Protein 8EKI (pdb70)

Nearest PDB structures (foldseek):
  8eki-assembly1_D  TM=1.001E+00  e=1.270E-87  Saccharomyces cerevisiae S288C
  3k8p-assembly1_D  TM=8.345E-01  e=3.632E-60  Saccharomyces cerevisiae
  8ftu-assembly1_A  TM=5.742E-01  e=1.260E-28  Kluyveromyces lactis NRRL Y-1140
  6gkf-assembly2_C  TM=2.462E-01  e=4.315E+00  Homo sapiens
  8eki-assembly1_B  TM=1.012E+00  e=2.274E-11  Saccharomyces cerevisiae S288C

Organism: Saccharomyces cerevisiae (strain ATCC 204508 / S288c) (NCBI:txid559292)

B-factor: mean 339.33, std 132.16, range [159.01, 876.98]

Radius of gyration: 81.65 Å; Cα contacts (8 Å, |Δi|>4): 2161; chains: 5; bounding box: 100×126×256 Å

InterPro domains:
  IPR005606 Sec20 [PTHR12825] (7-303)
  IPR056173 Sec20, C-terminal [PF03908] (204-295)

Sequence (2283 aa):
MVVTFLQDLEVLQDALLNNLQKLSAISRRKESGESKHDEEEEIEFEDLVNIIESKVSDFESVLKCSIVEMTYKYPELKLQWEKSPRYDQCDKLHIVKLDKQMNEDIYAQLVEELDFVLQFVDWFYCYRLKVKEILRQHHKRDLAWNDEKRDRAIKFHAVDYDKLHQGTSSAETSNDPFLSYVLSSKQLTNLNRLRRKAVTKQLGSSDDNKVSEEFLRYQHTYQREAFEYLQTKHDAHKIMESQYEQYQSSSKTRRMNGIDDLLNINDRIKQVQNERNELASKLQNLKQSLASNDTEVALSEVIAQDIIEVGASVEGLEQLRAKYGDLQILNKLEKVAVQQTQMQAGVDKLDSFERQLDELAEQPPDQFTLDDVKALHSKLTSVFATVPQINNIDSQYAAYNKLKSKVTGKYNDVIIQRLATNWSNTFDQKLLEAQWDTQKFASTSVGLVKCLRENSTKLYQLSLLYLPLEEETQNGDSERPLSRSNNNQEPVLWNFKSLANNFNVRFTYHFHATSSSSKIETYFQFLNDYLAENLYKCINIFHDDCNGLTKPVIHEQFINYVLQPIRDKVRSTLFQNDLKTLIVLISQILATDKNLLNSFHYHGLGLVSLISDEVWEKWINYEVEMANRQFINITKNPEDFPKSSQNFVKLINKIYDYLEPFYDLDFDLLVRYKLMTCSLIFMNLTSSYLDYILTVDSLNETRTKEQELYQTMAKLQHVNFVYRKIKSLSSNFIFIQLTDIVNSTESKKYNSLFQNVENDYEKAMSTDMQNSIVHRIQKLLKETLRNYFKISTWSTLEMSVDENIGPSSVPSAELVNSINVLRRLINKLDSMDIPLAISLKVKNELLNVIVNYFTESILKLNKFNQNGLNQFLHDFKSLSSILSLPSHATNYKCMSLHELVKILKLKYDPNNQQFLNPEYIKTGNF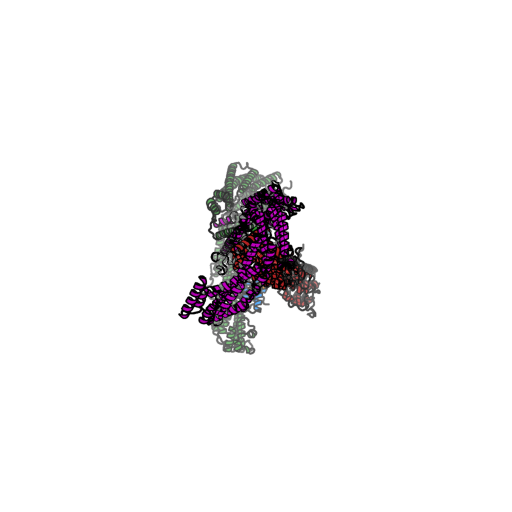TSLKEAYSIKYLKDTKIQDALYRIIYGNILMLEEQLYLLACIFASRADTRNIKKLSTRLGSQSKYLEILCVLWPELDDPKNLLFLRELEEEVQSPEGEETTDEDVIVELLESDSSLIPLIESDTTTRSNRYHELQEFISKKLNNKTLENFEEWLRERILICNEMIPETPLLYSVLWETAKSKVLSTKFIGWVEGVLKPLDHLNKRLHLIFKINEWEKMPDSELFKIIFDGVEDMQGYIGIADVIEDELAPTLSYGKKWETFITEFFNKQQFSLKSDTNYQLFIKLYYSLEKGVKDNSEASRKLQSNVVDILFHNSENLFNLSSLTHKLDELWSILSGFPDEITIEEQKTITALEMKQFMEFFIKCSTKFSFKEIFAITQEEESAQLAHFSSLCHEEFNKANEISSFLQAMYETVLDISKDDKIFTRISMDEKLYSILEILLQMNEFAYIEAIIERFDYSNNTQIYELLVKFFWHFFNNASNGLRKEPEMKKASQTLQIIQKHMSQRAGTNLTKLEVLLEISDKLSHYSINLNKSHNGARDTAFKPSNILEYRDCPLDIISNLLELNPRLYKDLPTTKSLLFGIYDSLSINREGQTGKVEVDLMVLHIDYALVNLDFGTAYELGKQVFEICQEAGQHMMKALGDEHWLTFYQMGKFVDPNWVDNEIPTEIIVLQMSILGRLLEVCPLEEVEIVTSQWSTLELELSARDLVKDKYAMESLFPNKGEIIRELLKDPLILKNDSKRSNGSELELDSSDLLQREAILANELNILDNLKTFLNLIKEVKTNLNILELENCYYSLQSLRKKMRNNAAYLKQSFNFQQSISTYVDTLHLELVSTLYKILTNGFWKITENSIQFTPTVEWGKDKVHIEYDTFMDFVAQQYFPKGSLDNQAWFILDMTSADSQEQVRAKLNTIMKEYMNLSRIVSMIKNSIFISGKEISYENEKNILVFSKSSSHGQHCVSTVLTSFEAVCDFMLDGLAFRDRKTLSYELGPLFNTEFTKFVKNNASIILESLDSPLKNLVSVINNKLTRLVAKSEVTNWTHSGKEIQDLLMNKQLYYNLLLDKVLESHISEIRSIFEDPKKSWQNLEVVEHIEVTQLPKLFLAISQNFKSSFADSHVDEQYFAYKYNLLQTSYMAMCTANFSHNWCQLYVDMRYLIERDEKLYRIKELTRNLLETKLNMKYRIVCQLIRHQLTEFRENERNPSWDATIEKLLPYILKEIVRPLQKIRGEEGSRYLLSFLNFLYNDCVTKEILKWQIISEVNSENLGELVSLLVNNTDIQLLAKEPSYKKMREKFATMGKFLPLHLKEIMEMFYNGDFYLFATDELIQWIELLFADTPLRRNAIDDIYEIRGTALDD

GO terms:
  GO:0005783 endoplasmic reticulum (C, IDA)
  GO:0016020 membrane (C, IDA)
  GO:0031201 SNARE complex (C, IDA)
  GO:0005783 endoplasmic reticulum (C, HDA)
  GO:0006890 retrograde vesicle-mediated transport, Golgi to endoplasmic reticulum (P, IMP)
  GO:0005515 protein binding (F, IPI)

Secondary structure (DSSP, 8-state):
----HHHHHHHHHHHHHHHHHHHHHHHHHHTT------HHHHHHHHHHHHHHHHHHHHHHHHHHHHHHHHHHH-SS-EEEEE--SBTTS--EEEEEE--TTS-HHHHHHHHHHHHHHHHHHHHHHHHHHHHHHHHHHHHHHHHHHHHHHHHHHHHHHHHHHHHH-S----/------HHHHHHHHHHHHHHHHHHHHHHHHHHHS-S-TTS--HHHHHHHHHSHHHHHHHHHHHHHHHHHHHHHHHHHHHHHHHH-/--SHHHHHTHHHHHHHHHHHHHHHHHHHHHHHHHHHHTSSS-SS-SHHHHHHHHTTTSHHHHHHIIIII---HHHHHHHHHHHHHHHHHHHHHHHHHHHHHHHHHTSS-GGG--HHHHHHHHHHHHHHHHTS------SSSHHHHHHHHHHHHHHIIIIIIIHHHHHHHHHHHHHHHHHTTTSTTS-TT-HHHHHHHHHHHHHHHHHHHT------------SSS------TT-PSP-HHHHHHTHHHHHHHHHHT-SPP-HHHHHHHHHHHHHHHHHHHHHHHHHH--GGGT--HHHHHHHHHHHHHHHHHHHHHHHHSSS-HHHHHHHHHHHHHHHHHHHHTS---S--GGGGS-HHHHHHHHHHHHHHHHHHHHHHSSSGGGHHHHHHHHHHHHHHHHHHHHHHHH---HHHHHHHHHHIIIIIIHHHHHHHHHHHS---S-SS--HHHHHHHHHHHHHHHHHHHHHHHHHHH-HHHHHHHHHHHHHTT--BSSS-SSHHHHHHHIIIIIHHHHHHHHHHHHHHHHTHHHHT--TTTT------TTS-TT-S--HHHHHHHHHHHHHHHHHHHS---HHHHHHHHHHHHHHHHHHIIIIIITTS-B-HHHHHHHHHHHHHHHHTT--SSS---HHHHHHHHHHHHHTTTT--SSGGGGSHHHHHH---HHHHHHHT--S--SHHHHHHHHHHHTTSB-/-HHHHHHHHHHHHHHTT-HHHHHHHTTTSS-HHHHHHHHHHTS-SS--SSS-HHHHHHHH--S---S----HHHHHHHHHHH-GGGHHHHS--STHHHHHHHHHHHHHHHHHTS----SHHHHHHHHHHHHHTT-SS-TTTTHHHHHS--TTSS-HHHHHHIIIIIHHHHHHHHHHT----HHHHHHS-HHHHHHHHTSSTTT--SSTTHHHHIIIIIHHHHHHTTTHHHHHHHTSSTTT----SHHHHHHHHHHHHHHHHH-SS-HHHHHHHHHHHHHHHHHSHHHHHS-SSHHHHHHHHHHHHHTS-S----SSSS---HHHHHHHHHIIIII---S-HHHHHHHHHS-HHHHHHHHHHHHHHHHHH-S-HHHHHHHIIIIIS-SSS--SSSTTS-HHHHHHHHHHHHHHTT--HHHHHHHHHTT-TT-HHHHHHHHHHHHHHHTT-SS--TT-HHHHHHHHHHHHHHHH-GGGTTTHHHHHHHHHHHHHHHTTS-------TT--------TTHHHHGGG-HHHHHHHHHHH-TTGGG-HHHHHHHHHHHHHHTT---SSTHHHHHHHHHHHHHHHHHHTT-HHHHHHHHHHHHHHHHTT-HHHHHHHHHHHHHHHHHHHT---TTSGGG---HHHHHHHHHHHHHHHHHS-GGGHHHHHHHHHHHHHHHTTS-STT-S--/-------HHHHHHHHHHSTT-----TTSS-HHHHHHHHHHHHHHHHHHHHHHHHHHHHHHHHHHHHHHHHHHHHT--SHHHHHHHHHHHHHHH-HHHHTS-HHHHHHHHHHHHHHHHHHHHHHHHHIIIIIEEEETTEEEE-SEEEETTTTEEEEHHHHHHHHHHHH-GGGS--TTSHHHHT---HHHHHHHHHHHHHHIIIIII-HHHHHHHHTTTT-TTEEEEEETTTTEEEEEE----THHHHHHHHHHHHHHHHHHHHHS-HHHHHHHHHHHHHHHHHHHHHHHHHTHHHHTTSSS-HHHHHHHHHHHHHHHHHHHHT--SS----HHHHHHHHTTTTSSHHHHHHHHHHHHHHHHHHHT-TT-GGG--EEE--EEE-SHHHHHHHHHHHHHHHTTT----TTHHHHHHHHHHHHHHHHHHHHTSS-HHHHHHHHHHHHHH-TT-HHHHHHHHHHHHHHHHHHHHHHHHHHHHHHHHHHH-SS---THIIIIIIHHHHIIIIIHHHHHH-SHHHHHHHHHHHIIIIIIIIIHHHHT-S---HHHHHHHHHHHHHHHTT---GGGTT-HHHHHHHHHHHHHHHHSSS-HHHHHHHHHTTGGGGS-HHHHHHHHHHHS-S-HHHHHHHHHHHHHHHHTT--

Foldseek 3Di:
DPQALLNVLVVLVVVLVVLVVVLVVLLVVLVPPDDPCHVVSVVVNVVSVVVNVVSLVVNVVSLVVNVVVLCVVDPFWDWDWACDPDLVDAIDIDGDGDDVPDDPVVVVVSVVSCVSSVVSSRVSSVVVVVVVVVVVVNVVSVVVSVVVVVVVCVVVVVVVVVVVDDPPVD/DDDDDPLPVLLVVLVVVQVVLVVLQVVQVCCQVVVPPPPDGDCSNVVSCVPCVVVNVVSVVSNVVSVVVVVVVVVVVVVVVVVVD/DPDPVCVVCVVVVVVVVVVVVVVVVVVVVVVVVVVQVVDPDHPPDCPLPCLCVPQVVDLVSLVVSCVPVRDDVVNVVSVVVVVLVVLLVVLLVQLVVLLVVLVVCLPVPLVPAFLVRLVVSLVSVVVSVVSRDDDPDDDDPVVVSLVSNLVSLVSCCPSPLVVSLVVLLVVLLVLCVVQVLQDPPRPPVCVVSLVVNLVSLLSSVSSQVSSPDRPPPPDPDDDDDCLPDPCVVDGRDNSVLQSVCVVVLVVCCVVVVDADDLVVLVVVLVVCVVCCVSGVVSVVVRRQDVVSVRDPLNCQASNVVSNVVSVLVRCLVRPQDDDLVSVLSNVLVQLVSVVCCVPVVPYDDDGSCVSQDPVNLVVNVVVVLVVLVVVLCVCVVALVSQLCSLVVLLVSVVVVCVSCVSVLVDDDDSCLVVVLVCCCSHVVVSLVVVLVDLVPDDSDDPDDDVLVVLVSLLSSLLSLVSVLVSQVVVQVDVSQVVSQVVVVVVDVDDDSGSNNVSSVVSCCCLQPVSLVVNLVSLVVVLVVLCVVVLVDACQAVVDWPDDPVDPTCLDADPSCVVSLVVLLVSVVVVVVGDHDVVSLLVSLLVNLVVVLVCCCPSPVVVHFHEPSSLVNSVSSNVSSNVSSDDDPDDDHLSVLVVVVVSVLLCPLVPVPVCVCLDVVVLVVQDCPVVCVPSVRDRDHRVVSSVSSCCSVVPSYD/DLLLLLVVVLLVCQLVVPPVLLVVSCVVNVDNFVSLLSNQPRHPLPNDLPPDVVVVVVQVDDDDPPPDPDDSVNSVVVVCVVPVVCCPVRVDDPCVSVVVSVVVVVVSCVSVVNDGGDGCAVSVVVSLQVSLVPVQACLCSCVVSPVPDDPPRYDVVSVLCCQAQSVLVNVVCVVPVGRQHSVVQVVPDVLVNVVVLPPCLLVDPDDPVLLPSCQRYVLSNCVVVVVLQVCCVRQLALVNQVLLDPSSVVSSVSVLVSSCVVPDPPPVSVLSSVLRVVQNCLNNVVRLVPDPPNLVVLVVVLVVLVPPDQFHAHDDDLGATSVRVNLVSLCPNQAHDPAGPVRQSCQLVDALVVVLVVLLVRLLVCVVPPPDCVSNVVSCCVRPLPPVDHHSRNNNDDNVSSLLSVVVSCVVVLNQVVNLVVCVVVVCQLPPSSVVVLVVLLVVLLVVFQAQACPDPSVVSNVSSLVVCVVGHPVPQVCQSVLVVLLSVLRNVCSVAFAQPDPDVVDDRVGGDRSCVLVVCVPPQVVGVLRRCVGPVPCLVVLVVVLVSSVSSCVNNVNDCPVCNLVVSLVNLLSSLQSVLVVVPLVVNVVSVVVNVVVVVVVDDVSLQVCQVVCLVSLVVSLPRFDPPADVSDQALVVLVSSLVSLVVSLVRHDDVCNPVSVVVNVVSVVVNVVADDVDGPRD/DPPDDDDPVVVLVVVCVVVVHNDDPPCPPCPVPVVVVVVVVVVVVVVVVVVVVLVVLCVVVVVLLVVLVVCVVVVVLQVNLVSLVVNLVCCVVVVSNVPDDPVVNVVSLVSSLVVLVVSLVVVLCCDCVNQWPDDLFKIAGDQWWQDDPRRNIDGNPVNVVSVCVRQPPVLHGDCCDCSQVSRDDPVSSVVSVVSVVCCSVCPSQVPSVLVSCVVQQPDQQKAWAADLVRLMIGIDGDDDDDPVSLLRNLVRVLNVLVCLPSRDDLSRSLNSCLVCVVVVQVVLVVSCLVVLLVQLVDLDDVSLVSVVVSLVSSQVSCVSSVDDNDHRPSVVVVVSNVVNVASQVSVLVVLLVVLVVVLVVVVVDPVPQQVQFDQDPNATAGNSLVSVVVSVVSSVVSCPPGPHDPVVSVVSVLVVLVVSLVVVCVVCVPVLLNVLLNLVVSCVVPVVPPSSVVVSVVVVCVLLVVVLVVLLVLLVVLVVCLVVDLPCSPCVCPPVNNLVCCVVVPVVSLVSSPDPSSVVVVLVSVCCVLCVSQVVVVLPDQAAELSSLLVQLVSLQVCLVRVDDPVCPVPPSSVLSSLQSNVSSVPSNDDLVVVQVVVVVVSCVSPDLVSVLSSLPRYPDDDVSNVVSNVVSVVVVVVVVVD

Structure (mmCIF, N/CA/C/O backbone):
data_8EKI
#
_entry.id   8EKI
#
_cell.length_a   1.00
_cell.length_b   1.00
_cell.length_c   1.00
_cell.angle_alpha   90.00
_cell.angle_beta   90.00
_cell.angle_gamma   90.00
#
_symmetry.space_group_name_H-M   'P 1'
#
loop_
_entity.id
_entity.type
_entity.pdbx_description
1 polymer 'Protein transport protein SEC20'
2 polymer 'Protein transport protein USE1'
3 polymer 'Protein transport protein TIP20'
4 polymer 'Protein transport protein SEC39'
5 polymer 'Protein transport protein DSL1'
#
loop_
_atom_site.group_PDB
_atom_site.id
_atom_site.type_symbol
_atom_site.label_atom_id
_atom_site.label_alt_id
_atom_site.label_comp_id
_atom_site.label_asym_id
_atom_site.label_entity_id
_atom_site.label_seq_id
_atom_site.pdbx_PDB_ins_code
_atom_site.Cartn_x
_atom_site.Cartn_y
_atom_site.Cartn_z
_atom_site.occupancy
_atom_site.B_iso_or_equiv
_atom_site.auth_seq_id
_atom_site.auth_comp_id
_atom_site.auth_asym_id
_atom_site.auth_atom_id
_atom_site.pdbx_PDB_model_num
ATOM 1 N N . MET A 1 1 ? 229.079 186.988 183.159 1.00 318.04 1 MET A N 1
ATOM 2 C CA . MET A 1 1 ? 229.090 188.296 183.803 1.00 318.04 1 MET A CA 1
ATOM 3 C C . MET A 1 1 ? 227.796 189.072 183.616 1.00 318.04 1 MET A C 1
ATOM 4 O O . MET A 1 1 ? 227.713 189.942 182.749 1.00 318.04 1 MET A O 1
ATOM 9 N N . VAL A 1 2 ? 226.783 188.769 184.426 1.00 319.57 2 VAL A N 1
ATOM 10 C CA . VAL A 1 2 ? 225.648 189.673 184.523 1.00 319.57 2 VAL A CA 1
ATOM 11 C C . VAL A 1 2 ? 226.096 190.928 185.260 1.00 319.57 2 VAL A C 1
ATOM 12 O O . VAL A 1 2 ? 226.560 190.869 186.407 1.00 319.57 2 VAL A O 1
ATOM 16 N N . VAL A 1 3 ? 226.002 192.069 184.590 1.00 294.75 3 VAL A N 1
ATOM 17 C CA . VAL A 1 3 ? 226.478 193.328 185.147 1.00 294.75 3 VAL A CA 1
ATOM 18 C C . VAL A 1 3 ? 225.360 193.929 185.985 1.00 294.75 3 VAL A C 1
ATOM 19 O O . VAL A 1 3 ? 224.390 194.474 185.455 1.00 294.75 3 VAL A O 1
ATOM 23 N N . THR A 1 4 ? 225.501 193.821 187.301 1.00 275.60 4 THR A N 1
ATOM 24 C CA . THR A 1 4 ? 224.515 194.369 188.214 1.00 275.60 4 THR A CA 1
ATOM 25 C C . THR A 1 4 ? 224.386 195.871 188.021 1.00 275.60 4 THR A C 1
ATOM 26 O O . THR A 1 4 ? 225.330 196.555 187.620 1.00 275.60 4 THR A O 1
ATOM 30 N N . PHE A 1 5 ? 223.192 196.378 188.316 1.00 265.69 5 PHE A N 1
ATOM 31 C CA . PHE A 1 5 ? 222.944 197.803 188.182 1.00 265.69 5 PHE A CA 1
ATOM 32 C C . PHE A 1 5 ? 223.906 198.610 189.032 1.00 265.69 5 PHE A C 1
ATOM 33 O O . PHE A 1 5 ? 224.309 199.706 188.638 1.00 265.69 5 PHE A O 1
ATOM 41 N N . LEU A 1 6 ? 224.291 198.086 190.195 1.00 272.28 6 LEU A N 1
ATOM 42 C CA . LEU A 1 6 ? 225.306 198.767 190.985 1.00 272.28 6 LEU A CA 1
ATOM 43 C C . LEU A 1 6 ? 226.660 198.750 190.287 1.00 272.28 6 LEU A C 1
ATOM 44 O O . LEU A 1 6 ? 227.449 199.682 190.455 1.00 272.28 6 LEU A O 1
ATOM 49 N N . GLN A 1 7 ? 226.952 197.712 189.502 1.00 275.36 7 GLN A N 1
ATOM 50 C CA . GLN A 1 7 ? 228.209 197.703 188.762 1.00 275.36 7 GLN A CA 1
ATOM 51 C C . GLN A 1 7 ? 228.204 198.767 187.675 1.00 275.36 7 GLN A C 1
ATOM 52 O O . GLN A 1 7 ? 229.191 199.486 187.488 1.00 275.36 7 GLN A O 1
ATOM 58 N N . ASP A 1 8 ? 227.103 198.866 186.931 1.00 277.41 8 ASP A N 1
ATOM 59 C CA . ASP A 1 8 ? 226.950 199.980 186.007 1.00 277.41 8 ASP A CA 1
ATOM 60 C C . ASP A 1 8 ? 227.072 201.302 186.742 1.00 277.41 8 ASP A C 1
ATOM 61 O O . ASP A 1 8 ? 227.688 202.247 186.242 1.00 277.41 8 ASP A O 1
ATOM 66 N N . LEU A 1 9 ? 226.483 201.384 187.933 1.00 272.94 9 LEU A N 1
ATOM 67 C CA . LEU A 1 9 ? 226.539 202.610 188.712 1.00 272.94 9 LEU A CA 1
ATOM 68 C C . LEU A 1 9 ? 227.974 202.976 189.035 1.00 272.94 9 LEU A C 1
ATOM 69 O O . LEU A 1 9 ? 228.385 204.122 188.857 1.00 272.94 9 LEU A O 1
ATOM 74 N N . GLU A 1 10 ? 228.754 202.009 189.510 1.00 266.90 10 GLU A N 1
ATOM 75 C CA . GLU A 1 10 ? 230.124 202.303 189.898 1.00 266.90 10 GLU A CA 1
ATOM 76 C C . GLU A 1 10 ? 230.994 202.597 188.687 1.00 266.90 10 GLU A C 1
ATOM 77 O O . GLU A 1 10 ? 231.868 203.462 188.761 1.00 266.90 10 GLU A O 1
ATOM 83 N N . VAL A 1 11 ? 230.758 201.923 187.560 1.00 248.55 11 VAL A N 1
ATOM 84 C CA . VAL A 1 11 ? 231.540 202.207 186.360 1.00 248.55 11 VAL A CA 1
ATOM 85 C C . VAL A 1 11 ? 231.216 203.601 185.839 1.00 248.55 11 VAL A C 1
ATOM 86 O O . VAL A 1 11 ? 232.110 204.389 185.509 1.00 248.55 11 VAL A O 1
ATOM 90 N N . LEU A 1 12 ? 229.925 203.921 185.755 1.00 253.45 12 LEU A N 1
ATOM 91 C CA . LEU A 1 12 ? 229.513 205.251 185.336 1.00 253.45 12 LEU A CA 1
ATOM 92 C C . LEU A 1 12 ? 230.004 206.310 186.304 1.00 253.45 12 LEU A C 1
ATOM 93 O O . LEU A 1 12 ? 230.407 207.389 185.878 1.00 253.45 12 LEU A O 1
ATOM 98 N N . GLN A 1 13 ? 229.984 206.021 187.603 1.00 269.98 13 GLN A N 1
ATOM 99 C CA . GLN A 1 13 ? 230.485 206.963 188.594 1.00 269.98 13 GLN A CA 1
ATOM 100 C C . GLN A 1 13 ? 231.977 207.170 188.429 1.00 269.98 13 GLN A C 1
ATOM 101 O O . GLN A 1 13 ? 232.484 208.283 188.573 1.00 269.98 13 GLN A O 1
ATOM 107 N N . ASP A 1 14 ? 232.698 206.094 188.144 1.00 281.76 14 ASP A N 1
ATOM 108 C CA . ASP A 1 14 ? 234.134 206.189 187.962 1.00 281.76 14 ASP A CA 1
ATOM 109 C C . ASP A 1 14 ? 234.447 207.024 186.730 1.00 281.76 14 ASP A C 1
ATOM 110 O O . ASP A 1 14 ? 235.338 207.882 186.749 1.00 281.76 14 ASP A O 1
ATOM 115 N N . ALA A 1 15 ? 233.677 206.818 185.662 1.00 267.47 15 ALA A N 1
ATOM 116 C CA . ALA A 1 15 ? 233.795 207.660 184.478 1.00 267.47 15 ALA A CA 1
ATOM 117 C C . ALA A 1 15 ? 233.439 209.105 184.800 1.00 267.47 15 ALA A C 1
ATOM 118 O O . ALA A 1 15 ? 234.094 210.038 184.330 1.00 267.47 15 ALA A O 1
ATOM 120 N N . LEU A 1 16 ? 232.384 209.304 185.587 1.00 276.93 16 LEU A N 1
ATOM 121 C CA . LEU A 1 16 ? 231.971 210.647 185.963 1.00 276.93 16 LEU A CA 1
ATOM 122 C C . LEU A 1 16 ? 233.063 211.347 186.746 1.00 276.93 16 LEU A C 1
ATOM 123 O O . LEU A 1 16 ? 233.291 212.543 186.569 1.00 276.93 16 LEU A O 1
ATOM 128 N N . LEU A 1 17 ? 233.743 210.616 187.621 1.00 280.15 17 LEU A N 1
ATOM 129 C CA . LEU A 1 17 ? 234.849 211.195 188.367 1.00 280.15 17 LEU A CA 1
ATOM 130 C C . LEU A 1 17 ? 236.013 211.508 187.444 1.00 280.15 17 LEU A C 1
ATOM 131 O O . LEU A 1 17 ? 236.692 212.522 187.621 1.00 280.15 17 LEU A O 1
ATOM 136 N N . ASN A 1 18 ? 236.281 210.629 186.475 1.00 276.78 18 ASN A N 1
ATOM 137 C CA . ASN A 1 18 ? 237.251 210.951 185.433 1.00 276.78 18 ASN A CA 1
ATOM 138 C C . ASN A 1 18 ? 236.916 212.285 184.790 1.00 276.78 18 ASN A C 1
ATOM 139 O O . ASN A 1 18 ? 237.771 213.167 184.659 1.00 276.78 18 ASN A O 1
ATOM 144 N N . ASN A 1 19 ? 235.659 212.443 184.388 1.00 281.50 19 ASN A N 1
ATOM 145 C CA . ASN A 1 19 ? 235.240 213.666 183.723 1.00 281.50 19 ASN A CA 1
ATOM 146 C C . ASN A 1 19 ? 235.320 214.856 184.663 1.00 281.50 19 ASN A C 1
ATOM 147 O O . ASN A 1 19 ? 235.654 215.962 184.238 1.00 281.50 19 ASN A O 1
ATOM 152 N N . LEU A 1 20 ? 234.996 214.654 185.939 1.00 283.40 20 LEU A N 1
ATOM 153 C CA . LEU A 1 20 ? 235.108 215.739 186.903 1.00 283.40 20 LEU A CA 1
ATOM 154 C C . LEU A 1 20 ? 236.549 216.182 187.045 1.00 283.40 20 LEU A C 1
ATOM 155 O O . LEU A 1 20 ? 236.837 217.380 187.059 1.00 283.40 20 LEU A O 1
ATOM 160 N N . GLN A 1 21 ? 237.466 215.227 187.177 1.00 290.92 21 GLN A N 1
ATOM 161 C CA . GLN A 1 21 ? 238.877 215.573 187.247 1.00 290.92 21 GLN A CA 1
ATOM 162 C C . GLN A 1 21 ? 239.307 216.300 185.988 1.00 290.92 21 GLN A C 1
ATOM 163 O O . GLN A 1 21 ? 240.046 217.286 186.054 1.00 290.92 21 GLN A O 1
ATOM 169 N N . LYS A 1 22 ? 238.809 215.858 184.835 1.00 287.02 22 LYS A N 1
ATOM 170 C CA . LYS A 1 22 ? 239.182 216.495 183.580 1.00 287.02 22 LYS A CA 1
ATOM 171 C C . LYS A 1 22 ? 238.686 217.933 183.526 1.00 287.02 22 LYS A C 1
ATOM 172 O O . LYS A 1 22 ? 239.465 218.857 183.286 1.00 287.02 22 LYS A O 1
ATOM 178 N N . LEU A 1 23 ? 237.389 218.142 183.751 1.00 293.14 23 LEU A N 1
ATOM 179 C CA . LEU A 1 23 ? 236.830 219.487 183.670 1.00 293.14 23 LEU A CA 1
ATOM 180 C C . LEU A 1 23 ? 237.381 220.391 184.762 1.00 293.14 23 LEU A C 1
ATOM 181 O O . LEU A 1 23 ? 237.539 221.594 184.543 1.00 293.14 23 LEU A O 1
ATOM 186 N N . SER A 1 24 ? 237.674 219.841 185.941 1.00 305.97 24 SER A N 1
ATOM 187 C CA . SER A 1 24 ? 238.328 220.632 186.972 1.00 305.97 24 SER A CA 1
ATOM 188 C C . SER A 1 24 ? 239.730 221.014 186.536 1.00 305.97 24 SER A C 1
ATOM 189 O O . SER A 1 24 ? 240.200 222.121 186.821 1.00 305.97 24 SER A O 1
ATOM 192 N N . ALA A 1 25 ? 240.412 220.110 185.834 1.00 317.88 25 ALA A N 1
ATOM 193 C CA . ALA A 1 25 ? 241.696 220.455 185.246 1.00 317.88 25 ALA A CA 1
ATOM 194 C C . ALA A 1 25 ? 241.539 221.568 184.223 1.00 317.88 25 ALA A C 1
ATOM 195 O O . ALA A 1 25 ? 242.379 222.462 184.147 1.00 317.88 25 ALA A O 1
ATOM 197 N N . ILE A 1 26 ? 240.458 221.540 183.442 1.00 325.08 26 ILE A N 1
ATOM 198 C CA . ILE A 1 26 ? 240.221 222.601 182.462 1.00 325.08 26 ILE A CA 1
ATOM 199 C C . ILE A 1 26 ? 239.989 223.928 183.171 1.00 325.08 26 ILE A C 1
ATOM 200 O O . ILE A 1 26 ? 240.472 224.985 182.743 1.00 325.08 26 ILE A O 1
ATOM 205 N N . SER A 1 27 ? 239.224 223.888 184.261 1.00 343.12 27 SER A N 1
ATOM 206 C CA . SER A 1 27 ? 238.956 225.098 185.028 1.00 343.12 27 SER A CA 1
ATOM 207 C C . SER A 1 27 ? 240.241 225.675 185.599 1.00 343.12 27 SER A C 1
ATOM 208 O O . SER A 1 27 ? 240.501 226.877 185.475 1.00 343.12 27 SER A O 1
ATOM 211 N N . ARG A 1 28 ? 241.060 224.829 186.225 1.00 332.35 28 ARG A N 1
ATOM 212 C CA . ARG A 1 28 ? 242.332 225.290 186.765 1.00 332.35 28 ARG A CA 1
ATOM 213 C C . ARG A 1 28 ? 243.321 225.655 185.665 1.00 332.35 28 ARG A C 1
ATOM 214 O O . ARG A 1 28 ? 244.261 226.415 185.921 1.00 332.35 28 ARG A O 1
ATOM 222 N N . ARG A 1 29 ? 243.126 225.136 184.451 1.00 339.95 29 ARG A N 1
ATOM 223 C CA . ARG A 1 29 ? 243.897 225.593 183.302 1.00 339.95 29 ARG A CA 1
ATOM 224 C C . ARG A 1 29 ? 243.553 227.034 182.978 1.00 339.95 29 ARG A C 1
ATOM 225 O O . ARG A 1 29 ? 244.437 227.885 182.835 1.00 339.95 29 ARG A O 1
ATOM 233 N N . LYS A 1 30 ? 242.261 227.321 182.846 1.00 349.22 30 LYS A N 1
ATOM 234 C CA . LYS A 1 30 ? 241.848 228.700 182.640 1.00 349.22 30 LYS A CA 1
ATOM 235 C C . LYS A 1 30 ? 242.097 229.564 183.870 1.00 349.22 30 LYS A C 1
ATOM 236 O O . LYS A 1 30 ? 242.006 230.790 183.774 1.00 349.22 30 LYS A O 1
ATOM 242 N N . GLU A 1 31 ? 242.415 228.962 185.016 1.00 350.63 31 GLU A N 1
ATOM 243 C CA . GLU A 1 31 ? 242.828 229.701 186.202 1.00 350.63 31 GLU A CA 1
ATOM 244 C C . GLU A 1 31 ? 244.343 229.831 186.293 1.00 350.63 31 GLU A C 1
ATOM 245 O O . GLU A 1 31 ? 244.894 229.933 187.394 1.00 350.63 31 GLU A O 1
ATOM 251 N N . SER A 1 32 ? 245.030 229.831 185.151 1.00 368.34 32 SER A N 1
ATOM 252 C CA . SER A 1 32 ? 246.483 229.892 185.119 1.00 368.34 32 SER A CA 1
ATOM 253 C C . SER A 1 32 ? 247.015 231.212 184.585 1.00 368.34 32 SER A C 1
ATOM 254 O O . SER A 1 32 ? 248.231 231.436 184.631 1.00 368.34 32 SER A O 1
ATOM 257 N N . GLY A 1 33 ? 246.150 232.090 184.085 1.00 383.02 33 GLY A N 1
ATOM 258 C CA . GLY A 1 33 ? 246.602 233.320 183.470 1.00 383.02 33 GLY A CA 1
ATOM 259 C C . GLY A 1 33 ? 247.448 233.057 182.242 1.00 383.02 33 GLY A C 1
ATOM 260 O O . GLY A 1 33 ? 248.641 233.373 182.221 1.00 383.02 33 GLY A O 1
ATOM 261 N N . GLU A 1 34 ? 246.842 232.468 181.216 1.00 379.16 34 GLU A N 1
ATOM 262 C CA . GLU A 1 34 ? 247.535 232.104 179.988 1.00 379.16 34 GLU A CA 1
ATOM 263 C C . GLU A 1 34 ? 247.054 232.990 178.848 1.00 379.16 34 GLU A C 1
ATOM 264 O O . GLU A 1 34 ? 245.846 233.133 178.634 1.00 379.16 34 GLU A O 1
ATOM 270 N N . SER A 1 35 ? 248.000 233.580 178.122 1.00 388.17 35 SER A N 1
ATOM 271 C CA . SER A 1 35 ? 247.713 234.371 176.936 1.00 388.17 35 SER A CA 1
ATOM 272 C C . SER A 1 35 ? 248.092 233.594 175.683 1.00 388.17 35 SER A C 1
ATOM 273 O O . SER A 1 35 ? 248.907 232.667 175.720 1.00 388.17 35 SER A O 1
ATOM 276 N N . LYS A 1 36 ? 247.488 233.988 174.563 1.00 368.28 36 LYS A N 1
ATOM 277 C CA . LYS A 1 36 ? 247.782 233.372 173.270 1.00 368.28 36 LYS A CA 1
ATOM 278 C C . LYS A 1 36 ? 249.049 234.002 172.688 1.00 368.28 36 LYS A C 1
ATOM 279 O O . LYS A 1 36 ? 249.050 234.652 171.641 1.00 368.28 36 LYS A O 1
ATOM 285 N N . HIS A 1 37 ? 250.148 233.798 173.407 1.00 382.29 37 HIS A N 1
ATOM 286 C CA . HIS A 1 37 ? 251.479 234.199 172.959 1.00 382.29 37 HIS A CA 1
ATOM 287 C C . HIS A 1 37 ? 252.491 233.089 173.210 1.00 382.29 37 HIS A C 1
ATOM 288 O O . HIS A 1 37 ? 253.535 233.318 173.821 1.00 382.29 37 HIS A O 1
ATOM 295 N N . ASP A 1 52 ? 242.460 228.054 173.587 1.00 335.67 52 ASP A N 1
ATOM 296 C CA . ASP A 1 52 ? 241.391 228.490 174.476 1.00 335.67 52 ASP A CA 1
ATOM 297 C C . ASP A 1 52 ? 240.025 228.197 173.870 1.00 335.67 52 ASP A C 1
ATOM 298 O O . ASP A 1 52 ? 239.100 227.781 174.569 1.00 335.67 52 ASP A O 1
ATOM 303 N N . GLU A 1 53 ? 239.905 228.420 172.560 1.00 329.85 53 GLU A N 1
ATOM 304 C CA . GLU A 1 53 ? 238.623 228.218 171.895 1.00 329.85 53 GLU A CA 1
ATOM 305 C C . GLU A 1 53 ? 238.257 226.741 171.824 1.00 329.85 53 GLU A C 1
ATOM 306 O O . GLU A 1 53 ? 237.169 226.349 172.265 1.00 329.85 53 GLU A O 1
ATOM 312 N N . GLU A 1 54 ? 239.139 225.899 171.276 1.00 342.57 54 GLU A N 1
ATOM 313 C CA . GLU A 1 54 ? 238.808 224.479 171.245 1.00 342.57 54 GLU A CA 1
ATOM 314 C C . GLU A 1 54 ? 238.841 223.877 172.643 1.00 342.57 54 GLU A C 1
ATOM 315 O O . GLU A 1 54 ? 238.195 222.858 172.896 1.00 342.57 54 GLU A O 1
ATOM 321 N N . GLU A 1 55 ? 239.554 224.509 173.579 1.00 333.91 55 GLU A N 1
ATOM 322 C CA . GLU A 1 55 ? 239.431 224.087 174.971 1.00 333.91 55 GLU A CA 1
ATOM 323 C C . GLU A 1 55 ? 238.026 224.342 175.501 1.00 333.91 55 GLU A C 1
ATOM 324 O O . GLU A 1 55 ? 237.439 223.472 176.157 1.00 333.91 55 GLU A O 1
ATOM 330 N N . GLU A 1 56 ? 237.469 225.521 175.219 1.00 326.84 56 GLU A N 1
ATOM 331 C CA . GLU A 1 56 ? 236.075 225.778 175.560 1.00 326.84 56 GLU A CA 1
ATOM 332 C C . GLU A 1 56 ? 235.156 224.758 174.902 1.00 326.84 56 GLU A C 1
ATOM 333 O O . GLU A 1 56 ? 234.280 224.190 175.561 1.00 326.84 56 GLU A O 1
ATOM 339 N N . ILE A 1 57 ? 235.359 224.502 173.607 1.00 318.70 57 ILE A N 1
ATOM 340 C CA . ILE A 1 57 ? 234.536 223.531 172.890 1.00 318.70 57 ILE A CA 1
ATOM 341 C C . ILE A 1 57 ? 234.602 222.168 173.564 1.00 318.70 57 ILE A C 1
ATOM 342 O O . ILE A 1 57 ? 233.580 221.494 173.738 1.00 318.70 57 ILE A O 1
ATOM 347 N N . GLU A 1 58 ? 235.810 221.729 173.919 1.00 311.12 58 GLU A N 1
ATOM 348 C CA . GLU A 1 58 ? 235.969 220.479 174.648 1.00 311.12 58 GLU A CA 1
ATOM 349 C C . GLU A 1 58 ? 235.223 220.523 175.969 1.00 311.12 58 GLU A C 1
ATOM 350 O O . GLU A 1 58 ? 234.678 219.509 176.415 1.00 311.12 58 GLU A O 1
ATOM 356 N N . PHE A 1 59 ? 235.188 221.688 176.614 1.00 320.47 59 PHE A N 1
ATOM 357 C CA . PHE A 1 59 ? 234.424 221.785 177.849 1.00 320.47 59 PHE A CA 1
ATOM 358 C C . PHE A 1 59 ? 232.939 221.581 177.588 1.00 320.47 59 PHE A C 1
ATOM 359 O O . PHE A 1 59 ? 232.269 220.883 178.348 1.00 320.47 59 PHE A O 1
ATOM 367 N N . GLU A 1 60 ? 232.409 222.175 176.516 1.00 313.72 60 GLU A N 1
ATOM 368 C CA . GLU A 1 60 ? 230.997 221.962 176.196 1.00 313.72 60 GLU A CA 1
ATOM 369 C C . GLU A 1 60 ? 230.721 220.504 175.873 1.00 313.72 60 GLU A C 1
ATOM 370 O O . GLU A 1 60 ? 229.683 219.958 176.264 1.00 313.72 60 GLU A O 1
ATOM 376 N N . ASP A 1 61 ? 231.617 219.876 175.115 1.00 307.55 61 ASP A N 1
ATOM 377 C CA . ASP A 1 61 ? 231.437 218.474 174.766 1.00 307.55 61 ASP A CA 1
ATOM 378 C C . ASP A 1 61 ? 231.452 217.608 176.012 1.00 307.55 61 ASP A C 1
ATOM 379 O O . ASP A 1 61 ? 230.596 216.736 176.181 1.00 307.55 61 ASP A O 1
ATOM 384 N N . LEU A 1 62 ? 232.406 217.858 176.907 1.00 300.30 62 LEU A N 1
ATOM 385 C CA . LEU A 1 62 ? 232.452 217.131 178.166 1.00 300.30 62 LEU A CA 1
ATOM 386 C C . LEU A 1 62 ? 231.227 217.423 179.014 1.00 300.30 62 LEU A C 1
ATOM 387 O O . LEU A 1 62 ? 230.759 216.550 179.741 1.00 300.30 62 LEU A O 1
ATOM 392 N N . VAL A 1 63 ? 230.684 218.636 178.924 1.00 301.82 63 VAL A N 1
ATOM 393 C CA . VAL A 1 63 ? 229.464 218.958 179.658 1.00 301.82 63 VAL A CA 1
ATOM 394 C C . VAL A 1 63 ? 228.307 218.119 179.146 1.00 301.82 63 VAL A C 1
ATOM 395 O O . VAL A 1 63 ? 227.600 217.469 179.920 1.00 301.82 63 VAL A O 1
ATOM 399 N N . ASN A 1 64 ? 228.072 218.159 177.835 1.00 303.28 64 ASN A N 1
ATOM 400 C CA . ASN A 1 64 ? 227.019 217.336 177.253 1.00 303.28 64 ASN A CA 1
ATOM 401 C C . ASN A 1 64 ? 227.256 215.868 177.566 1.00 303.28 64 ASN A C 1
ATOM 402 O O . ASN A 1 64 ? 226.305 215.095 177.713 1.00 303.28 64 ASN A O 1
ATOM 407 N N . ILE A 1 65 ? 228.522 215.467 177.676 1.00 288.41 65 ILE A N 1
ATOM 408 C CA . ILE A 1 65 ? 228.841 214.128 178.156 1.00 288.41 65 ILE A CA 1
ATOM 409 C C . ILE A 1 65 ? 228.366 213.961 179.593 1.00 288.41 65 ILE A C 1
ATOM 410 O O . ILE A 1 65 ? 227.806 212.926 179.961 1.00 288.41 65 ILE A O 1
ATOM 415 N N . ILE A 1 66 ? 228.589 214.978 180.427 1.00 288.32 66 ILE A N 1
ATOM 416 C CA . ILE A 1 66 ? 228.141 214.920 181.814 1.00 288.32 66 ILE A CA 1
ATOM 417 C C . ILE A 1 66 ? 226.640 214.727 181.866 1.00 288.32 66 ILE A C 1
ATOM 418 O O . ILE A 1 66 ? 226.129 213.939 182.660 1.00 288.32 66 ILE A O 1
ATOM 423 N N . GLU A 1 67 ? 225.914 215.431 181.007 1.00 298.85 67 GLU A N 1
ATOM 424 C CA . GLU A 1 67 ? 224.458 215.345 181.026 1.00 298.85 67 GLU A CA 1
ATOM 425 C C . GLU A 1 67 ? 223.958 214.030 180.446 1.00 298.85 67 GLU A C 1
ATOM 426 O O . GLU A 1 67 ? 223.018 213.433 180.984 1.00 298.85 67 GLU A O 1
ATOM 432 N N . SER A 1 68 ? 224.562 213.555 179.359 1.00 300.97 68 SER A N 1
ATOM 433 C CA . SER A 1 68 ? 224.246 212.214 178.884 1.00 300.97 68 SER A CA 1
ATOM 434 C C . SER A 1 68 ? 224.469 211.192 179.988 1.00 300.97 68 SER A C 1
ATOM 435 O O . SER A 1 68 ? 223.558 210.441 180.348 1.00 300.97 68 SER A O 1
ATOM 438 N N . LYS A 1 69 ? 225.673 211.175 180.555 1.00 282.92 69 LYS A N 1
ATOM 439 C CA . LYS A 1 69 ? 226.000 210.205 181.585 1.00 282.92 69 LYS A CA 1
ATOM 440 C C . LYS A 1 69 ? 225.148 210.391 182.827 1.00 282.92 69 LYS A C 1
ATOM 441 O O . LYS A 1 69 ? 224.881 209.420 183.528 1.00 282.92 69 LYS A O 1
ATOM 447 N N . VAL A 1 70 ? 224.705 211.612 183.118 1.00 272.42 70 VAL A N 1
ATOM 448 C CA . VAL A 1 70 ? 223.902 211.823 184.314 1.00 272.42 70 VAL A CA 1
ATOM 449 C C . VAL A 1 70 ? 222.491 211.323 184.077 1.00 272.42 70 VAL A C 1
ATOM 450 O O . VAL A 1 70 ? 221.846 210.786 184.984 1.00 272.42 70 VAL A O 1
ATOM 454 N N . SER A 1 71 ? 221.993 211.475 182.851 1.00 286.04 71 SER A N 1
ATOM 455 C CA . SER A 1 71 ? 220.743 210.831 182.486 1.00 286.04 71 SER A CA 1
ATOM 456 C C . SER A 1 71 ? 220.877 209.323 182.606 1.00 286.04 71 SER A C 1
ATOM 457 O O . SER A 1 71 ? 220.016 208.659 183.187 1.00 286.04 71 SER A O 1
ATOM 460 N N . ASP A 1 72 ? 221.966 208.767 182.071 1.00 301.56 72 ASP A N 1
ATOM 461 C CA . ASP A 1 72 ? 222.189 207.332 182.207 1.00 301.56 72 ASP A CA 1
ATOM 462 C C . ASP A 1 72 ? 222.272 206.935 183.671 1.00 301.56 72 ASP A C 1
ATOM 463 O O . ASP A 1 72 ? 221.768 205.881 184.068 1.00 301.56 72 ASP A O 1
ATOM 468 N N . PHE A 1 73 ? 222.891 207.782 184.488 1.00 268.38 73 PHE A N 1
ATOM 469 C CA . PHE A 1 73 ? 223.097 207.467 185.892 1.00 268.38 73 PHE A CA 1
ATOM 470 C C . PHE A 1 73 ? 221.776 207.439 186.635 1.00 268.38 73 PHE A C 1
ATOM 471 O O . PHE A 1 73 ? 221.451 206.455 187.302 1.00 268.38 73 PHE A O 1
ATOM 479 N N . GLU A 1 74 ? 221.002 208.520 186.538 1.00 271.36 74 GLU A N 1
ATOM 480 C CA . GLU A 1 74 ? 219.690 208.537 187.169 1.00 271.36 74 GLU A CA 1
ATOM 481 C C . GLU A 1 74 ? 218.800 207.441 186.602 1.00 271.36 74 GLU A C 1
ATOM 482 O O . GLU A 1 74 ? 217.976 206.868 187.321 1.00 271.36 74 GLU A O 1
ATOM 488 N N . SER A 1 75 ? 218.969 207.116 185.321 1.00 276.19 75 SER A N 1
ATOM 489 C CA . SER A 1 75 ? 218.149 206.087 184.704 1.00 276.19 75 SER A CA 1
ATOM 490 C C . SER A 1 75 ? 218.448 204.727 185.307 1.00 276.19 75 SER A C 1
ATOM 491 O O . SER A 1 75 ? 217.551 204.053 185.821 1.00 276.19 75 SER A O 1
ATOM 494 N N . VAL A 1 76 ? 219.709 204.301 185.239 1.00 274.61 76 VAL A N 1
ATOM 495 C CA . VAL A 1 76 ? 220.091 203.026 185.827 1.00 274.61 76 VAL A CA 1
ATOM 496 C C . VAL A 1 76 ? 219.847 203.044 187.326 1.00 274.61 76 VAL A C 1
ATOM 497 O O . VAL A 1 76 ? 219.611 201.999 187.934 1.00 274.61 76 VAL A O 1
ATOM 501 N N . LEU A 1 77 ? 219.864 204.224 187.942 1.00 265.42 77 LEU A N 1
ATOM 502 C CA . LEU A 1 77 ? 219.569 204.324 189.363 1.00 265.42 77 LEU A CA 1
ATOM 503 C C . LEU A 1 77 ? 218.115 203.984 189.634 1.00 265.42 77 LEU A C 1
ATOM 504 O O . LEU A 1 77 ? 217.805 203.171 190.512 1.00 265.42 77 LEU A O 1
ATOM 509 N N . LYS A 1 78 ? 217.205 204.615 188.895 1.00 260.10 78 LYS A N 1
ATOM 510 C CA . LYS A 1 78 ? 215.798 204.252 188.980 1.00 260.10 78 LYS A CA 1
ATOM 511 C C . LYS A 1 78 ? 215.605 202.778 188.669 1.00 260.10 78 LYS A C 1
ATOM 512 O O . LYS A 1 78 ? 214.805 202.098 189.317 1.00 260.10 78 LYS A O 1
ATOM 518 N N . CYS A 1 79 ? 216.330 202.273 187.673 1.00 267.28 79 CYS A N 1
ATOM 519 C CA . CYS A 1 79 ? 216.220 200.869 187.303 1.00 267.28 79 CYS A CA 1
ATOM 520 C C . CYS A 1 79 ? 216.614 199.970 188.462 1.00 267.28 79 CYS A C 1
ATOM 521 O O . CYS A 1 79 ? 215.933 198.986 188.756 1.00 267.28 79 CYS A O 1
ATOM 524 N N . SER A 1 80 ? 217.726 200.289 189.118 1.00 269.05 80 SER A N 1
ATOM 525 C CA . SER A 1 80 ? 218.154 199.543 190.291 1.00 269.05 80 SER A CA 1
ATOM 526 C C . SER A 1 80 ? 217.128 199.639 191.405 1.00 269.05 80 SER A C 1
ATOM 527 O O . SER A 1 80 ? 216.883 198.660 192.114 1.00 269.05 80 SER A O 1
ATOM 530 N N . ILE A 1 81 ? 216.536 200.816 191.589 1.00 265.36 81 ILE A N 1
ATOM 531 C CA . ILE A 1 81 ? 215.501 200.967 192.605 1.00 265.36 81 ILE A CA 1
ATOM 532 C C . ILE A 1 81 ? 214.348 200.020 192.315 1.00 265.36 81 ILE A C 1
ATOM 533 O O . ILE A 1 81 ? 213.878 199.291 193.194 1.00 265.36 81 ILE A O 1
ATOM 538 N N . VAL A 1 82 ? 213.883 200.018 191.069 1.00 265.86 82 VAL A N 1
ATOM 539 C CA . VAL A 1 82 ? 212.805 199.120 190.673 1.00 265.86 82 VAL A CA 1
ATOM 540 C C . VAL A 1 82 ? 213.213 197.670 190.880 1.00 265.86 82 VAL A C 1
ATOM 541 O O . VAL A 1 82 ? 212.419 196.845 191.349 1.00 265.86 82 VAL A O 1
ATOM 545 N N . GLU A 1 83 ? 214.445 197.333 190.506 1.00 293.41 83 GLU A N 1
ATOM 546 C CA . GLU A 1 83 ? 214.940 195.974 190.677 1.00 293.41 83 GLU A CA 1
ATOM 547 C C . GLU A 1 83 ? 214.881 195.560 192.139 1.00 293.41 83 GLU A C 1
ATOM 548 O O . GLU A 1 83 ? 214.430 194.459 192.469 1.00 293.41 83 GLU A O 1
ATOM 554 N N . MET A 1 84 ? 215.339 196.437 193.029 1.00 281.60 84 MET A N 1
ATOM 555 C CA . MET A 1 84 ? 215.245 196.163 194.456 1.00 281.60 84 MET A CA 1
ATOM 556 C C . MET A 1 84 ? 213.798 195.964 194.875 1.00 281.60 84 MET A C 1
ATOM 557 O O . MET A 1 84 ? 213.477 195.019 195.604 1.00 281.60 84 MET A O 1
ATOM 562 N N . THR A 1 85 ? 212.910 196.842 194.411 1.00 268.85 85 THR A N 1
ATOM 563 C CA . THR A 1 85 ? 211.510 196.755 194.805 1.00 268.85 85 THR A CA 1
ATOM 564 C C . THR A 1 85 ? 210.902 195.428 194.389 1.00 268.85 85 THR A C 1
ATOM 565 O O . THR A 1 85 ? 210.104 194.842 195.127 1.00 268.85 85 THR A O 1
ATOM 569 N N . TYR A 1 86 ? 211.259 194.940 193.210 1.00 256.77 86 TYR A N 1
ATOM 570 C CA . TYR A 1 86 ? 210.678 193.695 192.732 1.00 256.77 86 TYR A CA 1
ATOM 571 C C . TYR A 1 86 ? 211.442 192.465 193.195 1.00 256.77 86 TYR A C 1
ATOM 572 O O . TYR A 1 86 ? 210.955 191.345 193.008 1.00 256.77 86 TYR A O 1
ATOM 581 N N . LYS A 1 87 ? 212.620 192.645 193.792 1.00 264.78 87 LYS A N 1
ATOM 582 C CA . LYS A 1 87 ? 213.332 191.508 194.363 1.00 264.78 87 LYS A CA 1
ATOM 583 C C . LYS A 1 87 ? 212.659 191.034 195.641 1.00 264.78 87 LYS A C 1
ATOM 584 O O . LYS A 1 87 ? 212.342 189.848 195.784 1.00 264.78 87 LYS A O 1
ATOM 590 N N . TYR A 1 88 ? 212.430 191.940 196.565 1.00 261.50 88 TYR A N 1
ATOM 591 C CA . TYR A 1 88 ? 211.846 191.649 197.855 1.00 261.50 88 TYR A CA 1
ATOM 592 C C . TYR A 1 88 ? 210.395 192.098 197.900 1.00 261.50 88 TYR A C 1
ATOM 593 O O . TYR A 1 88 ? 210.087 193.243 197.552 1.00 261.50 88 TYR A O 1
ATOM 602 N N . PRO A 1 89 ? 209.494 191.231 198.322 1.00 251.28 89 PRO A N 1
ATOM 603 C CA . PRO A 1 89 ? 208.068 191.577 198.317 1.00 251.28 89 PRO A CA 1
ATOM 604 C C . PRO A 1 89 ? 207.700 192.580 199.389 1.00 251.28 89 PRO A C 1
ATOM 605 O O . PRO A 1 89 ? 206.962 193.541 199.150 1.00 251.28 89 PRO A O 1
ATOM 609 N N . GLU A 1 90 ? 208.216 192.345 200.587 1.00 281.06 90 GLU A N 1
ATOM 610 C CA . GLU A 1 90 ? 207.836 193.107 201.760 1.00 281.06 90 GLU A CA 1
ATOM 611 C C . GLU A 1 90 ? 208.339 194.536 201.722 1.00 281.06 90 GLU A C 1
ATOM 612 O O . GLU A 1 90 ? 207.844 195.365 202.485 1.00 281.06 90 GLU A O 1
ATOM 618 N N . LEU A 1 91 ? 209.294 194.845 200.857 1.00 278.26 91 LEU A N 1
ATOM 619 C CA . LEU A 1 91 ? 209.923 196.153 200.839 1.00 278.26 91 LEU A CA 1
ATOM 620 C C . LEU A 1 91 ? 209.116 197.097 199.966 1.00 278.26 91 LEU A C 1
ATOM 621 O O . LEU A 1 91 ? 208.703 196.732 198.861 1.00 278.26 91 LEU A O 1
ATOM 626 N N . LYS A 1 92 ? 208.901 198.308 200.464 1.00 259.79 92 LYS A N 1
ATOM 627 C CA . LYS A 1 92 ? 208.331 199.388 199.665 1.00 259.79 92 LYS A CA 1
ATOM 628 C C . LYS A 1 92 ? 209.258 200.589 199.796 1.00 259.79 92 LYS A C 1
ATOM 629 O O . LYS A 1 92 ? 209.226 201.300 200.804 1.00 259.79 92 LYS A O 1
ATOM 635 N N . LEU A 1 93 ? 210.083 200.809 198.782 1.00 252.70 93 LEU A N 1
ATOM 636 C CA . LEU A 1 93 ? 210.968 201.960 198.744 1.00 252.70 93 LEU A CA 1
ATOM 637 C C . LEU A 1 93 ? 210.433 202.973 197.747 1.00 252.70 93 LEU A C 1
ATOM 638 O O . LEU A 1 93 ? 209.856 202.605 196.721 1.00 252.70 93 LEU A O 1
ATOM 643 N N . GLN A 1 94 ? 210.620 204.251 198.055 1.00 250.77 94 GLN A N 1
ATOM 644 C CA . GLN A 1 94 ? 210.193 205.329 197.179 1.00 250.77 94 GLN A CA 1
ATOM 645 C C . GLN A 1 94 ? 211.256 206.413 197.172 1.00 250.77 94 GLN A C 1
ATOM 646 O O . GLN A 1 94 ? 211.589 206.968 198.224 1.00 250.77 94 GLN A O 1
ATOM 652 N N . TRP A 1 95 ? 211.788 206.707 195.991 1.00 259.45 95 TRP A N 1
ATOM 653 C CA . TRP A 1 95 ? 212.791 207.749 195.823 1.00 259.45 95 TRP A CA 1
ATOM 654 C C . TRP A 1 95 ? 212.074 209.060 195.543 1.00 259.45 95 TRP A C 1
ATOM 655 O O . TRP A 1 95 ? 211.519 209.254 194.457 1.00 259.45 95 TRP A O 1
ATOM 666 N N . GLU A 1 96 ? 212.093 209.954 196.519 1.00 280.40 96 GLU A N 1
ATOM 667 C CA . GLU A 1 96 ? 211.470 211.264 196.398 1.00 280.40 96 GLU A CA 1
ATOM 668 C C . GLU A 1 96 ? 212.558 212.280 196.086 1.00 280.40 96 GLU A C 1
ATOM 669 O O . GLU A 1 96 ? 213.344 212.648 196.965 1.00 280.40 96 GLU A O 1
ATOM 675 N N . LYS A 1 97 ? 212.607 212.723 194.835 1.00 279.87 97 LYS A N 1
ATOM 676 C CA . LYS A 1 97 ? 213.578 213.733 194.446 1.00 279.87 97 LYS A CA 1
ATOM 677 C C . LYS A 1 97 ? 213.315 215.020 195.210 1.00 279.87 97 LYS A C 1
ATOM 678 O O . LYS A 1 97 ? 212.191 215.531 195.222 1.00 279.87 97 LYS A O 1
ATOM 684 N N . SER A 1 98 ? 214.346 215.530 195.860 1.00 294.30 98 SER A N 1
ATOM 685 C CA . SER A 1 98 ? 214.214 216.748 196.641 1.00 294.30 98 SER A CA 1
ATOM 686 C C . SER A 1 98 ? 213.835 217.912 195.738 1.00 294.30 98 SER A C 1
ATOM 687 O O . SER A 1 98 ? 214.543 218.181 194.760 1.00 294.30 98 SER A O 1
ATOM 690 N N . PRO A 1 99 ? 212.740 218.622 196.016 1.00 292.44 99 PRO A N 1
ATOM 691 C CA . PRO A 1 99 ? 212.401 219.802 195.212 1.00 292.44 99 PRO A CA 1
ATOM 692 C C . PRO A 1 99 ? 213.270 221.010 195.505 1.00 292.44 99 PRO A C 1
ATOM 693 O O . PRO A 1 99 ? 213.011 222.084 194.950 1.00 292.44 99 PRO A O 1
ATOM 697 N N . ARG A 1 100 ? 214.286 220.878 196.352 1.00 308.58 100 ARG A N 1
ATOM 698 C CA . ARG A 1 100 ? 215.130 221.998 196.734 1.00 308.58 100 ARG A CA 1
ATOM 699 C C . ARG A 1 100 ? 216.590 221.573 196.736 1.00 308.58 100 ARG A C 1
ATOM 700 O O . ARG A 1 100 ? 216.917 220.437 197.094 1.00 308.58 100 ARG A O 1
ATOM 708 N N . TYR A 1 101 ? 217.461 222.502 196.340 1.00 308.61 101 TYR A N 1
ATOM 709 C CA . TYR A 1 101 ? 218.886 222.206 196.248 1.00 308.61 101 TYR A CA 1
ATOM 710 C C . TYR A 1 101 ? 219.477 221.882 197.612 1.00 308.61 101 TYR A C 1
ATOM 711 O O . TYR A 1 101 ? 220.182 220.879 197.771 1.00 308.61 101 TYR A O 1
ATOM 720 N N . ASP A 1 102 ? 219.201 222.722 198.604 1.00 313.83 102 ASP A N 1
ATOM 721 C CA . ASP A 1 102 ? 219.759 222.577 199.940 1.00 313.83 102 ASP A CA 1
ATOM 722 C C . ASP A 1 102 ? 219.335 221.294 200.636 1.00 313.83 102 ASP A C 1
ATOM 723 O O . ASP A 1 102 ? 219.889 220.981 201.693 1.00 313.83 102 ASP A O 1
ATOM 728 N N . GLN A 1 103 ? 218.374 220.554 200.094 1.00 300.48 103 GLN A N 1
ATOM 729 C CA . GLN A 1 103 ? 217.862 219.357 200.740 1.00 300.48 103 GLN A CA 1
ATOM 730 C C . GLN A 1 103 ? 218.235 218.127 199.930 1.00 300.48 103 GLN A C 1
ATOM 731 O O . GLN A 1 103 ? 218.134 218.123 198.700 1.00 300.48 103 GLN A O 1
ATOM 737 N N . CYS A 1 104 ? 218.679 217.094 200.632 1.00 285.93 104 CYS A N 1
ATOM 738 C CA . CYS A 1 104 ? 219.016 215.828 200.007 1.00 285.93 104 CYS A CA 1
ATOM 739 C C . CYS A 1 104 ? 217.767 215.133 199.488 1.00 285.93 104 CYS A C 1
ATOM 740 O O . CYS A 1 104 ? 216.647 215.416 199.920 1.00 285.93 104 CYS A O 1
ATOM 743 N N . ASP A 1 105 ? 217.972 214.202 198.559 1.00 283.94 105 ASP A N 1
ATOM 744 C CA . ASP A 1 105 ? 216.869 213.366 198.108 1.00 283.94 105 ASP A CA 1
ATOM 745 C C . ASP A 1 105 ? 216.446 212.436 199.234 1.00 283.94 105 ASP A C 1
ATOM 746 O O . ASP A 1 105 ? 217.140 212.322 200.249 1.00 283.94 105 ASP A O 1
ATOM 751 N N . LYS A 1 106 ? 215.314 211.764 199.071 1.00 256.86 106 LYS A N 1
ATOM 752 C CA . LYS A 1 106 ? 214.741 210.967 200.142 1.00 256.86 106 LYS A CA 1
ATOM 753 C C . LYS A 1 106 ? 214.463 209.554 199.659 1.00 256.86 106 LYS A C 1
ATOM 754 O O . LYS A 1 106 ? 213.971 209.349 198.546 1.00 256.86 106 LYS A O 1
ATOM 760 N N . LEU A 1 107 ? 214.775 208.584 200.512 1.00 240.07 107 LEU A N 1
ATOM 761 C CA . LEU A 1 107 ? 214.500 207.176 200.260 1.00 240.07 107 LEU A CA 1
ATOM 762 C C . LEU A 1 107 ? 213.690 206.664 201.441 1.00 240.07 107 LEU A C 1
ATOM 763 O O . LEU A 1 107 ? 214.245 206.164 202.421 1.00 240.07 107 LEU A O 1
ATOM 768 N N . HIS A 1 108 ? 212.374 206.796 201.349 1.00 252.68 108 HIS A N 1
ATOM 769 C CA . HIS A 1 108 ? 211.481 206.330 202.400 1.00 252.68 108 HIS A CA 1
ATOM 770 C C . HIS A 1 108 ? 211.207 204.850 202.192 1.00 252.68 108 HIS A C 1
ATOM 771 O O . HIS A 1 108 ? 210.493 204.464 201.262 1.00 252.68 108 HIS A O 1
ATOM 778 N N . ILE A 1 109 ? 211.782 204.023 203.051 1.00 256.43 109 ILE A N 1
ATOM 779 C CA . ILE A 1 109 ? 211.418 202.616 203.097 1.00 256.43 109 ILE A CA 1
ATOM 780 C C . ILE A 1 109 ? 210.070 202.493 203.793 1.00 256.43 109 ILE A C 1
ATOM 781 O O . ILE A 1 109 ? 209.957 202.666 205.011 1.00 256.43 109 ILE A O 1
ATOM 786 N N . VAL A 1 110 ? 209.030 202.229 203.009 1.00 255.99 110 VAL A N 1
ATOM 787 C CA . VAL A 1 110 ? 207.672 202.270 203.514 1.00 255.99 110 VAL A CA 1
ATOM 788 C C . VAL A 1 110 ? 207.247 200.961 204.161 1.00 255.99 110 VAL A C 1
ATOM 789 O O . VAL A 1 110 ? 206.556 200.988 205.185 1.00 255.99 110 VAL A O 1
ATOM 793 N N . LYS A 1 111 ? 207.630 199.821 203.601 1.00 258.37 111 LYS A N 1
ATOM 794 C CA . LYS A 1 111 ? 207.177 198.548 204.130 1.00 258.37 111 LYS A CA 1
ATOM 795 C C . LYS A 1 111 ? 208.354 197.591 204.199 1.00 258.37 111 LYS A C 1
ATOM 796 O O . LYS A 1 111 ? 209.204 197.574 203.303 1.00 258.37 111 LYS A O 1
ATOM 802 N N . LEU A 1 112 ? 208.385 196.797 205.267 1.00 269.85 112 LEU A N 1
ATOM 803 C CA . LEU A 1 112 ? 209.412 195.780 205.469 1.00 269.85 112 LEU A CA 1
ATOM 804 C C . LEU A 1 112 ? 208.904 194.808 206.519 1.00 269.85 112 LEU A C 1
ATOM 805 O O . LEU A 1 112 ? 208.583 195.224 207.636 1.00 269.85 112 LEU A O 1
ATOM 810 N N . ASP A 1 113 ? 208.830 193.526 206.174 1.00 276.07 113 ASP A N 1
ATOM 811 C CA . ASP A 1 113 ? 208.394 192.497 207.109 1.00 276.07 113 ASP A CA 1
ATOM 812 C C . ASP A 1 113 ? 209.622 191.847 207.734 1.00 276.07 113 ASP A C 1
ATOM 813 O O . ASP A 1 113 ? 210.487 191.330 207.021 1.00 276.07 113 ASP A O 1
ATOM 818 N N . LYS A 1 114 ? 209.684 191.855 209.053 1.00 267.04 114 LYS A N 1
ATOM 819 C CA . LYS A 1 114 ? 210.895 191.423 209.742 1.00 267.04 114 LYS A CA 1
ATOM 820 C C . LYS A 1 114 ? 211.089 189.912 209.757 1.00 267.04 114 LYS A C 1
ATOM 821 O O . LYS A 1 114 ? 211.966 189.453 210.498 1.00 267.04 114 LYS A O 1
ATOM 827 N N . GLN A 1 115 ? 210.346 189.109 208.995 1.00 251.29 115 GLN A N 1
ATOM 828 C CA . GLN A 1 115 ? 210.534 187.665 208.973 1.00 251.29 115 GLN A CA 1
ATOM 829 C C . GLN A 1 115 ? 211.360 187.203 207.781 1.00 251.29 115 GLN A C 1
ATOM 830 O O . GLN A 1 115 ? 211.433 186.000 207.513 1.00 251.29 115 GLN A O 1
ATOM 836 N N . MET A 1 116 ? 211.978 188.129 207.061 1.00 276.38 116 MET A N 1
ATOM 837 C CA . MET A 1 116 ? 212.744 187.760 205.885 1.00 276.38 116 MET A CA 1
ATOM 838 C C . MET A 1 116 ? 214.045 187.077 206.294 1.00 276.38 116 MET A C 1
ATOM 839 O O . MET A 1 116 ? 214.539 187.237 207.413 1.00 276.38 116 MET A O 1
ATOM 844 N N . ASN A 1 117 ? 214.591 186.293 205.369 1.00 272.75 117 ASN A N 1
ATOM 845 C CA . ASN A 1 117 ? 215.773 185.498 205.660 1.00 272.75 117 ASN A CA 1
ATOM 846 C C . ASN A 1 117 ? 216.967 186.386 205.985 1.00 272.75 117 ASN A C 1
ATOM 847 O O . ASN A 1 117 ? 217.217 187.392 205.316 1.00 272.75 117 ASN A O 1
ATOM 852 N N . GLU A 1 118 ? 217.714 185.987 207.018 1.00 279.18 118 GLU A N 1
ATOM 853 C CA . GLU A 1 118 ? 218.791 186.822 207.540 1.00 279.18 118 GLU A CA 1
ATOM 854 C C . GLU A 1 118 ? 219.863 187.083 206.493 1.00 279.18 118 GLU A C 1
ATOM 855 O O . GLU A 1 118 ? 220.362 188.205 206.378 1.00 279.18 118 GLU A O 1
ATOM 861 N N . ASP A 1 119 ? 220.260 186.054 205.746 1.00 284.81 119 ASP A N 1
ATOM 862 C CA . ASP A 1 119 ? 221.243 186.264 204.690 1.00 284.81 119 ASP A CA 1
ATOM 863 C C . ASP A 1 119 ? 220.698 187.213 203.633 1.00 284.81 119 ASP A C 1
ATOM 864 O O . ASP A 1 119 ? 221.368 188.170 203.232 1.00 284.81 119 ASP A O 1
ATOM 869 N N . ILE A 1 120 ? 219.474 186.955 203.170 1.00 273.55 120 ILE A N 1
ATOM 870 C CA . ILE A 1 120 ? 218.826 187.862 202.234 1.00 273.55 120 ILE A CA 1
ATOM 871 C C . ILE A 1 120 ? 218.613 189.216 202.884 1.00 273.55 120 ILE A C 1
ATOM 872 O O . ILE A 1 120 ? 218.683 190.253 202.217 1.00 273.55 120 ILE A O 1
ATOM 877 N N . TYR A 1 121 ? 218.351 189.231 204.191 1.00 263.04 121 TYR A N 1
ATOM 878 C CA . TYR A 1 121 ? 218.232 190.490 204.914 1.00 263.04 121 TYR A CA 1
ATOM 879 C C . TYR A 1 121 ? 219.502 191.313 204.776 1.00 263.04 121 TYR A C 1
ATOM 880 O O . TYR A 1 121 ? 219.459 192.484 204.399 1.00 263.04 121 TYR A O 1
ATOM 889 N N . ALA A 1 122 ? 220.650 190.703 205.063 1.00 264.21 122 ALA A N 1
ATOM 890 C CA . ALA A 1 122 ? 221.914 191.426 204.998 1.00 264.21 122 ALA A CA 1
ATOM 891 C C . ALA A 1 122 ? 222.281 191.765 203.563 1.00 264.21 122 ALA A C 1
ATOM 892 O O . ALA A 1 122 ? 222.934 192.779 203.308 1.00 264.21 122 ALA A O 1
ATOM 894 N N . GLN A 1 123 ? 221.881 190.926 202.610 1.00 263.84 123 GLN A N 1
ATOM 895 C CA . GLN A 1 123 ? 222.124 191.250 201.211 1.00 263.84 123 GLN A CA 1
ATOM 896 C C . GLN A 1 123 ? 221.339 192.489 200.810 1.00 263.84 123 GLN A C 1
ATOM 897 O O . GLN A 1 123 ? 221.870 193.395 200.159 1.00 263.84 123 GLN A O 1
ATOM 903 N N . LEU A 1 124 ? 220.064 192.539 201.192 1.00 264.49 124 LEU A N 1
ATOM 904 C CA . LEU A 1 124 ? 219.276 193.746 200.996 1.00 264.49 124 LEU A CA 1
ATOM 905 C C . LEU A 1 124 ? 219.892 194.918 201.741 1.00 264.49 124 LEU A C 1
ATOM 906 O O . LEU A 1 124 ? 219.861 196.052 201.260 1.00 264.49 124 LEU A O 1
ATOM 911 N N . VAL A 1 125 ? 220.450 194.662 202.922 1.00 270.63 125 VAL A N 1
ATOM 912 C CA . VAL A 1 125 ? 221.123 195.712 203.676 1.00 270.63 125 VAL A CA 1
ATOM 913 C C . VAL A 1 125 ? 222.269 196.287 202.862 1.00 270.63 125 VAL A C 1
ATOM 914 O O . VAL A 1 125 ? 222.407 197.503 202.730 1.00 270.63 125 VAL A O 1
ATOM 918 N N . GLU A 1 126 ? 223.109 195.416 202.310 1.00 272.71 126 GLU A N 1
ATOM 919 C CA . GLU A 1 126 ? 224.265 195.879 201.552 1.00 272.71 126 GLU A CA 1
ATOM 920 C C . GLU A 1 126 ? 223.832 196.590 200.284 1.00 272.71 126 GLU A C 1
ATOM 921 O O . GLU A 1 126 ? 224.431 197.596 199.889 1.00 272.71 126 GLU A O 1
ATOM 927 N N . GLU A 1 127 ? 222.797 196.078 199.625 1.00 269.43 127 GLU A N 1
ATOM 928 C CA . GLU A 1 127 ? 222.301 196.745 198.432 1.00 269.43 127 GLU A CA 1
ATOM 929 C C . GLU A 1 127 ? 221.743 198.118 198.769 1.00 269.43 127 GLU A C 1
ATOM 930 O O . GLU A 1 127 ? 222.032 199.096 198.078 1.00 269.43 127 GLU A O 1
ATOM 936 N N . LEU A 1 128 ? 220.934 198.205 199.823 1.00 261.57 128 LEU A N 1
ATOM 937 C CA . LEU A 1 128 ? 220.435 199.492 200.283 1.00 261.57 128 LEU A CA 1
ATOM 938 C C . LEU A 1 128 ? 221.581 200.413 200.645 1.00 261.57 128 LEU A C 1
ATOM 939 O O . LEU A 1 128 ? 221.528 201.616 200.387 1.00 261.57 128 LEU A O 1
ATOM 944 N N . ASP A 1 129 ? 222.620 199.854 201.251 1.00 277.68 129 ASP A N 1
ATOM 945 C CA . ASP A 1 129 ? 223.791 200.621 201.636 1.00 277.68 129 ASP A CA 1
ATOM 946 C C . ASP A 1 129 ? 224.433 201.238 200.404 1.00 277.68 129 ASP A C 1
ATOM 947 O O . ASP A 1 129 ? 224.687 202.448 200.349 1.00 277.68 129 ASP A O 1
ATOM 952 N N . PHE A 1 130 ? 224.662 200.411 199.385 1.00 257.74 130 PHE A N 1
ATOM 953 C CA . PHE A 1 130 ? 225.273 200.879 198.150 1.00 257.74 130 PHE A CA 1
ATOM 954 C C . PHE A 1 130 ? 224.388 201.897 197.448 1.00 257.74 130 PHE A C 1
ATOM 955 O O . PHE A 1 130 ? 224.876 202.913 196.949 1.00 257.74 130 PHE A O 1
ATOM 963 N N . VAL A 1 131 ? 223.079 201.653 197.408 1.00 253.62 131 VAL A N 1
ATOM 964 C CA . VAL A 1 131 ? 222.208 202.541 196.647 1.00 253.62 131 VAL A CA 1
ATOM 965 C C . VAL A 1 131 ? 222.008 203.852 197.386 1.00 253.62 131 VAL A C 1
ATOM 966 O O . VAL A 1 131 ? 221.859 204.904 196.765 1.00 253.62 131 VAL A O 1
ATOM 970 N N . LEU A 1 132 ? 221.992 203.819 198.717 1.00 255.04 132 LEU A N 1
ATOM 971 C CA . LEU A 1 132 ? 221.945 205.061 199.471 1.00 255.04 132 LEU A CA 1
ATOM 972 C C . LEU A 1 132 ? 223.226 205.850 199.271 1.00 255.04 132 LEU A C 1
ATOM 973 O O . LEU A 1 132 ? 223.194 207.066 199.051 1.00 255.04 132 LEU A O 1
ATOM 978 N N . GLN A 1 133 ? 224.371 205.172 199.361 1.00 260.15 133 GLN A N 1
ATOM 979 C CA . GLN A 1 133 ? 225.631 205.821 199.034 1.00 260.15 133 GLN A CA 1
ATOM 980 C C . GLN A 1 133 ? 225.563 206.435 197.650 1.00 260.15 133 GLN A C 1
ATOM 981 O O . GLN A 1 133 ? 226.014 207.559 197.433 1.00 260.15 133 GLN A O 1
ATOM 987 N N . PHE A 1 134 ? 224.976 205.711 196.704 1.00 261.55 134 PHE A N 1
ATOM 988 C CA . PHE A 1 134 ? 224.930 206.192 195.335 1.00 261.55 134 PHE A CA 1
ATOM 989 C C . PHE A 1 134 ? 224.018 207.396 195.204 1.00 261.55 134 PHE A C 1
ATOM 990 O O . PHE A 1 134 ? 224.381 208.381 194.564 1.00 261.55 134 PHE A O 1
ATOM 998 N N . VAL A 1 135 ? 222.833 207.345 195.803 1.00 262.60 135 VAL A N 1
ATOM 999 C CA . VAL A 1 135 ? 221.906 208.459 195.660 1.00 262.60 135 VAL A CA 1
ATOM 1000 C C . VAL A 1 135 ? 222.451 209.691 196.359 1.00 262.60 135 VAL A C 1
ATOM 1001 O O . VAL A 1 135 ? 222.320 210.810 195.859 1.00 262.60 135 VAL A O 1
ATOM 1005 N N . ASP A 1 136 ? 223.087 209.513 197.514 1.00 273.65 136 ASP A N 1
ATOM 1006 C CA . ASP A 1 136 ? 223.661 210.678 198.165 1.00 273.65 136 ASP A CA 1
ATOM 1007 C C . ASP A 1 136 ? 224.880 211.198 197.432 1.00 273.65 136 ASP A C 1
ATOM 1008 O O . ASP A 1 136 ? 225.015 212.412 197.274 1.00 273.65 136 ASP A O 1
ATOM 1013 N N . TRP A 1 137 ? 225.777 210.315 197.003 1.00 266.35 137 TRP A N 1
ATOM 1014 C CA . TRP A 1 137 ? 226.915 210.741 196.208 1.00 266.35 137 TRP A CA 1
ATOM 1015 C C . TRP A 1 137 ? 226.446 211.412 194.933 1.00 266.35 137 TRP A C 1
ATOM 1016 O O . TRP A 1 137 ? 227.111 212.302 194.409 1.00 266.35 137 TRP A O 1
ATOM 1027 N N . PHE A 1 138 ? 225.277 211.017 194.435 1.00 273.15 138 PHE A N 1
ATOM 1028 C CA . PHE A 1 138 ? 224.746 211.618 193.222 1.00 273.15 138 PHE A CA 1
ATOM 1029 C C . PHE A 1 138 ? 224.109 212.961 193.517 1.00 273.15 138 PHE A C 1
ATOM 1030 O O . PHE A 1 138 ? 224.154 213.872 192.689 1.00 273.15 138 PHE A O 1
ATOM 1038 N N . TYR A 1 139 ? 223.489 213.095 194.684 1.00 272.61 139 TYR A N 1
ATOM 1039 C CA . TYR A 1 139 ? 223.034 214.402 195.128 1.00 272.61 139 TYR A CA 1
ATOM 1040 C C . TYR A 1 139 ? 224.210 215.353 195.243 1.00 272.61 139 TYR A C 1
ATOM 1041 O O . TYR A 1 139 ? 224.177 216.472 194.723 1.00 272.61 139 TYR A O 1
ATOM 1050 N N . CYS A 1 140 ? 225.275 214.905 195.904 1.00 279.67 140 CYS A N 1
ATOM 1051 C CA . CYS A 1 140 ? 226.475 215.721 196.018 1.00 279.67 140 CYS A CA 1
ATOM 1052 C C . CYS A 1 140 ? 227.149 215.901 194.667 1.00 279.67 140 CYS A C 1
ATOM 1053 O O . CYS A 1 140 ? 227.825 216.900 194.438 1.00 279.67 140 CYS A O 1
ATOM 1056 N N . TYR A 1 141 ? 226.951 214.960 193.746 1.00 271.17 141 TYR A N 1
ATOM 1057 C CA . TYR A 1 141 ? 227.555 215.076 192.425 1.00 271.17 141 TYR A CA 1
ATOM 1058 C C . TYR A 1 141 ? 226.822 216.107 191.590 1.00 271.17 141 TYR A C 1
ATOM 1059 O O . TYR A 1 141 ? 227.440 216.877 190.855 1.00 271.17 141 TYR A O 1
ATOM 1068 N N . ARG A 1 142 ? 225.495 216.110 191.666 1.00 271.30 142 ARG A N 1
ATOM 1069 C CA . ARG A 1 142 ? 224.723 217.147 191.002 1.00 271.30 142 ARG A CA 1
ATOM 1070 C C . ARG A 1 142 ? 225.013 218.499 191.627 1.00 271.30 142 ARG A C 1
ATOM 1071 O O . ARG A 1 142 ? 225.192 219.492 190.918 1.00 271.30 142 ARG A O 1
ATOM 1079 N N . LEU A 1 143 ? 225.084 218.551 192.956 1.00 275.91 143 LEU A N 1
ATOM 1080 C CA . LEU A 1 143 ? 225.542 219.763 193.617 1.00 275.91 143 LEU A CA 1
ATOM 1081 C C . LEU A 1 143 ? 226.911 220.170 193.107 1.00 275.91 143 LEU A C 1
ATOM 1082 O O . LEU A 1 143 ? 227.154 221.347 192.850 1.00 275.91 143 LEU A O 1
ATOM 1087 N N . LYS A 1 144 ? 227.810 219.205 192.933 1.00 272.96 144 LYS A N 1
ATOM 1088 C CA . LYS A 1 144 ? 229.180 219.516 192.555 1.00 272.96 144 LYS A CA 1
ATOM 1089 C C . LYS A 1 144 ? 229.260 219.981 191.114 1.00 272.96 144 LYS A C 1
ATOM 1090 O O . LYS A 1 144 ? 230.062 220.854 190.785 1.00 272.96 144 LYS A O 1
ATOM 1096 N N . VAL A 1 145 ? 228.440 219.412 190.234 1.00 276.08 145 VAL A N 1
ATOM 1097 C CA . VAL A 1 145 ? 228.470 219.854 188.847 1.00 276.08 145 VAL A CA 1
ATOM 1098 C C . VAL A 1 145 ? 227.800 221.208 188.718 1.00 276.08 145 VAL A C 1
ATOM 1099 O O . VAL A 1 145 ? 228.235 222.045 187.928 1.00 276.08 145 VAL A O 1
ATOM 1103 N N . LYS A 1 146 ? 226.746 221.456 189.496 1.00 291.35 146 LYS A N 1
ATOM 1104 C CA . LYS A 1 146 ? 226.201 222.807 189.568 1.00 291.35 146 LYS A CA 1
ATOM 1105 C C . LYS A 1 146 ? 227.252 223.773 190.089 1.00 291.35 146 LYS A C 1
ATOM 1106 O O . LYS A 1 146 ? 227.429 224.870 189.552 1.00 291.35 146 LYS A O 1
ATOM 1112 N N . GLU A 1 147 ? 227.968 223.367 191.137 1.00 298.03 147 GLU A N 1
ATOM 1113 C CA . GLU A 1 147 ? 229.031 224.189 191.694 1.00 298.03 147 GLU A CA 1
ATOM 1114 C C . GLU A 1 147 ? 230.112 224.444 190.666 1.00 298.03 147 GLU A C 1
ATOM 1115 O O . GLU A 1 147 ? 230.646 225.546 190.588 1.00 298.03 147 GLU A O 1
ATOM 1121 N N . ILE A 1 148 ? 230.427 223.446 189.843 1.00 296.29 148 ILE A N 1
ATOM 1122 C CA . ILE A 1 148 ? 231.552 223.596 188.935 1.00 296.29 148 ILE A CA 1
ATOM 1123 C C . ILE A 1 148 ? 231.128 224.304 187.661 1.00 296.29 148 ILE A C 1
ATOM 1124 O O . ILE A 1 148 ? 231.948 224.944 187.007 1.00 296.29 148 ILE A O 1
ATOM 1129 N N . LEU A 1 149 ? 229.849 224.249 187.298 1.00 289.07 149 LEU A N 1
ATOM 1130 C CA . LEU A 1 149 ? 229.409 225.045 186.161 1.00 289.07 149 LEU A CA 1
ATOM 1131 C C . LEU A 1 149 ? 229.218 226.495 186.570 1.00 289.07 149 LEU A C 1
ATOM 1132 O O . LEU A 1 149 ? 229.558 227.406 185.812 1.00 289.07 149 LEU A O 1
ATOM 1137 N N . ARG A 1 150 ? 228.672 226.733 187.763 1.00 292.17 150 ARG A N 1
ATOM 1138 C CA . ARG A 1 150 ? 228.702 228.076 188.319 1.00 292.17 150 ARG A CA 1
ATOM 1139 C C . ARG A 1 150 ? 230.137 228.528 188.510 1.00 292.17 150 ARG A C 1
ATOM 1140 O O . ARG A 1 150 ? 230.453 229.705 188.340 1.00 292.17 150 ARG A O 1
ATOM 1148 N N . GLN A 1 151 ? 231.025 227.587 188.822 1.00 306.03 151 GLN A N 1
ATOM 1149 C CA . GLN A 1 151 ? 232.442 227.876 188.948 1.00 306.03 151 GLN A CA 1
ATOM 1150 C C . GLN A 1 151 ? 233.001 228.311 187.610 1.00 306.03 151 GLN A C 1
ATOM 1151 O O . GLN A 1 151 ? 233.734 229.295 187.524 1.00 306.03 151 GLN A O 1
ATOM 1157 N N . HIS A 1 152 ? 232.648 227.584 186.551 1.00 323.02 152 HIS A N 1
ATOM 1158 C CA . HIS A 1 152 ? 233.131 227.899 185.217 1.00 323.02 152 HIS A CA 1
ATOM 1159 C C . HIS A 1 152 ? 232.575 229.222 184.742 1.00 323.02 152 HIS A C 1
ATOM 1160 O O . HIS A 1 152 ? 233.290 230.017 184.142 1.00 323.02 152 HIS A O 1
ATOM 1167 N N . HIS A 1 153 ? 231.299 229.481 185.003 1.00 324.73 153 HIS A N 1
ATOM 1168 C CA . HIS A 1 153 ? 230.715 230.728 184.530 1.00 324.73 153 HIS A CA 1
ATOM 1169 C C . HIS A 1 153 ? 231.207 231.916 185.340 1.00 324.73 153 HIS A C 1
ATOM 1170 O O . HIS A 1 153 ? 231.439 232.993 184.788 1.00 324.73 153 HIS A O 1
ATOM 1177 N N . LYS A 1 154 ? 231.347 231.749 186.654 1.00 324.46 154 LYS A N 1
ATOM 1178 C CA . LYS A 1 154 ? 231.995 232.758 187.478 1.00 324.46 154 LYS A CA 1
ATOM 1179 C C . LYS A 1 154 ? 233.426 232.985 187.019 1.00 324.46 154 LYS A C 1
ATOM 1180 O O . LYS A 1 154 ? 233.904 234.121 186.995 1.00 324.46 154 LYS A O 1
ATOM 1186 N N . ARG A 1 155 ? 234.121 231.911 186.645 1.00 340.72 155 ARG A N 1
ATOM 1187 C CA . ARG A 1 155 ? 235.470 232.040 186.121 1.00 340.72 155 ARG A CA 1
ATOM 1188 C C . ARG A 1 155 ? 235.453 232.685 184.748 1.00 340.72 155 ARG A C 1
ATOM 1189 O O . ARG A 1 155 ? 236.411 233.346 184.363 1.00 340.72 155 ARG A O 1
ATOM 1197 N N . ASP A 1 156 ? 234.362 232.523 184.005 1.00 343.63 156 ASP A N 1
ATOM 1198 C CA . ASP A 1 156 ? 234.226 233.224 182.737 1.00 343.63 156 ASP A CA 1
ATOM 1199 C C . ASP A 1 156 ? 234.031 234.711 182.973 1.00 343.63 156 ASP A C 1
ATOM 1200 O O . ASP A 1 156 ? 234.659 235.537 182.312 1.00 343.63 156 ASP A O 1
ATOM 1205 N N . LEU A 1 157 ? 233.171 235.064 183.925 1.00 349.88 157 LEU A N 1
ATOM 1206 C CA . LEU A 1 157 ? 232.951 236.468 184.251 1.00 349.88 157 LEU A CA 1
ATOM 1207 C C . LEU A 1 157 ? 234.211 237.102 184.821 1.00 349.88 157 LEU A C 1
ATOM 1208 O O . LEU A 1 157 ? 234.485 238.282 184.583 1.00 349.88 157 LEU A O 1
ATOM 1213 N N . ALA A 1 158 ? 234.991 236.330 185.574 1.00 363.34 158 ALA A N 1
ATOM 1214 C CA . ALA A 1 158 ? 236.227 236.846 186.141 1.00 363.34 158 ALA A CA 1
ATOM 1215 C C . ALA A 1 158 ? 237.364 236.817 185.134 1.00 363.34 158 ALA A C 1
ATOM 1216 O O . ALA A 1 158 ? 238.247 237.668 185.188 1.00 363.34 158 ALA A O 1
ATOM 1218 N N . TRP A 1 159 ? 237.334 235.887 184.181 1.00 376.43 159 TRP A N 1
ATOM 1219 C CA . TRP A 1 159 ? 238.439 235.722 183.252 1.00 376.43 159 TRP A CA 1
ATOM 1220 C C . TRP A 1 159 ? 238.276 236.608 182.035 1.00 376.43 159 TRP A C 1
ATOM 1221 O O . TRP A 1 159 ? 239.271 237.090 181.499 1.00 376.43 159 TRP A O 1
ATOM 1232 N N . ASN A 1 160 ? 237.046 236.833 181.575 1.00 389.41 160 ASN A N 1
ATOM 1233 C CA . ASN A 1 160 ? 236.840 237.884 180.592 1.00 389.41 160 ASN A CA 1
ATOM 1234 C C . ASN A 1 160 ? 237.216 239.229 181.185 1.00 389.41 160 ASN A C 1
ATOM 1235 O O . ASN A 1 160 ? 237.834 240.052 180.514 1.00 389.41 160 ASN A O 1
ATOM 1240 N N . ASP A 1 161 ? 236.897 239.447 182.464 1.00 392.35 161 ASP A N 1
ATOM 1241 C CA . ASP A 1 161 ? 237.286 240.689 183.124 1.00 392.35 161 ASP A CA 1
ATOM 1242 C C . ASP A 1 161 ? 238.793 240.759 183.334 1.00 392.35 161 ASP A C 1
ATOM 1243 O O . ASP A 1 161 ? 239.387 241.834 183.239 1.00 392.35 161 ASP A O 1
ATOM 1248 N N . GLU A 1 162 ? 239.429 239.624 183.620 1.00 382.56 162 GLU A N 1
ATOM 1249 C CA . GLU A 1 162 ? 240.873 239.608 183.803 1.00 382.56 162 GLU A CA 1
ATOM 1250 C C . GLU A 1 162 ? 241.589 239.778 182.474 1.00 382.56 162 GLU A C 1
ATOM 1251 O O . GLU A 1 162 ? 242.644 240.408 182.410 1.00 382.56 162 GLU A O 1
ATOM 1257 N N . LYS A 1 163 ? 241.030 239.224 181.401 1.00 375.74 163 LYS A N 1
ATOM 1258 C CA . LYS A 1 163 ? 241.549 239.486 180.067 1.00 375.74 163 LYS A CA 1
ATOM 1259 C C . LYS A 1 163 ? 241.301 240.932 179.671 1.00 375.74 163 LYS A C 1
ATOM 1260 O O . LYS A 1 163 ? 242.122 241.540 178.981 1.00 375.74 163 LYS A O 1
ATOM 1266 N N . ARG A 1 164 ? 240.178 241.499 180.110 1.00 388.68 164 ARG A N 1
ATOM 1267 C CA . ARG A 1 164 ? 239.951 242.928 179.954 1.00 388.68 164 ARG A CA 1
ATOM 1268 C C . ARG A 1 164 ? 241.047 243.714 180.644 1.00 388.68 164 ARG A C 1
ATOM 1269 O O . ARG A 1 164 ? 241.635 244.617 180.058 1.00 388.68 164 ARG A O 1
ATOM 1277 N N . ASP A 1 165 ? 241.338 243.368 181.896 1.00 380.60 165 ASP A N 1
ATOM 1278 C CA . ASP A 1 165 ? 242.350 244.084 182.659 1.00 380.60 165 ASP A CA 1
ATOM 1279 C C . ASP A 1 165 ? 243.744 243.837 182.108 1.00 380.60 165 ASP A C 1
ATOM 1280 O O . ASP A 1 165 ? 244.599 244.717 182.186 1.00 380.60 165 ASP A O 1
ATOM 1285 N N . ARG A 1 166 ? 243.982 242.665 181.524 1.00 380.63 166 ARG A N 1
ATOM 1286 C CA . ARG A 1 166 ? 245.285 242.371 180.944 1.00 380.63 166 ARG A CA 1
ATOM 1287 C C . ARG A 1 166 ? 245.471 243.114 179.631 1.00 380.63 166 ARG A C 1
ATOM 1288 O O . ARG A 1 166 ? 246.548 243.648 179.358 1.00 380.63 166 ARG A O 1
ATOM 1296 N N . ALA A 1 167 ? 244.427 243.159 178.803 1.00 389.28 167 ALA A N 1
ATOM 1297 C CA . ALA A 1 167 ? 244.470 243.984 177.605 1.00 389.28 167 ALA A CA 1
ATOM 1298 C C . ALA A 1 167 ? 244.556 245.458 177.966 1.00 389.28 167 ALA A C 1
ATOM 1299 O O . ALA A 1 167 ? 245.247 246.225 177.295 1.00 389.28 167 ALA A O 1
ATOM 1301 N N . ILE A 1 168 ? 243.881 245.866 179.040 1.00 383.93 168 ILE A N 1
ATOM 1302 C CA . ILE A 1 168 ? 243.955 247.249 179.497 1.00 383.93 168 ILE A CA 1
ATOM 1303 C C . ILE A 1 168 ? 245.358 247.567 179.984 1.00 383.93 168 ILE A C 1
ATOM 1304 O O . ILE A 1 168 ? 245.901 248.630 179.691 1.00 383.93 168 ILE A O 1
ATOM 1309 N N . LYS A 1 169 ? 245.983 246.633 180.698 1.00 377.78 169 LYS A N 1
ATOM 1310 C CA . LYS A 1 169 ? 247.332 246.865 181.198 1.00 377.78 169 LYS A CA 1
ATOM 1311 C C . LYS A 1 169 ? 248.353 246.841 180.069 1.00 377.78 169 LYS A C 1
ATOM 1312 O O . LYS A 1 169 ? 249.291 247.642 180.061 1.00 377.78 169 LYS A O 1
ATOM 1318 N N . PHE A 1 170 ? 248.185 245.941 179.101 1.00 398.29 170 PHE A N 1
ATOM 1319 C CA . PHE A 1 170 ? 249.110 245.887 177.975 1.00 398.29 170 PHE A CA 1
ATOM 1320 C C . PHE A 1 170 ? 248.954 247.111 177.086 1.00 398.29 170 PHE A C 1
ATOM 1321 O O . PHE A 1 170 ? 249.941 247.754 176.719 1.00 398.29 170 PHE A O 1
ATOM 1329 N N . HIS A 1 171 ? 247.716 247.439 176.712 1.00 411.04 171 HIS A N 1
ATOM 1330 C CA . HIS A 1 171 ? 247.454 248.673 175.987 1.00 411.04 171 HIS A CA 1
ATOM 1331 C C . HIS A 1 171 ? 247.875 249.886 176.796 1.00 411.04 171 HIS A C 1
ATOM 1332 O O . HIS A 1 171 ? 248.282 250.895 176.223 1.00 411.04 171 HIS A O 1
ATOM 1339 N N . ALA A 1 172 ? 247.819 249.795 178.123 1.00 401.86 172 ALA A N 1
ATOM 1340 C CA . ALA A 1 172 ? 248.186 250.916 178.973 1.00 401.86 172 ALA A CA 1
ATOM 1341 C C . ALA A 1 172 ? 249.687 251.130 178.975 1.00 401.86 172 ALA A C 1
ATOM 1342 O O . ALA A 1 172 ? 250.151 252.261 178.846 1.00 401.86 172 ALA A O 1
ATOM 1344 N N . VAL A 1 173 ? 250.462 250.056 179.116 1.00 400.08 173 VAL A N 1
ATOM 1345 C CA . VAL A 1 173 ? 251.911 250.196 179.059 1.00 400.08 173 VAL A CA 1
ATOM 1346 C C . VAL A 1 173 ? 252.360 250.518 177.640 1.00 400.08 173 VAL A C 1
ATOM 1347 O O . VAL A 1 173 ? 253.356 251.220 177.447 1.00 400.08 173 VAL A O 1
ATOM 1351 N N . ASP A 1 174 ? 251.620 250.060 176.627 1.00 411.67 174 ASP A N 1
ATOM 1352 C CA . ASP A 1 174 ? 251.942 250.415 175.249 1.00 411.67 174 ASP A CA 1
ATOM 1353 C C . ASP A 1 174 ? 251.694 251.896 175.004 1.00 411.67 174 ASP A C 1
ATOM 1354 O O . ASP A 1 174 ? 252.549 252.604 174.464 1.00 411.67 174 ASP A O 1
ATOM 1359 N N . TYR A 1 175 ? 250.500 252.364 175.360 1.00 409.94 175 TYR A N 1
ATOM 1360 C CA . TYR A 1 175 ? 250.181 253.776 175.481 1.00 409.94 175 TYR A CA 1
ATOM 1361 C C . TYR A 1 175 ? 251.290 254.544 176.191 1.00 409.94 175 TYR A C 1
ATOM 1362 O O . TYR A 1 175 ? 251.838 255.508 175.650 1.00 409.94 175 TYR A O 1
ATOM 1371 N N . ASP A 1 176 ? 251.662 254.085 177.389 1.00 414.53 176 ASP A N 1
ATOM 1372 C CA . ASP A 1 176 ? 252.620 254.798 178.228 1.00 414.53 176 ASP A CA 1
ATOM 1373 C C . ASP A 1 176 ? 253.993 254.873 177.577 1.00 414.53 176 ASP A C 1
ATOM 1374 O O . ASP A 1 176 ? 254.696 255.882 177.708 1.00 414.53 176 ASP A O 1
ATOM 1379 N N . LYS A 1 177 ? 254.406 253.813 176.887 1.00 429.50 177 LYS A N 1
ATOM 1380 C CA . LYS A 1 177 ? 255.701 253.831 176.227 1.00 429.50 177 LYS A CA 1
ATOM 1381 C C . LYS A 1 177 ? 255.660 254.563 174.894 1.00 429.50 177 LYS A C 1
ATOM 1382 O O . LYS A 1 177 ? 256.716 254.963 174.393 1.00 429.50 177 LYS A O 1
ATOM 1388 N N . LEU A 1 178 ? 254.476 254.740 174.305 1.00 431.16 178 LEU A N 1
ATOM 1389 C CA . LEU A 1 178 ? 254.378 255.472 173.049 1.00 431.16 178 LEU A CA 1
ATOM 1390 C C . LEU A 1 178 ? 254.771 256.934 173.229 1.00 431.16 178 LEU A C 1
ATOM 1391 O O . LEU A 1 178 ? 255.849 257.345 172.787 1.00 431.16 178 LEU A O 1
ATOM 1396 N N . HIS A 1 179 ? 253.916 257.718 173.894 1.00 427.23 179 HIS A N 1
ATOM 1397 C CA . HIS A 1 179 ? 254.229 259.090 174.286 1.00 427.23 179 HIS A CA 1
ATOM 1398 C C . HIS A 1 179 ? 253.128 259.653 175.177 1.00 427.23 179 HIS A C 1
ATOM 1399 O O . HIS A 1 179 ? 251.951 259.607 174.805 1.00 427.23 179 HIS A O 1
ATOM 1406 N N . GLN A 1 180 ? 253.483 260.200 176.339 1.00 420.44 180 GLN A N 1
ATOM 1407 C CA . GLN A 1 180 ? 252.514 260.801 177.254 1.00 420.44 180 GLN A CA 1
ATOM 1408 C C . GLN A 1 180 ? 252.979 262.173 177.701 1.00 420.44 180 GLN A C 1
ATOM 1409 O O . GLN A 1 180 ? 252.843 262.544 178.871 1.00 420.44 180 GLN A O 1
ATOM 1415 N N . GLY A 1 181 ? 253.523 262.954 176.775 1.00 432.12 181 GLY A N 1
ATOM 1416 C CA . GLY A 1 181 ? 254.101 264.230 177.136 1.00 432.12 181 GLY A CA 1
ATOM 1417 C C . GLY A 1 181 ? 255.258 264.057 178.096 1.00 432.12 181 GLY A C 1
ATOM 1418 O O . GLY A 1 181 ? 255.236 264.585 179.211 1.00 432.12 181 GLY A O 1
ATOM 1419 N N . THR A 1 182 ? 256.276 263.304 177.673 1.00 450.83 182 THR A N 1
ATOM 1420 C CA . THR A 1 182 ? 257.445 263.024 178.499 1.00 450.83 182 THR A CA 1
ATOM 1421 C C . THR A 1 182 ? 258.492 264.127 178.423 1.00 450.83 182 THR A C 1
ATOM 1422 O O . THR A 1 182 ? 259.665 263.890 178.740 1.00 450.83 182 THR A O 1
ATOM 1426 N N . SER A 1 183 ? 258.099 265.331 178.006 1.00 457.22 183 SER A N 1
ATOM 1427 C CA . SER A 1 183 ? 258.999 266.475 177.941 1.00 457.22 183 SER A CA 1
ATOM 1428 C C . SER A 1 183 ? 258.822 267.414 179.132 1.00 457.22 183 SER A C 1
ATOM 1429 O O . SER A 1 183 ? 258.930 268.636 178.985 1.00 457.22 183 SER A O 1
ATOM 1432 N N . SER A 1 184 ? 258.543 266.861 180.309 1.00 451.66 184 SER A N 1
ATOM 1433 C CA . SER A 1 184 ? 258.425 267.649 181.530 1.00 451.66 184 SER A CA 1
ATOM 1434 C C . SER A 1 184 ? 259.236 267.019 182.658 1.00 451.66 184 SER A C 1
ATOM 1435 O O . SER A 1 184 ? 259.131 265.820 182.916 1.00 451.66 184 SER A O 1
ATOM 1438 N N . ALA B 2 2 ? 258.617 225.068 188.901 1.00 416.62 2 ALA B N 1
ATOM 1439 C CA . ALA B 2 2 ? 258.521 224.191 190.062 1.00 416.62 2 ALA B CA 1
ATOM 1440 C C . ALA B 2 2 ? 257.650 222.978 189.758 1.00 416.62 2 ALA B C 1
ATOM 1441 O O . ALA B 2 2 ? 256.436 223.102 189.593 1.00 416.62 2 ALA B O 1
ATOM 1443 N N . GLU B 2 3 ? 258.278 221.806 189.679 1.00 422.82 3 GLU B N 1
ATOM 1444 C CA . GLU B 2 3 ? 257.544 220.572 189.427 1.00 422.82 3 GLU B CA 1
ATOM 1445 C C . GLU B 2 3 ? 256.617 220.280 190.599 1.00 422.82 3 GLU B C 1
ATOM 1446 O O . GLU B 2 3 ? 257.062 220.207 191.750 1.00 422.82 3 GLU B O 1
ATOM 1452 N N . THR B 2 4 ? 255.331 220.112 190.309 1.00 404.03 4 THR B N 1
ATOM 1453 C CA . THR B 2 4 ? 254.349 219.855 191.356 1.00 404.03 4 THR B CA 1
ATOM 1454 C C . THR B 2 4 ? 254.496 218.424 191.861 1.00 404.03 4 THR B C 1
ATOM 1455 O O . THR B 2 4 ? 254.096 217.467 191.190 1.00 404.03 4 THR B O 1
ATOM 1459 N N . SER B 2 5 ? 255.086 218.273 193.041 1.00 369.78 5 SER B N 1
ATOM 1460 C CA . SER B 2 5 ? 255.148 216.978 193.695 1.00 369.78 5 SER B CA 1
ATOM 1461 C C . SER B 2 5 ? 253.873 216.765 194.492 1.00 369.78 5 SER B C 1
ATOM 1462 O O . SER B 2 5 ? 253.472 217.619 195.288 1.00 369.78 5 SER B O 1
ATOM 1465 N N . ASN B 2 6 ? 253.234 215.622 194.269 1.00 338.54 6 ASN B N 1
ATOM 1466 C CA . ASN B 2 6 ? 251.964 215.312 194.904 1.00 338.54 6 ASN B CA 1
ATOM 1467 C C . ASN B 2 6 ? 252.087 214.225 195.957 1.00 338.54 6 ASN B C 1
ATOM 1468 O O . ASN B 2 6 ? 251.603 214.400 197.080 1.00 338.54 6 ASN B O 1
ATOM 1473 N N . ASP B 2 7 ? 252.768 213.127 195.629 1.00 311.39 7 ASP B N 1
ATOM 1474 C CA . ASP B 2 7 ? 252.685 211.891 196.393 1.00 311.39 7 ASP B CA 1
ATOM 1475 C C . ASP B 2 7 ? 251.232 211.676 196.789 1.00 311.39 7 ASP B C 1
ATOM 1476 O O . ASP B 2 7 ? 250.875 211.793 197.968 1.00 311.39 7 ASP B O 1
ATOM 1481 N N . PRO B 2 8 ? 250.365 211.396 195.839 1.00 305.53 8 PRO B N 1
ATOM 1482 C CA . PRO B 2 8 ? 248.960 211.185 196.186 1.00 305.53 8 PRO B CA 1
ATOM 1483 C C . PRO B 2 8 ? 248.774 209.884 196.941 1.00 305.53 8 PRO B C 1
ATOM 1484 O O . PRO B 2 8 ? 247.644 209.478 197.204 1.00 305.53 8 PRO B O 1
ATOM 1488 N N . PHE B 2 9 ? 249.874 209.212 197.281 1.00 279.38 9 PHE B N 1
ATOM 1489 C CA . PHE B 2 9 ? 249.750 207.929 197.955 1.00 279.38 9 PHE B CA 1
ATOM 1490 C C . PHE B 2 9 ? 249.182 208.093 199.355 1.00 279.38 9 PHE B C 1
ATOM 1491 O O . PHE B 2 9 ? 248.196 207.442 199.705 1.00 279.38 9 PHE B O 1
ATOM 1499 N N . LEU B 2 10 ? 249.803 208.932 200.186 1.00 277.83 10 LEU B N 1
ATOM 1500 C CA . LEU B 2 10 ? 249.329 209.017 201.562 1.00 277.83 10 LEU B CA 1
ATOM 1501 C C . LEU B 2 10 ? 247.965 209.685 201.612 1.00 277.83 10 LEU B C 1
ATOM 1502 O O . LEU B 2 10 ? 247.134 209.352 202.460 1.00 277.83 10 LEU B O 1
ATOM 1507 N N . SER B 2 11 ? 247.728 210.654 200.728 1.00 286.25 11 SER B N 1
ATOM 1508 C CA . SER B 2 11 ? 246.404 211.255 200.652 1.00 286.25 11 SER B CA 1
ATOM 1509 C C . SER B 2 11 ? 245.373 210.231 200.206 1.00 286.25 11 SER B C 1
ATOM 1510 O O . SER B 2 11 ? 244.246 210.220 200.706 1.00 286.25 11 SER B O 1
ATOM 1513 N N . TYR B 2 12 ? 245.749 209.347 199.281 1.00 286.96 12 TYR B N 1
ATOM 1514 C CA . TYR B 2 12 ? 244.880 208.238 198.907 1.00 286.96 12 TYR B CA 1
ATOM 1515 C C . TYR B 2 12 ? 244.635 207.325 200.094 1.00 286.96 12 TYR B C 1
ATOM 1516 O O . TYR B 2 12 ? 243.531 206.811 200.277 1.00 286.96 12 TYR B O 1
ATOM 1525 N N . VAL B 2 13 ? 245.663 207.112 200.907 1.00 281.11 13 VAL B N 1
ATOM 1526 C CA . VAL B 2 13 ? 245.531 206.264 202.083 1.00 281.11 13 VAL B CA 1
ATOM 1527 C C . VAL B 2 13 ? 244.546 206.878 203.063 1.00 281.11 13 VAL B C 1
ATOM 1528 O O . VAL B 2 13 ? 243.643 206.209 203.568 1.00 281.11 13 VAL B O 1
ATOM 1532 N N . LEU B 2 14 ? 244.722 208.163 203.357 1.00 277.87 14 LEU B N 1
ATOM 1533 C CA . LEU B 2 14 ? 243.819 208.847 204.274 1.00 277.87 14 LEU B CA 1
ATOM 1534 C C . LEU B 2 14 ? 242.412 208.909 203.704 1.00 277.87 14 LEU B C 1
ATOM 1535 O O . LEU B 2 14 ? 241.427 208.809 204.442 1.00 277.87 14 LEU B O 1
ATOM 1540 N N . SER B 2 15 ? 242.299 209.080 202.390 1.00 293.16 15 SER B N 1
ATOM 1541 C CA . SER B 2 15 ? 240.989 209.126 201.764 1.00 293.16 15 SER B CA 1
ATOM 1542 C C . SER B 2 15 ? 240.314 207.768 201.826 1.00 293.16 15 SER B C 1
ATOM 1543 O O . SER B 2 15 ? 239.112 207.686 202.064 1.00 293.16 15 SER B O 1
ATOM 1546 N N . SER B 2 16 ? 241.073 206.692 201.628 1.00 281.68 16 SER B N 1
ATOM 1547 C CA . SER B 2 16 ? 240.523 205.355 201.798 1.00 281.68 16 SER B CA 1
ATOM 1548 C C . SER B 2 16 ? 240.160 205.103 203.251 1.00 281.68 16 SER B C 1
ATOM 1549 O O . SER B 2 16 ? 239.181 204.414 203.547 1.00 281.68 16 SER B O 1
ATOM 1552 N N . LYS B 2 17 ? 240.952 205.649 204.169 1.00 268.66 17 LYS B N 1
ATOM 1553 C CA . LYS B 2 17 ? 240.628 205.572 205.585 1.00 268.66 17 LYS B CA 1
ATOM 1554 C C . LYS B 2 17 ? 239.268 206.188 205.854 1.00 268.66 17 LYS B C 1
ATOM 1555 O O . LYS B 2 17 ? 238.345 205.516 206.329 1.00 268.66 17 LYS B O 1
ATOM 1561 N N . GLN B 2 18 ? 239.131 207.474 205.544 1.00 269.34 18 GLN B N 1
ATOM 1562 C CA . GLN B 2 18 ? 237.851 208.149 205.692 1.00 269.34 18 GLN B CA 1
ATOM 1563 C C . GLN B 2 18 ? 236.767 207.463 204.879 1.00 269.34 18 GLN B C 1
ATOM 1564 O O . GLN B 2 18 ? 235.601 207.480 205.262 1.00 269.34 18 GLN B O 1
ATOM 1570 N N . LEU B 2 19 ? 237.132 206.843 203.761 1.00 286.54 19 LEU B N 1
ATOM 1571 C CA . LEU B 2 19 ? 236.145 206.205 202.903 1.00 286.54 19 LEU B CA 1
ATOM 1572 C C . LEU B 2 19 ? 235.553 204.982 203.578 1.00 286.54 19 LEU B C 1
ATOM 1573 O O . LEU B 2 19 ? 234.334 204.810 203.617 1.00 286.54 19 LEU B O 1
ATOM 1578 N N . THR B 2 20 ? 236.410 204.106 204.092 1.00 274.35 20 THR B N 1
ATOM 1579 C CA . THR B 2 20 ? 235.932 202.962 204.855 1.00 274.35 20 THR B CA 1
ATOM 1580 C C . THR B 2 20 ? 235.196 203.415 206.106 1.00 274.35 20 THR B C 1
ATOM 1581 O O . THR B 2 20 ? 234.220 202.782 206.522 1.00 274.35 20 THR B O 1
ATOM 1585 N N . ASN B 2 21 ? 235.647 204.511 206.719 1.00 279.72 21 ASN B N 1
ATOM 1586 C CA . ASN B 2 21 ? 234.929 205.062 207.862 1.00 279.72 21 ASN B CA 1
ATOM 1587 C C . ASN B 2 21 ? 233.519 205.466 207.467 1.00 279.72 21 ASN B C 1
ATOM 1588 O O . ASN B 2 21 ? 232.544 205.081 208.116 1.00 279.72 21 ASN B O 1
ATOM 1593 N N . LEU B 2 22 ? 233.410 206.288 206.427 1.00 285.08 22 LEU B N 1
ATOM 1594 C CA . LEU B 2 22 ? 232.139 206.625 205.810 1.00 285.08 22 LEU B CA 1
ATOM 1595 C C . LEU B 2 22 ? 231.304 205.397 205.522 1.00 285.08 22 LEU B C 1
ATOM 1596 O O . LEU B 2 22 ? 230.103 205.392 205.787 1.00 285.08 22 LEU B O 1
ATOM 1601 N N . ASN B 2 23 ? 231.917 204.367 204.953 1.00 289.25 23 ASN B N 1
ATOM 1602 C CA . ASN B 2 23 ? 231.162 203.202 204.526 1.00 289.25 23 ASN B CA 1
ATOM 1603 C C . ASN B 2 23 ? 230.607 202.452 205.720 1.00 289.25 23 ASN B C 1
ATOM 1604 O O . ASN B 2 23 ? 229.455 202.019 205.704 1.00 289.25 23 ASN B O 1
ATOM 1609 N N . ARG B 2 24 ? 231.405 202.303 206.773 1.00 281.06 24 ARG B N 1
ATOM 1610 C CA . ARG B 2 24 ? 230.917 201.618 207.959 1.00 281.06 24 ARG B CA 1
ATOM 1611 C C . ARG B 2 24 ? 229.911 202.473 208.709 1.00 281.06 24 ARG B C 1
ATOM 1612 O O . ARG B 2 24 ? 228.958 201.952 209.294 1.00 281.06 24 ARG B O 1
ATOM 1620 N N . LEU B 2 25 ? 230.108 203.790 208.708 1.00 277.59 25 LEU B N 1
ATOM 1621 C CA . LEU B 2 25 ? 229.128 204.681 209.310 1.00 277.59 25 LEU B CA 1
ATOM 1622 C C . LEU B 2 25 ? 227.802 204.579 208.578 1.00 277.59 25 LEU B C 1
ATOM 1623 O O . LEU B 2 25 ? 226.742 204.481 209.199 1.00 277.59 25 LEU B O 1
ATOM 1628 N N . ARG B 2 26 ? 227.851 204.584 207.247 1.00 280.84 26 ARG B N 1
ATOM 1629 C CA . ARG B 2 26 ? 226.653 204.396 206.442 1.00 280.84 26 ARG B CA 1
ATOM 1630 C C . ARG B 2 26 ? 226.039 203.033 206.690 1.00 280.84 26 ARG B C 1
ATOM 1631 O O . ARG B 2 26 ? 224.816 202.901 206.753 1.00 280.84 26 ARG B O 1
ATOM 1639 N N . ARG B 2 27 ? 226.875 202.002 206.800 1.00 272.72 27 ARG B N 1
ATOM 1640 C CA . ARG B 2 27 ? 226.376 200.657 207.040 1.00 272.72 27 ARG B CA 1
ATOM 1641 C C . ARG B 2 27 ? 225.627 200.593 208.356 1.00 272.72 27 ARG B C 1
ATOM 1642 O O . ARG B 2 27 ? 224.486 200.137 208.408 1.00 272.72 27 ARG B O 1
ATOM 1650 N N . LYS B 2 28 ? 226.260 201.058 209.430 1.00 262.88 28 LYS B N 1
ATOM 1651 C CA . LYS B 2 28 ? 225.603 201.104 210.729 1.00 262.88 28 LYS B CA 1
ATOM 1652 C C . LYS B 2 28 ? 224.367 201.993 210.690 1.00 262.88 28 LYS B C 1
ATOM 1653 O O . LYS B 2 28 ? 223.366 201.706 211.353 1.00 262.88 28 LYS B O 1
ATOM 1659 N N . ALA B 2 29 ? 224.404 203.061 209.892 1.00 270.21 29 ALA B N 1
ATOM 1660 C CA . ALA B 2 29 ? 223.277 203.980 209.824 1.00 270.21 29 ALA B CA 1
ATOM 1661 C C . ALA B 2 29 ? 222.073 203.323 209.167 1.00 270.21 29 ALA B C 1
ATOM 1662 O O . ALA B 2 29 ? 220.964 203.366 209.705 1.00 270.21 29 ALA B O 1
ATOM 1664 N N . VAL B 2 30 ? 222.268 202.711 207.999 1.00 281.89 30 VAL B N 1
ATOM 1665 C CA . VAL B 2 30 ? 221.162 202.012 207.356 1.00 281.89 30 VAL B CA 1
ATOM 1666 C C . VAL B 2 30 ? 220.779 200.783 208.158 1.00 281.89 30 VAL B C 1
ATOM 1667 O O . VAL B 2 30 ? 219.631 200.341 208.118 1.00 281.89 30 VAL B O 1
ATOM 1671 N N . THR B 2 31 ? 221.722 200.209 208.899 1.00 275.32 31 THR B N 1
ATOM 1672 C CA . THR B 2 31 ? 221.374 199.110 209.784 1.00 275.32 31 THR B CA 1
ATOM 1673 C C . THR B 2 31 ? 220.382 199.578 210.833 1.00 275.32 31 THR B C 1
ATOM 1674 O O . THR B 2 31 ? 219.331 198.964 211.031 1.00 275.32 31 THR B O 1
ATOM 1678 N N . LYS B 2 32 ? 220.686 200.698 211.484 1.00 273.58 32 LYS B N 1
ATOM 1679 C CA . LYS B 2 32 ? 219.775 201.251 212.476 1.00 273.58 32 LYS B CA 1
ATOM 1680 C C . LYS B 2 32 ? 218.483 201.734 211.831 1.00 273.58 32 LYS B C 1
ATOM 1681 O O . LYS B 2 32 ? 217.425 201.732 212.469 1.00 273.58 32 LYS B O 1
ATOM 1687 N N . GLN B 2 33 ? 218.546 202.148 210.565 1.00 281.43 33 GLN B N 1
ATOM 1688 C CA . GLN B 2 33 ? 217.365 202.692 209.904 1.00 281.43 33 GLN B CA 1
ATOM 1689 C C . GLN B 2 33 ? 216.426 201.580 209.456 1.00 281.43 33 GLN B C 1
ATOM 1690 O O . GLN B 2 33 ? 215.286 201.482 209.923 1.00 281.43 33 GLN B O 1
ATOM 1696 N N . LEU B 2 34 ? 216.897 200.733 208.538 1.00 271.49 34 LEU B N 1
ATOM 1697 C CA . LEU B 2 34 ? 216.130 199.581 208.086 1.00 271.49 34 LEU B CA 1
ATOM 1698 C C . LEU B 2 34 ? 215.745 198.689 209.252 1.00 271.49 34 LEU B C 1
ATOM 1699 O O . LEU B 2 34 ? 214.562 198.399 209.461 1.00 271.49 34 LEU B O 1
ATOM 1704 N N . GLY B 2 35 ? 216.733 198.237 210.026 1.00 290.51 35 GLY B N 1
ATOM 1705 C CA . GLY B 2 35 ? 216.426 197.611 211.296 1.00 290.51 35 GLY B CA 1
ATOM 1706 C C . GLY B 2 35 ? 215.728 198.555 212.249 1.00 290.51 35 GLY B C 1
ATOM 1707 O O . GLY B 2 35 ? 215.315 198.146 213.339 1.00 290.51 35 GLY B O 1
ATOM 1708 N N . SER B 2 36 ? 215.610 199.828 211.869 1.00 288.58 36 SER B N 1
ATOM 1709 C CA . SER B 2 36 ? 214.748 200.761 212.574 1.00 288.58 36 SER B CA 1
ATOM 1710 C C . SER B 2 36 ? 213.379 200.140 212.769 1.00 288.58 36 SER B C 1
ATOM 1711 O O . SER B 2 36 ? 212.680 199.828 211.801 1.00 288.58 36 SER B O 1
ATOM 1714 N N . SER B 2 37 ? 213.005 199.951 214.027 1.00 314.90 37 SER B N 1
ATOM 1715 C CA . SER B 2 37 ? 211.705 199.377 214.322 1.00 314.90 37 SER B CA 1
ATOM 1716 C C . SER B 2 37 ? 210.562 200.337 214.031 1.00 314.90 37 SER B C 1
ATOM 1717 O O . SER B 2 37 ? 209.413 199.894 213.937 1.00 314.90 37 SER B O 1
ATOM 1720 N N . ASP B 2 38 ? 210.844 201.630 213.878 1.00 351.00 38 ASP B N 1
ATOM 1721 C CA . ASP B 2 38 ? 209.820 202.604 213.509 1.00 351.00 38 ASP B CA 1
ATOM 1722 C C . ASP B 2 38 ? 209.775 202.684 211.989 1.00 351.00 38 ASP B C 1
ATOM 1723 O O . ASP B 2 38 ? 210.488 203.479 211.372 1.00 351.00 38 ASP B O 1
ATOM 1728 N N . ASP B 2 39 ? 208.928 201.851 211.385 1.00 368.83 39 ASP B N 1
ATOM 1729 C CA . ASP B 2 39 ? 208.788 201.820 209.936 1.00 368.83 39 ASP B CA 1
ATOM 1730 C C . ASP B 2 39 ? 208.245 203.124 209.365 1.00 368.83 39 ASP B C 1
ATOM 1731 O O . ASP B 2 39 ? 208.343 203.342 208.153 1.00 368.83 39 ASP B O 1
ATOM 1736 N N . ASN B 2 40 ? 207.683 203.994 210.202 1.00 360.14 40 ASN B N 1
ATOM 1737 C CA . ASN B 2 40 ? 207.088 205.237 209.735 1.00 360.14 40 ASN B CA 1
ATOM 1738 C C . ASN B 2 40 ? 207.944 206.464 210.014 1.00 360.14 40 ASN B C 1
ATOM 1739 O O . ASN B 2 40 ? 207.592 207.558 209.560 1.00 360.14 40 ASN B O 1
ATOM 1744 N N . LYS B 2 41 ? 209.050 206.316 210.740 1.00 348.43 41 LYS B N 1
ATOM 1745 C CA . LYS B 2 41 ? 209.941 207.428 211.049 1.00 348.43 41 LYS B CA 1
ATOM 1746 C C . LYS B 2 41 ? 211.333 207.117 210.523 1.00 348.43 41 LYS B C 1
ATOM 1747 O O . LYS B 2 41 ? 211.890 206.054 210.819 1.00 348.43 41 LYS B O 1
ATOM 1753 N N . VAL B 2 42 ? 211.890 208.042 209.745 1.00 312.36 42 VAL B N 1
ATOM 1754 C CA . VAL B 2 42 ? 213.290 207.943 209.358 1.00 312.36 42 VAL B CA 1
ATOM 1755 C C . VAL B 2 42 ? 214.150 208.428 210.520 1.00 312.36 42 VAL B C 1
ATOM 1756 O O . VAL B 2 42 ? 213.914 209.503 211.085 1.00 312.36 42 VAL B O 1
ATOM 1760 N N . SER B 2 43 ? 215.123 207.611 210.914 1.00 304.19 43 SER B N 1
ATOM 1761 C CA . SER B 2 43 ? 215.985 207.940 212.042 1.00 304.19 43 SER B CA 1
ATOM 1762 C C . SER B 2 43 ? 216.810 209.186 211.747 1.00 304.19 43 SER B C 1
ATOM 1763 O O . SER B 2 43 ? 217.192 209.432 210.600 1.00 304.19 43 SER B O 1
ATOM 1766 N N . GLU B 2 44 ? 217.093 209.982 212.789 1.00 313.55 44 GLU B N 1
ATOM 1767 C CA . GLU B 2 44 ? 217.986 211.117 212.571 1.00 313.55 44 GLU B CA 1
ATOM 1768 C C . GLU B 2 44 ? 219.380 210.645 212.215 1.00 313.55 44 GLU B C 1
ATOM 1769 O O . GLU B 2 44 ? 220.189 211.424 211.717 1.00 313.55 44 GLU B O 1
ATOM 1775 N N . GLU B 2 45 ? 219.708 209.395 212.530 1.00 304.95 45 GLU B N 1
ATOM 1776 C CA . GLU B 2 45 ? 221.014 208.888 212.134 1.00 304.95 45 GLU B CA 1
ATOM 1777 C C . GLU B 2 45 ? 221.077 208.702 210.627 1.00 304.95 45 GLU B C 1
ATOM 1778 O O . GLU B 2 45 ? 222.059 209.094 209.987 1.00 304.95 45 GLU B O 1
ATOM 1784 N N . PHE B 2 46 ? 220.021 208.137 210.041 1.00 281.50 46 PHE B N 1
ATOM 1785 C CA . PHE B 2 46 ? 219.971 207.968 208.594 1.00 281.50 46 PHE B CA 1
ATOM 1786 C C . PHE B 2 46 ? 220.080 209.309 207.882 1.00 281.50 46 PHE B C 1
ATOM 1787 O O . PHE B 2 46 ? 220.965 209.513 207.043 1.00 281.50 46 PHE B O 1
ATOM 1795 N N . LEU B 2 47 ? 219.168 210.231 208.193 1.00 278.78 47 LEU B N 1
ATOM 1796 C CA . LEU B 2 47 ? 219.250 211.575 207.635 1.00 278.78 47 LEU B CA 1
ATOM 1797 C C . LEU B 2 47 ? 220.596 212.212 207.942 1.00 278.78 47 LEU B C 1
ATOM 1798 O O . LEU B 2 47 ? 221.263 212.742 207.054 1.00 278.78 47 LEU B O 1
ATOM 1803 N N . ARG B 2 48 ? 221.017 212.144 209.202 1.00 284.21 48 ARG B N 1
ATOM 1804 C CA . ARG B 2 48 ? 222.187 212.872 209.669 1.00 284.21 48 ARG B CA 1
ATOM 1805 C C . ARG B 2 48 ? 223.461 212.373 209.015 1.00 284.21 48 ARG B C 1
ATOM 1806 O O . ARG B 2 48 ? 224.452 213.107 208.956 1.00 284.21 48 ARG B O 1
ATOM 1814 N N . TYR B 2 49 ? 223.466 211.131 208.536 1.00 270.76 49 TYR B N 1
ATOM 1815 C CA . TYR B 2 49 ? 224.631 210.627 207.824 1.00 270.76 49 TYR B CA 1
ATOM 1816 C C . TYR B 2 49 ? 224.998 211.554 206.673 1.00 270.76 49 TYR B C 1
ATOM 1817 O O . TYR B 2 49 ? 226.104 212.101 206.624 1.00 270.76 49 TYR B O 1
ATOM 1826 N N . GLN B 2 50 ? 224.066 211.754 205.743 1.00 284.68 50 GLN B N 1
ATOM 1827 C CA . GLN B 2 50 ? 224.247 212.688 204.640 1.00 284.68 50 GLN B CA 1
ATOM 1828 C C . GLN B 2 50 ? 223.704 214.078 204.955 1.00 284.68 50 GLN B C 1
ATOM 1829 O O . GLN B 2 50 ? 223.485 214.875 204.038 1.00 284.68 50 GLN B O 1
ATOM 1835 N N . HIS B 2 51 ? 223.408 214.354 206.220 1.00 283.07 51 HIS B N 1
ATOM 1836 C CA . HIS B 2 51 ? 223.279 215.728 206.680 1.00 283.07 51 HIS B CA 1
ATOM 1837 C C . HIS B 2 51 ? 224.577 216.230 207.275 1.00 283.07 51 HIS B C 1
ATOM 1838 O O . HIS B 2 51 ? 224.723 217.432 207.512 1.00 283.07 51 HIS B O 1
ATOM 1845 N N . THR B 2 52 ? 225.508 215.325 207.524 1.00 281.05 52 THR B N 1
ATOM 1846 C CA . THR B 2 52 ? 226.756 215.615 208.197 1.00 281.05 52 THR B CA 1
ATOM 1847 C C . THR B 2 52 ? 227.974 215.145 207.428 1.00 281.05 52 THR B C 1
ATOM 1848 O O . THR B 2 52 ? 229.002 215.819 207.462 1.00 281.05 52 THR B O 1
ATOM 1852 N N . TYR B 2 53 ? 227.883 214.018 206.726 1.00 278.52 53 TYR B N 1
ATOM 1853 C CA . TYR B 2 53 ? 229.035 213.415 206.073 1.00 278.52 53 TYR B CA 1
ATOM 1854 C C . TYR B 2 53 ? 228.925 213.413 204.556 1.00 278.52 53 TYR B C 1
ATOM 1855 O O . TYR B 2 53 ? 229.875 213.003 203.882 1.00 278.52 53 TYR B O 1
ATOM 1864 N N . GLN B 2 54 ? 227.796 213.865 204.003 1.00 279.37 54 GLN B N 1
ATOM 1865 C CA . GLN B 2 54 ? 227.621 213.850 202.554 1.00 279.37 54 GLN B CA 1
ATOM 1866 C C . GLN B 2 54 ? 228.745 214.603 201.862 1.00 279.37 54 GLN B C 1
ATOM 1867 O O . GLN B 2 54 ? 229.393 214.077 200.952 1.00 279.37 54 GLN B O 1
ATOM 1873 N N . ARG B 2 55 ? 228.994 215.839 202.286 1.00 283.14 55 ARG B N 1
ATOM 1874 C CA . ARG B 2 55 ? 230.026 216.634 201.644 1.00 283.14 55 ARG B CA 1
ATOM 1875 C C . ARG B 2 55 ? 231.398 216.054 201.926 1.00 283.14 55 ARG B C 1
ATOM 1876 O O . ARG B 2 55 ? 232.259 216.022 201.045 1.00 283.14 55 ARG B O 1
ATOM 1884 N N . GLU B 2 56 ? 231.608 215.575 203.148 1.00 286.45 56 GLU B N 1
ATOM 1885 C CA . GLU B 2 56 ? 232.863 214.923 203.482 1.00 286.45 56 GLU B CA 1
ATOM 1886 C C . GLU B 2 56 ? 233.052 213.662 202.658 1.00 286.45 56 GLU B C 1
ATOM 1887 O O . GLU B 2 56 ? 234.131 213.435 202.106 1.00 286.45 56 GLU B O 1
ATOM 1893 N N . ALA B 2 57 ? 232.013 212.832 202.560 1.00 270.81 57 ALA B N 1
ATOM 1894 C CA . ALA B 2 57 ? 232.108 211.628 201.744 1.00 270.81 57 ALA B CA 1
ATOM 1895 C C . ALA B 2 57 ? 232.448 211.973 200.305 1.00 270.81 57 ALA B C 1
ATOM 1896 O O . ALA B 2 57 ? 233.326 211.355 199.697 1.00 270.81 57 ALA B O 1
ATOM 1898 N N . PHE B 2 58 ? 231.759 212.965 199.745 1.00 276.27 58 PHE B N 1
ATOM 1899 C CA . PHE B 2 58 ? 231.965 213.294 198.342 1.00 276.27 58 PHE B CA 1
ATOM 1900 C C . PHE B 2 58 ? 233.346 213.877 198.113 1.00 276.27 58 PHE B C 1
ATOM 1901 O O . PHE B 2 58 ? 234.021 213.519 197.148 1.00 276.27 58 PHE B O 1
ATOM 1909 N N . GLU B 2 59 ? 233.779 214.788 198.980 1.00 278.09 59 GLU B N 1
ATOM 1910 C CA . GLU B 2 59 ? 235.102 215.373 198.824 1.00 278.09 59 GLU B CA 1
ATOM 1911 C C . GLU B 2 59 ? 236.185 214.328 199.023 1.00 278.09 59 GLU B C 1
ATOM 1912 O O . GLU B 2 59 ? 237.196 214.337 198.320 1.00 278.09 59 GLU B O 1
ATOM 1918 N N . TYR B 2 60 ? 235.988 213.408 199.964 1.00 263.34 60 TYR B N 1
ATOM 1919 C CA . TYR B 2 60 ? 236.977 212.365 200.189 1.00 263.34 60 TYR B CA 1
ATOM 1920 C C . TYR B 2 60 ? 237.046 211.418 199.003 1.00 263.34 60 TYR B C 1
ATOM 1921 O O . TYR B 2 60 ? 238.133 211.063 198.549 1.00 263.34 60 TYR B O 1
ATOM 1930 N N . LEU B 2 61 ? 235.891 210.981 198.504 1.00 267.26 61 LEU B N 1
ATOM 1931 C CA . LEU B 2 61 ? 235.853 210.130 197.323 1.00 267.26 61 LEU B CA 1
ATOM 1932 C C . LEU B 2 61 ? 236.460 210.827 196.121 1.00 267.26 61 LEU B C 1
ATOM 1933 O O . LEU B 2 61 ? 237.219 210.215 195.362 1.00 267.26 61 LEU B O 1
ATOM 1938 N N . GLN B 2 62 ? 236.123 212.100 195.925 1.00 263.83 62 GLN B N 1
ATOM 1939 C CA . GLN B 2 62 ? 236.683 212.873 194.829 1.00 263.83 62 GLN B CA 1
ATOM 1940 C C . GLN B 2 62 ? 238.186 213.002 194.979 1.00 263.83 62 GLN B C 1
ATOM 1941 O O . GLN B 2 62 ? 238.928 212.879 194.005 1.00 263.83 62 GLN B O 1
ATOM 1947 N N . THR B 2 63 ? 238.654 213.257 196.197 1.00 255.46 63 THR B N 1
ATOM 1948 C CA . THR B 2 63 ? 240.084 213.333 196.435 1.00 255.46 63 THR B CA 1
ATOM 1949 C C . THR B 2 63 ? 240.739 211.993 196.171 1.00 255.46 63 THR B C 1
ATOM 1950 O O . THR B 2 63 ? 241.830 211.931 195.606 1.00 255.46 63 THR B O 1
ATOM 1954 N N . LYS B 2 64 ? 240.078 210.907 196.563 1.00 269.32 64 LYS B N 1
ATOM 1955 C CA . LYS B 2 64 ? 240.602 209.577 196.297 1.00 269.32 64 LYS B CA 1
ATOM 1956 C C . LYS B 2 64 ? 240.751 209.347 194.807 1.00 269.32 64 LYS B C 1
ATOM 1957 O O . LYS B 2 64 ? 241.789 208.873 194.341 1.00 269.32 64 LYS B O 1
ATOM 1963 N N . HIS B 2 65 ? 239.714 209.671 194.043 1.00 288.14 65 HIS B N 1
ATOM 1964 C CA . HIS B 2 65 ? 239.768 209.419 192.611 1.00 288.14 65 HIS B CA 1
ATOM 1965 C C . HIS B 2 65 ? 240.766 210.340 191.932 1.00 288.14 65 HIS B C 1
ATOM 1966 O O . HIS B 2 65 ? 241.502 209.914 191.043 1.00 288.14 65 HIS B O 1
ATOM 1973 N N . ASP B 2 66 ? 240.786 211.614 192.318 1.00 287.62 66 ASP B N 1
ATOM 1974 C CA . ASP B 2 66 ? 241.756 212.542 191.757 1.00 287.62 66 ASP B CA 1
ATOM 1975 C C . ASP B 2 66 ? 243.171 212.109 192.090 1.00 287.62 66 ASP B C 1
ATOM 1976 O O . ASP B 2 66 ? 244.067 212.203 191.252 1.00 287.62 66 ASP B O 1
ATOM 1981 N N . ALA B 2 67 ? 243.389 211.623 193.309 1.00 291.01 67 ALA B N 1
ATOM 1982 C CA . ALA B 2 67 ? 244.707 211.151 193.695 1.00 291.01 67 ALA B CA 1
ATOM 1983 C C . ALA B 2 67 ? 245.081 209.903 192.919 1.00 291.01 67 ALA B C 1
ATOM 1984 O O . ALA B 2 67 ? 246.207 209.783 192.435 1.00 291.01 67 ALA B O 1
ATOM 1986 N N . HIS B 2 68 ? 244.147 208.964 192.787 1.00 279.09 68 HIS B N 1
ATOM 1987 C CA . HIS B 2 68 ? 244.428 207.752 192.033 1.00 279.09 68 HIS B CA 1
ATOM 1988 C C . HIS B 2 68 ? 244.658 208.070 190.568 1.00 279.09 68 HIS B C 1
ATOM 1989 O O . HIS B 2 68 ? 245.464 207.419 189.906 1.00 279.09 68 HIS B O 1
ATOM 1996 N N . LYS B 2 69 ? 243.982 209.090 190.051 1.00 288.67 69 LYS B N 1
ATOM 1997 C CA . LYS B 2 69 ? 244.134 209.435 188.647 1.00 288.67 69 LYS B CA 1
ATOM 1998 C C . LYS B 2 69 ? 245.418 210.208 188.418 1.00 288.67 69 LYS B C 1
ATOM 1999 O O . LYS B 2 69 ? 246.083 210.024 187.399 1.00 288.67 69 LYS B O 1
ATOM 2005 N N . ILE B 2 70 ? 245.792 211.068 189.363 1.00 280.82 70 ILE B N 1
ATOM 2006 C CA . ILE B 2 70 ? 247.094 211.713 189.302 1.00 280.82 70 ILE B CA 1
ATOM 2007 C C . ILE B 2 70 ? 248.190 210.668 189.409 1.00 280.82 70 ILE B C 1
ATOM 2008 O O . ILE B 2 70 ? 249.190 210.717 188.690 1.00 280.82 70 ILE B O 1
ATOM 2013 N N . MET B 2 71 ? 247.993 209.679 190.278 1.00 298.69 71 MET B N 1
ATOM 2014 C CA . MET B 2 71 ? 248.980 208.627 190.452 1.00 298.69 71 MET B CA 1
ATOM 2015 C C . MET B 2 71 ? 249.070 207.755 189.212 1.00 298.69 71 MET B C 1
ATOM 2016 O O . MET B 2 71 ? 250.162 207.372 188.795 1.00 298.69 71 MET B O 1
ATOM 2021 N N . GLU B 2 72 ? 247.931 207.438 188.599 1.00 300.64 72 GLU B N 1
ATOM 2022 C CA . GLU B 2 72 ? 247.945 206.569 187.431 1.00 300.64 72 GLU B CA 1
ATOM 2023 C C . GLU B 2 72 ? 248.374 207.340 186.190 1.00 300.64 72 GLU B C 1
ATOM 2024 O O . GLU B 2 72 ? 248.893 206.751 185.241 1.00 300.64 72 GLU B O 1
ATOM 2030 N N . SER B 2 73 ? 248.208 208.662 186.196 1.00 291.39 73 SER B N 1
ATOM 2031 C CA . SER B 2 73 ? 248.823 209.488 185.166 1.00 291.39 73 SER B CA 1
ATOM 2032 C C . SER B 2 73 ? 250.334 209.517 185.338 1.00 291.39 73 SER B C 1
ATOM 2033 O O . SER B 2 73 ? 251.079 209.367 184.370 1.00 291.39 73 SER B O 1
ATOM 2036 N N . GLN B 2 74 ? 250.805 209.720 186.570 1.00 297.77 74 GLN B N 1
ATOM 2037 C CA . GLN B 2 74 ? 252.225 209.554 186.854 1.00 297.77 74 GLN B CA 1
ATOM 2038 C C . GLN B 2 74 ? 252.697 208.173 186.432 1.00 297.77 74 GLN B C 1
ATOM 2039 O O . GLN B 2 74 ? 253.823 208.009 185.957 1.00 297.77 74 GLN B O 1
ATOM 2045 N N . TYR B 2 75 ? 251.836 207.173 186.584 1.00 301.65 75 TYR B N 1
ATOM 2046 C CA . TYR B 2 75 ? 252.221 205.800 186.302 1.00 301.65 75 TYR B CA 1
ATOM 2047 C C . TYR B 2 75 ? 252.335 205.561 184.808 1.00 301.65 75 TYR B C 1
ATOM 2048 O O . TYR B 2 75 ? 253.300 204.955 184.344 1.00 301.65 75 TYR B O 1
ATOM 2057 N N . GLU B 2 76 ? 251.345 206.009 184.040 1.00 304.14 76 GLU B N 1
ATOM 2058 C CA . GLU B 2 76 ? 251.457 205.904 182.594 1.00 304.14 76 GLU B CA 1
ATOM 2059 C C . GLU B 2 76 ? 252.571 206.793 182.070 1.00 304.14 76 GLU B C 1
ATOM 2060 O O . GLU B 2 76 ? 253.178 206.475 181.049 1.00 304.14 76 GLU B O 1
ATOM 2066 N N . GLN B 2 77 ? 252.871 207.892 182.762 1.00 302.21 77 GLN B N 1
ATOM 2067 C CA . GLN B 2 77 ? 254.005 208.721 182.379 1.00 302.21 77 GLN B CA 1
ATOM 2068 C C . GLN B 2 77 ? 255.307 207.970 182.581 1.00 302.21 77 GLN B C 1
ATOM 2069 O O . GLN B 2 77 ? 256.172 207.956 181.704 1.00 302.21 77 GLN B O 1
ATOM 2075 N N . TYR B 2 78 ? 255.466 207.347 183.748 1.00 311.22 78 TYR B N 1
ATOM 2076 C CA . TYR B 2 78 ? 256.647 206.534 184.005 1.00 311.22 78 TYR B CA 1
ATOM 2077 C C . TYR B 2 78 ? 256.716 205.359 183.045 1.00 311.22 78 TYR B C 1
ATOM 2078 O O . TYR B 2 78 ? 257.796 204.987 182.585 1.00 311.22 78 TYR B O 1
ATOM 2087 N N . GLN B 2 79 ? 255.567 204.767 182.727 1.00 305.75 79 GLN B N 1
ATOM 2088 C CA . GLN B 2 79 ? 255.531 203.650 181.795 1.00 305.75 79 GLN B CA 1
ATOM 2089 C C . GLN B 2 79 ? 255.974 204.089 180.411 1.00 305.75 79 GLN B C 1
ATOM 2090 O O . GLN B 2 79 ? 256.816 203.444 179.784 1.00 305.75 79 GLN B O 1
ATOM 2096 N N . SER B 2 80 ? 255.393 205.179 179.912 1.00 326.45 80 SER B N 1
ATOM 2097 C CA . SER B 2 80 ? 255.780 205.717 178.617 1.00 326.45 80 SER B CA 1
ATOM 2098 C C . SER B 2 80 ? 257.247 206.110 178.603 1.00 326.45 80 SER B C 1
ATOM 2099 O O . SER B 2 80 ? 257.957 205.845 177.629 1.00 326.45 80 SER B O 1
ATOM 2102 N N . SER B 2 81 ? 257.723 206.733 179.680 1.00 331.11 81 SER B N 1
ATOM 2103 C CA . SER B 2 81 ? 259.116 207.149 179.747 1.00 331.11 81 SER B CA 1
ATOM 2104 C C . SER B 2 81 ? 260.047 205.948 179.799 1.00 331.11 81 SER B C 1
ATOM 2105 O O . SER B 2 81 ? 261.150 205.988 179.247 1.00 331.11 81 SER B O 1
ATOM 2108 N N . SER B 2 82 ? 259.613 204.862 180.438 1.00 333.18 82 SER B N 1
ATOM 2109 C CA . SER B 2 82 ? 260.434 203.661 180.498 1.00 333.18 82 SER B CA 1
ATOM 2110 C C . SER B 2 82 ? 260.451 202.945 179.156 1.00 333.18 82 SER B C 1
ATOM 2111 O O . SER B 2 82 ? 261.509 202.499 178.699 1.00 333.18 82 SER B O 1
ATOM 2114 N N . LYS B 2 83 ? 259.291 202.834 178.508 1.00 333.32 83 LYS B N 1
ATOM 2115 C CA . LYS B 2 83 ? 259.228 202.173 177.209 1.00 333.32 83 LYS B CA 1
ATOM 2116 C C . LYS B 2 83 ? 259.998 202.961 176.158 1.00 333.32 83 LYS B C 1
ATOM 2117 O O . LYS B 2 83 ? 260.735 202.377 175.356 1.00 333.32 83 LYS B O 1
ATOM 2123 N N . THR B 2 84 ? 259.840 204.286 176.144 1.00 349.01 84 THR B N 1
ATOM 2124 C CA . THR B 2 84 ? 260.649 205.124 175.269 1.00 349.01 84 THR B CA 1
ATOM 2125 C C . THR B 2 84 ? 262.121 205.061 175.651 1.00 349.01 84 THR B C 1
ATOM 2126 O O . THR B 2 84 ? 262.993 205.180 174.783 1.00 349.01 84 THR B O 1
ATOM 2130 N N . ARG B 2 85 ? 262.411 204.871 176.939 1.00 341.17 85 ARG B N 1
ATOM 2131 C CA . ARG B 2 85 ? 263.790 204.721 177.382 1.00 341.17 85 ARG B CA 1
ATOM 2132 C C . ARG B 2 85 ? 264.369 203.384 176.947 1.00 341.17 85 ARG B C 1
ATOM 2133 O O . ARG B 2 85 ? 265.573 203.286 176.684 1.00 341.17 85 ARG B O 1
ATOM 2141 N N . ARG B 2 86 ? 263.536 202.354 176.860 1.00 327.32 86 ARG B N 1
ATOM 2142 C CA . ARG B 2 86 ? 263.982 201.045 176.408 1.00 327.32 86 ARG B CA 1
ATOM 2143 C C . ARG B 2 86 ? 264.259 201.055 174.910 1.00 327.32 86 ARG B C 1
ATOM 2144 O O . ARG B 2 86 ? 265.411 201.001 174.483 1.00 327.32 86 ARG B O 1
ATOM 2152 N N . MET C 3 1 ? 216.730 230.822 279.004 1.00 334.28 1 MET C N 1
ATOM 2153 C CA . MET C 3 1 ? 216.857 231.148 280.419 1.00 334.28 1 MET C CA 1
ATOM 2154 C C . MET C 3 1 ? 217.285 229.932 281.230 1.00 334.28 1 MET C C 1
ATOM 2155 O O . MET C 3 1 ? 216.456 229.123 281.646 1.00 334.28 1 MET C O 1
ATOM 2160 N N . ASN C 3 2 ? 218.596 229.820 281.454 1.00 322.35 2 ASN C N 1
ATOM 2161 C CA . ASN C 3 2 ? 219.183 228.671 282.125 1.00 322.35 2 ASN C CA 1
ATOM 2162 C C . ASN C 3 2 ? 219.875 229.016 283.435 1.00 322.35 2 ASN C C 1
ATOM 2163 O O . ASN C 3 2 ? 219.976 228.146 284.307 1.00 322.35 2 ASN C O 1
ATOM 2168 N N . GLY C 3 3 ? 220.346 230.249 283.597 1.00 310.12 3 GLY C N 1
ATOM 2169 C CA . GLY C 3 3 ? 221.065 230.622 284.798 1.00 310.12 3 GLY C CA 1
ATOM 2170 C C . GLY C 3 3 ? 220.846 232.078 285.139 1.00 310.12 3 GLY C C 1
ATOM 2171 O O . GLY C 3 3 ? 220.208 232.828 284.398 1.00 310.12 3 GLY C O 1
ATOM 2172 N N . ILE C 3 4 ? 221.386 232.467 286.295 1.00 292.17 4 ILE C N 1
ATOM 2173 C CA . ILE C 3 4 ? 221.309 233.853 286.740 1.00 292.17 4 ILE C CA 1
ATOM 2174 C C . ILE C 3 4 ? 221.934 234.790 285.722 1.00 292.17 4 ILE C C 1
ATOM 2175 O O . ILE C 3 4 ? 221.420 235.886 285.484 1.00 292.17 4 ILE C O 1
ATOM 2180 N N . ASP C 3 5 ? 223.042 234.384 285.103 1.00 330.86 5 ASP C N 1
ATOM 2181 C CA . ASP C 3 5 ? 223.651 235.217 284.073 1.00 330.86 5 ASP C CA 1
ATOM 2182 C C . ASP C 3 5 ? 222.800 235.263 282.813 1.00 330.86 5 ASP C C 1
ATOM 2183 O O . ASP C 3 5 ? 223.013 236.126 281.954 1.00 330.86 5 ASP C O 1
ATOM 2188 N N . ASP C 3 6 ? 221.838 234.351 282.679 1.00 337.34 6 ASP C N 1
ATOM 2189 C CA . ASP C 3 6 ? 220.842 234.512 281.628 1.00 337.34 6 ASP C CA 1
ATOM 2190 C C . ASP C 3 6 ? 219.820 235.579 282.000 1.00 337.34 6 ASP C C 1
ATOM 2191 O O . ASP C 3 6 ? 219.281 236.259 281.119 1.00 337.34 6 ASP C O 1
ATOM 2196 N N . LEU C 3 7 ? 219.537 235.743 283.296 1.00 339.48 7 LEU C N 1
ATOM 2197 C CA . LEU C 3 7 ? 218.695 236.861 283.713 1.00 339.48 7 LEU C CA 1
ATOM 2198 C C . LEU C 3 7 ? 219.444 238.180 283.621 1.00 339.48 7 LEU C C 1
ATOM 2199 O O . LEU C 3 7 ? 218.855 239.202 283.258 1.00 339.48 7 LEU C O 1
ATOM 2204 N N . LEU C 3 8 ? 220.736 238.181 283.953 1.00 342.13 8 LEU C N 1
ATOM 2205 C CA . LEU C 3 8 ? 221.546 239.380 283.784 1.00 342.13 8 LEU C CA 1
ATOM 2206 C C . LEU C 3 8 ? 221.567 239.826 282.330 1.00 342.13 8 LEU C C 1
ATOM 2207 O O . LEU C 3 8 ? 221.771 241.011 282.046 1.00 342.13 8 LEU C O 1
ATOM 2212 N N . ASN C 3 9 ? 221.351 238.893 281.404 1.00 374.50 9 ASN C N 1
ATOM 2213 C CA . ASN C 3 9 ? 221.198 239.199 279.991 1.00 374.50 9 ASN C CA 1
ATOM 2214 C C . ASN C 3 9 ? 219.793 238.892 279.490 1.00 374.50 9 ASN C C 1
ATOM 2215 O O . ASN C 3 9 ? 219.581 238.784 278.278 1.00 374.50 9 ASN C O 1
ATOM 2220 N N . ILE C 3 10 ? 218.825 238.747 280.399 1.00 387.52 10 ILE C N 1
ATOM 2221 C CA . ILE C 3 10 ? 217.446 238.597 279.959 1.00 387.52 10 ILE C CA 1
ATOM 2222 C C . ILE C 3 10 ? 216.952 239.886 279.344 1.00 387.52 10 ILE C C 1
ATOM 2223 O O . ILE C 3 10 ? 215.979 239.879 278.592 1.00 387.52 10 ILE C O 1
ATOM 2228 N N . ASN C 3 11 ? 217.600 241.003 279.653 1.00 408.27 11 ASN C N 1
ATOM 2229 C CA . ASN C 3 11 ? 217.318 242.230 278.929 1.00 408.27 11 ASN C CA 1
ATOM 2230 C C . ASN C 3 11 ? 217.964 242.175 277.551 1.00 408.27 11 ASN C C 1
ATOM 2231 O O . ASN C 3 11 ? 217.355 242.561 276.545 1.00 408.27 11 ASN C O 1
ATOM 2236 N N . ASP C 3 12 ? 219.180 241.627 277.486 1.00 422.92 12 ASP C N 1
ATOM 2237 C CA . ASP C 3 12 ? 219.807 241.340 276.203 1.00 422.92 12 ASP C CA 1
ATOM 2238 C C . ASP C 3 12 ? 219.012 240.296 275.429 1.00 422.92 12 ASP C C 1
ATOM 2239 O O . ASP C 3 12 ? 218.854 240.406 274.210 1.00 422.92 12 ASP C O 1
ATOM 2244 N N . ARG C 3 13 ? 218.506 239.272 276.120 1.00 437.09 13 ARG C N 1
ATOM 2245 C CA . ARG C 3 13 ? 217.668 238.279 275.455 1.00 437.09 13 ARG C CA 1
ATOM 2246 C C . ARG C 3 13 ? 216.333 238.882 275.034 1.00 437.09 13 ARG C C 1
ATOM 2247 O O . ARG C 3 13 ? 215.742 238.461 274.035 1.00 437.09 13 ARG C O 1
ATOM 2255 N N . ILE C 3 14 ? 215.846 239.873 275.782 1.00 438.37 14 ILE C N 1
ATOM 2256 C CA . ILE C 3 14 ? 214.667 240.622 275.359 1.00 438.37 14 ILE C CA 1
ATOM 2257 C C . ILE C 3 14 ? 214.948 241.336 274.055 1.00 438.37 14 ILE C C 1
ATOM 2258 O O . ILE C 3 14 ? 214.122 241.343 273.143 1.00 438.37 14 ILE C O 1
ATOM 2263 N N . LYS C 3 15 ? 216.111 241.974 273.961 1.00 452.76 15 LYS C N 1
ATOM 2264 C CA . LYS C 3 15 ? 216.480 242.625 272.711 1.00 452.76 15 LYS C CA 1
ATOM 2265 C C . LYS C 3 15 ? 216.652 241.610 271.590 1.00 452.76 15 LYS C C 1
ATOM 2266 O O . LYS C 3 15 ? 216.297 241.892 270.443 1.00 452.76 15 LYS C O 1
ATOM 2272 N N . GLN C 3 16 ? 217.160 240.419 271.908 1.00 461.05 16 GLN C N 1
ATOM 2273 C CA . GLN C 3 16 ? 217.302 239.370 270.902 1.00 461.05 16 GLN C CA 1
ATOM 2274 C C . GLN C 3 16 ? 215.944 238.924 270.377 1.00 461.05 16 GLN C C 1
ATOM 2275 O O . GLN C 3 16 ? 215.744 238.798 269.166 1.00 461.05 16 GLN C O 1
ATOM 2281 N N . VAL C 3 17 ? 214.992 238.683 271.277 1.00 473.89 17 VAL C N 1
ATOM 2282 C CA . VAL C 3 17 ? 213.676 238.224 270.850 1.00 473.89 17 VAL C CA 1
ATOM 2283 C C . VAL C 3 17 ? 212.865 239.381 270.285 1.00 473.89 17 VAL C C 1
ATOM 2284 O O . VAL C 3 17 ? 211.962 239.173 269.476 1.00 473.89 17 VAL C O 1
ATOM 2288 N N . GLN C 3 18 ? 213.201 240.616 270.651 1.00 474.96 18 GLN C N 1
ATOM 2289 C CA . GLN C 3 18 ? 212.618 241.774 269.988 1.00 474.96 18 GLN C CA 1
ATOM 2290 C C . GLN C 3 18 ? 213.100 241.865 268.553 1.00 474.96 18 GLN C C 1
ATOM 2291 O O . GLN C 3 18 ? 212.316 242.146 267.644 1.00 474.96 18 GLN C O 1
ATOM 2297 N N . ASN C 3 19 ? 214.394 241.633 268.332 1.00 489.90 19 ASN C N 1
ATOM 2298 C CA . ASN C 3 19 ? 214.914 241.566 266.974 1.00 489.90 19 ASN C CA 1
ATOM 2299 C C . ASN C 3 19 ? 214.323 240.382 266.226 1.00 489.90 19 ASN C C 1
ATOM 2300 O O . ASN C 3 19 ? 214.089 240.459 265.019 1.00 489.90 19 ASN C O 1
ATOM 2305 N N . GLU C 3 20 ? 214.066 239.281 266.930 1.00 509.59 20 GLU C N 1
ATOM 2306 C CA . GLU C 3 20 ? 213.447 238.122 266.297 1.00 509.59 20 GLU C CA 1
ATOM 2307 C C . GLU C 3 20 ? 212.009 238.425 265.898 1.00 509.59 20 GLU C C 1
ATOM 2308 O O . GLU C 3 20 ? 211.577 238.097 264.790 1.00 509.59 20 GLU C O 1
ATOM 2314 N N . ARG C 3 21 ? 211.260 239.076 266.787 1.00 521.50 21 ARG C N 1
ATOM 2315 C CA . ARG C 3 21 ? 209.895 239.480 266.482 1.00 521.50 21 ARG C CA 1
ATOM 2316 C C . ARG C 3 21 ? 209.860 240.550 265.406 1.00 521.50 21 ARG C C 1
ATOM 2317 O O . ARG C 3 21 ? 208.914 240.600 264.623 1.00 521.50 21 ARG C O 1
ATOM 2325 N N . ASN C 3 22 ? 210.882 241.400 265.341 1.00 544.91 22 ASN C N 1
ATOM 2326 C CA . ASN C 3 22 ? 210.939 242.408 264.292 1.00 544.91 22 ASN C CA 1
ATOM 2327 C C . ASN C 3 22 ? 211.273 241.776 262.950 1.00 544.91 22 ASN C C 1
ATOM 2328 O O . ASN C 3 22 ? 210.656 242.107 261.935 1.00 544.91 22 ASN C O 1
ATOM 2333 N N . GLU C 3 23 ? 212.247 240.865 262.927 1.00 565.93 23 GLU C N 1
ATOM 2334 C CA . GLU C 3 23 ? 212.526 240.100 261.719 1.00 565.93 23 GLU C CA 1
ATOM 2335 C C . GLU C 3 23 ? 211.305 239.307 261.287 1.00 565.93 23 GLU C C 1
ATOM 2336 O O . GLU C 3 23 ? 211.044 239.160 260.092 1.00 565.93 23 GLU C O 1
ATOM 2342 N N . LEU C 3 24 ? 210.524 238.814 262.246 1.00 587.80 24 LEU C N 1
ATOM 2343 C CA . LEU C 3 24 ? 209.387 237.976 261.898 1.00 587.80 24 LEU C CA 1
ATOM 2344 C C . LEU C 3 24 ? 208.190 238.814 261.474 1.00 587.80 24 LEU C C 1
ATOM 2345 O O . LEU C 3 24 ? 207.410 238.395 260.617 1.00 587.80 24 LEU C O 1
ATOM 2350 N N . ALA C 3 25 ? 208.035 240.007 262.047 1.00 603.73 25 ALA C N 1
ATOM 2351 C CA . ALA C 3 25 ? 207.025 240.938 261.564 1.00 603.73 25 ALA C CA 1
ATOM 2352 C C . ALA C 3 25 ? 207.396 241.465 260.187 1.00 603.73 25 ALA C C 1
ATOM 2353 O O . ALA C 3 25 ? 206.521 241.692 259.348 1.00 603.73 25 ALA C O 1
ATOM 2355 N N . SER C 3 26 ? 208.693 241.649 259.930 1.00 629.07 26 SER C N 1
ATOM 2356 C CA . SER C 3 26 ? 209.143 242.000 258.589 1.00 629.07 26 SER C CA 1
ATOM 2357 C C . SER C 3 26 ? 208.916 240.847 257.624 1.00 629.07 26 SER C C 1
ATOM 2358 O O . SER C 3 26 ? 208.536 241.062 256.472 1.00 629.07 26 SER C O 1
ATOM 2361 N N . LYS C 3 27 ? 209.131 239.613 258.083 1.00 635.41 27 LYS C N 1
ATOM 2362 C CA . LYS C 3 27 ? 208.849 238.446 257.256 1.00 635.41 27 LYS C CA 1
ATOM 2363 C C . LYS C 3 27 ? 207.358 238.324 256.978 1.00 635.41 27 LYS C C 1
ATOM 2364 O O . LYS C 3 27 ? 206.957 237.957 255.873 1.00 635.41 27 LYS C O 1
ATOM 2370 N N . LEU C 3 28 ? 206.522 238.659 257.961 1.00 657.62 28 LEU C N 1
ATOM 2371 C CA . LEU C 3 28 ? 205.078 238.586 257.770 1.00 657.62 28 LEU C CA 1
ATOM 2372 C C . LEU C 3 28 ? 204.580 239.702 256.861 1.00 657.62 28 LEU C C 1
ATOM 2373 O O . LEU C 3 28 ? 203.691 239.482 256.038 1.00 657.62 28 LEU C O 1
ATOM 2378 N N . GLN C 3 29 ? 205.137 240.907 256.995 1.00 682.35 29 GLN C N 1
ATOM 2379 C CA . GLN C 3 29 ? 204.792 241.995 256.085 1.00 682.35 29 GLN C CA 1
ATOM 2380 C C . GLN C 3 29 ? 205.263 241.685 254.671 1.00 682.35 29 GLN C C 1
ATOM 2381 O O . GLN C 3 29 ? 204.548 241.929 253.693 1.00 682.35 29 GLN C O 1
ATOM 2387 N N . ASN C 3 30 ? 206.475 241.143 254.550 1.00 697.04 30 ASN C N 1
ATOM 2388 C CA . ASN C 3 30 ? 207.013 240.734 253.264 1.00 697.04 30 ASN C CA 1
ATOM 2389 C C . ASN C 3 30 ? 206.161 239.629 252.659 1.00 697.04 30 ASN C C 1
ATOM 2390 O O . ASN C 3 30 ? 205.921 239.605 251.448 1.00 697.04 30 ASN C O 1
ATOM 2395 N N . LEU C 3 31 ? 205.657 238.734 253.507 1.00 703.17 31 LEU C N 1
ATOM 2396 C CA . LEU C 3 31 ? 204.818 237.633 253.062 1.00 703.17 31 LEU C CA 1
ATOM 2397 C C . LEU C 3 31 ? 203.429 238.120 252.676 1.00 703.17 31 LEU C C 1
ATOM 2398 O O . LEU C 3 31 ? 202.806 237.567 251.769 1.00 703.17 31 LEU C O 1
ATOM 2403 N N . LYS C 3 32 ? 202.928 239.156 253.348 1.00 701.97 32 LYS C N 1
ATOM 2404 C CA . LYS C 3 32 ? 201.667 239.764 252.939 1.00 701.97 32 LYS C CA 1
ATOM 2405 C C . LYS C 3 32 ? 201.822 240.482 251.606 1.00 701.97 32 LYS C C 1
ATOM 2406 O O . LYS C 3 32 ? 200.941 240.407 250.744 1.00 701.97 32 LYS C O 1
ATOM 2412 N N . GLN C 3 33 ? 202.948 241.173 251.414 1.00 710.57 33 GLN C N 1
ATOM 2413 C CA . GLN C 3 33 ? 203.241 241.772 250.116 1.00 710.57 33 GLN C CA 1
ATOM 2414 C C . GLN C 3 33 ? 203.365 240.711 249.032 1.00 710.57 33 GLN C C 1
ATOM 2415 O O . GLN C 3 33 ? 202.976 240.944 247.882 1.00 710.57 33 GLN C O 1
ATOM 2421 N N . SER C 3 34 ? 203.901 239.542 249.380 1.00 728.11 34 SER C N 1
ATOM 2422 C CA . SER C 3 34 ? 204.019 238.449 248.424 1.00 728.11 34 SER C CA 1
ATOM 2423 C C . SER C 3 34 ? 202.666 237.815 248.117 1.00 728.11 34 SER C C 1
ATOM 2424 O O . SER C 3 34 ? 202.395 237.451 246.968 1.00 728.11 34 SER C O 1
ATOM 2427 N N . LEU C 3 35 ? 201.818 237.657 249.136 1.00 731.13 35 LEU C N 1
ATOM 2428 C CA . LEU C 3 35 ? 200.437 237.247 248.910 1.00 731.13 35 LEU C CA 1
ATOM 2429 C C . LEU C 3 35 ? 199.722 238.246 248.011 1.00 731.13 35 LEU C C 1
ATOM 2430 O O . LEU C 3 35 ? 198.876 237.867 247.192 1.00 731.13 35 LEU C O 1
ATOM 2435 N N . ALA C 3 36 ? 200.052 239.531 248.154 1.00 731.10 36 ALA C N 1
ATOM 2436 C CA . ALA C 3 36 ? 199.506 240.548 247.263 1.00 731.10 36 ALA C CA 1
ATOM 2437 C C . ALA C 3 36 ? 199.972 240.320 245.831 1.00 731.10 36 ALA C C 1
ATOM 2438 O O . ALA C 3 36 ? 199.154 240.158 244.920 1.00 731.10 36 ALA C O 1
ATOM 2440 N N . SER C 3 37 ? 201.291 240.270 245.620 1.00 739.61 37 SER C N 1
ATOM 2441 C CA . SER C 3 37 ? 201.826 240.072 244.274 1.00 739.61 37 SER C CA 1
ATOM 2442 C C . SER C 3 37 ? 201.282 238.813 243.614 1.00 739.61 37 SER C C 1
ATOM 2443 O O . SER C 3 37 ? 201.355 238.678 242.387 1.00 739.61 37 SER C O 1
ATOM 2446 N N . ASN C 3 38 ? 200.741 237.882 244.400 1.00 741.88 38 ASN C N 1
ATOM 2447 C CA . ASN C 3 38 ? 200.118 236.705 243.814 1.00 741.88 38 ASN C CA 1
ATOM 2448 C C . ASN C 3 38 ? 198.816 237.032 243.090 1.00 741.88 38 ASN C C 1
ATOM 2449 O O . ASN C 3 38 ? 198.405 236.255 242.222 1.00 741.88 38 ASN C O 1
ATOM 2454 N N . ASP C 3 39 ? 198.164 238.147 243.417 1.00 721.56 39 ASP C N 1
ATOM 2455 C CA . ASP C 3 39 ? 197.089 238.696 242.597 1.00 721.56 39 ASP C CA 1
ATOM 2456 C C . ASP C 3 39 ? 197.652 239.690 241.594 1.00 721.56 39 ASP C C 1
ATOM 2457 O O . ASP C 3 39 ? 198.528 240.495 241.929 1.00 721.56 39 ASP C O 1
ATOM 2462 N N . THR C 3 40 ? 197.131 239.638 240.370 1.00 708.13 40 THR C N 1
ATOM 2463 C CA . THR C 3 40 ? 197.454 240.630 239.354 1.00 708.13 40 THR C CA 1
ATOM 2464 C C . THR C 3 40 ? 196.748 241.958 239.600 1.00 708.13 40 THR C C 1
ATOM 2465 O O . THR C 3 40 ? 196.791 242.839 238.736 1.00 708.13 40 THR C O 1
ATOM 2469 N N . GLU C 3 41 ? 196.110 242.115 240.757 1.00 702.32 41 GLU C N 1
ATOM 2470 C CA . GLU C 3 41 ? 195.110 243.146 241.001 1.00 702.32 41 GLU C CA 1
ATOM 2471 C C . GLU C 3 41 ? 195.195 243.565 242.466 1.00 702.32 41 GLU C C 1
ATOM 2472 O O . GLU C 3 41 ? 194.547 242.956 243.325 1.00 702.32 41 GLU C O 1
ATOM 2478 N N . VAL C 3 42 ? 196.009 244.589 242.757 1.00 693.63 42 VAL C N 1
ATOM 2479 C CA . VAL C 3 42 ? 196.429 244.862 244.135 1.00 693.63 42 VAL C CA 1
ATOM 2480 C C . VAL C 3 42 ? 196.548 246.346 244.460 1.00 693.63 42 VAL C C 1
ATOM 2481 O O . VAL C 3 42 ? 196.270 247.213 243.624 1.00 693.63 42 VAL C O 1
ATOM 2485 N N . ALA C 3 43 ? 196.970 246.632 245.699 1.00 668.85 43 ALA C N 1
ATOM 2486 C CA . ALA C 3 43 ? 197.109 248.007 246.169 1.00 668.85 43 ALA C CA 1
ATOM 2487 C C . ALA C 3 43 ? 198.161 248.775 245.379 1.00 668.85 43 ALA C C 1
ATOM 2488 O O . ALA C 3 43 ? 197.972 249.956 245.067 1.00 668.85 43 ALA C O 1
ATOM 2490 N N . LEU C 3 44 ? 199.283 248.132 245.057 1.00 659.48 44 LEU C N 1
ATOM 2491 C CA . LEU C 3 44 ? 200.303 248.754 244.217 1.00 659.48 44 LEU C CA 1
ATOM 2492 C C . LEU C 3 44 ? 199.769 248.808 242.792 1.00 659.48 44 LEU C C 1
ATOM 2493 O O . LEU C 3 44 ? 199.940 247.863 242.015 1.00 659.48 44 LEU C O 1
ATOM 2498 N N . SER C 3 45 ? 199.136 249.924 242.456 1.00 663.46 45 SER C N 1
ATOM 2499 C CA . SER C 3 45 ? 198.410 250.106 241.214 1.00 663.46 45 SER C CA 1
ATOM 2500 C C . SER C 3 45 ? 199.319 250.682 240.135 1.00 663.46 45 SER C C 1
ATOM 2501 O O . SER C 3 45 ? 200.537 250.791 240.291 1.00 663.46 45 SER C O 1
ATOM 2504 N N . GLU C 3 46 ? 198.703 251.051 239.016 1.00 660.53 46 GLU C N 1
ATOM 2505 C CA . GLU C 3 46 ? 199.402 251.750 237.951 1.00 660.53 46 GLU C CA 1
ATOM 2506 C C . GLU C 3 46 ? 199.558 253.219 238.313 1.00 660.53 46 GLU C C 1
ATOM 2507 O O . GLU C 3 46 ? 199.035 254.084 237.612 1.00 660.53 46 GLU C O 1
ATOM 2513 N N . VAL C 3 47 ? 200.249 253.525 239.410 1.00 660.23 47 VAL C N 1
ATOM 2514 C CA . VAL C 3 47 ? 200.422 254.924 239.786 1.00 660.23 47 VAL C CA 1
ATOM 2515 C C . VAL C 3 47 ? 201.497 255.618 238.954 1.00 660.23 47 VAL C C 1
ATOM 2516 O O . VAL C 3 47 ? 201.216 256.660 238.344 1.00 660.23 47 VAL C O 1
ATOM 2520 N N . ILE C 3 48 ? 202.706 255.061 238.879 1.00 664.88 48 ILE C N 1
ATOM 2521 C CA . ILE C 3 48 ? 203.688 255.574 237.929 1.00 664.88 48 ILE C CA 1
ATOM 2522 C C . ILE C 3 48 ? 203.270 255.210 236.511 1.00 664.88 48 ILE C C 1
ATOM 2523 O O . ILE C 3 48 ? 203.394 256.012 235.577 1.00 664.88 48 ILE C O 1
ATOM 2528 N N . ALA C 3 49 ? 202.729 254.002 236.338 1.00 670.28 49 ALA C N 1
ATOM 2529 C CA . ALA C 3 49 ? 202.146 253.636 235.053 1.00 670.28 49 ALA C CA 1
ATOM 2530 C C . ALA C 3 49 ? 200.951 254.522 234.722 1.00 670.28 49 ALA C C 1
ATOM 2531 O O . ALA C 3 49 ? 200.718 254.844 233.555 1.00 670.28 49 ALA C O 1
ATOM 2533 N N . GLN C 3 50 ? 200.196 254.949 235.738 1.00 663.38 50 GLN C N 1
ATOM 2534 C CA . GLN C 3 50 ? 199.061 255.834 235.486 1.00 663.38 50 GLN C CA 1
ATOM 2535 C C . GLN C 3 50 ? 199.528 257.221 235.081 1.00 663.38 50 GLN C C 1
ATOM 2536 O O . GLN C 3 50 ? 198.899 257.871 234.244 1.00 663.38 50 GLN C O 1
ATOM 2542 N N . ASP C 3 51 ? 200.611 257.705 235.684 1.00 659.82 51 ASP C N 1
ATOM 2543 C CA . ASP C 3 51 ? 201.147 258.987 235.252 1.00 659.82 51 ASP C CA 1
ATOM 2544 C C . ASP C 3 51 ? 201.737 258.895 233.851 1.00 659.82 51 ASP C C 1
ATOM 2545 O O . ASP C 3 51 ? 201.672 259.865 233.088 1.00 659.82 51 ASP C O 1
ATOM 2550 N N . ILE C 3 52 ? 202.296 257.739 233.489 1.00 657.89 52 ILE C N 1
ATOM 2551 C CA . ILE C 3 52 ? 202.812 257.557 232.134 1.00 657.89 52 ILE C CA 1
ATOM 2552 C C . ILE C 3 52 ? 201.666 257.439 231.132 1.00 657.89 52 ILE C C 1
ATOM 2553 O O . ILE C 3 52 ? 201.777 257.884 229.984 1.00 657.89 52 ILE C O 1
ATOM 2558 N N . ILE C 3 53 ? 200.544 256.853 231.549 1.00 656.46 53 ILE C N 1
ATOM 2559 C CA . ILE C 3 53 ? 199.420 256.654 230.639 1.00 656.46 53 ILE C CA 1
ATOM 2560 C C . ILE C 3 53 ? 198.635 257.949 230.466 1.00 656.46 53 ILE C C 1
ATOM 2561 O O . ILE C 3 53 ? 198.326 258.365 229.343 1.00 656.46 53 ILE C O 1
ATOM 2566 N N . GLU C 3 54 ? 198.303 258.607 231.578 1.00 643.55 54 GLU C N 1
ATOM 2567 C CA . GLU C 3 54 ? 197.499 259.823 231.548 1.00 643.55 54 GLU C CA 1
ATOM 2568 C C . GLU C 3 54 ? 198.263 261.013 230.993 1.00 643.55 54 GLU C C 1
ATOM 2569 O O . GLU C 3 54 ? 197.775 261.686 230.079 1.00 643.55 54 GLU C O 1
ATOM 2575 N N . VAL C 3 55 ? 199.447 261.290 231.533 1.00 643.19 55 VAL C N 1
ATOM 2576 C CA . VAL C 3 55 ? 200.163 262.522 231.230 1.00 643.19 55 VAL C CA 1
ATOM 2577 C C . VAL C 3 55 ? 201.188 262.250 230.140 1.00 643.19 55 VAL C C 1
ATOM 2578 O O . VAL C 3 55 ? 201.460 263.113 229.298 1.00 643.19 55 VAL C O 1
ATOM 2582 N N . GLY C 3 56 ? 201.741 261.040 230.128 1.00 638.94 56 GLY C N 1
ATOM 2583 C CA . GLY C 3 56 ? 202.761 260.694 229.160 1.00 638.94 56 GLY C CA 1
ATOM 2584 C C . GLY C 3 56 ? 202.346 260.801 227.714 1.00 638.94 56 GLY C C 1
ATOM 2585 O O . GLY C 3 56 ? 203.217 260.883 226.847 1.00 638.94 56 GLY C O 1
ATOM 2586 N N . ALA C 3 57 ? 201.049 260.862 227.427 1.00 624.07 57 ALA C N 1
ATOM 2587 C CA . ALA C 3 57 ? 200.560 260.959 226.058 1.00 624.07 57 ALA C CA 1
ATOM 2588 C C . ALA C 3 57 ? 200.974 262.250 225.362 1.00 624.07 57 ALA C C 1
ATOM 2589 O O . ALA C 3 57 ? 200.539 262.490 224.233 1.00 624.07 57 ALA C O 1
ATOM 2591 N N . SER C 3 58 ? 201.783 263.089 226.006 1.00 631.89 58 SER C N 1
ATOM 2592 C CA . SER C 3 58 ? 202.278 264.321 225.415 1.00 631.89 58 SER C CA 1
ATOM 2593 C C . SER C 3 58 ? 203.792 264.375 225.553 1.00 631.89 58 SER C C 1
ATOM 2594 O O . SER C 3 58 ? 204.368 263.825 226.495 1.00 631.89 58 SER C O 1
ATOM 2597 N N . VAL C 3 59 ? 204.437 265.051 224.600 1.00 624.13 59 VAL C N 1
ATOM 2598 C CA . VAL C 3 59 ? 205.874 265.291 224.712 1.00 624.13 59 VAL C CA 1
ATOM 2599 C C . VAL C 3 59 ? 206.172 266.088 225.974 1.00 624.13 59 VAL C C 1
ATOM 2600 O O . VAL C 3 59 ? 207.077 265.749 226.745 1.00 624.13 59 VAL C O 1
ATOM 2604 N N . GLU C 3 60 ? 205.407 267.157 226.208 1.00 633.11 60 GLU C N 1
ATOM 2605 C CA . GLU C 3 60 ? 205.530 267.887 227.465 1.00 633.11 60 GLU C CA 1
ATOM 2606 C C . GLU C 3 60 ? 205.097 267.030 228.646 1.00 633.11 60 GLU C C 1
ATOM 2607 O O . GLU C 3 60 ? 205.697 267.110 229.725 1.00 633.11 60 GLU C O 1
ATOM 2613 N N . GLY C 3 61 ? 204.063 266.209 228.463 1.00 640.75 61 GLY C N 1
ATOM 2614 C CA . GLY C 3 61 ? 203.690 265.271 229.507 1.00 640.75 61 GLY C CA 1
ATOM 2615 C C . GLY C 3 61 ? 204.793 264.274 229.799 1.00 640.75 61 GLY C C 1
ATOM 2616 O O . GLY C 3 61 ? 204.981 263.858 230.942 1.00 640.75 61 GLY C O 1
ATOM 2617 N N . LEU C 3 62 ? 205.558 263.902 228.774 1.00 632.58 62 LEU C N 1
ATOM 2618 C CA . LEU C 3 62 ? 206.698 263.020 228.993 1.00 632.58 62 LEU C CA 1
ATOM 2619 C C . LEU C 3 62 ? 207.838 263.752 229.694 1.00 632.58 62 LEU C C 1
ATOM 2620 O O . LEU C 3 62 ? 208.548 263.164 230.516 1.00 632.58 62 LEU C O 1
ATOM 2625 N N . GLU C 3 63 ? 208.043 265.031 229.374 1.00 633.41 63 GLU C N 1
ATOM 2626 C CA . GLU C 3 63 ? 209.028 265.810 230.116 1.00 633.41 63 GLU C CA 1
ATOM 2627 C C . GLU C 3 63 ? 208.651 265.886 231.590 1.00 633.41 63 GLU C C 1
ATOM 2628 O O . GLU C 3 63 ? 209.514 265.771 232.470 1.00 633.41 63 GLU C O 1
ATOM 2634 N N . GLN C 3 64 ? 207.358 266.050 231.876 1.00 633.61 64 GLN C N 1
ATOM 2635 C CA . GLN C 3 64 ? 206.876 265.984 233.253 1.00 633.61 64 GLN C CA 1
ATOM 2636 C C . GLN C 3 64 ? 207.120 264.601 233.851 1.00 633.61 64 GLN C C 1
ATOM 2637 O O . GLN C 3 64 ? 207.529 264.474 235.011 1.00 633.61 64 GLN C O 1
ATOM 2643 N N . LEU C 3 65 ? 206.850 263.549 233.069 1.00 639.07 65 LEU C N 1
ATOM 2644 C CA . LEU C 3 65 ? 207.126 262.181 233.503 1.00 639.07 65 LEU C CA 1
ATOM 2645 C C . LEU C 3 65 ? 208.559 262.027 233.977 1.00 639.07 65 LEU C C 1
ATOM 2646 O O . LEU C 3 65 ? 208.812 261.718 235.146 1.00 639.07 65 LEU C O 1
ATOM 2651 N N . ARG C 3 66 ? 209.508 262.240 233.075 1.00 615.51 66 ARG C N 1
ATOM 2652 C CA . ARG C 3 66 ? 210.907 261.977 233.368 1.00 615.51 66 ARG C CA 1
ATOM 2653 C C . ARG C 3 66 ? 211.475 262.934 234.398 1.00 615.51 66 ARG C C 1
ATOM 2654 O O . ARG C 3 66 ? 212.352 262.541 235.176 1.00 615.51 66 ARG C O 1
ATOM 2662 N N . ALA C 3 67 ? 210.990 264.176 234.434 1.00 623.10 67 ALA C N 1
ATOM 2663 C CA . ALA C 3 67 ? 211.453 265.111 235.447 1.00 623.10 67 ALA C CA 1
ATOM 2664 C C . ALA C 3 67 ? 210.911 264.787 236.831 1.00 623.10 67 ALA C C 1
ATOM 2665 O O . ALA C 3 67 ? 211.678 264.802 237.800 1.00 623.10 67 ALA C O 1
ATOM 2667 N N . LYS C 3 68 ? 209.616 264.492 236.948 1.00 625.75 68 LYS C N 1
ATOM 2668 C CA . LYS C 3 68 ? 209.015 264.238 238.251 1.00 625.75 68 LYS C CA 1
ATOM 2669 C C . LYS C 3 68 ? 208.817 262.752 238.522 1.00 625.75 68 LYS C C 1
ATOM 2670 O O . LYS C 3 68 ? 209.344 262.220 239.506 1.00 625.75 68 LYS C O 1
ATOM 2676 N N . TYR C 3 69 ? 208.061 262.073 237.657 1.00 635.50 69 TYR C N 1
ATOM 2677 C CA . TYR C 3 69 ? 207.723 260.676 237.911 1.00 635.50 69 TYR C CA 1
ATOM 2678 C C . TYR C 3 69 ? 208.917 259.765 237.649 1.00 635.50 69 TYR C C 1
ATOM 2679 O O . TYR C 3 69 ? 209.215 258.868 238.446 1.00 635.50 69 TYR C O 1
ATOM 2688 N N . GLY C 3 70 ? 209.608 259.979 236.545 1.00 622.94 70 GLY C N 1
ATOM 2689 C CA . GLY C 3 70 ? 210.771 259.176 236.221 1.00 622.94 70 GLY C CA 1
ATOM 2690 C C . GLY C 3 70 ? 210.862 258.929 234.732 1.00 622.94 70 GLY C C 1
ATOM 2691 O O . GLY C 3 70 ? 209.872 258.957 234.003 1.00 622.94 70 GLY C O 1
ATOM 2692 N N . ASP C 3 71 ? 212.089 258.686 234.286 1.00 607.69 71 ASP C N 1
ATOM 2693 C CA . ASP C 3 71 ? 212.386 258.465 232.877 1.00 607.69 71 ASP C CA 1
ATOM 2694 C C . ASP C 3 71 ? 212.327 256.970 232.594 1.00 607.69 71 ASP C C 1
ATOM 2695 O O . ASP C 3 71 ? 212.860 256.164 233.363 1.00 607.69 71 ASP C O 1
ATOM 2700 N N . LEU C 3 72 ? 211.663 256.597 231.504 1.00 607.45 72 LEU C N 1
ATOM 2701 C CA . LEU C 3 72 ? 211.790 255.231 231.019 1.00 607.45 72 LEU C CA 1
ATOM 2702 C C . LEU C 3 72 ? 212.100 255.241 229.528 1.00 607.45 72 LEU C C 1
ATOM 2703 O O . LEU C 3 72 ? 212.348 256.301 228.945 1.00 607.45 72 LEU C O 1
ATOM 2708 N N . GLN C 3 73 ? 212.093 254.062 228.908 1.00 608.31 73 GLN C N 1
ATOM 2709 C CA . GLN C 3 73 ? 212.624 253.925 227.557 1.00 608.31 73 GLN C CA 1
ATOM 2710 C C . GLN C 3 73 ? 211.734 254.588 226.513 1.00 608.31 73 GLN C C 1
ATOM 2711 O O . GLN C 3 73 ? 212.231 255.047 225.476 1.00 608.31 73 GLN C O 1
ATOM 2717 N N . ILE C 3 74 ? 210.423 254.649 226.755 1.00 590.63 74 ILE C N 1
ATOM 2718 C CA . ILE C 3 74 ? 209.542 255.307 225.796 1.00 590.63 74 ILE C CA 1
ATOM 2719 C C . ILE C 3 74 ? 209.803 256.807 225.791 1.00 590.63 74 ILE C C 1
ATOM 2720 O O . ILE C 3 74 ? 209.674 257.473 224.762 1.00 590.63 74 ILE C O 1
ATOM 2725 N N . LEU C 3 75 ? 210.191 257.355 226.941 1.00 598.90 75 LEU C N 1
ATOM 2726 C CA . LEU C 3 75 ? 210.679 258.724 227.016 1.00 598.90 75 LEU C CA 1
ATOM 2727 C C . LEU C 3 75 ? 211.867 258.913 226.090 1.00 598.90 75 LEU C C 1
ATOM 2728 O O . LEU C 3 75 ? 211.997 259.939 225.415 1.00 598.90 75 LEU C O 1
ATOM 2733 N N . ASN C 3 76 ? 212.730 257.903 226.052 1.00 590.38 76 ASN C N 1
ATOM 2734 C CA . ASN C 3 76 ? 213.934 257.981 225.243 1.00 590.38 76 ASN C CA 1
ATOM 2735 C C . ASN C 3 76 ? 213.585 257.934 223.760 1.00 590.38 76 ASN C C 1
ATOM 2736 O O . ASN C 3 76 ? 214.107 258.723 222.965 1.00 590.38 76 ASN C O 1
ATOM 2741 N N . LYS C 3 77 ? 212.669 257.038 223.380 1.00 563.50 77 LYS C N 1
ATOM 2742 C CA . LYS C 3 77 ? 212.212 256.972 221.993 1.00 563.50 77 LYS C CA 1
ATOM 2743 C C . LYS C 3 77 ? 211.459 258.234 221.590 1.00 563.50 77 LYS C C 1
ATOM 2744 O O . LYS C 3 77 ? 211.513 258.652 220.430 1.00 563.50 77 LYS C O 1
ATOM 2750 N N . LEU C 3 78 ? 210.744 258.851 222.531 1.00 553.58 78 LEU C N 1
ATOM 2751 C CA . LEU C 3 78 ? 209.984 260.051 222.210 1.00 553.58 78 LEU C CA 1
ATOM 2752 C C . LEU C 3 78 ? 210.895 261.256 222.053 1.00 553.58 78 LEU C C 1
ATOM 2753 O O . LEU C 3 78 ? 210.688 262.078 221.157 1.00 553.58 78 LEU C O 1
ATOM 2758 N N . GLU C 3 79 ? 211.916 261.377 222.900 1.00 547.66 79 GLU C N 1
ATOM 2759 C CA . GLU C 3 79 ? 212.924 262.397 222.647 1.00 547.66 79 GLU C CA 1
ATOM 2760 C C . GLU C 3 79 ? 213.682 262.110 221.359 1.00 547.66 79 GLU C C 1
ATOM 2761 O O . GLU C 3 79 ? 214.093 263.044 220.666 1.00 547.66 79 GLU C O 1
ATOM 2767 N N . LYS C 3 80 ? 213.847 260.833 221.007 1.00 524.91 80 LYS C N 1
ATOM 2768 C CA . LYS C 3 80 ? 214.488 260.491 219.742 1.00 524.91 80 LYS C CA 1
ATOM 2769 C C . LYS C 3 80 ? 213.650 260.959 218.558 1.00 524.91 80 LYS C C 1
ATOM 2770 O O . LYS C 3 80 ? 214.158 261.622 217.654 1.00 524.91 80 LYS C O 1
ATOM 2776 N N . VAL C 3 81 ? 212.357 260.630 218.550 1.00 507.63 81 VAL C N 1
ATOM 2777 C CA . VAL C 3 81 ? 211.505 261.049 217.439 1.00 507.63 81 VAL C CA 1
ATOM 2778 C C . VAL C 3 81 ? 211.304 262.559 217.453 1.00 507.63 81 VAL C C 1
ATOM 2779 O O . VAL C 3 81 ? 211.132 263.178 216.397 1.00 507.63 81 VAL C O 1
ATOM 2783 N N . ALA C 3 82 ? 211.364 263.185 218.631 1.00 488.00 82 ALA C N 1
ATOM 2784 C CA . ALA C 3 82 ? 211.246 264.635 218.703 1.00 488.00 82 ALA C CA 1
ATOM 2785 C C . ALA C 3 82 ? 212.486 265.316 218.144 1.00 488.00 82 ALA C C 1
ATOM 2786 O O . ALA C 3 82 ? 212.377 266.309 217.418 1.00 488.00 82 ALA C O 1
ATOM 2788 N N . VAL C 3 83 ? 213.674 264.799 218.465 1.00 472.23 83 VAL C N 1
ATOM 2789 C CA . VAL C 3 83 ? 214.885 265.361 217.885 1.00 472.23 83 VAL C CA 1
ATOM 2790 C C . VAL C 3 83 ? 214.964 265.020 216.405 1.00 472.23 83 VAL C C 1
ATOM 2791 O O . VAL C 3 83 ? 215.547 265.773 215.626 1.00 472.23 83 VAL C O 1
ATOM 2795 N N . GLN C 3 84 ? 214.347 263.914 215.981 1.00 473.30 84 GLN C N 1
ATOM 2796 C CA . GLN C 3 84 ? 214.221 263.641 214.554 1.00 473.30 84 GLN C CA 1
ATOM 2797 C C . GLN C 3 84 ? 213.362 264.696 213.879 1.00 473.30 84 GLN C C 1
ATOM 2798 O O . GLN C 3 84 ? 213.708 265.204 212.809 1.00 473.30 84 GLN C O 1
ATOM 2804 N N . GLN C 3 85 ? 212.219 265.019 214.484 1.00 460.17 85 GLN C N 1
ATOM 2805 C CA . GLN C 3 85 ? 211.341 266.036 213.919 1.00 460.17 85 GLN C CA 1
ATOM 2806 C C . GLN C 3 85 ? 212.020 267.396 213.902 1.00 460.17 85 GLN C C 1
ATOM 2807 O O . GLN C 3 85 ? 211.900 268.141 212.927 1.00 460.17 85 GLN C O 1
ATOM 2813 N N . THR C 3 86 ? 212.749 267.733 214.965 1.00 449.68 86 THR C N 1
ATOM 2814 C CA . THR C 3 86 ? 213.436 269.019 215.003 1.00 449.68 86 THR C CA 1
ATOM 2815 C C . THR C 3 86 ? 214.604 269.049 214.028 1.00 449.68 86 THR C C 1
ATOM 2816 O O . THR C 3 86 ? 214.888 270.091 213.435 1.00 449.68 86 THR C O 1
ATOM 2820 N N . GLN C 3 87 ? 215.288 267.919 213.840 1.00 442.55 87 GLN C N 1
ATOM 2821 C CA . GLN C 3 87 ? 216.360 267.855 212.856 1.00 442.55 87 GLN C CA 1
ATOM 2822 C C . GLN C 3 87 ? 215.807 267.976 211.446 1.00 442.55 87 GLN C C 1
ATOM 2823 O O . GLN C 3 87 ? 216.365 268.695 210.615 1.00 442.55 87 GLN C O 1
ATOM 2829 N N . MET C 3 88 ? 214.700 267.287 211.162 1.00 432.11 88 MET C N 1
ATOM 2830 C CA . MET C 3 88 ? 214.069 267.395 209.853 1.00 432.11 88 MET C CA 1
ATOM 2831 C C . MET C 3 88 ? 213.503 268.790 209.630 1.00 432.11 88 MET C C 1
ATOM 2832 O O . MET C 3 88 ? 213.498 269.291 208.505 1.00 432.11 88 MET C O 1
ATOM 2837 N N . GLN C 3 89 ? 213.041 269.446 210.696 1.00 423.28 89 GLN C N 1
ATOM 2838 C CA . GLN C 3 89 ? 212.498 270.792 210.558 1.00 423.28 89 GLN C CA 1
ATOM 2839 C C . GLN C 3 89 ? 213.609 271.815 210.370 1.00 423.28 89 GLN C C 1
ATOM 2840 O O . GLN C 3 89 ? 213.489 272.724 209.544 1.00 423.28 89 GLN C O 1
ATOM 2846 N N . ALA C 3 90 ? 214.690 271.694 211.141 1.00 415.55 90 ALA C N 1
ATOM 2847 C CA . ALA C 3 90 ? 215.856 272.537 210.923 1.00 415.55 90 ALA C CA 1
ATOM 2848 C C . ALA C 3 90 ? 216.454 272.277 209.552 1.00 415.55 90 ALA C C 1
ATOM 2849 O O . ALA C 3 90 ? 216.986 273.189 208.919 1.00 415.55 90 ALA C O 1
ATOM 2851 N N . GLY C 3 91 ? 216.354 271.041 209.065 1.00 418.10 91 GLY C N 1
ATOM 2852 C CA . GLY C 3 91 ? 216.756 270.761 207.701 1.00 418.10 91 GLY C CA 1
ATOM 2853 C C . GLY C 3 91 ? 215.837 271.413 206.690 1.00 418.10 91 GLY C C 1
ATOM 2854 O O . GLY C 3 91 ? 216.294 271.953 205.689 1.00 418.10 91 GLY C O 1
ATOM 2855 N N . VAL C 3 92 ? 214.529 271.366 206.935 1.00 418.55 92 VAL C N 1
ATOM 2856 C CA . VAL C 3 92 ? 213.590 272.087 206.082 1.00 418.55 92 VAL C CA 1
ATOM 2857 C C . VAL C 3 92 ? 213.978 273.554 206.011 1.00 418.55 92 VAL C C 1
ATOM 2858 O O . VAL C 3 92 ? 214.104 274.130 204.929 1.00 418.55 92 VAL C O 1
ATOM 2862 N N . ASP C 3 93 ? 214.212 274.166 207.171 1.00 415.09 93 ASP C N 1
ATOM 2863 C CA . ASP C 3 93 ? 214.557 275.583 207.214 1.00 415.09 93 ASP C CA 1
ATOM 2864 C C . ASP C 3 93 ? 215.907 275.847 206.564 1.00 415.09 93 ASP C C 1
ATOM 2865 O O . ASP C 3 93 ? 216.092 276.870 205.899 1.00 415.09 93 ASP C O 1
ATOM 2870 N N . LYS C 3 94 ? 216.860 274.929 206.725 1.00 408.45 94 LYS C N 1
ATOM 2871 C CA . LYS C 3 94 ? 218.200 275.176 206.216 1.00 408.45 94 LYS C CA 1
ATOM 2872 C C . LYS C 3 94 ? 218.267 274.946 204.716 1.00 408.45 94 LYS C C 1
ATOM 2873 O O . LYS C 3 94 ? 218.901 275.722 204.001 1.00 408.45 94 LYS C O 1
ATOM 2879 N N . LEU C 3 95 ? 217.615 273.900 204.212 1.00 416.56 95 LEU C N 1
ATOM 2880 C CA . LEU C 3 95 ? 217.521 273.750 202.768 1.00 416.56 95 LEU C CA 1
ATOM 2881 C C . LEU C 3 95 ? 216.590 274.796 202.173 1.00 416.56 95 LEU C C 1
ATOM 2882 O O . LEU C 3 95 ? 216.704 275.119 200.994 1.00 416.56 95 LEU C O 1
ATOM 2887 N N . ASP C 3 96 ? 215.706 275.386 202.980 1.00 412.86 96 ASP C N 1
ATOM 2888 C CA . ASP C 3 96 ? 214.893 276.491 202.487 1.00 412.86 96 ASP C CA 1
ATOM 2889 C C . ASP C 3 96 ? 215.732 277.751 202.337 1.00 412.86 96 ASP C C 1
ATOM 2890 O O . ASP C 3 96 ? 215.668 278.435 201.311 1.00 412.86 96 ASP C O 1
ATOM 2895 N N . SER C 3 97 ? 216.524 278.075 203.358 1.00 413.68 97 SER C N 1
ATOM 2896 C CA . SER C 3 97 ? 217.468 279.179 203.242 1.00 413.68 97 SER C CA 1
ATOM 2897 C C . SER C 3 97 ? 218.451 278.922 202.115 1.00 413.68 97 SER C C 1
ATOM 2898 O O . SER C 3 97 ? 218.759 279.819 201.329 1.00 413.68 97 SER C O 1
ATOM 2901 N N . PHE C 3 98 ? 218.954 277.692 202.026 1.00 410.38 98 PHE C N 1
ATOM 2902 C CA . PHE C 3 98 ? 219.890 277.326 200.976 1.00 410.38 98 PHE C CA 1
ATOM 2903 C C . PHE C 3 98 ? 219.240 277.466 199.609 1.00 410.38 98 PHE C C 1
ATOM 2904 O O . PHE C 3 98 ? 219.866 277.956 198.670 1.00 410.38 98 PHE C O 1
ATOM 2912 N N . GLU C 3 99 ? 217.974 277.056 199.490 1.00 414.35 99 GLU C N 1
ATOM 2913 C CA . GLU C 3 99 ? 217.214 277.225 198.259 1.00 414.35 99 GLU C CA 1
ATOM 2914 C C . GLU C 3 99 ? 217.049 278.694 197.919 1.00 414.35 99 GLU C C 1
ATOM 2915 O O . GLU C 3 99 ? 217.112 279.078 196.750 1.00 414.35 99 GLU C O 1
ATOM 2921 N N . ARG C 3 100 ? 216.819 279.528 198.930 1.00 409.50 100 ARG C N 1
ATOM 2922 C CA . ARG C 3 100 ? 216.724 280.960 198.688 1.00 409.50 100 ARG C CA 1
ATOM 2923 C C . ARG C 3 100 ? 218.065 281.523 198.245 1.00 409.50 100 ARG C C 1
ATOM 2924 O O . ARG C 3 100 ? 218.119 282.433 197.416 1.00 409.50 100 ARG C O 1
ATOM 2932 N N . GLN C 3 101 ? 219.161 280.970 198.762 1.00 409.30 101 GLN C N 1
ATOM 2933 C CA . GLN C 3 101 ? 220.480 281.416 198.328 1.00 409.30 101 GLN C CA 1
ATOM 2934 C C . GLN C 3 101 ? 220.751 280.977 196.898 1.00 409.30 101 GLN C C 1
ATOM 2935 O O . GLN C 3 101 ? 221.348 281.718 196.113 1.00 409.30 101 GLN C O 1
ATOM 2941 N N . LEU C 3 102 ? 220.340 279.756 196.559 1.00 422.09 102 LEU C N 1
ATOM 2942 C CA . LEU C 3 102 ? 220.424 279.271 195.188 1.00 422.09 102 LEU C CA 1
ATOM 2943 C C . LEU C 3 102 ? 219.611 280.150 194.253 1.00 422.09 102 LEU C C 1
ATOM 2944 O O . LEU C 3 102 ? 220.063 280.511 193.160 1.00 422.09 102 LEU C O 1
ATOM 2949 N N . ASP C 3 103 ? 218.399 280.487 194.677 1.00 432.73 103 ASP C N 1
ATOM 2950 C CA . ASP C 3 103 ? 217.491 281.305 193.891 1.00 432.73 103 ASP C CA 1
ATOM 2951 C C . ASP C 3 103 ? 218.037 282.722 193.753 1.00 432.73 103 ASP C C 1
ATOM 2952 O O . ASP C 3 103 ? 217.810 283.395 192.741 1.00 432.73 103 ASP C O 1
ATOM 2957 N N . GLU C 3 104 ? 218.775 283.179 194.765 1.00 424.65 104 GLU C N 1
ATOM 2958 C CA . GLU C 3 104 ? 219.517 284.431 194.679 1.00 424.65 104 GLU C CA 1
ATOM 2959 C C . GLU C 3 104 ? 220.628 284.342 193.643 1.00 424.65 104 GLU C C 1
ATOM 2960 O O . GLU C 3 104 ? 220.694 285.149 192.709 1.00 424.65 104 GLU C O 1
ATOM 2966 N N . LEU C 3 105 ? 221.517 283.364 193.798 1.00 424.02 10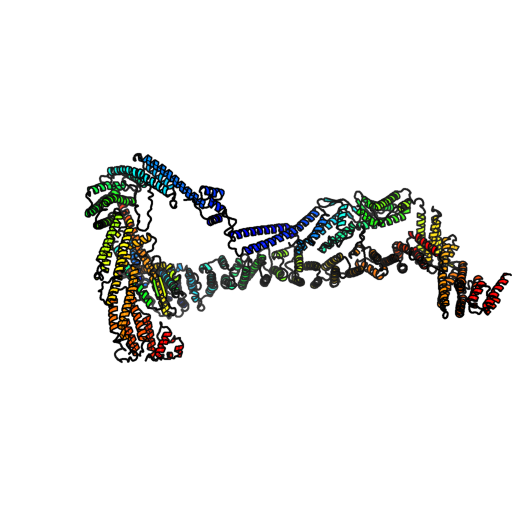5 LEU C N 1
ATOM 2967 C CA . LEU C 3 105 ? 222.608 283.142 192.862 1.00 424.02 105 LEU C CA 1
ATOM 2968 C C . LEU C 3 105 ? 222.126 282.624 191.515 1.00 424.02 105 LEU C C 1
ATOM 2969 O O . LEU C 3 105 ? 222.943 282.486 190.598 1.00 424.02 105 LEU C O 1
ATOM 2974 N N . ALA C 3 106 ? 220.830 282.326 191.386 1.00 431.27 106 ALA C N 1
ATOM 2975 C CA . ALA C 3 106 ? 220.288 281.798 190.140 1.00 431.27 106 ALA C CA 1
ATOM 2976 C C . ALA C 3 106 ? 220.610 282.674 188.938 1.00 431.27 106 ALA C C 1
ATOM 2977 O O . ALA C 3 106 ? 221.018 282.146 187.899 1.00 431.27 106 ALA C O 1
ATOM 2979 N N . GLU C 3 107 ? 220.445 283.995 189.044 1.00 436.38 107 GLU C N 1
ATOM 2980 C CA . GLU C 3 107 ? 220.812 284.828 187.905 1.00 436.38 107 GLU C CA 1
ATOM 2981 C C . GLU C 3 107 ? 222.147 285.530 188.098 1.00 436.38 107 GLU C C 1
ATOM 2982 O O . GLU C 3 107 ? 222.525 286.356 187.260 1.00 436.38 107 GLU C O 1
ATOM 2988 N N . GLN C 3 108 ? 222.870 285.236 189.171 1.00 431.88 108 GLN C N 1
ATOM 2989 C CA . GLN C 3 108 ? 224.290 285.538 189.156 1.00 431.88 108 GLN C CA 1
ATOM 2990 C C . GLN C 3 108 ? 224.902 284.776 187.987 1.00 431.88 108 GLN C C 1
ATOM 2991 O O . GLN C 3 108 ? 224.744 283.550 187.908 1.00 431.88 108 GLN C O 1
ATOM 2997 N N . PRO C 3 109 ? 225.555 285.453 187.048 1.00 427.60 109 PRO C N 1
ATOM 2998 C CA . PRO C 3 109 ? 225.999 284.779 185.829 1.00 427.60 109 PRO C CA 1
ATOM 2999 C C . PRO C 3 109 ? 226.944 283.641 186.159 1.00 427.60 109 PRO C C 1
ATOM 3000 O O . PRO C 3 109 ? 227.886 283.805 186.949 1.00 427.60 109 PRO C O 1
ATOM 3004 N N . PRO C 3 110 ? 226.705 282.460 185.590 1.00 423.14 110 PRO C N 1
ATOM 3005 C CA . PRO C 3 110 ? 227.469 281.275 186.007 1.00 423.14 110 PRO C CA 1
ATOM 3006 C C . PRO C 3 110 ? 228.963 281.377 185.735 1.00 423.14 110 PRO C C 1
ATOM 3007 O O . PRO C 3 110 ? 229.714 280.496 186.171 1.00 423.14 110 PRO C O 1
ATOM 3011 N N . ASP C 3 111 ? 229.418 282.417 185.034 1.00 426.07 111 ASP C N 1
ATOM 3012 C CA . ASP C 3 111 ? 230.843 282.717 185.003 1.00 426.07 111 ASP C CA 1
ATOM 3013 C C . ASP C 3 111 ? 231.309 283.332 186.316 1.00 426.07 111 ASP C C 1
ATOM 3014 O O . ASP C 3 111 ? 232.485 283.208 186.673 1.00 426.07 111 ASP C O 1
ATOM 3019 N N . GLN C 3 112 ? 230.404 283.986 187.045 1.00 427.20 112 GLN C N 1
ATOM 3020 C CA . GLN C 3 112 ? 230.717 284.612 188.322 1.00 427.20 112 GLN C CA 1
ATOM 3021 C C . GLN C 3 112 ? 230.724 283.624 189.477 1.00 427.20 112 GLN C C 1
ATOM 3022 O O . GLN C 3 112 ? 230.695 284.044 190.638 1.00 427.20 112 GLN C O 1
ATOM 3028 N N . PHE C 3 113 ? 230.751 282.330 189.192 1.00 414.43 113 PHE C N 1
ATOM 3029 C CA . PHE C 3 113 ? 230.914 281.314 190.215 1.00 414.43 113 PHE C CA 1
ATOM 3030 C C . PHE C 3 113 ? 232.263 280.645 190.025 1.00 414.43 113 PHE C C 1
ATOM 3031 O O . PHE C 3 113 ? 232.918 280.825 188.995 1.00 414.43 113 PHE C O 1
ATOM 3039 N N . THR C 3 114 ? 232.671 279.879 191.024 1.00 395.21 114 THR C N 1
ATOM 3040 C CA . THR C 3 114 ? 233.961 279.217 191.027 1.00 395.21 114 THR C CA 1
ATOM 3041 C C . THR C 3 114 ? 233.773 277.742 191.347 1.00 395.21 114 THR C C 1
ATOM 3042 O O . THR C 3 114 ? 232.797 277.351 191.993 1.00 395.21 114 THR C O 1
ATOM 3046 N N . LEU C 3 115 ? 234.706 276.919 190.860 1.00 398.42 115 LEU C N 1
ATOM 3047 C CA . LEU C 3 115 ? 234.752 275.534 191.305 1.00 398.42 115 LEU C CA 1
ATOM 3048 C C . LEU C 3 115 ? 234.831 275.477 192.820 1.00 398.42 115 LEU C C 1
ATOM 3049 O O . LEU C 3 115 ? 234.299 274.557 193.447 1.00 398.42 115 LEU C O 1
ATOM 3054 N N . ASP C 3 116 ? 235.463 276.482 193.428 1.00 389.24 116 ASP C N 1
ATOM 3055 C CA . ASP C 3 116 ? 235.432 276.587 194.878 1.00 389.24 116 ASP C CA 1
ATOM 3056 C C . ASP C 3 116 ? 234.123 277.188 195.368 1.00 389.24 116 ASP C C 1
ATOM 3057 O O . ASP C 3 116 ? 233.673 276.848 196.460 1.00 389.24 116 ASP C O 1
ATOM 3062 N N . ASP C 3 117 ? 233.490 278.066 194.588 1.00 388.38 117 ASP C N 1
ATOM 3063 C CA . ASP C 3 117 ? 232.155 278.528 194.958 1.00 388.38 117 ASP C CA 1
ATOM 3064 C C . ASP C 3 117 ? 231.173 277.367 194.981 1.00 388.38 117 ASP C C 1
ATOM 3065 O O . ASP C 3 117 ? 230.511 277.114 195.994 1.00 388.38 117 ASP C O 1
ATOM 3070 N N . VAL C 3 118 ? 231.053 276.662 193.855 1.00 393.11 118 VAL C N 1
ATOM 3071 C CA . VAL C 3 118 ? 230.177 275.500 193.795 1.00 393.11 118 VAL C CA 1
ATOM 3072 C C . VAL C 3 118 ? 230.648 274.431 194.767 1.00 393.11 118 VAL C C 1
ATOM 3073 O O . VAL C 3 118 ? 229.837 273.681 195.315 1.00 393.11 118 VAL C O 1
ATOM 3077 N N . LYS C 3 119 ? 231.952 274.375 195.036 1.00 373.15 119 LYS C N 1
ATOM 3078 C CA . LYS C 3 119 ? 232.481 273.406 195.984 1.00 373.15 119 LYS C CA 1
ATOM 3079 C C . LYS C 3 119 ? 232.018 273.728 197.396 1.00 373.15 119 LYS C C 1
ATOM 3080 O O . LYS C 3 119 ? 231.623 272.839 198.155 1.00 373.15 119 LYS C O 1
ATOM 3086 N N . ALA C 3 120 ? 232.052 275.009 197.755 1.00 371.36 120 ALA C N 1
ATOM 3087 C CA . ALA C 3 120 ? 231.582 275.442 199.061 1.00 371.36 120 ALA C CA 1
ATOM 3088 C C . ALA C 3 120 ? 230.089 275.212 199.197 1.00 371.36 120 ALA C C 1
ATOM 3089 O O . ALA C 3 120 ? 229.620 274.714 200.222 1.00 371.36 120 ALA C O 1
ATOM 3091 N N . LEU C 3 121 ? 229.324 275.576 198.168 1.00 389.04 121 LEU C N 1
ATOM 3092 C CA . LEU C 3 121 ? 227.881 275.362 198.214 1.00 389.04 121 LEU C CA 1
ATOM 3093 C C . LEU C 3 121 ? 227.553 273.877 198.324 1.00 389.04 121 LEU C C 1
ATOM 3094 O O . LEU C 3 121 ? 226.644 273.485 199.067 1.00 389.04 121 LEU C O 1
ATOM 3099 N N . HIS C 3 122 ? 228.301 273.030 197.613 1.00 395.68 122 HIS C N 1
ATOM 3100 C CA . HIS C 3 122 ? 228.062 271.595 197.680 1.00 395.68 122 HIS C CA 1
ATOM 3101 C C . HIS C 3 122 ? 228.449 271.036 199.038 1.00 395.68 122 HIS C C 1
ATOM 3102 O O . HIS C 3 122 ? 227.758 270.164 199.568 1.00 395.68 122 HIS C O 1
ATOM 3109 N N . SER C 3 123 ? 229.556 271.508 199.610 1.00 369.60 123 SER C N 1
ATOM 3110 C CA . SER C 3 123 ? 229.909 271.099 200.963 1.00 369.60 123 SER C CA 1
ATOM 3111 C C . SER C 3 123 ? 228.830 271.519 201.947 1.00 369.60 123 SER C C 1
ATOM 3112 O O . SER C 3 123 ? 228.448 270.745 202.833 1.00 369.60 123 SER C O 1
ATOM 3115 N N . LYS C 3 124 ? 228.320 272.742 201.797 1.00 370.96 124 LYS C N 1
ATOM 3116 C CA . LYS C 3 124 ? 227.223 273.209 202.633 1.00 370.96 124 LYS C CA 1
ATOM 3117 C C . LYS C 3 124 ? 226.030 272.274 202.533 1.00 370.96 124 LYS C C 1
ATOM 3118 O O . LYS C 3 124 ? 225.481 271.844 203.550 1.00 370.96 124 LYS C O 1
ATOM 3124 N N . LEU C 3 125 ? 225.624 271.936 201.312 1.00 387.05 125 LEU C N 1
ATOM 3125 C CA . LEU C 3 125 ? 224.402 271.158 201.153 1.00 387.05 125 LEU C CA 1
ATOM 3126 C C . LEU C 3 125 ? 224.613 269.708 201.576 1.00 387.05 125 LEU C C 1
ATOM 3127 O O . LEU C 3 125 ? 223.700 269.067 202.103 1.00 387.05 125 LEU C O 1
ATOM 3132 N N . THR C 3 126 ? 225.819 269.174 201.366 1.00 382.75 126 THR C N 1
ATOM 3133 C CA . THR C 3 126 ? 226.132 267.844 201.877 1.00 382.75 126 THR C CA 1
ATOM 3134 C C . THR C 3 126 ? 226.067 267.824 203.394 1.00 382.75 126 THR C C 1
ATOM 3135 O O . THR C 3 126 ? 225.548 266.874 203.990 1.00 382.75 126 THR C O 1
ATOM 3139 N N . SER C 3 127 ? 226.592 268.867 204.036 1.00 375.59 127 SER C N 1
ATOM 3140 C CA . SER C 3 127 ? 226.495 268.968 205.486 1.00 375.59 127 SER C CA 1
ATOM 3141 C C . SER C 3 127 ? 225.041 269.054 205.925 1.00 375.59 127 SER C C 1
ATOM 3142 O O . SER C 3 127 ? 224.628 268.387 206.878 1.00 375.59 127 SER C O 1
ATOM 3145 N N . VAL C 3 128 ? 224.246 269.870 205.229 1.00 379.43 128 VAL C N 1
ATOM 3146 C CA . VAL C 3 128 ? 222.839 270.031 205.589 1.00 379.43 128 VAL C CA 1
ATOM 3147 C C . VAL C 3 128 ? 222.097 268.708 205.440 1.00 379.43 128 VAL C C 1
ATOM 3148 O O . VAL C 3 128 ? 221.235 268.367 206.257 1.00 379.43 128 VAL C O 1
ATOM 3152 N N . PHE C 3 129 ? 222.415 267.946 204.391 1.00 388.26 129 PHE C N 1
ATOM 3153 C CA . PHE C 3 129 ? 221.924 266.575 204.303 1.00 388.26 129 PHE C CA 1
ATOM 3154 C C . PHE C 3 129 ? 222.375 265.758 205.504 1.00 388.26 129 PHE C C 1
ATOM 3155 O O . PHE C 3 129 ? 221.599 264.970 206.058 1.00 388.26 129 PHE C O 1
ATOM 3163 N N . ALA C 3 130 ? 223.629 265.934 205.921 1.00 380.43 130 ALA C N 1
ATOM 3164 C CA . ALA C 3 130 ? 224.150 265.193 207.060 1.00 380.43 130 ALA C CA 1
ATOM 3165 C C . ALA C 3 130 ? 223.465 265.576 208.363 1.00 380.43 130 ALA C C 1
ATOM 3166 O O . ALA C 3 130 ? 223.397 264.746 209.275 1.00 380.43 130 ALA C O 1
ATOM 3168 N N . THR C 3 131 ? 222.945 266.802 208.471 1.00 387.87 131 THR C N 1
ATOM 3169 C CA . THR C 3 131 ? 222.198 267.181 209.666 1.00 387.87 131 THR C CA 1
ATOM 3170 C C . THR C 3 131 ? 220.901 266.404 209.819 1.00 387.87 131 THR C C 1
ATOM 3171 O O . THR C 3 131 ? 220.223 266.560 210.839 1.00 387.87 131 THR C O 1
ATOM 3175 N N . VAL C 3 132 ? 220.537 265.586 208.839 1.00 391.61 132 VAL C N 1
ATOM 3176 C CA . VAL C 3 132 ? 219.286 264.842 208.894 1.00 391.61 132 VAL C CA 1
ATOM 3177 C C . VAL C 3 132 ? 219.600 263.354 208.940 1.00 391.61 132 VAL C C 1
ATOM 3178 O O . VAL C 3 132 ? 219.822 262.730 207.892 1.00 391.61 132 VAL C O 1
ATOM 3182 N N . PRO C 3 133 ? 219.646 262.755 210.127 1.00 396.21 133 PRO C N 1
ATOM 3183 C CA . PRO C 3 133 ? 219.871 261.311 210.217 1.00 396.21 133 PRO C CA 1
ATOM 3184 C C . PRO C 3 133 ? 218.741 260.540 209.555 1.00 396.21 133 PRO C C 1
ATOM 3185 O O . PRO C 3 133 ? 217.639 261.056 209.354 1.00 396.21 133 PRO C O 1
ATOM 3189 N N . GLN C 3 134 ? 219.031 259.292 209.201 1.00 418.08 134 GLN C N 1
ATOM 3190 C CA . GLN C 3 134 ? 218.049 258.420 208.566 1.00 418.08 134 GLN C CA 1
ATOM 3191 C C . GLN C 3 134 ? 217.346 257.615 209.651 1.00 418.08 134 GLN C C 1
ATOM 3192 O O . GLN C 3 134 ? 217.998 256.940 210.455 1.00 418.08 134 GLN C O 1
ATOM 3198 N N . ILE C 3 135 ? 216.019 257.686 209.676 1.00 420.96 135 ILE C N 1
ATOM 3199 C CA . ILE C 3 135 ? 215.210 257.011 210.682 1.00 420.96 135 ILE C CA 1
ATOM 3200 C C . ILE C 3 135 ? 214.142 256.196 209.970 1.00 420.96 135 ILE C C 1
ATOM 3201 O O . ILE C 3 135 ? 213.345 256.742 209.197 1.00 420.96 135 ILE C O 1
ATOM 3206 N N . ASN C 3 136 ? 214.125 254.891 210.237 1.00 410.60 136 ASN C N 1
ATOM 3207 C CA . ASN C 3 136 ? 213.216 253.967 209.560 1.00 410.60 136 ASN C CA 1
ATOM 3208 C C . ASN C 3 136 ? 211.865 253.947 210.275 1.00 410.60 136 ASN C C 1
ATOM 3209 O O . ASN C 3 136 ? 211.452 252.962 210.890 1.00 410.60 136 ASN C O 1
ATOM 3214 N N . ASN C 3 137 ? 211.174 255.077 210.183 1.00 419.67 137 ASN C N 1
ATOM 3215 C CA . ASN C 3 137 ? 209.806 255.208 210.659 1.00 419.67 137 ASN C CA 1
ATOM 3216 C C . ASN C 3 137 ? 208.889 255.382 209.459 1.00 419.67 137 ASN C C 1
ATOM 3217 O O . ASN C 3 137 ? 209.238 256.091 208.508 1.00 419.67 137 ASN C O 1
ATOM 3222 N N . ILE C 3 138 ? 207.730 254.722 209.496 1.00 404.61 138 ILE C N 1
ATOM 3223 C CA . ILE C 3 138 ? 206.757 254.877 208.422 1.00 404.61 138 ILE C CA 1
ATOM 3224 C C . ILE C 3 138 ? 206.355 256.338 208.328 1.00 404.61 138 ILE C C 1
ATOM 3225 O O . ILE C 3 138 ? 206.005 256.966 209.333 1.00 404.61 138 ILE C O 1
ATOM 3230 N N . ASP C 3 139 ? 206.418 256.885 207.117 1.00 409.21 139 ASP C N 1
ATOM 3231 C CA . ASP C 3 139 ? 206.276 258.320 206.906 1.00 409.21 139 ASP C CA 1
ATOM 3232 C C . ASP C 3 139 ? 204.948 258.838 207.433 1.00 409.21 139 ASP C C 1
ATOM 3233 O O . ASP C 3 139 ? 203.883 258.525 206.893 1.00 409.21 139 ASP C O 1
ATOM 3238 N N . SER C 3 140 ? 205.020 259.632 208.497 1.00 413.70 140 SER C N 1
ATOM 3239 C CA . SER C 3 140 ? 203.881 260.382 209.006 1.00 413.70 140 SER C CA 1
ATOM 3240 C C . SER C 3 140 ? 204.082 261.878 208.842 1.00 413.70 140 SER C C 1
ATOM 3241 O O . SER C 3 140 ? 203.193 262.573 208.337 1.00 413.70 140 SER C O 1
ATOM 3244 N N . GLN C 3 141 ? 205.238 262.391 209.255 1.00 405.64 141 GLN C N 1
ATOM 3245 C CA . GLN C 3 141 ? 205.640 263.752 208.944 1.00 405.64 141 GLN C CA 1
ATOM 3246 C C . GLN C 3 141 ? 206.950 263.818 208.178 1.00 405.64 141 GLN C C 1
ATOM 3247 O O . GLN C 3 141 ? 207.272 264.880 207.635 1.00 405.64 141 GLN C O 1
ATOM 3253 N N . TYR C 3 142 ? 207.710 262.725 208.119 1.00 398.03 142 TYR C N 1
ATOM 3254 C CA . TYR C 3 142 ? 208.903 262.644 207.290 1.00 398.03 142 TYR C CA 1
ATOM 3255 C C . TYR C 3 142 ? 208.586 262.719 205.804 1.00 398.03 142 TYR C C 1
ATOM 3256 O O . TYR C 3 142 ? 209.489 262.994 205.010 1.00 398.03 142 TYR C O 1
ATOM 3265 N N . ALA C 3 143 ? 207.328 262.498 205.415 1.00 398.35 143 ALA C N 1
ATOM 3266 C CA . ALA C 3 143 ? 206.974 262.498 203.999 1.00 398.35 143 ALA C CA 1
ATOM 3267 C C . ALA C 3 143 ? 206.992 263.906 203.419 1.00 398.35 143 ALA C C 1
ATOM 3268 O O . ALA C 3 143 ? 207.567 264.134 202.349 1.00 398.35 143 ALA C O 1
ATOM 3270 N N . ALA C 3 144 ? 206.345 264.860 204.092 1.00 391.53 144 ALA C N 1
ATOM 3271 C CA . ALA C 3 144 ? 206.372 266.237 203.612 1.00 391.53 144 ALA C CA 1
ATOM 3272 C C . ALA C 3 144 ? 207.789 266.793 203.632 1.00 391.53 144 ALA C C 1
ATOM 3273 O O . ALA C 3 144 ? 208.200 267.504 202.704 1.00 391.53 144 ALA C O 1
ATOM 3275 N N . TYR C 3 145 ? 208.547 266.480 204.686 1.00 402.72 145 TYR C N 1
ATOM 3276 C CA . TYR C 3 145 ? 209.948 266.876 204.719 1.00 402.72 145 TYR C CA 1
ATOM 3277 C C . TYR C 3 145 ? 210.705 266.292 203.537 1.00 402.72 145 TYR C C 1
ATOM 3278 O O . TYR C 3 145 ? 211.518 266.980 202.915 1.00 402.72 145 TYR C O 1
ATOM 3287 N N . ASN C 3 146 ? 210.476 265.012 203.236 1.00 394.16 146 ASN C N 1
ATOM 3288 C CA . ASN C 3 146 ? 211.154 264.379 202.111 1.00 394.16 146 ASN C CA 1
ATOM 3289 C C . ASN C 3 146 ? 210.782 265.046 200.800 1.00 394.16 146 ASN C C 1
ATOM 3290 O O . ASN C 3 146 ? 211.633 265.227 199.926 1.00 394.16 146 ASN C O 1
ATOM 3295 N N . LYS C 3 147 ? 209.509 265.402 200.639 1.00 384.60 147 LYS C N 1
ATOM 3296 C CA . LYS C 3 147 ? 209.089 266.088 199.424 1.00 384.60 147 LYS C CA 1
ATOM 3297 C C . LYS C 3 147 ? 209.815 267.416 199.280 1.00 384.60 147 LYS C C 1
ATOM 3298 O O . LYS C 3 147 ? 210.373 267.720 198.221 1.00 384.60 147 LYS C O 1
ATOM 3304 N N . LEU C 3 148 ? 209.826 268.217 200.346 1.00 373.13 148 LEU C N 1
ATOM 3305 C CA . LEU C 3 148 ? 210.510 269.505 200.286 1.00 373.13 148 LEU C CA 1
ATOM 3306 C C . LEU C 3 148 ? 212.004 269.328 200.050 1.00 373.13 148 LEU C C 1
ATOM 3307 O O . LEU C 3 148 ? 212.617 270.093 199.298 1.00 373.13 148 LEU C O 1
ATOM 3312 N N . LYS C 3 149 ? 212.603 268.319 200.682 1.00 372.23 149 LYS C N 1
ATOM 3313 C CA . LYS C 3 149 ? 214.034 268.082 200.553 1.00 372.23 149 LYS C CA 1
ATOM 3314 C C . LYS C 3 149 ? 214.394 267.664 199.138 1.00 372.23 149 LYS C C 1
ATOM 3315 O O . LYS C 3 149 ? 215.344 268.184 198.551 1.00 372.23 149 LYS C O 1
ATOM 3321 N N . SER C 3 150 ? 213.654 266.707 198.580 1.00 374.71 150 SER C N 1
ATOM 3322 C CA . SER C 3 150 ? 213.872 266.317 197.195 1.00 374.71 150 SER C CA 1
ATOM 3323 C C . SER C 3 150 ? 213.628 267.486 196.252 1.00 374.71 150 SER C C 1
ATOM 3324 O O . SER C 3 150 ? 214.337 267.644 195.254 1.00 374.71 150 SER C O 1
ATOM 3327 N N . LYS C 3 151 ? 212.639 268.328 196.562 1.00 375.52 151 LYS C N 1
ATOM 3328 C CA . LYS C 3 151 ? 212.350 269.476 195.713 1.00 375.52 151 LYS C CA 1
ATOM 3329 C C . LYS C 3 151 ? 213.521 270.445 195.688 1.00 375.52 151 LYS C C 1
ATOM 3330 O O . LYS C 3 151 ? 213.994 270.840 194.617 1.00 375.52 151 LYS C O 1
ATOM 3336 N N . VAL C 3 152 ? 213.988 270.856 196.865 1.00 367.02 152 VAL C N 1
ATOM 3337 C CA . VAL C 3 152 ? 215.116 271.776 196.919 1.00 367.02 152 VAL C CA 1
ATOM 3338 C C . VAL C 3 152 ? 216.375 271.116 196.380 1.00 367.02 152 VAL C C 1
ATOM 3339 O O . VAL C 3 152 ? 217.215 271.782 195.770 1.00 367.02 152 VAL C O 1
ATOM 3343 N N . THR C 3 153 ? 216.523 269.804 196.562 1.00 362.34 153 THR C N 1
ATOM 3344 C CA . THR C 3 153 ? 217.680 269.117 196.010 1.00 362.34 153 THR C CA 1
ATOM 3345 C C . THR C 3 153 ? 217.666 269.167 194.493 1.00 362.34 153 THR C C 1
ATOM 3346 O O . THR C 3 153 ? 218.688 269.459 193.872 1.00 362.34 153 THR C O 1
ATOM 3350 N N . GLY C 3 154 ? 216.514 268.901 193.880 1.00 372.81 154 GLY C N 1
ATOM 3351 C CA . GLY C 3 154 ? 216.423 268.983 192.434 1.00 372.81 154 GLY C CA 1
ATOM 3352 C C . GLY C 3 154 ? 216.570 270.402 191.925 1.00 372.81 154 GLY C C 1
ATOM 3353 O O . GLY C 3 154 ? 217.150 270.634 190.864 1.00 372.81 154 GLY C O 1
ATOM 3354 N N . LYS C 3 155 ? 216.045 271.371 192.674 1.00 364.20 155 LYS C N 1
ATOM 3355 C CA . LYS C 3 155 ? 216.255 272.768 192.319 1.00 364.20 155 LYS C CA 1
ATOM 3356 C C . LYS C 3 155 ? 217.733 273.116 192.362 1.00 364.20 155 LYS C C 1
ATOM 3357 O O . LYS C 3 155 ? 218.237 273.848 191.507 1.00 364.20 155 LYS C O 1
ATOM 3363 N N . TYR C 3 156 ? 218.438 272.604 193.362 1.00 375.13 156 TYR C N 1
ATOM 3364 C CA . TYR C 3 156 ? 219.876 272.797 193.447 1.00 375.13 156 TYR C CA 1
ATOM 3365 C C . TYR C 3 156 ? 220.586 272.094 192.304 1.00 375.13 156 TYR C C 1
ATOM 3366 O O . TYR C 3 156 ? 221.573 272.600 191.761 1.00 375.13 156 TYR C O 1
ATOM 3375 N N . ASN C 3 157 ? 220.091 270.921 191.928 1.00 373.50 157 ASN C N 1
ATOM 3376 C CA . ASN C 3 157 ? 220.751 270.133 190.901 1.00 373.50 157 ASN C CA 1
ATOM 3377 C C . ASN C 3 157 ? 220.503 270.715 189.516 1.00 373.50 157 ASN C C 1
ATOM 3378 O O . ASN C 3 157 ? 221.292 270.480 188.599 1.00 373.50 157 ASN C O 1
ATOM 3383 N N . ASP C 3 158 ? 219.416 271.473 189.341 1.00 385.08 158 ASP C N 1
ATOM 3384 C CA . ASP C 3 158 ? 219.182 272.139 188.060 1.00 385.08 158 ASP C CA 1
ATOM 3385 C C . ASP C 3 158 ? 219.730 273.558 188.043 1.00 385.08 158 ASP C C 1
ATOM 3386 O O . ASP C 3 158 ? 220.656 273.871 187.288 1.00 385.08 158 ASP C O 1
ATOM 3391 N N . VAL C 3 159 ? 219.173 274.425 188.888 1.00 369.61 159 VAL C N 1
ATOM 3392 C CA . VAL C 3 159 ? 219.462 275.850 188.798 1.00 369.61 159 VAL C CA 1
ATOM 3393 C C . VAL C 3 159 ? 220.914 276.117 189.154 1.00 369.61 159 VAL C C 1
ATOM 3394 O O . VAL C 3 159 ? 221.465 277.179 188.841 1.00 369.61 159 VAL C O 1
ATOM 3398 N N . ILE C 3 160 ? 221.561 275.157 189.803 1.00 375.59 160 ILE C N 1
ATOM 3399 C CA . ILE C 3 160 ? 222.907 275.372 190.303 1.00 375.59 160 ILE C CA 1
ATOM 3400 C C . ILE C 3 160 ? 223.827 274.334 189.690 1.00 375.59 160 ILE C C 1
ATOM 3401 O O . ILE C 3 160 ? 224.741 274.681 188.941 1.00 375.59 160 ILE C O 1
ATOM 3406 N N . ILE C 3 161 ? 223.591 273.054 189.969 1.00 373.01 161 ILE C N 1
ATOM 3407 C CA . ILE C 3 161 ? 224.452 272.041 189.371 1.00 373.01 161 ILE C CA 1
ATOM 3408 C C . ILE C 3 161 ? 224.254 271.996 187.867 1.00 373.01 161 ILE C C 1
ATOM 3409 O O . ILE C 3 161 ? 225.218 272.068 187.103 1.00 373.01 161 ILE C O 1
ATOM 3414 N N . GLN C 3 162 ? 223.007 271.879 187.414 1.00 384.94 162 GLN C N 1
ATOM 3415 C CA . GLN C 3 162 ? 222.789 271.746 185.981 1.00 384.94 162 GLN C CA 1
ATOM 3416 C C . GLN C 3 162 ? 223.051 273.057 185.262 1.00 384.94 162 GLN C C 1
ATOM 3417 O O . GLN C 3 162 ? 223.656 273.060 184.195 1.00 384.94 162 GLN C O 1
ATOM 3423 N N . ARG C 3 163 ? 222.645 274.186 185.839 1.00 386.56 163 ARG C N 1
ATOM 3424 C CA . ARG C 3 163 ? 222.832 275.457 185.143 1.00 386.56 163 ARG C CA 1
ATOM 3425 C C . ARG C 3 163 ? 224.302 275.859 185.102 1.00 386.56 163 ARG C C 1
ATOM 3426 O O . ARG C 3 163 ? 224.846 276.158 184.030 1.00 386.56 163 ARG C O 1
ATOM 3434 N N . LEU C 3 164 ? 224.955 275.903 186.266 1.00 383.21 164 LEU C N 1
ATOM 3435 C CA . LEU C 3 164 ? 226.388 276.173 186.294 1.00 383.21 164 LEU C CA 1
ATOM 3436 C C . LEU C 3 164 ? 227.144 275.146 185.476 1.00 383.21 164 LEU C C 1
ATOM 3437 O O . LEU C 3 164 ? 228.093 275.482 184.762 1.00 383.21 164 LEU C O 1
ATOM 3442 N N . ALA C 3 165 ? 226.749 273.883 185.588 1.00 370.70 165 ALA C N 1
ATOM 3443 C CA . ALA C 3 165 ? 227.424 272.825 184.860 1.00 370.70 165 ALA C CA 1
ATOM 3444 C C . ALA C 3 165 ? 227.253 273.002 183.362 1.00 370.70 165 ALA C C 1
ATOM 3445 O O . ALA C 3 165 ? 228.196 272.785 182.603 1.00 370.70 165 ALA C O 1
ATOM 3447 N N . THR C 3 166 ? 226.076 273.449 182.921 1.00 381.58 166 THR C N 1
ATOM 3448 C CA . THR C 3 166 ? 225.860 273.690 181.501 1.00 381.58 166 THR C CA 1
ATOM 3449 C C . THR C 3 166 ? 226.670 274.875 181.012 1.00 381.58 166 THR C C 1
ATOM 3450 O O . THR C 3 166 ? 227.258 274.817 179.931 1.00 381.58 166 THR C O 1
ATOM 3454 N N . ASN C 3 167 ? 226.712 275.964 181.778 1.00 385.97 167 ASN C N 1
ATOM 3455 C CA . ASN C 3 167 ? 227.550 277.085 181.362 1.00 385.97 167 ASN C CA 1
ATOM 3456 C C . ASN C 3 167 ? 229.010 276.669 181.291 1.00 385.97 167 ASN C C 1
ATOM 3457 O O . ASN C 3 167 ? 229.678 276.861 180.271 1.00 385.97 167 ASN C O 1
ATOM 3462 N N . TRP C 3 168 ? 229.536 276.159 182.400 1.00 390.10 168 TRP C N 1
ATOM 3463 C CA . TRP C 3 168 ? 230.926 275.750 182.459 1.00 390.10 168 TRP C CA 1
ATOM 3464 C C . TRP C 3 168 ? 231.240 274.681 181.438 1.00 390.10 168 TRP C C 1
ATOM 3465 O O . TRP C 3 168 ? 232.373 274.607 180.965 1.00 390.10 168 TRP C O 1
ATOM 3476 N N . SER C 3 169 ? 230.253 273.879 181.055 1.00 394.54 169 SER C N 1
ATOM 3477 C CA . SER C 3 169 ? 230.495 272.872 180.042 1.00 394.54 169 SER C CA 1
ATOM 3478 C C . SER C 3 169 ? 230.490 273.492 178.658 1.00 394.54 169 SER C C 1
ATOM 3479 O O . SER C 3 169 ? 231.269 273.088 177.804 1.00 394.54 169 SER C O 1
ATOM 3482 N N . ASN C 3 170 ? 229.609 274.459 178.407 1.00 387.78 170 ASN C N 1
ATOM 3483 C CA . ASN C 3 170 ? 229.714 275.228 177.174 1.00 387.78 170 ASN C CA 1
ATOM 3484 C C . ASN C 3 170 ? 231.091 275.859 177.070 1.00 387.78 170 ASN C C 1
ATOM 3485 O O . ASN C 3 170 ? 231.729 275.821 176.016 1.00 387.78 170 ASN C O 1
ATOM 3490 N N . THR C 3 171 ? 231.581 276.399 178.183 1.00 382.50 171 THR C N 1
ATOM 3491 C CA . THR C 3 171 ? 232.909 277.000 178.217 1.00 382.50 171 THR C CA 1
ATOM 3492 C C . THR C 3 171 ? 233.988 275.963 177.939 1.00 382.50 171 THR C C 1
ATOM 3493 O O . THR C 3 171 ? 234.901 276.193 177.140 1.00 382.50 171 THR C O 1
ATOM 3497 N N . PHE C 3 172 ? 233.899 274.808 178.597 1.00 400.14 172 PHE C N 1
ATOM 3498 C CA . PHE C 3 172 ? 234.940 273.800 178.460 1.00 400.14 172 PHE C CA 1
ATOM 3499 C C . PHE C 3 172 ? 234.898 273.140 177.090 1.00 400.14 172 PHE C C 1
ATOM 3500 O O . PHE C 3 172 ? 235.943 272.850 176.508 1.00 400.14 172 PHE C O 1
ATOM 3508 N N . ASP C 3 173 ? 233.704 272.884 176.561 1.00 405.52 173 ASP C N 1
ATOM 3509 C CA . ASP C 3 173 ? 233.585 272.383 175.200 1.00 405.52 173 ASP C CA 1
ATOM 3510 C C . ASP C 3 173 ? 234.073 273.418 174.205 1.00 405.52 173 ASP C C 1
ATOM 3511 O O . ASP C 3 173 ? 234.655 273.068 173.176 1.00 405.52 173 ASP C O 1
ATOM 3516 N N . GLN C 3 174 ? 233.842 274.698 174.496 1.00 390.18 174 GLN C N 1
ATOM 3517 C CA . GLN C 3 174 ? 234.414 275.760 173.686 1.00 390.18 174 GLN C CA 1
ATOM 3518 C C . GLN C 3 174 ? 235.930 275.667 173.683 1.00 390.18 174 GLN C C 1
ATOM 3519 O O . GLN C 3 174 ? 236.564 275.724 172.628 1.00 390.18 174 GLN C O 1
ATOM 3525 N N . LYS C 3 175 ? 236.524 275.494 174.862 1.00 384.69 175 LYS C N 1
ATOM 3526 C CA . LYS C 3 175 ? 237.975 275.373 174.953 1.00 384.69 175 LYS C CA 1
ATOM 3527 C C . LYS C 3 175 ? 238.470 274.105 174.265 1.00 384.69 175 LYS C C 1
ATOM 3528 O O . LYS C 3 175 ? 239.557 274.091 173.680 1.00 384.69 175 LYS C O 1
ATOM 3534 N N . LEU C 3 176 ? 237.677 273.036 174.314 1.00 391.38 176 LEU C N 1
ATOM 3535 C CA . LEU C 3 176 ? 238.077 271.777 173.695 1.00 391.38 176 LEU C CA 1
ATOM 3536 C C . LEU C 3 176 ? 238.038 271.877 172.176 1.00 391.38 176 LEU C C 1
ATOM 3537 O O . LEU C 3 176 ? 238.979 271.451 171.496 1.00 391.38 176 LEU C O 1
ATOM 3542 N N . LEU C 3 177 ? 236.957 272.434 171.626 1.00 396.74 177 LEU C N 1
ATOM 3543 C CA . LEU C 3 177 ? 236.886 272.651 170.186 1.00 396.74 177 LEU C CA 1
ATOM 3544 C C . LEU C 3 177 ? 237.913 273.680 169.735 1.00 396.74 177 LEU C C 1
ATOM 3545 O O . LEU C 3 177 ? 238.411 273.605 168.607 1.00 396.74 177 LEU C O 1
ATOM 3550 N N . GLU C 3 178 ? 238.241 274.646 170.596 1.00 393.17 178 GLU C N 1
ATOM 3551 C CA . GLU C 3 178 ? 239.340 275.557 170.316 1.00 393.17 178 GLU C CA 1
ATOM 3552 C C . GLU C 3 178 ? 240.678 274.840 170.332 1.00 393.17 178 GLU C C 1
ATOM 3553 O O . GLU C 3 178 ? 241.615 275.280 169.660 1.00 393.17 178 GLU C O 1
ATOM 3559 N N . ALA C 3 179 ? 240.784 273.752 171.090 1.00 395.19 179 ALA C N 1
ATOM 3560 C CA . ALA C 3 179 ? 241.999 272.955 171.121 1.00 395.19 179 ALA C CA 1
ATOM 3561 C C . ALA C 3 179 ? 242.045 271.941 169.987 1.00 395.19 179 ALA C C 1
ATOM 3562 O O . ALA C 3 179 ? 243.136 271.567 169.542 1.00 395.19 179 ALA C O 1
ATOM 3564 N N . GLN C 3 180 ? 240.879 271.505 169.499 1.00 407.10 180 GLN C N 1
ATOM 3565 C CA . GLN C 3 180 ? 240.790 270.435 168.506 1.00 407.10 180 GLN C CA 1
ATOM 3566 C C . GLN C 3 180 ? 241.607 269.228 168.955 1.00 407.10 180 GLN C C 1
ATOM 3567 O O . GLN C 3 180 ? 242.387 268.652 168.193 1.00 407.10 180 GLN C O 1
ATOM 3573 N N . TRP C 3 181 ? 241.417 268.863 170.224 1.00 416.50 181 TRP C N 1
ATOM 3574 C CA . TRP C 3 181 ? 242.260 267.873 170.884 1.00 416.50 181 TRP C CA 1
ATOM 3575 C C . TRP C 3 181 ? 242.361 266.583 170.075 1.00 416.50 181 TRP C C 1
ATOM 3576 O O . TRP C 3 181 ? 243.452 266.027 169.909 1.00 416.50 181 TRP C O 1
ATOM 3587 N N . ASP C 3 182 ? 241.239 266.104 169.544 1.00 415.88 182 ASP C N 1
ATOM 3588 C CA . ASP C 3 182 ? 241.207 264.823 168.838 1.00 415.88 182 ASP C CA 1
ATOM 3589 C C . ASP C 3 182 ? 241.546 264.988 167.362 1.00 415.88 182 ASP C C 1
ATOM 3590 O O . ASP C 3 182 ? 240.842 264.501 166.478 1.00 415.88 182 ASP C O 1
ATOM 3595 N N . THR C 3 183 ? 242.648 265.680 167.090 1.00 409.49 183 THR C N 1
ATOM 3596 C CA . THR C 3 183 ? 243.127 265.887 165.733 1.00 409.49 183 THR C CA 1
ATOM 3597 C C . THR C 3 183 ? 244.641 265.750 165.725 1.00 409.49 183 THR C C 1
ATOM 3598 O O . THR C 3 183 ? 245.309 265.931 166.746 1.00 409.49 183 THR C O 1
ATOM 3602 N N . GLN C 3 184 ? 245.185 265.418 164.554 1.00 404.01 184 GLN C N 1
ATOM 3603 C CA . GLN C 3 184 ? 246.627 265.497 164.376 1.00 404.01 184 GLN C CA 1
ATOM 3604 C C . GLN C 3 184 ? 247.113 266.938 164.410 1.00 404.01 184 GLN C C 1
ATOM 3605 O O . GLN C 3 184 ? 248.281 267.182 164.728 1.00 404.01 184 GLN C O 1
ATOM 3611 N N . LYS C 3 185 ? 246.237 267.893 164.090 1.00 405.35 185 LYS C N 1
ATOM 3612 C CA . LYS C 3 185 ? 246.554 269.308 164.212 1.00 405.35 185 LYS C CA 1
ATOM 3613 C C . LYS C 3 185 ? 246.738 269.738 165.660 1.00 405.35 185 LYS C C 1
ATOM 3614 O O . LYS C 3 185 ? 247.418 270.738 165.915 1.00 405.35 185 LYS C O 1
ATOM 3620 N N . PHE C 3 186 ? 246.150 269.008 166.605 1.00 424.32 186 PHE C N 1
ATOM 3621 C CA . PHE C 3 186 ? 246.269 269.358 168.013 1.00 424.32 186 PHE C CA 1
ATOM 3622 C C . PHE C 3 186 ? 247.730 269.363 168.436 1.00 424.32 186 PHE C C 1
ATOM 3623 O O . PHE C 3 186 ? 248.430 268.355 168.301 1.00 424.32 186 PHE C O 1
ATOM 3631 N N . ALA C 3 187 ? 248.188 270.502 168.946 1.00 438.07 187 ALA C N 1
ATOM 3632 C CA . ALA C 3 187 ? 249.575 270.663 169.376 1.00 438.07 187 ALA C CA 1
ATOM 3633 C C . ALA C 3 187 ? 249.754 269.962 170.716 1.00 438.07 187 ALA C C 1
ATOM 3634 O O . ALA C 3 187 ? 249.619 270.562 171.783 1.00 438.07 187 ALA C O 1
ATOM 3636 N N . SER C 3 188 ? 250.055 268.662 170.660 1.00 446.16 188 SER C N 1
ATOM 3637 C CA . SER C 3 188 ? 250.341 267.924 171.885 1.00 446.16 188 SER C CA 1
ATOM 3638 C C . SER C 3 188 ? 251.629 268.405 172.538 1.00 446.16 188 SER C C 1
ATOM 3639 O O . SER C 3 188 ? 251.764 268.338 173.765 1.00 446.16 188 SER C O 1
ATOM 3642 N N . THR C 3 189 ? 252.582 268.891 171.738 1.00 453.07 189 THR C N 1
ATOM 3643 C CA . THR C 3 189 ? 253.784 269.499 172.295 1.00 453.07 189 THR C CA 1
ATOM 3644 C C . THR C 3 189 ? 253.485 270.781 173.057 1.00 453.07 189 THR C C 1
ATOM 3645 O O . THR C 3 189 ? 254.325 271.226 173.847 1.00 453.07 189 THR C O 1
ATOM 3649 N N . SER C 3 190 ? 252.314 271.380 172.850 1.00 456.72 190 SER C N 1
ATOM 3650 C CA . SER C 3 190 ? 251.935 272.550 173.628 1.00 456.72 190 SER C CA 1
ATOM 3651 C C . SER C 3 190 ? 251.563 272.106 175.035 1.00 456.72 190 SER C C 1
ATOM 3652 O O . SER C 3 190 ? 250.388 272.131 175.414 1.00 456.72 190 SER C O 1
ATOM 3655 N N . VAL C 3 191 ? 252.571 271.693 175.811 1.00 448.57 191 VAL C N 1
ATOM 3656 C CA . VAL C 3 191 ? 252.344 271.210 177.169 1.00 448.57 191 VAL C CA 1
ATOM 3657 C C . VAL C 3 191 ? 251.667 272.280 178.008 1.00 448.57 191 VAL C C 1
ATOM 3658 O O . VAL C 3 191 ? 250.967 271.971 178.977 1.00 448.57 191 VAL C O 1
ATOM 3662 N N . GLY C 3 192 ? 251.851 273.550 177.648 1.00 457.20 192 GLY C N 1
ATOM 3663 C CA . GLY C 3 192 ? 251.073 274.600 178.285 1.00 457.20 192 GLY C CA 1
ATOM 3664 C C . GLY C 3 192 ? 249.587 274.440 178.032 1.00 457.20 192 GLY C C 1
ATOM 3665 O O . GLY C 3 192 ? 248.786 274.397 178.967 1.00 457.20 192 GLY C O 1
ATOM 3666 N N . LEU C 3 193 ? 249.200 274.335 176.758 1.00 452.16 193 LEU C N 1
ATOM 3667 C CA . LEU C 3 193 ? 247.794 274.131 176.429 1.00 452.16 193 LEU C CA 1
ATOM 3668 C C . LEU C 3 193 ? 247.301 272.770 176.897 1.00 452.16 193 LEU C C 1
ATOM 3669 O O . LEU C 3 193 ? 246.140 272.637 177.301 1.00 452.16 193 LEU C O 1
ATOM 3674 N N . VAL C 3 194 ? 248.161 271.749 176.845 1.00 439.23 194 VAL C N 1
ATOM 3675 C CA . VAL C 3 194 ? 247.790 270.440 177.376 1.00 439.23 194 VAL C CA 1
ATOM 3676 C C . VAL C 3 194 ? 247.481 270.549 178.862 1.00 439.23 194 VAL C C 1
ATOM 3677 O O . VAL C 3 194 ? 246.521 269.956 179.359 1.00 439.23 194 VAL C O 1
ATOM 3681 N N . LYS C 3 195 ? 248.271 271.342 179.586 1.00 418.55 195 LYS C N 1
ATOM 3682 C CA . LYS C 3 195 ? 248.040 271.515 181.014 1.00 418.55 195 LYS C CA 1
ATOM 3683 C C . LYS C 3 195 ? 246.788 272.339 181.274 1.00 418.55 195 LYS C C 1
ATOM 3684 O O . LYS C 3 195 ? 246.046 272.063 182.218 1.00 418.55 195 LYS C O 1
ATOM 3690 N N . CYS C 3 196 ? 246.541 273.364 180.455 1.00 426.09 196 CYS C N 1
ATOM 3691 C CA . CYS C 3 196 ? 245.309 274.130 180.610 1.00 426.09 196 CYS C CA 1
ATOM 3692 C C . CYS C 3 196 ? 244.084 273.253 180.392 1.00 426.09 196 CYS C C 1
ATOM 3693 O O . CYS C 3 196 ? 243.141 273.289 181.188 1.00 426.09 196 CYS C O 1
ATOM 3696 N N . LEU C 3 197 ? 244.083 272.448 179.327 1.00 426.55 197 LEU C N 1
ATOM 3697 C CA . LEU C 3 197 ? 242.935 271.581 179.077 1.00 426.55 197 LEU C CA 1
ATOM 3698 C C . LEU C 3 197 ? 242.840 270.482 180.126 1.00 426.55 197 LEU C C 1
ATOM 3699 O O . LEU C 3 197 ? 241.738 270.074 180.503 1.00 426.55 197 LEU C O 1
ATOM 3704 N N . ARG C 3 198 ? 243.981 270.003 180.622 1.00 402.58 198 ARG C N 1
ATOM 3705 C CA . ARG C 3 198 ? 243.967 269.004 181.681 1.00 402.58 198 ARG C CA 1
ATOM 3706 C C . ARG C 3 198 ? 243.395 269.584 182.965 1.00 402.58 198 ARG C C 1
ATOM 3707 O O . ARG C 3 198 ? 242.613 268.928 183.656 1.00 402.58 198 ARG C O 1
ATOM 3715 N N . GLU C 3 199 ? 243.755 270.827 183.286 1.00 398.46 199 GLU C N 1
ATOM 3716 C CA . GLU C 3 199 ? 243.223 271.477 184.475 1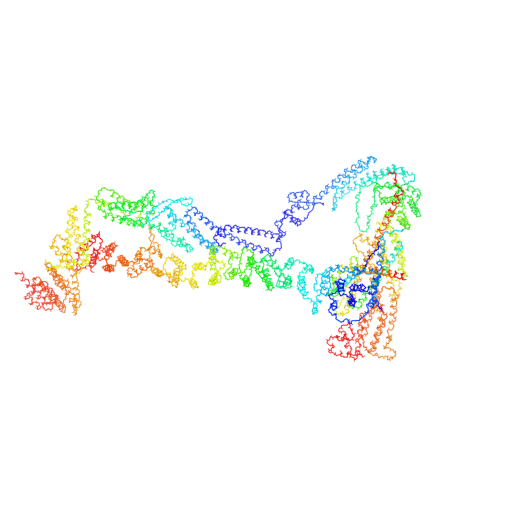.00 398.46 199 GLU C CA 1
ATOM 3717 C C . GLU C 3 199 ? 241.746 271.791 184.312 1.00 398.46 199 GLU C C 1
ATOM 3718 O O . GLU C 3 199 ? 240.983 271.716 185.276 1.00 398.46 199 GLU C O 1
ATOM 3724 N N . ASN C 3 200 ? 241.324 272.154 183.101 1.00 403.67 200 ASN C N 1
ATOM 3725 C CA . ASN C 3 200 ? 239.907 272.402 182.874 1.00 403.67 200 ASN C CA 1
ATOM 3726 C C . ASN C 3 200 ? 239.109 271.111 182.970 1.00 403.67 200 ASN C C 1
ATOM 3727 O O . ASN C 3 200 ? 238.010 271.097 183.526 1.00 403.67 200 ASN C O 1
ATOM 3732 N N . SER C 3 201 ? 239.651 270.012 182.443 1.00 401.42 201 SER C N 1
ATOM 3733 C CA . SER C 3 201 ? 239.006 268.717 182.618 1.00 401.42 201 SER C CA 1
ATOM 3734 C C . SER C 3 201 ? 238.961 268.336 184.086 1.00 401.42 201 SER C C 1
ATOM 3735 O O . SER C 3 201 ? 237.947 267.838 184.577 1.00 401.42 201 SER C O 1
ATOM 3738 N N . THR C 3 202 ? 240.054 268.583 184.807 1.00 393.38 202 THR C N 1
ATOM 3739 C CA . THR C 3 202 ? 240.096 268.301 186.235 1.00 393.38 202 THR C CA 1
ATOM 3740 C C . THR C 3 202 ? 239.010 269.075 186.960 1.00 393.38 202 THR C C 1
ATOM 3741 O O . THR C 3 202 ? 238.222 268.508 187.719 1.00 393.38 202 THR C O 1
ATOM 3745 N N . LYS C 3 203 ? 238.967 270.385 186.728 1.00 391.86 203 LYS C N 1
ATOM 3746 C CA . LYS C 3 203 ? 238.029 271.260 187.414 1.00 391.86 203 LYS C CA 1
ATOM 3747 C C . LYS C 3 203 ? 236.594 270.913 187.056 1.00 391.86 203 LYS C C 1
ATOM 3748 O O . LYS C 3 203 ? 235.730 270.819 187.932 1.00 391.86 203 LYS C O 1
ATOM 3754 N N . LEU C 3 204 ? 236.318 270.717 185.768 1.00 394.27 204 LEU C N 1
ATOM 3755 C CA . LEU C 3 204 ? 234.965 270.402 185.340 1.00 394.27 204 LEU C CA 1
ATOM 3756 C C . LEU C 3 204 ? 234.533 269.028 185.827 1.00 394.27 204 LEU C C 1
ATOM 3757 O O . LEU C 3 204 ? 233.371 268.844 186.194 1.00 394.27 204 LEU C O 1
ATOM 3762 N N . TYR C 3 205 ? 235.450 268.062 185.876 1.00 388.89 205 TYR C N 1
ATOM 3763 C CA . TYR C 3 205 ? 235.096 266.738 186.368 1.00 388.89 205 TYR C CA 1
ATOM 3764 C C . TYR C 3 205 ? 234.904 266.751 187.875 1.00 388.89 205 TYR C C 1
ATOM 3765 O O . TYR C 3 205 ? 234.048 266.037 188.403 1.00 388.89 205 TYR C O 1
ATOM 3774 N N . GLN C 3 206 ? 235.691 267.555 188.587 1.00 382.35 206 GLN C N 1
ATOM 3775 C CA . GLN C 3 206 ? 235.451 267.735 190.010 1.00 382.35 206 GLN C CA 1
ATOM 3776 C C . GLN C 3 206 ? 234.092 268.372 190.244 1.00 382.35 206 GLN C C 1
ATOM 3777 O O . GLN C 3 206 ? 233.297 267.872 191.046 1.00 382.35 206 GLN C O 1
ATOM 3783 N N . LEU C 3 207 ? 233.806 269.466 189.535 1.00 383.53 207 LEU C N 1
ATOM 3784 C CA . LEU C 3 207 ? 232.491 270.093 189.597 1.00 383.53 207 LEU C CA 1
ATOM 3785 C C . LEU C 3 207 ? 231.396 269.085 189.291 1.00 383.53 207 LEU C C 1
ATOM 3786 O O . LEU C 3 207 ? 230.312 269.123 189.882 1.00 383.53 207 LEU C O 1
ATOM 3791 N N . SER C 3 208 ? 231.658 268.189 188.344 1.00 391.47 208 SER C N 1
ATOM 3792 C CA . SER C 3 208 ? 230.726 267.107 188.074 1.00 391.47 208 SER C CA 1
ATOM 3793 C C . SER C 3 208 ? 230.517 266.257 189.317 1.00 391.47 208 SER C C 1
ATOM 3794 O O . SER C 3 208 ? 229.401 266.170 189.840 1.00 391.47 208 SER C O 1
ATOM 3797 N N . LEU C 3 209 ? 231.594 265.666 189.834 1.00 368.06 209 LEU C N 1
ATOM 3798 C CA . LEU C 3 209 ? 231.546 264.921 191.086 1.00 368.06 209 LEU C CA 1
ATOM 3799 C C . LEU C 3 209 ? 230.831 265.683 192.192 1.00 368.06 209 LEU C C 1
ATOM 3800 O O . LEU C 3 209 ? 230.352 265.056 193.142 1.00 368.06 209 LEU C O 1
ATOM 3805 N N . LEU C 3 210 ? 230.740 267.006 192.087 1.00 391.28 210 LEU C N 1
ATOM 3806 C CA . LEU C 3 210 ? 229.934 267.805 192.995 1.00 391.28 210 LEU C CA 1
ATOM 3807 C C . LEU C 3 210 ? 228.443 267.671 192.731 1.00 391.28 210 LEU C C 1
ATOM 3808 O O . LEU C 3 210 ? 227.654 268.368 193.377 1.00 391.28 210 LEU C O 1
ATOM 3813 N N . TYR C 3 211 ? 228.034 266.812 191.799 1.00 391.56 211 TYR C N 1
ATOM 3814 C CA . TYR C 3 211 ? 226.615 266.516 191.681 1.00 391.56 211 TYR C CA 1
ATOM 3815 C C . TYR C 3 211 ? 226.154 265.899 192.985 1.00 391.56 211 TYR C C 1
ATOM 3816 O O . TYR C 3 211 ? 226.499 264.755 193.295 1.00 391.56 211 TYR C O 1
ATOM 3825 N N . LEU C 3 212 ? 225.405 266.655 193.755 1.00 379.82 212 LEU C N 1
ATOM 3826 C CA . LEU C 3 212 ? 224.895 266.075 194.977 1.00 379.82 212 LEU C CA 1
ATOM 3827 C C . LEU C 3 212 ? 223.763 265.149 194.575 1.00 379.82 212 LEU C C 1
ATOM 3828 O O . LEU C 3 212 ? 222.733 265.607 194.062 1.00 379.82 212 LEU C O 1
ATOM 3833 N N . PRO C 3 213 ? 223.942 263.845 194.754 1.00 372.78 213 PRO C N 1
ATOM 3834 C CA . PRO C 3 213 ? 222.961 262.883 194.252 1.00 372.78 213 PRO C CA 1
ATOM 3835 C C . PRO C 3 213 ? 221.552 263.205 194.694 1.00 372.78 213 PRO C C 1
ATOM 3836 O O . PRO C 3 213 ? 221.263 263.285 195.893 1.00 372.78 213 PRO C O 1
ATOM 3840 N N . LEU C 3 214 ? 220.688 263.449 193.718 1.00 395.25 214 LEU C N 1
ATOM 3841 C CA . LEU C 3 214 ? 219.255 263.469 193.947 1.00 395.25 214 LEU C CA 1
ATOM 3842 C C . LEU C 3 214 ? 218.910 262.215 194.732 1.00 395.25 214 LEU C C 1
ATOM 3843 O O . LEU C 3 214 ? 219.095 261.098 194.237 1.00 395.25 214 LEU C O 1
ATOM 3848 N N . GLU C 3 215 ? 218.403 262.388 195.949 1.00 422.87 215 GLU C N 1
ATOM 3849 C CA . GLU C 3 215 ? 217.891 261.220 196.646 1.00 422.87 215 GLU C CA 1
ATOM 3850 C C . GLU C 3 215 ? 216.618 260.821 195.925 1.00 422.87 215 GLU C C 1
ATOM 3851 O O . GLU C 3 215 ? 215.510 261.003 196.439 1.00 422.87 215 GLU C O 1
ATOM 3857 N N . GLU C 3 216 ? 216.778 260.332 194.698 1.00 429.84 216 GLU C N 1
ATOM 3858 C CA . GLU C 3 216 ? 215.643 259.823 193.959 1.00 429.84 216 GLU C CA 1
ATOM 3859 C C . GLU C 3 216 ? 214.986 258.726 194.770 1.00 429.84 216 GLU C C 1
ATOM 3860 O O . GLU C 3 216 ? 215.636 257.775 195.212 1.00 429.84 216 GLU C O 1
ATOM 3866 N N . GLU C 3 217 ? 213.695 258.889 194.997 1.00 449.40 217 GLU C N 1
ATOM 3867 C CA . GLU C 3 217 ? 212.961 257.974 195.854 1.00 449.40 217 GLU C CA 1
ATOM 3868 C C . GLU C 3 217 ? 213.023 256.594 195.223 1.00 449.40 217 GLU C C 1
ATOM 3869 O O . GLU C 3 217 ? 212.392 256.336 194.197 1.00 449.40 217 GLU C O 1
ATOM 3875 N N . THR C 3 218 ? 213.793 255.693 195.835 1.00 449.53 218 THR C N 1
ATOM 3876 C CA . THR C 3 218 ? 213.964 254.361 195.271 1.00 449.53 218 THR C CA 1
ATOM 3877 C C . THR C 3 218 ? 212.693 253.569 195.531 1.00 449.53 218 THR C C 1
ATOM 3878 O O . THR C 3 218 ? 212.725 252.499 196.148 1.00 449.53 218 THR C O 1
ATOM 3882 N N . GLN C 3 219 ? 211.571 254.105 195.065 1.00 450.79 219 GLN C N 1
ATOM 3883 C CA . GLN C 3 219 ? 210.260 253.531 195.313 1.00 450.79 219 GLN C CA 1
ATOM 3884 C C . GLN C 3 219 ? 209.927 252.549 194.193 1.00 450.79 219 GLN C C 1
ATOM 3885 O O . GLN C 3 219 ? 210.792 252.157 193.404 1.00 450.79 219 GLN C O 1
ATOM 3891 N N . ASN C 3 220 ? 208.660 252.139 194.115 1.00 445.21 220 ASN C N 1
ATOM 3892 C CA . ASN C 3 220 ? 208.223 251.049 193.241 1.00 445.21 220 ASN C CA 1
ATOM 3893 C C . ASN C 3 220 ? 208.983 249.759 193.540 1.00 445.21 220 ASN C C 1
ATOM 3894 O O . ASN C 3 220 ? 209.643 249.176 192.678 1.00 445.21 220 ASN C O 1
ATOM 3899 N N . GLY C 3 221 ? 208.881 249.324 194.790 1.00 449.27 221 GLY C N 1
ATOM 3900 C CA . GLY C 3 221 ? 209.320 247.988 195.125 1.00 449.27 221 GLY C CA 1
ATOM 3901 C C . GLY C 3 221 ? 208.161 247.015 195.088 1.00 449.27 221 GLY C C 1
ATOM 3902 O O . GLY C 3 221 ? 207.425 246.881 196.071 1.00 449.27 221 GLY C O 1
ATOM 3903 N N . ASP C 3 222 ? 207.993 246.321 193.964 1.00 456.44 222 ASP C N 1
ATOM 3904 C CA . ASP C 3 222 ? 206.945 245.316 193.838 1.00 456.44 222 ASP C CA 1
ATOM 3905 C C . ASP C 3 222 ? 207.453 244.008 193.259 1.00 456.44 222 ASP C C 1
ATOM 3906 O O . ASP C 3 222 ? 208.660 243.800 193.099 1.00 456.44 222 ASP C O 1
ATOM 3911 N N . SER C 3 223 ? 206.511 243.129 192.935 1.00 454.62 223 SER C N 1
ATOM 3912 C CA . SER C 3 223 ? 206.777 241.749 192.561 1.00 454.62 223 SER C CA 1
ATOM 3913 C C . SER C 3 223 ? 206.237 241.398 191.186 1.00 454.62 223 SER C C 1
ATOM 3914 O O . SER C 3 223 ? 206.886 240.654 190.440 1.00 454.62 223 SER C O 1
ATOM 3917 N N . GLU C 3 224 ? 205.063 241.920 190.834 1.00 443.69 224 GLU C N 1
ATOM 3918 C CA . GLU C 3 224 ? 204.338 241.509 189.640 1.00 443.69 224 GLU C CA 1
ATOM 3919 C C . GLU C 3 224 ? 205.146 241.705 188.364 1.00 443.69 224 GLU C C 1
ATOM 3920 O O . GLU C 3 224 ? 205.564 240.727 187.735 1.00 443.69 224 GLU C O 1
ATOM 3926 N N . ARG C 3 225 ? 205.379 242.959 187.980 1.00 387.90 225 ARG C N 1
ATOM 3927 C CA . ARG C 3 225 ? 206.296 243.269 186.893 1.00 387.90 225 ARG C CA 1
ATOM 3928 C C . ARG C 3 225 ? 206.734 244.731 186.939 1.00 387.90 225 ARG C C 1
ATOM 3929 O O . ARG C 3 225 ? 206.586 245.442 185.937 1.00 387.90 225 ARG C O 1
ATOM 3937 N N . PRO C 3 226 ? 207.274 245.234 188.061 1.00 415.66 226 PRO C N 1
ATOM 3938 C CA . PRO C 3 226 ? 207.735 246.627 188.057 1.00 415.66 226 PRO C CA 1
ATOM 3939 C C . PRO C 3 226 ? 209.083 246.784 187.378 1.00 415.66 226 PRO C C 1
ATOM 3940 O O . PRO C 3 226 ? 209.255 247.632 186.495 1.00 415.66 226 PRO C O 1
ATOM 3944 N N . LEU C 3 227 ? 210.024 245.920 187.770 1.00 387.26 227 LEU C N 1
ATOM 3945 C CA . LEU C 3 227 ? 211.410 245.927 187.317 1.00 387.26 227 LEU C CA 1
ATOM 3946 C C . LEU C 3 227 ? 211.923 247.346 187.127 1.00 387.26 227 LEU C C 1
ATOM 3947 O O . LEU C 3 227 ? 212.576 247.660 186.126 1.00 387.26 227 LEU C O 1
ATOM 3952 N N . SER C 3 228 ? 211.620 248.203 188.093 1.00 404.16 228 SER C N 1
ATOM 3953 C CA . SER C 3 228 ? 211.934 249.622 188.011 1.00 404.16 228 SER C CA 1
ATOM 3954 C C . SER C 3 228 ? 213.432 249.806 188.189 1.00 404.16 228 SER C C 1
ATOM 3955 O O . SER C 3 228 ? 213.913 250.065 189.294 1.00 404.16 228 SER C O 1
ATOM 3958 N N . ARG C 3 229 ? 214.179 249.665 187.097 1.00 421.14 229 ARG C N 1
ATOM 3959 C CA . ARG C 3 229 ? 215.609 249.964 187.074 1.00 421.14 229 ARG C CA 1
ATOM 3960 C C . ARG C 3 229 ? 215.787 251.059 186.030 1.00 421.14 229 ARG C C 1
ATOM 3961 O O . ARG C 3 229 ? 216.137 250.790 184.878 1.00 421.14 229 ARG C O 1
ATOM 3969 N N . SER C 3 230 ? 215.555 252.301 186.448 1.00 430.75 230 SER C N 1
ATOM 3970 C CA . SER C 3 230 ? 215.700 253.468 185.590 1.00 430.75 230 SER C CA 1
ATOM 3971 C C . SER C 3 230 ? 216.824 254.368 186.082 1.00 430.75 230 SER C C 1
ATOM 3972 O O . SER C 3 230 ? 216.828 255.572 185.817 1.00 430.75 230 SER C O 1
ATOM 3975 N N . ASN C 3 231 ? 217.766 253.788 186.828 1.00 435.18 231 ASN C N 1
ATOM 3976 C CA . ASN C 3 231 ? 218.931 254.540 187.270 1.00 435.18 231 ASN C CA 1
ATOM 3977 C C . ASN C 3 231 ? 219.629 255.193 186.087 1.00 435.18 231 ASN C C 1
ATOM 3978 O O . ASN C 3 231 ? 219.984 256.376 186.135 1.00 435.18 231 ASN C O 1
ATOM 3983 N N . ASN C 3 232 ? 219.845 254.422 185.015 1.00 435.37 232 ASN C N 1
ATOM 3984 C CA . ASN C 3 232 ? 220.501 254.888 183.797 1.00 435.37 232 ASN C CA 1
ATOM 3985 C C . ASN C 3 232 ? 221.922 255.343 184.101 1.00 435.37 232 ASN C C 1
ATOM 3986 O O . ASN C 3 232 ? 222.626 255.839 183.214 1.00 435.37 232 ASN C O 1
ATOM 3991 N N . ASN C 3 233 ? 222.350 255.142 185.349 1.00 431.80 233 ASN C N 1
ATOM 3992 C CA . ASN C 3 233 ? 223.589 255.698 185.878 1.00 431.80 233 ASN C CA 1
ATOM 3993 C C . ASN C 3 233 ? 223.772 257.135 185.410 1.00 431.80 233 ASN C C 1
ATOM 3994 O O . ASN C 3 233 ? 224.792 257.505 184.823 1.00 431.80 233 ASN C O 1
ATOM 3999 N N . GLN C 3 234 ? 222.740 257.943 185.643 1.00 404.27 234 GLN C N 1
ATOM 4000 C CA . GLN C 3 234 ? 222.841 259.359 185.344 1.00 404.27 234 GLN C CA 1
ATOM 4001 C C . GLN C 3 234 ? 223.989 259.957 186.134 1.00 404.27 234 GLN C C 1
ATOM 4002 O O . GLN C 3 234 ? 223.927 260.089 187.359 1.00 404.27 234 GLN C O 1
ATOM 4008 N N . GLU C 3 235 ? 225.043 260.301 185.422 1.00 383.36 235 GLU C N 1
ATOM 4009 C CA . GLU C 3 235 ? 226.230 260.878 186.012 1.00 383.36 235 GLU C CA 1
ATOM 4010 C C . GLU C 3 235 ? 226.141 262.385 185.884 1.00 383.36 235 GLU C C 1
ATOM 4011 O O . GLU C 3 235 ? 225.376 262.901 185.060 1.00 383.36 235 GLU C O 1
ATOM 4017 N N . PRO C 3 236 ? 226.872 263.125 186.709 1.00 376.60 236 PRO C N 1
ATOM 4018 C CA . PRO C 3 236 ? 226.946 264.570 186.504 1.00 376.60 236 PRO C CA 1
ATOM 4019 C C . PRO C 3 236 ? 227.365 264.860 185.078 1.00 376.60 236 PRO C C 1
ATOM 4020 O O . PRO C 3 236 ? 228.146 264.117 184.482 1.00 376.60 236 PRO C O 1
ATOM 4024 N N . VAL C 3 237 ? 226.806 265.931 184.522 1.00 368.77 237 VAL C N 1
ATOM 4025 C CA . VAL C 3 237 ? 227.031 266.209 183.115 1.00 368.77 237 VAL C CA 1
ATOM 4026 C C . VAL C 3 237 ? 228.523 266.306 182.852 1.00 368.77 237 VAL C C 1
ATOM 4027 O O . VAL C 3 237 ? 229.243 267.099 183.469 1.00 368.77 237 VAL C O 1
ATOM 4031 N N . LEU C 3 238 ? 228.988 265.464 181.943 1.00 371.85 238 LEU C N 1
ATOM 4032 C CA . LEU C 3 238 ? 230.386 265.315 181.584 1.00 371.85 238 LEU C CA 1
ATOM 4033 C C . LEU C 3 238 ? 230.584 265.809 180.172 1.00 371.85 238 LEU C C 1
ATOM 4034 O O . LEU C 3 238 ? 231.167 265.138 179.321 1.00 371.85 238 LEU C O 1
ATOM 4039 N N . TRP C 3 239 ? 230.030 266.989 179.892 1.00 395.82 239 TRP C N 1
ATOM 4040 C CA . TRP C 3 239 ? 230.168 267.571 178.566 1.00 395.82 239 TRP C CA 1
ATOM 4041 C C . TRP C 3 239 ? 231.616 267.688 178.128 1.00 395.82 239 TRP C C 1
ATOM 4042 O O . TRP C 3 239 ? 231.867 267.962 176.956 1.00 395.82 239 TRP C O 1
ATOM 4053 N N . ASN C 3 240 ? 232.582 267.513 179.028 1.00 376.67 240 ASN C N 1
ATOM 4054 C CA . ASN C 3 240 ? 233.906 267.166 178.538 1.00 376.67 240 ASN C CA 1
ATOM 4055 C C . ASN C 3 240 ? 233.833 265.878 177.734 1.00 376.67 240 ASN C C 1
ATOM 4056 O O . ASN C 3 240 ? 234.097 265.876 176.526 1.00 376.67 240 ASN C O 1
ATOM 4061 N N . PHE C 3 241 ? 233.422 264.786 178.385 1.00 376.09 241 PHE C N 1
ATOM 4062 C CA . PHE C 3 241 ? 233.213 263.506 177.722 1.00 376.09 241 PHE C CA 1
ATOM 4063 C C . PHE C 3 241 ? 232.224 263.598 176.567 1.00 376.09 241 PHE C C 1
ATOM 4064 O O . PHE C 3 241 ? 232.391 262.887 175.572 1.00 376.09 241 PHE C O 1
ATOM 4072 N N . LYS C 3 242 ? 231.199 264.443 176.676 1.00 387.98 242 LYS C N 1
ATOM 4073 C CA . LYS C 3 242 ? 230.213 264.575 175.610 1.00 387.98 242 LYS C CA 1
ATOM 4074 C C . LYS C 3 242 ? 230.745 265.350 174.414 1.00 387.98 242 LYS C C 1
ATOM 4075 O O . LYS C 3 242 ? 230.520 264.949 173.267 1.00 387.98 242 LYS C O 1
ATOM 4081 N N . SER C 3 243 ? 231.439 266.455 174.669 1.00 384.06 243 SER C N 1
ATOM 4082 C CA . SER C 3 243 ? 232.013 267.273 173.614 1.00 384.06 243 SER C CA 1
ATOM 4083 C C . SER C 3 243 ? 233.139 266.558 172.902 1.00 384.06 243 SER C C 1
ATOM 4084 O O . SER C 3 243 ? 233.428 266.871 171.742 1.00 384.06 243 SER C O 1
ATOM 4087 N N . LEU C 3 244 ? 233.813 265.636 173.597 1.00 392.37 244 LEU C N 1
ATOM 4088 C CA . LEU C 3 244 ? 234.874 264.866 172.960 1.00 392.37 244 LEU C CA 1
ATOM 4089 C C . LEU C 3 244 ? 234.433 264.337 171.606 1.00 392.37 244 LEU C C 1
ATOM 4090 O O . LEU C 3 244 ? 235.141 264.498 170.605 1.00 392.37 244 LEU C O 1
ATOM 4095 N N . ALA C 3 245 ? 233.259 263.726 171.553 1.00 382.28 245 ALA C N 1
ATOM 4096 C CA . ALA C 3 245 ? 232.744 263.175 170.316 1.00 382.28 245 ALA C CA 1
ATOM 4097 C C . ALA C 3 245 ? 231.758 264.095 169.620 1.00 382.28 245 ALA C C 1
ATOM 4098 O O . ALA C 3 245 ? 231.059 263.631 168.727 1.00 382.28 245 ALA C O 1
ATOM 4100 N N . ASN C 3 246 ? 231.661 265.369 170.007 1.00 362.48 246 ASN C N 1
ATOM 4101 C CA . ASN C 3 246 ? 230.705 266.245 169.336 1.00 362.48 246 ASN C CA 1
ATOM 4102 C C . ASN C 3 246 ? 231.060 266.440 167.870 1.00 362.48 246 ASN C C 1
ATOM 4103 O O . ASN C 3 246 ? 230.167 266.579 167.025 1.00 362.48 246 ASN C O 1
ATOM 4108 N N . ASN C 3 247 ? 232.353 266.461 167.549 1.00 368.39 247 ASN C N 1
ATOM 4109 C CA . ASN C 3 247 ? 232.765 266.454 166.151 1.00 368.39 247 ASN C CA 1
ATOM 4110 C C . ASN C 3 247 ? 232.236 265.214 165.443 1.00 368.39 247 ASN C C 1
ATOM 4111 O O . ASN C 3 247 ? 231.726 265.294 164.320 1.00 368.39 247 ASN C O 1
ATOM 4116 N N . PHE C 3 248 ? 232.353 264.054 166.091 1.00 379.74 248 PHE C N 1
ATOM 4117 C CA . PHE C 3 248 ? 231.807 262.826 165.527 1.00 379.74 248 PHE C CA 1
ATOM 4118 C C . PHE C 3 248 ? 230.294 262.909 165.400 1.00 379.74 248 PHE C C 1
ATOM 4119 O O . PHE C 3 248 ? 229.708 262.338 164.479 1.00 379.74 248 PHE C O 1
ATOM 4127 N N . ASN C 3 249 ? 229.647 263.604 166.333 1.00 370.25 249 ASN C N 1
ATOM 4128 C CA . ASN C 3 249 ? 228.203 263.790 166.268 1.00 370.25 249 ASN C CA 1
ATOM 4129 C C . ASN C 3 249 ? 227.831 264.596 165.038 1.00 370.25 249 ASN C C 1
ATOM 4130 O O . ASN C 3 249 ? 226.875 264.272 164.331 1.00 370.25 249 ASN C O 1
ATOM 4135 N N . VAL C 3 250 ? 228.586 265.659 164.775 1.00 359.17 250 VAL C N 1
ATOM 4136 C CA . VAL C 3 250 ? 228.367 266.450 163.569 1.00 359.17 250 VAL C CA 1
ATOM 4137 C C . VAL C 3 250 ? 228.611 265.602 162.329 1.00 359.17 250 VAL C C 1
ATOM 4138 O O . VAL C 3 250 ? 227.833 265.640 161.369 1.00 359.17 250 VAL C O 1
ATOM 4142 N N . ARG C 3 251 ? 229.692 264.823 162.332 1.00 357.66 251 ARG C N 1
ATOM 4143 C CA . ARG C 3 251 ? 230.026 264.002 161.173 1.00 357.66 251 ARG C CA 1
ATOM 4144 C C . ARG C 3 251 ? 228.961 262.944 160.924 1.00 357.66 251 ARG C C 1
ATOM 4145 O O . ARG C 3 251 ? 228.640 262.626 159.777 1.00 357.66 251 ARG C O 1
ATOM 4153 N N . PHE C 3 252 ? 228.400 262.390 161.996 1.00 369.48 252 PHE C N 1
ATOM 4154 C CA . PHE C 3 252 ? 227.359 261.380 161.864 1.00 369.48 252 PHE C CA 1
ATOM 4155 C C . PHE C 3 252 ? 226.046 262.007 161.421 1.00 369.48 252 PHE C C 1
ATOM 4156 O O . PHE C 3 252 ? 225.356 261.474 160.545 1.00 369.48 252 PHE C O 1
ATOM 4164 N N . THR C 3 253 ? 225.687 263.143 162.018 1.00 364.15 253 THR C N 1
ATOM 4165 C CA . THR C 3 253 ? 224.444 263.821 161.679 1.00 364.15 253 THR C CA 1
ATOM 4166 C C . THR C 3 253 ? 224.457 264.299 160.237 1.00 364.15 253 THR C C 1
ATOM 4167 O O . THR C 3 253 ? 223.435 264.253 159.549 1.00 364.15 253 THR C O 1
ATOM 4171 N N . TYR C 3 254 ? 225.606 264.778 159.767 1.00 355.12 254 TYR C N 1
ATOM 4172 C CA . TYR C 3 254 ? 225.682 265.272 158.400 1.00 355.12 254 TYR C CA 1
ATOM 4173 C C . TYR C 3 254 ? 225.862 264.127 157.414 1.00 355.12 254 TYR C C 1
ATOM 4174 O O . TYR C 3 254 ? 225.199 264.085 156.372 1.00 355.12 254 TYR C O 1
ATOM 4183 N N . HIS C 3 255 ? 226.752 263.187 157.732 1.00 370.31 255 HIS C N 1
ATOM 4184 C CA . HIS C 3 255 ? 227.015 262.062 156.846 1.00 370.31 255 HIS C CA 1
ATOM 4185 C C . HIS C 3 255 ? 225.807 261.140 156.747 1.00 370.31 255 HIS C C 1
ATOM 4186 O O . HIS C 3 255 ? 225.492 260.634 155.663 1.00 370.31 255 HIS C O 1
ATOM 4193 N N . PHE C 3 256 ? 225.118 260.913 157.862 1.00 380.25 256 PHE C N 1
ATOM 4194 C CA . PHE C 3 256 ? 223.939 260.056 157.912 1.00 380.25 256 PHE C CA 1
ATOM 4195 C C . PHE C 3 256 ? 222.671 260.876 158.134 1.00 380.25 256 PHE C C 1
ATOM 4196 O O . PHE C 3 256 ? 221.785 260.485 158.895 1.00 380.25 256 PHE C O 1
ATOM 4204 N N . HIS C 3 257 ? 222.581 262.034 157.473 1.00 376.31 257 HIS C N 1
ATOM 4205 C CA . HIS C 3 257 ? 221.449 262.928 157.693 1.00 376.31 257 HIS C CA 1
ATOM 4206 C C . HIS C 3 257 ? 220.132 262.303 157.260 1.00 376.31 257 HIS C C 1
ATOM 4207 O O . HIS C 3 257 ? 219.075 262.656 157.794 1.00 376.31 257 HIS C O 1
ATOM 4214 N N . ALA C 3 258 ? 220.169 261.387 156.298 1.00 381.21 258 ALA C N 1
ATOM 4215 C CA . ALA C 3 258 ? 218.952 260.716 155.874 1.00 381.21 258 ALA C CA 1
ATOM 4216 C C . ALA C 3 258 ? 218.400 259.855 157.007 1.00 381.21 258 ALA C C 1
ATOM 4217 O O . ALA C 3 258 ? 219.096 259.525 157.971 1.00 381.21 258 ALA C O 1
ATOM 4219 N N . THR C 3 259 ? 217.123 259.500 156.883 1.00 391.86 259 THR C N 1
ATOM 4220 C CA . THR C 3 259 ? 216.481 258.663 157.884 1.00 391.86 259 THR C CA 1
ATOM 4221 C C . THR C 3 259 ? 217.168 257.304 157.956 1.00 391.86 259 THR C C 1
ATOM 4222 O O . THR C 3 259 ? 217.823 256.858 157.013 1.00 391.86 259 THR C O 1
ATOM 4226 N N . SER C 3 260 ? 217.006 256.638 159.093 1.00 389.58 260 SER C N 1
ATOM 4227 C CA . SER C 3 260 ? 217.675 255.369 159.340 1.00 389.58 260 SER C CA 1
ATOM 4228 C C . SER C 3 260 ? 216.934 254.260 158.609 1.00 389.58 260 SER C C 1
ATOM 4229 O O . SER C 3 260 ? 215.725 254.084 158.797 1.00 389.58 260 SER C O 1
ATOM 4232 N N . SER C 3 261 ? 217.654 253.517 157.781 1.00 392.64 261 SER C N 1
ATOM 4233 C CA . SER C 3 261 ? 217.139 252.286 157.211 1.00 392.64 261 SER C CA 1
ATOM 4234 C C . SER C 3 261 ? 217.899 251.107 157.799 1.00 392.64 261 SER C C 1
ATOM 4235 O O . SER C 3 261 ? 218.952 251.267 158.422 1.00 392.64 261 SER C O 1
ATOM 4238 N N . SER C 3 262 ? 217.336 249.916 157.594 1.00 380.84 262 SER C N 1
ATOM 4239 C CA . SER C 3 262 ? 217.930 248.695 158.128 1.00 380.84 262 SER C CA 1
ATOM 4240 C C . SER C 3 262 ? 219.390 248.551 157.712 1.00 380.84 262 SER C C 1
ATOM 4241 O O . SER C 3 262 ? 220.252 248.245 158.543 1.00 380.84 262 SER C O 1
ATOM 4244 N N . SER C 3 263 ? 219.687 248.769 156.429 1.00 393.54 263 SER C N 1
ATOM 4245 C CA . SER C 3 263 ? 221.073 248.734 155.970 1.00 393.54 263 SER C CA 1
ATOM 4246 C C . SER C 3 263 ? 221.879 249.890 156.544 1.00 393.54 263 SER C C 1
ATOM 4247 O O . SER C 3 263 ? 223.062 249.726 156.889 1.00 393.54 263 SER C O 1
ATOM 4250 N N . LYS C 3 264 ? 221.260 251.066 156.651 1.00 386.74 264 LYS C N 1
ATOM 4251 C CA . LYS C 3 264 ? 221.944 252.189 157.265 1.00 386.74 264 LYS C CA 1
ATOM 4252 C C . LYS C 3 264 ? 222.364 251.887 158.690 1.00 386.74 264 LYS C C 1
ATOM 4253 O O . LYS C 3 264 ? 223.316 252.494 159.170 1.00 386.74 264 LYS C O 1
ATOM 4259 N N . ILE C 3 265 ? 221.701 250.949 159.366 1.00 374.28 265 ILE C N 1
ATOM 4260 C CA . ILE C 3 265 ? 222.114 250.587 160.719 1.00 374.28 265 ILE C CA 1
ATOM 4261 C C . ILE C 3 265 ? 223.511 249.984 160.703 1.00 374.28 265 ILE C C 1
ATOM 4262 O O . ILE C 3 265 ? 224.372 250.348 161.510 1.00 374.28 265 ILE C O 1
ATOM 4267 N N . GLU C 3 266 ? 223.760 249.053 159.782 1.00 368.76 266 GLU C N 1
ATOM 4268 C CA . GLU C 3 266 ? 225.097 248.480 159.687 1.00 368.76 266 GLU C CA 1
ATOM 4269 C C . GLU C 3 266 ? 226.094 249.497 159.155 1.00 368.76 266 GLU C C 1
ATOM 4270 O O . GLU C 3 266 ? 227.279 249.442 159.497 1.00 368.76 266 GLU C O 1
ATOM 4276 N N . THR C 3 267 ? 225.640 250.428 158.313 1.00 375.97 267 THR C N 1
ATOM 4277 C CA . THR C 3 267 ? 226.525 251.529 157.933 1.00 375.97 267 THR C CA 1
ATOM 4278 C C . THR C 3 267 ? 226.946 252.327 159.161 1.00 375.97 267 THR C C 1
ATOM 4279 O O . THR C 3 267 ? 228.128 252.636 159.346 1.00 375.97 267 THR C O 1
ATOM 4283 N N . TYR C 3 268 ? 225.979 252.678 160.007 1.00 374.37 268 TYR C N 1
ATOM 4284 C CA . TYR C 3 268 ? 226.284 253.337 161.268 1.00 374.37 268 TYR C CA 1
ATOM 4285 C C . TYR C 3 268 ? 227.262 252.508 162.072 1.00 374.37 268 TYR C C 1
ATOM 4286 O O . TYR C 3 268 ? 228.224 253.033 162.628 1.00 374.37 268 TYR C O 1
ATOM 4295 N N . PHE C 3 269 ? 227.016 251.202 162.143 1.00 353.96 269 PHE C N 1
ATOM 4296 C CA . PHE C 3 269 ? 227.825 250.325 162.978 1.00 353.96 269 PHE C CA 1
ATOM 4297 C C . PHE C 3 269 ? 229.269 250.296 162.509 1.00 353.96 269 PHE C C 1
ATOM 4298 O O . PHE C 3 269 ? 230.196 250.416 163.315 1.00 353.96 269 PHE C O 1
ATOM 4306 N N . GLN C 3 270 ? 229.481 250.125 161.205 1.00 370.79 270 GLN C N 1
ATOM 4307 C CA . GLN C 3 270 ? 230.842 250.150 160.689 1.00 370.79 270 GLN C CA 1
ATOM 4308 C C . GLN C 3 270 ? 231.456 251.533 160.835 1.00 370.79 270 GLN C C 1
ATOM 4309 O O . GLN C 3 270 ? 232.672 251.652 161.012 1.00 370.79 270 GLN C O 1
ATOM 4315 N N . PHE C 3 271 ? 230.639 252.588 160.787 1.00 367.99 271 PHE C N 1
ATOM 4316 C CA . PHE C 3 271 ? 231.166 253.926 161.023 1.00 367.99 271 PHE C CA 1
ATOM 4317 C C . PHE C 3 271 ? 231.656 254.068 162.455 1.00 367.99 271 PHE C C 1
ATOM 4318 O O . PHE C 3 271 ? 232.731 254.622 162.703 1.00 367.99 271 PHE C O 1
ATOM 4326 N N . LEU C 3 272 ? 230.870 253.582 163.413 1.00 374.59 272 LEU C N 1
ATOM 4327 C CA . LEU C 3 272 ? 231.319 253.569 164.798 1.00 374.59 272 LEU C CA 1
ATOM 4328 C C . LEU C 3 272 ? 232.573 252.735 164.940 1.00 374.59 272 LEU C C 1
ATOM 4329 O O . LEU C 3 272 ? 233.500 253.117 165.651 1.00 374.59 272 LEU C O 1
ATOM 4334 N N . ASN C 3 273 ? 232.617 251.588 164.266 1.00 363.57 273 ASN C N 1
ATOM 4335 C CA . ASN C 3 273 ? 233.770 25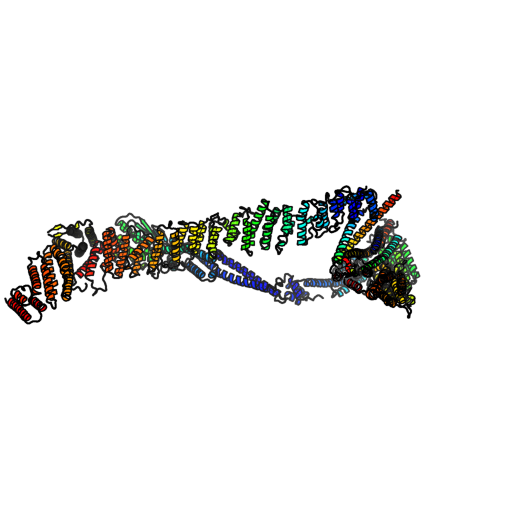0.706 164.371 1.00 363.57 273 ASN C CA 1
ATOM 4336 C C . ASN C 3 273 ? 235.028 251.391 163.858 1.00 363.57 273 ASN C C 1
ATOM 4337 O O . ASN C 3 273 ? 236.082 251.330 164.496 1.00 363.57 273 ASN C O 1
ATOM 4342 N N . ASP C 3 274 ? 234.931 252.073 162.717 1.00 365.82 274 ASP C N 1
ATOM 4343 C CA . ASP C 3 274 ? 236.119 252.699 162.147 1.00 365.82 274 ASP C CA 1
ATOM 4344 C C . ASP C 3 274 ? 236.511 253.948 162.924 1.00 365.82 274 ASP C C 1
ATOM 4345 O O . ASP C 3 274 ? 237.699 254.169 163.186 1.00 365.82 274 ASP C O 1
ATOM 4350 N N . TYR C 3 275 ? 235.537 254.793 163.272 1.00 365.29 275 TYR C N 1
ATOM 4351 C CA . TYR C 3 275 ? 235.825 255.940 164.121 1.00 365.29 275 TYR C CA 1
ATOM 4352 C C . TYR C 3 275 ? 236.446 255.488 165.432 1.00 365.29 275 TYR C C 1
ATOM 4353 O O . TYR C 3 275 ? 237.375 256.116 165.945 1.00 365.29 275 TYR C O 1
ATOM 4362 N N . LEU C 3 276 ? 235.946 254.382 165.977 1.00 358.72 276 LEU C N 1
ATOM 4363 C CA . LEU C 3 276 ? 236.495 253.806 167.192 1.00 358.72 276 LEU C CA 1
ATOM 4364 C C . LEU C 3 276 ? 237.932 253.369 166.975 1.00 358.72 276 LEU C C 1
ATOM 4365 O O . LEU C 3 276 ? 238.819 253.723 167.750 1.00 358.72 276 LEU C O 1
ATOM 4370 N N . ALA C 3 277 ? 238.183 252.617 165.906 1.00 361.19 277 ALA C N 1
ATOM 4371 C CA . ALA C 3 277 ? 239.542 252.190 165.601 1.00 361.19 277 ALA C CA 1
ATOM 4372 C C . ALA C 3 277 ? 240.490 253.378 165.519 1.00 361.19 277 ALA C C 1
ATOM 4373 O O . ALA C 3 277 ? 241.566 253.370 166.128 1.00 361.19 277 ALA C O 1
ATOM 4375 N N . GLU C 3 278 ? 240.097 254.417 164.790 1.00 355.14 278 GLU C N 1
ATOM 4376 C CA . GLU C 3 278 ? 240.991 255.534 164.524 1.00 355.14 278 GLU C CA 1
ATOM 4377 C C . GLU C 3 278 ? 241.081 256.526 165.674 1.00 355.14 278 GLU C C 1
ATOM 4378 O O . GLU C 3 278 ? 242.045 257.299 165.726 1.00 355.14 278 GLU C O 1
ATOM 4384 N N . ASN C 3 279 ? 240.121 256.529 166.597 1.00 356.51 279 ASN C N 1
ATOM 4385 C CA . ASN C 3 279 ? 240.088 257.553 167.624 1.00 356.51 279 ASN C CA 1
ATOM 4386 C C . ASN C 3 279 ? 240.140 257.030 169.047 1.00 356.51 279 ASN C C 1
ATOM 4387 O O . ASN C 3 279 ? 240.434 257.811 169.942 1.00 356.51 279 ASN C O 1
ATOM 4392 N N . LEU C 3 280 ? 239.880 255.751 169.294 1.00 374.15 280 LEU C N 1
ATOM 4393 C CA . LEU C 3 280 ? 239.837 255.253 170.659 1.00 374.15 280 LEU C CA 1
ATOM 4394 C C . LEU C 3 280 ? 241.151 255.541 171.359 1.00 374.15 280 LEU C C 1
ATOM 4395 O O . LEU C 3 280 ? 241.206 256.357 172.282 1.00 374.15 280 LEU C O 1
ATOM 4400 N N . TYR C 3 281 ? 242.231 254.930 170.879 1.00 387.87 281 TYR C N 1
ATOM 4401 C CA . TYR C 3 281 ? 243.515 255.135 171.526 1.00 387.87 281 TYR C CA 1
ATOM 4402 C C . TYR C 3 281 ? 244.128 256.478 171.170 1.00 387.87 281 TYR C C 1
ATOM 4403 O O . TYR C 3 281 ? 244.959 256.977 171.927 1.00 387.87 281 TYR C O 1
ATOM 4412 N N . LYS C 3 282 ? 243.714 257.094 170.063 1.00 380.40 282 LYS C N 1
ATOM 4413 C CA . LYS C 3 282 ? 244.120 258.468 169.789 1.00 380.40 282 LYS C CA 1
ATOM 4414 C C . LYS C 3 282 ? 243.650 259.398 170.902 1.00 380.40 282 LYS C C 1
ATOM 4415 O O . LYS C 3 282 ? 244.447 260.096 171.540 1.00 380.40 282 LYS C O 1
ATOM 4421 N N . CYS C 3 283 ? 242.342 259.413 171.143 1.00 382.46 283 CYS C N 1
ATOM 4422 C CA . CYS C 3 283 ? 241.753 260.169 172.232 1.00 382.46 283 CYS C CA 1
ATOM 4423 C C . CYS C 3 283 ? 242.254 259.704 173.589 1.00 382.46 283 CYS C C 1
ATOM 4424 O O . CYS C 3 283 ? 242.300 260.498 174.531 1.00 382.46 283 CYS C O 1
ATOM 4427 N N . ILE C 3 284 ? 242.609 258.427 173.720 1.00 382.45 284 ILE C N 1
ATOM 4428 C CA . ILE C 3 284 ? 243.242 257.971 174.953 1.00 382.45 284 ILE C CA 1
ATOM 4429 C C . ILE C 3 284 ? 244.577 258.678 175.143 1.00 382.45 284 ILE C C 1
ATOM 4430 O O . ILE C 3 284 ? 244.889 259.177 176.227 1.00 382.45 284 ILE C O 1
ATOM 4435 N N . ASN C 3 285 ? 245.375 258.752 174.079 1.00 397.08 285 ASN C N 1
ATOM 4436 C CA . ASN C 3 285 ? 246.644 259.468 174.143 1.00 397.08 285 ASN C CA 1
ATOM 4437 C C . ASN C 3 285 ? 246.428 260.928 174.507 1.00 397.08 285 ASN C C 1
ATOM 4438 O O . ASN C 3 285 ? 247.136 261.484 175.354 1.00 397.08 285 ASN C O 1
ATOM 4443 N N . ILE C 3 286 ? 245.440 261.562 173.881 1.00 398.52 286 ILE C N 1
ATOM 4444 C CA . ILE C 3 286 ? 245.260 263.000 174.054 1.00 398.52 286 ILE C CA 1
ATOM 4445 C C . ILE C 3 286 ? 244.690 263.315 175.433 1.00 398.52 286 ILE C C 1
ATOM 4446 O O . ILE C 3 286 ? 245.303 264.038 176.226 1.00 398.52 286 ILE C O 1
ATOM 4451 N N . PHE C 3 287 ? 243.515 262.772 175.740 1.00 406.67 287 PHE C N 1
ATOM 4452 C CA . PHE C 3 287 ? 242.719 263.230 176.868 1.00 406.67 287 PHE C CA 1
ATOM 4453 C C . PHE C 3 287 ? 243.031 262.517 178.175 1.00 406.67 287 PHE C C 1
ATOM 4454 O O . PHE C 3 287 ? 242.705 263.051 179.241 1.00 406.67 287 PHE C O 1
ATOM 4462 N N . HIS C 3 288 ? 243.633 261.331 178.133 1.00 380.39 288 HIS C N 1
ATOM 4463 C CA . HIS C 3 288 ? 243.889 260.605 179.369 1.00 380.39 288 HIS C CA 1
ATOM 4464 C C . HIS C 3 288 ? 244.854 261.387 180.247 1.00 380.39 288 HIS C C 1
ATOM 4465 O O . HIS C 3 288 ? 245.988 261.671 179.852 1.00 380.39 288 HIS C O 1
ATOM 4472 N N . ASP C 3 289 ? 244.386 261.745 181.439 1.00 387.76 289 ASP C N 1
ATOM 4473 C CA . ASP C 3 289 ? 245.146 262.577 182.371 1.00 387.76 289 ASP C CA 1
ATOM 4474 C C . ASP C 3 289 ? 245.129 261.877 183.726 1.00 387.76 289 ASP C C 1
ATOM 4475 O O . ASP C 3 289 ? 244.238 262.113 184.546 1.00 387.76 289 ASP C O 1
ATOM 4480 N N . ASP C 3 290 ? 246.121 261.013 183.949 1.00 390.52 290 ASP C N 1
ATOM 4481 C CA . ASP C 3 290 ? 246.219 260.297 185.216 1.00 390.52 290 ASP C CA 1
ATOM 4482 C C . ASP C 3 290 ? 246.251 261.249 186.403 1.00 390.52 290 ASP C C 1
ATOM 4483 O O . ASP C 3 290 ? 245.778 260.898 187.490 1.00 390.52 290 ASP C O 1
ATOM 4488 N N . CYS C 3 291 ? 246.798 262.451 186.216 1.00 401.68 291 CYS C N 1
ATOM 4489 C CA . CYS C 3 291 ? 246.824 263.443 187.281 1.00 401.68 291 CYS C CA 1
ATOM 4490 C C . CYS C 3 291 ? 245.437 263.950 187.647 1.00 401.68 291 CYS C C 1
ATOM 4491 O O . CYS C 3 291 ? 245.254 264.465 188.755 1.00 401.68 291 CYS C O 1
ATOM 4494 N N . ASN C 3 292 ? 244.459 263.816 186.753 1.00 402.29 292 ASN C N 1
ATOM 4495 C CA . ASN C 3 292 ? 243.094 264.228 187.042 1.00 402.29 292 ASN C CA 1
ATOM 4496 C C . ASN C 3 292 ? 242.296 263.145 187.755 1.00 402.29 292 ASN C C 1
ATOM 4497 O O . ASN C 3 292 ? 241.061 263.181 187.729 1.00 402.29 292 ASN C O 1
ATOM 4502 N N . GLY C 3 293 ? 242.969 262.191 188.389 1.00 383.65 293 GLY C N 1
ATOM 4503 C CA . GLY C 3 293 ? 242.262 261.050 188.947 1.00 383.65 293 GLY C CA 1
ATOM 4504 C C . GLY C 3 293 ? 241.601 260.217 187.873 1.00 383.65 293 GLY C C 1
ATOM 4505 O O . GLY C 3 293 ? 240.530 259.642 188.101 1.00 383.65 293 GLY C O 1
ATOM 4506 N N . LEU C 3 294 ? 242.218 260.147 186.697 1.00 382.03 294 LEU C N 1
ATOM 4507 C CA . LEU C 3 294 ? 241.659 259.462 185.536 1.00 382.03 294 LEU C CA 1
ATOM 4508 C C . LEU C 3 294 ? 242.477 258.202 185.288 1.00 382.03 294 LEU C C 1
ATOM 4509 O O . LEU C 3 294 ? 243.525 258.249 184.636 1.00 382.03 294 LEU C O 1
ATOM 4514 N N . THR C 3 295 ? 241.995 257.079 185.806 1.00 364.84 295 THR C N 1
ATOM 4515 C CA . THR C 3 295 ? 242.661 255.808 185.596 1.00 364.84 295 THR C CA 1
ATOM 4516 C C . THR C 3 295 ? 242.187 255.184 184.287 1.00 364.84 295 THR C C 1
ATOM 4517 O O . THR C 3 295 ? 241.221 255.635 183.664 1.00 364.84 295 THR C O 1
ATOM 4521 N N . LYS C 3 296 ? 242.892 254.139 183.858 1.00 377.05 296 LYS C N 1
ATOM 4522 C CA . LYS C 3 296 ? 242.496 253.430 182.646 1.00 377.05 296 LYS C CA 1
ATOM 4523 C C . LYS C 3 296 ? 241.052 252.945 182.679 1.00 377.05 296 LYS C C 1
ATOM 4524 O O . LYS C 3 296 ? 240.344 253.155 181.679 1.00 377.05 296 LYS C O 1
ATOM 4530 N N . PRO C 3 297 ? 240.549 252.307 183.750 1.00 365.27 297 PRO C N 1
ATOM 4531 C CA . PRO C 3 297 ? 239.139 251.896 183.743 1.00 365.27 297 PRO C CA 1
ATOM 4532 C C . PRO C 3 297 ? 238.198 253.083 183.649 1.00 365.27 297 PRO C C 1
ATOM 4533 O O . PRO C 3 297 ? 237.252 253.073 182.856 1.00 365.27 297 PRO C O 1
ATOM 4537 N N . VAL C 3 298 ? 238.453 254.109 184.463 1.00 359.38 298 VAL C N 1
ATOM 4538 C CA . VAL C 3 298 ? 237.602 255.295 184.464 1.00 359.38 298 VAL C CA 1
ATOM 4539 C C . VAL C 3 298 ? 237.531 255.898 183.068 1.00 359.38 298 VAL C C 1
ATOM 4540 O O . VAL C 3 298 ? 236.447 256.064 182.496 1.00 359.38 298 VAL C O 1
ATOM 4544 N N . ILE C 3 299 ? 238.691 256.238 182.504 1.00 368.17 299 ILE C N 1
ATOM 4545 C CA . ILE C 3 299 ? 238.731 256.865 181.187 1.00 368.17 299 ILE C CA 1
ATOM 4546 C C . ILE C 3 299 ? 238.090 255.963 180.146 1.00 368.17 299 ILE C C 1
ATOM 4547 O O . ILE C 3 299 ? 237.212 256.387 179.392 1.00 368.17 299 ILE C O 1
ATOM 4552 N N . HIS C 3 300 ? 238.534 254.708 180.081 1.00 373.34 300 HIS C N 1
ATOM 4553 C CA . HIS C 3 300 ? 237.999 253.769 179.103 1.00 373.34 300 HIS C CA 1
ATOM 4554 C C . HIS C 3 300 ? 236.477 253.724 179.152 1.00 373.34 300 HIS C C 1
ATOM 4555 O O . HIS C 3 300 ? 235.802 254.062 178.167 1.00 373.34 300 HIS C O 1
ATOM 4562 N N . GLU C 3 301 ? 235.919 253.348 180.303 1.00 371.69 301 GLU C N 1
ATOM 4563 C CA . GLU C 3 301 ? 234.480 253.158 180.403 1.00 371.69 301 GLU C CA 1
ATOM 4564 C C . GLU C 3 301 ? 233.730 254.457 180.146 1.00 371.69 301 GLU C C 1
ATOM 4565 O O . GLU C 3 301 ? 232.785 254.484 179.353 1.00 371.69 301 GLU C O 1
ATOM 4571 N N . GLN C 3 302 ? 234.136 255.550 180.800 1.00 359.10 302 GLN C N 1
ATOM 4572 C CA . GLN C 3 302 ? 233.398 256.799 180.660 1.00 359.10 302 GLN C CA 1
ATOM 4573 C C . GLN C 3 302 ? 233.479 257.338 179.241 1.00 359.10 302 GLN C C 1
ATOM 4574 O O . GLN C 3 302 ? 232.468 257.764 178.675 1.00 359.10 302 GLN C O 1
ATOM 4580 N N . PHE C 3 303 ? 234.677 257.353 178.662 1.00 365.69 303 PHE C N 1
ATOM 4581 C CA . PHE C 3 303 ? 234.850 257.833 177.302 1.00 365.69 303 PHE C CA 1
ATOM 4582 C C . PHE C 3 303 ? 233.979 257.051 176.332 1.00 365.69 303 PHE C C 1
ATOM 4583 O O . PHE C 3 303 ? 233.245 257.639 175.529 1.00 365.69 303 PHE C O 1
ATOM 4591 N N . ILE C 3 304 ? 234.042 255.718 176.388 1.00 363.42 304 ILE C N 1
ATOM 4592 C CA . ILE C 3 304 ? 233.281 254.947 175.413 1.00 363.42 304 ILE C CA 1
ATOM 4593 C C . ILE C 3 304 ? 231.788 255.054 175.691 1.00 363.42 304 ILE C C 1
ATOM 4594 O O . ILE C 3 304 ? 230.973 255.074 174.764 1.00 363.42 304 ILE C O 1
ATOM 4599 N N . ASN C 3 305 ? 231.404 255.150 176.964 1.00 356.48 305 ASN C N 1
ATOM 4600 C CA . ASN C 3 305 ? 230.012 255.399 177.310 1.00 356.48 305 ASN C CA 1
ATOM 4601 C C . ASN C 3 305 ? 229.512 256.682 176.668 1.00 356.48 305 ASN C C 1
ATOM 4602 O O . ASN C 3 305 ? 228.460 256.704 176.016 1.00 356.48 305 ASN C O 1
ATOM 4607 N N . TYR C 3 306 ? 230.270 257.759 176.826 1.00 348.00 306 TYR C N 1
ATOM 4608 C CA . TYR C 3 306 ? 229.818 259.055 176.352 1.00 348.00 306 TYR C CA 1
ATOM 4609 C C . TYR C 3 306 ? 229.900 259.175 174.841 1.00 348.00 306 TYR C C 1
ATOM 4610 O O . TYR C 3 306 ? 229.191 259.998 174.259 1.00 348.00 306 TYR C O 1
ATOM 4619 N N . VAL C 3 307 ? 230.754 258.385 174.187 1.00 338.10 307 VAL C N 1
ATOM 4620 C CA . VAL C 3 307 ? 230.738 258.403 172.730 1.00 338.10 307 VAL C CA 1
ATOM 4621 C C . VAL C 3 307 ? 229.661 257.482 172.177 1.00 338.10 307 VAL C C 1
ATOM 4622 O O . VAL C 3 307 ? 229.199 257.685 171.051 1.00 338.10 307 VAL C O 1
ATOM 4626 N N . LEU C 3 308 ? 229.250 256.464 172.935 1.00 335.86 308 LEU C N 1
ATOM 4627 C CA . LEU C 3 308 ? 228.059 255.717 172.559 1.00 335.86 308 LEU C CA 1
ATOM 4628 C C . LEU C 3 308 ? 226.814 256.569 172.719 1.00 335.86 308 LEU C C 1
ATOM 4629 O O . LEU C 3 308 ? 225.850 256.406 171.965 1.00 335.86 308 LEU C O 1
ATOM 4634 N N . GLN C 3 309 ? 226.826 257.470 173.701 1.00 334.86 309 GLN C N 1
ATOM 4635 C CA . GLN C 3 309 ? 225.662 258.313 173.967 1.00 334.86 309 GLN C CA 1
ATOM 4636 C C . GLN C 3 309 ? 225.084 258.959 172.715 1.00 334.86 309 GLN C C 1
ATOM 4637 O O . GLN C 3 309 ? 223.874 258.810 172.483 1.00 334.86 309 GLN C O 1
ATOM 4643 N N . PRO C 3 310 ? 225.846 259.677 171.883 1.00 323.99 310 PRO C N 1
ATOM 4644 C CA . PRO C 3 310 ? 225.226 260.259 170.682 1.00 323.99 310 PRO C CA 1
ATOM 4645 C C . PRO C 3 310 ? 224.772 259.211 169.691 1.00 323.99 310 PRO C C 1
ATOM 4646 O O . PRO C 3 310 ? 223.760 259.399 169.004 1.00 323.99 310 PRO C O 1
ATOM 4650 N N . ILE C 3 311 ? 225.521 258.117 169.578 1.00 331.38 311 ILE C N 1
ATOM 4651 C CA . ILE C 3 311 ? 225.052 256.984 168.794 1.00 331.38 311 ILE C CA 1
ATOM 4652 C C . ILE C 3 311 ? 223.708 256.518 169.318 1.00 331.38 311 ILE C C 1
ATOM 4653 O O . ILE C 3 311 ? 222.756 256.315 168.554 1.00 331.38 311 ILE C O 1
ATOM 4658 N N . ARG C 3 312 ? 223.630 256.309 170.635 1.00 332.53 312 ARG C N 1
ATOM 4659 C CA . ARG C 3 312 ? 222.375 255.918 171.261 1.00 332.53 312 ARG C CA 1
ATOM 4660 C C . ARG C 3 312 ? 221.271 256.907 170.929 1.00 332.53 312 ARG C C 1
ATOM 4661 O O . ARG C 3 312 ? 220.132 256.513 170.673 1.00 332.53 312 ARG C O 1
ATOM 4669 N N . ASP C 3 313 ? 221.597 258.197 170.908 1.00 329.40 313 ASP C N 1
ATOM 4670 C CA . ASP C 3 313 ? 220.592 259.213 170.626 1.00 329.40 313 ASP C CA 1
ATOM 4671 C C . ASP C 3 313 ? 220.075 259.082 169.204 1.00 329.40 313 ASP C C 1
ATOM 4672 O O . ASP C 3 313 ? 218.863 259.025 168.973 1.00 329.40 313 ASP C O 1
ATOM 4677 N N . LYS C 3 314 ? 220.990 259.043 168.237 1.00 329.30 314 LYS C N 1
ATOM 4678 C CA . LYS C 3 314 ? 220.604 258.877 166.840 1.00 329.30 314 LYS C CA 1
ATOM 4679 C C . LYS C 3 314 ? 219.720 257.649 166.661 1.00 329.30 314 LYS C C 1
ATOM 4680 O O . LYS C 3 314 ? 218.615 257.727 166.102 1.00 329.30 314 LYS C O 1
ATOM 4686 N N . VAL C 3 315 ? 220.183 256.502 167.150 1.00 342.44 315 VAL C N 1
ATOM 4687 C CA . VAL C 3 315 ? 219.442 255.275 166.897 1.00 342.44 315 VAL C CA 1
ATOM 4688 C C . VAL C 3 315 ? 218.101 255.299 167.623 1.00 342.44 315 VAL C C 1
ATOM 4689 O O . VAL C 3 315 ? 217.053 255.077 167.009 1.00 342.44 315 VAL C O 1
ATOM 4693 N N . ARG C 3 316 ? 218.097 255.614 168.920 1.00 348.46 316 ARG C N 1
ATOM 4694 C CA . ARG C 3 316 ? 216.853 255.652 169.675 1.00 348.46 316 ARG C CA 1
ATOM 4695 C C . ARG C 3 316 ? 215.845 256.600 169.049 1.00 348.46 316 ARG C C 1
ATOM 4696 O O . ARG C 3 316 ? 214.658 256.268 168.956 1.00 348.46 316 ARG C O 1
ATOM 4704 N N . SER C 3 317 ? 216.289 257.778 168.606 1.00 337.99 317 SER C N 1
ATOM 4705 C CA . SER C 3 317 ? 215.386 258.665 167.889 1.00 337.99 317 SER C CA 1
ATOM 4706 C C . SER C 3 317 ? 214.928 258.042 166.583 1.00 337.99 317 SER C C 1
ATOM 4707 O O . SER C 3 317 ? 213.895 258.440 166.035 1.00 337.99 317 SER C O 1
ATOM 4710 N N . THR C 3 318 ? 215.677 257.065 166.063 1.00 341.81 318 THR C N 1
ATOM 4711 C CA . THR C 3 318 ? 215.323 256.493 164.771 1.00 341.81 318 THR C CA 1
ATOM 4712 C C . THR C 3 318 ? 215.098 254.981 164.806 1.00 341.81 318 THR C C 1
ATOM 4713 O O . THR C 3 318 ? 215.013 254.356 163.745 1.00 341.81 318 THR C O 1
ATOM 4717 N N . LEU C 3 319 ? 214.988 254.370 165.989 1.00 345.18 319 LEU C N 1
ATOM 4718 C CA . LEU C 3 319 ? 214.653 252.951 166.072 1.00 345.18 319 LEU C CA 1
ATOM 4719 C C . LEU C 3 319 ? 213.400 252.643 166.879 1.00 345.18 319 LEU C C 1
ATOM 4720 O O . LEU C 3 319 ? 212.897 251.516 166.789 1.00 345.18 319 LEU C O 1
ATOM 4725 N N . PHE C 3 320 ? 212.889 253.582 167.671 1.00 336.19 320 PHE C N 1
ATOM 4726 C CA . PHE C 3 320 ? 211.704 253.302 168.471 1.00 336.19 320 PHE C CA 1
ATOM 4727 C C . PHE C 3 320 ? 210.491 252.940 167.628 1.00 336.19 320 PHE C C 1
ATOM 4728 O O . PHE C 3 320 ? 209.622 252.201 168.102 1.00 336.19 320 PHE C O 1
ATOM 4736 N N . GLN C 3 321 ? 210.411 253.438 166.399 1.00 318.10 321 GLN C N 1
ATOM 4737 C CA . GLN C 3 321 ? 209.347 253.082 165.466 1.00 318.10 321 GLN C CA 1
ATOM 4738 C C . GLN C 3 321 ? 209.992 252.359 164.289 1.00 318.10 321 GLN C C 1
ATOM 4739 O O . GLN C 3 321 ? 210.707 252.967 163.488 1.00 318.10 321 GLN C O 1
ATOM 4745 N N . ASN C 3 322 ? 209.752 251.056 164.198 1.00 322.41 322 ASN C N 1
ATOM 4746 C CA . ASN C 3 322 ? 210.308 250.246 163.123 1.00 322.41 322 ASN C CA 1
ATOM 4747 C C . ASN C 3 322 ? 209.611 248.895 163.143 1.00 322.41 322 ASN C C 1
ATOM 4748 O O . ASN C 3 322 ? 208.981 248.510 164.132 1.00 322.41 322 ASN C O 1
ATOM 4753 N N . ASP C 3 323 ? 209.730 248.183 162.028 1.00 333.62 323 ASP C N 1
ATOM 4754 C CA . ASP C 3 323 ? 209.150 246.854 161.918 1.00 333.62 323 ASP C CA 1
ATOM 4755 C C . ASP C 3 323 ? 209.817 245.901 162.897 1.00 333.62 323 ASP C C 1
ATOM 4756 O O . ASP C 3 323 ? 211.047 245.833 162.975 1.00 333.62 323 ASP C O 1
ATOM 4761 N N . LEU C 3 324 ? 208.996 245.168 163.649 1.00 306.19 324 LEU C N 1
ATOM 4762 C CA . LEU C 3 324 ? 209.520 244.223 164.627 1.00 306.19 324 LEU C CA 1
ATOM 4763 C C . LEU C 3 324 ? 210.445 243.210 163.971 1.00 306.19 324 LEU C C 1
ATOM 4764 O O . LEU C 3 324 ? 211.519 242.903 164.497 1.00 306.19 324 LEU C O 1
ATOM 4769 N N . LYS C 3 325 ? 210.041 242.675 162.818 1.00 305.97 325 LYS C N 1
ATOM 4770 C CA . LYS C 3 325 ? 210.914 241.761 162.091 1.00 305.97 325 LYS C CA 1
ATOM 4771 C C . LYS C 3 325 ? 212.217 242.446 161.714 1.00 305.97 325 LYS C C 1
ATOM 4772 O O . LYS C 3 325 ? 213.286 241.827 161.763 1.00 305.97 325 LYS C O 1
ATOM 4778 N N . THR C 3 326 ? 212.147 243.724 161.341 1.00 344.60 326 THR C N 1
ATOM 4779 C CA . THR C 3 326 ? 213.367 244.498 161.168 1.00 344.60 326 THR C CA 1
ATOM 4780 C C . THR C 3 326 ? 214.063 244.720 162.501 1.00 344.60 326 THR C C 1
ATOM 4781 O O . THR C 3 326 ? 215.294 244.706 162.566 1.00 344.60 326 THR C O 1
ATOM 4785 N N . LEU C 3 327 ? 213.295 244.924 163.575 1.00 322.55 327 LEU C N 1
ATOM 4786 C CA . LEU C 3 327 ? 213.907 245.074 164.890 1.00 322.55 327 LEU C CA 1
ATOM 4787 C C . LEU C 3 327 ? 214.734 243.856 165.259 1.00 322.55 327 LEU C C 1
ATOM 4788 O O . LEU C 3 327 ? 215.693 243.966 166.023 1.00 322.55 327 LEU C O 1
ATOM 4793 N N . ILE C 3 328 ? 214.387 242.692 164.712 1.00 309.58 328 ILE C N 1
ATOM 4794 C CA . ILE C 3 328 ? 215.154 241.481 164.989 1.00 309.58 328 ILE C CA 1
ATOM 4795 C C . ILE C 3 328 ? 216.570 241.622 164.456 1.00 309.58 328 ILE C C 1
ATOM 4796 O O . ILE C 3 328 ? 217.552 241.450 165.187 1.00 309.58 328 ILE C O 1
ATOM 4801 N N . VAL C 3 329 ? 216.694 241.904 163.159 1.00 331.38 329 VAL C N 1
ATOM 4802 C CA . VAL C 3 329 ? 218.020 242.082 162.587 1.00 331.38 329 VAL C CA 1
ATOM 4803 C C . VAL C 3 329 ? 218.702 243.299 163.197 1.00 331.38 329 VAL C C 1
ATOM 4804 O O . VAL C 3 329 ? 219.926 243.314 163.359 1.00 331.38 329 VAL C O 1
ATOM 4808 N N . LEU C 3 330 ? 217.928 244.306 163.602 1.00 330.93 330 LEU C N 1
ATOM 4809 C CA . LEU C 3 330 ? 218.509 245.458 164.280 1.00 330.93 330 LEU C CA 1
ATOM 4810 C C . LEU C 3 330 ? 219.198 245.041 165.569 1.00 330.93 330 LEU C C 1
ATOM 4811 O O . LEU C 3 330 ? 220.378 245.334 165.776 1.00 330.93 330 LEU C O 1
ATOM 4816 N N . ILE C 3 331 ? 218.471 244.353 166.449 1.00 313.94 331 ILE C N 1
ATOM 4817 C CA . ILE C 3 331 ? 219.031 243.964 167.735 1.00 313.94 331 ILE C CA 1
ATOM 4818 C C . ILE C 3 331 ? 220.135 242.939 167.552 1.00 313.94 331 ILE C C 1
ATOM 4819 O O . ILE C 3 331 ? 221.082 242.894 168.345 1.00 313.94 331 ILE C O 1
ATOM 4824 N N . SER C 3 332 ? 220.054 242.110 166.510 1.00 323.05 332 SER C N 1
ATOM 4825 C CA . SER C 3 332 ? 221.127 241.153 166.274 1.00 323.05 332 SER C CA 1
ATOM 4826 C C . SER C 3 332 ? 222.399 241.872 165.858 1.00 323.05 332 SER C C 1
ATOM 4827 O O . SER C 3 332 ? 223.489 241.556 166.340 1.00 323.05 332 SER C O 1
ATOM 4830 N N . GLN C 3 333 ? 222.280 242.845 164.954 1.00 344.59 333 GLN C N 1
ATOM 4831 C CA . GLN C 3 333 ? 223.433 243.662 164.602 1.00 344.59 333 GLN C CA 1
ATOM 4832 C C . GLN C 3 333 ? 223.944 244.436 165.807 1.00 344.59 333 GLN C C 1
ATOM 4833 O O . GLN C 3 333 ? 225.153 244.633 165.953 1.00 344.59 333 GLN C O 1
ATOM 4839 N N . ILE C 3 334 ? 223.036 244.881 166.674 1.00 337.95 334 ILE C N 1
ATOM 4840 C CA . ILE C 3 334 ? 223.440 245.581 167.888 1.00 337.95 334 ILE C CA 1
ATOM 4841 C C . ILE C 3 334 ? 224.305 244.677 168.750 1.00 337.95 334 ILE C C 1
ATOM 4842 O O . ILE C 3 334 ? 225.424 245.035 169.127 1.00 337.95 334 ILE C O 1
ATOM 4847 N N . LEU C 3 335 ? 223.798 243.489 169.074 1.00 329.59 335 LEU C N 1
ATOM 4848 C CA . LEU C 3 335 ? 224.558 242.567 169.908 1.00 329.59 335 LEU C CA 1
ATOM 4849 C C . LEU C 3 335 ? 225.812 242.073 169.201 1.00 329.59 335 LEU C C 1
ATOM 4850 O O . LEU C 3 335 ? 226.785 241.703 169.860 1.00 329.59 335 LEU C O 1
ATOM 4855 N N . ALA C 3 336 ? 225.816 242.064 167.869 1.00 337.09 336 ALA C N 1
ATOM 4856 C CA . ALA C 3 336 ? 227.032 241.716 167.145 1.00 337.09 336 ALA C CA 1
ATOM 4857 C C . ALA C 3 336 ? 228.082 242.802 167.307 1.00 337.09 336 ALA C C 1
ATOM 4858 O O . ALA C 3 336 ? 229.260 242.515 167.541 1.00 337.09 336 ALA C O 1
ATOM 4860 N N . THR C 3 337 ? 227.672 244.061 167.182 1.00 349.46 337 THR C N 1
ATOM 4861 C CA . THR C 3 337 ? 228.573 245.166 167.480 1.00 349.46 337 THR C CA 1
ATOM 4862 C C . THR C 3 337 ? 229.001 245.142 168.937 1.00 349.46 337 THR C C 1
ATOM 4863 O O . THR C 3 337 ? 230.092 245.604 169.279 1.00 349.46 337 THR C O 1
ATOM 4867 N N . ASP C 3 338 ? 228.153 244.604 169.809 1.00 358.13 338 ASP C N 1
ATOM 4868 C CA . ASP C 3 338 ? 228.519 244.493 171.215 1.00 358.13 338 ASP C CA 1
ATOM 4869 C C . ASP C 3 338 ? 229.581 243.421 171.418 1.00 358.13 338 ASP C C 1
ATOM 4870 O O . ASP C 3 338 ? 230.542 243.630 172.160 1.00 358.13 338 ASP C O 1
ATOM 4875 N N . LYS C 3 339 ? 229.409 242.258 170.784 1.00 348.32 339 LYS C N 1
ATOM 4876 C CA . LYS C 3 339 ? 230.512 241.317 170.601 1.00 348.32 339 LYS C CA 1
ATOM 4877 C C . LYS C 3 339 ? 231.779 242.031 170.156 1.00 348.32 339 LYS C C 1
ATOM 4878 O O . LYS C 3 339 ? 232.849 241.862 170.754 1.00 348.32 339 LYS C O 1
ATOM 4884 N N . ASN C 3 340 ? 231.672 242.811 169.082 1.00 355.72 340 ASN C N 1
ATOM 4885 C CA . ASN C 3 340 ? 232.830 243.483 168.510 1.00 355.72 340 ASN C CA 1
ATOM 4886 C C . ASN C 3 340 ? 233.508 244.376 169.541 1.00 355.72 340 ASN C C 1
ATOM 4887 O O . ASN C 3 340 ? 234.731 244.338 169.711 1.00 355.72 340 ASN C O 1
ATOM 4892 N N . LEU C 3 341 ? 232.719 245.179 170.250 1.00 356.20 341 LEU C N 1
ATOM 4893 C CA . LEU C 3 341 ? 233.247 246.057 171.285 1.00 356.20 341 LEU C CA 1
ATOM 4894 C C . LEU C 3 341 ? 233.647 245.297 172.543 1.00 356.20 341 LEU C C 1
ATOM 4895 O O . LEU C 3 341 ? 234.242 245.889 173.446 1.00 356.20 341 LEU C O 1
ATOM 4900 N N . LEU C 3 342 ? 233.285 244.020 172.647 1.00 365.89 342 LEU C N 1
ATOM 4901 C CA . LEU C 3 342 ? 233.873 243.154 173.663 1.00 365.89 342 LEU C CA 1
ATOM 4902 C C . LEU C 3 342 ? 235.285 242.754 173.285 1.00 365.89 342 LEU C C 1
ATOM 4903 O O . LEU C 3 342 ? 236.218 242.915 174.079 1.00 365.89 342 LEU C O 1
ATOM 4908 N N . ASN C 3 343 ? 235.454 242.236 172.073 1.00 376.48 343 ASN C N 1
ATOM 4909 C CA . ASN C 3 343 ? 236.718 241.642 171.661 1.00 376.48 343 ASN C CA 1
ATOM 4910 C C . ASN C 3 343 ? 237.616 242.643 170.943 1.00 376.48 343 ASN C C 1
ATOM 4911 O O . ASN C 3 343 ? 238.719 242.938 171.411 1.00 376.48 343 ASN C O 1
ATOM 4916 N N . SER C 3 344 ? 237.160 243.171 169.810 1.00 371.41 344 SER C N 1
ATOM 4917 C CA . SER C 3 344 ? 237.994 244.040 168.991 1.00 371.41 344 SER C CA 1
ATOM 4918 C C . SER C 3 344 ? 238.374 245.318 169.723 1.00 371.41 344 SER C C 1
ATOM 4919 O O . SER C 3 344 ? 239.544 245.531 170.055 1.00 371.41 344 SER C O 1
ATOM 4922 N N . PHE C 3 345 ? 237.389 246.162 169.995 1.00 356.92 345 PHE C N 1
ATOM 4923 C CA . PHE C 3 345 ? 237.601 247.433 170.677 1.00 356.92 345 PHE C CA 1
ATOM 4924 C C . PHE C 3 345 ? 236.936 247.306 172.037 1.00 356.92 345 PHE C C 1
ATOM 4925 O O . PHE C 3 345 ? 235.780 247.688 172.215 1.00 356.92 345 PHE C O 1
ATOM 4933 N N . HIS C 3 346 ? 237.688 246.778 172.996 1.00 356.02 346 HIS C N 1
ATOM 4934 C CA . HIS C 3 346 ? 237.131 246.395 174.283 1.00 356.02 346 HIS C CA 1
ATOM 4935 C C . HIS C 3 346 ? 236.408 247.561 174.939 1.00 356.02 346 HIS C C 1
ATOM 4936 O O . HIS C 3 346 ? 236.986 248.634 175.127 1.00 356.02 346 HIS C O 1
ATOM 4943 N N . TYR C 3 347 ? 235.123 247.360 175.223 1.00 370.87 347 TYR C N 1
ATOM 4944 C CA . TYR C 3 347 ? 234.347 248.247 176.078 1.00 370.87 347 TYR C CA 1
ATOM 4945 C C . TYR C 3 347 ? 233.330 247.398 176.817 1.00 370.87 347 TYR C C 1
ATOM 4946 O O . TYR C 3 347 ? 232.760 246.468 176.240 1.00 370.87 347 TYR C O 1
ATOM 4955 N N . HIS C 3 348 ? 233.108 247.720 178.085 1.00 367.06 348 HIS C N 1
ATOM 4956 C CA . HIS C 3 348 ? 232.340 246.837 178.947 1.00 367.06 348 HIS C CA 1
ATOM 4957 C C . HIS C 3 348 ? 231.369 247.633 179.800 1.00 367.06 348 HIS C C 1
ATOM 4958 O O . HIS C 3 348 ? 231.228 247.384 181.001 1.00 367.06 348 HIS C O 1
ATOM 4965 N N . GLY C 3 349 ? 230.702 248.604 179.176 1.00 346.00 349 GLY C N 1
ATOM 4966 C CA . GLY C 3 349 ? 229.655 249.361 179.801 1.00 346.00 349 GLY C CA 1
ATOM 4967 C C . GLY C 3 349 ? 228.314 249.151 179.130 1.00 346.00 349 GLY C C 1
ATOM 4968 O O . GLY C 3 349 ? 228.038 248.102 178.534 1.00 346.00 349 GLY C O 1
ATOM 4969 N N . LEU C 3 350 ? 227.467 250.170 179.224 1.00 309.20 350 LEU C N 1
ATOM 4970 C CA . LEU C 3 350 ? 226.126 250.097 178.663 1.00 309.20 350 LEU C CA 1
ATOM 4971 C C . LEU C 3 350 ? 226.213 250.028 177.144 1.00 309.20 350 LEU C C 1
ATOM 4972 O O . LEU C 3 350 ? 226.942 250.806 176.521 1.00 309.20 350 LEU C O 1
ATOM 4977 N N . GLY C 3 351 ? 225.491 249.085 176.554 1.00 296.55 351 GLY C N 1
ATOM 4978 C CA . GLY C 3 351 ? 225.445 248.944 175.116 1.00 296.55 351 GLY C CA 1
ATOM 4979 C C . GLY C 3 351 ? 224.310 249.742 174.514 1.00 296.55 351 GLY C C 1
ATOM 4980 O O . GLY C 3 351 ? 223.623 250.516 175.185 1.00 296.55 351 GLY C O 1
ATOM 4981 N N . LEU C 3 352 ? 224.113 249.542 173.212 1.00 297.48 352 LEU C N 1
ATOM 4982 C CA . LEU C 3 352 ? 223.034 250.227 172.516 1.00 297.48 352 LEU C CA 1
ATOM 4983 C C . LEU C 3 352 ? 221.667 249.735 172.962 1.00 297.48 352 LEU C C 1
ATOM 4984 O O . LEU C 3 352 ? 220.675 250.438 172.758 1.00 297.48 352 LEU C O 1
ATOM 4989 N N . VAL C 3 353 ? 221.603 248.551 173.576 1.00 302.52 353 VAL C N 1
ATOM 4990 C CA . VAL C 3 353 ? 220.342 247.981 174.044 1.00 302.52 353 VAL C CA 1
ATOM 4991 C C . VAL C 3 353 ? 219.544 248.988 174.859 1.00 302.52 353 VAL C C 1
ATOM 4992 O O . VAL C 3 353 ? 218.307 248.992 174.822 1.00 302.52 353 VAL C O 1
ATOM 4996 N N . SER C 3 354 ? 220.234 249.865 175.592 1.00 306.57 354 SER C N 1
ATOM 4997 C CA . SER C 3 354 ? 219.576 250.868 176.418 1.00 306.57 354 SER C CA 1
ATOM 4998 C C . SER C 3 354 ? 218.554 251.695 175.654 1.00 306.57 354 SER C C 1
ATOM 4999 O O . SER C 3 354 ? 217.589 252.175 176.258 1.00 306.57 354 SER C O 1
ATOM 5002 N N . LEU C 3 355 ? 218.745 251.880 174.346 1.00 314.63 355 LEU C N 1
ATOM 5003 C CA . LEU C 3 355 ? 217.812 252.695 173.577 1.00 314.63 355 LEU C CA 1
ATOM 5004 C C . LEU C 3 355 ? 216.414 252.095 173.609 1.00 314.63 355 LEU C C 1
ATOM 5005 O O . LEU C 3 355 ? 215.416 252.824 173.649 1.00 314.63 355 LEU C O 1
ATOM 5010 N N . ILE C 3 356 ? 216.327 250.768 173.596 1.00 307.06 356 ILE C N 1
ATOM 5011 C CA . ILE C 3 356 ? 215.051 250.085 173.432 1.00 307.06 356 ILE C CA 1
ATOM 5012 C C . ILE C 3 356 ? 214.265 250.232 174.726 1.00 307.06 356 ILE C C 1
ATOM 5013 O O . ILE C 3 356 ? 214.644 249.679 175.762 1.00 307.06 356 ILE C O 1
ATOM 5018 N N . SER C 3 357 ? 213.173 250.984 174.672 1.00 296.61 357 SER C N 1
ATOM 5019 C CA . SER C 3 357 ? 212.387 251.200 175.869 1.00 296.61 357 SER C CA 1
ATOM 5020 C C . SER C 3 357 ? 211.703 249.910 176.292 1.00 296.61 357 SER C C 1
ATOM 5021 O O . SER C 3 357 ? 211.444 249.011 175.486 1.00 296.61 357 SER C O 1
ATOM 5024 N N . ASP C 3 358 ? 211.422 249.828 177.591 1.00 305.36 358 ASP C N 1
ATOM 5025 C CA . ASP C 3 358 ? 210.706 248.681 178.130 1.00 305.36 358 ASP C CA 1
ATOM 5026 C C . ASP C 3 358 ? 209.405 248.421 177.384 1.00 305.36 358 ASP C C 1
ATOM 5027 O O . ASP C 3 358 ? 209.020 247.263 177.207 1.00 305.36 358 ASP C O 1
ATOM 5032 N N . GLU C 3 359 ? 208.715 249.474 176.940 1.00 300.12 359 GLU C N 1
ATOM 5033 C CA . GLU C 3 359 ? 207.525 249.264 176.122 1.00 300.12 359 GLU C CA 1
ATOM 5034 C C . GLU C 3 359 ? 207.880 248.551 174.826 1.00 300.12 359 GLU C C 1
ATOM 5035 O O . GLU C 3 359 ? 207.152 247.663 174.376 1.00 300.12 359 GLU C O 1
ATOM 5041 N N . VAL C 3 360 ? 208.991 248.941 174.201 1.00 284.36 360 VAL C N 1
ATOM 5042 C CA . VAL C 3 360 ? 209.398 248.279 172.968 1.00 284.36 360 VAL C CA 1
ATOM 5043 C C . VAL C 3 360 ? 209.759 246.831 173.245 1.00 284.36 360 VAL C C 1
ATOM 5044 O O . VAL C 3 360 ? 209.424 245.935 172.465 1.00 284.36 360 VAL C O 1
ATOM 5048 N N . TRP C 3 361 ? 210.449 246.576 174.358 1.00 297.84 361 TRP C N 1
ATOM 5049 C CA . TRP C 3 361 ? 210.750 245.199 174.729 1.00 297.84 361 TRP C CA 1
ATOM 5050 C C . TRP C 3 361 ? 209.478 244.396 174.935 1.00 297.84 361 TRP C C 1
ATOM 5051 O O . TRP C 3 361 ? 209.403 243.225 174.549 1.00 297.84 361 TRP C O 1
ATOM 5062 N N . GLU C 3 362 ? 208.467 245.010 175.545 1.00 289.69 362 GLU C N 1
ATOM 5063 C CA . GLU C 3 362 ? 207.216 244.307 175.781 1.00 289.69 362 GLU C CA 1
ATOM 5064 C C . GLU C 3 362 ? 206.492 244.030 174.476 1.00 289.69 362 GLU C C 1
ATOM 5065 O O . GLU C 3 362 ? 205.984 242.927 174.269 1.00 289.69 362 GLU C O 1
ATOM 5071 N N . LYS C 3 363 ? 206.426 245.021 173.590 1.00 288.03 363 LYS C N 1
ATOM 5072 C CA . LYS C 3 363 ? 205.861 244.783 172.268 1.00 288.03 363 LYS C CA 1
ATOM 5073 C C . LYS C 3 363 ? 206.610 243.673 171.549 1.00 288.03 363 LYS C C 1
ATOM 5074 O O . LYS C 3 363 ? 205.999 242.830 170.885 1.00 288.03 363 LYS C O 1
ATOM 5080 N N . TRP C 3 364 ? 207.935 243.648 171.681 1.00 291.43 364 TRP C N 1
ATOM 5081 C CA . TRP C 3 364 ? 208.721 242.645 170.979 1.00 291.43 364 TRP C CA 1
ATOM 5082 C C . TRP C 3 364 ? 208.435 241.258 171.519 1.00 291.43 364 TRP C C 1
ATOM 5083 O O . TRP C 3 364 ? 208.146 240.340 170.754 1.00 291.43 364 TRP C O 1
ATOM 5094 N N . ILE C 3 365 ? 208.530 241.081 172.836 1.00 272.51 365 ILE C N 1
ATOM 5095 C CA . ILE C 3 365 ? 208.256 239.770 173.407 1.00 272.51 365 ILE C CA 1
ATOM 5096 C C . ILE C 3 365 ? 206.799 239.398 173.205 1.00 272.51 365 ILE C C 1
ATOM 5097 O O . ILE C 3 365 ? 206.458 238.216 173.167 1.00 272.51 365 ILE C O 1
ATOM 5102 N N . ASN C 3 366 ? 205.918 240.385 173.061 1.00 278.83 366 ASN C N 1
ATOM 5103 C CA . ASN C 3 366 ? 204.528 240.088 172.747 1.00 278.83 366 ASN C CA 1
ATOM 5104 C C . ASN C 3 366 ? 204.414 239.514 171.347 1.00 278.83 366 ASN C C 1
ATOM 5105 O O . ASN C 3 366 ? 203.759 238.491 171.131 1.00 278.83 366 ASN C O 1
ATOM 5110 N N . TYR C 3 367 ? 205.048 240.167 170.377 1.00 283.04 367 TYR C N 1
ATOM 5111 C CA . TYR C 3 367 ? 205.101 239.606 169.035 1.00 283.04 367 TYR C CA 1
ATOM 5112 C C . TYR C 3 367 ? 205.784 238.249 169.048 1.00 283.04 367 TYR C C 1
ATOM 5113 O O . TYR C 3 367 ? 205.427 237.356 168.276 1.00 283.04 367 TYR C O 1
ATOM 5122 N N . GLU C 3 368 ? 206.760 238.074 169.934 1.00 288.96 368 GLU C N 1
ATOM 5123 C CA . GLU C 3 368 ? 207.486 236.816 170.009 1.00 288.96 368 GLU C CA 1
ATOM 5124 C C . GLU C 3 368 ? 206.590 235.704 170.518 1.00 288.96 368 GLU C C 1
ATOM 5125 O O . GLU C 3 368 ? 206.562 234.611 169.952 1.00 288.96 368 GLU C O 1
ATOM 5131 N N . VAL C 3 369 ? 205.860 235.961 171.601 1.00 295.60 369 VAL C N 1
ATOM 5132 C CA . VAL C 3 369 ? 204.954 234.953 172.134 1.00 295.60 369 VAL C CA 1
ATOM 5133 C C . VAL C 3 369 ? 203.824 234.704 171.151 1.00 295.60 369 VAL C C 1
ATOM 5134 O O . VAL C 3 369 ? 203.324 233.582 171.029 1.00 295.60 369 VAL C O 1
ATOM 5138 N N . GLU C 3 370 ? 203.437 235.734 170.399 1.00 292.56 370 GLU C N 1
ATOM 5139 C CA . GLU C 3 370 ? 202.413 235.553 169.382 1.00 292.56 370 GLU C CA 1
ATOM 5140 C C . GLU C 3 370 ? 202.912 234.636 168.277 1.00 292.56 370 GLU C C 1
ATOM 5141 O O . GLU C 3 370 ? 202.216 233.703 167.874 1.00 292.56 370 GLU C O 1
ATOM 5147 N N . MET C 3 371 ? 204.125 234.884 167.783 1.00 286.65 371 MET C N 1
ATOM 5148 C CA . MET C 3 371 ? 204.706 234.019 166.763 1.00 286.65 371 MET C CA 1
ATOM 5149 C C . MET C 3 371 ? 204.949 232.623 167.307 1.00 286.65 371 MET C C 1
ATOM 5150 O O . MET C 3 371 ? 204.828 231.635 166.580 1.00 286.65 371 MET C O 1
ATOM 5155 N N . ALA C 3 372 ? 205.291 232.524 168.588 1.00 285.93 372 ALA C N 1
ATOM 5156 C CA . ALA C 3 372 ? 205.493 231.223 169.205 1.00 285.93 372 ALA C CA 1
ATOM 5157 C C . ALA C 3 372 ? 204.200 230.427 169.210 1.00 285.93 372 ALA C C 1
ATOM 5158 O O . ALA C 3 372 ? 204.150 229.301 168.706 1.00 285.93 372 ALA C O 1
ATOM 5160 N N . ASN C 3 373 ? 203.141 230.999 169.783 1.00 284.70 373 ASN C N 1
ATOM 5161 C CA . ASN C 3 373 ? 201.843 230.339 169.767 1.00 284.70 373 ASN C CA 1
ATOM 5162 C C . ASN C 3 373 ? 201.390 230.060 168.344 1.00 284.70 373 ASN C C 1
ATOM 5163 O O . ASN C 3 373 ? 200.791 229.016 168.070 1.00 284.70 373 ASN C O 1
ATOM 5168 N N . ARG C 3 374 ? 201.675 230.980 167.423 1.00 282.84 374 ARG C N 1
ATOM 5169 C CA . ARG C 3 374 ? 201.273 230.799 166.036 1.00 282.84 374 ARG C CA 1
ATOM 5170 C C . ARG C 3 374 ? 201.941 229.575 165.437 1.00 282.84 374 ARG C C 1
ATOM 5171 O O . ARG C 3 374 ? 201.263 228.664 164.963 1.00 282.84 374 ARG C O 1
ATOM 5179 N N . GLN C 3 375 ? 203.274 229.545 165.444 1.00 272.20 375 GLN C N 1
ATOM 5180 C CA . GLN C 3 375 ? 204.002 228.398 164.917 1.00 272.20 375 GLN C CA 1
ATOM 5181 C C . GLN C 3 375 ? 203.620 227.119 165.646 1.00 272.20 375 GLN C C 1
ATOM 5182 O O . GLN C 3 375 ? 203.612 226.037 165.051 1.00 272.20 375 GLN C O 1
ATOM 5188 N N . PHE C 3 376 ? 203.292 227.220 166.933 1.00 275.37 376 PHE C N 1
ATOM 5189 C CA . PHE C 3 376 ? 202.911 226.037 167.691 1.00 275.37 376 PHE C CA 1
ATOM 5190 C C . PHE C 3 376 ? 201.591 225.475 167.189 1.00 275.37 376 PHE C C 1
ATOM 5191 O O . PHE C 3 376 ? 201.472 224.276 166.919 1.00 275.37 376 PHE C O 1
ATOM 5199 N N . ILE C 3 377 ? 200.580 226.332 167.071 1.00 274.29 377 ILE C N 1
ATOM 5200 C CA . ILE C 3 377 ? 199.298 225.901 166.529 1.00 274.29 377 ILE C CA 1
ATOM 5201 C C . ILE C 3 377 ? 199.454 225.462 165.078 1.00 274.29 377 ILE C C 1
ATOM 5202 O O . ILE C 3 377 ? 198.730 224.583 164.600 1.00 274.29 377 ILE C O 1
ATOM 5207 N N . ASN C 3 378 ? 200.401 226.060 164.357 1.00 272.24 378 ASN C N 1
ATOM 5208 C CA . ASN C 3 378 ? 200.650 225.649 162.981 1.00 272.24 378 ASN C CA 1
ATOM 5209 C C . ASN C 3 378 ? 201.177 224.225 162.931 1.00 272.24 378 ASN C C 1
ATOM 5210 O O . ASN C 3 378 ? 200.702 223.404 162.140 1.00 272.24 378 ASN C O 1
ATOM 5215 N N . ILE C 3 379 ? 202.157 223.911 163.780 1.00 273.89 379 ILE C N 1
ATOM 5216 C CA . ILE C 3 379 ? 202.661 222.546 163.872 1.00 273.89 379 ILE C CA 1
ATOM 5217 C C . ILE C 3 379 ? 201.754 221.651 164.693 1.00 273.89 379 ILE C C 1
ATOM 5218 O O . ILE C 3 379 ? 201.887 220.424 164.627 1.00 273.89 379 ILE C O 1
ATOM 5223 N N . THR C 3 380 ? 200.833 222.227 165.467 1.00 268.44 380 THR C N 1
ATOM 5224 C CA . THR C 3 380 ? 199.859 221.453 166.235 1.00 268.44 380 THR C CA 1
ATOM 5225 C C . THR C 3 380 ? 198.474 221.987 165.891 1.00 268.44 380 THR C C 1
ATOM 5226 O O . THR C 3 380 ? 197.908 222.806 166.617 1.00 268.44 380 THR C O 1
ATOM 5230 N N . LYS C 3 381 ? 197.931 221.518 164.771 1.00 261.55 381 LYS C N 1
ATOM 5231 C CA . LYS C 3 381 ? 196.545 221.777 164.408 1.00 261.55 381 LYS C CA 1
ATOM 5232 C C . LYS C 3 381 ? 195.819 220.557 163.878 1.00 261.55 381 LYS C C 1
ATOM 5233 O O . LYS C 3 381 ? 194.584 220.560 163.862 1.00 261.55 381 LYS C O 1
ATOM 5239 N N . ASN C 3 382 ? 196.531 219.526 163.445 1.00 278.83 382 ASN C N 1
ATOM 5240 C CA . ASN C 3 382 ? 195.934 218.386 162.779 1.00 278.83 382 ASN C CA 1
ATOM 5241 C C . ASN C 3 382 ? 196.435 217.093 163.399 1.00 278.83 382 ASN C C 1
ATOM 5242 O O . ASN C 3 382 ? 197.550 217.041 163.928 1.00 278.83 382 ASN C O 1
ATOM 5247 N N . PRO C 3 383 ? 195.626 216.034 163.350 1.00 285.20 383 PRO C N 1
ATOM 5248 C CA . PRO C 3 383 ? 196.053 214.764 163.952 1.00 285.20 383 PRO C CA 1
ATOM 5249 C C . PRO C 3 383 ? 197.284 214.172 163.298 1.00 285.20 383 PRO C C 1
ATOM 5250 O O . PRO C 3 383 ? 198.181 213.702 164.007 1.00 285.20 383 PRO C O 1
ATOM 5254 N N . GLU C 3 384 ? 197.363 214.184 161.969 1.00 290.18 384 GLU C N 1
ATOM 5255 C CA . GLU C 3 384 ? 198.506 213.601 161.281 1.00 290.18 384 GLU C CA 1
ATOM 5256 C C . GLU C 3 384 ? 199.823 214.287 161.623 1.00 290.18 384 GLU C C 1
ATOM 5257 O O . GLU C 3 384 ? 200.882 213.732 161.313 1.00 290.18 384 GLU C O 1
ATOM 5263 N N . ASP C 3 385 ? 199.791 215.468 162.245 1.00 293.33 385 ASP C N 1
ATOM 5264 C CA . ASP C 3 385 ? 201.015 216.104 162.721 1.00 293.33 385 ASP C CA 1
ATOM 5265 C C . ASP C 3 385 ? 201.657 215.346 163.876 1.00 293.33 385 ASP C C 1
ATOM 5266 O O . ASP C 3 385 ? 202.815 215.619 164.209 1.00 293.33 385 ASP C O 1
ATOM 5271 N N . PHE C 3 386 ? 200.933 214.400 164.472 1.00 266.37 386 PHE C N 1
ATOM 5272 C CA . PHE C 3 386 ? 201.398 213.693 165.665 1.00 266.37 386 PHE C CA 1
ATOM 5273 C C . PHE C 3 386 ? 202.782 213.070 165.539 1.00 266.37 386 PHE C C 1
ATOM 5274 O O . PHE C 3 386 ? 203.680 213.444 166.313 1.00 266.37 386 PHE C O 1
ATOM 5282 N N . PRO C 3 387 ? 203.030 212.131 164.619 1.00 248.95 387 PRO C N 1
ATOM 5283 C CA . PRO C 3 387 ? 204.244 211.309 164.746 1.00 248.95 387 PRO C CA 1
ATOM 5284 C C . PRO C 3 387 ? 205.537 212.087 164.604 1.00 248.95 387 PRO C C 1
ATOM 5285 O O . PRO C 3 387 ? 206.592 211.592 165.017 1.00 248.95 387 PRO C O 1
ATOM 5289 N N . LYS C 3 388 ? 205.496 213.289 164.035 1.00 251.93 388 LYS C N 1
ATOM 5290 C CA . LYS C 3 388 ? 206.696 214.094 163.871 1.00 251.93 388 LYS C CA 1
ATOM 5291 C C . LYS C 3 388 ? 206.700 215.359 164.709 1.00 251.93 388 LYS C C 1
ATOM 5292 O O . LYS C 3 388 ? 207.773 215.941 164.906 1.00 251.93 388 LYS C O 1
ATOM 5298 N N . SER C 3 389 ? 205.534 215.790 165.196 1.00 268.28 389 SER C N 1
ATOM 5299 C CA . SER C 3 389 ? 205.413 217.020 165.969 1.00 268.28 389 SER C CA 1
ATOM 5300 C C . SER C 3 389 ? 206.536 217.170 166.978 1.00 268.28 389 SER C C 1
ATOM 5301 O O . SER C 3 389 ? 207.302 218.134 166.935 1.00 268.28 389 SER C O 1
ATOM 5304 N N . SER C 3 390 ? 206.681 216.191 167.868 1.00 266.57 390 SER C N 1
ATOM 5305 C CA . SER C 3 390 ? 207.724 216.285 168.874 1.00 266.57 390 SER C CA 1
ATOM 5306 C C . SER C 3 390 ? 208.991 216.853 168.264 1.00 266.57 390 SER C C 1
ATOM 5307 O O . SER C 3 390 ? 209.482 217.911 168.673 1.00 266.57 390 SER C O 1
ATOM 5310 N N . GLN C 3 391 ? 209.500 216.160 167.246 1.00 268.14 391 GLN C N 1
ATOM 5311 C CA . GLN C 3 391 ? 210.746 216.554 166.605 1.00 268.14 391 GLN C CA 1
ATOM 5312 C C . GLN C 3 391 ? 210.675 218.006 166.161 1.00 268.14 391 GLN C C 1
ATOM 5313 O O . GLN C 3 391 ? 211.454 218.854 166.612 1.00 268.14 391 GLN C O 1
ATOM 5319 N N . ASN C 3 392 ? 209.708 218.303 165.290 1.00 267.12 392 ASN C N 1
ATOM 5320 C CA . ASN C 3 392 ? 209.449 219.678 164.885 1.00 267.12 392 ASN C CA 1
ATOM 5321 C C . ASN C 3 392 ? 209.346 220.581 166.100 1.00 267.12 392 ASN C C 1
ATOM 5322 O O . ASN C 3 392 ? 209.987 221.637 166.160 1.00 267.12 392 ASN C O 1
ATOM 5327 N N . PHE C 3 393 ? 208.544 220.166 167.080 1.00 286.47 393 PHE C N 1
ATOM 5328 C CA . PHE C 3 393 ? 208.449 220.865 168.352 1.00 286.47 393 PHE C CA 1
ATOM 5329 C C . PHE C 3 393 ? 209.832 221.218 168.873 1.00 286.47 393 PHE C C 1
ATOM 5330 O O . PHE C 3 393 ? 210.166 222.396 169.043 1.00 286.47 393 PHE C O 1
ATOM 5338 N N . VAL C 3 394 ? 210.665 220.196 169.088 1.00 282.61 394 VAL C N 1
ATOM 5339 C CA . VAL C 3 394 ? 212.050 220.429 169.484 1.00 282.61 394 VAL C CA 1
ATOM 5340 C C . VAL C 3 394 ? 212.686 221.456 168.564 1.00 282.61 394 VAL C C 1
ATOM 5341 O O . VAL C 3 394 ? 213.186 222.496 169.011 1.00 282.61 394 VAL C O 1
ATOM 5345 N N . LYS C 3 395 ? 212.638 221.187 167.257 1.00 286.56 395 LYS C N 1
ATOM 5346 C CA . LYS C 3 395 ? 213.139 222.129 166.263 1.00 286.56 395 LYS C CA 1
ATOM 5347 C C . LYS C 3 395 ? 212.653 223.540 166.551 1.00 286.56 395 LYS C C 1
ATOM 5348 O O . LYS C 3 395 ? 213.455 224.473 166.673 1.00 286.56 395 LYS C O 1
ATOM 5354 N N . LEU C 3 396 ? 211.334 223.706 166.684 1.00 288.36 396 LEU C N 1
ATOM 5355 C CA . LEU C 3 396 ? 210.787 225.012 167.027 1.00 288.36 396 LEU C CA 1
ATOM 5356 C C . LEU C 3 396 ? 211.500 225.587 168.237 1.00 288.36 396 LEU C C 1
ATOM 5357 O O . LEU C 3 396 ? 212.090 226.671 168.168 1.00 288.36 396 LEU C O 1
ATOM 5362 N N . ILE C 3 397 ? 211.485 224.844 169.345 1.00 290.50 397 ILE C N 1
ATOM 5363 C CA . ILE C 3 397 ? 212.235 225.247 170.530 1.00 290.50 397 ILE C CA 1
ATOM 5364 C C . ILE C 3 397 ? 213.663 225.590 170.146 1.00 290.50 397 ILE C C 1
ATOM 5365 O O . ILE C 3 397 ? 214.160 226.684 170.440 1.00 290.50 397 ILE C O 1
ATOM 5370 N N . ASN C 3 398 ? 214.335 224.662 169.461 1.00 295.40 398 ASN C N 1
ATOM 5371 C CA . ASN C 3 398 ? 215.668 224.943 168.947 1.00 295.40 398 ASN C CA 1
ATOM 5372 C C . ASN C 3 398 ? 215.682 226.266 168.205 1.00 295.40 398 ASN C C 1
ATOM 5373 O O . ASN C 3 398 ? 216.429 227.183 168.564 1.00 295.40 398 ASN C O 1
ATOM 5378 N N . LYS C 3 399 ? 214.828 226.390 167.186 1.00 291.64 399 LYS C N 1
ATOM 5379 C CA . LYS C 3 399 ? 214.672 227.661 166.491 1.00 291.64 399 LYS C CA 1
ATOM 5380 C C . LYS C 3 399 ? 214.508 228.794 167.490 1.00 291.64 399 LYS C C 1
ATOM 5381 O O . LYS C 3 399 ? 215.290 229.752 167.499 1.00 291.64 399 LYS C O 1
ATOM 5387 N N . ILE C 3 400 ? 213.514 228.670 168.372 1.00 301.26 400 ILE C N 1
ATOM 5388 C CA . ILE C 3 400 ? 213.311 229.668 169.417 1.00 301.26 400 ILE C CA 1
ATOM 5389 C C . ILE C 3 400 ? 214.601 229.877 170.193 1.00 301.26 400 ILE C C 1
ATOM 5390 O O . ILE C 3 400 ? 215.085 231.006 170.343 1.00 301.26 400 ILE C O 1
ATOM 5395 N N . TYR C 3 401 ? 215.195 228.781 170.672 1.00 285.79 401 TYR C N 1
ATOM 5396 C CA . TYR C 3 401 ? 216.482 228.894 171.342 1.00 285.79 401 TYR C CA 1
ATOM 5397 C C . TYR C 3 401 ? 217.505 229.540 170.424 1.00 285.79 401 TYR C C 1
ATOM 5398 O O . TYR C 3 401 ? 218.197 230.480 170.825 1.00 285.79 401 TYR C O 1
ATOM 5407 N N . ASP C 3 402 ? 217.599 229.063 169.181 1.00 290.07 402 ASP C N 1
ATOM 5408 C CA . ASP C 3 402 ? 218.463 229.719 168.212 1.00 290.07 402 ASP C CA 1
ATOM 5409 C C . ASP C 3 402 ? 218.095 231.178 168.030 1.00 290.07 402 ASP C C 1
ATOM 5410 O O . ASP C 3 402 ? 218.987 232.020 167.889 1.00 290.07 402 ASP C O 1
ATOM 5415 N N . TYR C 3 403 ? 216.805 231.495 168.038 1.00 291.72 403 TYR C N 1
ATOM 5416 C CA . TYR C 3 403 ? 216.407 232.873 167.814 1.00 291.72 403 TYR C CA 1
ATOM 5417 C C . TYR C 3 403 ? 216.737 233.748 169.015 1.00 291.72 403 TYR C C 1
ATOM 5418 O O . TYR C 3 403 ? 217.195 234.884 168.850 1.00 291.72 403 TYR C O 1
ATOM 5427 N N . LEU C 3 404 ? 216.525 233.241 170.223 1.00 307.81 404 LEU C N 1
ATOM 5428 C CA . LEU C 3 404 ? 216.794 234.017 171.424 1.00 307.81 404 LEU C CA 1
ATOM 5429 C C . LEU C 3 404 ? 218.229 233.896 171.906 1.00 307.81 404 LEU C C 1
ATOM 5430 O O . LEU C 3 404 ? 218.641 234.684 172.764 1.00 307.81 404 LEU C O 1
ATOM 5435 N N . GLU C 3 405 ? 218.985 232.927 171.398 1.00 318.31 405 GLU C N 1
ATOM 5436 C CA . GLU C 3 405 ? 220.347 232.690 171.860 1.00 318.31 405 GLU C CA 1
ATOM 5437 C C . GLU C 3 405 ? 221.180 233.968 171.793 1.00 318.31 405 GLU C C 1
ATOM 5438 O O . GLU C 3 405 ? 221.792 234.338 172.802 1.00 318.31 405 GLU C O 1
ATOM 5444 N N . PRO C 3 406 ? 221.214 234.693 170.668 1.00 317.06 406 PRO C N 1
ATOM 5445 C CA . PRO C 3 406 ? 221.917 235.982 170.688 1.00 317.06 406 PRO C CA 1
ATOM 5446 C C . PRO C 3 406 ? 221.295 236.977 171.648 1.00 317.06 406 PRO C C 1
ATOM 5447 O O . PRO C 3 406 ? 222.028 237.687 172.347 1.00 317.06 406 PRO C O 1
ATOM 5451 N N . PHE C 3 407 ? 219.964 237.046 171.711 1.00 304.93 407 PHE C N 1
ATOM 5452 C CA . PHE C 3 407 ? 219.322 237.874 172.724 1.00 304.93 407 PHE C CA 1
ATOM 5453 C C . PHE C 3 407 ? 219.706 237.402 174.117 1.00 304.93 407 PHE C C 1
ATOM 5454 O O . PHE C 3 407 ? 219.959 238.211 175.013 1.00 304.93 407 PHE C O 1
ATOM 5462 N N . TYR C 3 408 ? 219.752 236.087 174.316 1.00 310.36 408 TYR C N 1
ATOM 5463 C CA . TYR C 3 408 ? 220.225 235.557 175.584 1.00 310.36 408 TYR C CA 1
ATOM 5464 C C . TYR C 3 408 ? 221.675 235.924 175.846 1.00 310.36 408 TYR C C 1
ATOM 5465 O O . TYR C 3 408 ? 222.089 235.981 177.008 1.00 310.36 408 TYR C O 1
ATOM 5474 N N . ASP C 3 409 ? 222.448 236.185 174.793 1.00 300.26 409 ASP C N 1
ATOM 5475 C CA . ASP C 3 409 ? 223.857 236.512 174.958 1.00 300.26 409 ASP C CA 1
ATOM 5476 C C . ASP C 3 409 ? 224.076 237.815 175.710 1.00 300.26 409 ASP C C 1
ATOM 5477 O O . ASP C 3 409 ? 225.137 237.988 176.317 1.00 300.26 409 ASP C O 1
ATOM 5482 N N . LEU C 3 410 ? 223.114 238.733 175.685 1.00 294.51 410 LEU C N 1
ATOM 5483 C CA . LEU C 3 410 ? 223.336 240.021 176.323 1.00 294.51 410 LEU C CA 1
ATOM 5484 C C . LEU C 3 410 ? 223.389 239.865 177.836 1.00 294.51 410 LEU C C 1
ATOM 5485 O O . LEU C 3 410 ? 222.921 238.872 178.401 1.00 294.51 410 LEU C O 1
ATOM 5490 N N . ASP C 3 411 ? 223.969 240.866 178.491 1.00 294.62 411 ASP C N 1
ATOM 5491 C CA . ASP C 3 411 ? 224.152 240.861 179.934 1.00 294.62 411 ASP C CA 1
ATOM 5492 C C . ASP C 3 411 ? 223.478 242.040 180.617 1.00 294.62 411 ASP C C 1
ATOM 5493 O O . ASP C 3 411 ? 223.740 242.286 181.800 1.00 294.62 411 ASP C O 1
ATOM 5498 N N . PHE C 3 412 ? 222.624 242.774 179.910 1.00 294.45 412 PHE C N 1
ATOM 5499 C CA . PHE C 3 412 ? 221.988 243.944 180.497 1.00 294.45 412 PHE C CA 1
ATOM 5500 C C . PHE C 3 412 ? 220.969 243.534 181.551 1.00 294.45 412 PHE C C 1
ATOM 5501 O O . PHE C 3 412 ? 220.188 242.599 181.359 1.00 294.45 412 PHE C O 1
ATOM 5509 N N . ASP C 3 413 ? 220.968 244.263 182.665 1.00 294.49 413 ASP C N 1
ATOM 5510 C CA . ASP C 3 413 ? 220.166 243.870 183.815 1.00 294.49 413 ASP C CA 1
ATOM 5511 C C . ASP C 3 413 ? 218.682 244.096 183.575 1.00 294.49 413 ASP C C 1
ATOM 5512 O O . ASP C 3 413 ? 217.865 243.210 183.844 1.00 294.49 413 ASP C O 1
ATOM 5517 N N . LEU C 3 414 ? 218.316 245.272 183.064 1.00 324.36 414 LEU C N 1
ATOM 5518 C CA . LEU C 3 414 ? 216.908 245.609 182.902 1.00 324.36 414 LEU C CA 1
ATOM 5519 C C . LEU C 3 414 ? 216.178 244.639 181.982 1.00 324.36 414 LEU C C 1
ATOM 5520 O O . LEU C 3 414 ? 214.948 244.671 181.919 1.00 324.36 414 LEU C O 1
ATOM 5525 N N . LEU C 3 415 ? 216.895 243.774 181.270 1.00 316.86 415 LEU C N 1
ATOM 5526 C CA . LEU C 3 415 ? 216.246 242.799 180.405 1.00 316.86 415 LEU C CA 1
ATOM 5527 C C . LEU C 3 415 ? 216.180 241.397 180.988 1.00 316.86 415 LEU C C 1
ATOM 5528 O O . LEU C 3 415 ? 215.435 240.567 180.455 1.00 316.86 415 LEU C O 1
ATOM 5533 N N . VAL C 3 416 ? 216.940 241.103 182.047 1.00 315.15 416 VAL C N 1
ATOM 5534 C CA . VAL C 3 416 ? 216.899 239.761 182.620 1.00 315.15 416 VAL C CA 1
ATOM 5535 C C . VAL C 3 416 ? 215.472 239.389 182.983 1.00 315.15 416 VAL C C 1
ATOM 5536 O O . VAL C 3 416 ? 215.074 238.222 182.884 1.00 315.15 416 VAL C O 1
ATOM 5540 N N . ARG C 3 417 ? 214.681 240.376 183.396 1.00 336.51 417 ARG C N 1
ATOM 5541 C CA . ARG C 3 417 ? 213.246 240.189 183.537 1.00 336.51 417 ARG C CA 1
ATOM 5542 C C . ARG C 3 417 ? 212.642 239.605 182.270 1.00 336.51 417 ARG C C 1
ATOM 5543 O O . ARG C 3 417 ? 211.837 238.671 182.321 1.00 336.51 417 ARG C O 1
ATOM 5551 N N . TYR C 3 418 ? 212.977 240.185 181.118 1.00 326.26 418 TYR C N 1
ATOM 5552 C CA . TYR C 3 418 ? 212.369 239.730 179.877 1.00 326.26 418 TYR C CA 1
ATOM 5553 C C . TYR C 3 418 ? 212.861 238.345 179.517 1.00 326.26 418 TYR C C 1
ATOM 5554 O O . TYR C 3 418 ? 212.136 237.565 178.900 1.00 326.26 418 TYR C O 1
ATOM 5563 N N . LYS C 3 419 ? 214.094 238.019 179.894 1.00 319.33 419 LYS C N 1
ATOM 5564 C CA . LYS C 3 419 ? 214.551 236.649 179.721 1.00 319.33 419 LYS C CA 1
ATOM 5565 C C . LYS C 3 419 ? 213.741 235.699 180.591 1.00 319.33 419 LYS C C 1
ATOM 5566 O O . LYS C 3 419 ? 213.423 234.585 180.165 1.00 319.33 419 LYS C O 1
ATOM 5572 N N . LEU C 3 420 ? 213.374 236.137 181.795 1.00 309.82 420 LEU C N 1
ATOM 5573 C CA . LEU C 3 420 ? 212.447 235.369 182.620 1.00 309.82 420 LEU C CA 1
ATOM 5574 C C . LEU C 3 420 ? 211.123 235.175 181.899 1.00 309.82 420 LEU C C 1
ATOM 5575 O O . LEU C 3 420 ? 210.565 234.072 181.871 1.00 309.82 420 LEU C O 1
ATOM 5580 N N . MET C 3 421 ? 210.590 236.261 181.343 1.00 312.57 421 MET C N 1
ATOM 5581 C CA . MET C 3 421 ? 209.314 236.199 180.641 1.00 312.57 421 MET C CA 1
ATOM 5582 C C . MET C 3 421 ? 209.390 235.253 179.458 1.00 312.57 421 MET C C 1
ATOM 5583 O O . MET C 3 421 ? 208.453 234.503 179.188 1.00 312.57 421 MET C O 1
ATOM 5588 N N . THR C 3 422 ? 210.483 235.308 178.710 1.00 315.39 422 THR C N 1
ATOM 5589 C CA . THR C 3 422 ? 210.651 234.400 177.586 1.00 315.39 422 THR C CA 1
ATOM 5590 C C . THR C 3 422 ? 210.776 232.963 178.062 1.00 315.39 422 THR C C 1
ATOM 5591 O O . THR C 3 422 ? 210.274 232.039 177.418 1.00 315.39 422 THR C O 1
ATOM 5595 N N . CYS C 3 423 ? 211.447 232.753 179.190 1.00 321.07 423 CYS C N 1
ATOM 5596 C CA . CYS C 3 423 ? 211.535 231.408 179.739 1.00 321.07 423 CYS C CA 1
ATOM 5597 C C . CYS C 3 423 ? 210.156 230.879 180.112 1.00 321.07 423 CYS C C 1
ATOM 5598 O O . CYS C 3 423 ? 209.836 229.713 179.856 1.00 321.07 423 CYS C O 1
ATOM 5601 N N . SER C 3 424 ? 209.325 231.727 180.710 1.00 298.35 424 SER C N 1
ATOM 5602 C CA . SER C 3 424 ? 208.026 231.273 181.193 1.00 298.35 424 SER C CA 1
ATOM 5603 C C . SER C 3 424 ? 206.977 231.253 180.086 1.00 298.35 424 SER C C 1
ATOM 5604 O O . SER C 3 424 ? 206.466 230.191 179.719 1.00 298.35 424 SER C O 1
ATOM 5607 N N . LEU C 3 425 ? 206.666 232.423 179.529 1.00 283.02 425 LEU C N 1
ATOM 5608 C CA . LEU C 3 425 ? 205.606 232.563 178.541 1.00 283.02 425 LEU C CA 1
ATOM 5609 C C . LEU C 3 425 ? 205.960 231.953 177.196 1.00 283.02 425 LEU C C 1
ATOM 5610 O O . LEU C 3 425 ? 205.106 231.933 176.304 1.00 283.02 425 LEU C O 1
ATOM 5615 N N . ILE C 3 426 ? 207.186 231.476 177.008 1.00 279.38 426 ILE C N 1
ATOM 5616 C CA . ILE C 3 426 ? 207.542 230.698 175.826 1.00 279.38 426 ILE C CA 1
ATOM 5617 C C . ILE C 3 426 ? 207.922 229.279 176.205 1.00 279.38 426 ILE C C 1
ATOM 5618 O O . ILE C 3 426 ? 207.199 228.333 175.899 1.00 279.38 426 ILE C O 1
ATOM 5623 N N . PHE C 3 427 ? 209.021 229.114 176.937 1.00 303.30 427 PHE C N 1
ATOM 5624 C CA . PHE C 3 427 ? 209.541 227.773 177.158 1.00 303.30 427 PHE C CA 1
ATOM 5625 C C . PHE C 3 427 ? 208.648 227.002 178.113 1.00 303.30 427 PHE C C 1
ATOM 5626 O O . PHE C 3 427 ? 208.145 225.927 177.777 1.00 303.30 427 PHE C O 1
ATOM 5634 N N . MET C 3 428 ? 208.428 227.545 179.308 1.00 298.52 428 MET C N 1
ATOM 5635 C CA . MET C 3 428 ? 207.436 226.953 180.196 1.00 298.52 428 MET C CA 1
ATOM 5636 C C . MET C 3 428 ? 206.092 226.845 179.494 1.00 298.52 428 MET C C 1
ATOM 5637 O O . MET C 3 428 ? 205.431 225.803 179.545 1.00 298.52 428 MET C O 1
ATOM 5642 N N . ASN C 3 429 ? 205.685 227.915 178.811 1.00 292.74 429 ASN C N 1
ATOM 5643 C CA . ASN C 3 429 ? 204.392 227.922 178.140 1.00 292.74 429 ASN C CA 1
ATOM 5644 C C . ASN C 3 429 ? 204.334 226.866 177.047 1.00 292.74 429 ASN C C 1
ATOM 5645 O O . ASN C 3 429 ? 203.382 226.083 176.983 1.00 292.74 429 ASN C O 1
ATOM 5650 N N . LEU C 3 430 ? 205.326 226.845 176.157 1.00 298.62 430 LEU C N 1
ATOM 5651 C CA . LEU C 3 430 ? 205.270 225.891 175.056 1.00 298.62 430 LEU C CA 1
ATOM 5652 C C . LEU C 3 430 ? 205.346 224.461 175.566 1.00 298.62 430 LEU C C 1
ATOM 5653 O O . LEU C 3 430 ? 204.637 223.583 175.068 1.00 298.62 430 LEU C O 1
ATOM 5658 N N . THR C 3 431 ? 206.189 224.206 176.569 1.00 288.79 431 THR C N 1
ATOM 5659 C CA . THR C 3 431 ? 206.273 222.865 177.138 1.00 288.79 431 THR C CA 1
ATOM 5660 C C . THR C 3 431 ? 204.953 222.451 177.769 1.00 288.79 431 THR C C 1
ATOM 5661 O O . THR C 3 431 ? 204.485 221.329 177.565 1.00 288.79 431 THR C O 1
ATOM 5665 N N . SER C 3 432 ? 204.340 223.342 178.548 1.00 279.91 432 SER C N 1
ATOM 5666 C CA . SER C 3 432 ? 203.069 223.018 179.183 1.00 279.91 432 SER C CA 1
ATOM 5667 C C . SER C 3 432 ? 201.982 222.779 178.147 1.00 279.91 432 SER C C 1
ATOM 5668 O O . SER C 3 432 ? 201.193 221.836 178.268 1.00 279.91 432 SER C O 1
ATOM 5671 N N . SER C 3 433 ? 201.922 223.629 177.124 1.00 291.28 433 SER C N 1
ATOM 5672 C CA . SER C 3 433 ? 200.905 223.478 176.093 1.00 291.28 433 SER C CA 1
ATOM 5673 C C . SER C 3 433 ? 201.105 222.190 175.313 1.00 291.28 433 SER C C 1
ATOM 5674 O O . SER C 3 433 ? 200.140 221.476 175.031 1.00 291.28 433 SER C O 1
ATOM 5677 N N . TYR C 3 434 ? 202.346 221.888 174.938 1.00 286.80 434 TYR C N 1
ATOM 5678 C CA . TYR C 3 434 ? 202.628 220.642 174.242 1.00 286.80 434 TYR C CA 1
ATOM 5679 C C . TYR C 3 434 ? 202.326 219.444 175.127 1.00 286.80 434 TYR C C 1
ATOM 5680 O O . TYR C 3 434 ? 201.850 218.416 174.640 1.00 286.80 434 TYR C O 1
ATOM 5689 N N . LEU C 3 435 ? 202.607 219.553 176.426 1.00 276.81 435 LEU C N 1
ATOM 5690 C CA . LEU C 3 435 ? 202.262 218.488 177.356 1.00 276.81 435 LEU C CA 1
ATOM 5691 C C . LEU C 3 435 ? 200.761 218.267 177.379 1.00 276.81 435 LEU C C 1
ATOM 5692 O O . LEU C 3 435 ? 200.288 217.131 177.322 1.00 276.81 435 LEU C O 1
ATOM 5697 N N . ASP C 3 436 ? 199.998 219.351 177.489 1.00 275.21 436 ASP C N 1
ATOM 5698 C CA . ASP C 3 436 ? 198.546 219.238 177.467 1.00 275.21 436 ASP C CA 1
ATOM 5699 C C . ASP C 3 436 ? 198.075 218.608 176.167 1.00 275.21 436 ASP C C 1
ATOM 5700 O O . ASP C 3 436 ? 197.238 217.698 176.173 1.00 275.21 436 ASP C O 1
ATOM 5705 N N . TYR C 3 437 ? 198.605 219.085 175.042 1.00 279.66 437 TYR C N 1
ATOM 5706 C CA . TYR C 3 437 ? 198.221 218.550 173.745 1.00 279.66 437 TYR C CA 1
ATOM 5707 C C . TYR C 3 437 ? 198.495 217.057 173.673 1.00 279.66 437 TYR C C 1
ATOM 5708 O O . TYR C 3 437 ? 197.571 216.254 173.539 1.00 279.66 437 TYR C O 1
ATOM 5717 N N . ILE C 3 438 ? 199.763 216.666 173.790 1.00 291.36 438 ILE C N 1
ATOM 5718 C CA . ILE C 3 438 ? 200.113 215.257 173.678 1.00 291.36 438 ILE C CA 1
ATOM 5719 C C . ILE C 3 438 ? 199.405 214.433 174.740 1.00 291.36 438 ILE C C 1
ATOM 5720 O O . ILE C 3 438 ? 199.159 213.241 174.545 1.00 291.36 438 ILE C O 1
ATOM 5725 N N . LEU C 3 439 ? 199.056 215.041 175.868 1.00 280.96 439 LEU C N 1
ATOM 5726 C CA . LEU C 3 439 ? 198.293 214.321 176.873 1.00 280.96 439 LEU C CA 1
ATOM 5727 C C . LEU C 3 439 ? 196.849 214.149 176.438 1.00 280.96 439 LEU C C 1
ATOM 5728 O O . LEU C 3 439 ? 196.246 213.100 176.685 1.00 280.96 439 LEU C O 1
ATOM 5733 N N . THR C 3 440 ? 196.286 215.159 175.786 1.00 288.57 440 THR C N 1
ATOM 5734 C CA . THR C 3 440 ? 194.903 215.143 175.321 1.00 288.57 440 THR C CA 1
ATOM 5735 C C . THR C 3 440 ? 194.928 215.314 173.810 1.00 288.57 440 THR C C 1
ATOM 5736 O O . THR C 3 440 ? 194.760 216.418 173.288 1.00 288.57 440 THR C O 1
ATOM 5740 N N . VAL C 3 441 ? 195.144 214.209 173.103 1.00 287.61 441 VAL C N 1
ATOM 5741 C CA . VAL C 3 441 ? 195.253 214.230 171.652 1.00 287.61 441 VAL C CA 1
ATOM 5742 C C . VAL C 3 441 ? 194.829 212.867 171.142 1.00 287.61 441 VAL C C 1
ATOM 5743 O O . VAL C 3 441 ? 194.997 211.850 171.819 1.00 287.61 441 VAL C O 1
ATOM 5747 N N . ASP C 3 442 ? 194.260 212.851 169.942 1.00 311.43 442 ASP C N 1
ATOM 5748 C CA . ASP C 3 442 ? 193.840 211.606 169.314 1.00 311.43 442 ASP C CA 1
ATOM 5749 C C . ASP C 3 442 ? 194.103 211.718 167.817 1.00 311.43 442 ASP C C 1
ATOM 5750 O O . ASP C 3 442 ? 193.224 212.135 167.058 1.00 311.43 442 ASP C O 1
ATOM 5755 N N . SER C 3 443 ? 195.308 211.341 167.398 1.00 322.96 443 SER C N 1
ATOM 5756 C CA . SER C 3 443 ? 195.638 211.251 165.984 1.00 322.96 443 SER C CA 1
ATOM 5757 C C . SER C 3 443 ? 195.185 209.937 165.379 1.00 322.96 443 SER C C 1
ATOM 5758 O O . SER C 3 443 ? 195.589 209.602 164.261 1.00 322.96 443 SER C O 1
ATOM 5761 N N . LEU C 3 444 ? 194.362 209.187 166.094 1.00 313.70 444 LEU C N 1
ATOM 5762 C CA . LEU C 3 444 ? 193.960 207.859 165.678 1.00 313.70 444 LEU C CA 1
ATOM 5763 C C . LEU C 3 444 ? 192.546 207.905 165.117 1.00 313.70 444 LEU C C 1
ATOM 5764 O O . LEU C 3 444 ? 191.728 208.748 165.492 1.00 313.70 444 LEU C O 1
ATOM 5769 N N . ASN C 3 445 ? 192.268 206.988 164.197 1.00 313.28 445 ASN C N 1
ATOM 5770 C CA . ASN C 3 445 ? 190.959 206.924 163.568 1.00 313.28 445 ASN C CA 1
ATOM 5771 C C . ASN C 3 445 ? 189.891 206.608 164.605 1.00 313.28 445 ASN C C 1
ATOM 5772 O O . ASN C 3 445 ? 190.155 205.945 165.612 1.00 313.28 445 ASN C O 1
ATOM 5777 N N . GLU C 3 446 ? 188.677 207.109 164.356 1.00 333.40 446 GLU C N 1
ATOM 5778 C CA . GLU C 3 446 ? 187.563 206.861 165.267 1.00 333.40 446 GLU C CA 1
ATOM 5779 C C . GLU C 3 446 ? 187.425 205.375 165.566 1.00 333.40 446 GLU C C 1
ATOM 5780 O O . GLU C 3 446 ? 187.522 204.946 166.721 1.00 333.40 446 GLU C O 1
ATOM 5786 N N . THR C 3 447 ? 187.199 204.575 164.531 1.00 325.18 447 THR C N 1
ATOM 5787 C CA . THR C 3 447 ? 187.256 203.130 164.672 1.00 325.18 447 THR C CA 1
ATOM 5788 C C . THR C 3 447 ? 188.708 202.711 164.839 1.00 325.18 447 THR C C 1
ATOM 5789 O O . THR C 3 447 ? 189.568 203.092 164.039 1.00 325.18 447 THR C O 1
ATOM 5793 N N . ARG C 3 448 ? 188.983 201.938 165.885 1.00 315.79 448 ARG C N 1
ATOM 5794 C CA . ARG C 3 448 ? 190.355 201.603 166.236 1.00 315.79 448 ARG C CA 1
ATOM 5795 C C . ARG C 3 448 ? 190.353 200.314 167.042 1.00 315.79 448 ARG C C 1
ATOM 5796 O O . ARG C 3 448 ? 189.307 199.834 167.485 1.00 315.79 448 ARG C O 1
ATOM 5804 N N . THR C 3 449 ? 191.545 199.763 167.232 1.00 257.24 449 THR C N 1
ATOM 5805 C CA . THR C 3 449 ? 191.729 198.566 168.033 1.00 257.24 449 THR C CA 1
ATOM 5806 C C . THR C 3 449 ? 192.500 198.897 169.303 1.00 257.24 449 THR C C 1
ATOM 5807 O O . THR C 3 449 ? 193.086 199.971 169.452 1.00 257.24 449 THR C O 1
ATOM 5811 N N . LYS C 3 450 ? 192.487 197.936 170.223 1.00 243.20 450 LYS C N 1
ATOM 5812 C CA . LYS C 3 450 ? 193.153 198.117 171.505 1.00 243.20 450 LYS C CA 1
ATOM 5813 C C . LYS C 3 450 ? 194.663 198.167 171.337 1.00 243.20 450 LYS C C 1
ATOM 5814 O O . LYS C 3 450 ? 195.343 198.955 172.009 1.00 243.20 450 LYS C O 1
ATOM 5820 N N . GLU C 3 451 ? 195.198 197.322 170.455 1.00 257.38 451 GLU C N 1
ATOM 5821 C CA . GLU C 3 451 ? 196.618 197.374 170.141 1.00 257.38 451 GLU C CA 1
ATOM 5822 C C . GLU C 3 451 ? 197.020 198.763 169.675 1.00 257.38 451 GLU C C 1
ATOM 5823 O O . GLU C 3 451 ? 198.100 199.253 170.015 1.00 257.38 451 GLU C O 1
ATOM 5829 N N . GLN C 3 452 ? 196.157 199.415 168.897 1.00 273.36 452 GLN C N 1
ATOM 5830 C CA . GLN C 3 452 ? 196.432 200.785 168.492 1.00 273.36 452 GLN C CA 1
ATOM 5831 C C . GLN C 3 452 ? 196.427 201.730 169.681 1.00 273.36 452 GLN C C 1
ATOM 5832 O O . GLN C 3 452 ? 197.151 202.726 169.677 1.00 273.36 452 GLN C O 1
ATOM 5838 N N . GLU C 3 453 ? 195.610 201.451 170.696 1.00 255.93 453 GLU C N 1
ATOM 5839 C CA . GLU C 3 453 ? 195.667 202.258 171.908 1.00 255.93 453 GLU C CA 1
ATOM 5840 C C . GLU C 3 453 ? 197.018 202.104 172.585 1.00 255.93 453 GLU C C 1
ATOM 5841 O O . GLU C 3 453 ? 197.645 203.090 172.984 1.00 255.93 453 GLU C O 1
ATOM 5847 N N . LEU C 3 454 ? 197.477 200.861 172.727 1.00 253.73 454 LEU C N 1
ATOM 5848 C CA . LEU C 3 454 ? 198.834 200.626 173.207 1.00 253.73 454 LEU C CA 1
ATOM 5849 C C . LEU C 3 454 ? 199.846 201.400 172.380 1.00 253.73 454 LEU C C 1
ATOM 5850 O O . LEU C 3 454 ? 200.767 202.021 172.923 1.00 253.73 454 LEU C O 1
ATOM 5855 N N . TYR C 3 455 ? 199.675 201.383 171.061 1.00 265.02 455 TYR C N 1
ATOM 5856 C CA . TYR C 3 455 ? 200.639 202.008 170.168 1.00 265.02 455 TYR C CA 1
ATOM 5857 C C . TYR C 3 455 ? 200.666 203.516 170.360 1.00 265.02 455 TYR C C 1
ATOM 5858 O O . TYR C 3 455 ? 201.737 204.123 170.448 1.00 265.02 455 TYR C O 1
ATOM 5867 N N . GLN C 3 456 ? 199.493 204.142 170.406 1.00 255.85 456 GLN C N 1
ATOM 5868 C CA . GLN C 3 456 ? 199.466 205.582 170.604 1.00 255.85 456 GLN C CA 1
ATOM 5869 C C . GLN C 3 456 ? 199.972 205.945 171.987 1.00 255.85 456 GLN C C 1
ATOM 5870 O O . GLN C 3 456 ? 200.608 206.984 172.149 1.00 255.85 456 GLN C O 1
ATOM 5876 N N . THR C 3 457 ? 199.728 205.102 172.988 1.00 244.94 457 THR C N 1
ATOM 5877 C CA . THR C 3 457 ? 200.261 205.387 174.313 1.00 244.94 457 THR C CA 1
ATOM 5878 C C . THR C 3 457 ? 201.779 205.338 174.306 1.00 244.94 457 THR C C 1
ATOM 5879 O O . THR C 3 457 ? 202.438 206.200 174.891 1.00 244.94 457 THR C O 1
ATOM 5883 N N . MET C 3 458 ? 202.355 204.331 173.655 1.00 264.67 458 MET C N 1
ATOM 5884 C CA . MET C 3 458 ? 203.807 204.230 173.667 1.00 264.67 458 MET C CA 1
ATOM 5885 C C . MET C 3 458 ? 204.443 205.289 172.781 1.00 264.67 458 MET C C 1
ATOM 5886 O O . MET C 3 458 ? 205.544 205.756 173.075 1.00 264.67 458 MET C O 1
ATOM 5891 N N . ALA C 3 459 ? 203.765 205.699 171.712 1.00 255.71 459 ALA C N 1
ATOM 5892 C CA . ALA C 3 459 ? 204.268 206.810 170.916 1.00 255.71 459 ALA C CA 1
ATOM 5893 C C . ALA C 3 459 ? 204.158 208.113 171.693 1.00 255.71 459 ALA C C 1
ATOM 5894 O O . ALA C 3 459 ? 205.043 208.970 171.624 1.00 255.71 459 ALA C O 1
ATOM 5896 N N . LYS C 3 460 ? 203.072 208.273 172.447 1.00 258.55 460 LYS C N 1
ATOM 5897 C CA . LYS C 3 460 ? 202.972 209.366 173.399 1.00 258.55 460 LYS C CA 1
ATOM 5898 C C . LYS C 3 460 ? 204.167 209.361 174.330 1.00 258.55 460 LYS C C 1
ATOM 5899 O O . LYS C 3 460 ? 204.838 210.376 174.500 1.00 258.55 460 LYS C O 1
ATOM 5905 N N . LEU C 3 461 ? 204.440 208.210 174.939 1.00 257.53 461 LEU C N 1
ATOM 5906 C CA . LEU C 3 461 ? 205.530 208.100 175.898 1.00 257.53 461 LEU C CA 1
ATOM 5907 C C . LEU C 3 461 ? 206.870 208.398 175.245 1.00 257.53 461 LEU C C 1
ATOM 5908 O O . LEU C 3 461 ? 207.748 209.006 175.864 1.00 257.53 461 LEU C O 1
ATOM 5913 N N . GLN C 3 462 ? 207.066 207.939 174.011 1.00 260.41 462 GLN C N 1
ATOM 5914 C CA . GLN C 3 462 ? 208.322 208.217 173.330 1.00 260.41 462 GLN C CA 1
ATOM 5915 C C . GLN C 3 462 ? 208.438 209.699 173.016 1.00 260.41 462 GLN C C 1
ATOM 5916 O O . GLN C 3 462 ? 209.528 210.271 173.095 1.00 260.41 462 GLN C O 1
ATOM 5922 N N . HIS C 3 463 ? 207.317 210.347 172.696 1.00 259.62 463 HIS C N 1
ATOM 5923 C CA . HIS C 3 463 ? 207.318 211.797 172.568 1.00 259.62 463 HIS C CA 1
ATOM 5924 C C . HIS C 3 463 ? 207.648 212.451 173.900 1.00 259.62 463 HIS C C 1
ATOM 5925 O O . HIS C 3 463 ? 208.375 213.446 173.951 1.00 259.62 463 HIS C O 1
ATOM 5932 N N . VAL C 3 464 ? 207.117 211.896 174.986 1.00 262.86 464 VAL C N 1
ATOM 5933 C CA . VAL C 3 464 ? 207.401 212.404 176.323 1.00 262.86 464 VAL C CA 1
ATOM 5934 C C . VAL C 3 464 ? 208.889 212.342 176.608 1.00 262.86 464 VAL C C 1
ATOM 5935 O O . VAL C 3 464 ? 209.489 213.313 177.063 1.00 262.86 464 VAL C O 1
ATOM 5939 N N . ASN C 3 465 ? 209.500 211.187 176.368 1.00 255.83 465 ASN C N 1
ATOM 5940 C CA . ASN C 3 465 ? 210.925 211.044 176.634 1.00 255.83 465 ASN C CA 1
ATOM 5941 C C . ASN C 3 465 ? 211.742 211.922 175.698 1.00 255.83 465 ASN C C 1
ATOM 5942 O O . ASN C 3 465 ? 212.741 212.522 176.108 1.00 255.83 465 ASN C O 1
ATOM 5947 N N . PHE C 3 466 ? 211.317 212.022 174.438 1.00 263.66 466 PHE C N 1
ATOM 5948 C CA . PHE C 3 466 ? 212.040 212.815 173.454 1.00 263.66 466 PHE C CA 1
ATOM 5949 C C . PHE C 3 466 ? 212.006 214.293 173.808 1.00 263.66 466 PHE C C 1
ATOM 5950 O O . PHE C 3 466 ? 212.996 215.009 173.623 1.00 263.66 466 PHE C O 1
ATOM 5958 N N . VAL C 3 467 ? 210.870 214.772 174.311 1.00 266.26 467 VAL C N 1
ATOM 5959 C CA . VAL C 3 467 ? 210.791 216.160 174.733 1.00 266.26 467 VAL C CA 1
ATOM 5960 C C . VAL C 3 467 ? 211.421 216.329 176.101 1.00 266.26 467 VAL C C 1
ATOM 5961 O O . VAL C 3 467 ? 211.951 217.394 176.413 1.00 266.26 467 VAL C O 1
ATOM 5965 N N . TYR C 3 468 ? 211.413 215.282 176.921 1.00 261.72 468 TYR C N 1
ATOM 5966 C CA . TYR C 3 468 ? 211.903 215.392 178.284 1.00 261.72 468 TYR C CA 1
ATOM 5967 C C . TYR C 3 468 ? 213.416 215.482 178.308 1.00 261.72 468 TYR C C 1
ATOM 5968 O O . TYR C 3 468 ? 213.982 216.263 179.076 1.00 261.72 468 TYR C O 1
ATOM 5977 N N . ARG C 3 469 ? 214.090 214.687 177.478 1.00 269.72 469 ARG C N 1
ATOM 5978 C CA . ARG C 3 469 ? 215.537 214.819 177.365 1.00 269.72 469 ARG C CA 1
ATOM 5979 C C . ARG C 3 469 ? 215.912 216.200 176.849 1.00 269.72 469 ARG C C 1
ATOM 5980 O O . ARG C 3 469 ? 216.902 216.791 177.294 1.00 269.72 469 ARG C O 1
ATOM 5988 N N . LYS C 3 470 ? 215.119 216.743 175.924 1.00 272.14 470 LYS C N 1
ATOM 5989 C CA . LYS C 3 470 ? 215.385 218.090 175.435 1.00 272.14 470 LYS C CA 1
ATOM 5990 C C . LYS C 3 470 ? 215.147 219.121 176.527 1.00 272.14 470 LYS C C 1
ATOM 5991 O O . LYS C 3 470 ? 215.881 220.109 176.634 1.00 272.14 470 LYS C O 1
ATOM 5997 N N . ILE C 3 471 ? 214.125 218.898 177.347 1.00 278.33 471 ILE C N 1
ATOM 5998 C CA . ILE C 3 471 ? 213.863 219.773 178.479 1.00 278.33 471 ILE C CA 1
ATOM 5999 C C . ILE C 3 471 ? 215.024 219.728 179.454 1.00 278.33 471 ILE C C 1
ATOM 6000 O O . ILE C 3 471 ? 215.442 220.754 179.994 1.00 278.33 471 ILE C O 1
ATOM 6005 N N . LYS C 3 472 ? 215.561 218.536 179.696 1.00 269.93 472 LYS C N 1
ATOM 6006 C CA . LYS C 3 472 ? 216.698 218.409 180.597 1.00 269.93 472 LYS C CA 1
ATOM 6007 C C . LYS C 3 472 ? 217.931 219.090 180.024 1.00 269.93 472 LYS C C 1
ATOM 6008 O O . LYS C 3 472 ? 218.699 219.717 180.762 1.00 269.93 472 LYS C O 1
ATOM 6014 N N . SER C 3 473 ? 218.144 218.974 178.714 1.00 281.85 473 SER C N 1
ATOM 6015 C CA . SER C 3 473 ? 219.256 219.683 178.092 1.00 281.85 473 SER C CA 1
ATOM 6016 C C . SER C 3 473 ? 219.093 221.184 178.273 1.00 281.85 473 SER C C 1
ATOM 6017 O O . SER C 3 473 ? 220.033 221.884 178.668 1.00 281.85 473 SER C O 1
ATOM 6020 N N . LEU C 3 474 ? 217.896 221.692 177.979 1.00 290.59 474 LEU C N 1
ATOM 6021 C CA . LEU C 3 474 ? 217.579 223.087 178.253 1.00 290.59 474 LEU C CA 1
ATOM 6022 C C . LEU C 3 474 ? 217.885 223.445 179.699 1.00 290.59 474 LEU C C 1
ATOM 6023 O O . LEU C 3 474 ? 218.463 224.501 179.979 1.00 290.59 474 LEU C O 1
ATOM 6028 N N . SER C 3 475 ? 217.483 222.585 180.633 1.00 286.13 475 SER C N 1
ATOM 6029 C CA . SER C 3 475 ? 217.775 222.818 182.040 1.00 286.13 475 SER C CA 1
ATOM 6030 C C . SER C 3 475 ? 219.268 222.941 182.274 1.00 286.13 475 SER C C 1
ATOM 6031 O O . SER C 3 475 ? 219.708 223.772 183.074 1.00 286.13 475 SER C O 1
ATOM 6034 N N . SER C 3 476 ? 220.057 222.133 181.582 1.00 296.48 476 SER C N 1
ATOM 6035 C CA . SER C 3 476 ? 221.504 222.199 181.682 1.00 296.48 476 SER C CA 1
ATOM 6036 C C . SER C 3 476 ? 222.096 223.327 180.858 1.00 296.48 476 SER C C 1
ATOM 6037 O O . SER C 3 476 ? 223.311 223.540 180.911 1.00 296.48 476 SER C O 1
ATOM 6040 N N . ASN C 3 477 ? 221.284 224.038 180.088 1.00 293.61 477 ASN C N 1
ATOM 6041 C CA . ASN C 3 477 ? 221.814 225.140 179.306 1.00 293.61 477 ASN C CA 1
ATOM 6042 C C . ASN C 3 477 ? 222.276 226.256 180.230 1.00 293.61 477 ASN C C 1
ATOM 6043 O O . ASN C 3 477 ? 221.542 226.683 181.126 1.00 293.61 477 ASN C O 1
ATOM 6048 N N . PHE C 3 478 ? 223.503 226.724 180.003 1.00 295.73 478 PHE C N 1
ATOM 6049 C CA . PHE C 3 478 ? 224.109 227.712 180.886 1.00 295.73 478 PHE C CA 1
ATOM 6050 C C . PHE C 3 478 ? 223.285 228.986 180.970 1.00 295.73 478 PHE C C 1
ATOM 6051 O O . PHE C 3 478 ? 223.240 229.617 182.026 1.00 295.73 478 PHE C O 1
ATOM 6059 N N . ILE C 3 479 ? 222.644 229.393 179.874 1.00 299.70 479 ILE C N 1
ATOM 6060 C CA . ILE C 3 479 ? 221.815 230.594 179.915 1.00 299.70 479 ILE C CA 1
ATOM 6061 C C . ILE C 3 479 ? 220.675 230.416 180.905 1.00 299.70 479 ILE C C 1
ATOM 6062 O O . ILE C 3 479 ? 220.482 231.232 181.811 1.00 299.70 479 ILE C O 1
ATOM 6067 N N . PHE C 3 480 ? 219.884 229.358 180.727 1.00 304.63 480 PHE C N 1
ATOM 6068 C CA . PHE C 3 480 ? 218.821 229.072 181.682 1.00 304.63 480 PHE C CA 1
ATOM 6069 C C . PHE C 3 480 ? 219.378 228.806 183.070 1.00 304.63 480 PHE C C 1
ATOM 6070 O O . PHE C 3 480 ? 218.709 229.085 184.070 1.00 304.63 480 PHE C O 1
ATOM 6078 N N . ILE C 3 481 ? 220.581 228.242 183.153 1.00 306.83 481 ILE C N 1
ATOM 6079 C CA . ILE C 3 481 ? 221.222 228.061 184.451 1.00 306.83 481 ILE C CA 1
ATOM 6080 C C . ILE C 3 481 ? 221.375 229.404 185.145 1.00 306.83 481 ILE C C 1
ATOM 6081 O O . ILE C 3 481 ? 220.991 229.572 186.307 1.00 306.83 481 ILE C O 1
ATOM 6086 N N . GLN C 3 482 ? 221.958 230.371 184.439 1.00 300.62 482 GLN C N 1
ATOM 6087 C CA . GLN C 3 482 ? 222.124 231.716 184.967 1.00 300.62 482 GLN C CA 1
ATOM 6088 C C . GLN C 3 482 ? 220.782 232.338 185.297 1.00 300.62 482 GLN C C 1
ATOM 6089 O O . GLN C 3 482 ? 220.651 233.052 186.293 1.00 300.62 482 GLN C O 1
ATOM 6095 N N . LEU C 3 483 ? 219.778 232.086 184.457 1.00 305.62 483 LEU C N 1
ATOM 6096 C CA . LEU C 3 483 ? 218.415 232.497 184.770 1.00 305.62 483 LEU C CA 1
ATOM 6097 C C . LEU C 3 483 ? 217.991 231.990 186.136 1.00 305.62 483 LEU C C 1
ATOM 6098 O O . LEU C 3 483 ? 217.490 232.753 186.967 1.00 305.62 483 LEU C O 1
ATOM 6103 N N . THR C 3 484 ? 218.154 230.691 186.366 1.00 314.33 484 THR C N 1
ATOM 6104 C CA . THR C 3 484 ? 217.713 230.093 187.616 1.00 314.33 484 THR C CA 1
ATOM 6105 C C . THR C 3 484 ? 218.511 230.642 188.788 1.00 314.33 484 THR C C 1
ATOM 6106 O O . THR C 3 484 ? 217.954 230.906 189.858 1.00 314.33 484 THR C O 1
ATOM 6110 N N . ASP C 3 485 ? 219.816 230.830 188.600 1.00 317.49 485 ASP C N 1
ATOM 6111 C CA . ASP C 3 485 ? 220.642 231.386 189.665 1.00 317.49 485 ASP C CA 1
ATOM 6112 C C . ASP C 3 485 ? 220.207 232.802 190.006 1.00 317.49 485 ASP C C 1
ATOM 6113 O O . ASP C 3 485 ? 220.121 233.170 191.183 1.00 317.49 485 ASP C O 1
ATOM 6118 N N . ILE C 3 486 ? 219.919 233.606 188.985 1.00 309.48 486 ILE C N 1
ATOM 6119 C CA . ILE C 3 486 ? 219.509 234.983 189.210 1.00 309.48 486 ILE C CA 1
ATOM 6120 C C . ILE C 3 486 ? 218.148 235.028 189.887 1.00 309.48 486 ILE C C 1
ATOM 6121 O O . ILE C 3 486 ? 217.959 235.742 190.877 1.00 309.48 486 ILE C O 1
ATOM 6126 N N . VAL C 3 487 ? 217.188 234.250 189.385 1.00 312.05 487 VAL C N 1
ATOM 6127 C CA . VAL C 3 487 ? 215.846 234.281 189.954 1.00 312.05 487 VAL C CA 1
ATOM 6128 C C . VAL C 3 487 ? 215.855 233.733 191.374 1.00 312.05 487 VAL C C 1
ATOM 6129 O O . VAL C 3 487 ? 215.085 234.190 192.226 1.00 312.05 487 VAL C O 1
ATOM 6133 N N . ASN C 3 488 ? 216.729 232.768 191.667 1.00 303.33 488 ASN C N 1
ATOM 6134 C CA . ASN C 3 488 ? 216.882 232.322 193.044 1.00 303.33 488 ASN C CA 1
ATOM 6135 C C . ASN C 3 488 ? 217.503 233.411 193.903 1.00 303.33 488 ASN C C 1
ATOM 6136 O O . ASN C 3 488 ? 217.229 233.483 195.106 1.00 303.33 488 ASN C O 1
ATOM 6141 N N . SER C 3 489 ? 218.334 234.260 193.308 1.00 304.34 489 SER C N 1
ATOM 6142 C CA . SER C 3 489 ? 218.876 235.426 193.988 1.00 304.34 489 SER C CA 1
ATOM 6143 C C . SER C 3 489 ? 218.014 236.664 193.787 1.00 304.34 489 SER C C 1
ATOM 6144 O O . SER C 3 489 ? 218.270 237.694 194.417 1.00 304.34 489 SER C O 1
ATOM 6147 N N . THR C 3 490 ? 217.004 236.587 192.922 1.00 307.04 490 THR C N 1
ATOM 6148 C CA . THR C 3 490 ? 216.068 237.686 192.732 1.00 307.04 490 THR C CA 1
ATOM 6149 C C . THR C 3 490 ? 214.948 237.688 193.756 1.00 307.04 490 THR C C 1
ATOM 6150 O O . THR C 3 490 ? 214.544 238.759 194.218 1.00 307.04 490 THR C O 1
ATOM 6154 N N . GLU C 3 491 ? 214.444 236.515 194.125 1.00 298.71 491 GLU C N 1
ATOM 6155 C CA . GLU C 3 491 ? 213.415 236.394 195.143 1.00 298.71 491 GLU C CA 1
ATOM 6156 C C . GLU C 3 491 ? 213.900 235.385 196.175 1.00 298.71 491 GLU C C 1
ATOM 6157 O O . GLU C 3 491 ? 215.049 234.934 196.142 1.00 298.71 491 GLU C O 1
ATOM 6163 N N . SER C 3 492 ? 213.018 235.029 197.106 1.00 289.09 492 SER C N 1
ATOM 6164 C CA . SER C 3 492 ? 213.349 234.060 198.148 1.00 289.09 492 SER C CA 1
ATOM 6165 C C . SER C 3 492 ? 212.871 232.685 197.697 1.00 289.09 492 SER C C 1
ATOM 6166 O O . SER C 3 492 ? 211.775 232.227 198.023 1.00 289.09 492 SER C O 1
ATOM 6169 N N . LYS C 3 493 ? 213.725 232.017 196.925 1.00 283.34 493 LYS C N 1
ATOM 6170 C CA . LYS C 3 493 ? 213.402 230.707 196.382 1.00 283.34 493 LYS C CA 1
ATOM 6171 C C . LYS C 3 493 ? 214.668 229.868 196.310 1.00 283.34 493 LYS C C 1
ATOM 6172 O O . LYS C 3 493 ? 215.787 230.385 196.353 1.00 283.34 493 LYS C O 1
ATOM 6178 N N . LYS C 3 494 ? 214.471 228.559 196.197 1.00 277.15 494 LYS C N 1
ATOM 6179 C CA . LYS C 3 494 ? 215.557 227.607 196.001 1.00 277.15 494 LYS C CA 1
ATOM 6180 C C . LYS C 3 494 ? 215.156 226.609 194.925 1.00 277.15 494 LYS C C 1
ATOM 6181 O O . LYS C 3 494 ? 215.372 225.402 195.041 1.00 277.15 494 LYS C O 1
ATOM 6187 N N . TYR C 3 495 ? 214.550 227.124 193.863 1.00 298.12 495 TYR C N 1
ATOM 6188 C CA . TYR C 3 495 ? 214.061 226.275 192.790 1.00 298.12 495 TYR C CA 1
ATOM 6189 C C . TYR C 3 495 ? 215.224 225.597 192.082 1.00 298.12 495 TYR C C 1
ATOM 6190 O O . TYR C 3 495 ? 216.210 226.244 191.719 1.00 298.12 495 TYR C O 1
ATOM 6199 N N . ASN C 3 496 ? 215.107 224.286 191.890 1.00 308.06 496 ASN C N 1
ATOM 6200 C CA . ASN C 3 496 ? 216.176 223.534 191.254 1.00 308.06 496 ASN C CA 1
ATOM 6201 C C . ASN C 3 496 ? 216.133 223.621 189.738 1.00 308.06 496 ASN C C 1
ATOM 6202 O O . ASN C 3 496 ? 217.157 223.403 189.087 1.00 308.06 496 ASN C O 1
ATOM 6207 N N . SER C 3 497 ? 214.980 223.935 189.163 1.00 290.86 497 SER C N 1
ATOM 6208 C CA . SER C 3 497 ? 214.846 224.053 187.722 1.00 290.86 497 SER C CA 1
ATOM 6209 C C . SER C 3 497 ? 213.892 225.199 187.431 1.00 290.86 497 SER C C 1
ATOM 6210 O O . SER C 3 497 ? 213.575 226.011 188.305 1.00 290.86 497 SER C O 1
ATOM 6213 N N . LEU C 3 498 ? 213.450 225.273 186.183 1.00 281.91 498 LEU C N 1
ATOM 6214 C CA . LEU C 3 498 ? 212.415 226.223 185.806 1.00 281.91 498 LEU C CA 1
ATOM 6215 C C . LEU C 3 498 ? 211.033 225.601 185.949 1.00 281.91 498 LEU C C 1
ATOM 6216 O O . LEU C 3 498 ? 210.187 226.102 186.696 1.00 281.91 498 LEU C O 1
ATOM 6221 N N . PHE C 3 499 ? 210.806 224.494 185.255 1.00 286.30 499 PHE C N 1
ATOM 6222 C CA . PHE C 3 499 ? 209.499 223.860 185.223 1.00 286.30 499 PHE C CA 1
ATOM 6223 C C . PHE C 3 499 ? 209.225 223.155 186.539 1.00 286.30 499 PHE C C 1
ATOM 6224 O O . PHE C 3 499 ? 208.303 223.528 187.272 1.00 286.30 499 PHE C O 1
ATOM 6232 N N . GLN C 3 500 ? 210.003 222.111 186.822 1.00 282.46 500 GLN C N 1
ATOM 6233 C CA . GLN C 3 500 ? 209.989 221.413 188.103 1.00 282.46 500 GLN C CA 1
ATOM 6234 C C . GLN C 3 500 ? 208.656 220.718 188.335 1.00 282.46 500 GLN C C 1
ATOM 6235 O O . GLN C 3 500 ? 208.502 219.953 189.290 1.00 282.46 500 GLN C O 1
ATOM 6241 N N . ASN C 3 501 ? 207.706 220.974 187.474 1.00 291.47 501 ASN C N 1
ATOM 6242 C CA . ASN C 3 501 ? 206.410 220.321 187.452 1.00 291.47 501 ASN C CA 1
ATOM 6243 C C . ASN C 3 501 ? 206.128 219.701 186.101 1.00 291.47 501 ASN C C 1
ATOM 6244 O O . ASN C 3 501 ? 205.671 218.558 186.038 1.00 291.47 501 ASN C O 1
ATOM 6249 N N . VAL C 3 502 ? 206.410 220.429 185.020 1.00 279.54 502 VAL C N 1
ATOM 6250 C CA . VAL C 3 502 ? 206.257 219.885 183.676 1.00 279.54 502 VAL C CA 1
ATOM 6251 C C . VAL C 3 502 ? 207.005 218.568 183.561 1.00 279.54 502 VAL C C 1
ATOM 6252 O O . VAL C 3 502 ? 206.444 217.548 183.151 1.00 279.54 502 VAL C O 1
ATOM 6256 N N . GLU C 3 503 ? 208.283 218.573 183.931 1.00 276.05 503 GLU C N 1
ATOM 6257 C CA . GLU C 3 503 ? 209.037 217.330 184.013 1.00 276.05 503 GLU C CA 1
ATOM 6258 C C . GLU C 3 503 ? 208.375 216.335 184.957 1.00 276.05 503 GLU C C 1
ATOM 6259 O O . GLU C 3 503 ? 208.267 215.145 184.634 1.00 276.05 503 GLU C O 1
ATOM 6265 N N . ASN C 3 504 ? 207.909 216.803 186.114 1.00 276.96 504 ASN C N 1
ATOM 6266 C CA . ASN C 3 504 ? 207.230 215.911 187.041 1.00 276.96 504 ASN C CA 1
ATOM 6267 C C . ASN C 3 504 ? 205.914 215.411 186.466 1.00 276.96 504 ASN C C 1
ATOM 6268 O O . ASN C 3 504 ? 205.550 214.252 186.675 1.00 276.96 504 ASN C O 1
ATOM 6273 N N . ASP C 3 505 ? 205.186 216.268 185.749 1.00 289.68 505 ASP C N 1
ATOM 6274 C CA . ASP C 3 505 ? 203.959 215.816 185.106 1.00 289.68 505 ASP C CA 1
ATOM 6275 C C . ASP C 3 505 ? 204.252 214.737 184.079 1.00 289.68 505 ASP C C 1
ATOM 6276 O O . ASP C 3 505 ? 203.542 213.728 184.006 1.00 289.68 505 ASP C O 1
ATOM 6281 N N . TYR C 3 506 ? 205.288 214.944 183.267 1.00 279.88 506 TYR C N 1
ATOM 6282 C CA . TYR C 3 506 ? 205.711 213.932 182.311 1.00 279.88 506 TYR C CA 1
ATOM 6283 C C . TYR C 3 506 ? 205.987 212.615 183.013 1.00 279.88 506 TYR C C 1
ATOM 6284 O O . TYR C 3 506 ? 205.485 211.561 182.610 1.00 279.88 506 TYR C O 1
ATOM 6293 N N . GLU C 3 507 ? 206.797 212.665 184.070 1.00 277.47 507 GLU C N 1
ATOM 6294 C CA . GLU C 3 507 ? 207.178 211.440 184.758 1.00 277.47 507 GLU C CA 1
ATOM 6295 C C . GLU C 3 507 ? 205.969 210.757 185.372 1.00 277.47 507 GLU C C 1
ATOM 6296 O O . GLU C 3 507 ? 205.819 209.538 185.262 1.00 277.47 507 GLU C O 1
ATOM 6302 N N . LYS C 3 508 ? 205.090 211.526 186.012 1.00 280.06 508 LYS C N 1
ATOM 6303 C CA . LYS C 3 508 ? 203.911 210.941 186.635 1.00 280.06 508 LYS C CA 1
ATOM 6304 C C . LYS C 3 508 ? 203.006 210.301 185.598 1.00 280.06 508 LYS C C 1
ATOM 6305 O O . LYS C 3 508 ? 202.568 209.160 185.771 1.00 280.06 508 LYS C O 1
ATOM 6311 N N . ALA C 3 509 ? 202.722 211.017 184.510 1.00 286.89 509 ALA C N 1
ATOM 6312 C CA . ALA C 3 509 ? 201.911 210.448 183.445 1.00 286.89 509 ALA C CA 1
ATOM 6313 C C . ALA C 3 509 ? 202.529 209.159 182.924 1.00 286.89 509 ALA C C 1
ATOM 6314 O O . ALA C 3 509 ? 201.897 208.102 182.968 1.00 286.89 509 ALA C O 1
ATOM 6316 N N . MET C 3 510 ? 203.792 209.215 182.499 1.00 300.59 510 MET C N 1
ATOM 6317 C CA . MET C 3 510 ? 204.395 208.060 181.847 1.00 300.59 510 MET C CA 1
ATOM 6318 C C . MET C 3 510 ? 204.611 206.899 182.810 1.00 300.59 510 MET C C 1
ATOM 6319 O O . MET C 3 510 ? 204.613 205.739 182.383 1.00 300.59 510 MET C O 1
ATOM 6324 N N . SER C 3 511 ? 204.780 207.176 184.104 1.00 288.88 511 SER C N 1
ATOM 6325 C CA . SER C 3 511 ? 205.080 206.119 185.057 1.00 288.88 511 SER C CA 1
ATOM 6326 C C . SER C 3 511 ? 203.825 205.527 185.673 1.00 288.88 511 SER C C 1
ATOM 6327 O O . SER C 3 511 ? 203.852 204.381 186.130 1.00 288.88 511 SER C O 1
ATOM 6330 N N . THR C 3 512 ? 202.732 206.288 185.719 1.00 282.51 512 THR C N 1
ATOM 6331 C CA . THR C 3 512 ? 201.494 205.807 186.312 1.00 282.51 512 THR C CA 1
ATOM 6332 C C . THR C 3 512 ? 200.367 205.708 185.296 1.00 282.51 512 THR C C 1
ATOM 6333 O O . THR C 3 512 ? 199.838 204.621 185.089 1.00 282.51 512 THR C O 1
ATOM 6337 N N . ASP C 3 513 ? 200.011 206.800 184.625 1.00 278.13 513 ASP C N 1
ATOM 6338 C CA . ASP C 3 513 ? 198.797 206.826 183.824 1.00 278.13 513 ASP C CA 1
ATOM 6339 C C . ASP C 3 513 ? 198.870 205.839 182.670 1.00 278.13 513 ASP C C 1
ATOM 6340 O O . ASP C 3 513 ? 198.142 204.840 182.647 1.00 278.13 513 ASP C O 1
ATOM 6345 N N . MET C 3 514 ? 199.767 206.102 181.720 1.00 268.56 514 MET C N 1
ATOM 6346 C CA . MET C 3 514 ? 199.857 205.221 180.567 1.00 268.56 514 MET C CA 1
ATOM 6347 C C . MET C 3 514 ? 200.429 203.871 180.955 1.00 268.56 514 MET C C 1
ATOM 6348 O O . MET C 3 514 ? 200.051 202.857 180.371 1.00 268.56 514 MET C O 1
ATOM 6353 N N . GLN C 3 515 ? 201.317 203.836 181.946 1.00 268.27 515 GLN C N 1
ATOM 6354 C CA . GLN C 3 515 ? 201.828 202.567 182.447 1.00 268.27 515 GLN C CA 1
ATOM 6355 C C . GLN C 3 515 ? 200.686 201.660 182.887 1.00 268.27 515 GLN C C 1
ATOM 6356 O O . GLN C 3 515 ? 200.560 200.516 182.433 1.00 268.27 515 GLN C O 1
ATOM 6362 N N . ASN C 3 516 ? 199.839 202.170 183.778 1.00 266.59 516 ASN C N 1
ATOM 6363 C CA . ASN C 3 516 ? 198.747 201.382 184.321 1.00 266.59 516 ASN C CA 1
ATOM 6364 C C . ASN C 3 516 ? 197.719 201.062 183.255 1.00 266.59 516 ASN C C 1
ATOM 6365 O O . ASN C 3 516 ? 197.199 199.948 183.211 1.00 266.59 516 ASN C O 1
ATOM 6370 N N . SER C 3 517 ? 197.393 202.026 182.395 1.00 256.90 517 SER C N 1
ATOM 6371 C CA . SER C 3 517 ? 196.440 201.723 181.336 1.00 256.90 517 SER C CA 1
ATOM 6372 C C . SER C 3 517 ? 196.986 200.644 180.416 1.00 256.90 517 SER C C 1
ATOM 6373 O O . SER C 3 517 ? 196.245 199.757 179.981 1.00 256.90 517 SER C O 1
ATOM 6376 N N . ILE C 3 518 ? 198.285 200.697 180.124 1.00 252.32 518 ILE C N 1
ATOM 6377 C CA . ILE C 3 518 ? 198.915 199.686 179.287 1.00 252.32 518 ILE C CA 1
ATOM 6378 C C . ILE C 3 518 ? 198.813 198.322 179.945 1.00 252.32 518 ILE C C 1
ATOM 6379 O O . ILE C 3 518 ? 198.398 197.345 179.317 1.00 252.32 518 ILE C O 1
ATOM 6384 N N . VAL C 3 519 ? 199.199 198.230 181.217 1.00 260.45 519 VAL C N 1
ATOM 6385 C CA . VAL C 3 519 ? 199.186 196.924 181.868 1.00 260.45 519 VAL C CA 1
ATOM 6386 C C . VAL C 3 519 ? 197.757 196.427 182.032 1.00 260.45 519 VAL C C 1
ATOM 6387 O O . VAL C 3 519 ? 197.491 195.228 181.918 1.00 260.45 519 VAL C O 1
ATOM 6391 N N . HIS C 3 520 ? 196.810 197.336 182.259 1.00 250.18 520 HIS C N 1
ATOM 6392 C CA . HIS C 3 520 ? 195.412 196.940 182.340 1.00 250.18 520 HIS C CA 1
ATOM 6393 C C . HIS C 3 520 ? 194.922 196.392 181.013 1.00 250.18 520 HIS C C 1
ATOM 6394 O O . HIS C 3 520 ? 194.288 195.337 180.973 1.00 250.18 520 HIS C O 1
ATOM 6401 N N . ARG C 3 521 ? 195.184 197.110 179.922 1.00 257.26 521 ARG C N 1
ATOM 6402 C CA . ARG C 3 521 ? 194.765 196.640 178.609 1.00 257.26 521 ARG C CA 1
ATOM 6403 C C . ARG C 3 521 ? 195.422 195.314 178.270 1.00 257.26 521 ARG C C 1
ATOM 6404 O O . ARG C 3 521 ? 194.778 194.420 177.710 1.00 257.26 521 ARG C O 1
ATOM 6412 N N . ILE C 3 522 ? 196.710 195.178 178.586 1.00 266.29 522 ILE C N 1
ATOM 6413 C CA . ILE C 3 522 ? 197.411 193.928 178.328 1.00 266.29 522 ILE C CA 1
ATOM 6414 C C . ILE C 3 522 ? 196.773 192.801 179.118 1.00 266.29 522 ILE C C 1
ATOM 6415 O O . ILE C 3 522 ? 196.516 191.720 178.583 1.00 266.29 522 ILE C O 1
ATOM 6420 N N . GLN C 3 523 ? 196.503 193.039 180.399 1.00 259.74 523 GLN C N 1
ATOM 6421 C CA . GLN C 3 523 ? 195.840 192.041 181.225 1.00 259.74 523 GLN C CA 1
ATOM 6422 C C . GLN C 3 523 ? 194.474 191.688 180.658 1.00 259.74 523 GLN C C 1
ATOM 6423 O O . GLN C 3 523 ? 194.071 190.522 180.653 1.00 259.74 523 GLN C O 1
ATOM 6429 N N . LYS C 3 524 ? 193.749 192.691 180.167 1.00 262.23 524 LYS C N 1
ATOM 6430 C CA . LYS C 3 524 ? 192.414 192.455 179.634 1.00 262.23 524 LYS C CA 1
ATOM 6431 C C . LYS C 3 524 ? 192.472 191.567 178.403 1.00 262.23 524 LYS C C 1
ATOM 6432 O O . LYS C 3 524 ? 191.827 190.514 178.352 1.00 262.23 524 LYS C O 1
ATOM 6438 N N . LEU C 3 525 ? 193.244 191.979 177.398 1.00 264.21 525 LEU C N 1
ATOM 6439 C CA . LEU C 3 525 ? 193.389 191.159 176.202 1.00 264.21 525 LEU C CA 1
ATOM 6440 C C . LEU C 3 525 ? 193.996 189.806 176.533 1.00 264.21 525 LEU C C 1
ATOM 6441 O O . LEU C 3 525 ? 193.761 188.828 175.820 1.00 264.21 525 LEU C O 1
ATOM 6446 N N . LEU C 3 526 ? 194.767 189.730 177.612 1.00 268.58 526 LEU C N 1
ATOM 6447 C CA . LEU C 3 526 ? 195.397 188.477 177.988 1.00 268.58 526 LEU C CA 1
ATOM 6448 C C . LEU C 3 526 ? 194.372 187.493 178.530 1.00 268.58 526 LEU C C 1
ATOM 6449 O O . LEU C 3 526 ? 194.247 186.374 178.024 1.00 268.58 526 LEU C O 1
ATOM 6454 N N . LYS C 3 527 ? 193.630 187.896 179.563 1.00 265.46 527 LYS C N 1
ATOM 6455 C CA . LYS C 3 527 ? 192.510 187.083 180.027 1.00 265.46 527 LYS C CA 1
ATOM 6456 C C . LYS C 3 527 ? 191.579 186.745 178.874 1.00 265.46 527 LYS C C 1
ATOM 6457 O O . LYS C 3 527 ? 191.036 185.637 178.806 1.00 265.46 527 LYS C O 1
ATOM 6463 N N . GLU C 3 528 ? 191.379 187.695 177.959 1.00 281.29 528 GLU C N 1
ATOM 6464 C CA . GLU C 3 528 ? 190.673 187.413 176.721 1.00 281.29 528 GLU C CA 1
ATOM 6465 C C . GLU C 3 528 ? 191.304 186.254 175.967 1.00 281.29 528 GLU C C 1
ATOM 6466 O O . GLU C 3 528 ? 190.582 185.424 175.407 1.00 281.29 528 GLU C O 1
ATOM 6472 N N . THR C 3 529 ? 192.632 186.173 175.951 1.00 277.22 529 THR C N 1
ATOM 6473 C CA . THR C 3 529 ? 193.336 185.068 175.320 1.00 277.22 529 THR C CA 1
ATOM 6474 C C . THR C 3 529 ? 193.544 183.887 176.254 1.00 277.22 529 THR C C 1
ATOM 6475 O O . THR C 3 529 ? 193.908 182.805 175.785 1.00 277.22 529 THR C O 1
ATOM 6479 N N . LEU C 3 530 ? 193.336 184.066 177.557 1.00 272.53 530 LEU C N 1
ATOM 6480 C CA . LEU C 3 530 ? 193.436 182.983 178.522 1.00 272.53 530 LEU C CA 1
ATOM 6481 C C . LEU C 3 530 ? 192.108 182.271 178.729 1.00 272.53 530 LEU C C 1
ATOM 6482 O O . LEU C 3 530 ? 191.974 181.479 179.668 1.00 272.53 530 LEU C O 1
ATOM 6487 N N . ARG C 3 531 ? 191.126 182.543 177.871 1.00 284.52 531 ARG C N 1
ATOM 6488 C CA . ARG C 3 531 ? 189.784 182.008 178.065 1.00 284.52 531 ARG C CA 1
ATOM 6489 C C . ARG C 3 531 ? 189.789 180.484 178.072 1.00 284.52 531 ARG C C 1
ATOM 6490 O O . ARG C 3 531 ? 189.469 179.852 179.085 1.00 284.52 531 ARG C O 1
ATOM 6498 N N . ASN C 3 532 ? 190.172 179.874 176.950 1.00 305.98 532 ASN C N 1
ATOM 6499 C CA . ASN C 3 532 ? 190.067 178.424 176.834 1.00 305.98 532 ASN C CA 1
ATOM 6500 C C . ASN C 3 532 ? 191.168 177.720 177.613 1.00 305.98 532 ASN C C 1
ATOM 6501 O O . ASN C 3 532 ? 190.950 176.627 178.150 1.00 305.98 532 ASN C O 1
ATOM 6506 N N . TYR C 3 533 ? 192.363 178.314 177.670 1.00 297.38 533 TYR C N 1
ATOM 6507 C CA . TYR C 3 533 ? 193.423 177.732 178.487 1.00 297.38 533 TYR C CA 1
ATOM 6508 C C . TYR C 3 533 ? 192.978 177.606 179.936 1.00 297.38 533 TYR C C 1
ATOM 6509 O O . TYR C 3 533 ? 193.363 176.662 180.635 1.00 297.38 533 TYR C O 1
ATOM 6518 N N . PHE C 3 534 ? 192.169 178.557 180.404 1.00 280.56 534 PHE C N 1
ATOM 6519 C CA . PHE C 3 534 ? 191.556 178.420 181.716 1.00 280.56 534 PHE C CA 1
ATOM 6520 C C . PHE C 3 534 ? 190.615 177.227 181.765 1.00 280.56 534 PHE C C 1
ATOM 6521 O O . PHE C 3 534 ? 190.483 176.580 182.810 1.00 280.56 534 PHE C O 1
ATOM 6529 N N . LYS C 3 535 ? 189.956 176.921 180.654 1.00 288.02 535 LYS C N 1
ATOM 6530 C CA . LYS C 3 535 ? 189.007 175.821 180.593 1.00 288.02 535 LYS C CA 1
ATOM 6531 C C . LYS C 3 535 ? 189.678 174.463 180.470 1.00 288.02 535 LYS C C 1
ATOM 6532 O O . LYS C 3 535 ? 188.978 173.445 180.463 1.00 288.02 535 LYS C O 1
ATOM 6538 N N . ILE C 3 536 ? 191.004 174.419 180.363 1.00 298.77 536 ILE C N 1
ATOM 6539 C CA . ILE C 3 536 ? 191.693 173.145 180.207 1.00 298.77 536 ILE C CA 1
ATOM 6540 C C . ILE C 3 536 ? 191.480 172.299 181.452 1.00 298.77 536 ILE C C 1
ATOM 6541 O O . ILE C 3 536 ? 191.814 172.710 182.571 1.00 298.77 536 ILE C O 1
ATOM 6546 N N . SER C 3 537 ? 190.921 171.109 181.261 1.00 293.84 537 SER C N 1
ATOM 6547 C CA . SER C 3 537 ? 190.592 170.221 182.362 1.00 293.84 537 SER C CA 1
ATOM 6548 C C . SER C 3 537 ? 191.494 169.001 182.423 1.00 293.84 537 SER C C 1
ATOM 6549 O O . SER C 3 537 ? 191.502 168.304 183.443 1.00 293.84 537 SER C O 1
ATOM 6552 N N . THR C 3 538 ? 192.252 168.726 181.366 1.00 304.87 538 THR C N 1
ATOM 6553 C CA . THR C 3 538 ? 193.060 167.518 181.300 1.00 304.87 538 THR C CA 1
ATOM 6554 C C . THR C 3 538 ? 194.186 167.495 182.317 1.00 304.87 538 THR C C 1
ATOM 6555 O O . THR C 3 538 ? 194.802 166.438 182.483 1.00 304.87 538 THR C O 1
ATOM 6559 N N . TRP C 3 539 ? 194.459 168.614 182.998 1.00 312.55 539 TRP C N 1
ATOM 6560 C CA . TRP C 3 539 ? 195.557 168.664 183.959 1.00 312.55 539 TRP C CA 1
ATOM 6561 C C . TRP C 3 539 ? 195.495 167.512 184.949 1.00 312.55 539 TRP C C 1
ATOM 6562 O O . TRP C 3 539 ? 196.538 166.999 185.372 1.00 312.55 539 TRP C O 1
ATOM 6573 N N . SER C 3 540 ? 194.289 167.102 185.339 1.00 304.10 540 SER C N 1
ATOM 6574 C CA . SER C 3 540 ? 194.139 165.936 186.201 1.00 304.10 540 SER C CA 1
ATOM 6575 C C . SER C 3 540 ? 194.645 164.680 185.506 1.00 304.10 540 SER C C 1
ATOM 6576 O O . SER C 3 540 ? 195.652 164.088 185.911 1.00 304.10 540 SER C O 1
ATOM 6579 N N . THR C 3 541 ? 193.955 164.266 184.450 1.00 321.54 541 THR C N 1
ATOM 6580 C CA . THR C 3 541 ? 194.276 163.038 183.727 1.00 321.54 541 THR C CA 1
ATOM 6581 C C . THR C 3 541 ? 195.172 163.338 182.529 1.00 321.54 541 THR C C 1
ATOM 6582 O O . THR C 3 541 ? 194.877 162.980 181.390 1.00 321.54 541 THR C O 1
ATOM 6586 N N . LEU C 3 542 ? 196.285 164.013 182.795 1.00 326.82 542 LEU C N 1
ATOM 6587 C CA . LEU C 3 542 ? 197.195 164.393 181.720 1.00 326.82 542 LEU C CA 1
ATOM 6588 C C . LEU C 3 542 ? 198.291 163.337 181.696 1.00 326.82 542 LEU C C 1
ATOM 6589 O O . LEU C 3 542 ? 199.306 163.441 182.385 1.00 326.82 542 LEU C O 1
ATOM 6594 N N . GLU C 3 543 ? 198.063 162.285 180.916 1.00 336.41 543 GLU C N 1
ATOM 6595 C CA . GLU C 3 543 ? 199.038 161.214 180.789 1.00 336.41 543 GLU C CA 1
ATOM 6596 C C . GLU C 3 543 ? 200.196 161.680 179.921 1.00 336.41 543 GLU C C 1
ATOM 6597 O O . GLU C 3 543 ? 199.988 162.294 178.870 1.00 336.41 543 GLU C O 1
ATOM 6603 N N . MET C 3 544 ? 201.417 161.398 180.368 1.00 358.70 544 MET C N 1
ATOM 6604 C CA . MET C 3 544 ? 202.600 161.831 179.639 1.00 358.70 544 MET C CA 1
ATOM 6605 C C . MET C 3 544 ? 202.623 161.203 178.256 1.00 358.70 544 MET C C 1
ATOM 6606 O O . MET C 3 544 ? 202.475 159.985 178.115 1.00 358.70 544 MET C O 1
ATOM 6611 N N . SER C 3 545 ? 202.818 162.031 177.239 1.00 396.64 545 SER C N 1
ATOM 6612 C CA . SER C 3 545 ? 203.216 161.523 175.935 1.00 396.64 545 SER C CA 1
ATOM 6613 C C . SER C 3 545 ? 204.664 161.082 176.064 1.00 396.64 545 SER C C 1
ATOM 6614 O O . SER C 3 545 ? 205.586 161.890 175.934 1.00 396.64 545 SER C O 1
ATOM 6617 N N . VAL C 3 546 ? 204.873 159.796 176.334 1.00 423.41 546 VAL C N 1
ATOM 6618 C CA . VAL C 3 546 ? 206.205 159.328 176.686 1.00 423.41 546 VAL C CA 1
ATOM 6619 C C . VAL C 3 546 ? 207.046 159.313 175.420 1.00 423.41 546 VAL C C 1
ATOM 6620 O O . VAL C 3 546 ? 206.987 158.369 174.624 1.00 423.41 546 VAL C O 1
ATOM 6624 N N . ASP C 3 547 ? 207.826 160.371 175.227 1.00 451.02 547 ASP C N 1
ATOM 6625 C CA . ASP C 3 547 ? 208.732 160.498 174.097 1.00 451.02 547 ASP C CA 1
ATOM 6626 C C . ASP C 3 547 ? 210.159 160.416 174.620 1.00 451.02 547 ASP C C 1
ATOM 6627 O O . ASP C 3 547 ? 210.620 161.315 175.331 1.00 451.02 547 ASP C O 1
ATOM 6632 N N . GLU C 3 548 ? 210.848 159.330 174.279 1.00 474.04 548 GLU C N 1
ATOM 6633 C CA . GLU C 3 548 ? 212.195 159.098 174.781 1.00 474.04 548 GLU C CA 1
ATOM 6634 C C . GLU C 3 548 ? 213.211 160.101 174.251 1.00 474.04 548 GLU C C 1
ATOM 6635 O O . GLU C 3 548 ? 214.266 160.274 174.870 1.00 474.04 548 GLU C O 1
ATOM 6641 N N . ASN C 3 549 ? 212.923 160.762 173.130 1.00 456.07 549 ASN C N 1
ATOM 6642 C CA . ASN C 3 549 ? 213.875 161.669 172.503 1.00 456.07 549 ASN C CA 1
ATOM 6643 C C . ASN C 3 549 ? 213.679 163.124 172.905 1.00 456.07 549 ASN C C 1
ATOM 6644 O O . ASN C 3 549 ? 214.587 163.934 172.692 1.00 456.07 549 ASN C O 1
ATOM 6649 N N . ILE C 3 550 ? 212.531 163.475 173.478 1.00 432.40 550 ILE C N 1
ATOM 6650 C CA . ILE C 3 550 ? 212.206 164.853 173.818 1.00 432.40 550 ILE C CA 1
ATOM 6651 C C . ILE C 3 550 ? 211.855 164.925 175.296 1.00 432.40 550 ILE C C 1
ATOM 6652 O O . ILE C 3 550 ? 211.182 164.035 175.827 1.00 432.40 550 ILE C O 1
ATOM 6657 N N . GLY C 3 551 ? 212.323 165.981 175.962 1.00 398.76 551 GLY C N 1
ATOM 6658 C CA . GLY C 3 551 ? 211.984 166.229 177.342 1.00 398.76 551 GLY C CA 1
ATOM 6659 C C . GLY C 3 551 ? 210.485 166.277 177.551 1.00 398.76 551 GLY C C 1
ATOM 6660 O O . GLY C 3 551 ? 209.713 166.512 176.615 1.00 398.76 551 GLY C O 1
ATOM 6661 N N . PRO C 3 552 ? 210.043 166.047 178.789 1.00 375.97 552 PRO C N 1
ATOM 6662 C CA . PRO C 3 552 ? 208.600 165.975 179.055 1.00 375.97 552 PRO C CA 1
ATOM 6663 C C . PRO C 3 552 ? 207.863 167.245 178.661 1.00 375.97 552 PRO C C 1
ATOM 6664 O O . PRO C 3 552 ? 208.070 168.305 179.260 1.00 375.97 552 PRO C O 1
ATOM 6668 N N . SER C 3 553 ? 207.002 167.133 177.650 1.00 366.50 553 SER C N 1
ATOM 6669 C CA . SER C 3 553 ? 206.151 168.226 177.183 1.00 366.50 553 SER C CA 1
ATOM 6670 C C . SER C 3 553 ? 206.966 169.481 176.872 1.00 366.50 553 SER C C 1
ATOM 6671 O O . SER C 3 553 ? 206.726 170.565 177.406 1.00 366.50 553 SER C O 1
ATOM 6674 N N . SER C 3 554 ? 207.945 169.316 175.980 1.00 347.38 554 SER C N 1
ATOM 6675 C CA . SER C 3 554 ? 208.764 170.455 175.582 1.00 347.38 554 SER C CA 1
ATOM 6676 C C . SER C 3 554 ? 207.960 171.479 174.794 1.00 347.38 554 SER C C 1
ATOM 6677 O O . SER C 3 554 ? 208.423 172.607 174.594 1.00 347.38 554 SER C O 1
ATOM 6680 N N . VAL C 3 555 ? 206.769 171.112 174.336 1.00 315.05 555 VAL C N 1
ATOM 6681 C CA . VAL C 3 555 ? 205.889 172.061 173.664 1.00 315.05 555 VAL C CA 1
ATOM 6682 C C . VAL C 3 555 ? 204.772 172.437 174.628 1.00 315.05 555 VAL C C 1
ATOM 6683 O O . VAL C 3 555 ? 204.288 171.582 175.384 1.00 315.05 555 VAL C O 1
ATOM 6687 N N . PRO C 3 556 ? 204.339 173.687 174.640 1.00 311.90 556 PRO C N 1
ATOM 6688 C CA . PRO C 3 556 ? 203.309 174.099 175.598 1.00 311.90 556 PRO C CA 1
ATOM 6689 C C . PRO C 3 556 ? 201.918 173.636 175.204 1.00 311.90 556 PRO C C 1
ATOM 6690 O O . PRO C 3 556 ? 201.752 172.867 174.252 1.00 311.90 556 PRO C O 1
ATOM 6694 N N . SER C 3 557 ? 200.914 174.099 175.943 1.00 298.33 557 SER C N 1
ATOM 6695 C CA . SER C 3 557 ? 199.533 173.774 175.621 1.00 298.33 557 SER C CA 1
ATOM 6696 C C . SER C 3 557 ? 199.130 174.396 174.293 1.00 298.33 557 SER C C 1
ATOM 6697 O O . SER C 3 557 ? 199.490 175.536 173.985 1.00 298.33 557 SER C O 1
ATOM 6700 N N . ALA C 3 558 ? 198.365 173.639 173.506 1.00 309.63 558 ALA C N 1
ATOM 6701 C CA . ALA C 3 558 ? 197.895 174.153 172.225 1.00 309.63 558 ALA C CA 1
ATOM 6702 C C . ALA C 3 558 ? 196.981 175.355 172.418 1.00 309.63 558 ALA C C 1
ATOM 6703 O O . ALA C 3 558 ? 197.014 176.304 171.627 1.00 309.63 558 ALA C O 1
ATOM 6705 N N . GLU C 3 559 ? 196.166 175.339 173.464 1.00 307.61 559 GLU C N 1
ATOM 6706 C CA . GLU C 3 559 ? 195.238 176.440 173.687 1.00 307.61 559 GLU C CA 1
ATOM 6707 C C . GLU C 3 559 ? 195.898 177.686 174.203 1.00 307.61 559 GLU C C 1
ATOM 6708 O O . GLU C 3 559 ? 195.181 178.639 174.527 1.00 307.61 559 GLU C O 1
ATOM 6714 N N . LEU C 3 560 ? 197.225 177.735 174.293 1.00 292.02 560 LEU C N 1
ATOM 6715 C CA . LEU C 3 560 ? 197.920 178.889 174.835 1.00 292.02 560 LEU C CA 1
ATOM 6716 C C . LEU C 3 560 ? 198.921 179.492 173.863 1.00 292.02 560 LEU C C 1
ATOM 6717 O O . LEU C 3 560 ? 199.336 180.643 174.057 1.00 292.02 560 LEU C O 1
ATOM 6722 N N . VAL C 3 561 ? 199.312 178.750 172.825 1.00 288.29 561 VAL C N 1
ATOM 6723 C CA . VAL C 3 561 ? 200.311 179.236 171.881 1.00 288.29 561 VAL C CA 1
ATOM 6724 C C . VAL C 3 561 ? 199.857 180.536 171.234 1.00 288.29 561 VAL C C 1
ATOM 6725 O O . VAL C 3 561 ? 200.674 181.416 170.949 1.00 288.29 561 VAL C O 1
ATOM 6729 N N . ASN C 3 562 ? 198.553 180.686 171.000 1.00 288.69 562 ASN C N 1
ATOM 6730 C CA . ASN C 3 562 ? 198.066 181.929 170.414 1.00 288.69 562 ASN C CA 1
ATOM 6731 C C . ASN C 3 562 ? 198.328 183.109 171.338 1.00 288.69 562 ASN C C 1
ATOM 6732 O O . ASN C 3 562 ? 198.819 184.154 170.897 1.00 288.69 562 ASN C O 1
ATOM 6737 N N . SER C 3 563 ? 197.976 182.969 172.617 1.00 279.29 563 SER C N 1
ATOM 6738 C CA . SER C 3 563 ? 198.284 184.004 173.596 1.00 279.29 563 SER C CA 1
ATOM 6739 C C . SER C 3 563 ? 199.773 184.299 173.605 1.00 279.29 563 SER C C 1
ATOM 6740 O O . SER C 3 563 ? 200.198 185.452 173.744 1.00 279.29 563 SER C O 1
ATOM 6743 N N . ILE C 3 564 ? 200.578 183.245 173.492 1.00 280.07 564 ILE C N 1
ATOM 6744 C CA . ILE C 3 564 ? 202.026 183.406 173.485 1.00 280.07 564 ILE C CA 1
ATOM 6745 C C . ILE C 3 564 ? 202.454 184.278 172.318 1.00 280.07 564 ILE C C 1
ATOM 6746 O O . ILE C 3 564 ? 203.234 185.220 172.483 1.00 280.07 564 ILE C O 1
ATOM 6751 N N . ASN C 3 565 ? 201.954 183.976 171.122 1.00 286.58 565 ASN C N 1
ATOM 6752 C CA . ASN C 3 565 ? 202.296 184.775 169.952 1.00 286.58 565 ASN C CA 1
ATOM 6753 C C . ASN C 3 565 ? 201.817 186.209 170.104 1.00 286.58 565 ASN C C 1
ATOM 6754 O O . ASN C 3 565 ? 202.524 187.148 169.716 1.00 286.58 565 ASN C O 1
ATOM 6759 N N . VAL C 3 566 ? 200.624 186.398 170.666 1.00 264.54 566 VAL C N 1
ATOM 6760 C CA . VAL C 3 566 ? 200.117 187.747 170.890 1.00 264.54 566 VAL C CA 1
ATOM 6761 C C . VAL C 3 566 ? 201.067 188.522 171.791 1.00 264.54 566 VAL C C 1
ATOM 6762 O O . VAL C 3 566 ? 201.628 189.543 171.382 1.00 264.54 566 VAL C O 1
ATOM 6766 N N . LEU C 3 567 ? 201.272 188.033 173.018 1.00 259.70 567 LEU C N 1
ATOM 6767 C CA . LEU C 3 567 ? 202.213 188.667 173.940 1.00 259.70 567 LEU C CA 1
ATOM 6768 C C . LEU C 3 567 ? 203.560 188.917 173.289 1.00 259.70 567 LEU C C 1
ATOM 6769 O O . LEU C 3 567 ? 204.173 189.967 173.499 1.00 259.70 567 LEU C O 1
ATOM 6774 N N . ARG C 3 568 ? 204.067 187.936 172.545 1.00 265.43 568 ARG C N 1
ATOM 6775 C CA . ARG C 3 568 ? 205.345 188.117 171.877 1.00 265.43 568 ARG C CA 1
ATOM 6776 C C . ARG C 3 568 ? 205.302 189.343 170.985 1.00 265.43 568 ARG C C 1
ATOM 6777 O O . ARG C 3 568 ? 206.174 190.209 171.069 1.00 265.43 568 ARG C O 1
ATOM 6785 N N . ARG C 3 569 ? 204.259 189.453 170.164 1.00 268.06 569 ARG C N 1
ATOM 6786 C CA . ARG C 3 569 ? 204.084 190.631 169.320 1.00 268.06 569 ARG C CA 1
ATOM 6787 C C . ARG C 3 569 ? 204.027 191.912 170.145 1.00 268.06 569 ARG C C 1
ATOM 6788 O O . ARG C 3 569 ? 204.662 192.916 169.802 1.00 268.06 569 ARG C O 1
ATOM 6796 N N . LEU C 3 570 ? 203.259 191.898 171.232 1.00 267.96 570 LEU C N 1
ATOM 6797 C CA . LEU C 3 570 ? 203.018 193.122 171.990 1.00 267.96 570 LEU C CA 1
ATOM 6798 C C . LEU C 3 570 ? 204.291 193.603 172.665 1.00 267.96 570 LEU C C 1
ATOM 6799 O O . LEU C 3 570 ? 204.702 194.758 172.512 1.00 267.96 570 LEU C O 1
ATOM 6804 N N . ILE C 3 571 ? 204.918 192.722 173.440 1.00 272.63 571 ILE C N 1
ATOM 6805 C CA . ILE C 3 571 ? 206.179 193.069 174.076 1.00 272.63 571 ILE C CA 1
ATOM 6806 C C . ILE C 3 571 ? 207.247 193.351 173.032 1.00 272.63 571 ILE C C 1
ATOM 6807 O O . ILE C 3 571 ? 208.187 194.099 173.295 1.00 272.63 571 ILE C O 1
ATOM 6812 N N . ASN C 3 572 ? 207.120 192.784 171.831 1.00 278.37 572 ASN C N 1
ATOM 6813 C CA . ASN C 3 572 ? 208.081 193.084 170.779 1.00 278.37 572 ASN C CA 1
ATOM 6814 C C . ASN C 3 572 ? 207.933 194.520 170.318 1.00 278.37 572 ASN C C 1
ATOM 6815 O O . ASN C 3 572 ? 208.922 195.236 170.143 1.00 278.37 572 ASN C O 1
ATOM 6820 N N . LYS C 3 573 ? 206.694 194.949 170.096 1.00 268.30 573 LYS C N 1
ATOM 6821 C CA . LYS C 3 573 ? 206.453 196.355 169.808 1.00 268.30 573 LYS C CA 1
ATOM 6822 C C . LYS C 3 573 ? 206.963 197.229 170.943 1.00 268.30 573 LYS C C 1
ATOM 6823 O O . LYS C 3 573 ? 207.574 198.279 170.708 1.00 268.30 573 LYS C O 1
ATOM 6829 N N . LEU C 3 574 ? 206.729 196.800 172.182 1.00 259.52 574 LEU C N 1
ATOM 6830 C CA . LEU C 3 574 ? 207.228 197.539 173.334 1.00 259.52 574 LEU C CA 1
ATOM 6831 C C . LEU C 3 574 ? 208.740 197.705 173.270 1.00 259.52 574 LEU C C 1
ATOM 6832 O O . LEU C 3 574 ? 209.249 198.830 173.255 1.00 259.52 574 LEU C O 1
ATOM 6837 N N . ASP C 3 575 ? 209.471 196.593 173.210 1.00 271.96 575 ASP C N 1
ATOM 6838 C CA . ASP C 3 575 ? 210.926 196.643 173.142 1.00 271.96 575 ASP C CA 1
ATOM 6839 C C . ASP C 3 575 ? 211.405 197.455 171.950 1.00 271.96 575 ASP C C 1
ATOM 6840 O O . ASP C 3 575 ? 212.376 198.211 172.067 1.00 271.96 575 ASP C O 1
ATOM 6845 N N . SER C 3 576 ? 210.749 197.317 170.801 1.00 280.11 576 SER C N 1
ATOM 6846 C CA . SER C 3 576 ? 211.113 198.104 169.634 1.00 280.11 576 SER C CA 1
ATOM 6847 C C . SER C 3 576 ? 210.752 199.569 169.793 1.00 280.11 576 SER C C 1
ATOM 6848 O O . SER C 3 576 ? 211.317 200.411 169.087 1.00 280.11 576 SER C O 1
ATOM 6851 N N . MET C 3 577 ? 209.831 199.892 170.689 1.00 273.08 577 MET C N 1
ATOM 6852 C CA . MET C 3 577 ? 209.516 201.272 171.003 1.00 273.08 577 MET C CA 1
ATOM 6853 C C . MET C 3 577 ? 210.544 201.810 171.992 1.00 273.08 577 MET C C 1
ATOM 6854 O O . MET C 3 577 ? 211.173 201.058 172.739 1.00 273.08 577 MET C O 1
ATOM 6859 N N . ASP C 3 578 ? 210.719 203.128 171.978 1.00 249.00 578 ASP C N 1
ATOM 6860 C CA . ASP C 3 578 ? 211.733 203.793 172.791 1.00 249.00 578 ASP C CA 1
ATOM 6861 C C . ASP C 3 578 ? 211.099 204.211 174.112 1.00 249.00 578 ASP C C 1
ATOM 6862 O O . ASP C 3 578 ? 210.282 205.132 174.161 1.00 249.00 578 ASP C O 1
ATOM 6867 N N . ILE C 3 579 ? 211.485 203.527 175.183 1.00 238.65 579 ILE C N 1
ATOM 6868 C CA . ILE C 3 579 ? 210.978 203.807 176.523 1.00 238.65 579 ILE C CA 1
ATOM 6869 C C . ILE C 3 579 ? 212.166 203.968 177.461 1.00 238.65 579 ILE C C 1
ATOM 6870 O O . ILE C 3 579 ? 213.174 203.265 177.300 1.00 238.65 579 ILE C O 1
ATOM 6875 N N . PRO C 3 580 ? 212.113 204.885 178.424 1.00 226.60 580 PRO C N 1
ATOM 6876 C CA . PRO C 3 580 ? 213.064 204.826 179.538 1.00 226.60 580 PRO C CA 1
ATOM 6877 C C . PRO C 3 580 ? 212.999 203.460 180.197 1.00 226.60 580 PRO C C 1
ATOM 6878 O O . PRO C 3 580 ? 211.942 203.027 180.664 1.00 226.60 580 PRO C O 1
ATOM 6882 N N . LEU C 3 581 ? 214.150 202.781 180.221 1.00 235.78 581 LEU C N 1
ATOM 6883 C CA . LEU C 3 581 ? 214.193 201.364 180.566 1.00 235.78 581 LEU C CA 1
ATOM 6884 C C . LEU C 3 581 ? 213.441 201.058 181.849 1.00 235.78 581 LEU C C 1
ATOM 6885 O O . LEU C 3 581 ? 212.870 199.972 181.988 1.00 235.78 581 LEU C O 1
ATOM 6890 N N . ALA C 3 582 ? 213.423 202.000 182.790 1.00 239.51 582 ALA C N 1
ATOM 6891 C CA . ALA C 3 582 ? 212.730 201.769 184.050 1.00 239.51 582 ALA C CA 1
ATOM 6892 C C . ALA C 3 582 ? 211.268 201.419 183.823 1.00 239.51 582 ALA C C 1
ATOM 6893 O O . ALA C 3 582 ? 210.752 200.467 184.416 1.00 239.51 582 ALA C O 1
ATOM 6895 N N . ILE C 3 583 ? 210.585 202.176 182.967 1.00 244.92 583 ILE C N 1
ATOM 6896 C CA . ILE C 3 583 ? 209.158 201.950 182.764 1.00 244.92 583 ILE C CA 1
ATOM 6897 C C . ILE C 3 583 ? 208.922 200.605 182.099 1.00 244.92 583 ILE C C 1
ATOM 6898 O O . ILE C 3 583 ? 207.975 199.884 182.434 1.00 244.92 583 ILE C O 1
ATOM 6903 N N . SER C 3 584 ? 209.760 200.264 181.122 1.00 255.26 584 SER C N 1
ATOM 6904 C CA . SER C 3 584 ? 209.633 198.972 180.459 1.00 255.26 584 SER C CA 1
ATOM 6905 C C . SER C 3 584 ? 209.820 197.840 181.453 1.00 255.26 584 SER C C 1
ATOM 6906 O O . SER C 3 584 ? 209.067 196.862 181.448 1.00 255.26 584 SER C O 1
ATOM 6909 N N . LEU C 3 585 ? 210.831 197.955 182.311 1.00 246.50 585 LEU C N 1
ATOM 6910 C CA . LEU C 3 585 ? 211.036 196.942 183.336 1.00 246.50 585 LEU C CA 1
ATOM 6911 C C . LEU C 3 585 ? 209.833 196.855 184.255 1.00 246.50 585 LEU C C 1
ATOM 6912 O O . LEU C 3 585 ? 209.385 195.758 184.600 1.00 246.50 585 LEU C O 1
ATOM 6917 N N . LYS C 3 586 ? 209.292 198.004 184.656 1.00 249.27 586 LYS C N 1
ATOM 6918 C CA . LYS C 3 586 ? 208.129 198.010 185.533 1.00 249.27 586 LYS C CA 1
ATOM 6919 C C . LYS C 3 586 ? 206.959 197.287 184.891 1.00 249.27 586 LYS C C 1
ATOM 6920 O O . LYS C 3 586 ? 206.360 196.394 185.495 1.00 249.27 586 LYS C O 1
ATOM 6926 N N . VAL C 3 587 ? 206.615 197.664 183.662 1.00 250.46 587 VAL C N 1
ATOM 6927 C CA . VAL C 3 587 ? 205.436 197.087 183.031 1.00 250.46 587 VAL C CA 1
ATOM 6928 C C . VAL C 3 587 ? 205.666 195.618 182.722 1.00 250.46 587 VAL C C 1
ATOM 6929 O O . VAL C 3 587 ? 204.753 194.799 182.844 1.00 250.46 587 VAL C O 1
ATOM 6933 N N . LYS C 3 588 ? 206.886 195.253 182.331 1.00 258.36 588 LYS C N 1
ATOM 6934 C CA . LYS C 3 588 ? 207.173 193.852 182.069 1.00 258.36 588 LYS C CA 1
ATOM 6935 C C . LYS C 3 588 ? 207.058 193.036 183.344 1.00 258.36 588 LYS C C 1
ATOM 6936 O O . LYS C 3 588 ? 206.478 191.946 183.343 1.00 258.36 588 LYS C O 1
ATOM 6942 N N . ASN C 3 589 ? 207.584 193.557 184.450 1.00 250.69 589 ASN C N 1
ATOM 6943 C CA . ASN C 3 589 ? 207.466 192.850 185.713 1.00 250.69 589 ASN C CA 1
ATOM 6944 C C . ASN C 3 589 ? 206.019 192.792 186.169 1.00 250.69 589 ASN C C 1
ATOM 6945 O O . ASN C 3 589 ? 205.607 191.826 186.806 1.00 250.69 589 ASN C O 1
ATOM 6950 N N . GLU C 3 590 ? 205.225 193.806 185.833 1.00 247.89 590 GLU C N 1
ATOM 6951 C CA . GLU C 3 590 ? 203.826 193.801 186.241 1.00 247.89 590 GLU C CA 1
ATOM 6952 C C . GLU C 3 590 ? 203.033 192.786 185.438 1.00 247.89 590 GLU C C 1
ATOM 6953 O O . GLU C 3 590 ? 202.148 192.109 185.967 1.00 247.89 590 GLU C O 1
ATOM 6959 N N . LEU C 3 591 ? 203.320 192.688 184.143 1.00 254.70 591 LEU C N 1
ATOM 6960 C CA . LEU C 3 591 ? 202.720 191.636 183.336 1.00 254.70 591 LEU C CA 1
ATOM 6961 C C . LEU C 3 591 ? 203.130 190.267 183.850 1.00 254.70 591 LEU C C 1
ATOM 6962 O O . LEU C 3 591 ? 202.288 189.376 184.005 1.00 254.70 591 LEU C O 1
ATOM 6967 N N . LEU C 3 592 ? 204.426 190.078 184.097 1.00 250.31 592 LEU C N 1
ATOM 6968 C CA . LEU C 3 592 ? 204.896 188.871 184.763 1.00 250.31 592 LEU C CA 1
ATOM 6969 C C . LEU C 3 592 ? 204.107 188.627 186.035 1.00 250.31 592 LEU C C 1
ATOM 6970 O O . LEU C 3 592 ? 203.694 187.505 186.329 1.00 250.31 592 LEU C O 1
ATOM 6975 N N . ASN C 3 593 ? 203.884 189.687 186.795 1.00 248.14 593 ASN C N 1
ATOM 6976 C CA . ASN C 3 593 ? 203.240 189.579 188.088 1.00 248.14 593 ASN C CA 1
ATOM 6977 C C . ASN C 3 593 ? 201.818 189.073 187.929 1.00 248.14 593 ASN C C 1
ATOM 6978 O O . ASN C 3 593 ? 201.409 188.106 188.582 1.00 248.14 593 ASN C O 1
ATOM 6983 N N . VAL C 3 594 ? 201.062 189.701 187.033 1.00 246.72 594 VAL C N 1
ATOM 6984 C CA . VAL C 3 594 ? 199.665 189.342 186.856 1.00 246.72 594 VAL C CA 1
ATOM 6985 C C . VAL C 3 594 ? 199.542 187.956 186.241 1.00 246.72 594 VAL C C 1
ATOM 6986 O O . VAL C 3 594 ? 198.596 187.224 186.537 1.00 246.72 594 VAL C O 1
ATOM 6990 N N . ILE C 3 595 ? 200.491 187.556 185.393 1.00 262.94 595 ILE C N 1
ATOM 6991 C CA . ILE C 3 595 ? 200.397 186.211 184.834 1.00 262.94 595 ILE C CA 1
ATOM 6992 C C . ILE C 3 595 ? 200.758 185.173 185.884 1.00 262.94 595 ILE C C 1
ATOM 6993 O O . ILE C 3 595 ? 200.183 184.082 185.911 1.00 262.94 595 ILE C O 1
ATOM 6998 N N . VAL C 3 596 ? 201.702 185.491 186.773 1.00 270.16 596 VAL C N 1
ATOM 6999 C CA . VAL C 3 596 ? 201.932 184.620 187.921 1.00 270.16 596 VAL C CA 1
ATOM 7000 C C . VAL C 3 596 ? 200.661 184.483 188.738 1.00 270.16 596 VAL C C 1
ATOM 7001 O O . VAL C 3 596 ? 200.279 183.378 189.135 1.00 270.16 596 VAL C O 1
ATOM 7005 N N . ASN C 3 597 ? 199.993 185.604 189.010 1.00 252.95 597 ASN C N 1
ATOM 7006 C CA . ASN C 3 597 ? 198.757 185.554 189.783 1.00 252.95 597 ASN C CA 1
ATOM 7007 C C . ASN C 3 597 ? 197.717 184.691 189.087 1.00 252.95 597 ASN C C 1
ATOM 7008 O O . ASN C 3 597 ? 197.099 183.819 189.704 1.00 252.95 597 ASN C O 1
ATOM 7013 N N . TYR C 3 598 ? 197.517 184.922 187.794 1.00 272.96 598 TYR C N 1
ATOM 7014 C CA . TYR C 3 598 ? 196.550 184.139 187.040 1.00 272.96 598 TYR C CA 1
ATOM 7015 C C . TYR C 3 598 ? 196.895 182.659 187.074 1.00 272.96 598 TYR C C 1
ATOM 7016 O O . TYR C 3 598 ? 196.021 181.817 187.285 1.00 272.96 598 TYR C O 1
ATOM 7025 N N . PHE C 3 599 ? 198.167 182.321 186.888 1.00 280.01 599 PHE C N 1
ATOM 7026 C CA . PHE C 3 599 ? 198.546 180.917 186.842 1.00 280.01 599 PHE C CA 1
ATOM 7027 C C . PHE C 3 599 ? 198.352 180.257 188.198 1.00 280.01 599 PHE C C 1
ATOM 7028 O O . PHE C 3 599 ? 197.807 179.151 188.288 1.00 280.01 599 PHE C O 1
ATOM 7036 N N . THR C 3 600 ? 198.784 180.921 189.269 1.00 275.27 600 THR C N 1
ATOM 7037 C CA . THR C 3 600 ? 198.673 180.308 190.585 1.00 275.27 600 THR C CA 1
ATOM 7038 C C . THR C 3 600 ? 197.223 180.231 191.039 1.00 275.27 600 THR C C 1
ATOM 7039 O O . THR C 3 600 ? 196.854 179.320 191.787 1.00 275.27 600 THR C O 1
ATOM 7043 N N . GLU C 3 601 ? 196.380 181.160 190.595 1.00 280.80 601 GLU C N 1
ATOM 7044 C CA . GLU C 3 601 ? 195.010 181.135 191.085 1.00 280.80 601 GLU C CA 1
ATOM 7045 C C . GLU C 3 601 ? 194.079 180.360 190.163 1.00 280.80 601 GLU C C 1
ATOM 7046 O O . GLU C 3 601 ? 193.534 179.328 190.560 1.00 280.80 601 GLU C O 1
ATOM 7052 N N . SER C 3 602 ? 193.921 180.816 188.924 1.00 284.06 602 SER C N 1
ATOM 7053 C CA . SER C 3 602 ? 192.950 180.232 188.012 1.00 284.06 602 SER C CA 1
ATOM 7054 C C . SER C 3 602 ? 193.379 178.883 187.460 1.00 284.06 602 SER C C 1
ATOM 7055 O O . SER C 3 602 ? 192.543 178.172 186.894 1.00 284.06 602 SER C O 1
ATOM 7058 N N . ILE C 3 603 ? 194.646 178.511 187.603 1.00 289.41 603 ILE C N 1
ATOM 7059 C CA . ILE C 3 603 ? 195.151 177.239 187.100 1.00 289.41 603 ILE C CA 1
ATOM 7060 C C . ILE C 3 603 ? 195.577 176.327 188.241 1.00 289.41 603 ILE C C 1
ATOM 7061 O O . ILE C 3 603 ? 195.045 175.227 188.399 1.00 289.41 603 ILE C O 1
ATOM 7066 N N . LEU C 3 604 ? 196.535 176.771 189.054 1.00 290.49 604 LEU C N 1
ATOM 7067 C CA . LEU C 3 604 ? 197.117 175.902 190.070 1.00 290.49 604 LEU C CA 1
ATOM 7068 C C . LEU C 3 604 ? 196.068 175.453 191.078 1.00 290.49 604 LEU C C 1
ATOM 7069 O O . LEU C 3 604 ? 195.802 174.255 191.230 1.00 290.49 604 LEU C O 1
ATOM 7074 N N . LYS C 3 605 ? 195.455 176.407 191.777 1.00 280.59 605 LYS C N 1
ATOM 7075 C CA . LYS C 3 605 ? 194.515 176.058 192.833 1.00 280.59 605 LYS C CA 1
ATOM 7076 C C . LYS C 3 605 ? 193.188 175.539 192.299 1.00 280.59 605 LYS C C 1
ATOM 7077 O O . LYS C 3 605 ? 192.426 174.933 193.058 1.00 280.59 605 LYS C O 1
ATOM 7083 N N . LEU C 3 606 ? 192.893 175.754 191.018 1.00 290.52 606 LEU C N 1
ATOM 7084 C CA . LEU C 3 606 ? 191.581 175.445 190.470 1.00 290.52 606 LEU C CA 1
ATOM 7085 C C . LEU C 3 606 ? 191.569 174.176 189.631 1.00 290.52 606 LEU C C 1
ATOM 7086 O O . LEU C 3 606 ? 190.639 173.974 188.844 1.00 290.52 606 LEU C O 1
ATOM 7091 N N . ASN C 3 607 ? 192.568 173.312 189.781 1.00 302.65 607 ASN C N 1
ATOM 7092 C CA . ASN C 3 607 ? 192.606 172.094 188.986 1.00 302.65 607 ASN C CA 1
ATOM 7093 C C . ASN C 3 607 ? 193.487 171.070 189.682 1.00 302.65 607 ASN C C 1
ATOM 7094 O O . ASN C 3 607 ? 194.387 171.409 190.453 1.00 302.65 607 ASN C O 1
ATOM 7099 N N . LYS C 3 608 ? 193.212 169.805 189.390 1.00 302.71 608 LYS C N 1
ATOM 7100 C CA . LYS C 3 608 ? 194.043 168.697 189.829 1.00 302.71 608 LYS C CA 1
ATOM 7101 C C . LYS C 3 608 ? 195.126 168.463 188.789 1.00 302.71 608 LYS C C 1
ATOM 7102 O O . LYS C 3 608 ? 194.891 168.643 187.591 1.00 302.71 608 LYS C O 1
ATOM 7108 N N . PHE C 3 609 ? 196.310 168.078 189.245 1.00 311.81 609 PHE C N 1
ATOM 7109 C CA . PHE C 3 609 ? 197.447 167.883 188.363 1.00 311.81 609 PHE C CA 1
ATOM 7110 C C . PHE C 3 609 ? 198.116 166.554 188.671 1.00 311.81 609 PHE C C 1
ATOM 7111 O O . PHE C 3 609 ? 198.058 166.047 189.794 1.00 311.81 609 PHE C O 1
ATOM 7119 N N . ASN C 3 610 ? 198.749 165.990 187.654 1.00 314.19 610 ASN C N 1
ATOM 7120 C CA . ASN C 3 610 ? 199.548 164.788 187.809 1.00 314.19 610 ASN C CA 1
ATOM 7121 C C . ASN C 3 610 ? 201.018 165.146 187.620 1.00 314.19 610 ASN C C 1
ATOM 7122 O O . ASN C 3 610 ? 201.378 166.318 187.471 1.00 314.19 610 ASN C O 1
ATOM 7127 N N . GLN C 3 611 ? 201.867 164.116 187.654 1.00 321.09 611 GLN C N 1
ATOM 7128 C CA . GLN C 3 611 ? 203.299 164.307 187.452 1.00 321.09 611 GLN C CA 1
ATOM 7129 C C . GLN C 3 611 ? 203.566 165.165 186.228 1.00 321.09 611 GLN C C 1
ATOM 7130 O O . GLN C 3 611 ? 204.266 166.180 186.299 1.00 321.09 611 GLN C O 1
ATOM 7136 N N . ASN C 3 612 ? 202.989 164.781 185.099 1.00 317.70 612 ASN C N 1
ATOM 7137 C CA . ASN C 3 612 ? 203.218 165.497 183.860 1.00 317.70 612 ASN C CA 1
ATOM 7138 C C . ASN C 3 612 ? 202.458 166.809 183.806 1.00 317.70 612 ASN C C 1
ATOM 7139 O O . ASN C 3 612 ? 202.871 167.719 183.083 1.00 317.70 612 ASN C O 1
ATOM 7144 N N . GLY C 3 613 ? 201.356 166.918 184.548 1.00 304.57 613 GLY C N 1
ATOM 7145 C CA . GLY C 3 613 ? 200.603 168.158 184.554 1.00 304.57 613 GLY C CA 1
ATOM 7146 C C . GLY C 3 613 ? 201.414 169.325 185.074 1.00 304.57 613 GLY C C 1
ATOM 7147 O O . GLY C 3 613 ? 201.438 170.396 184.463 1.00 304.57 613 GLY C O 1
ATOM 7148 N N . LEU C 3 614 ? 202.083 169.140 186.212 1.00 293.94 614 LEU C N 1
ATOM 7149 C CA . LEU C 3 614 ? 202.900 170.218 186.753 1.00 293.94 614 LEU C CA 1
ATOM 7150 C C . LEU C 3 614 ? 204.042 170.563 185.811 1.00 293.94 614 LEU C C 1
ATOM 7151 O O . LEU C 3 614 ? 204.387 171.737 185.656 1.00 293.94 614 LEU C O 1
ATOM 7156 N N . ASN C 3 615 ? 204.646 169.556 185.180 1.00 296.27 615 ASN C N 1
ATOM 7157 C CA . ASN C 3 615 ? 205.728 169.825 184.243 1.00 296.27 615 ASN C CA 1
ATOM 7158 C C . ASN C 3 615 ? 205.229 170.651 183.071 1.00 296.27 615 ASN C C 1
ATOM 7159 O O . ASN C 3 615 ? 205.844 171.654 182.694 1.00 296.27 615 ASN C O 1
ATOM 7164 N N . GLN C 3 616 ? 204.110 170.236 182.481 1.00 302.82 616 GLN C N 1
ATOM 7165 C CA . GLN C 3 616 ? 203.522 170.982 181.378 1.00 302.82 616 GLN C CA 1
ATOM 7166 C C . GLN C 3 616 ? 203.195 172.406 181.798 1.00 302.82 616 GLN C C 1
ATOM 7167 O O . GLN C 3 616 ? 203.487 173.361 181.073 1.00 302.82 616 GLN C O 1
ATOM 7173 N N . PHE C 3 617 ? 202.595 172.567 182.978 1.00 299.42 617 PHE C N 1
ATOM 7174 C CA . PHE C 3 617 ? 202.188 173.891 183.427 1.00 299.42 617 PHE C CA 1
ATOM 7175 C C . PHE C 3 617 ? 203.393 174.779 183.685 1.00 299.42 617 PHE C C 1
ATOM 7176 O O . PHE C 3 617 ? 203.396 175.959 183.318 1.00 299.42 617 PHE C O 1
ATOM 7184 N N . LEU C 3 618 ? 204.411 174.240 184.350 1.00 289.74 618 LEU C N 1
ATOM 7185 C CA . LEU C 3 618 ? 205.636 174.991 184.568 1.00 289.74 618 LEU C CA 1
ATOM 7186 C C . LEU C 3 618 ? 206.277 175.373 183.247 1.00 289.74 618 LEU C C 1
ATOM 7187 O O . LEU C 3 618 ? 206.804 176.478 183.105 1.00 289.74 618 LEU C O 1
ATOM 7192 N N . HIS C 3 619 ? 206.250 174.468 182.269 1.00 310.42 619 HIS C N 1
ATOM 7193 C CA . HIS C 3 619 ? 206.785 174.787 180.953 1.00 310.42 619 HIS C CA 1
ATOM 7194 C C . HIS C 3 619 ? 206.015 175.932 180.313 1.00 310.42 619 HIS C C 1
ATOM 7195 O O . HIS C 3 619 ? 206.612 176.850 179.738 1.00 310.42 619 HIS C O 1
ATOM 7202 N N . ASP C 3 620 ? 204.684 175.882 180.387 1.00 299.68 620 ASP C N 1
ATOM 7203 C CA . ASP C 3 620 ? 203.870 176.982 179.885 1.00 299.68 620 ASP C CA 1
ATOM 7204 C C . ASP C 3 620 ? 204.255 178.284 180.564 1.00 299.68 620 ASP C C 1
ATOM 7205 O O . ASP C 3 620 ? 204.463 179.309 179.906 1.00 299.68 620 ASP C O 1
ATOM 7210 N N . PHE C 3 621 ? 204.334 178.259 181.892 1.00 279.62 621 PHE C N 1
ATOM 7211 C CA . PHE C 3 621 ? 204.670 179.465 182.630 1.00 279.62 621 PHE C CA 1
ATOM 7212 C C . PHE C 3 621 ? 206.042 179.976 182.235 1.00 279.62 621 PHE C C 1
ATOM 7213 O O . PHE C 3 621 ? 206.255 181.186 182.119 1.00 279.62 621 PHE C O 1
ATOM 7221 N N . LYS C 3 622 ? 206.989 179.065 182.036 1.00 283.81 622 LYS C N 1
ATOM 7222 C CA . LYS C 3 622 ? 208.342 179.464 181.691 1.00 283.81 622 LYS C CA 1
ATOM 7223 C C . LYS C 3 622 ? 208.386 180.080 180.305 1.00 283.81 622 LYS C C 1
ATOM 7224 O O . LYS C 3 622 ? 209.113 181.049 180.076 1.00 283.81 622 LYS C O 1
ATOM 7230 N N . SER C 3 623 ? 207.600 179.547 179.372 1.00 281.25 623 SER C N 1
ATOM 7231 C CA . SER C 3 623 ? 207.489 180.174 178.060 1.00 281.25 623 SER C CA 1
ATOM 7232 C C . SER C 3 623 ? 206.892 181.570 178.173 1.00 281.25 623 SER C C 1
ATOM 7233 O O . SER C 3 623 ? 207.410 182.535 177.587 1.00 281.25 623 SER C O 1
ATOM 7236 N N . LEU C 3 624 ? 205.797 181.693 178.923 1.00 272.65 624 LEU C N 1
ATOM 7237 C CA . LEU C 3 624 ? 205.149 182.987 179.087 1.00 272.65 624 LEU C CA 1
ATOM 7238 C C . LEU C 3 624 ? 206.106 184.001 179.693 1.00 272.65 624 LEU C C 1
ATOM 7239 O O . LEU C 3 624 ? 206.152 185.160 179.267 1.00 272.65 624 LEU C O 1
ATOM 7244 N N . SER C 3 625 ? 206.884 183.580 180.688 1.00 276.08 625 SER C N 1
ATOM 7245 C CA . SER C 3 625 ? 207.863 184.472 181.292 1.00 276.08 625 SER C CA 1
ATOM 7246 C C . SER C 3 625 ? 208.991 184.796 180.327 1.00 276.08 625 SER C C 1
ATOM 7247 O O . SER C 3 625 ? 209.460 185.937 180.290 1.00 276.08 625 SER C O 1
ATOM 7250 N N . SER C 3 626 ? 209.454 183.806 179.560 1.00 277.84 626 SER C N 1
ATOM 7251 C CA . SER C 3 626 ? 210.479 184.051 178.555 1.00 277.84 626 SER C CA 1
ATOM 7252 C C . SER C 3 626 ? 210.049 185.139 177.592 1.00 277.84 626 SER C C 1
ATOM 7253 O O . SER C 3 626 ? 210.883 185.923 177.126 1.00 277.84 626 SER C O 1
ATOM 7256 N N . ILE C 3 627 ? 208.753 185.196 177.279 1.00 267.22 627 ILE C N 1
ATOM 7257 C CA . ILE C 3 627 ? 208.232 186.334 176.529 1.00 267.22 627 ILE C CA 1
ATOM 7258 C C . ILE C 3 627 ? 208.600 187.647 177.203 1.00 267.22 627 ILE C C 1
ATOM 7259 O O . ILE C 3 627 ? 208.705 188.681 176.537 1.00 267.22 627 ILE C O 1
ATOM 7264 N N . LEU C 3 628 ? 208.837 187.623 178.510 1.00 262.97 628 LEU C N 1
ATOM 7265 C CA . LEU C 3 628 ? 209.067 188.831 179.288 1.00 262.97 628 LEU C CA 1
ATOM 7266 C C . LEU C 3 628 ? 210.484 188.823 179.847 1.00 262.97 628 LEU C C 1
ATOM 7267 O O . LEU C 3 628 ? 210.691 189.076 181.038 1.00 262.97 628 LEU C O 1
ATOM 7272 N N . SER C 3 629 ? 211.449 188.490 178.991 1.00 263.62 629 SER C N 1
ATOM 7273 C CA . SER C 3 629 ? 212.839 188.320 179.397 1.00 263.62 629 SER C CA 1
ATOM 7274 C C . SER C 3 629 ? 213.322 189.466 180.274 1.00 263.62 629 SER C C 1
ATOM 7275 O O . SER C 3 629 ? 213.119 190.639 179.957 1.00 263.62 629 SER C O 1
ATOM 7278 N N . LEU C 3 630 ? 213.968 189.114 181.380 1.00 264.02 630 LEU C N 1
ATOM 7279 C CA . LEU C 3 630 ? 214.643 190.108 182.190 1.00 264.02 630 LEU C CA 1
ATOM 7280 C C . LEU C 3 630 ? 215.799 190.716 181.401 1.00 264.02 630 LEU C C 1
ATOM 7281 O O . LEU C 3 630 ? 216.487 190.014 180.656 1.00 264.02 630 LEU C O 1
ATOM 7286 N N . PRO C 3 631 ? 216.026 192.025 181.540 1.00 309.86 631 PRO C N 1
ATOM 7287 C CA . PRO C 3 631 ? 216.960 192.714 180.635 1.00 309.86 631 PRO C CA 1
ATOM 7288 C C . PRO C 3 631 ? 218.384 192.181 180.672 1.00 309.86 631 PRO C C 1
ATOM 7289 O O . PRO C 3 631 ? 218.892 191.696 179.657 1.00 309.86 631 PRO C O 1
ATOM 7293 N N . SER C 3 632 ? 219.038 192.261 181.830 1.00 313.74 632 SER C N 1
ATOM 7294 C CA . SER C 3 632 ? 220.419 191.807 181.949 1.00 313.74 632 SER C CA 1
ATOM 7295 C C . SER C 3 632 ? 220.613 190.891 183.148 1.00 313.74 632 SER C C 1
ATOM 7296 O O . SER C 3 632 ? 221.355 189.907 183.080 1.00 313.74 632 SER C O 1
ATOM 7299 N N . HIS C 3 633 ? 219.942 191.211 184.249 1.00 303.14 633 HIS C N 1
ATOM 7300 C CA . HIS C 3 633 ? 220.160 190.515 185.513 1.00 303.14 633 HIS C CA 1
ATOM 7301 C C . HIS C 3 633 ? 218.966 190.811 186.398 1.00 303.14 633 HIS C C 1
ATOM 7302 O O . HIS C 3 633 ? 218.742 191.968 186.765 1.00 303.14 633 HIS C O 1
ATOM 7309 N N . ALA C 3 634 ? 218.186 189.790 186.724 1.00 266.50 634 ALA C N 1
ATOM 7310 C CA . ALA C 3 634 ? 217.029 190.067 187.557 1.00 266.50 634 ALA C CA 1
ATOM 7311 C C . ALA C 3 634 ? 216.516 188.776 188.158 1.00 266.50 634 ALA C C 1
ATOM 7312 O O . ALA C 3 634 ? 216.701 187.692 187.600 1.00 266.50 634 ALA C O 1
ATOM 7314 N N . THR C 3 635 ? 215.892 188.914 189.312 1.00 260.89 635 THR C N 1
ATOM 7315 C CA . THR C 3 635 ? 215.034 187.904 189.892 1.00 260.89 635 THR C CA 1
ATOM 7316 C C . THR C 3 635 ? 213.630 188.477 189.969 1.00 260.89 635 THR C C 1
ATOM 7317 O O . THR C 3 635 ? 213.365 189.597 189.525 1.00 260.89 635 THR C O 1
ATOM 7321 N N . ASN C 3 636 ? 212.719 187.706 190.543 1.00 255.56 636 ASN C N 1
ATOM 7322 C CA . ASN C 3 636 ? 211.394 188.236 190.801 1.00 255.56 636 ASN C CA 1
ATOM 7323 C C . ASN C 3 636 ? 210.809 187.530 192.006 1.00 255.56 636 ASN C C 1
ATOM 7324 O O . ASN C 3 636 ? 210.926 186.311 192.148 1.00 255.56 636 ASN C O 1
ATOM 7329 N N . TYR C 3 637 ? 210.187 188.319 192.876 1.00 249.81 637 TYR C N 1
ATOM 7330 C CA . TYR C 3 637 ? 209.542 187.752 194.048 1.00 249.81 637 TYR C CA 1
ATOM 7331 C C . TYR C 3 637 ? 208.556 186.663 193.654 1.00 249.81 637 TYR C C 1
ATOM 7332 O O . TYR C 3 637 ? 208.683 185.510 194.074 1.00 249.81 637 TYR C O 1
ATOM 7341 N N . LYS C 3 638 ? 207.558 187.019 192.849 1.00 254.48 638 LYS C N 1
ATOM 7342 C CA . LYS C 3 638 ? 206.513 186.064 192.513 1.00 254.48 638 LYS C CA 1
ATOM 7343 C C . LYS C 3 638 ? 207.047 184.905 191.688 1.00 254.48 638 LYS C C 1
ATOM 7344 O O . LYS C 3 638 ? 206.492 183.806 191.744 1.00 254.48 638 LYS C O 1
ATOM 7350 N N . CYS C 3 639 ? 208.119 185.121 190.929 1.00 269.61 639 CYS C N 1
ATOM 7351 C CA . CYS C 3 639 ? 208.700 184.027 190.162 1.00 269.61 639 CYS C CA 1
ATOM 7352 C C . CYS C 3 639 ? 209.315 182.994 191.091 1.00 269.61 639 CYS C C 1
ATOM 7353 O O . CYS C 3 639 ? 209.066 181.791 190.954 1.00 269.61 639 CYS C O 1
ATOM 7356 N N . MET C 3 640 ? 210.124 183.450 192.046 1.00 281.04 640 MET C N 1
ATOM 7357 C CA . MET C 3 640 ? 210.643 182.538 193.055 1.00 281.04 640 MET C CA 1
ATOM 7358 C C . MET C 3 640 ? 209.520 181.913 193.863 1.00 281.04 640 MET C C 1
ATOM 7359 O O . MET C 3 640 ? 209.630 180.760 194.286 1.00 281.04 640 MET C O 1
ATOM 7364 N N . SER C 3 641 ? 208.438 182.655 194.095 1.00 262.21 641 SER C N 1
ATOM 7365 C CA . SER C 3 641 ? 207.308 182.097 194.825 1.00 262.21 641 SER C CA 1
ATOM 7366 C C . SER C 3 641 ? 206.686 180.944 194.053 1.00 262.21 641 SER C C 1
ATOM 7367 O O . SER C 3 641 ? 206.445 179.870 194.608 1.00 262.21 641 SER C O 1
ATOM 7370 N N . LEU C 3 642 ? 206.405 181.161 192.769 1.00 265.51 642 LEU C N 1
ATOM 7371 C CA . LEU C 3 642 ? 205.911 180.089 191.916 1.00 265.51 642 LEU C CA 1
ATOM 7372 C C . LEU C 3 642 ? 206.879 178.918 191.891 1.00 265.51 642 LEU C C 1
ATOM 7373 O O . LEU C 3 642 ? 206.461 177.758 191.838 1.00 265.51 642 LEU C O 1
ATOM 7378 N N . HIS C 3 643 ? 208.179 179.204 191.882 1.00 277.01 643 HIS C N 1
ATOM 7379 C CA . HIS C 3 643 ? 209.162 178.131 191.850 1.00 277.01 643 HIS C CA 1
ATOM 7380 C C . HIS C 3 643 ? 209.097 177.309 193.126 1.00 277.01 643 HIS C C 1
ATOM 7381 O O . HIS C 3 643 ? 209.098 176.076 193.087 1.00 277.01 643 HIS C O 1
ATOM 7388 N N . GLU C 3 644 ? 209.051 177.984 194.271 1.00 275.59 644 GLU C N 1
ATOM 7389 C CA . GLU C 3 644 ? 208.821 177.298 195.534 1.00 275.59 644 GLU C CA 1
ATOM 7390 C C . GLU C 3 644 ? 207.548 176.471 195.469 1.00 275.59 644 GLU C C 1
ATOM 7391 O O . GLU C 3 644 ? 207.523 175.315 195.908 1.00 275.59 644 GLU C O 1
ATOM 7397 N N . LEU C 3 645 ? 206.484 177.054 194.920 1.00 276.24 645 LEU C N 1
ATOM 7398 C CA . LEU C 3 645 ? 205.213 176.355 194.803 1.00 276.24 645 LEU C CA 1
ATOM 7399 C C . LEU C 3 645 ? 205.379 175.054 194.040 1.00 276.24 645 LEU C C 1
ATOM 7400 O O . LEU C 3 645 ? 205.009 173.986 194.532 1.00 276.24 645 LEU C O 1
ATOM 7405 N N . VAL C 3 646 ? 205.942 175.128 192.835 1.00 295.20 646 VAL C N 1
ATOM 7406 C CA . VAL C 3 646 ? 206.052 173.940 191.998 1.00 295.20 646 VAL C CA 1
ATOM 7407 C C . VAL C 3 646 ? 207.011 172.935 192.619 1.00 295.20 646 VAL C C 1
ATOM 7408 O O . VAL C 3 646 ? 206.823 171.722 192.475 1.00 295.20 646 VAL C O 1
ATOM 7412 N N . LYS C 3 647 ? 208.034 173.402 193.338 1.00 288.20 647 LYS C N 1
ATOM 7413 C CA . LYS C 3 647 ? 208.875 172.467 194.076 1.00 288.20 647 LYS C CA 1
ATOM 7414 C C . LYS C 3 647 ? 208.054 171.711 195.107 1.00 288.20 647 LYS C C 1
ATOM 7415 O O . LYS C 3 647 ? 208.166 170.486 195.227 1.00 288.20 647 LYS C O 1
ATOM 7421 N N . ILE C 3 648 ? 207.214 172.428 195.852 1.00 286.96 648 ILE C N 1
ATOM 7422 C CA . ILE C 3 648 ? 206.314 171.780 196.801 1.00 286.96 648 ILE C CA 1
ATOM 7423 C C . ILE C 3 648 ? 205.432 170.768 196.085 1.00 286.96 648 ILE C C 1
ATOM 7424 O O . ILE C 3 648 ? 205.253 169.635 196.544 1.00 286.96 648 ILE C O 1
ATOM 7429 N N . LEU C 3 649 ? 204.856 171.172 194.955 1.00 299.18 649 LEU C N 1
ATOM 7430 C CA . LEU C 3 649 ? 204.019 170.261 194.185 1.00 299.18 649 LEU C CA 1
ATOM 7431 C C . LEU C 3 649 ? 204.791 169.015 193.781 1.00 299.18 649 LEU C C 1
ATOM 7432 O O . LEU C 3 649 ? 204.222 167.920 193.726 1.00 299.18 649 LEU C O 1
ATOM 7437 N N . LYS C 3 650 ? 206.076 169.160 193.513 1.00 289.78 650 LYS C N 1
ATOM 7438 C CA . LYS C 3 650 ? 206.940 168.043 193.165 1.00 289.78 650 LYS C CA 1
ATOM 7439 C C . LYS C 3 650 ? 207.217 167.128 194.333 1.00 289.78 650 LYS C C 1
ATOM 7440 O O . LYS C 3 650 ? 207.999 166.186 194.170 1.00 289.78 650 LYS C O 1
ATOM 7446 N N . LEU C 3 651 ? 206.617 167.362 195.502 1.00 294.02 651 LEU C N 1
ATOM 7447 C CA . LEU C 3 651 ? 206.858 166.482 196.639 1.00 294.02 651 LEU C CA 1
ATOM 7448 C C . LEU C 3 651 ? 206.161 165.139 196.476 1.00 294.02 651 LEU C C 1
ATOM 7449 O O . LEU C 3 651 ? 206.630 164.132 197.016 1.00 294.02 651 LEU C O 1
ATOM 7454 N N . LYS C 3 652 ? 205.041 165.107 195.750 1.00 301.45 652 LYS C N 1
ATOM 7455 C CA . LYS C 3 652 ? 204.290 163.866 195.597 1.00 301.45 652 LYS C CA 1
ATOM 7456 C C . LYS C 3 652 ? 205.126 162.777 194.940 1.00 301.45 652 LYS C C 1
ATOM 7457 O O . LYS C 3 652 ? 205.052 161.610 195.339 1.00 301.45 652 LYS C O 1
ATOM 7463 N N . TYR C 3 653 ? 205.931 163.138 193.946 1.00 320.34 653 TYR C N 1
ATOM 7464 C CA . TYR C 3 653 ? 206.701 162.178 193.170 1.00 320.34 653 TYR C CA 1
ATOM 7465 C C . TYR C 3 653 ? 208.139 162.051 193.639 1.00 320.34 653 TYR C C 1
ATOM 7466 O O . TYR C 3 653 ? 208.958 161.463 192.928 1.00 320.34 653 TYR C O 1
ATOM 7475 N N . ASP C 3 654 ? 208.467 162.596 194.808 1.00 328.62 654 ASP C N 1
ATOM 7476 C CA . ASP C 3 654 ? 209.773 162.382 195.408 1.00 328.62 654 ASP C CA 1
ATOM 7477 C C . ASP C 3 654 ? 209.613 161.383 196.542 1.00 328.62 654 ASP C C 1
ATOM 7478 O O . ASP C 3 654 ? 209.344 161.786 197.684 1.00 328.62 654 ASP C O 1
ATOM 7483 N N . PRO C 3 655 ? 209.759 160.079 196.292 1.00 322.52 655 PRO C N 1
ATOM 7484 C CA . PRO C 3 655 ? 209.579 159.070 197.342 1.00 322.52 655 PRO C CA 1
ATOM 7485 C C . PRO C 3 655 ? 210.837 158.876 198.181 1.00 322.52 655 PRO C C 1
ATOM 7486 O O . PRO C 3 655 ? 211.255 157.749 198.464 1.00 322.52 655 PRO C O 1
ATOM 7490 N N . ASN C 3 656 ? 211.453 159.982 198.587 1.00 317.50 656 ASN C N 1
ATOM 7491 C CA . ASN C 3 656 ? 212.623 159.948 199.448 1.00 317.50 656 ASN C CA 1
ATOM 7492 C C . ASN C 3 656 ? 212.315 160.535 200.817 1.00 317.50 656 ASN C C 1
ATOM 7493 O O . ASN C 3 656 ? 212.516 159.877 201.841 1.00 317.50 656 ASN C O 1
ATOM 7498 N N . ASN C 3 657 ? 211.824 161.768 200.855 1.00 312.47 657 ASN C N 1
ATOM 7499 C CA . ASN C 3 657 ? 211.446 162.414 202.106 1.00 312.47 657 ASN C CA 1
ATOM 7500 C C . ASN C 3 657 ? 209.947 162.243 202.343 1.00 312.47 657 ASN C C 1
ATOM 7501 O O . ASN C 3 657 ? 209.200 163.195 202.567 1.00 312.47 657 ASN C O 1
ATOM 7506 N N . GLN C 3 658 ? 209.515 160.987 202.296 1.00 294.83 658 GLN C N 1
ATOM 7507 C CA . GLN C 3 658 ? 208.118 160.665 202.543 1.00 294.83 658 GLN C CA 1
ATOM 7508 C C . GLN C 3 658 ? 207.746 160.753 204.017 1.00 294.83 658 GLN C C 1
ATOM 7509 O O . GLN C 3 658 ? 206.592 160.496 204.371 1.00 294.83 658 GLN C O 1
ATOM 7515 N N . GLN C 3 659 ? 208.695 161.121 204.876 1.00 307.46 659 GLN C N 1
ATOM 7516 C CA . GLN C 3 659 ? 208.436 161.159 206.308 1.00 307.46 659 GLN C CA 1
ATOM 7517 C C . GLN C 3 659 ? 207.528 162.313 206.701 1.00 307.46 659 GLN C C 1
ATOM 7518 O O . GLN C 3 659 ? 206.828 162.225 207.712 1.00 307.46 659 GLN C O 1
ATOM 7524 N N . PHE C 3 660 ? 207.533 163.398 205.932 1.00 305.01 660 PHE C N 1
ATOM 7525 C CA . PHE C 3 660 ? 206.800 164.594 206.315 1.00 305.01 660 PHE C CA 1
ATOM 7526 C C . PHE C 3 660 ? 205.316 164.520 205.992 1.00 305.01 660 PHE C C 1
ATOM 7527 O O . PHE C 3 660 ? 204.549 165.347 206.498 1.00 305.01 660 PHE C O 1
ATOM 7535 N N . LEU C 3 661 ? 204.894 163.558 205.178 1.00 320.06 661 LEU C N 1
ATOM 7536 C CA . LEU C 3 661 ? 203.493 163.415 204.812 1.00 320.06 661 LEU C CA 1
ATOM 7537 C C . LEU C 3 661 ? 202.649 162.818 205.929 1.00 320.06 661 LEU C C 1
ATOM 7538 O O . LEU C 3 661 ? 201.461 162.547 205.720 1.00 320.06 661 LEU C O 1
ATOM 7543 N N . ASN C 3 662 ? 203.235 162.605 207.101 1.00 315.86 662 ASN C N 1
ATOM 7544 C CA . ASN C 3 662 ? 202.525 162.141 208.284 1.00 315.86 662 ASN C CA 1
ATOM 7545 C C . ASN C 3 662 ? 201.700 163.270 208.894 1.00 315.86 662 ASN C C 1
ATOM 7546 O O . ASN C 3 662 ? 202.197 164.388 209.058 1.00 315.86 662 ASN C O 1
ATOM 7551 N N . PRO C 3 663 ? 200.439 162.981 209.220 1.00 303.16 663 PRO C N 1
ATOM 7552 C CA . PRO C 3 663 ? 199.542 164.046 209.696 1.00 303.16 663 PRO C CA 1
ATOM 7553 C C . PRO C 3 663 ? 200.002 164.719 210.974 1.00 303.16 663 PRO C C 1
ATOM 7554 O O . PRO C 3 663 ? 199.609 165.860 211.229 1.00 303.16 663 PRO C O 1
ATOM 7558 N N . GLU C 3 664 ? 200.821 164.057 211.789 1.00 312.29 664 GLU C N 1
ATOM 7559 C CA . GLU C 3 664 ? 201.226 164.652 213.059 1.00 312.29 664 GLU C CA 1
ATOM 7560 C C . GLU C 3 664 ? 202.389 165.629 212.894 1.00 312.29 664 GLU C C 1
ATOM 7561 O O . GLU C 3 664 ? 202.420 166.680 213.543 1.00 312.29 664 GLU C O 1
ATOM 7567 N N . TYR C 3 665 ? 203.351 165.320 212.021 1.00 304.04 665 TYR C N 1
ATOM 7568 C CA . TYR C 3 665 ? 204.315 166.359 211.664 1.00 304.04 665 TYR C CA 1
ATOM 7569 C C . TYR C 3 665 ? 203.635 167.482 210.895 1.00 304.04 665 TYR C C 1
ATOM 7570 O O . TYR C 3 665 ? 204.104 168.626 210.916 1.00 304.04 665 TYR C O 1
ATOM 7579 N N . ILE C 3 666 ? 202.536 167.170 210.210 1.00 299.80 666 ILE C N 1
ATOM 7580 C CA . ILE C 3 666 ? 201.731 168.202 209.568 1.00 299.80 666 ILE C CA 1
ATOM 7581 C C . ILE C 3 666 ? 201.143 169.138 210.615 1.00 299.80 666 ILE C C 1
ATOM 7582 O O . ILE C 3 666 ? 201.339 170.357 210.569 1.00 299.80 666 ILE C O 1
ATOM 7587 N N . LYS C 3 667 ? 200.417 168.574 211.581 1.00 299.08 667 LYS C N 1
ATOM 7588 C CA . LYS C 3 667 ? 199.825 169.345 212.663 1.00 299.08 667 LYS C CA 1
ATOM 7589 C C . LYS C 3 667 ? 200.867 170.005 213.550 1.00 299.08 667 LYS C C 1
ATOM 7590 O O . LYS C 3 667 ? 200.515 170.902 214.322 1.00 299.08 667 LYS C O 1
ATOM 7596 N N . THR C 3 668 ? 202.125 169.569 213.471 1.00 298.37 668 THR C N 1
ATOM 7597 C CA . THR C 3 668 ? 203.181 170.197 214.256 1.00 298.37 668 THR C CA 1
ATOM 7598 C C . THR C 3 668 ? 203.235 171.697 214.001 1.00 298.37 668 THR C C 1
ATOM 7599 O O . THR C 3 668 ? 203.278 172.498 214.941 1.00 298.37 668 THR C O 1
ATOM 7603 N N . GLY C 3 669 ? 203.219 172.097 212.732 1.00 299.26 669 GLY C N 1
ATOM 7604 C CA . GLY C 3 669 ? 203.259 173.495 212.373 1.00 299.26 669 GLY C CA 1
ATOM 7605 C C . GLY C 3 669 ? 204.637 174.043 212.080 1.00 299.26 669 GLY C C 1
ATOM 7606 O O . GLY C 3 669 ? 204.743 175.092 211.431 1.00 299.26 669 GLY C O 1
ATOM 7607 N N . ASN C 3 670 ? 205.695 173.379 212.535 1.00 301.19 670 ASN C N 1
ATOM 7608 C CA . ASN C 3 670 ? 207.063 173.774 212.231 1.00 301.19 670 ASN C CA 1
ATOM 7609 C C . ASN C 3 670 ? 207.579 172.888 211.110 1.00 301.19 670 ASN C C 1
ATOM 7610 O O . ASN C 3 670 ? 207.437 171.662 211.166 1.00 301.19 670 ASN C O 1
ATOM 7615 N N . PHE C 3 671 ? 208.180 173.504 210.101 1.00 304.04 671 PHE C N 1
ATOM 7616 C CA . PHE C 3 671 ? 208.654 172.790 208.926 1.00 304.04 671 PHE C CA 1
ATOM 7617 C C . PHE C 3 671 ? 210.041 173.265 208.538 1.00 304.04 671 PHE C C 1
ATOM 7618 O O . PHE C 3 671 ? 210.350 173.466 207.360 1.00 304.04 671 PHE C O 1
ATOM 7626 N N . THR C 3 672 ? 210.898 173.457 209.542 1.00 297.50 672 THR C N 1
ATOM 7627 C CA . THR C 3 672 ? 212.279 173.835 209.275 1.00 297.50 672 THR C CA 1
ATOM 7628 C C . THR C 3 672 ? 213.014 172.746 208.507 1.00 297.50 672 THR C C 1
ATOM 7629 O O . THR C 3 672 ? 213.736 173.041 207.548 1.00 297.50 672 THR C O 1
ATOM 7633 N N . SER C 3 673 ? 212.839 171.489 208.909 1.00 310.32 673 SER C N 1
ATOM 7634 C CA . SER C 3 673 ? 213.392 170.383 208.140 1.00 310.32 673 SER C CA 1
ATOM 7635 C C . SER C 3 673 ? 212.896 170.396 206.702 1.00 310.32 673 SER C C 1
ATOM 7636 O O . SER C 3 673 ? 213.688 170.201 205.773 1.00 310.32 673 SER C O 1
ATOM 7639 N N . LEU C 3 674 ? 211.599 170.630 206.497 1.00 305.57 674 LEU C N 1
ATOM 7640 C CA . LEU C 3 674 ? 211.068 170.698 205.141 1.00 305.57 674 LEU C CA 1
ATOM 7641 C C . LEU C 3 674 ? 211.615 171.901 204.390 1.00 305.57 674 LEU C C 1
ATOM 7642 O O . LEU C 3 674 ? 212.019 171.786 203.227 1.00 305.57 674 LEU C O 1
ATOM 7647 N N . LYS C 3 675 ? 211.627 173.071 205.033 1.00 298.96 675 LYS C N 1
ATOM 7648 C CA . LYS C 3 675 ? 212.099 174.261 204.338 1.00 298.96 675 LYS C CA 1
ATOM 7649 C C . LYS C 3 675 ? 213.568 174.135 203.962 1.00 298.96 675 LYS C C 1
ATOM 7650 O O . LYS C 3 675 ? 214.022 174.780 203.010 1.00 298.96 675 LYS C O 1
ATOM 7656 N N . GLU C 3 676 ? 214.324 173.318 204.688 1.00 294.46 676 GLU C N 1
ATOM 7657 C CA . GLU C 3 676 ? 215.673 172.958 204.255 1.00 294.46 676 GLU C CA 1
ATOM 7658 C C . GLU C 3 676 ? 215.678 171.656 203.458 1.00 294.46 676 GLU C C 1
ATOM 7659 O O . GLU C 3 676 ? 216.428 170.725 203.745 1.00 294.46 676 GLU C O 1
ATOM 7665 N N . ALA C 3 677 ? 214.829 171.589 202.435 1.00 282.21 677 ALA C N 1
ATOM 7666 C CA . ALA C 3 677 ? 214.834 170.473 201.499 1.00 282.21 677 ALA C CA 1
ATOM 7667 C C . ALA C 3 677 ? 214.713 171.017 200.085 1.00 282.21 677 ALA C C 1
ATOM 7668 O O . ALA C 3 677 ? 215.184 170.402 199.124 1.00 282.21 677 ALA C O 1
ATOM 7670 N N . TYR C 3 678 ? 214.080 172.179 199.963 1.00 282.85 678 TYR C N 1
ATOM 7671 C CA . TYR C 3 678 ? 213.970 172.892 198.703 1.00 282.85 678 TYR C CA 1
ATOM 7672 C C . TYR C 3 678 ? 214.543 174.296 198.783 1.00 282.85 678 TYR C C 1
ATOM 7673 O O . TYR C 3 678 ? 214.503 175.022 197.782 1.00 282.85 678 TYR C O 1
ATOM 7682 N N . SER C 3 679 ? 215.066 174.698 199.942 1.00 283.46 679 SER C N 1
ATOM 7683 C CA . SER C 3 679 ? 215.543 176.060 200.167 1.00 283.46 679 SER C CA 1
ATOM 7684 C C . SER C 3 679 ? 214.440 177.075 199.885 1.00 283.46 679 SER C C 1
ATOM 7685 O O . SER C 3 679 ? 214.668 178.127 199.284 1.00 283.46 679 SER C O 1
ATOM 7688 N N . ILE C 3 680 ? 213.231 176.745 200.316 1.00 290.56 680 ILE C N 1
ATOM 7689 C CA . ILE C 3 680 ? 212.112 177.667 200.193 1.00 290.56 680 ILE C CA 1
ATOM 7690 C C . ILE C 3 680 ? 212.377 178.859 201.098 1.00 290.56 680 ILE C C 1
ATOM 7691 O O . ILE C 3 680 ? 212.903 178.710 202.208 1.00 290.56 680 ILE C O 1
ATOM 7696 N N . LYS C 3 681 ? 212.048 180.051 200.616 1.00 272.76 681 LYS C N 1
ATOM 7697 C CA . LYS C 3 681 ? 212.363 181.265 201.341 1.00 272.76 681 LYS C CA 1
ATOM 7698 C C . LYS C 3 681 ? 211.205 182.240 201.434 1.00 272.76 681 LYS C C 1
ATOM 7699 O O . LYS C 3 681 ? 211.270 183.166 202.249 1.00 272.76 681 LYS C O 1
ATOM 7705 N N . TYR C 3 682 ? 210.148 182.069 200.639 1.00 272.85 682 TYR C N 1
ATOM 7706 C CA . TYR C 3 682 ? 209.164 183.129 200.473 1.00 272.85 682 TYR C CA 1
ATOM 7707 C C . TYR C 3 682 ? 207.748 182.656 200.765 1.00 272.85 682 TYR C C 1
ATOM 7708 O O . TYR C 3 682 ? 206.791 183.283 200.297 1.00 272.85 682 TYR C O 1
ATOM 7717 N N . LEU C 3 683 ? 207.582 181.579 201.521 1.00 269.83 683 LEU C N 1
ATOM 7718 C CA . LEU C 3 683 ? 206.261 181.042 201.798 1.00 269.83 683 LEU C CA 1
ATOM 7719 C C . LEU C 3 683 ? 205.945 181.106 203.285 1.00 269.83 683 LEU C C 1
ATOM 7720 O O . LEU C 3 683 ? 206.827 180.978 204.137 1.00 269.83 683 LEU C O 1
ATOM 7725 N N . LYS C 3 684 ? 204.668 181.307 203.584 1.00 263.89 684 LYS C N 1
ATOM 7726 C CA . LYS C 3 684 ? 204.169 181.167 204.942 1.00 263.89 684 LYS C CA 1
ATOM 7727 C C . LYS C 3 684 ? 203.946 179.685 205.232 1.00 263.89 684 LYS C C 1
ATOM 7728 O O . LYS C 3 684 ? 204.299 178.808 204.440 1.00 263.89 684 LYS C O 1
ATOM 7734 N N . ASP C 3 685 ? 203.344 179.387 206.376 1.00 277.85 685 ASP C N 1
ATOM 7735 C CA . ASP C 3 685 ? 203.111 178.008 206.777 1.00 277.85 685 ASP C CA 1
ATOM 7736 C C . ASP C 3 685 ? 201.742 177.503 206.355 1.00 277.85 685 ASP C C 1
ATOM 7737 O O . ASP C 3 685 ? 201.592 176.318 206.043 1.00 277.85 685 ASP C O 1
ATOM 7742 N N . THR C 3 686 ? 200.744 178.386 206.345 1.00 282.83 686 THR C N 1
ATOM 7743 C CA . THR C 3 686 ? 199.391 177.982 205.982 1.00 282.83 686 THR C CA 1
ATOM 7744 C C . THR C 3 686 ? 199.343 177.404 204.577 1.00 282.83 686 THR C C 1
ATOM 7745 O O . THR C 3 686 ? 198.672 176.395 204.338 1.00 282.83 686 THR C O 1
ATOM 7749 N N . LYS C 3 687 ? 200.033 178.039 203.628 1.00 270.15 687 LYS C N 1
ATOM 7750 C CA . LYS C 3 687 ? 200.021 177.525 202.265 1.00 270.15 687 LYS C CA 1
ATOM 7751 C C . LYS C 3 687 ? 200.706 176.171 202.178 1.00 270.15 687 LYS C C 1
ATOM 7752 O O . LYS C 3 687 ? 200.330 175.339 201.347 1.00 270.15 687 LYS C O 1
ATOM 7758 N N . ILE C 3 688 ? 201.707 175.927 203.024 1.00 272.60 688 ILE C N 1
ATOM 7759 C CA . ILE C 3 688 ? 202.287 174.592 203.102 1.00 272.60 688 ILE C CA 1
ATOM 7760 C C . ILE C 3 688 ? 201.221 173.587 203.509 1.00 272.60 688 ILE C C 1
ATOM 7761 O O . ILE C 3 688 ? 201.140 172.479 202.962 1.00 272.60 688 ILE C O 1
ATOM 7766 N N . GLN C 3 689 ? 200.392 173.961 204.485 1.00 290.60 689 GLN C N 1
ATOM 7767 C CA . GLN C 3 689 ? 199.307 173.089 204.914 1.00 290.60 689 GLN C CA 1
ATOM 7768 C C . GLN C 3 689 ? 198.308 172.869 203.792 1.00 290.60 689 GLN C C 1
ATOM 7769 O O . GLN C 3 689 ? 197.831 171.750 203.587 1.00 290.60 689 GLN C O 1
ATOM 7775 N N . ASP C 3 690 ? 197.969 173.932 203.065 1.00 291.02 690 ASP C N 1
ATOM 7776 C CA . ASP C 3 690 ? 197.090 173.794 201.911 1.00 291.02 690 ASP C CA 1
ATOM 7777 C C . ASP C 3 690 ? 197.670 172.815 200.904 1.00 291.02 690 ASP C C 1
ATOM 7778 O O . ASP C 3 690 ? 196.953 171.969 200.358 1.00 291.02 690 ASP C O 1
ATOM 7783 N N . ALA C 3 691 ? 198.971 172.922 200.642 1.00 287.04 691 ALA C N 1
ATOM 7784 C CA . ALA C 3 691 ? 199.612 172.054 199.665 1.00 287.04 691 ALA C CA 1
ATOM 7785 C C . ALA C 3 691 ? 199.568 170.601 200.114 1.00 287.04 691 ALA C C 1
ATOM 7786 O O . ALA C 3 691 ? 199.205 169.710 199.340 1.00 287.04 691 ALA C O 1
ATOM 7788 N N . LEU C 3 692 ? 199.936 170.343 201.368 1.00 298.86 692 LEU C N 1
ATOM 7789 C CA . LEU C 3 692 ? 199.933 168.965 201.845 1.00 298.86 692 LEU C CA 1
ATOM 7790 C C . LEU C 3 692 ? 198.515 168.419 201.946 1.00 298.86 692 LEU C C 1
ATOM 7791 O O . LEU C 3 692 ? 198.301 167.212 201.816 1.00 298.86 692 LEU C O 1
ATOM 7796 N N . TYR C 3 693 ? 197.534 169.291 202.183 1.00 296.88 693 TYR C N 1
ATOM 7797 C CA . TYR C 3 693 ? 196.143 168.858 202.159 1.00 296.88 693 TYR C CA 1
ATOM 7798 C C . TYR C 3 693 ? 195.735 168.443 200.757 1.00 296.88 693 TYR C C 1
ATOM 7799 O O . TYR C 3 693 ? 195.180 167.357 200.556 1.00 296.88 693 TYR C O 1
ATOM 7808 N N . ARG C 3 694 ? 196.000 169.306 199.775 1.00 297.21 694 ARG C N 1
ATOM 7809 C CA . ARG C 3 694 ? 195.756 168.964 198.380 1.00 297.21 694 ARG C CA 1
ATOM 7810 C C . ARG C 3 694 ? 196.443 167.658 198.001 1.00 297.21 694 ARG C C 1
ATOM 7811 O O . ARG C 3 694 ? 195.892 166.866 197.228 1.00 297.21 694 ARG C O 1
ATOM 7819 N N . ILE C 3 695 ? 197.638 167.417 198.539 1.00 300.06 695 ILE C N 1
ATOM 7820 C CA . ILE C 3 695 ? 198.347 166.170 198.268 1.00 300.06 695 ILE C CA 1
ATOM 7821 C C . ILE C 3 695 ? 197.604 164.995 198.890 1.00 300.06 695 ILE C C 1
ATOM 7822 O O . ILE C 3 695 ? 197.273 164.016 198.212 1.00 300.06 695 ILE C O 1
ATOM 7827 N N . ILE C 3 696 ? 197.340 165.078 200.195 1.00 304.06 696 ILE C N 1
ATOM 7828 C CA . ILE C 3 696 ? 196.631 164.013 200.898 1.00 304.06 696 ILE C CA 1
ATOM 7829 C C . ILE C 3 696 ? 195.239 163.820 200.316 1.00 304.06 696 ILE C C 1
ATOM 7830 O O . ILE C 3 696 ? 194.748 162.690 200.203 1.00 304.06 696 ILE C O 1
ATOM 7835 N N . TYR C 3 697 ? 194.591 164.907 199.917 1.00 318.03 697 TYR C N 1
ATOM 7836 C CA . TYR C 3 697 ? 193.235 164.766 199.397 1.00 318.03 697 TYR C CA 1
ATOM 7837 C C . TYR C 3 697 ? 193.198 164.270 197.962 1.00 318.03 697 TYR C C 1
ATOM 7838 O O . TYR C 3 697 ? 192.147 164.386 197.320 1.00 318.03 697 TYR C O 1
ATOM 7847 N N . GLY C 3 698 ? 194.300 163.732 197.446 1.00 321.79 698 GLY C N 1
ATOM 7848 C CA . GLY C 3 698 ? 194.307 163.097 196.145 1.00 321.79 698 GLY C CA 1
ATOM 7849 C C . GLY C 3 698 ? 194.223 164.027 194.960 1.00 321.79 698 GLY C C 1
ATOM 7850 O O . GLY C 3 698 ? 194.055 163.550 193.832 1.00 321.79 698 GLY C O 1
ATOM 7851 N N . ASN C 3 699 ? 194.332 165.340 195.168 1.00 320.26 699 ASN C N 1
ATOM 7852 C CA . ASN C 3 699 ? 194.293 166.262 194.042 1.00 320.26 699 ASN C CA 1
ATOM 7853 C C . ASN C 3 699 ? 195.532 166.160 193.168 1.00 320.26 699 ASN C C 1
ATOM 7854 O O . ASN C 3 699 ? 195.540 166.701 192.058 1.00 320.26 699 ASN C O 1
ATOM 7859 N N . ILE C 3 700 ? 196.573 165.484 193.638 1.00 328.26 700 ILE C N 1
ATOM 7860 C CA . ILE C 3 700 ? 197.817 165.336 192.899 1.00 328.26 700 ILE C CA 1
ATOM 7861 C C . ILE C 3 700 ? 198.089 163.847 192.763 1.00 328.26 700 ILE C C 1
ATOM 7862 O O . ILE C 3 700 ? 198.435 163.179 193.746 1.00 328.26 700 ILE C O 1
ATOM 7867 N N . LEU C 3 701 ? 197.932 163.328 191.552 1.00 337.48 701 LEU C N 1
ATOM 7868 C CA . LEU C 3 701 ? 198.139 161.911 191.291 1.00 337.48 701 LEU C CA 1
ATOM 7869 C C . LEU C 3 701 ? 199.556 161.657 190.800 1.00 337.48 701 LEU C C 1
ATOM 7870 O O . LEU C 3 701 ? 200.092 162.435 190.012 1.00 337.48 701 LEU C O 1
ATOM 7876 N N . MET D 4 1 ? 264.816 196.346 197.409 1.00 291.25 1 MET D N 1
ATOM 7877 C CA . MET D 4 1 ? 263.803 196.698 196.425 1.00 291.25 1 MET D CA 1
ATOM 7878 C C . MET D 4 1 ? 262.464 196.060 196.768 1.00 291.25 1 MET D C 1
ATOM 7879 O O . MET D 4 1 ? 261.426 196.718 196.740 1.00 291.25 1 MET D O 1
ATOM 7884 N N . LEU D 4 2 ? 262.494 194.765 197.089 1.00 284.13 2 LEU D N 1
ATOM 7885 C CA . LEU D 4 2 ? 261.263 194.075 197.451 1.00 284.13 2 LEU D CA 1
ATOM 7886 C C . LEU D 4 2 ? 260.694 194.589 198.764 1.00 284.13 2 LEU D C 1
ATOM 7887 O O . LEU D 4 2 ? 259.475 194.551 198.963 1.00 284.13 2 LEU D O 1
ATOM 7892 N N . GLU D 4 3 ? 261.553 195.075 199.664 1.00 286.30 3 GLU D N 1
ATOM 7893 C CA . GLU D 4 3 ? 261.094 195.482 200.988 1.00 286.30 3 GLU D CA 1
ATOM 7894 C C . GLU D 4 3 ? 260.132 196.660 200.901 1.00 286.30 3 GLU D C 1
ATOM 7895 O O . GLU D 4 3 ? 259.028 196.613 201.448 1.00 286.30 3 GLU D O 1
ATOM 7901 N N . GLU D 4 4 ? 260.536 197.730 200.214 1.00 288.30 4 GLU D N 1
ATOM 7902 C CA . GLU D 4 4 ? 259.649 198.873 200.038 1.00 288.30 4 GLU D CA 1
ATOM 7903 C C . GLU D 4 4 ? 258.396 198.488 199.267 1.00 288.30 4 GLU D C 1
ATOM 7904 O O . GLU D 4 4 ? 257.318 199.043 199.507 1.00 288.30 4 GLU D O 1
ATOM 7910 N N . GLN D 4 5 ? 258.516 197.533 198.346 1.00 288.28 5 GLN D N 1
ATOM 7911 C CA . GLN D 4 5 ? 257.364 197.125 197.556 1.00 288.28 5 GLN D CA 1
ATOM 7912 C C . GLN D 4 5 ? 256.319 196.446 198.428 1.00 288.28 5 GLN D C 1
ATOM 7913 O O . GLN D 4 5 ? 255.161 196.879 198.476 1.00 288.28 5 GLN D O 1
ATOM 7919 N N . LEU D 4 6 ? 256.709 195.378 199.126 1.00 285.94 6 LEU D N 1
ATOM 7920 C CA . LEU D 4 6 ? 255.795 194.753 200.073 1.00 285.94 6 LEU D CA 1
ATOM 7921 C C . LEU D 4 6 ? 255.339 195.745 201.129 1.00 285.94 6 LEU D C 1
ATOM 7922 O O . LEU D 4 6 ? 254.224 195.633 201.644 1.00 285.94 6 LEU D O 1
ATOM 7927 N N . TYR D 4 7 ? 256.179 196.724 201.459 1.00 283.35 7 TYR D N 1
ATOM 7928 C CA . TYR D 4 7 ? 255.771 197.765 202.388 1.00 283.35 7 TYR D CA 1
ATOM 7929 C C . TYR D 4 7 ? 254.572 198.528 201.850 1.00 283.35 7 TYR D C 1
ATOM 7930 O O . TYR D 4 7 ? 253.571 198.712 202.550 1.00 283.35 7 TYR D O 1
ATOM 7939 N N . LEU D 4 8 ? 254.651 198.978 200.598 1.00 294.29 8 LEU D N 1
ATOM 7940 C CA . LEU D 4 8 ? 253.535 199.738 200.051 1.00 294.29 8 LEU D CA 1
ATOM 7941 C C . LEU D 4 8 ? 252.328 198.835 199.865 1.00 294.29 8 LEU D C 1
ATOM 7942 O O . LEU D 4 8 ? 251.185 199.296 199.922 1.00 294.29 8 LEU D O 1
ATOM 7947 N N . LEU D 4 9 ? 252.564 197.547 199.607 1.00 282.58 9 LEU D N 1
ATOM 7948 C CA . LEU D 4 9 ? 251.456 196.600 199.594 1.00 282.58 9 LEU D CA 1
ATOM 7949 C C . LEU D 4 9 ? 250.766 196.565 200.946 1.00 282.58 9 LEU D C 1
ATOM 7950 O O . LEU D 4 9 ? 249.534 196.559 201.024 1.00 282.58 9 LEU D O 1
ATOM 7955 N N . ALA D 4 10 ? 251.547 196.536 202.022 1.00 274.31 10 ALA D N 1
ATOM 7956 C CA . ALA D 4 10 ? 250.974 196.628 203.357 1.00 274.31 10 ALA D CA 1
ATOM 7957 C C . ALA D 4 10 ? 250.165 197.905 203.500 1.00 274.31 10 ALA D C 1
ATOM 7958 O O . ALA D 4 10 ? 249.038 197.890 204.004 1.00 274.31 10 ALA D O 1
ATOM 7960 N N . CYS D 4 11 ? 250.737 199.024 203.057 1.00 289.76 11 CYS D N 1
ATOM 7961 C CA . CYS D 4 11 ? 250.021 200.293 203.088 1.00 289.76 11 CYS D CA 1
ATOM 7962 C C . CYS D 4 11 ? 248.663 200.177 202.415 1.00 289.76 11 CYS D C 1
ATOM 7963 O O . CYS D 4 11 ? 247.624 200.440 203.028 1.00 289.76 11 CYS D O 1
ATOM 7966 N N . ILE D 4 12 ? 248.656 199.784 201.145 1.00 282.09 12 ILE D N 1
ATOM 7967 C CA . ILE D 4 12 ? 247.414 199.797 200.386 1.00 282.09 12 ILE D CA 1
ATOM 7968 C C . ILE D 4 12 ? 246.418 198.808 200.974 1.00 282.09 12 ILE D C 1
ATOM 7969 O O . ILE D 4 12 ? 245.226 199.112 201.101 1.00 282.09 12 ILE D O 1
ATOM 7974 N N . PHE D 4 13 ? 246.886 197.624 201.368 1.00 286.27 13 PHE D N 1
ATOM 7975 C CA . PHE D 4 13 ? 245.979 196.629 201.922 1.00 286.27 13 PHE D CA 1
ATOM 7976 C C . PHE D 4 13 ? 245.355 197.121 203.216 1.00 286.27 13 PHE D C 1
ATOM 7977 O O . PHE D 4 13 ? 244.136 197.028 203.397 1.00 286.27 13 PHE D O 1
ATOM 7985 N N . ALA D 4 14 ? 246.172 197.649 204.125 1.00 288.45 14 ALA D N 1
ATOM 7986 C CA . ALA D 4 14 ? 245.632 198.184 205.365 1.00 288.45 14 ALA D CA 1
ATOM 7987 C C . ALA D 4 14 ? 244.646 199.307 205.091 1.00 288.45 14 ALA D C 1
ATOM 7988 O O . ALA D 4 14 ? 243.577 199.364 205.706 1.00 288.45 14 ALA D O 1
ATOM 7990 N N . SER D 4 15 ? 244.979 200.196 204.156 1.00 276.04 15 SER D N 1
ATOM 7991 C CA . SER D 4 15 ? 244.084 201.302 203.845 1.00 276.04 15 SER D CA 1
ATOM 7992 C C . SER D 4 15 ? 242.749 200.804 203.322 1.00 276.04 15 SER D C 1
ATOM 7993 O O . SER D 4 15 ? 241.704 201.385 203.631 1.00 276.04 15 SER D O 1
ATOM 7996 N N . ARG D 4 16 ? 242.761 199.732 202.541 1.00 272.35 16 ARG D N 1
ATOM 7997 C CA . ARG D 4 16 ? 241.534 199.152 202.022 1.00 272.35 16 ARG D CA 1
ATOM 7998 C C . ARG D 4 16 ? 240.933 198.123 202.963 1.00 272.35 16 ARG D C 1
ATOM 7999 O O . ARG D 4 16 ? 239.900 197.533 202.630 1.00 272.35 16 ARG D O 1
ATOM 8007 N N . ALA D 4 17 ? 241.553 197.900 204.122 1.00 278.29 17 ALA D N 1
ATOM 8008 C CA . ALA D 4 17 ? 241.054 196.953 205.117 1.00 278.29 17 ALA D CA 1
ATOM 8009 C C . ALA D 4 17 ? 240.891 195.555 204.524 1.00 278.29 17 ALA D C 1
ATOM 8010 O O . ALA D 4 17 ? 239.882 194.882 204.740 1.00 278.29 17 ALA D O 1
ATOM 8012 N N . ASP D 4 18 ? 241.893 195.114 203.769 1.00 289.46 18 ASP D N 1
ATOM 8013 C CA . ASP D 4 18 ? 241.874 193.787 203.156 1.00 289.46 18 ASP D CA 1
ATOM 8014 C C . ASP D 4 18 ? 242.616 192.828 204.075 1.00 289.46 18 ASP D C 1
ATOM 8015 O O . ASP D 4 18 ? 243.828 192.633 203.964 1.00 289.46 18 ASP D O 1
ATOM 8020 N N . THR D 4 19 ? 241.870 192.217 204.997 1.00 284.38 19 THR D N 1
ATOM 8021 C CA . THR D 4 19 ? 242.462 191.216 205.877 1.00 284.38 19 THR D CA 1
ATOM 8022 C C . THR D 4 19 ? 243.084 190.079 205.077 1.00 284.38 19 THR D C 1
ATOM 8023 O O . THR D 4 19 ? 244.180 189.607 205.403 1.00 284.38 19 THR D O 1
ATOM 8027 N N . ARG D 4 20 ? 242.410 189.645 204.012 1.00 276.61 20 ARG D N 1
ATOM 8028 C CA . ARG D 4 20 ? 242.902 188.527 203.219 1.00 276.61 20 ARG D CA 1
ATOM 8029 C C . ARG D 4 20 ? 244.289 188.817 202.666 1.00 276.61 20 ARG D C 1
ATOM 8030 O O . ARG D 4 20 ? 245.197 187.982 202.757 1.00 276.61 20 ARG D O 1
ATOM 8038 N N . ASN D 4 21 ? 244.474 190.005 202.098 1.00 277.48 21 ASN D N 1
ATOM 8039 C CA . ASN D 4 21 ? 245.765 190.340 201.515 1.00 277.48 21 ASN D CA 1
ATOM 8040 C C . ASN D 4 21 ? 246.821 190.572 202.587 1.00 277.48 21 ASN D C 1
ATOM 8041 O O . ASN D 4 21 ? 247.936 190.048 202.485 1.00 277.48 21 ASN D O 1
ATOM 8046 N N . ILE D 4 22 ? 246.491 191.346 203.623 1.00 275.77 22 ILE D N 1
ATOM 8047 C CA . ILE D 4 22 ? 247.476 191.663 204.647 1.00 275.77 22 ILE D CA 1
ATOM 8048 C C . ILE D 4 22 ? 247.928 190.419 205.403 1.00 275.77 22 ILE D C 1
ATOM 8049 O O . ILE D 4 22 ? 249.051 190.389 205.926 1.00 275.77 22 ILE D O 1
ATOM 8054 N N . LYS D 4 23 ? 247.089 189.382 205.460 1.00 267.41 23 LYS D N 1
ATOM 8055 C CA . LYS D 4 23 ? 247.475 188.159 206.153 1.00 267.41 23 LYS D CA 1
ATOM 8056 C C . LYS D 4 23 ? 248.740 187.562 205.558 1.00 267.41 23 LYS D C 1
ATOM 8057 O O . LYS D 4 23 ? 249.714 187.308 206.276 1.00 267.41 23 LYS D O 1
ATOM 8063 N N . LYS D 4 24 ? 248.741 187.326 204.246 1.00 268.54 24 LYS D N 1
ATOM 8064 C CA . LYS D 4 24 ? 249.914 186.758 203.595 1.00 268.54 24 LYS D CA 1
ATOM 8065 C C . LYS D 4 24 ? 251.142 187.617 203.838 1.00 268.54 24 LYS D C 1
ATOM 8066 O O . LYS D 4 24 ? 252.225 187.102 204.139 1.00 268.54 24 LYS D O 1
ATOM 8072 N N . LEU D 4 25 ? 250.987 188.925 203.728 1.00 278.21 25 LEU D N 1
ATOM 8073 C CA . LEU D 4 25 ? 252.097 189.848 203.839 1.00 278.21 25 LEU D CA 1
ATOM 8074 C C . LEU D 4 25 ? 252.617 189.953 205.265 1.00 278.21 25 LEU D C 1
ATOM 8075 O O . LEU D 4 25 ? 253.712 190.485 205.477 1.00 278.21 25 LEU D O 1
ATOM 8080 N N . SER D 4 26 ? 251.833 189.466 206.231 1.00 275.35 26 SER D N 1
ATOM 8081 C CA . SER D 4 26 ? 252.203 189.561 207.641 1.00 275.35 26 SER D CA 1
ATOM 8082 C C . SER D 4 26 ? 253.627 189.090 207.905 1.00 275.35 26 SER D C 1
ATOM 8083 O O . SER D 4 26 ? 254.376 189.749 208.635 1.00 275.35 26 SER D O 1
ATOM 8086 N N . THR D 4 27 ? 254.022 187.961 207.325 1.00 270.95 27 THR D N 1
ATOM 8087 C CA . THR D 4 27 ? 255.317 187.356 207.605 1.00 270.95 27 THR D CA 1
ATOM 8088 C C . THR D 4 27 ? 256.358 187.705 206.552 1.00 270.95 27 THR D C 1
ATOM 8089 O O . THR D 4 27 ? 257.384 187.026 206.449 1.00 270.95 27 THR D O 1
ATOM 8093 N N . ARG D 4 28 ? 256.116 188.751 205.770 1.00 288.02 28 ARG D N 1
ATOM 8094 C CA . ARG D 4 28 ? 256.945 189.058 204.618 1.00 288.02 28 ARG D CA 1
ATOM 8095 C C . ARG D 4 28 ? 257.833 190.274 204.818 1.00 288.02 28 ARG D C 1
ATOM 8096 O O . ARG D 4 28 ? 258.725 190.511 203.998 1.00 288.02 28 ARG D O 1
ATOM 8104 N N . LEU D 4 29 ? 257.622 191.049 205.879 1.00 296.75 29 LEU D N 1
ATOM 8105 C CA . LEU D 4 29 ? 258.391 192.272 206.056 1.00 296.75 29 LEU D CA 1
ATOM 8106 C C . LEU D 4 29 ? 259.804 192.005 206.549 1.00 296.75 29 LEU D C 1
ATOM 8107 O O . LEU D 4 29 ? 260.709 192.789 206.246 1.00 296.75 29 LEU D O 1
ATOM 8112 N N . GLY D 4 30 ? 260.016 190.919 207.286 1.00 292.43 30 GLY D N 1
ATOM 8113 C CA . GLY D 4 30 ? 261.295 190.636 207.886 1.00 292.43 30 GLY D CA 1
ATOM 8114 C C . GLY D 4 30 ? 261.461 191.162 209.295 1.00 292.43 30 GLY D C 1
ATOM 8115 O O . GLY D 4 30 ? 262.292 190.636 210.043 1.00 292.43 30 GLY D O 1
ATOM 8116 N N . SER D 4 31 ? 260.705 192.189 209.675 1.00 278.92 31 SER D N 1
ATOM 8117 C CA . SER D 4 31 ? 260.666 192.650 211.053 1.00 278.92 31 SER D CA 1
ATOM 8118 C C . SER D 4 31 ? 259.215 192.834 211.457 1.00 278.92 31 SER D C 1
ATOM 8119 O O . SER D 4 31 ? 258.514 193.693 210.914 1.00 278.92 31 SER D O 1
ATOM 8122 N N . GLN D 4 32 ? 258.768 192.014 212.401 1.00 284.30 32 GLN D N 1
ATOM 8123 C CA . GLN D 4 32 ? 257.408 192.110 212.902 1.00 284.30 32 GLN D CA 1
ATOM 8124 C C . GLN D 4 32 ? 257.074 193.492 213.439 1.00 284.30 32 GLN D C 1
ATOM 8125 O O . GLN D 4 32 ? 255.911 193.904 213.364 1.00 284.30 32 GLN D O 1
ATOM 8131 N N . SER D 4 33 ? 258.065 194.216 213.961 1.00 279.54 33 SER D N 1
ATOM 8132 C CA . SER D 4 33 ? 257.801 195.523 214.550 1.00 279.54 33 SER D CA 1
ATOM 8133 C C . SER D 4 33 ? 257.192 196.469 213.526 1.00 279.54 33 SER D C 1
ATOM 8134 O O . SER D 4 33 ? 256.066 196.943 213.699 1.00 279.54 33 SER D O 1
ATOM 8137 N N . LYS D 4 34 ? 257.932 196.758 212.452 1.00 288.54 34 LYS D N 1
ATOM 8138 C CA . LYS D 4 34 ? 257.444 197.688 211.438 1.00 288.54 34 LYS D CA 1
ATOM 8139 C C . LYS D 4 34 ? 256.113 197.229 210.860 1.00 288.54 34 LYS D C 1
ATOM 8140 O O . LYS D 4 34 ? 255.229 198.052 210.581 1.00 288.54 34 LYS D O 1
ATOM 8146 N N . TYR D 4 35 ? 255.962 195.920 210.653 1.00 280.39 35 TYR D N 1
ATOM 8147 C CA . TYR D 4 35 ? 254.705 195.394 210.139 1.00 280.39 35 TYR D CA 1
ATOM 8148 C C . TYR D 4 35 ? 253.552 195.758 211.056 1.00 280.39 35 TYR D C 1
ATOM 8149 O O . TYR D 4 35 ? 252.547 196.321 210.618 1.00 280.39 35 TYR D O 1
ATOM 8158 N N . LEU D 4 36 ? 253.677 195.418 212.336 1.00 272.44 36 LEU D N 1
ATOM 8159 C CA . LEU D 4 36 ? 252.644 195.763 213.302 1.00 272.44 36 LEU D CA 1
ATOM 8160 C C . LEU D 4 36 ? 252.425 197.265 213.365 1.00 272.44 36 LEU D C 1
ATOM 8161 O O . LEU D 4 36 ? 251.293 197.722 213.542 1.00 272.44 36 LEU D O 1
ATOM 8166 N N . GLU D 4 37 ? 253.489 198.046 213.202 1.00 291.57 37 GLU D N 1
ATOM 8167 C CA . GLU D 4 37 ? 253.373 199.497 213.278 1.00 291.57 37 GLU D CA 1
ATOM 8168 C C . GLU D 4 37 ? 252.474 200.025 212.174 1.00 291.57 37 GLU D C 1
ATOM 8169 O O . GLU D 4 37 ? 251.441 200.651 212.440 1.00 291.57 37 GLU D O 1
ATOM 8175 N N . ILE D 4 38 ? 252.857 199.777 210.921 1.00 291.22 38 ILE D N 1
ATOM 8176 C CA . ILE D 4 38 ? 252.013 200.199 209.808 1.00 291.22 38 ILE D CA 1
ATOM 8177 C C . ILE D 4 38 ? 250.634 199.571 209.929 1.00 291.22 38 ILE D C 1
ATOM 8178 O O . ILE D 4 38 ? 249.620 200.208 209.619 1.00 291.22 38 ILE D O 1
ATOM 8183 N N . LEU D 4 39 ? 250.569 198.331 210.418 1.00 279.55 39 LEU D N 1
ATOM 8184 C CA . LEU D 4 39 ? 249.301 197.654 210.638 1.00 279.55 39 LEU D CA 1
ATOM 8185 C C . LEU D 4 39 ? 248.428 198.407 211.624 1.00 279.55 39 LEU D C 1
ATOM 8186 O O . LEU D 4 39 ? 247.203 198.280 211.589 1.00 279.55 39 LEU D O 1
ATOM 8191 N N . CYS D 4 40 ? 249.042 199.152 212.531 1.00 276.16 40 CYS D N 1
ATOM 8192 C CA . CYS D 4 40 ? 248.308 199.845 213.575 1.00 276.16 40 CYS D CA 1
ATOM 8193 C C . CYS D 4 40 ? 247.919 201.253 213.165 1.00 276.16 40 CYS D C 1
ATOM 8194 O O . CYS D 4 40 ? 246.760 201.650 213.313 1.00 276.16 40 CYS D O 1
ATOM 8197 N N . VAL D 4 41 ? 248.874 202.015 212.646 1.00 272.71 41 VAL D N 1
ATOM 8198 C CA . VAL D 4 41 ? 248.634 203.434 212.437 1.00 272.71 41 VAL D CA 1
ATOM 8199 C C . VAL D 4 41 ? 247.854 203.661 211.155 1.00 272.71 41 VAL D C 1
ATOM 8200 O O . VAL D 4 41 ? 246.981 204.533 211.087 1.00 272.71 41 VAL D O 1
ATOM 8204 N N . LEU D 4 42 ? 248.146 202.881 210.124 1.00 281.54 42 LEU D N 1
ATOM 8205 C CA . LEU D 4 42 ? 247.524 203.081 208.830 1.00 281.54 42 LEU D CA 1
ATOM 8206 C C . LEU D 4 42 ? 246.179 202.381 208.721 1.00 281.54 42 LEU D C 1
ATOM 8207 O O . LEU D 4 42 ? 245.326 202.823 207.945 1.00 281.54 42 LEU D O 1
ATOM 8212 N N . TRP D 4 43 ? 245.967 201.328 209.503 1.00 282.36 43 TRP D N 1
ATOM 8213 C CA . TRP D 4 43 ? 244.707 200.607 209.487 1.00 282.36 43 TRP D CA 1
ATOM 8214 C C . TRP D 4 43 ? 243.553 201.550 209.815 1.00 282.36 43 TRP D C 1
ATOM 8215 O O . TRP D 4 43 ? 243.715 202.487 210.599 1.00 282.36 43 TRP D O 1
ATOM 8226 N N . PRO D 4 44 ? 242.378 201.325 209.228 1.00 282.71 44 PRO D N 1
ATOM 8227 C CA . PRO D 4 44 ? 241.227 202.181 209.534 1.00 282.71 44 PRO D CA 1
ATOM 8228 C C . PRO D 4 44 ? 240.941 202.224 211.019 1.00 282.71 44 PRO D C 1
ATOM 8229 O O . PRO D 4 44 ? 240.633 201.193 211.623 1.00 282.71 44 PRO D O 1
ATOM 8233 N N . GLU D 4 45 ? 241.063 203.409 211.614 1.00 290.54 45 GLU D N 1
ATOM 8234 C CA . GLU D 4 45 ? 240.851 203.590 213.044 1.00 290.54 45 GLU D CA 1
ATOM 8235 C C . GLU D 4 45 ? 239.513 203.007 213.468 1.00 290.54 45 GLU D C 1
ATOM 8236 O O . GLU D 4 45 ? 239.388 202.454 214.563 1.00 290.54 45 GLU D O 1
ATOM 8242 N N . LEU D 4 46 ? 238.509 203.125 212.607 1.00 268.06 46 LEU D N 1
ATOM 8243 C CA . LEU D 4 46 ? 237.218 202.472 212.797 1.00 268.06 46 LEU D CA 1
ATOM 8244 C C . LEU D 4 46 ? 237.095 201.415 211.715 1.00 268.06 46 LEU D C 1
ATOM 8245 O O . LEU D 4 46 ? 236.537 201.665 210.648 1.00 268.06 46 LEU D O 1
ATOM 8250 N N . ASP D 4 47 ? 237.610 200.222 212.002 1.00 299.80 47 ASP D N 1
ATOM 8251 C CA . ASP D 4 47 ? 237.584 199.157 211.008 1.00 299.80 47 ASP D CA 1
ATOM 8252 C C . ASP D 4 47 ? 236.433 198.196 211.256 1.00 299.80 47 ASP D C 1
ATOM 8253 O O . ASP D 4 47 ? 235.781 197.743 210.309 1.00 299.80 47 ASP D O 1
ATOM 8258 N N . ASP D 4 48 ? 236.182 197.864 212.519 1.00 306.58 48 ASP D N 1
ATOM 8259 C CA . ASP D 4 48 ? 235.094 196.971 212.888 1.00 306.58 48 ASP D CA 1
ATOM 8260 C C . ASP D 4 48 ? 235.075 196.803 214.399 1.00 306.58 48 ASP D C 1
ATOM 8261 O O . ASP D 4 48 ? 236.088 197.071 215.057 1.00 306.58 48 ASP D O 1
ATOM 8266 N N . PRO D 4 49 ? 233.942 196.394 214.986 1.00 311.32 49 PRO D N 1
ATOM 8267 C CA . PRO D 4 49 ? 233.944 196.025 216.404 1.00 311.32 49 PRO D CA 1
ATOM 8268 C C . PRO D 4 49 ? 235.124 195.148 216.777 1.00 311.32 49 PRO D C 1
ATOM 8269 O O . PRO D 4 49 ? 235.935 195.552 217.615 1.00 311.32 49 PRO D O 1
ATOM 8273 N N . LYS D 4 50 ? 235.265 193.968 216.175 1.00 290.37 50 LYS D N 1
ATOM 8274 C CA . LYS D 4 50 ? 236.549 193.287 216.261 1.00 290.37 50 LYS D CA 1
ATOM 8275 C C . LYS D 4 50 ? 237.180 193.024 214.899 1.00 290.37 50 LYS D C 1
ATOM 8276 O O . LYS D 4 50 ? 238.144 193.708 214.549 1.00 290.37 50 LYS D O 1
ATOM 8282 N N . ASN D 4 51 ? 236.641 192.098 214.100 1.00 297.45 51 ASN D N 1
ATOM 8283 C CA . ASN D 4 51 ? 237.153 191.735 212.776 1.00 297.45 51 ASN D CA 1
ATOM 8284 C C . ASN D 4 51 ? 238.674 191.696 212.697 1.00 297.45 51 ASN D C 1
ATOM 8285 O O . ASN D 4 51 ? 239.237 191.776 211.601 1.00 297.45 51 ASN D O 1
ATOM 8290 N N . LEU D 4 52 ? 239.349 191.577 213.834 1.00 278.14 52 LEU D N 1
ATOM 8291 C CA . LEU D 4 52 ? 240.796 191.730 213.851 1.00 278.14 52 LEU D CA 1
ATOM 8292 C C . LEU D 4 52 ? 241.451 190.760 214.815 1.00 278.14 52 LEU D C 1
ATOM 8293 O O . LEU D 4 52 ? 242.669 190.832 215.006 1.00 278.14 52 LEU D O 1
ATOM 8298 N N . LEU D 4 53 ? 240.685 189.865 215.434 1.00 294.71 53 LEU D N 1
ATOM 8299 C CA . LEU D 4 53 ? 241.298 188.803 216.218 1.00 294.71 53 LEU D CA 1
ATOM 8300 C C . LEU D 4 53 ? 242.292 188.016 215.383 1.00 294.71 53 LEU D C 1
ATOM 8301 O O . LEU D 4 53 ? 243.177 187.355 215.935 1.00 294.71 53 LEU D O 1
ATOM 8306 N N . PHE D 4 54 ? 242.159 188.068 214.055 1.00 300.76 54 PHE D N 1
ATOM 8307 C CA . PHE D 4 54 ? 243.080 187.335 213.199 1.00 300.76 54 PHE D CA 1
ATOM 8308 C C . PHE D 4 54 ? 244.505 187.827 213.386 1.00 300.76 54 PHE D C 1
ATOM 8309 O O . PHE D 4 54 ? 245.427 187.019 213.490 1.00 300.76 54 PHE D O 1
ATOM 8317 N N . LEU D 4 55 ? 244.710 189.144 213.435 1.00 289.45 55 LEU D N 1
ATOM 8318 C CA . LEU D 4 55 ? 246.064 189.641 213.639 1.00 289.45 55 LEU D CA 1
ATOM 8319 C C . LEU D 4 55 ? 246.547 189.330 215.043 1.00 289.45 55 LEU D C 1
ATOM 8320 O O . LEU D 4 55 ? 247.741 189.097 215.254 1.00 289.45 55 LEU D O 1
ATOM 8325 N N . ARG D 4 56 ? 245.635 189.297 216.013 1.00 312.29 56 ARG D N 1
ATOM 8326 C CA . ARG D 4 56 ? 246.011 188.853 217.348 1.00 312.29 56 ARG D CA 1
ATOM 8327 C C . ARG D 4 56 ? 246.508 187.417 217.313 1.00 312.29 56 ARG D C 1
ATOM 8328 O O . ARG D 4 56 ? 247.467 187.065 218.001 1.00 312.29 56 ARG D O 1
ATOM 8336 N N . GLU D 4 57 ? 245.864 186.571 216.508 1.00 327.23 57 GLU D N 1
ATOM 8337 C CA . GLU D 4 57 ? 246.294 185.183 216.398 1.00 327.23 57 GLU D CA 1
ATOM 8338 C C . GLU D 4 57 ? 247.593 185.062 215.613 1.00 327.23 57 GLU D C 1
ATOM 8339 O O . GLU D 4 57 ? 248.445 184.231 215.948 1.00 327.23 57 GLU D O 1
ATOM 8345 N N . LEU D 4 58 ? 247.761 185.877 214.571 1.00 314.37 58 LEU D N 1
ATOM 8346 C CA . LEU D 4 58 ? 249.041 186.011 213.888 1.00 314.37 58 LEU D CA 1
ATOM 8347 C C . LEU D 4 58 ? 250.137 186.507 214.816 1.00 314.37 58 LEU D C 1
ATOM 8348 O O . LEU D 4 58 ? 251.317 186.308 214.522 1.00 314.37 58 LEU D O 1
ATOM 8353 N N . GLU D 4 59 ? 249.774 187.173 215.904 1.00 325.60 59 GLU D N 1
ATOM 8354 C CA . GLU D 4 59 ? 250.726 187.514 216.950 1.00 325.60 59 GLU D CA 1
ATOM 8355 C C . GLU D 4 59 ? 250.922 186.388 217.953 1.00 325.60 59 GLU D C 1
ATOM 8356 O O . GLU D 4 59 ? 252.026 186.222 218.481 1.00 325.60 59 GLU D O 1
ATOM 8362 N N . GLU D 4 60 ? 249.879 185.598 218.201 1.00 333.64 60 GLU D N 1
ATOM 8363 C CA . GLU D 4 60 ? 249.918 184.587 219.248 1.00 333.64 60 GLU D CA 1
ATOM 8364 C C . GLU D 4 60 ? 250.548 183.296 218.747 1.00 333.64 60 GLU D C 1
ATOM 8365 O O . GLU D 4 60 ? 251.562 182.840 219.287 1.00 333.64 60 GLU D O 1
ATOM 8371 N N . GLU D 4 61 ? 249.964 182.696 217.718 1.00 367.32 61 GLU D N 1
ATOM 8372 C CA . GLU D 4 61 ? 250.388 181.390 217.226 1.00 367.32 61 GLU D CA 1
ATOM 8373 C C . GLU D 4 61 ? 251.195 181.579 215.944 1.00 367.32 61 GLU D C 1
ATOM 8374 O O . GLU D 4 61 ? 250.674 181.445 214.836 1.00 367.32 61 GLU D O 1
ATOM 8380 N N . VAL D 4 62 ? 252.476 181.896 216.108 1.00 355.07 62 VAL D N 1
ATOM 8381 C CA . VAL D 4 62 ? 253.440 181.791 215.020 1.00 355.07 62 VAL D CA 1
ATOM 8382 C C . VAL D 4 62 ? 254.594 180.912 215.483 1.00 355.07 62 VAL D C 1
ATOM 8383 O O . VAL D 4 62 ? 255.592 181.390 216.034 1.00 355.07 62 VAL D O 1
ATOM 8387 N N . GLN D 4 63 ? 254.454 179.610 215.248 1.00 381.89 63 GLN D N 1
ATOM 8388 C CA . GLN D 4 63 ? 255.419 178.618 215.687 1.00 381.89 63 GLN D CA 1
ATOM 8389 C C . GLN D 4 63 ? 255.903 177.722 214.561 1.00 381.89 63 GLN D C 1
ATOM 8390 O O . GLN D 4 63 ? 257.077 177.336 214.564 1.00 381.89 63 GLN D O 1
ATOM 8396 N N . SER D 4 64 ? 255.044 177.383 213.602 1.00 401.71 64 SER D N 1
ATOM 8397 C CA . SER D 4 64 ? 255.385 176.503 212.487 1.00 401.71 64 SER D CA 1
ATOM 8398 C C . SER D 4 64 ? 254.929 177.169 211.197 1.00 401.71 64 SER D C 1
ATOM 8399 O O . SER D 4 64 ? 253.782 176.993 210.761 1.00 401.71 64 SER D O 1
ATOM 8402 N N . PRO D 4 65 ? 255.803 177.949 210.557 1.00 405.11 65 PRO D N 1
ATOM 8403 C CA . PRO D 4 65 ? 255.442 178.651 209.312 1.00 405.11 65 PRO D CA 1
ATOM 8404 C C . PRO D 4 65 ? 255.415 177.719 208.105 1.00 405.11 65 PRO D C 1
ATOM 8405 O O . PRO D 4 65 ? 256.165 177.880 207.138 1.00 405.11 65 PRO D O 1
ATOM 8409 N N . GLU D 4 66 ? 254.537 176.718 208.161 1.00 403.79 66 GLU D N 1
ATOM 8410 C CA . GLU D 4 66 ? 254.389 175.750 207.083 1.00 403.79 66 GLU D CA 1
ATOM 8411 C C . GLU D 4 66 ? 253.334 176.176 206.069 1.00 403.79 66 GLU D C 1
ATOM 8412 O O . GLU D 4 66 ? 252.732 175.329 205.398 1.00 403.79 66 GLU D O 1
ATOM 8418 N N . GLY D 4 67 ? 253.091 177.480 205.947 1.00 389.47 67 GLY D N 1
ATOM 8419 C CA . GLY D 4 67 ? 252.242 177.976 204.890 1.00 389.47 67 GLY D CA 1
ATOM 8420 C C . GLY D 4 67 ? 252.871 177.773 203.528 1.00 389.47 67 GLY D C 1
ATOM 8421 O O . GLY D 4 67 ? 254.028 177.374 203.397 1.00 389.47 67 GLY D O 1
ATOM 8422 N N . GLU D 4 68 ? 252.080 178.047 202.492 1.00 364.44 68 GLU D N 1
ATOM 8423 C CA . GLU D 4 68 ? 252.572 177.907 201.129 1.00 364.44 68 GLU D CA 1
ATOM 8424 C C . GLU D 4 68 ? 253.759 178.832 200.903 1.00 364.44 68 GLU D C 1
ATOM 8425 O O . GLU D 4 68 ? 253.623 180.058 200.978 1.00 364.44 68 GLU D O 1
ATOM 8431 N N . GLU D 4 69 ? 254.926 178.257 200.624 1.00 347.33 69 GLU D N 1
ATOM 8432 C CA . GLU D 4 69 ? 256.119 179.063 200.409 1.00 347.33 69 GLU D CA 1
ATOM 8433 C C . GLU D 4 69 ? 256.117 179.657 199.010 1.00 347.33 69 GLU D C 1
ATOM 8434 O O . GLU D 4 69 ? 257.061 179.458 198.239 1.00 347.33 69 GLU D O 1
ATOM 8440 N N . THR D 4 70 ? 255.055 180.382 198.674 1.00 338.38 70 THR D N 1
ATOM 8441 C CA . THR D 4 70 ? 255.009 181.122 197.424 1.00 338.38 70 THR D CA 1
ATOM 8442 C C . THR D 4 70 ? 256.048 182.234 197.463 1.00 338.38 70 THR D C 1
ATOM 8443 O O . THR D 4 70 ? 256.138 182.981 198.443 1.00 338.38 70 THR D O 1
ATOM 8447 N N . THR D 4 71 ? 256.855 182.319 196.409 1.00 331.26 71 THR D N 1
ATOM 8448 C CA . THR D 4 71 ? 257.907 183.322 196.361 1.00 331.26 71 THR D CA 1
ATOM 8449 C C . THR D 4 71 ? 257.310 184.716 196.463 1.00 331.26 71 THR D C 1
ATOM 8450 O O . THR D 4 71 ? 256.237 184.991 195.921 1.00 331.26 71 THR D O 1
ATOM 8454 N N . ASP D 4 72 ? 258.015 185.591 197.182 1.00 327.58 72 ASP D N 1
ATOM 8455 C CA . ASP D 4 72 ? 257.550 186.961 197.364 1.00 327.58 72 ASP D CA 1
ATOM 8456 C C . ASP D 4 72 ? 257.209 187.603 196.031 1.00 327.58 72 ASP D C 1
ATOM 8457 O O . ASP D 4 72 ? 256.220 188.334 195.916 1.00 327.58 72 ASP D O 1
ATOM 8462 N N . GLU D 4 73 ? 258.016 187.328 195.007 1.00 320.39 73 GLU D N 1
ATOM 8463 C CA . GLU D 4 73 ? 257.736 187.860 193.680 1.00 320.39 73 GLU D CA 1
ATOM 8464 C C . GLU D 4 73 ? 256.431 187.305 193.128 1.00 320.39 73 GLU D C 1
ATOM 8465 O O . GLU D 4 73 ? 255.639 188.046 192.538 1.00 320.39 73 GLU D O 1
ATOM 8471 N N . ASP D 4 74 ? 256.189 186.001 193.301 1.00 334.94 74 ASP D N 1
ATOM 8472 C CA . ASP D 4 74 ? 254.881 185.453 192.953 1.00 334.94 74 ASP D CA 1
ATOM 8473 C C . ASP D 4 74 ? 253.764 186.135 193.719 1.00 334.94 74 ASP D C 1
ATOM 8474 O O . ASP D 4 74 ? 252.702 186.406 193.155 1.00 334.94 74 ASP D O 1
ATOM 8479 N N . VAL D 4 75 ? 253.962 186.374 195.015 1.00 319.94 75 VAL D N 1
ATOM 8480 C CA . VAL D 4 75 ? 252.933 187.053 195.793 1.00 319.94 75 VAL D CA 1
ATOM 8481 C C . VAL D 4 75 ? 252.623 188.406 195.173 1.00 319.94 75 VAL D C 1
ATOM 8482 O O . VAL D 4 75 ? 251.462 188.752 194.939 1.00 319.94 75 VAL D O 1
ATOM 8486 N N . ILE D 4 76 ? 253.668 189.180 194.886 1.00 311.73 76 ILE D N 1
ATOM 8487 C CA . ILE D 4 76 ? 253.494 190.481 194.252 1.00 311.73 76 ILE D CA 1
ATOM 8488 C C . ILE D 4 76 ? 252.747 190.339 192.936 1.00 311.73 76 ILE D C 1
ATOM 8489 O O . ILE D 4 76 ? 251.831 191.113 192.638 1.00 311.73 76 ILE D O 1
ATOM 8494 N N . VAL D 4 77 ? 253.126 189.348 192.130 1.00 310.23 77 VAL D N 1
ATOM 8495 C CA . VAL D 4 77 ? 252.555 189.210 190.795 1.00 310.23 77 VAL D CA 1
ATOM 8496 C C . VAL D 4 77 ? 251.076 188.866 190.882 1.00 310.23 77 VAL D C 1
ATOM 8497 O O . VAL D 4 77 ? 250.238 189.485 190.220 1.00 310.23 77 VAL D O 1
ATOM 8501 N N . GLU D 4 78 ? 250.732 187.869 191.696 1.00 316.37 78 GLU D N 1
ATOM 8502 C CA . GLU D 4 78 ? 249.328 187.500 191.826 1.00 316.37 78 GLU D CA 1
ATOM 8503 C C . GLU D 4 78 ? 248.521 188.617 192.465 1.00 316.37 78 GLU D C 1
ATOM 8504 O O . GLU D 4 78 ? 247.344 188.792 192.138 1.00 316.37 78 GLU D O 1
ATOM 8510 N N . LEU D 4 79 ? 249.131 189.387 193.366 1.00 312.67 79 LEU D N 1
ATOM 8511 C CA . LEU D 4 79 ? 248.410 190.490 193.981 1.00 312.67 79 LEU D CA 1
ATOM 8512 C C . LEU D 4 79 ? 248.111 191.579 192.965 1.00 312.67 79 LEU D C 1
ATOM 8513 O O . LEU D 4 79 ? 246.971 192.046 192.866 1.00 312.67 79 LEU D O 1
ATOM 8518 N N . LEU D 4 80 ? 249.119 191.992 192.196 1.00 318.31 80 LEU D N 1
ATOM 8519 C CA . LEU D 4 80 ? 248.881 192.998 191.170 1.00 318.31 80 LEU D CA 1
ATOM 8520 C C . LEU D 4 80 ? 247.912 192.490 190.112 1.00 318.31 80 LEU D C 1
ATOM 8521 O O . LEU D 4 80 ? 247.070 193.253 189.629 1.00 318.31 80 LEU D O 1
ATOM 8526 N N . GLU D 4 81 ? 247.991 191.206 189.759 1.00 325.54 81 GLU D N 1
ATOM 8527 C CA . GLU D 4 81 ? 247.054 190.659 188.788 1.00 325.54 81 GLU D CA 1
ATOM 8528 C C . GLU D 4 81 ? 245.639 190.628 189.342 1.00 325.54 81 GLU D C 1
ATOM 8529 O O . GLU D 4 81 ? 244.676 190.818 188.591 1.00 325.54 81 GLU D O 1
ATOM 8535 N N . SER D 4 82 ? 245.493 190.396 190.646 1.00 309.95 82 SER D N 1
ATOM 8536 C CA . SER D 4 82 ? 244.167 190.400 191.247 1.00 309.95 82 SER D CA 1
ATOM 8537 C C . SER D 4 82 ? 243.582 191.805 191.275 1.00 309.95 82 SER D C 1
ATOM 8538 O O . SER D 4 82 ? 242.381 191.989 191.048 1.00 309.95 82 SER D O 1
ATOM 8541 N N . ASP D 4 83 ? 244.413 192.809 191.544 1.00 308.05 83 ASP D N 1
ATOM 8542 C CA . ASP D 4 83 ? 243.961 194.193 191.635 1.00 308.05 83 ASP D CA 1
ATOM 8543 C C . ASP D 4 83 ? 244.812 195.040 190.702 1.00 308.05 83 ASP D C 1
ATOM 8544 O O . ASP D 4 83 ? 245.948 195.393 191.038 1.00 308.05 83 ASP D O 1
ATOM 8549 N N . SER D 4 84 ? 244.256 195.378 189.541 1.00 296.44 84 SER D N 1
ATOM 8550 C CA . SER D 4 84 ? 244.960 196.240 188.605 1.00 296.44 84 SER D CA 1
ATOM 8551 C C . SER D 4 84 ? 245.135 197.654 189.138 1.00 296.44 84 SER D C 1
ATOM 8552 O O . SER D 4 84 ? 246.124 198.310 188.798 1.00 296.44 84 SER D O 1
ATOM 8555 N N . SER D 4 85 ? 244.198 198.138 189.957 1.00 289.38 85 SER D N 1
ATOM 8556 C CA . SER D 4 85 ? 244.231 199.530 190.390 1.00 289.38 85 SER D CA 1
ATOM 8557 C C . SER D 4 85 ? 245.498 199.857 191.166 1.00 289.38 85 SER D C 1
ATOM 8558 O O . SER D 4 85 ? 245.979 200.994 191.115 1.00 289.38 85 SER D O 1
ATOM 8561 N N . LEU D 4 86 ? 246.047 198.890 191.889 1.00 298.23 86 LEU D N 1
ATOM 8562 C CA . LEU D 4 86 ? 247.263 199.126 192.647 1.00 298.23 86 LEU D CA 1
ATOM 8563 C C . LEU D 4 86 ? 248.522 198.659 191.933 1.00 298.23 86 LEU D C 1
ATOM 8564 O O . LEU D 4 86 ? 249.621 198.862 192.462 1.00 298.23 86 LEU D O 1
ATOM 8569 N N . ILE D 4 87 ? 248.394 198.037 190.760 1.00 297.19 87 ILE D N 1
ATOM 8570 C CA . ILE D 4 87 ? 249.549 197.867 189.874 1.00 297.19 87 ILE D CA 1
ATOM 8571 C C . ILE D 4 87 ? 250.322 199.182 189.721 1.00 297.19 87 ILE D C 1
ATOM 8572 O O . ILE D 4 87 ? 251.542 199.179 189.902 1.00 297.19 87 ILE D O 1
ATOM 8577 N N . PRO D 4 88 ? 249.681 200.309 189.391 1.00 286.26 88 PRO D N 1
ATOM 8578 C CA . PRO D 4 88 ? 250.435 201.569 189.345 1.00 286.26 88 PRO D CA 1
ATOM 8579 C C . PRO D 4 88 ? 251.115 201.895 190.653 1.00 286.26 88 PRO D C 1
ATOM 8580 O O . PRO D 4 88 ? 252.188 202.507 190.654 1.00 286.26 88 PRO D O 1
ATOM 8584 N N . LEU D 4 89 ? 250.520 201.496 191.773 1.00 286.25 89 LEU D N 1
ATOM 8585 C CA . LEU D 4 89 ? 251.146 201.729 193.065 1.00 286.25 89 LEU D CA 1
ATOM 8586 C C . LEU D 4 89 ? 252.360 200.834 193.261 1.00 286.25 89 LEU D C 1
ATOM 8587 O O . LEU D 4 89 ? 253.395 201.282 193.762 1.00 286.25 89 LEU D O 1
ATOM 8592 N N . ILE D 4 90 ? 252.251 199.562 192.879 1.00 301.98 90 ILE D N 1
ATOM 8593 C CA . ILE D 4 90 ? 253.343 198.633 193.143 1.00 301.98 90 ILE D CA 1
ATOM 8594 C C . ILE D 4 90 ? 254.369 198.652 192.019 1.00 301.98 90 ILE D C 1
ATOM 8595 O O . ILE D 4 90 ? 255.575 198.737 192.274 1.00 301.98 90 ILE D O 1
ATOM 8600 N N . GLU D 4 91 ? 253.927 198.596 190.764 1.00 313.32 91 GLU D N 1
ATOM 8601 C CA . GLU D 4 91 ? 254.858 198.619 189.640 1.00 313.32 91 GLU D CA 1
ATOM 8602 C C . GLU D 4 91 ? 255.374 200.049 189.504 1.00 313.32 91 GLU D C 1
ATOM 8603 O O . GLU D 4 91 ? 255.091 200.776 188.551 1.00 313.32 91 GLU D O 1
ATOM 8609 N N . SER D 4 92 ? 256.156 200.445 190.499 1.00 294.61 92 SER D N 1
ATOM 8610 C CA . SER D 4 92 ? 256.486 201.840 190.697 1.00 294.61 92 SER D CA 1
ATOM 8611 C C . SER D 4 92 ? 257.744 202.214 189.925 1.00 294.61 92 SER D C 1
ATOM 8612 O O . SER D 4 92 ? 258.352 201.403 189.222 1.00 294.61 92 SER D O 1
ATOM 8615 N N . ASP D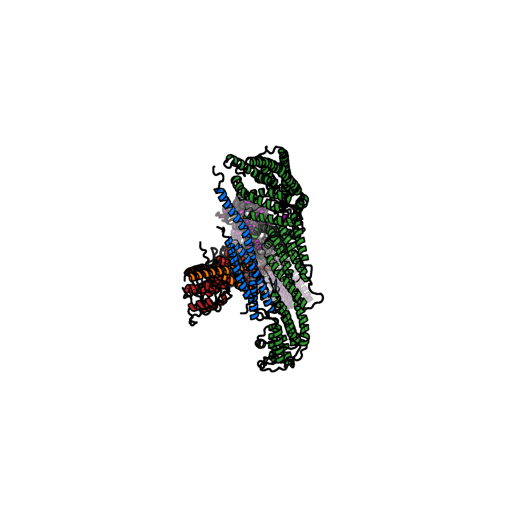 4 93 ? 258.133 203.469 190.068 1.00 292.22 93 ASP D N 1
ATOM 8616 C CA . ASP D 4 93 ? 259.307 204.015 189.410 1.00 292.22 93 ASP D CA 1
ATOM 8617 C C . ASP D 4 93 ? 260.535 203.761 190.284 1.00 292.22 93 ASP D C 1
ATOM 8618 O O . ASP D 4 93 ? 260.511 202.939 191.203 1.00 292.22 93 ASP D O 1
ATOM 8623 N N . THR D 4 94 ? 261.616 204.473 189.999 1.00 292.54 94 THR D N 1
ATOM 8624 C CA . THR D 4 94 ? 262.848 204.388 190.765 1.00 292.54 94 THR D CA 1
ATOM 8625 C C . THR D 4 94 ? 262.690 205.120 192.088 1.00 292.54 94 THR D C 1
ATOM 8626 O O . THR D 4 94 ? 261.566 205.330 192.558 1.00 292.54 94 THR D O 1
ATOM 8630 N N . THR D 4 95 ? 263.817 205.495 192.692 1.00 303.10 95 THR D N 1
ATOM 8631 C CA . THR D 4 95 ? 263.923 205.980 194.065 1.00 303.10 95 THR D CA 1
ATOM 8632 C C . THR D 4 95 ? 262.777 206.885 194.504 1.00 303.10 95 THR D C 1
ATOM 8633 O O . THR D 4 95 ? 262.501 206.990 195.704 1.00 303.10 95 THR D O 1
ATOM 8637 N N . THR D 4 96 ? 262.135 207.575 193.558 1.00 290.62 96 THR D N 1
ATOM 8638 C CA . THR D 4 96 ? 260.869 208.234 193.859 1.00 290.62 96 THR D CA 1
ATOM 8639 C C . THR D 4 96 ? 259.953 207.319 194.659 1.00 290.62 96 THR D C 1
ATOM 8640 O O . THR D 4 96 ? 259.289 207.759 195.604 1.00 290.62 96 THR D O 1
ATOM 8644 N N . ARG D 4 97 ? 259.909 206.036 194.296 1.00 286.42 97 ARG D N 1
ATOM 8645 C CA . ARG D 4 97 ? 259.197 205.065 195.118 1.00 286.42 97 ARG D CA 1
ATOM 8646 C C . ARG D 4 97 ? 259.767 205.027 196.528 1.00 286.42 97 ARG D C 1
ATOM 8647 O O . ARG D 4 97 ? 259.022 205.057 197.513 1.00 286.42 97 ARG D O 1
ATOM 8655 N N . SER D 4 98 ? 261.094 204.947 196.645 1.00 289.58 98 SER D N 1
ATOM 8656 C CA . SER D 4 98 ? 261.708 204.942 197.967 1.00 289.58 98 SER D CA 1
ATOM 8657 C C . SER D 4 98 ? 261.467 206.260 198.684 1.00 289.58 98 SER D C 1
ATOM 8658 O O . SER D 4 98 ? 261.373 206.294 199.912 1.00 289.58 98 SER D O 1
ATOM 8661 N N . ASN D 4 99 ? 261.372 207.358 197.935 1.00 290.65 99 ASN D N 1
ATOM 8662 C CA . ASN D 4 99 ? 261.018 208.632 198.548 1.00 290.65 99 ASN D CA 1
ATOM 8663 C C . ASN D 4 99 ? 259.629 208.564 199.163 1.00 290.65 99 ASN D C 1
ATOM 8664 O O . ASN D 4 99 ? 259.414 209.006 200.298 1.00 290.65 99 ASN D O 1
ATOM 8669 N N . ARG D 4 100 ? 258.668 208.026 198.411 1.00 290.13 100 ARG D N 1
ATOM 8670 C CA . ARG D 4 100 ? 257.334 207.798 198.952 1.00 290.13 100 ARG D CA 1
ATOM 8671 C C . ARG D 4 100 ? 257.402 206.935 200.203 1.00 290.13 100 ARG D C 1
ATOM 8672 O O . ARG D 4 100 ? 256.756 207.226 201.212 1.00 290.13 100 ARG D O 1
ATOM 8680 N N . TYR D 4 101 ? 258.191 205.865 200.147 1.00 285.70 101 TYR D N 1
ATOM 8681 C CA . TYR D 4 101 ? 258.289 204.937 201.267 1.00 285.70 101 TYR D CA 1
ATOM 8682 C C . TYR D 4 101 ? 258.851 205.629 202.501 1.00 285.70 101 TYR D C 1
ATOM 8683 O O . TYR D 4 101 ? 258.351 205.448 203.617 1.00 285.70 101 TYR D O 1
ATOM 8692 N N . HIS D 4 102 ? 259.880 206.452 202.310 1.00 283.54 102 HIS D N 1
ATOM 8693 C CA . HIS D 4 102 ? 260.513 207.130 203.433 1.00 283.54 102 HIS D CA 1
ATOM 8694 C C . HIS D 4 102 ? 259.610 208.204 204.016 1.00 283.54 102 HIS D C 1
ATOM 8695 O O . HIS D 4 102 ? 259.535 208.355 205.239 1.00 283.54 102 HIS D O 1
ATOM 8702 N N . GLU D 4 103 ? 258.920 208.966 203.167 1.00 295.36 103 GLU D N 1
ATOM 8703 C CA . GLU D 4 103 ? 258.000 209.959 203.707 1.00 295.36 103 GLU D CA 1
ATOM 8704 C C . GLU D 4 103 ? 256.832 209.285 204.412 1.00 295.36 103 GLU D C 1
ATOM 8705 O O . GLU D 4 103 ? 256.325 209.799 205.413 1.00 295.36 103 GLU D O 1
ATOM 8711 N N . LEU D 4 104 ? 256.397 208.126 203.918 1.00 278.52 104 LEU D N 1
ATOM 8712 C CA . LEU D 4 104 ? 255.364 207.381 204.624 1.00 278.52 104 LEU D CA 1
ATOM 8713 C C . LEU D 4 104 ? 255.862 206.914 205.980 1.00 278.52 104 LEU D C 1
ATOM 8714 O O . LEU D 4 104 ? 255.145 207.010 206.978 1.00 278.52 104 LEU D O 1
ATOM 8719 N N . GLN D 4 105 ? 257.083 206.381 206.034 1.00 285.35 105 GLN D N 1
ATOM 8720 C CA . GLN D 4 105 ? 257.629 205.976 207.323 1.00 285.35 105 GLN D CA 1
ATOM 8721 C C . GLN D 4 105 ? 257.784 207.153 208.263 1.00 285.35 105 GLN D C 1
ATOM 8722 O O . GLN D 4 105 ? 257.567 207.014 209.469 1.00 285.35 105 GLN D O 1
ATOM 8728 N N . GLU D 4 106 ? 258.171 208.315 207.743 1.00 293.67 106 GLU D N 1
ATOM 8729 C CA . GLU D 4 106 ? 258.259 209.484 208.608 1.00 293.67 106 GLU D CA 1
ATOM 8730 C C . GLU D 4 106 ? 256.886 209.900 209.113 1.00 293.67 106 GLU D C 1
ATOM 8731 O O . GLU D 4 106 ? 256.734 210.246 210.288 1.00 293.67 106 GLU D O 1
ATOM 8737 N N . PHE D 4 107 ? 255.879 209.892 208.240 1.00 273.21 107 PHE D N 1
ATOM 8738 C CA . PHE D 4 107 ? 254.518 210.173 208.681 1.00 273.21 107 PHE D CA 1
ATOM 8739 C C . PHE D 4 107 ? 254.073 209.171 209.738 1.00 273.21 107 PHE D C 1
ATOM 8740 O O . PHE D 4 107 ? 253.379 209.526 210.697 1.00 273.21 107 PHE D O 1
ATOM 8748 N N . ILE D 4 108 ? 254.470 207.911 209.573 1.00 276.30 108 ILE D N 1
ATOM 8749 C CA . ILE D 4 108 ? 254.103 206.868 210.522 1.00 276.30 108 ILE D CA 1
ATOM 8750 C C . ILE D 4 108 ? 254.758 207.127 211.869 1.00 276.30 108 ILE D C 1
ATOM 8751 O O . ILE D 4 108 ? 254.114 207.047 212.917 1.00 276.30 108 ILE D O 1
ATOM 8756 N N . SER D 4 109 ? 256.057 207.419 211.857 1.00 285.78 109 SER D N 1
ATOM 8757 C CA . SER D 4 109 ? 256.769 207.715 213.094 1.00 285.78 109 SER D CA 1
ATOM 8758 C C . SER D 4 109 ? 256.214 208.965 213.761 1.00 285.78 109 SER D C 1
ATOM 8759 O O . SER D 4 109 ? 256.165 209.054 214.994 1.00 285.78 109 SER D O 1
ATOM 8762 N N . LYS D 4 110 ? 255.787 209.941 212.959 1.00 288.35 110 LYS D N 1
ATOM 8763 C CA . LYS D 4 110 ? 255.272 211.187 213.510 1.00 288.35 110 LYS D CA 1
ATOM 8764 C C . LYS D 4 110 ? 253.916 210.969 214.165 1.00 288.35 110 LYS D C 1
ATOM 8765 O O . LYS D 4 110 ? 253.693 211.383 215.307 1.00 288.35 110 LYS D O 1
ATOM 8771 N N . LYS D 4 111 ? 252.992 210.324 213.450 1.00 277.38 111 LYS D N 1
ATOM 8772 C CA . LYS D 4 111 ? 251.715 209.965 214.055 1.00 277.38 111 LYS D CA 1
ATOM 8773 C C . LYS D 4 111 ? 251.914 209.058 215.256 1.00 277.38 111 LYS D C 1
ATOM 8774 O O . LYS D 4 111 ? 251.135 209.108 216.214 1.00 277.38 111 LYS D O 1
ATOM 8780 N N . LEU D 4 112 ? 252.950 208.226 215.219 1.00 268.86 112 LEU D N 1
ATOM 8781 C CA . LEU D 4 112 ? 253.286 207.374 216.346 1.00 268.86 112 LEU D CA 1
ATOM 8782 C C . LEU D 4 112 ? 253.908 208.164 217.482 1.00 268.86 112 LEU D C 1
ATOM 8783 O O . LEU D 4 112 ? 253.642 207.864 218.646 1.00 268.86 112 LEU D O 1
ATOM 8788 N N . ASN D 4 113 ? 254.719 209.174 217.165 1.00 276.92 113 ASN D N 1
ATOM 8789 C CA . ASN D 4 113 ? 255.434 209.980 218.154 1.00 276.92 113 ASN D CA 1
ATOM 8790 C C . ASN D 4 113 ? 256.420 209.117 218.947 1.00 276.92 113 ASN D C 1
ATOM 8791 O O . ASN D 4 113 ? 256.361 209.004 220.172 1.00 276.92 113 ASN D O 1
ATOM 8796 N N . ASN D 4 114 ? 257.323 208.497 218.191 1.00 263.10 114 ASN D N 1
ATOM 8797 C CA . ASN D 4 114 ? 258.445 207.746 218.745 1.00 263.10 114 ASN D CA 1
ATOM 8798 C C . ASN D 4 114 ? 257.965 206.629 219.666 1.00 263.10 114 ASN D C 1
ATOM 8799 O O . ASN D 4 114 ? 258.370 206.517 220.823 1.00 263.10 114 ASN D O 1
ATOM 8804 N N . LYS D 4 115 ? 257.079 205.796 219.132 1.00 276.58 115 LYS D N 1
ATOM 8805 C CA . LYS D 4 115 ? 256.613 204.607 219.836 1.00 276.58 115 LYS D CA 1
ATOM 8806 C C . LYS D 4 115 ? 257.142 203.379 219.114 1.00 276.58 115 LYS D C 1
ATOM 8807 O O . LYS D 4 115 ? 256.604 202.985 218.075 1.00 276.58 115 LYS D O 1
ATOM 8813 N N . THR D 4 116 ? 258.194 202.780 219.655 1.00 280.58 116 THR D N 1
ATOM 8814 C CA . THR D 4 116 ? 258.607 201.467 219.196 1.00 280.58 116 THR D CA 1
ATOM 8815 C C . THR D 4 116 ? 257.514 200.460 219.519 1.00 280.58 116 THR D C 1
ATOM 8816 O O . THR D 4 116 ? 256.810 200.583 220.525 1.00 280.58 116 THR D O 1
ATOM 8820 N N . LEU D 4 117 ? 257.355 199.479 218.647 1.00 286.63 117 LEU D N 1
ATOM 8821 C CA . LEU D 4 117 ? 256.314 198.469 218.785 1.00 286.63 117 LEU D CA 1
ATOM 8822 C C . LEU D 4 117 ? 256.966 197.095 218.791 1.00 286.63 117 LEU D C 1
ATOM 8823 O O . LEU D 4 117 ? 257.546 196.669 217.788 1.00 286.63 117 LEU D O 1
ATOM 8828 N N . GLU D 4 118 ? 256.869 196.406 219.926 1.00 283.05 118 GLU D N 1
ATOM 8829 C CA . GLU D 4 118 ? 257.523 195.121 220.121 1.00 283.05 118 GLU D CA 1
ATOM 8830 C C . GLU D 4 118 ? 256.572 193.941 220.078 1.00 283.05 118 GLU D C 1
ATOM 8831 O O . GLU D 4 118 ? 256.899 192.925 219.463 1.00 283.05 118 GLU D O 1
ATOM 8837 N N . ASN D 4 119 ? 255.410 194.046 220.707 1.00 277.70 119 ASN D N 1
ATOM 8838 C CA . ASN D 4 119 ? 254.452 192.952 220.720 1.00 277.70 119 ASN D CA 1
ATOM 8839 C C . ASN D 4 119 ? 253.053 193.547 220.721 1.00 277.70 119 ASN D C 1
ATOM 8840 O O . ASN D 4 119 ? 252.877 194.768 220.653 1.00 277.70 119 ASN D O 1
ATOM 8845 N N . PHE D 4 120 ? 252.054 192.676 220.826 1.00 277.45 120 PHE D N 1
ATOM 8846 C CA . PHE D 4 120 ? 250.672 193.115 220.741 1.00 277.45 120 PHE D CA 1
ATOM 8847 C C . PHE D 4 120 ? 250.305 194.111 221.827 1.00 277.45 120 PHE D C 1
ATOM 8848 O O . PHE D 4 120 ? 249.305 194.815 221.681 1.00 277.45 120 PHE D O 1
ATOM 8856 N N . GLU D 4 121 ? 251.085 194.192 222.906 1.00 282.32 121 GLU D N 1
ATOM 8857 C CA . GLU D 4 121 ? 250.658 194.965 224.066 1.00 282.32 121 GLU D CA 1
ATOM 8858 C C . GLU D 4 121 ? 250.492 196.432 223.710 1.00 282.32 121 GLU D C 1
ATOM 8859 O O . GLU D 4 121 ? 249.377 196.964 223.690 1.00 282.32 121 GLU D O 1
ATOM 8865 N N . GLU D 4 122 ? 251.600 197.098 223.412 1.00 268.02 122 GLU D N 1
ATOM 8866 C CA . GLU D 4 122 ? 251.542 198.485 222.996 1.00 268.02 122 GLU D CA 1
ATOM 8867 C C . GLU D 4 122 ? 250.819 198.654 221.677 1.00 268.02 122 GLU D C 1
ATOM 8868 O O . GLU D 4 122 ? 250.263 199.729 221.438 1.00 268.02 122 GLU D O 1
ATOM 8874 N N . TRP D 4 123 ? 250.803 197.631 220.822 1.00 270.41 123 TRP D N 1
ATOM 8875 C CA . TRP D 4 123 ? 249.971 197.704 219.629 1.00 270.41 123 TRP D CA 1
ATOM 8876 C C . TRP D 4 123 ? 248.534 198.011 220.006 1.00 270.41 123 TRP D C 1
ATOM 8877 O O . TRP D 4 123 ? 247.988 199.045 219.620 1.00 270.41 123 TRP D O 1
ATOM 8888 N N . LEU D 4 124 ? 247.915 197.118 220.772 1.00 272.63 124 LEU D N 1
ATOM 8889 C CA . LEU D 4 124 ? 246.513 197.289 221.115 1.00 272.63 124 LEU D CA 1
ATOM 8890 C C . LEU D 4 124 ? 246.316 198.505 222.003 1.00 272.63 124 LEU D C 1
ATOM 8891 O O . LEU D 4 124 ? 245.314 199.213 221.879 1.00 272.63 124 LEU D O 1
ATOM 8896 N N . ARG D 4 125 ? 247.261 198.765 222.905 1.00 254.05 125 ARG D N 1
ATOM 8897 C CA . ARG D 4 125 ? 247.129 199.924 223.775 1.00 254.05 125 ARG D CA 1
ATOM 8898 C C . ARG D 4 125 ? 247.087 201.200 222.954 1.00 254.05 125 ARG D C 1
ATOM 8899 O O . ARG D 4 125 ? 246.128 201.976 223.036 1.00 254.05 125 ARG D O 1
ATOM 8907 N N . GLU D 4 126 ? 248.119 201.422 222.142 1.00 267.36 126 GLU D N 1
ATOM 8908 C CA . GLU D 4 126 ? 248.148 202.609 221.303 1.00 267.36 126 GLU D CA 1
ATOM 8909 C C . GLU D 4 126 ? 246.991 202.629 220.320 1.00 267.36 126 GLU D C 1
ATOM 8910 O O . GLU D 4 126 ? 246.512 203.705 219.964 1.00 267.36 126 GLU D O 1
ATOM 8916 N N . ARG D 4 127 ? 246.522 201.462 219.879 1.00 280.18 127 ARG D N 1
ATOM 8917 C CA . ARG D 4 127 ? 245.371 201.424 218.988 1.00 280.18 127 ARG D CA 1
ATOM 8918 C C . ARG D 4 127 ? 244.137 201.966 219.688 1.00 280.18 127 ARG D C 1
ATOM 8919 O O . ARG D 4 127 ? 243.422 202.815 219.147 1.00 280.18 127 ARG D O 1
ATOM 8927 N N . ILE D 4 128 ? 243.866 201.463 220.891 1.00 274.48 128 ILE D N 1
ATOM 8928 C CA . ILE D 4 128 ? 242.759 201.969 221.690 1.00 274.48 128 ILE D CA 1
ATOM 8929 C C . ILE D 4 128 ? 242.901 203.467 221.887 1.00 274.48 128 ILE D C 1
ATOM 8930 O O . ILE D 4 128 ? 241.943 204.231 221.717 1.00 274.48 128 ILE D O 1
ATOM 8935 N N . LEU D 4 129 ? 244.107 203.909 222.234 1.00 260.50 129 LEU D N 1
ATOM 8936 C CA . LEU D 4 129 ? 244.349 205.331 222.427 1.00 260.50 129 LEU D CA 1
ATOM 8937 C C . LEU D 4 129 ? 243.977 206.124 221.182 1.00 260.50 129 LEU D C 1
ATOM 8938 O O . LEU D 4 129 ? 243.136 207.029 221.234 1.00 260.50 129 LEU D O 1
ATOM 8943 N N . ILE D 4 130 ? 244.576 205.777 220.044 1.00 263.27 130 ILE D N 1
ATOM 8944 C CA . ILE D 4 130 ? 244.410 206.582 218.842 1.00 263.27 130 ILE D CA 1
ATOM 8945 C C . ILE D 4 130 ? 242.972 206.534 218.351 1.00 263.27 130 ILE D C 1
ATOM 8946 O O . ILE D 4 130 ? 242.459 207.520 217.812 1.00 263.27 130 ILE D O 1
ATOM 8951 N N . CYS D 4 131 ? 242.287 205.402 218.525 1.00 267.59 131 CYS D N 1
ATOM 8952 C CA . CYS D 4 131 ? 240.914 205.355 218.041 1.00 267.59 131 CYS D CA 1
ATOM 8953 C C . CYS D 4 131 ? 239.992 206.132 218.961 1.00 267.59 131 CYS D C 1
ATOM 8954 O O . CYS D 4 131 ? 239.022 206.739 218.495 1.00 267.59 131 CYS D O 1
ATOM 8957 N N . ASN D 4 132 ? 240.287 206.150 220.262 1.00 260.76 132 ASN D N 1
ATOM 8958 C CA . ASN D 4 132 ? 239.491 206.961 221.166 1.00 260.76 132 ASN D CA 1
ATOM 8959 C C . ASN D 4 132 ? 239.579 208.444 220.848 1.00 260.76 132 ASN D C 1
ATOM 8960 O O . ASN D 4 132 ? 238.759 209.213 221.358 1.00 260.76 132 ASN D O 1
ATOM 8965 N N . GLU D 4 133 ? 240.547 208.860 220.027 1.00 278.54 133 GLU D N 1
ATOM 8966 C CA . GLU D 4 133 ? 240.592 210.244 219.571 1.00 278.54 133 GLU D CA 1
ATOM 8967 C C . GLU D 4 133 ? 239.307 210.653 218.870 1.00 278.54 133 GLU D C 1
ATOM 8968 O O . GLU D 4 133 ? 238.970 211.841 218.856 1.00 278.54 133 GLU D O 1
ATOM 8974 N N . MET D 4 134 ? 238.590 209.701 218.284 1.00 263.40 134 MET D N 1
ATOM 8975 C CA . MET D 4 134 ? 237.277 209.964 217.719 1.00 263.40 134 MET D CA 1
ATOM 8976 C C . MET D 4 134 ? 236.160 209.211 218.409 1.00 263.40 134 MET D C 1
ATOM 8977 O O . MET D 4 134 ? 234.992 209.561 218.206 1.00 263.40 134 MET D O 1
ATOM 8982 N N . ILE D 4 135 ? 236.466 208.202 219.213 1.00 262.57 135 ILE D N 1
ATOM 8983 C CA . ILE D 4 135 ? 235.437 207.431 219.898 1.00 262.57 135 ILE D CA 1
ATOM 8984 C C . ILE D 4 135 ? 234.847 208.270 221.021 1.00 262.57 135 ILE D C 1
ATOM 8985 O O . ILE D 4 135 ? 235.557 208.618 221.975 1.00 262.57 135 ILE D O 1
ATOM 8990 N N . PRO D 4 136 ? 233.570 208.622 220.943 1.00 273.59 136 PRO D N 1
ATOM 8991 C CA . PRO D 4 136 ? 232.957 209.423 222.009 1.00 273.59 136 PRO D CA 1
ATOM 8992 C C . PRO D 4 136 ? 232.987 208.712 223.349 1.00 273.59 136 PRO D C 1
ATOM 8993 O O . PRO D 4 136 ? 233.604 209.195 224.303 1.00 273.59 136 PRO D O 1
ATOM 8997 N N . GLU D 4 137 ? 232.339 207.548 223.425 1.00 266.64 137 GLU D N 1
ATOM 8998 C CA . GLU D 4 137 ? 232.316 206.770 224.665 1.00 266.64 137 GLU D CA 1
ATOM 8999 C C . GLU D 4 137 ? 232.252 205.294 224.267 1.00 266.64 137 GLU D C 1
ATOM 9000 O O . GLU D 4 137 ? 231.165 204.742 224.098 1.00 266.64 137 GLU D O 1
ATOM 9006 N N . THR D 4 138 ? 233.413 204.675 224.130 1.00 252.78 138 THR D N 1
ATOM 9007 C CA . THR D 4 138 ? 233.441 203.222 224.039 1.00 252.78 138 THR D CA 1
ATOM 9008 C C . THR D 4 138 ? 234.823 202.715 224.423 1.00 252.78 138 THR D C 1
ATOM 9009 O O . THR D 4 138 ? 235.550 202.178 223.580 1.00 252.78 138 THR D O 1
ATOM 9013 N N . PRO D 4 139 ? 235.221 202.868 225.685 1.00 250.39 139 PRO D N 1
ATOM 9014 C CA . PRO D 4 139 ? 236.461 202.229 226.136 1.00 250.39 139 PRO D CA 1
ATOM 9015 C C . PRO D 4 139 ? 236.388 200.724 226.071 1.00 250.39 139 PRO D C 1
ATOM 9016 O O . PRO D 4 139 ? 237.423 200.060 226.189 1.00 250.39 139 PRO D O 1
ATOM 9020 N N . LEU D 4 140 ? 235.196 200.167 225.883 1.00 266.58 140 LEU D N 1
ATOM 9021 C CA . LEU D 4 140 ? 235.012 198.736 225.751 1.00 266.58 140 LEU D CA 1
ATOM 9022 C C . LEU D 4 140 ? 235.260 198.247 224.337 1.00 266.58 140 LEU D C 1
ATOM 9023 O O . LEU D 4 140 ? 235.039 197.063 224.058 1.00 266.58 140 LEU D O 1
ATOM 9028 N N . LEU D 4 141 ? 235.691 199.135 223.438 1.00 262.96 141 LEU D N 1
ATOM 9029 C CA . LEU D 4 141 ? 235.763 198.804 222.020 1.00 262.96 141 LEU D CA 1
ATOM 9030 C C . LEU D 4 141 ? 236.517 197.507 221.786 1.00 262.96 141 LEU D C 1
ATOM 9031 O O . LEU D 4 141 ? 235.980 196.546 221.227 1.00 262.96 141 LEU D O 1
ATOM 9036 N N . TYR D 4 142 ? 237.766 197.461 222.224 1.00 265.36 142 TYR D N 1
ATOM 9037 C CA . TYR D 4 142 ? 238.607 196.305 221.988 1.00 265.36 142 TYR D CA 1
ATOM 9038 C C . TYR D 4 142 ? 238.541 195.300 223.122 1.00 265.36 142 TYR D C 1
ATOM 9039 O O . TYR D 4 142 ? 239.440 194.460 223.242 1.00 265.36 142 TYR D O 1
ATOM 9048 N N . SER D 4 143 ? 237.499 195.370 223.955 1.00 281.42 143 SER D N 1
ATOM 9049 C CA . SER D 4 143 ? 237.360 194.419 225.051 1.00 281.42 143 SER D CA 1
ATOM 9050 C C . SER D 4 143 ? 237.520 192.993 224.564 1.00 281.42 143 SER D C 1
ATOM 9051 O O . SER D 4 143 ? 238.371 192.255 225.059 1.00 281.42 143 SER D O 1
ATOM 9054 N N . VAL D 4 144 ? 236.726 192.605 223.567 1.00 282.36 144 VAL D N 1
ATOM 9055 C CA . VAL D 4 144 ? 236.778 191.244 223.045 1.00 282.36 144 VAL D CA 1
ATOM 9056 C C . VAL D 4 144 ? 238.200 190.865 222.658 1.00 282.36 144 VAL D C 1
ATOM 9057 O O . VAL D 4 144 ? 238.595 189.698 222.756 1.00 282.36 144 VAL D O 1
ATOM 9061 N N . LEU D 4 145 ? 239.000 191.843 222.237 1.00 278.42 145 LEU D N 1
ATOM 9062 C CA . LEU D 4 145 ? 240.371 191.550 221.847 1.00 278.42 145 LEU D CA 1
ATOM 9063 C C . LEU D 4 145 ? 241.232 191.129 223.029 1.00 278.42 145 LEU D C 1
ATOM 9064 O O . LEU D 4 145 ? 242.296 190.538 222.822 1.00 278.42 145 LEU D O 1
ATOM 9069 N N . TRP D 4 146 ? 240.805 191.414 224.260 1.00 272.19 146 TRP D N 1
ATOM 9070 C CA . TRP D 4 146 ? 241.534 190.976 225.440 1.00 272.19 146 TRP D CA 1
ATOM 9071 C C . TRP D 4 146 ? 240.721 190.100 226.381 1.00 272.19 146 TRP D C 1
ATOM 9072 O O . TRP D 4 146 ? 241.276 189.602 227.365 1.00 272.19 146 TRP D O 1
ATOM 9083 N N . GLU D 4 147 ? 239.430 189.905 226.116 1.00 299.05 147 GLU D N 1
ATOM 9084 C CA . GLU D 4 147 ? 238.595 189.101 226.999 1.00 299.05 147 GLU D CA 1
ATOM 9085 C C . GLU D 4 147 ? 238.778 187.619 226.716 1.00 299.05 147 GLU D C 1
ATOM 9086 O O . GLU D 4 147 ? 238.879 186.809 227.644 1.00 299.05 147 GLU D O 1
ATOM 9092 N N . THR D 4 148 ? 238.819 187.244 225.439 1.00 316.65 148 THR D N 1
ATOM 9093 C CA . THR D 4 148 ? 239.172 185.892 225.031 1.00 316.65 148 THR D CA 1
ATOM 9094 C C . THR D 4 148 ? 240.672 185.736 224.839 1.00 316.65 148 THR D C 1
ATOM 9095 O O . THR D 4 148 ? 241.119 184.837 224.120 1.00 316.65 148 THR D O 1
ATOM 9099 N N . ALA D 4 149 ? 241.457 186.612 225.459 1.00 319.62 149 ALA D N 1
ATOM 9100 C CA . ALA D 4 149 ? 242.903 186.552 225.320 1.00 319.62 149 ALA D CA 1
ATOM 9101 C C . ALA D 4 149 ? 243.433 185.245 225.888 1.00 319.62 149 ALA D C 1
ATOM 9102 O O . ALA D 4 149 ? 243.014 184.804 226.962 1.00 319.62 149 ALA D O 1
ATOM 9104 N N . LYS D 4 150 ? 244.352 184.625 225.156 1.00 321.70 150 LYS D N 1
ATOM 9105 C CA . LYS D 4 150 ? 244.951 183.376 225.589 1.00 321.70 150 LYS D CA 1
ATOM 9106 C C . LYS D 4 150 ? 245.818 183.606 226.827 1.00 321.70 150 LYS D C 1
ATOM 9107 O O . LYS D 4 150 ? 245.998 184.731 227.302 1.00 321.70 150 LYS D O 1
ATOM 9113 N N . SER D 4 151 ? 246.349 182.513 227.361 1.00 318.65 151 SER D N 1
ATOM 9114 C CA . SER D 4 151 ? 247.216 182.601 228.524 1.00 318.65 151 SER D CA 1
ATOM 9115 C C . SER D 4 151 ? 248.550 183.231 228.150 1.00 318.65 151 SER D C 1
ATOM 9116 O O . SER D 4 151 ? 249.117 182.945 227.091 1.00 318.65 151 SER D O 1
ATOM 9119 N N . LYS D 4 152 ? 249.044 184.102 229.031 1.00 300.33 152 LYS D N 1
ATOM 9120 C CA . LYS D 4 152 ? 250.370 184.706 228.901 1.00 300.33 152 LYS D CA 1
ATOM 9121 C C . LYS D 4 152 ? 250.533 185.470 227.592 1.00 300.33 152 LYS D C 1
ATOM 9122 O O . LYS D 4 152 ? 251.649 185.648 227.100 1.00 300.33 152 LYS D O 1
ATOM 9128 N N . VAL D 4 153 ? 249.427 185.920 227.011 1.00 300.17 153 VAL D N 1
ATOM 9129 C CA . VAL D 4 153 ? 249.485 186.798 225.853 1.00 300.17 153 VAL D CA 1
ATOM 9130 C C . VAL D 4 153 ? 249.320 188.259 226.233 1.00 300.17 153 VAL D C 1
ATOM 9131 O O . VAL D 4 153 ? 249.606 189.130 225.399 1.00 300.17 153 VAL D O 1
ATOM 9135 N N . LEU D 4 154 ? 248.855 188.557 227.441 1.00 291.84 154 LEU D N 1
ATOM 9136 C CA . LEU D 4 154 ? 248.768 189.914 227.954 1.00 291.84 154 LEU D CA 1
ATOM 9137 C C . LEU D 4 154 ? 249.470 189.987 229.300 1.00 291.84 154 LEU D C 1
ATOM 9138 O O . LEU D 4 154 ? 249.367 189.064 230.115 1.00 291.84 154 LEU D O 1
ATOM 9143 N N . SER D 4 155 ? 250.181 191.085 229.530 1.00 282.01 155 SER D N 1
ATOM 9144 C CA . SER D 4 155 ? 250.861 191.279 230.799 1.00 282.01 155 SER D CA 1
ATOM 9145 C C . SER D 4 155 ? 249.867 191.705 231.867 1.00 282.01 155 SER D C 1
ATOM 9146 O O . SER D 4 155 ? 248.913 192.439 231.593 1.00 282.01 155 SER D O 1
ATOM 9149 N N . THR D 4 156 ? 250.097 191.232 233.093 1.00 277.54 156 THR D N 1
ATOM 9150 C CA . THR D 4 156 ? 249.282 191.671 234.217 1.00 277.54 156 THR D CA 1
ATOM 9151 C C . THR D 4 156 ? 249.303 193.183 234.354 1.00 277.54 156 THR D C 1
ATOM 9152 O O . THR D 4 156 ? 248.357 193.771 234.886 1.00 277.54 156 THR D O 1
ATOM 9156 N N . LYS D 4 157 ? 250.378 193.827 233.896 1.00 270.32 157 LYS D N 1
ATOM 9157 C CA . LYS D 4 157 ? 250.394 195.283 233.826 1.00 270.32 157 LYS D CA 1
ATOM 9158 C C . LYS D 4 157 ? 249.226 195.799 233.003 1.00 270.32 157 LYS D C 1
ATOM 9159 O O . LYS D 4 157 ? 248.487 196.683 233.448 1.00 270.32 157 LYS D O 1
ATOM 9165 N N . PHE D 4 158 ? 249.048 195.261 231.796 1.00 272.27 158 PHE D N 1
ATOM 9166 C CA . PHE D 4 158 ? 247.939 195.693 230.954 1.00 272.27 158 PHE D CA 1
ATOM 9167 C C . PHE D 4 158 ? 246.601 195.382 231.604 1.00 272.27 158 PHE D C 1
ATOM 9168 O O . PHE D 4 158 ? 245.666 196.186 231.533 1.00 272.27 158 PHE D O 1
ATOM 9176 N N . ILE D 4 159 ? 246.484 194.207 232.222 1.00 278.46 159 ILE D N 1
ATOM 9177 C CA . ILE D 4 159 ? 245.228 193.822 232.856 1.00 278.46 159 ILE D CA 1
ATOM 9178 C C . ILE D 4 159 ? 244.868 194.810 233.955 1.00 278.46 159 ILE D C 1
ATOM 9179 O O . ILE D 4 159 ? 243.732 195.291 234.037 1.00 278.46 159 ILE D O 1
ATOM 9184 N N . GLY D 4 160 ? 245.833 195.124 234.817 1.00 277.79 160 GLY D N 1
ATOM 9185 C CA . GLY D 4 160 ? 245.575 196.071 235.885 1.00 277.79 160 GLY D CA 1
ATOM 9186 C C . GLY D 4 160 ? 245.368 197.481 235.371 1.00 277.79 160 GLY D C 1
ATOM 9187 O O . GLY D 4 160 ? 244.668 198.279 235.994 1.00 277.79 160 GLY D O 1
ATOM 9188 N N . TRP D 4 161 ? 245.969 197.806 234.228 1.00 269.65 161 TRP D N 1
ATOM 9189 C CA . TRP D 4 161 ? 245.748 199.118 233.637 1.00 269.65 161 TRP D CA 1
ATOM 9190 C C . TRP D 4 161 ? 244.327 199.240 233.111 1.00 269.65 161 TRP D C 1
ATOM 9191 O O . TRP D 4 161 ? 243.686 200.283 233.263 1.00 269.65 161 TRP D O 1
ATOM 9202 N N . VAL D 4 162 ? 243.815 198.179 232.496 1.00 273.98 162 VAL D N 1
ATOM 9203 C CA . VAL D 4 162 ? 242.414 198.167 232.091 1.00 273.98 162 VAL D CA 1
ATOM 9204 C C . VAL D 4 162 ? 241.509 198.244 233.311 1.00 273.98 162 VAL D C 1
ATOM 9205 O O . VAL D 4 162 ? 240.603 199.082 233.384 1.00 273.98 162 VAL D O 1
ATOM 9209 N N . GLU D 4 163 ? 241.746 197.369 234.287 1.00 276.31 163 GLU D N 1
ATOM 9210 C CA . GLU D 4 163 ? 240.869 197.284 235.447 1.00 276.31 163 GLU D CA 1
ATOM 9211 C C . GLU D 4 163 ? 240.910 198.553 236.284 1.00 276.31 163 GLU D C 1
ATOM 9212 O O . GLU D 4 163 ? 239.930 198.879 236.962 1.00 276.31 163 GLU D O 1
ATOM 9218 N N . GLY D 4 164 ? 242.023 199.278 236.253 1.00 291.53 164 GLY D N 1
ATOM 9219 C CA . GLY D 4 164 ? 242.211 200.414 237.129 1.00 291.53 164 GLY D CA 1
ATOM 9220 C C . GLY D 4 164 ? 242.163 201.741 236.408 1.00 291.53 164 GLY D C 1
ATOM 9221 O O . GLY D 4 164 ? 242.078 202.796 237.042 1.00 291.53 164 GLY D O 1
ATOM 9222 N N . VAL D 4 165 ? 242.219 201.707 235.081 1.00 285.30 165 VAL D N 1
ATOM 9223 C CA . VAL D 4 165 ? 242.052 202.898 234.257 1.00 285.30 165 VAL D CA 1
ATOM 9224 C C . VAL D 4 165 ? 240.872 202.743 233.309 1.00 285.30 165 VAL D C 1
ATOM 9225 O O . VAL D 4 165 ? 239.913 203.514 233.368 1.00 285.30 165 VAL D O 1
ATOM 9229 N N . LEU D 4 166 ? 240.898 201.716 232.460 1.00 278.12 166 LEU D N 1
ATOM 9230 C CA . LEU D 4 166 ? 239.910 201.614 231.392 1.00 278.12 166 LEU D CA 1
ATOM 9231 C C . LEU D 4 166 ? 238.521 201.348 231.951 1.00 278.12 166 LEU D C 1
ATOM 9232 O O . LEU D 4 166 ? 237.572 202.078 231.652 1.00 278.12 166 LEU D O 1
ATOM 9237 N N . LYS D 4 167 ? 238.378 200.293 232.746 1.00 266.86 167 LYS D N 1
ATOM 9238 C CA . LYS D 4 167 ? 237.093 200.043 233.394 1.00 266.86 167 LYS D CA 1
ATOM 9239 C C . LYS D 4 167 ? 236.627 201.227 234.228 1.00 266.86 167 LYS D C 1
ATOM 9240 O O . LYS D 4 167 ? 235.444 201.592 234.129 1.00 266.86 167 LYS D O 1
ATOM 9246 N N . PRO D 4 168 ? 237.464 201.856 235.061 1.00 282.35 168 PRO D N 1
ATOM 9247 C CA . PRO D 4 168 ? 236.980 203.028 235.805 1.00 282.35 168 PRO D CA 1
ATOM 9248 C C . PRO D 4 168 ? 236.527 204.171 234.922 1.00 282.35 168 PRO D C 1
ATOM 9249 O O . PRO D 4 168 ? 235.448 204.732 235.151 1.00 282.35 168 PRO D O 1
ATOM 9253 N N . LEU D 4 169 ? 237.340 204.567 233.943 1.00 276.25 169 LEU D N 1
ATOM 9254 C CA . LEU D 4 169 ? 236.950 205.688 233.100 1.00 276.25 169 LEU D CA 1
ATOM 9255 C C . LEU D 4 169 ? 235.683 205.358 232.327 1.00 276.25 169 LEU D C 1
ATOM 9256 O O . LEU D 4 169 ? 234.800 206.208 232.174 1.00 276.25 169 LEU D O 1
ATOM 9261 N N . ASP D 4 170 ? 235.565 204.117 231.859 1.00 284.00 170 ASP D N 1
ATOM 9262 C CA . ASP D 4 170 ? 234.343 203.680 231.197 1.00 284.00 170 ASP D CA 1
ATOM 9263 C C . ASP D 4 170 ? 233.149 203.816 232.125 1.00 284.00 170 ASP D C 1
ATOM 9264 O O . ASP D 4 170 ? 232.091 204.321 231.731 1.00 284.00 170 ASP D O 1
ATOM 9269 N N . HIS D 4 171 ? 233.293 203.338 233.360 1.00 276.52 171 HIS D N 1
ATOM 9270 C CA . HIS D 4 171 ? 232.174 203.356 234.288 1.00 276.52 171 HIS D CA 1
ATOM 9271 C C . HIS D 4 171 ? 231.745 204.781 234.588 1.00 276.52 171 HIS D C 1
ATOM 9272 O O . HIS D 4 171 ? 230.552 205.089 234.604 1.00 276.52 171 HIS D O 1
ATOM 9279 N N . LEU D 4 172 ? 232.706 205.670 234.826 1.00 271.98 172 LEU D N 1
ATOM 9280 C CA . LEU D 4 172 ? 232.347 207.050 235.138 1.00 271.98 172 LEU D CA 1
ATOM 9281 C C . LEU D 4 172 ? 231.751 207.753 233.927 1.00 271.98 172 LEU D C 1
ATOM 9282 O O . LEU D 4 172 ? 230.843 208.581 234.068 1.00 271.98 172 LEU D O 1
ATOM 9287 N N . ASN D 4 173 ? 232.253 207.444 232.731 1.00 270.66 173 ASN D N 1
ATOM 9288 C CA . ASN D 4 173 ? 231.655 207.999 231.526 1.00 270.66 173 ASN D CA 1
ATOM 9289 C C . ASN D 4 173 ? 230.204 207.569 231.404 1.00 270.66 173 ASN D C 1
ATOM 9290 O O . ASN D 4 173 ? 229.313 208.407 231.240 1.00 270.66 173 ASN D O 1
ATOM 9295 N N . LYS D 4 174 ? 229.945 206.266 231.504 1.00 262.91 174 LYS D N 1
ATOM 9296 C CA . LYS D 4 174 ? 228.571 205.785 231.519 1.00 262.91 174 LYS D CA 1
ATOM 9297 C C . LYS D 4 174 ? 227.769 206.373 232.672 1.00 262.91 174 LYS D C 1
ATOM 9298 O O . LYS D 4 174 ? 226.543 206.474 232.572 1.00 262.91 174 LYS D O 1
ATOM 9304 N N . ARG D 4 175 ? 228.436 206.761 233.759 1.00 250.89 175 ARG D N 1
ATOM 9305 C CA . ARG D 4 175 ? 227.747 207.320 234.913 1.00 250.89 175 ARG D CA 1
ATOM 9306 C C . ARG D 4 175 ? 227.269 208.740 234.649 1.00 250.89 175 ARG D C 1
ATOM 9307 O O . ARG D 4 175 ? 226.149 209.100 235.026 1.00 250.89 175 ARG D O 1
ATOM 9315 N N . LEU D 4 176 ? 228.099 209.560 234.008 1.00 239.10 176 LEU D N 1
ATOM 9316 C CA . LEU D 4 176 ? 227.761 210.962 233.806 1.00 239.10 176 LEU D CA 1
ATOM 9317 C C . LEU D 4 176 ? 227.705 211.357 232.337 1.00 239.10 176 LEU D C 1
ATOM 9318 O O . LEU D 4 176 ? 227.501 212.540 232.039 1.00 239.10 176 LEU D O 1
ATOM 9323 N N . HIS D 4 177 ? 227.873 210.408 231.419 1.00 249.43 177 HIS D N 1
ATOM 9324 C CA . HIS D 4 177 ? 227.752 210.658 229.984 1.00 249.43 177 HIS D CA 1
ATOM 9325 C C . HIS D 4 177 ? 228.719 211.754 229.539 1.00 249.43 177 HIS D C 1
ATOM 9326 O O . HIS D 4 177 ? 228.329 212.827 229.075 1.00 249.43 177 HIS D O 1
ATOM 9333 N N . LEU D 4 178 ? 230.003 211.458 229.697 1.00 250.35 178 LEU D N 1
ATOM 9334 C CA . LEU D 4 178 ? 231.074 212.384 229.372 1.00 250.35 178 LEU D CA 1
ATOM 9335 C C . LEU D 4 178 ? 232.014 211.752 228.355 1.00 250.35 178 LEU D C 1
ATOM 9336 O O . LEU D 4 178 ? 232.032 210.537 228.156 1.00 250.35 178 LEU D O 1
ATOM 9341 N N . ILE D 4 179 ? 232.814 212.602 227.721 1.00 263.57 179 ILE D N 1
ATOM 9342 C CA . ILE D 4 179 ? 233.649 212.190 226.601 1.00 263.57 179 ILE D CA 1
ATOM 9343 C C . ILE D 4 179 ? 235.108 212.228 227.021 1.00 263.57 179 ILE D C 1
ATOM 9344 O O . ILE D 4 179 ? 235.993 212.502 226.204 1.00 263.57 179 ILE D O 1
ATOM 9349 N N . PHE D 4 180 ? 235.364 211.968 228.298 1.00 269.26 180 PHE D N 1
ATOM 9350 C CA . PHE D 4 180 ? 236.722 212.055 228.811 1.00 269.26 180 PHE D CA 1
ATOM 9351 C C . PHE D 4 180 ? 237.633 211.073 228.092 1.00 269.26 180 PHE D C 1
ATOM 9352 O O . PHE D 4 180 ? 237.494 209.855 228.231 1.00 269.26 180 PHE D O 1
ATOM 9360 N N . LYS D 4 181 ? 238.560 211.613 227.313 1.00 271.75 181 LYS D N 1
ATOM 9361 C CA . LYS D 4 181 ? 239.523 210.804 226.588 1.00 271.75 181 LYS D CA 1
ATOM 9362 C C . LYS D 4 181 ? 240.418 210.046 227.560 1.00 271.75 181 LYS D C 1
ATOM 9363 O O . LYS D 4 181 ? 240.740 210.529 228.648 1.00 271.75 181 LYS D O 1
ATOM 9369 N N . ILE D 4 182 ? 240.792 208.828 227.168 1.00 279.29 182 ILE D N 1
ATOM 9370 C CA . ILE D 4 182 ? 241.724 208.046 227.974 1.00 279.29 182 ILE D CA 1
ATOM 9371 C C . ILE D 4 182 ? 243.005 208.831 228.210 1.00 279.29 182 ILE D C 1
ATOM 9372 O O . ILE D 4 182 ? 243.508 208.912 229.340 1.00 279.29 182 ILE D O 1
ATOM 9377 N N . ASN D 4 183 ? 243.550 209.422 227.147 1.00 287.18 183 ASN D N 1
ATOM 9378 C CA . ASN D 4 183 ? 244.782 210.188 227.272 1.00 287.18 183 ASN D CA 1
ATOM 9379 C C . ASN D 4 183 ? 244.614 211.340 228.250 1.00 287.18 183 ASN D C 1
ATOM 9380 O O . ASN D 4 183 ? 245.461 211.548 229.121 1.00 287.18 183 ASN D O 1
ATOM 9385 N N . GLU D 4 184 ? 243.524 212.098 228.128 1.00 284.06 184 GLU D N 1
ATOM 9386 C CA . GLU D 4 184 ? 243.313 213.203 229.055 1.00 284.06 184 GLU D CA 1
ATOM 9387 C C . GLU D 4 184 ? 243.029 212.698 230.461 1.00 284.06 184 GLU D C 1
ATOM 9388 O O . GLU D 4 184 ? 243.353 213.379 231.439 1.00 284.06 184 GLU D O 1
ATOM 9394 N N . TRP D 4 185 ? 242.444 211.508 230.582 1.00 276.62 185 TRP D N 1
ATOM 9395 C CA . TRP D 4 185 ? 242.115 210.981 231.899 1.00 276.62 185 TRP D CA 1
ATOM 9396 C C . TRP D 4 185 ? 243.367 210.579 232.665 1.00 276.62 185 TRP D C 1
ATOM 9397 O O . TRP D 4 185 ? 243.505 210.901 233.850 1.00 276.62 185 TRP D O 1
ATOM 9408 N N . GLU D 4 186 ? 244.286 209.862 232.018 1.00 295.12 186 GLU D N 1
ATOM 9409 C CA . GLU D 4 186 ? 245.529 209.505 232.698 1.00 295.12 186 GLU D CA 1
ATOM 9410 C C . GLU D 4 186 ? 246.453 210.713 232.809 1.00 295.12 186 GLU D C 1
ATOM 9411 O O . GLU D 4 186 ? 247.117 210.909 233.833 1.00 295.12 186 GLU D O 1
ATOM 9417 N N . LYS D 4 187 ? 246.510 211.528 231.757 1.00 291.34 187 LYS D N 1
ATOM 9418 C CA . LYS D 4 187 ? 247.001 212.899 231.794 1.00 291.34 187 LYS D CA 1
ATOM 9419 C C . LYS D 4 187 ? 246.499 213.701 232.980 1.00 291.34 187 LYS D C 1
ATOM 9420 O O . LYS D 4 187 ? 247.258 214.513 233.521 1.00 291.34 187 LYS D O 1
ATOM 9426 N N . MET D 4 188 ? 245.261 213.495 233.388 1.00 305.34 188 MET D N 1
ATOM 9427 C CA . MET D 4 188 ? 244.604 214.395 234.315 1.00 305.34 188 MET D CA 1
ATOM 9428 C C . MET D 4 188 ? 245.317 214.411 235.660 1.00 305.34 188 MET D C 1
ATOM 9429 O O . MET D 4 188 ? 245.559 213.341 236.238 1.00 305.34 188 MET D O 1
ATOM 9434 N N . PRO D 4 189 ? 245.692 215.578 236.174 1.00 314.30 189 PRO D N 1
ATOM 9435 C CA . PRO D 4 189 ? 246.252 215.644 237.526 1.00 314.30 189 PRO D CA 1
ATOM 9436 C C . PRO D 4 189 ? 245.279 215.078 238.546 1.00 314.30 189 PRO D C 1
ATOM 9437 O O . PRO D 4 189 ? 244.076 215.343 238.498 1.00 314.30 189 PRO D O 1
ATOM 9441 N N . ASP D 4 190 ? 245.817 214.289 239.479 1.00 313.86 190 ASP D N 1
ATOM 9442 C CA . ASP D 4 190 ? 244.986 213.638 240.484 1.00 313.86 190 ASP D CA 1
ATOM 9443 C C . ASP D 4 190 ? 244.146 214.637 241.261 1.00 313.86 190 ASP D C 1
ATOM 9444 O O . ASP D 4 190 ? 243.065 214.292 241.744 1.00 313.86 190 ASP D O 1
ATOM 9449 N N . SER D 4 191 ? 244.620 215.875 241.395 1.00 311.56 191 SER D N 1
ATOM 9450 C CA . SER D 4 191 ? 243.841 216.893 242.087 1.00 311.56 191 SER D CA 1
ATOM 9451 C C . SER D 4 191 ? 242.477 217.076 241.432 1.00 311.56 191 SER D C 1
ATOM 9452 O O . SER D 4 191 ? 241.439 216.759 242.024 1.00 311.56 191 SER D O 1
ATOM 9455 N N . GLU D 4 192 ? 242.463 217.561 240.189 1.00 314.09 192 GLU D N 1
ATOM 9456 C CA . GLU D 4 192 ? 241.199 217.733 239.484 1.00 314.09 192 GLU D CA 1
ATOM 9457 C C . GLU D 4 192 ? 240.553 216.398 239.162 1.00 314.09 192 GLU D C 1
ATOM 9458 O O . GLU D 4 192 ? 239.331 216.323 239.001 1.00 314.09 192 GLU D O 1
ATOM 9464 N N . LEU D 4 193 ? 241.357 215.344 239.078 1.00 318.39 193 LEU D N 1
ATOM 9465 C CA . LEU D 4 193 ? 240.820 214.021 238.801 1.00 318.39 193 LEU D CA 1
ATOM 9466 C C . LEU D 4 193 ? 239.884 213.577 239.925 1.00 318.39 193 LEU D C 1
ATOM 9467 O O . LEU D 4 193 ? 238.750 213.149 239.676 1.00 318.39 193 LEU D O 1
ATOM 9472 N N . PHE D 4 194 ? 240.331 213.707 241.172 1.00 308.18 194 PHE D N 1
ATOM 9473 C CA . PHE D 4 194 ? 239.459 213.472 242.313 1.00 308.18 194 PHE D CA 1
ATOM 9474 C C . PHE D 4 194 ? 238.364 214.525 242.401 1.00 308.18 194 PHE D C 1
ATOM 9475 O O . PHE D 4 194 ? 237.209 214.191 242.705 1.00 308.18 194 PHE D O 1
ATOM 9483 N N . LYS D 4 195 ? 238.706 215.792 242.142 1.00 300.63 195 LYS D N 1
ATOM 9484 C CA . LYS D 4 195 ? 237.711 216.863 242.117 1.00 300.63 195 LYS D CA 1
ATOM 9485 C C . LYS D 4 195 ? 236.486 216.471 241.299 1.00 300.63 195 LYS D C 1
ATOM 9486 O O . LYS D 4 195 ? 235.348 216.608 241.754 1.00 300.63 195 LYS D O 1
ATOM 9492 N N . ILE D 4 196 ? 236.707 215.957 240.094 1.00 301.25 196 ILE D N 1
ATOM 9493 C CA . ILE D 4 196 ? 235.598 215.548 239.248 1.00 301.25 196 ILE D CA 1
ATOM 9494 C C . ILE D 4 196 ? 235.033 214.195 239.670 1.00 301.25 196 ILE D C 1
ATOM 9495 O O . ILE D 4 196 ? 233.826 213.969 239.540 1.00 301.25 196 ILE D O 1
ATOM 9500 N N . ILE D 4 197 ? 235.872 213.283 240.167 1.00 296.44 197 ILE D N 1
ATOM 9501 C CA . ILE D 4 197 ? 235.354 212.007 240.652 1.00 296.44 197 ILE D CA 1
ATOM 9502 C C . ILE D 4 197 ? 234.355 212.244 241.771 1.00 296.44 197 ILE D C 1
ATOM 9503 O O . ILE D 4 197 ? 233.242 211.703 241.761 1.00 296.44 197 ILE D O 1
ATOM 9508 N N . PHE D 4 198 ? 234.730 213.058 242.748 1.00 308.67 198 PHE D N 1
ATOM 9509 C CA . PHE D 4 198 ? 233.830 213.449 243.824 1.00 308.67 198 PHE D CA 1
ATOM 9510 C C . PHE D 4 198 ? 233.217 214.782 243.422 1.00 308.67 198 PHE D C 1
ATOM 9511 O O . PHE D 4 198 ? 233.627 215.845 243.889 1.00 308.67 198 PHE D O 1
ATOM 9519 N N . ASP D 4 199 ? 232.244 214.721 242.544 1.00 324.69 199 ASP D N 1
ATOM 9520 C CA . ASP D 4 199 ? 231.560 215.929 242.106 1.00 324.69 199 ASP D CA 1
ATOM 9521 C C . ASP D 4 199 ? 230.079 215.919 242.441 1.00 324.69 199 ASP D C 1
ATOM 9522 O O . ASP D 4 199 ? 229.561 216.917 242.946 1.00 324.69 199 ASP D O 1
ATOM 9527 N N . GLY D 4 200 ? 229.385 214.819 242.174 1.00 332.97 200 GLY D N 1
ATOM 9528 C CA . GLY D 4 200 ? 227.983 214.708 242.515 1.00 332.97 200 GLY D CA 1
ATOM 9529 C C . GLY D 4 200 ? 227.742 213.509 243.402 1.00 332.97 200 GLY D C 1
ATOM 9530 O O . GLY D 4 200 ? 226.621 213.000 243.494 1.00 332.97 200 GLY D O 1
ATOM 9531 N N . VAL D 4 201 ? 228.807 213.049 244.063 1.00 333.69 201 VAL D N 1
ATOM 9532 C CA . VAL D 4 201 ? 228.730 211.885 244.928 1.00 333.69 201 VAL D CA 1
ATOM 9533 C C . VAL D 4 201 ? 227.755 212.077 246.081 1.00 333.69 201 VAL D C 1
ATOM 9534 O O . VAL D 4 201 ? 227.323 211.092 246.685 1.00 333.69 201 VAL D O 1
ATOM 9538 N N . GLU D 4 202 ? 227.390 213.318 246.396 1.00 347.98 202 GLU D N 1
ATOM 9539 C CA . GLU D 4 202 ? 226.392 213.586 247.422 1.00 347.98 202 GLU D CA 1
ATOM 9540 C C . GLU D 4 202 ? 224.969 213.567 246.884 1.00 347.98 202 GLU D C 1
ATOM 9541 O O . GLU D 4 202 ? 224.031 213.362 247.661 1.00 347.98 202 GLU D O 1
ATOM 9547 N N . ASP D 4 203 ? 224.786 213.773 245.583 1.00 344.16 203 ASP D N 1
ATOM 9548 C CA . ASP D 4 203 ? 223.464 213.704 244.982 1.00 344.16 203 ASP D CA 1
ATOM 9549 C C . ASP D 4 203 ? 222.969 212.277 244.848 1.00 344.16 203 ASP D C 1
ATOM 9550 O O . ASP D 4 203 ? 221.799 212.065 244.507 1.00 344.16 203 ASP D O 1
ATOM 9555 N N . MET D 4 204 ? 223.834 211.307 245.113 1.00 358.63 204 MET D N 1
ATOM 9556 C CA . MET D 4 204 ? 223.518 209.910 244.880 1.00 358.63 204 MET D CA 1
ATOM 9557 C C . MET D 4 204 ? 222.443 209.461 245.862 1.00 358.63 204 MET D C 1
ATOM 9558 O O . MET D 4 204 ? 222.709 209.312 247.058 1.00 358.63 204 MET D O 1
ATOM 9563 N N . GLN D 4 205 ? 221.225 209.255 245.363 1.00 347.81 205 GLN D N 1
ATOM 9564 C CA . GLN D 4 205 ? 220.099 208.885 246.224 1.00 347.81 205 GLN D CA 1
ATOM 9565 C C . GLN D 4 205 ? 220.007 207.363 246.324 1.00 347.81 205 GLN D C 1
ATOM 9566 O O . GLN D 4 205 ? 219.068 206.719 245.853 1.00 347.81 205 GLN D O 1
ATOM 9572 N N . GLY D 4 206 ? 221.014 206.795 246.965 1.00 336.94 206 GLY D N 1
ATOM 9573 C CA . GLY D 4 206 ? 221.105 205.359 247.104 1.00 336.94 206 GLY D CA 1
ATOM 9574 C C . GLY D 4 206 ? 222.510 204.972 247.516 1.00 336.94 206 GLY D C 1
ATOM 9575 O O . GLY D 4 206 ? 223.419 205.798 247.548 1.00 336.94 206 GLY D O 1
ATOM 9576 N N . TYR D 4 207 ? 222.663 203.689 247.828 1.00 334.83 207 TYR D N 1
ATOM 9577 C CA . TYR D 4 207 ? 223.924 203.174 248.341 1.00 334.83 207 TYR D CA 1
ATOM 9578 C C . TYR D 4 207 ? 224.717 202.409 247.292 1.00 334.83 207 TYR D C 1
ATOM 9579 O O . TYR D 4 207 ? 225.842 201.981 247.574 1.00 334.83 207 TYR D O 1
ATOM 9588 N N . ILE D 4 208 ? 224.172 202.226 246.093 1.00 318.21 208 ILE D N 1
ATOM 9589 C CA . ILE D 4 208 ? 224.892 201.500 245.055 1.00 318.21 208 ILE D CA 1
ATOM 9590 C C . ILE D 4 208 ? 225.930 202.402 244.402 1.00 318.21 208 ILE D C 1
ATOM 9591 O O . ILE D 4 208 ? 227.132 202.150 244.523 1.00 318.21 208 ILE D O 1
ATOM 9596 N N . GLY D 4 209 ? 225.485 203.475 243.744 1.00 306.15 209 GLY D N 1
ATOM 9597 C CA . GLY D 4 209 ? 226.424 204.376 243.099 1.00 306.15 209 GLY D CA 1
ATOM 9598 C C . GLY D 4 209 ? 227.448 204.965 244.041 1.00 306.15 209 GLY D C 1
ATOM 9599 O O . GLY D 4 209 ? 228.603 205.166 243.653 1.00 306.15 209 GLY D O 1
ATOM 9600 N N . ILE D 4 210 ? 227.049 205.252 245.281 1.00 299.44 210 ILE D N 1
ATOM 9601 C CA . ILE D 4 210 ? 228.009 205.708 246.280 1.00 299.44 210 ILE D CA 1
ATOM 9602 C C . ILE D 4 210 ? 229.105 204.670 246.464 1.00 299.44 210 ILE D C 1
ATOM 9603 O O . ILE D 4 210 ? 230.293 204.946 246.260 1.00 299.44 210 ILE D O 1
ATOM 9608 N N . ALA D 4 211 ? 228.717 203.454 246.838 1.00 290.29 211 ALA D N 1
ATOM 9609 C CA . ALA D 4 211 ? 229.658 202.386 247.137 1.00 290.29 211 ALA D CA 1
ATOM 9610 C C . ALA D 4 211 ? 230.064 201.604 245.896 1.00 290.29 211 ALA D C 1
ATOM 9611 O O . ALA D 4 211 ? 230.527 200.467 246.009 1.00 290.29 211 ALA D O 1
ATOM 9613 N N . ASP D 4 212 ? 229.893 202.179 244.709 1.00 297.69 212 ASP D N 1
ATOM 9614 C CA . ASP D 4 212 ? 230.312 201.509 243.488 1.00 297.69 212 ASP D CA 1
ATOM 9615 C C . ASP D 4 212 ? 231.508 202.194 242.846 1.00 297.69 212 ASP D C 1
ATOM 9616 O O . ASP D 4 212 ? 232.521 201.538 242.598 1.00 297.69 212 ASP D O 1
ATOM 9621 N N . VAL D 4 213 ? 231.407 203.495 242.567 1.00 290.13 213 VAL D N 1
ATOM 9622 C CA . VAL D 4 213 ? 232.504 204.213 241.926 1.00 290.13 213 VAL D CA 1
ATOM 9623 C C . VAL D 4 213 ? 233.783 204.047 242.728 1.00 290.13 213 VAL D C 1
ATOM 9624 O O . VAL D 4 213 ? 234.855 203.779 242.173 1.00 290.13 213 VAL D O 1
ATOM 9628 N N . ILE D 4 214 ? 233.687 204.185 244.049 1.00 285.87 214 ILE D N 1
ATOM 9629 C CA . ILE D 4 214 ? 234.846 203.970 244.903 1.00 285.87 214 ILE D CA 1
ATOM 9630 C C . ILE D 4 214 ? 235.381 202.559 244.736 1.00 285.87 214 ILE D C 1
ATOM 9631 O O . ILE D 4 214 ? 236.595 202.356 244.621 1.00 285.87 214 ILE D O 1
ATOM 9636 N N . GLU D 4 215 ? 234.490 201.568 244.686 1.00 296.81 215 GLU D N 1
ATOM 9637 C CA . GLU D 4 215 ? 234.920 200.178 244.618 1.00 296.81 215 GLU D CA 1
ATOM 9638 C C . GLU D 4 215 ? 235.659 199.888 243.321 1.00 296.81 215 GLU D C 1
ATOM 9639 O O . GLU D 4 215 ? 236.704 199.229 243.324 1.00 296.81 215 GLU D O 1
ATOM 9645 N N . ASP D 4 216 ? 235.124 200.361 242.199 1.00 308.33 216 ASP D N 1
ATOM 9646 C CA . ASP D 4 216 ? 235.644 199.977 240.897 1.00 308.33 216 ASP D CA 1
ATOM 9647 C C . ASP D 4 216 ? 236.505 201.045 240.244 1.00 308.33 216 ASP D C 1
ATOM 9648 O O . ASP D 4 216 ? 237.310 200.714 239.368 1.00 308.33 216 ASP D O 1
ATOM 9653 N N . GLU D 4 217 ? 236.362 202.309 240.634 1.00 295.06 217 GLU D N 1
ATOM 9654 C CA . GLU D 4 217 ? 237.132 203.376 240.014 1.00 295.06 217 GLU D CA 1
ATOM 9655 C C . GLU D 4 217 ? 238.138 204.011 240.959 1.00 295.06 217 GLU D C 1
ATOM 9656 O O . GLU D 4 217 ? 239.338 204.023 240.670 1.00 295.06 217 GLU D O 1
ATOM 9662 N N . LEU D 4 218 ? 237.680 204.526 242.097 1.00 301.81 218 LEU D N 1
ATOM 9663 C CA . LEU D 4 218 ? 238.565 205.328 242.929 1.00 301.81 218 LEU D CA 1
ATOM 9664 C C . LEU D 4 218 ? 239.574 204.452 243.655 1.00 301.81 218 LEU D C 1
ATOM 9665 O O . LEU D 4 218 ? 240.785 204.624 243.491 1.00 301.81 218 LEU D O 1
ATOM 9670 N N . ALA D 4 219 ? 239.095 203.510 244.465 1.00 296.03 219 ALA D N 1
ATOM 9671 C CA . ALA D 4 219 ? 240.012 202.623 245.175 1.00 296.03 219 ALA D CA 1
ATOM 9672 C C . ALA D 4 219 ? 240.951 201.859 244.249 1.00 296.03 219 ALA D C 1
ATOM 9673 O O . ALA D 4 219 ? 242.141 201.741 244.591 1.00 296.03 219 ALA D O 1
ATOM 9675 N N . PRO D 4 220 ? 240.514 201.312 243.108 1.00 287.16 220 PRO D N 1
ATOM 9676 C CA . PRO D 4 220 ? 241.493 200.683 242.210 1.00 287.16 220 PRO D CA 1
ATOM 9677 C C . PRO D 4 220 ? 242.528 201.660 241.695 1.00 287.16 220 PRO D C 1
ATOM 9678 O O . PRO D 4 220 ? 243.696 201.290 241.538 1.00 287.16 220 PRO D O 1
ATOM 9682 N N . THR D 4 221 ? 242.134 202.906 241.436 1.00 280.99 221 THR D N 1
ATOM 9683 C CA . THR D 4 221 ? 243.105 203.907 241.011 1.00 280.99 221 THR D CA 1
ATOM 9684 C C . THR D 4 221 ? 244.105 204.202 242.118 1.00 280.99 221 THR D C 1
ATOM 9685 O O . THR D 4 221 ? 245.317 204.252 241.874 1.00 280.99 221 THR D O 1
ATOM 9689 N N . LEU D 4 222 ? 243.611 204.403 243.340 1.00 300.78 222 LEU D N 1
ATOM 9690 C CA . LEU D 4 222 ? 244.493 204.666 244.470 1.00 300.78 222 LEU D CA 1
ATOM 9691 C C . LEU D 4 222 ? 245.468 203.521 244.678 1.00 300.78 222 LEU D C 1
ATOM 9692 O O . LEU D 4 222 ? 246.650 203.747 244.950 1.00 300.78 222 LEU D O 1
ATOM 9697 N N . SER D 4 223 ? 244.988 202.282 244.565 1.00 305.23 223 SER D N 1
ATOM 9698 C CA . SER D 4 223 ? 245.883 201.138 244.689 1.00 305.23 223 SER D CA 1
ATOM 9699 C C . SER D 4 223 ? 246.892 201.110 243.552 1.00 305.23 223 SER D C 1
ATOM 9700 O O . SER D 4 223 ? 248.078 200.836 243.771 1.00 305.23 223 SER D O 1
ATOM 9703 N N . TYR D 4 224 ? 246.441 201.399 242.332 1.00 290.79 224 TYR D N 1
ATOM 9704 C CA . TYR D 4 224 ? 247.343 201.393 241.190 1.00 290.79 224 TYR D CA 1
ATOM 9705 C C . TYR D 4 224 ? 248.304 202.568 241.230 1.00 290.79 224 TYR D C 1
ATOM 9706 O O . TYR D 4 224 ? 249.477 202.421 240.872 1.00 290.79 224 TYR D O 1
ATOM 9715 N N . GLY D 4 225 ? 247.832 203.734 241.653 1.00 299.86 225 GLY D N 1
ATOM 9716 C CA . GLY D 4 225 ? 248.675 204.897 241.805 1.00 299.86 225 GLY D CA 1
ATOM 9717 C C . GLY D 4 225 ? 249.304 205.045 243.171 1.00 299.86 225 GLY D C 1
ATOM 9718 O O . GLY D 4 225 ? 249.939 206.074 243.429 1.00 299.86 225 GLY D O 1
ATOM 9719 N N . LYS D 4 226 ? 249.150 204.054 244.054 1.00 302.55 226 LYS D N 1
ATOM 9720 C CA . LYS D 4 226 ? 249.609 204.149 245.442 1.00 302.55 226 LYS D CA 1
ATOM 9721 C C . LYS D 4 226 ? 249.045 205.400 246.108 1.00 302.55 226 LYS D C 1
ATOM 9722 O O . LYS D 4 226 ? 249.629 205.953 247.042 1.00 302.55 226 LYS D O 1
ATOM 9728 N N . LYS D 4 227 ? 247.890 205.846 245.619 1.00 301.17 227 LYS D N 1
ATOM 9729 C CA . LYS D 4 227 ? 247.293 207.108 246.021 1.00 301.17 227 LYS D CA 1
ATOM 9730 C C . LYS D 4 227 ? 246.412 206.969 247.251 1.00 301.17 227 LYS D C 1
ATOM 9731 O O . LYS D 4 227 ? 245.583 207.846 247.514 1.00 301.17 227 LYS D O 1
ATOM 9737 N N . TRP D 4 228 ? 246.568 205.880 248.002 1.00 297.80 228 TRP D N 1
ATOM 9738 C CA . TRP D 4 228 ? 245.797 205.714 249.224 1.00 297.80 228 TRP D CA 1
ATOM 9739 C C . TRP D 4 228 ? 245.988 206.887 250.171 1.00 297.80 228 TRP D C 1
ATOM 9740 O O . TRP D 4 228 ? 245.007 207.453 250.663 1.00 297.80 228 TRP D O 1
ATOM 9751 N N . GLU D 4 229 ? 247.231 207.279 250.423 1.00 321.82 229 GLU D N 1
ATOM 9752 C CA . GLU D 4 229 ? 247.515 208.343 251.374 1.00 321.82 229 GLU D CA 1
ATOM 9753 C C . GLU D 4 229 ? 247.285 209.735 250.807 1.00 321.82 229 GLU D C 1
ATOM 9754 O O . GLU D 4 229 ? 246.723 210.587 251.495 1.00 321.82 229 GLU D O 1
ATOM 9760 N N . THR D 4 230 ? 247.717 209.997 249.574 1.00 325.35 230 THR D N 1
ATOM 9761 C CA . THR D 4 230 ? 247.556 211.339 249.026 1.00 325.35 230 THR D CA 1
ATOM 9762 C C . THR D 4 230 ? 246.086 211.688 248.826 1.00 325.35 230 THR D C 1
ATOM 9763 O O . THR D 4 230 ? 245.690 212.848 248.987 1.00 325.35 230 THR D O 1
ATOM 9767 N N . PHE D 4 231 ? 245.257 210.700 248.493 1.00 323.95 231 PHE D N 1
ATOM 9768 C CA . PHE D 4 231 ? 243.834 210.977 248.345 1.00 323.95 231 PHE D CA 1
ATOM 9769 C C . PHE D 4 231 ? 243.206 211.330 249.684 1.00 323.95 231 PHE D C 1
ATOM 9770 O O . PHE D 4 231 ? 242.518 212.350 249.809 1.00 323.95 231 PHE D O 1
ATOM 9778 N N . ILE D 4 232 ? 243.421 210.488 250.697 1.00 319.81 232 ILE D N 1
ATOM 9779 C CA . ILE D 4 232 ? 242.843 210.768 252.005 1.00 319.81 232 ILE D CA 1
ATOM 9780 C C . ILE D 4 232 ? 243.383 212.074 252.553 1.00 319.81 232 ILE D C 1
ATOM 9781 O O . ILE D 4 232 ? 242.689 212.784 253.291 1.00 319.81 232 ILE D O 1
ATOM 9786 N N . THR D 4 233 ? 244.620 212.418 252.204 1.00 322.80 233 THR D N 1
ATOM 9787 C CA . THR D 4 233 ? 245.163 213.711 252.586 1.00 322.80 233 THR D CA 1
ATOM 9788 C C . THR D 4 233 ? 244.412 214.835 251.889 1.00 322.80 233 THR D C 1
ATOM 9789 O O . THR D 4 233 ? 244.107 215.866 252.498 1.00 322.80 233 THR D O 1
ATOM 9793 N N . GLU D 4 234 ? 244.090 214.644 250.609 1.00 329.73 234 GLU D N 1
ATOM 9794 C CA . GLU D 4 234 ? 243.487 215.722 249.837 1.00 329.73 234 GLU D CA 1
ATOM 9795 C C . GLU D 4 234 ? 241.973 215.767 249.982 1.00 329.73 234 GLU D C 1
ATOM 9796 O O . GLU D 4 234 ? 241.399 216.861 250.050 1.00 329.73 234 GLU D O 1
ATOM 9802 N N . PHE D 4 235 ? 241.306 214.617 250.049 1.00 328.42 235 PHE D N 1
ATOM 9803 C CA . PHE D 4 235 ? 239.858 214.621 250.197 1.00 328.42 235 PHE D CA 1
ATOM 9804 C C . PHE D 4 235 ? 239.343 214.125 251.536 1.00 328.42 235 PHE D C 1
ATOM 9805 O O . PHE D 4 235 ? 238.347 214.663 252.018 1.00 328.42 235 PHE D O 1
ATOM 9813 N N . PHE D 4 236 ? 239.978 213.145 252.167 1.00 331.61 236 PHE D N 1
ATOM 9814 C CA . PHE D 4 236 ? 239.412 212.610 253.404 1.00 331.61 236 PHE D CA 1
ATOM 9815 C C . PHE D 4 236 ? 239.739 213.558 254.559 1.00 331.61 236 PHE D C 1
ATOM 9816 O O . PHE D 4 236 ? 240.428 213.217 255.517 1.00 331.61 236 PHE D O 1
ATOM 9824 N N . ASN D 4 237 ? 239.224 214.780 254.438 1.00 328.69 237 ASN D N 1
ATOM 9825 C CA . ASN D 4 237 ? 239.511 215.867 255.361 1.00 328.69 237 ASN D CA 1
ATOM 9826 C C . ASN D 4 237 ? 238.222 216.602 255.702 1.00 328.69 237 ASN D C 1
ATOM 9827 O O . ASN D 4 237 ? 237.184 216.421 255.061 1.00 328.69 237 ASN D O 1
ATOM 9832 N N . LYS D 4 238 ? 238.308 217.452 256.729 1.00 328.18 238 LYS D N 1
ATOM 9833 C CA . LYS D 4 238 ? 237.128 218.159 257.216 1.00 328.18 238 LYS D CA 1
ATOM 9834 C C . LYS D 4 238 ? 236.564 219.110 256.172 1.00 328.18 238 LYS D C 1
ATOM 9835 O O . LYS D 4 238 ? 235.351 219.344 256.141 1.00 328.18 238 LYS D O 1
ATOM 9841 N N . GLN D 4 239 ? 237.419 219.673 255.319 1.00 329.25 239 GLN D N 1
ATOM 9842 C CA . GLN D 4 239 ? 236.930 220.600 254.307 1.00 329.25 239 GLN D CA 1
ATOM 9843 C C . GLN D 4 239 ? 236.018 219.895 253.314 1.00 329.25 239 GLN D C 1
ATOM 9844 O O . GLN D 4 239 ? 234.928 220.389 253.003 1.00 329.25 239 GLN D O 1
ATOM 9850 N N . GLN D 4 240 ? 236.441 218.736 252.810 1.00 341.34 240 GLN D N 1
ATOM 9851 C CA . GLN D 4 240 ? 235.583 217.967 251.920 1.00 341.34 240 GLN D CA 1
ATOM 9852 C C . GLN D 4 240 ? 234.440 217.296 252.666 1.00 341.34 240 GLN D C 1
ATOM 9853 O O . GLN D 4 240 ? 233.417 216.979 252.052 1.00 341.34 240 GLN D O 1
ATOM 9859 N N . PHE D 4 241 ? 234.591 217.069 253.966 1.00 341.03 241 PHE D N 1
ATOM 9860 C CA . PHE D 4 241 ? 233.574 216.406 254.774 1.00 341.03 241 PHE D CA 1
ATOM 9861 C C . PHE D 4 241 ? 233.117 217.385 255.844 1.00 341.03 241 PHE D C 1
ATOM 9862 O O . PHE D 4 241 ? 233.621 217.372 256.968 1.00 341.03 241 PHE D O 1
ATOM 9870 N N . SER D 4 242 ? 232.154 218.230 255.490 1.00 331.57 242 SER D N 1
ATOM 9871 C CA . SER D 4 242 ? 231.593 219.172 256.444 1.00 331.57 242 SER D CA 1
ATOM 9872 C C . SER D 4 242 ? 230.652 218.508 257.436 1.00 331.57 242 SER D C 1
ATOM 9873 O O . SER D 4 242 ? 230.358 219.104 258.479 1.00 331.57 242 SER D O 1
ATOM 9876 N N . LEU D 4 243 ? 230.175 217.300 257.131 1.00 332.18 243 LEU D N 1
ATOM 9877 C CA . LEU D 4 243 ? 229.255 216.562 257.997 1.00 332.18 243 LEU D CA 1
ATOM 9878 C C . LEU D 4 243 ? 227.984 217.362 258.264 1.00 332.18 243 LEU D C 1
ATOM 9879 O O . LEU D 4 243 ? 227.275 217.128 259.245 1.00 332.18 243 LEU D O 1
ATOM 9884 N N . LYS D 4 244 ? 227.696 218.319 257.381 1.00 327.77 244 LYS D N 1
ATOM 9885 C CA . LYS D 4 244 ? 226.455 219.075 257.442 1.00 327.77 244 LYS D CA 1
ATOM 9886 C C . LYS D 4 244 ? 225.239 218.213 257.138 1.00 327.77 244 LYS D C 1
ATOM 9887 O O . LYS D 4 244 ? 224.189 218.399 257.763 1.00 327.77 244 LYS D O 1
ATOM 9893 N N . SER D 4 245 ? 225.360 217.273 256.203 1.00 336.85 245 SER D N 1
ATOM 9894 C CA . SER D 4 245 ? 224.240 216.476 255.733 1.00 336.85 245 SER D CA 1
ATOM 9895 C C . SER D 4 245 ? 224.424 215.017 256.120 1.00 336.85 245 SER D C 1
ATOM 9896 O O . SER D 4 245 ? 225.548 214.511 256.198 1.00 336.85 245 SER D O 1
ATOM 9899 N N . ASP D 4 246 ? 223.296 214.348 256.364 1.00 333.68 246 ASP D N 1
ATOM 9900 C CA . ASP D 4 246 ? 223.322 212.909 256.588 1.00 333.68 246 ASP D CA 1
ATOM 9901 C C . ASP D 4 246 ? 223.923 212.175 255.401 1.00 333.68 246 ASP D C 1
ATOM 9902 O O . ASP D 4 246 ? 224.568 211.138 255.576 1.00 333.68 246 ASP D O 1
ATOM 9907 N N . THR D 4 247 ? 223.715 212.691 254.187 1.00 336.22 247 THR D N 1
ATOM 9908 C CA . THR D 4 247 ? 224.341 212.093 253.016 1.00 336.22 247 THR D CA 1
ATOM 9909 C C . THR D 4 247 ? 225.854 212.212 253.093 1.00 336.22 247 THR D C 1
ATOM 9910 O O . THR D 4 247 ? 226.576 211.264 252.769 1.00 336.22 247 THR D O 1
ATOM 9914 N N . ASN D 4 248 ? 226.350 213.378 253.511 1.00 338.35 248 ASN D N 1
ATOM 9915 C CA . ASN D 4 248 ? 227.784 213.535 253.715 1.00 338.35 248 ASN D CA 1
ATOM 9916 C C . ASN D 4 248 ? 228.292 212.565 254.770 1.00 338.35 248 ASN D C 1
ATOM 9917 O O . ASN D 4 248 ? 229.374 211.992 254.623 1.00 338.35 248 ASN D O 1
ATOM 9922 N N . TYR D 4 249 ? 227.515 212.352 255.832 1.00 321.23 249 TYR D N 1
ATOM 9923 C CA . TYR D 4 249 ? 227.929 211.423 256.878 1.00 321.23 249 TYR D CA 1
ATOM 9924 C C . TYR D 4 249 ? 227.996 209.997 256.352 1.00 321.23 249 TYR D C 1
ATOM 9925 O O . TYR D 4 249 ? 228.968 209.275 256.598 1.00 321.23 249 TYR D O 1
ATOM 9934 N N . GLN D 4 250 ? 226.951 209.567 255.644 1.00 315.77 250 GLN D N 1
ATOM 9935 C CA . GLN D 4 250 ? 226.934 208.229 255.068 1.00 315.77 250 GLN D CA 1
ATOM 9936 C C . GLN D 4 250 ? 228.093 208.038 254.105 1.00 315.77 250 GLN D C 1
ATOM 9937 O O . GLN D 4 250 ? 228.802 207.028 254.161 1.00 315.77 250 GLN D O 1
ATOM 9943 N N . LEU D 4 251 ? 228.292 208.999 253.204 1.00 330.35 251 LEU D N 1
ATOM 9944 C CA . LEU D 4 251 ? 229.395 208.922 252.257 1.00 330.35 251 LEU D CA 1
ATOM 9945 C C . LEU D 4 251 ? 230.733 208.875 252.977 1.00 330.35 251 LEU D C 1
ATOM 9946 O O . LEU D 4 251 ? 231.625 208.117 252.591 1.00 330.35 251 LEU D O 1
ATOM 9951 N N . PHE D 4 252 ? 230.890 209.685 254.021 1.00 320.84 252 PHE D N 1
ATOM 9952 C CA . PHE D 4 252 ? 232.131 209.700 254.780 1.00 320.84 252 PHE D CA 1
ATOM 9953 C C . PHE D 4 252 ? 232.398 208.346 255.417 1.00 320.84 252 PHE D C 1
ATOM 9954 O O . PHE D 4 252 ? 233.512 207.818 255.331 1.00 320.84 252 PHE D O 1
ATOM 9962 N N . ILE D 4 253 ? 231.386 207.778 256.070 1.00 308.42 253 ILE D N 1
ATOM 9963 C CA . ILE D 4 253 ? 231.516 206.446 256.650 1.00 308.42 253 ILE D CA 1
ATOM 9964 C C . ILE D 4 253 ? 231.865 205.433 255.573 1.00 308.42 253 ILE D C 1
ATOM 9965 O O . ILE D 4 253 ? 232.698 204.543 255.780 1.00 308.42 253 ILE D O 1
ATOM 9970 N N . LYS D 4 254 ? 231.232 205.551 254.409 1.00 314.40 254 LYS D N 1
ATOM 9971 C CA . LYS D 4 254 ? 231.445 204.577 253.349 1.00 314.40 254 LYS D CA 1
ATOM 9972 C C . LYS D 4 254 ? 232.869 204.643 252.826 1.00 314.40 254 LYS D C 1
ATOM 9973 O O . LYS D 4 254 ? 233.515 203.612 252.632 1.00 314.40 254 LYS D O 1
ATOM 9979 N N . LEU D 4 255 ? 233.379 205.852 252.591 1.00 324.82 255 LEU D N 1
ATOM 9980 C CA . LEU D 4 255 ? 234.758 205.978 252.131 1.00 324.82 255 LEU D CA 1
ATOM 9981 C C . LEU D 4 255 ? 235.734 205.532 253.204 1.00 324.82 255 LEU D C 1
ATOM 9982 O O . LEU D 4 255 ? 236.759 204.909 252.901 1.00 324.82 255 LEU D O 1
ATOM 9987 N N . TYR D 4 256 ? 235.454 205.869 254.464 1.00 306.98 256 TYR D N 1
ATOM 9988 C CA . TYR D 4 256 ? 236.293 205.380 255.546 1.00 306.98 256 TYR D CA 1
ATOM 9989 C C . TYR D 4 256 ? 236.380 203.865 255.505 1.00 306.98 256 TYR D C 1
ATOM 9990 O O . TYR D 4 256 ? 237.475 203.297 255.479 1.00 306.98 256 TYR D O 1
ATOM 9999 N N . TYR D 4 257 ? 235.226 203.197 255.503 1.00 301.54 257 TYR D N 1
ATOM 10000 C CA . TYR D 4 257 ? 235.193 201.748 255.355 1.00 301.54 257 TYR D CA 1
ATOM 10001 C C . TYR D 4 257 ? 235.986 201.300 254.140 1.00 301.54 257 TYR D C 1
ATOM 10002 O O . TYR D 4 257 ? 236.804 200.381 254.222 1.00 301.54 257 TYR D O 1
ATOM 10011 N N . SER D 4 258 ? 235.765 201.959 253.004 1.00 305.12 258 SER D N 1
ATOM 10012 C CA . SER D 4 258 ? 236.328 201.495 251.745 1.00 305.12 258 SER D CA 1
ATOM 10013 C C . SER D 4 258 ? 237.844 201.507 251.782 1.00 305.12 258 SER D C 1
ATOM 10014 O O . SER D 4 258 ? 238.489 200.498 251.484 1.00 305.12 258 SER D O 1
ATOM 10017 N N . LEU D 4 259 ? 238.434 202.639 252.150 1.00 311.62 259 LEU D N 1
ATOM 10018 C CA . LEU D 4 259 ? 239.884 202.748 252.067 1.00 311.62 259 LEU D CA 1
ATOM 10019 C C . LEU D 4 259 ? 240.555 202.147 253.297 1.00 311.62 259 LEU D C 1
ATOM 10020 O O . LEU D 4 259 ? 241.695 201.675 253.218 1.00 311.62 259 LEU D O 1
ATOM 10025 N N . GLU D 4 260 ? 239.873 202.158 254.445 1.00 309.35 260 GLU D N 1
ATOM 10026 C CA . GLU D 4 260 ? 240.286 201.312 255.557 1.00 309.35 260 GLU D CA 1
ATOM 10027 C C . GLU D 4 260 ? 240.443 199.868 255.107 1.00 309.35 260 GLU D C 1
ATOM 10028 O O . GLU D 4 260 ? 241.436 199.210 255.432 1.00 309.35 260 GLU D O 1
ATOM 10034 N N . LYS D 4 261 ? 239.459 199.353 254.371 1.00 309.37 261 LYS D N 1
ATOM 10035 C CA . LYS D 4 261 ? 239.608 198.048 253.744 1.00 309.37 261 LYS D CA 1
ATOM 10036 C C . LYS D 4 261 ? 240.776 198.051 252.770 1.00 309.37 261 LYS D C 1
ATOM 10037 O O . LYS D 4 261 ? 241.527 197.073 252.680 1.00 309.37 261 LYS D O 1
ATOM 10043 N N . GLY D 4 262 ? 240.951 199.152 252.041 1.00 306.46 262 GLY D N 1
ATOM 10044 C CA . GLY D 4 262 ? 242.067 199.246 251.118 1.00 306.46 262 GLY D CA 1
ATOM 10045 C C . GLY D 4 262 ? 243.400 199.341 251.830 1.00 306.46 262 GLY D C 1
ATOM 10046 O O . GLY D 4 262 ? 244.314 198.557 251.563 1.00 306.46 262 GLY D O 1
ATOM 10047 N N . VAL D 4 263 ? 243.532 200.294 252.744 1.00 293.93 263 VAL D N 1
ATOM 10048 C CA . VAL D 4 263 ? 244.752 200.469 253.519 1.00 293.93 263 VAL D CA 1
ATOM 10049 C C . VAL D 4 263 ? 244.703 199.481 254.674 1.00 293.93 263 VAL D C 1
ATOM 10050 O O . VAL D 4 263 ? 244.006 199.699 255.670 1.00 293.93 263 VAL D O 1
ATOM 10054 N N . LYS D 4 264 ? 245.423 198.376 254.529 1.00 310.94 264 LYS D N 1
ATOM 10055 C CA . LYS D 4 264 ? 245.584 197.425 255.612 1.00 310.94 264 LYS D CA 1
ATOM 10056 C C . LYS D 4 264 ? 247.036 197.075 255.887 1.00 310.94 264 LYS D C 1
ATOM 10057 O O . LYS D 4 264 ? 247.315 196.423 256.899 1.00 310.94 264 LYS D O 1
ATOM 10063 N N . ASP D 4 265 ? 247.963 197.490 255.027 1.00 324.09 265 ASP D N 1
ATOM 10064 C CA . ASP D 4 265 ? 249.379 197.231 255.223 1.00 324.09 265 ASP D CA 1
ATOM 10065 C C . ASP D 4 265 ? 250.196 198.497 255.415 1.00 324.09 265 ASP D C 1
ATOM 10066 O O . ASP D 4 265 ? 251.340 198.411 255.874 1.00 324.09 265 ASP D O 1
ATOM 10071 N N . ASN D 4 266 ? 249.649 199.660 255.079 1.00 340.59 266 ASN D N 1
ATOM 10072 C CA . ASN D 4 266 ? 250.342 200.932 255.246 1.00 340.59 266 ASN D CA 1
ATOM 10073 C C . ASN D 4 266 ? 249.976 201.479 256.620 1.00 340.59 266 ASN D C 1
ATOM 10074 O O . ASN D 4 266 ? 248.909 202.072 256.801 1.00 340.59 266 ASN D O 1
ATOM 10079 N N . SER D 4 267 ? 250.863 201.263 257.594 1.00 350.14 267 SER D N 1
ATOM 10080 C CA . SER D 4 267 ? 250.619 201.785 258.933 1.00 350.14 267 SER D CA 1
ATOM 10081 C C . SER D 4 267 ? 250.562 203.305 258.921 1.00 350.14 267 SER D C 1
ATOM 10082 O O . SER D 4 267 ? 249.732 203.907 259.610 1.00 350.14 267 SER D O 1
ATOM 10085 N N . GLU D 4 268 ? 251.443 203.943 258.147 1.00 338.43 268 GLU D N 1
ATOM 10086 C CA . GLU D 4 268 ? 251.416 205.398 258.057 1.00 338.43 268 GLU D CA 1
ATOM 10087 C C . GLU D 4 268 ? 250.101 205.884 257.468 1.00 338.43 268 GLU D C 1
ATOM 10088 O O . GLU D 4 268 ? 249.537 206.877 257.934 1.00 338.43 268 GLU D O 1
ATOM 10094 N N . ALA D 4 269 ? 249.594 205.196 256.444 1.00 348.09 269 ALA D N 1
ATOM 10095 C CA . ALA D 4 269 ? 248.319 205.601 255.864 1.00 348.09 269 ALA D CA 1
ATOM 10096 C C . ALA D 4 269 ? 247.172 205.363 256.835 1.00 348.09 269 ALA D C 1
ATOM 10097 O O . ALA D 4 269 ? 246.223 206.150 256.881 1.00 348.09 269 ALA D O 1
ATOM 10099 N N . SER D 4 270 ? 247.237 204.286 257.619 1.00 348.65 270 SER D N 1
ATOM 10100 C CA . SER D 4 270 ? 246.195 204.056 258.614 1.00 348.65 270 SER D CA 1
ATOM 10101 C C . SER D 4 270 ? 246.214 205.144 259.676 1.00 348.65 270 SER D C 1
ATOM 10102 O O . SER D 4 270 ? 245.163 205.653 260.075 1.00 348.65 270 SER D O 1
ATOM 10105 N N . ARG D 4 271 ? 247.404 205.513 260.148 1.00 336.09 271 ARG D N 1
ATOM 10106 C CA . ARG D 4 271 ? 247.513 206.615 261.095 1.00 336.09 271 ARG D CA 1
ATOM 10107 C C . ARG D 4 271 ? 247.028 207.914 260.477 1.00 336.09 271 ARG D C 1
ATOM 10108 O O . ARG D 4 271 ? 246.369 208.719 261.142 1.00 336.09 271 ARG D O 1
ATOM 10116 N N . LYS D 4 272 ? 247.353 208.139 259.205 1.00 333.97 272 LYS D N 1
ATOM 10117 C CA . LYS D 4 272 ? 246.930 209.359 258.536 1.00 333.97 272 LYS D CA 1
ATOM 10118 C C . LYS D 4 272 ? 245.417 209.415 258.432 1.00 333.97 272 LYS D C 1
ATOM 10119 O O . LYS D 4 272 ? 244.805 210.447 258.710 1.00 333.97 272 LYS D O 1
ATOM 10125 N N . LEU D 4 273 ? 244.792 208.301 258.052 1.00 347.94 273 LEU D N 1
ATOM 10126 C CA . LEU D 4 273 ? 243.340 208.285 257.934 1.00 347.94 273 LEU D CA 1
ATOM 10127 C C . LEU D 4 273 ? 242.682 208.385 259.300 1.00 347.94 273 LEU D C 1
ATOM 10128 O O . LEU D 4 273 ? 241.611 208.979 259.431 1.00 347.94 273 LEU D O 1
ATOM 10133 N N . GLN D 4 274 ? 243.302 207.808 260.328 1.00 339.31 274 GLN D N 1
ATOM 10134 C CA . GLN D 4 274 ? 242.741 207.917 261.667 1.00 339.31 274 GLN D CA 1
ATOM 10135 C C . GLN D 4 274 ? 242.812 209.351 262.164 1.00 339.31 274 GLN D C 1
ATOM 10136 O O . GLN D 4 274 ? 241.831 209.879 262.698 1.00 339.31 274 GLN D O 1
ATOM 10142 N N . SER D 4 275 ? 243.966 209.994 262.003 1.00 342.11 275 SER D N 1
ATOM 10143 C CA . SER D 4 275 ? 244.069 211.416 262.294 1.00 342.11 275 SER D CA 1
ATOM 10144 C C . SER D 4 275 ? 243.043 212.199 261.494 1.00 342.11 275 SER D C 1
ATOM 10145 O O . SER D 4 275 ? 242.373 213.088 262.024 1.00 342.11 275 SER D O 1
ATOM 10148 N N . ASN D 4 276 ? 242.897 211.867 260.213 1.00 347.76 276 ASN D N 1
ATOM 10149 C CA . ASN D 4 276 ? 241.948 212.567 259.362 1.00 347.76 276 ASN D CA 1
ATOM 10150 C C . ASN D 4 276 ? 240.537 212.453 259.910 1.00 347.76 276 ASN D C 1
ATOM 10151 O O . ASN D 4 276 ? 239.846 213.460 260.065 1.00 347.76 276 ASN D O 1
ATOM 10156 N N . VAL D 4 277 ? 240.096 211.235 260.221 1.00 346.77 277 VAL D N 1
ATOM 10157 C CA . VAL D 4 277 ? 238.717 211.045 260.657 1.00 346.77 277 VAL D CA 1
ATOM 10158 C C . VAL D 4 277 ? 238.494 211.685 262.019 1.00 346.77 277 VAL D C 1
ATOM 10159 O O . VAL D 4 277 ? 237.457 212.316 262.253 1.00 346.77 277 VAL D O 1
ATOM 10163 N N . VAL D 4 278 ? 239.457 211.551 262.935 1.00 343.59 278 VAL D N 1
ATOM 10164 C CA . VAL D 4 278 ? 239.258 212.127 264.259 1.00 343.59 278 VAL D CA 1
ATOM 10165 C C . VAL D 4 278 ? 239.258 213.646 264.182 1.00 343.59 278 VAL D C 1
ATOM 10166 O O . VAL D 4 278 ? 238.500 214.307 264.892 1.00 343.59 278 VAL D O 1
ATOM 10170 N N . ASP D 4 279 ? 240.068 214.224 263.292 1.00 353.96 279 ASP D N 1
ATOM 10171 C CA . ASP D 4 279 ? 240.030 215.669 263.104 1.00 353.96 279 ASP D CA 1
ATOM 10172 C C . ASP D 4 279 ? 238.726 216.097 262.453 1.00 353.96 279 ASP D C 1
ATOM 10173 O O . ASP D 4 279 ? 238.143 217.116 262.832 1.00 353.96 279 ASP D O 1
ATOM 10178 N N . ILE D 4 280 ? 238.255 215.325 261.474 1.00 357.21 280 ILE D N 1
ATOM 10179 C CA . ILE D 4 280 ? 236.999 215.639 260.805 1.00 357.21 280 ILE D CA 1
ATOM 10180 C C . ILE D 4 280 ? 235.862 215.671 261.809 1.00 357.21 280 ILE D C 1
ATOM 10181 O O . ILE D 4 280 ? 235.052 216.604 261.822 1.00 357.21 280 ILE D O 1
ATOM 10186 N N . LEU D 4 281 ? 235.787 214.661 262.671 1.00 347.18 281 LEU D N 1
ATOM 10187 C CA . LEU D 4 281 ? 234.679 214.606 263.616 1.00 347.18 281 LEU D CA 1
ATOM 10188 C C . LEU D 4 281 ? 234.889 215.573 264.776 1.00 347.18 281 LEU D C 1
ATOM 10189 O O . LEU D 4 281 ? 233.928 216.156 265.280 1.00 347.18 281 LEU D O 1
ATOM 10194 N N . PHE D 4 282 ? 236.140 215.817 265.169 1.00 346.86 282 PHE D N 1
ATOM 10195 C CA . PHE D 4 282 ? 236.407 216.864 266.148 1.00 346.86 282 PHE D CA 1
ATOM 10196 C C . PHE D 4 282 ? 235.962 218.225 265.631 1.00 346.86 282 PHE D C 1
ATOM 10197 O O . PHE D 4 282 ? 235.486 219.068 266.401 1.00 346.86 282 PHE D O 1
ATOM 10205 N N . HIS D 4 283 ? 236.102 218.454 264.326 1.00 351.86 283 HIS D N 1
ATOM 10206 C CA . HIS D 4 283 ? 235.790 219.754 263.753 1.00 351.86 283 HIS D CA 1
ATOM 10207 C C . HIS D 4 283 ? 234.319 219.898 263.406 1.00 351.86 283 HIS D C 1
ATOM 10208 O O . HIS D 4 283 ? 233.781 221.006 263.477 1.00 351.86 283 HIS D O 1
ATOM 10215 N N . ASN D 4 284 ? 233.664 218.809 263.006 1.00 357.11 284 ASN D N 1
ATOM 10216 C CA . ASN D 4 284 ? 232.269 218.838 262.590 1.00 357.11 284 ASN D CA 1
ATOM 10217 C C . ASN D 4 284 ? 231.365 218.127 263.588 1.00 357.11 284 ASN D C 1
ATOM 10218 O O . ASN D 4 284 ? 230.279 217.667 263.218 1.00 357.11 284 ASN D O 1
ATOM 10223 N N . SER D 4 285 ? 231.820 217.982 264.835 1.00 353.36 285 SER D N 1
ATOM 10224 C CA . SER D 4 285 ? 230.949 217.473 265.882 1.00 353.36 285 SER D CA 1
ATOM 10225 C C . SER D 4 285 ? 229.700 218.321 266.004 1.00 353.36 285 SER D C 1
ATOM 10226 O O . SER D 4 285 ? 228.598 217.792 266.156 1.00 353.36 285 SER D O 1
ATOM 10229 N N . GLU D 4 286 ? 229.850 219.642 265.928 1.00 347.04 286 GLU D N 1
ATOM 10230 C CA . GLU D 4 286 ? 228.686 220.517 265.978 1.00 347.04 286 GLU D CA 1
ATOM 10231 C C . GLU D 4 286 ? 227.731 220.232 264.825 1.00 347.04 286 GLU D C 1
ATOM 10232 O O . GLU D 4 286 ? 226.508 220.267 265.005 1.00 347.04 286 GLU D O 1
ATOM 10238 N N . ASN D 4 287 ? 228.265 219.931 263.639 1.00 347.73 287 ASN D N 1
ATOM 10239 C CA . ASN D 4 287 ? 227.397 219.631 262.505 1.00 347.73 287 ASN D CA 1
ATOM 10240 C C . ASN D 4 287 ? 226.665 218.314 262.707 1.00 347.73 287 ASN D C 1
ATOM 10241 O O . ASN D 4 287 ? 225.439 218.248 262.557 1.00 347.73 287 ASN D O 1
ATOM 10246 N N . LEU D 4 288 ? 227.395 217.253 263.049 1.00 349.71 288 LEU D N 1
ATOM 10247 C CA . LEU D 4 288 ? 226.742 215.956 263.188 1.00 349.71 288 LEU D CA 1
ATOM 10248 C C . LEU D 4 288 ? 226.028 215.796 264.526 1.00 349.71 288 LEU D C 1
ATOM 10249 O O . LEU D 4 288 ? 225.452 214.733 264.779 1.00 349.71 288 LEU D O 1
ATOM 10254 N N . PHE D 4 289 ? 226.046 216.819 265.381 1.00 339.59 289 PHE D N 1
ATOM 10255 C CA . PHE D 4 289 ? 225.166 216.824 266.545 1.00 339.59 289 PHE D CA 1
ATOM 10256 C C . PHE D 4 289 ? 223.705 216.834 266.115 1.00 339.59 289 PHE D C 1
ATOM 10257 O O . PHE D 4 289 ? 222.902 216.006 266.557 1.00 339.59 289 PHE D O 1
ATOM 10265 N N . ASN D 4 290 ? 223.349 217.768 265.233 1.00 330.22 290 ASN D N 1
ATOM 10266 C CA . ASN D 4 290 ? 221.956 218.002 264.855 1.00 330.22 290 ASN D CA 1
ATOM 10267 C C . ASN D 4 290 ? 221.589 217.086 263.693 1.00 330.22 290 ASN D C 1
ATOM 10268 O O . ASN D 4 290 ? 221.361 217.515 262.560 1.00 330.22 290 ASN D O 1
ATOM 10273 N N . LEU D 4 291 ? 221.533 215.791 263.990 1.00 331.61 291 LEU D N 1
ATOM 10274 C CA . LEU D 4 291 ? 221.092 214.805 263.013 1.00 331.61 291 LEU D CA 1
ATOM 10275 C C . LEU D 4 291 ? 219.943 213.985 263.584 1.00 331.61 291 LEU D C 1
ATOM 10276 O O . LEU D 4 291 ? 219.518 214.212 264.722 1.00 331.61 291 LEU D O 1
ATOM 10281 N N . SER D 4 292 ? 219.435 213.036 262.806 1.00 332.14 292 SER D N 1
ATOM 10282 C CA . SER D 4 292 ? 218.344 212.174 263.227 1.00 332.14 292 SER D CA 1
ATOM 10283 C C . SER D 4 292 ? 218.886 210.785 263.532 1.00 332.14 292 SER D C 1
ATOM 10284 O O . SER D 4 292 ? 219.973 210.412 263.084 1.00 332.14 292 SER D O 1
ATOM 10287 N N . SER D 4 293 ? 218.105 210.015 264.292 1.00 326.21 293 SER D N 1
ATOM 10288 C CA . SER D 4 293 ? 218.538 208.711 264.796 1.00 326.21 293 SER D CA 1
ATOM 10289 C C . SER D 4 293 ? 219.916 208.826 265.439 1.00 326.21 293 SER D C 1
ATOM 10290 O O . SER D 4 293 ? 220.824 208.030 265.184 1.00 326.21 293 SER D O 1
ATOM 10293 N N . LEU D 4 294 ? 220.065 209.856 266.275 1.00 320.43 294 LEU D N 1
ATOM 10294 C CA . LEU D 4 294 ? 221.382 210.229 266.775 1.00 320.43 294 LEU D CA 1
ATOM 10295 C C . LEU D 4 294 ? 222.021 209.102 267.569 1.00 320.43 294 LEU D C 1
ATOM 10296 O O . LEU D 4 294 ? 223.231 208.889 267.477 1.00 320.43 294 LEU D O 1
ATOM 10301 N N . THR D 4 295 ? 221.228 208.371 268.356 1.00 323.33 295 THR D N 1
ATOM 10302 C CA . THR D 4 295 ? 221.788 207.300 269.176 1.00 323.33 295 THR D CA 1
ATOM 10303 C C . THR D 4 295 ? 222.463 206.241 268.317 1.00 323.33 295 THR D C 1
ATOM 10304 O O . THR D 4 295 ? 223.549 205.753 268.654 1.00 323.33 295 THR D O 1
ATOM 10308 N N . HIS D 4 296 ? 221.827 205.862 267.207 1.00 321.91 296 HIS D N 1
ATOM 10309 C CA . HIS D 4 296 ? 222.434 204.880 266.320 1.00 321.91 296 HIS D CA 1
ATOM 10310 C C . HIS D 4 296 ? 223.714 205.421 265.704 1.00 321.91 296 HIS D C 1
ATOM 10311 O O . HIS D 4 296 ? 224.692 204.685 265.543 1.00 321.91 296 HIS D O 1
ATOM 10318 N N . LYS D 4 297 ? 223.725 206.705 265.346 1.00 312.58 297 LYS D N 1
ATOM 10319 C CA . LYS D 4 297 ? 224.941 207.300 264.805 1.00 312.58 297 LYS D CA 1
ATOM 10320 C C . LYS D 4 297 ? 226.050 207.319 265.844 1.00 312.58 297 LYS D C 1
ATOM 10321 O O . LYS D 4 297 ? 227.222 207.113 265.515 1.00 312.58 297 LYS D O 1
ATOM 10327 N N . LEU D 4 298 ? 225.697 207.559 267.107 1.00 315.88 298 LEU D N 1
ATOM 10328 C CA . LEU D 4 298 ? 226.690 207.535 268.173 1.00 315.88 298 LEU D CA 1
ATOM 10329 C C . LEU D 4 298 ? 227.246 206.134 268.363 1.00 315.88 298 LEU D C 1
ATOM 10330 O O . LEU D 4 298 ? 228.457 205.958 268.519 1.00 315.88 298 LEU D O 1
ATOM 10335 N N . ASP D 4 299 ? 226.373 205.126 268.358 1.00 313.33 299 ASP D N 1
ATOM 10336 C CA . ASP D 4 299 ? 226.837 203.746 268.437 1.00 313.33 299 ASP D CA 1
ATOM 10337 C C . ASP D 4 299 ? 227.745 203.413 267.263 1.00 313.33 299 ASP D C 1
ATOM 10338 O O . ASP D 4 299 ? 228.779 202.759 267.427 1.00 313.33 299 ASP D O 1
ATOM 10343 N N . GLU D 4 300 ? 227.372 203.865 266.067 1.00 314.12 300 GLU D N 1
ATOM 10344 C CA . GLU D 4 300 ? 228.177 203.611 264.879 1.00 314.12 300 GLU D CA 1
ATOM 10345 C C . GLU D 4 300 ? 229.557 204.238 265.008 1.00 314.12 300 GLU D C 1
ATOM 10346 O O . GLU D 4 300 ? 230.578 203.566 264.831 1.00 314.12 300 GLU D O 1
ATOM 10352 N N . LEU D 4 301 ? 229.605 205.535 265.312 1.00 310.51 301 LEU D N 1
ATOM 10353 C CA . LEU D 4 301 ? 230.886 206.216 265.423 1.00 310.51 301 LEU D CA 1
ATOM 10354 C C . LEU D 4 301 ? 231.713 205.665 266.572 1.00 310.51 301 LEU D C 1
ATOM 10355 O O . LEU D 4 301 ? 232.941 205.638 266.486 1.00 310.51 301 LEU D O 1
ATOM 10360 N N . TRP D 4 302 ? 231.070 205.217 267.650 1.00 305.77 302 TRP D N 1
ATOM 10361 C CA . TRP D 4 302 ? 231.826 204.629 268.745 1.00 305.77 302 TRP D CA 1
ATOM 10362 C C . TRP D 4 302 ? 232.385 203.273 268.346 1.00 305.77 302 TRP D C 1
ATOM 10363 O O . TRP D 4 302 ? 233.507 202.925 268.721 1.00 305.77 302 TRP D O 1
ATOM 10374 N N . SER D 4 303 ? 231.614 202.493 267.589 1.00 298.72 303 SER D N 1
ATOM 10375 C CA . SER D 4 303 ? 232.131 201.242 267.050 1.00 298.72 303 SER D CA 1
ATOM 10376 C C . SER D 4 303 ? 233.297 201.502 266.109 1.00 298.72 303 SER D C 1
ATOM 10377 O O . SER D 4 303 ? 234.226 200.693 266.014 1.00 298.72 303 SER D O 1
ATOM 10380 N N . ILE D 4 304 ? 233.252 202.619 265.389 1.00 302.52 304 ILE D N 1
ATOM 10381 C CA . ILE D 4 304 ? 234.375 202.996 264.537 1.00 302.52 304 ILE D CA 1
ATOM 10382 C C . ILE D 4 304 ? 235.583 203.351 265.393 1.00 302.52 304 ILE D C 1
ATOM 10383 O O . ILE D 4 304 ? 236.701 202.875 265.162 1.00 302.52 304 ILE D O 1
ATOM 10388 N N . LEU D 4 305 ? 235.365 204.189 266.403 1.00 317.13 305 LEU D N 1
ATOM 10389 C CA . LEU D 4 305 ? 236.426 204.632 267.293 1.00 317.13 305 LEU D CA 1
ATOM 10390 C C . LEU D 4 305 ? 237.043 203.486 268.076 1.00 317.13 305 LEU D C 1
ATOM 10391 O O . LEU D 4 305 ? 238.217 203.565 268.447 1.00 317.13 305 LEU D O 1
ATOM 10396 N N . SER D 4 306 ? 236.273 202.432 268.349 1.00 333.92 306 SER D N 1
ATOM 10397 C CA . SER D 4 306 ? 236.784 201.339 269.166 1.00 333.92 306 SER D CA 1
ATOM 10398 C C . SER D 4 306 ? 237.990 200.677 268.519 1.00 333.92 306 SER D C 1
ATOM 10399 O O . SER D 4 306 ? 238.863 200.156 269.222 1.00 333.92 306 SER D O 1
ATOM 10402 N N . GLY D 4 307 ? 238.062 200.689 267.195 1.00 324.28 307 GLY D N 1
ATOM 10403 C CA . GLY D 4 307 ? 239.233 200.189 266.517 1.00 324.28 307 GLY D CA 1
ATOM 10404 C C . GLY D 4 307 ? 240.415 201.126 266.524 1.00 324.28 307 GLY D C 1
ATOM 10405 O O . GLY D 4 307 ? 241.490 200.756 266.044 1.00 324.28 307 GLY D O 1
ATOM 10406 N N . PHE D 4 308 ? 240.256 202.329 267.066 1.00 317.37 308 PHE D N 1
ATOM 10407 C CA . PHE D 4 308 ? 241.331 203.303 267.020 1.00 317.37 308 PHE D CA 1
ATOM 10408 C C . PHE D 4 308 ? 242.432 202.930 268.010 1.00 317.37 308 PHE D C 1
ATOM 10409 O O . PHE D 4 308 ? 242.169 202.296 269.036 1.00 317.37 308 PHE D O 1
ATOM 10417 N N . PRO D 4 309 ? 243.674 203.312 267.723 1.00 328.54 309 PRO D N 1
ATOM 10418 C CA . PRO D 4 309 ? 244.790 202.941 268.602 1.00 328.54 309 PRO D CA 1
ATOM 10419 C C . PRO D 4 309 ? 244.752 203.662 269.939 1.00 328.54 309 PRO D C 1
ATOM 10420 O O . PRO D 4 309 ? 243.790 204.370 270.247 1.00 328.54 309 PRO D O 1
ATOM 10424 N N . ASP D 4 310 ? 245.791 203.460 270.751 1.00 332.78 310 ASP D N 1
ATOM 10425 C CA . ASP D 4 310 ? 245.856 204.102 272.060 1.00 332.78 310 ASP D CA 1
ATOM 10426 C C . ASP D 4 310 ? 245.929 205.619 271.936 1.00 332.78 310 ASP D C 1
ATOM 10427 O O . ASP D 4 310 ? 245.164 206.340 272.586 1.00 332.78 310 ASP D O 1
ATOM 10432 N N . GLU D 4 311 ? 246.846 206.121 271.116 1.00 335.75 311 GLU D N 1
ATOM 10433 C CA . GLU D 4 311 ? 247.037 207.548 270.935 1.00 335.75 311 GLU D CA 1
ATOM 10434 C C . GLU D 4 311 ? 246.678 207.929 269.509 1.00 335.75 311 GLU D C 1
ATOM 10435 O O . GLU D 4 311 ? 246.604 207.077 268.619 1.00 335.75 311 GLU D O 1
ATOM 10441 N N . ILE D 4 312 ? 246.457 209.223 269.301 1.00 353.64 312 ILE D N 1
ATOM 10442 C CA . ILE D 4 312 ? 246.258 209.766 267.965 1.00 353.64 312 ILE D CA 1
ATOM 10443 C C . ILE D 4 312 ? 246.764 211.201 267.962 1.00 353.64 312 ILE D C 1
ATOM 10444 O O . ILE D 4 312 ? 246.338 212.019 268.786 1.00 353.64 312 ILE D O 1
ATOM 10449 N N . THR D 4 313 ? 247.705 211.496 267.075 1.00 363.73 313 THR D N 1
ATOM 10450 C CA . THR D 4 313 ? 248.109 212.874 266.864 1.00 363.73 313 THR D CA 1
ATOM 10451 C C . THR D 4 313 ? 247.124 213.556 265.926 1.00 363.73 313 THR D C 1
ATOM 10452 O O . THR D 4 313 ? 246.776 213.029 264.866 1.00 363.73 313 THR D O 1
ATOM 10456 N N . ILE D 4 314 ? 246.657 214.734 266.328 1.00 382.87 314 ILE D N 1
ATOM 10457 C CA . ILE D 4 314 ? 245.682 215.485 265.556 1.00 382.87 314 ILE D CA 1
ATOM 10458 C C . ILE D 4 314 ? 246.302 216.818 265.149 1.00 382.87 314 ILE D C 1
ATOM 10459 O O . ILE D 4 314 ? 247.456 217.116 265.471 1.00 382.87 314 ILE D O 1
ATOM 10464 N N . GLU D 4 315 ? 245.517 217.627 264.432 1.00 399.68 315 GLU D N 1
ATOM 10465 C CA . GLU D 4 315 ? 246.089 218.624 263.532 1.00 399.68 315 GLU D CA 1
ATOM 10466 C C . GLU D 4 315 ? 246.930 219.676 264.249 1.00 399.68 315 GLU D C 1
ATOM 10467 O O . GLU D 4 315 ? 248.023 220.005 263.776 1.00 399.68 315 GLU D O 1
ATOM 10473 N N . GLU D 4 316 ? 246.468 220.212 265.374 1.00 413.47 316 GLU D N 1
ATOM 10474 C CA . GLU D 4 316 ? 247.159 221.361 265.950 1.00 413.47 316 GLU D CA 1
ATOM 10475 C C . GLU D 4 316 ? 246.955 221.364 267.462 1.00 413.47 316 GLU D C 1
ATOM 10476 O O . GLU D 4 316 ? 246.516 220.369 268.049 1.00 413.47 316 GLU D O 1
ATOM 10482 N N . GLN D 4 317 ? 247.282 222.503 268.085 1.00 421.82 317 GLN D N 1
ATOM 10483 C CA . GLN D 4 317 ? 247.474 222.593 269.530 1.00 421.82 317 GLN D CA 1
ATOM 10484 C C . GLN D 4 317 ? 246.335 221.980 270.335 1.00 421.82 317 GLN D C 1
ATOM 10485 O O . GLN D 4 317 ? 246.575 221.252 271.305 1.00 421.82 317 GLN D O 1
ATOM 10491 N N . LYS D 4 318 ? 245.088 222.261 269.959 1.00 411.20 318 LYS D N 1
ATOM 10492 C CA . LYS D 4 318 ? 244.000 221.579 270.642 1.00 411.20 318 LYS D CA 1
ATOM 10493 C C . LYS D 4 318 ? 244.112 220.106 270.285 1.00 411.20 318 LYS D C 1
ATOM 10494 O O . LYS D 4 318 ? 243.758 219.696 269.176 1.00 411.20 318 LYS D O 1
ATOM 10500 N N . THR D 4 319 ? 244.627 219.312 271.219 1.00 382.48 319 THR D N 1
ATOM 10501 C CA . THR D 4 319 ? 245.012 217.935 270.952 1.00 382.48 319 THR D CA 1
ATOM 10502 C C . THR D 4 319 ? 244.239 217.011 271.875 1.00 382.48 319 THR D C 1
ATOM 10503 O O . THR D 4 319 ? 244.195 217.232 273.089 1.00 382.48 319 THR D O 1
ATOM 10507 N N . ILE D 4 320 ? 243.631 215.981 271.295 1.00 371.35 320 ILE D N 1
ATOM 10508 C CA . ILE D 4 320 ? 242.843 215.006 272.034 1.00 371.35 320 ILE D CA 1
ATOM 10509 C C . ILE D 4 320 ? 243.322 213.623 271.629 1.00 371.35 320 ILE D C 1
ATOM 10510 O O . ILE D 4 320 ? 243.264 213.263 270.447 1.00 371.35 320 ILE D O 1
ATOM 10515 N N . THR D 4 321 ? 243.803 212.855 272.600 1.00 360.46 321 THR D N 1
ATOM 10516 C CA . THR D 4 321 ? 244.255 211.508 272.314 1.00 360.46 321 THR D CA 1
ATOM 10517 C C . THR D 4 321 ? 243.057 210.585 272.111 1.00 360.46 321 THR D C 1
ATOM 10518 O O . THR D 4 321 ? 241.905 210.937 272.384 1.00 360.46 321 THR D O 1
ATOM 10522 N N . ALA D 4 322 ? 243.346 209.379 271.623 1.00 344.46 322 ALA D N 1
ATOM 10523 C CA . ALA D 4 322 ? 242.274 208.437 271.331 1.00 344.46 322 ALA D CA 1
ATOM 10524 C C . ALA D 4 322 ? 241.588 207.968 272.604 1.00 344.46 322 ALA D C 1
ATOM 10525 O O . ALA D 4 322 ? 240.388 207.682 272.596 1.00 344.46 322 ALA D O 1
ATOM 10527 N N . LEU D 4 323 ? 242.327 207.885 273.711 1.00 336.79 323 LEU D N 1
ATOM 10528 C CA . LEU D 4 323 ? 241.693 207.543 274.979 1.00 336.79 323 LEU D CA 1
ATOM 10529 C C . LEU D 4 323 ? 240.846 208.698 275.496 1.00 336.79 323 LEU D C 1
ATOM 10530 O O . LEU D 4 323 ? 239.770 208.479 276.062 1.00 336.79 323 LEU D O 1
ATOM 10535 N N . GLU D 4 324 ? 241.305 209.934 275.297 1.00 352.23 324 GLU D N 1
ATOM 10536 C CA . GLU D 4 324 ? 240.504 211.090 275.683 1.00 352.23 324 GLU D CA 1
ATOM 10537 C C . GLU D 4 324 ? 239.220 211.152 274.870 1.00 352.23 324 GLU D C 1
ATOM 10538 O O . GLU D 4 324 ? 238.122 211.240 275.428 1.00 352.23 324 GLU D O 1
ATOM 10544 N N . MET D 4 325 ? 239.349 211.131 273.542 1.00 331.83 325 MET D N 1
ATOM 10545 C CA . MET D 4 325 ? 238.180 211.078 272.674 1.00 331.83 325 MET D CA 1
ATOM 10546 C C . MET D 4 325 ? 237.288 209.895 273.011 1.00 331.83 325 MET D C 1
ATOM 10547 O O . MET D 4 325 ? 236.060 209.997 272.930 1.00 331.83 325 MET D O 1
ATOM 10552 N N . LYS D 4 326 ? 237.889 208.770 273.394 1.00 329.62 326 LYS D N 1
ATOM 10553 C CA . LYS D 4 326 ? 237.119 207.584 273.740 1.00 329.62 326 LYS D CA 1
ATOM 10554 C C . LYS D 4 326 ? 236.286 207.823 274.988 1.00 329.62 326 LYS D C 1
ATOM 10555 O O . LYS D 4 326 ? 235.096 207.499 275.023 1.00 329.62 326 LYS D O 1
ATOM 10561 N N . GLN D 4 327 ? 236.904 208.381 276.030 1.00 329.20 327 GLN D N 1
ATOM 10562 C CA . GLN D 4 327 ? 236.160 208.728 277.234 1.00 329.20 327 GLN D CA 1
ATOM 10563 C C . GLN D 4 327 ? 235.073 209.748 276.925 1.00 329.20 327 GLN D C 1
ATOM 10564 O O . GLN D 4 327 ? 233.981 209.698 277.501 1.00 329.20 327 GLN D O 1
ATOM 10570 N N . PHE D 4 328 ? 235.354 210.679 276.012 1.00 327.70 328 PHE D N 1
ATOM 10571 C CA . PHE D 4 328 ? 234.353 211.669 275.627 1.00 327.70 328 PHE D CA 1
ATOM 10572 C C . PHE D 4 328 ? 233.142 210.995 275.000 1.00 327.70 328 PHE D C 1
ATOM 10573 O O . PHE D 4 328 ? 232.001 211.221 275.418 1.00 327.70 328 PHE D O 1
ATOM 10581 N N . MET D 4 329 ? 233.379 210.166 273.984 1.00 331.85 329 MET D N 1
ATOM 10582 C CA . MET D 4 329 ? 232.290 209.441 273.342 1.00 331.85 329 MET D CA 1
ATOM 10583 C C . MET D 4 329 ? 231.571 208.538 274.330 1.00 331.85 329 MET D C 1
ATOM 10584 O O . MET D 4 329 ? 230.358 208.339 274.227 1.00 331.85 329 MET D O 1
ATOM 10589 N N . GLU D 4 330 ? 232.305 207.970 275.285 1.00 305.00 330 GLU D N 1
ATOM 10590 C CA . GLU D 4 330 ? 231.687 207.090 276.266 1.00 305.00 330 GLU D CA 1
ATOM 10591 C C . GLU D 4 330 ? 230.748 207.867 277.173 1.00 305.00 330 GLU D C 1
ATOM 10592 O O . GLU D 4 330 ? 229.628 207.424 277.446 1.00 305.00 330 GLU D O 1
ATOM 10598 N N . PHE D 4 331 ? 231.191 209.031 277.643 1.00 307.11 331 PHE D N 1
ATOM 10599 C CA . PHE D 4 331 ? 230.322 209.894 278.431 1.00 307.11 331 PHE D CA 1
ATOM 10600 C C . PHE D 4 331 ? 229.118 210.338 277.616 1.00 307.11 331 PHE D C 1
ATOM 10601 O O . PHE D 4 331 ? 228.008 210.460 278.147 1.00 307.11 331 PHE D O 1
ATOM 10609 N N . PHE D 4 332 ? 229.322 210.583 276.322 1.00 309.57 332 PHE D N 1
ATOM 10610 C CA . PHE D 4 332 ? 228.216 210.964 275.453 1.00 309.57 332 PHE D CA 1
ATOM 10611 C C . PHE D 4 332 ? 227.185 209.849 275.362 1.00 309.57 332 PHE D C 1
ATOM 10612 O O . PHE D 4 332 ? 226.025 210.021 275.753 1.00 309.57 332 PHE D O 1
ATOM 10620 N N . ILE D 4 333 ? 227.603 208.688 274.862 1.00 309.14 333 ILE D N 1
ATOM 10621 C CA . ILE D 4 333 ? 226.675 207.603 274.573 1.00 309.14 333 ILE D CA 1
ATOM 10622 C C . ILE D 4 333 ? 226.064 207.034 275.847 1.00 309.14 333 ILE D C 1
ATOM 10623 O O . ILE D 4 333 ? 224.887 206.656 275.858 1.00 309.14 333 ILE D O 1
ATOM 10628 N N . LYS D 4 334 ? 226.825 206.972 276.936 1.00 306.11 334 LYS D N 1
ATOM 10629 C CA . LYS D 4 334 ? 226.373 206.296 278.140 1.00 306.11 334 LYS D CA 1
ATOM 10630 C C . LYS D 4 334 ? 225.892 207.245 279.221 1.00 306.11 334 LYS D C 1
ATOM 10631 O O . LYS D 4 334 ? 224.834 207.005 279.810 1.00 306.11 334 LYS D O 1
ATOM 10637 N N . CYS D 4 335 ? 226.631 208.316 279.498 1.00 287.63 335 CYS D N 1
ATOM 10638 C CA . CYS D 4 335 ? 226.336 209.157 280.647 1.00 287.63 335 CYS D CA 1
ATOM 10639 C C . CYS D 4 335 ? 225.508 210.382 280.291 1.00 287.63 335 CYS D C 1
ATOM 10640 O O . CYS D 4 335 ? 224.401 210.543 280.812 1.00 287.63 335 CYS D O 1
ATOM 10643 N N . SER D 4 336 ? 225.993 211.242 279.398 1.00 297.21 336 SER D N 1
ATOM 10644 C CA . SER D 4 336 ? 225.230 212.440 279.076 1.00 297.21 336 SER D CA 1
ATOM 10645 C C . SER D 4 336 ? 225.785 213.082 277.817 1.00 297.21 336 SER D C 1
ATOM 10646 O O . SER D 4 336 ? 226.956 212.902 277.476 1.00 297.21 336 SER D O 1
ATOM 10649 N N . THR D 4 337 ? 224.929 213.849 277.144 1.00 301.31 337 THR D N 1
ATOM 10650 C CA . THR D 4 337 ? 225.304 214.641 275.979 1.00 301.31 337 THR D CA 1
ATOM 10651 C C . THR D 4 337 ? 224.959 216.111 276.188 1.00 301.31 337 THR D C 1
ATOM 10652 O O . THR D 4 337 ? 224.792 216.861 275.224 1.00 301.31 337 THR D O 1
ATOM 10656 N N . LYS D 4 338 ? 224.836 216.527 277.450 1.00 286.46 338 LYS D N 1
ATOM 10657 C CA . LYS D 4 338 ? 224.453 217.903 277.747 1.00 286.46 338 LYS D CA 1
ATOM 10658 C C . LYS D 4 338 ? 225.495 218.888 277.234 1.00 286.46 338 LYS D C 1
ATOM 10659 O O . LYS D 4 338 ? 225.156 219.884 276.584 1.00 286.46 338 LYS D O 1
ATOM 10665 N N . PHE D 4 339 ? 226.767 218.626 277.511 1.00 311.36 339 PHE D N 1
ATOM 10666 C CA . PHE D 4 339 ? 227.840 219.521 277.109 1.00 311.36 339 PHE D CA 1
ATOM 10667 C C . PHE D 4 339 ? 228.316 219.183 275.704 1.00 311.36 339 PHE D C 1
ATOM 10668 O O . PHE D 4 339 ? 228.406 218.011 275.327 1.00 311.36 339 PHE D O 1
ATOM 10676 N N . SER D 4 340 ? 228.620 220.221 274.932 1.00 332.09 340 SER D N 1
ATOM 10677 C CA . SER D 4 340 ? 229.164 220.021 273.602 1.00 332.09 340 SER D CA 1
ATOM 10678 C C . SER D 4 340 ? 230.577 219.461 273.694 1.00 332.09 340 SER D C 1
ATOM 10679 O O . SER D 4 340 ? 231.248 219.557 274.726 1.00 332.09 340 SER D O 1
ATOM 10682 N N . PHE D 4 341 ? 231.025 218.860 272.592 1.00 347.49 341 PHE D N 1
ATOM 10683 C CA . PHE D 4 341 ? 232.382 218.331 272.553 1.00 347.49 341 PHE D CA 1
ATOM 10684 C C . PHE D 4 341 ? 233.402 219.430 272.814 1.00 347.49 341 PHE D C 1
ATOM 10685 O O . PHE D 4 341 ? 234.427 219.197 273.465 1.00 347.49 341 PHE D O 1
ATOM 10693 N N . LYS D 4 342 ? 233.134 220.639 272.319 1.00 335.05 342 LYS D N 1
ATOM 10694 C CA . LYS D 4 342 ? 233.985 221.770 272.661 1.00 335.05 342 LYS D CA 1
ATOM 10695 C C . LYS D 4 342 ? 233.853 222.120 274.135 1.00 335.05 342 LYS D C 1
ATOM 10696 O O . LYS D 4 342 ? 234.846 222.451 274.788 1.00 335.05 342 LYS D O 1
ATOM 10702 N N . GLU D 4 343 ? 232.634 222.054 274.675 1.00 322.52 343 GLU D N 1
ATOM 10703 C CA . GLU D 4 343 ? 232.463 222.225 276.113 1.00 322.52 343 GLU D CA 1
ATOM 10704 C C . GLU D 4 343 ? 233.219 221.154 276.880 1.00 322.52 343 GLU D C 1
ATOM 10705 O O . GLU D 4 343 ? 233.796 221.428 277.936 1.00 322.52 343 GLU D O 1
ATOM 10711 N N . ILE D 4 344 ? 233.228 219.925 276.363 1.00 335.69 344 ILE D N 1
ATOM 10712 C CA . ILE D 4 344 ? 233.964 218.848 277.018 1.00 335.69 344 ILE D CA 1
ATOM 10713 C C . ILE D 4 344 ? 235.455 219.153 277.021 1.00 335.69 344 ILE D C 1
ATOM 10714 O O . ILE D 4 344 ? 236.129 219.037 278.051 1.00 335.69 344 ILE D O 1
ATOM 10719 N N . PHE D 4 345 ? 235.994 219.535 275.862 1.00 347.53 345 PHE D N 1
ATOM 10720 C CA . PHE D 4 345 ? 237.406 219.891 275.789 1.00 347.53 345 PHE D CA 1
ATOM 10721 C C . PHE D 4 345 ? 237.721 221.061 276.706 1.00 347.53 345 PHE D C 1
ATOM 10722 O O . PHE D 4 345 ? 238.794 221.112 277.319 1.00 347.53 345 PHE D O 1
ATOM 10730 N N . ALA D 4 346 ? 236.798 222.015 276.805 1.00 326.31 346 ALA D N 1
ATOM 10731 C CA . ALA D 4 346 ? 236.953 223.104 277.755 1.00 326.31 346 ALA D CA 1
ATOM 10732 C C . ALA D 4 346 ? 237.084 222.565 279.170 1.00 326.31 346 ALA D C 1
ATOM 10733 O O . ALA D 4 346 ? 238.068 222.841 279.859 1.00 326.31 346 ALA D O 1
ATOM 10735 N N . ILE D 4 347 ? 236.107 221.768 279.607 1.00 319.49 347 ILE D N 1
ATOM 10736 C CA . ILE D 4 347 ? 236.125 221.235 280.967 1.00 319.49 347 ILE D CA 1
ATOM 10737 C C . ILE D 4 347 ? 237.415 220.470 281.234 1.00 319.49 347 ILE D C 1
ATOM 10738 O O . ILE D 4 347 ? 238.010 220.589 282.311 1.00 319.49 347 ILE D O 1
ATOM 10743 N N . THR D 4 348 ? 237.878 219.686 280.259 1.00 317.34 348 THR D N 1
ATOM 10744 C CA . THR D 4 348 ? 239.190 219.063 280.398 1.00 317.34 348 THR D CA 1
ATOM 10745 C C . THR D 4 348 ? 240.270 220.116 280.584 1.00 317.34 348 THR D C 1
ATOM 10746 O O . THR D 4 348 ? 241.175 219.952 281.411 1.00 317.34 348 THR D O 1
ATOM 10750 N N . GLN D 4 349 ? 240.194 221.204 279.820 1.00 328.07 349 GLN D N 1
ATOM 10751 C CA . GLN D 4 349 ? 241.164 222.285 279.891 1.00 328.07 349 GLN D CA 1
ATOM 10752 C C . GLN D 4 349 ? 240.725 223.404 280.828 1.00 328.07 349 GLN D C 1
ATOM 10753 O O . GLN D 4 349 ? 241.351 224.469 280.847 1.00 328.07 349 GLN D O 1
ATOM 10759 N N . GLU D 4 350 ? 239.660 223.195 281.595 1.00 317.54 350 GLU D N 1
ATOM 10760 C CA . GLU D 4 350 ? 239.195 224.210 282.526 1.00 317.54 350 GLU D CA 1
ATOM 10761 C C . GLU D 4 350 ? 239.914 224.080 283.866 1.00 317.54 350 GLU D C 1
ATOM 10762 O O . GLU D 4 350 ? 240.836 223.280 284.041 1.00 317.54 350 GLU D O 1
ATOM 10768 N N . GLU D 4 351 ? 239.475 224.887 284.821 1.00 245.71 351 GLU D N 1
ATOM 10769 C CA . GLU D 4 351 ? 240.074 224.867 286.139 1.00 245.71 351 GLU D CA 1
ATOM 10770 C C . GLU D 4 351 ? 239.311 223.909 287.047 1.00 245.71 351 GLU D C 1
ATOM 10771 O O . GLU D 4 351 ? 238.113 223.671 286.880 1.00 245.71 351 GLU D O 1
ATOM 10777 N N . GLU D 4 352 ? 240.044 223.336 288.004 1.00 254.06 352 GLU D N 1
ATOM 10778 C CA . GLU D 4 352 ? 239.492 222.325 288.900 1.00 254.06 352 GLU D CA 1
ATOM 10779 C C . GLU D 4 352 ? 238.140 222.740 289.466 1.00 254.06 352 GLU D C 1
ATOM 10780 O O . GLU D 4 352 ? 237.157 222.002 289.351 1.00 254.06 352 GLU D O 1
ATOM 10786 N N . SER D 4 353 ? 238.077 223.915 290.095 1.00 244.43 353 SER D N 1
ATOM 10787 C CA . SER D 4 353 ? 236.809 224.382 290.647 1.00 244.43 353 SER D CA 1
ATOM 10788 C C . SER D 4 353 ? 235.759 224.523 289.558 1.00 244.43 353 SER D C 1
ATOM 10789 O O . SER D 4 353 ? 234.586 224.206 289.774 1.00 244.43 353 SER D O 1
ATOM 10792 N N . ALA D 4 354 ? 236.151 225.032 288.393 1.00 219.42 354 ALA D N 1
ATOM 10793 C CA . ALA D 4 354 ? 235.211 225.093 287.283 1.00 219.42 354 ALA D CA 1
ATOM 10794 C C . ALA D 4 354 ? 234.728 223.701 286.900 1.00 219.42 354 ALA D C 1
ATOM 10795 O O . ALA D 4 354 ? 233.542 223.507 286.611 1.00 219.42 354 ALA D O 1
ATOM 10797 N N . GLN D 4 355 ? 235.632 222.718 286.894 1.00 253.00 355 GLN D N 1
ATOM 10798 C CA . GLN D 4 355 ? 235.217 221.350 286.608 1.00 253.00 355 GLN D CA 1
ATOM 10799 C C . GLN D 4 355 ? 234.211 220.859 287.630 1.00 253.00 355 GLN D C 1
ATOM 10800 O O . GLN D 4 355 ? 233.243 220.181 287.278 1.00 253.00 355 GLN D O 1
ATOM 10806 N N . LEU D 4 356 ? 234.447 221.151 288.904 1.00 239.83 356 LEU D N 1
ATOM 10807 C CA . LEU D 4 356 ? 233.507 220.717 289.925 1.00 239.83 356 LEU D CA 1
ATOM 10808 C C . LEU D 4 356 ? 232.178 221.427 289.759 1.00 239.83 356 LEU D C 1
ATOM 10809 O O . LEU D 4 356 ? 231.117 220.832 289.961 1.00 239.83 356 LEU D O 1
ATOM 10814 N N . ALA D 4 357 ? 232.220 222.694 289.361 1.00 200.95 357 ALA D N 1
ATOM 10815 C CA . ALA D 4 357 ? 230.999 223.408 289.031 1.00 200.95 357 ALA D CA 1
ATOM 10816 C C . ALA D 4 357 ? 230.234 222.670 287.949 1.00 200.95 357 ALA D C 1
ATOM 10817 O O . ALA D 4 357 ? 229.030 222.421 288.074 1.00 200.95 357 ALA D O 1
ATOM 10819 N N . HIS D 4 358 ? 230.933 222.297 286.883 1.00 229.19 358 HIS D N 1
ATOM 10820 C CA . HIS D 4 358 ? 230.276 221.634 285.768 1.00 229.19 358 HIS D CA 1
ATOM 10821 C C . HIS D 4 358 ? 229.744 220.271 286.172 1.00 229.19 358 HIS D C 1
ATOM 10822 O O . HIS D 4 358 ? 228.619 219.913 285.825 1.00 229.19 358 HIS D O 1
ATOM 10829 N N . PHE D 4 359 ? 230.549 219.489 286.887 1.00 223.19 359 PHE D N 1
ATOM 10830 C CA . PHE D 4 359 ? 230.108 218.178 287.344 1.00 223.19 359 PHE D CA 1
ATOM 10831 C C . PHE D 4 359 ? 228.879 218.308 288.227 1.00 223.19 359 PHE D C 1
ATOM 10832 O O . PHE D 4 359 ? 227.909 217.557 288.082 1.00 223.19 359 PHE D O 1
ATOM 10840 N N . SER D 4 360 ? 228.907 219.268 289.149 1.00 219.33 360 SER D N 1
ATOM 10841 C CA . SER D 4 360 ? 227.787 219.478 290.050 1.00 219.33 360 SER D CA 1
ATOM 10842 C C . SER D 4 360 ? 226.533 219.827 289.279 1.00 219.33 360 SER D C 1
ATOM 10843 O O . SER D 4 360 ? 225.485 219.208 289.470 1.00 219.33 360 SER D O 1
ATOM 10846 N N . SER D 4 361 ? 226.619 220.842 288.426 1.00 236.25 361 SER D N 1
ATOM 10847 C CA . SER D 4 361 ? 225.504 221.188 287.558 1.00 236.25 361 SER D CA 1
ATOM 10848 C C . SER D 4 361 ? 224.997 219.974 286.795 1.00 236.25 361 SER D C 1
ATOM 10849 O O . SER D 4 361 ? 223.793 219.686 286.793 1.00 236.25 361 SER D O 1
ATOM 10852 N N . LEU D 4 362 ? 225.905 219.258 286.136 1.00 260.43 362 LEU D N 1
ATOM 10853 C CA . LEU D 4 362 ? 225.526 218.150 285.273 1.00 260.43 362 LEU D CA 1
ATOM 10854 C C . LEU D 4 362 ? 224.752 217.096 286.044 1.00 260.43 362 LEU D C 1
ATOM 10855 O O . LEU D 4 362 ? 223.632 216.736 285.667 1.00 260.43 362 LEU D O 1
ATOM 10860 N N . CYS D 4 363 ? 225.351 216.565 287.109 1.00 266.37 363 CYS D N 1
ATOM 10861 C CA . CYS D 4 363 ? 224.677 215.539 287.895 1.00 266.37 363 CYS D CA 1
ATOM 10862 C C . CYS D 4 363 ? 223.392 216.074 288.506 1.00 266.37 363 CYS D C 1
ATOM 10863 O O . CYS D 4 363 ? 222.362 215.395 288.497 1.00 266.37 363 CYS D O 1
ATOM 10866 N N . HIS D 4 364 ? 223.443 217.284 289.062 1.00 250.35 364 HIS D N 1
ATOM 10867 C CA . HIS D 4 364 ? 222.257 217.907 289.628 1.00 250.35 364 HIS D CA 1
ATOM 10868 C C . HIS D 4 364 ? 221.102 217.873 288.642 1.00 250.35 364 HIS D C 1
ATOM 10869 O O . HIS D 4 364 ? 219.967 217.551 289.007 1.00 250.35 364 HIS D O 1
ATOM 10876 N N . GLU D 4 365 ? 221.381 218.173 287.382 1.00 249.53 365 GLU D N 1
ATOM 10877 C CA . GLU D 4 365 ? 220.316 218.266 286.398 1.00 249.53 365 GLU D CA 1
ATOM 10878 C C . GLU D 4 365 ? 219.874 216.876 285.958 1.00 249.53 365 GLU D C 1
ATOM 10879 O O . GLU D 4 365 ? 218.672 216.570 285.903 1.00 249.53 365 GLU D O 1
ATOM 10885 N N . GLU D 4 366 ? 220.851 216.022 285.655 1.00 263.59 366 GLU D N 1
ATOM 10886 C CA . GLU D 4 366 ? 220.564 214.666 285.216 1.00 263.59 366 GLU D CA 1
ATOM 10887 C C . GLU D 4 366 ? 219.729 213.925 286.243 1.00 263.59 366 GLU D C 1
ATOM 10888 O O . GLU D 4 366 ? 218.840 213.149 285.881 1.00 263.59 366 GLU D O 1
ATOM 10894 N N . PHE D 4 367 ? 219.980 214.169 287.526 1.00 233.58 367 PHE D N 1
ATOM 10895 C CA . PHE D 4 367 ? 219.196 213.529 288.566 1.00 233.58 367 PHE D CA 1
ATOM 10896 C C . PHE D 4 367 ? 217.751 213.975 288.532 1.00 233.58 367 PHE D C 1
ATOM 10897 O O . PHE D 4 367 ? 216.853 213.161 288.769 1.00 233.58 367 PHE D O 1
ATOM 10905 N N . ASN D 4 368 ? 217.508 215.242 288.238 1.00 249.50 368 ASN D N 1
ATOM 10906 C CA . ASN D 4 368 ? 216.151 215.717 288.070 1.00 249.50 368 ASN D CA 1
ATOM 10907 C C . ASN D 4 368 ? 215.464 215.116 286.860 1.00 249.50 368 ASN D C 1
ATOM 10908 O O . ASN D 4 368 ? 214.251 214.892 286.910 1.00 249.50 368 ASN D O 1
ATOM 10913 N N . LYS D 4 369 ? 216.193 214.848 285.778 1.00 265.38 369 LYS D N 1
ATOM 10914 C CA . LYS D 4 369 ? 215.510 214.418 284.562 1.00 265.38 369 LYS D CA 1
ATOM 10915 C C . LYS D 4 369 ? 215.816 212.992 284.117 1.00 265.38 369 LYS D C 1
ATOM 10916 O O . LYS D 4 369 ? 215.359 212.589 283.046 1.00 265.38 369 LYS D O 1
ATOM 10922 N N . ALA D 4 370 ? 216.554 212.213 284.904 1.00 252.39 370 ALA D N 1
ATOM 10923 C CA . ALA D 4 370 ? 216.620 210.777 284.660 1.00 252.39 370 ALA D CA 1
ATOM 10924 C C . ALA D 4 370 ? 215.422 210.070 285.291 1.00 252.39 370 ALA D C 1
ATOM 10925 O O . ALA D 4 370 ? 214.859 210.524 286.290 1.00 252.39 370 ALA D O 1
ATOM 10927 N N . ASN D 4 371 ? 215.029 208.944 284.691 1.00 234.78 371 ASN D N 1
ATOM 10928 C CA . ASN D 4 371 ? 213.902 208.180 285.218 1.00 234.78 371 ASN D CA 1
ATOM 10929 C C . ASN D 4 371 ? 214.282 207.454 286.503 1.00 234.78 371 ASN D C 1
ATOM 10930 O O . ASN D 4 371 ? 213.495 207.392 287.454 1.00 234.78 371 ASN D O 1
ATOM 10935 N N . GLU D 4 372 ? 215.483 206.890 286.547 1.00 219.34 372 GLU D N 1
ATOM 10936 C CA . GLU D 4 372 ? 215.962 206.158 287.707 1.00 219.34 372 GLU D CA 1
ATOM 10937 C C . GLU D 4 372 ? 217.431 206.472 287.914 1.00 219.34 372 GLU D C 1
ATOM 10938 O O . GLU D 4 372 ? 218.288 206.018 287.150 1.00 219.34 372 GLU D O 1
ATOM 10944 N N . ILE D 4 373 ? 217.711 207.247 288.957 1.00 202.38 373 ILE D N 1
ATOM 10945 C CA . ILE D 4 373 ? 219.032 207.825 289.160 1.00 202.38 373 ILE D CA 1
ATOM 10946 C C . ILE D 4 373 ? 220.071 206.720 289.216 1.00 202.38 373 ILE D C 1
ATOM 10947 O O . ILE D 4 373 ? 221.187 206.895 288.729 1.00 202.38 373 ILE D O 1
ATOM 10952 N N . SER D 4 374 ? 219.709 205.586 289.810 1.00 197.62 374 SER D N 1
ATOM 10953 C CA . SER D 4 374 ? 220.576 204.416 289.888 1.00 197.62 374 SER D CA 1
ATOM 10954 C C . SER D 4 374 ? 221.253 204.136 288.556 1.00 197.62 374 SER D C 1
ATOM 10955 O O . SER D 4 374 ? 222.451 203.845 288.505 1.00 197.62 374 SER D O 1
ATOM 10958 N N . SER D 4 375 ? 220.473 204.182 287.480 1.00 180.36 375 SER D N 1
ATOM 10959 C CA . SER D 4 375 ? 221.051 204.083 286.150 1.00 180.36 375 SER D CA 1
ATOM 10960 C C . SER D 4 375 ? 222.175 205.088 285.980 1.00 180.36 375 SER D C 1
ATOM 10961 O O . SER D 4 375 ? 223.279 204.740 285.549 1.00 180.36 375 SER D O 1
ATOM 10964 N N . PHE D 4 376 ? 221.906 206.349 286.313 1.00 209.75 376 PHE D N 1
ATOM 10965 C CA . PHE D 4 376 ? 222.921 207.376 286.137 1.00 209.75 376 PHE D CA 1
ATOM 10966 C C . PHE D 4 376 ? 224.122 207.152 287.036 1.00 209.75 376 PHE D C 1
ATOM 10967 O O . PHE D 4 376 ? 225.248 207.453 286.640 1.00 209.75 376 PHE D O 1
ATOM 10975 N N . LEU D 4 377 ? 223.918 206.638 288.242 1.00 212.35 377 LEU D N 1
ATOM 10976 C CA . LEU D 4 377 ? 225.061 206.375 289.102 1.00 212.35 377 LEU D CA 1
ATOM 10977 C C . LEU D 4 377 ? 225.913 205.265 288.527 1.00 212.35 377 LEU D C 1
ATOM 10978 O O . LEU D 4 377 ? 227.143 205.336 288.549 1.00 212.35 377 LEU D O 1
ATOM 10983 N N . GLN D 4 378 ? 225.273 204.205 288.046 1.00 198.63 378 GLN D N 1
ATOM 10984 C CA . GLN D 4 378 ? 226.032 203.180 287.356 1.00 198.63 378 GLN D CA 1
ATOM 10985 C C . GLN D 4 378 ? 226.814 203.782 286.206 1.00 198.63 378 GLN D C 1
ATOM 10986 O O . GLN D 4 378 ? 228.004 203.491 286.045 1.00 198.63 378 GLN D O 1
ATOM 10992 N N . ALA D 4 379 ? 226.171 204.651 285.426 1.00 251.24 379 ALA D N 1
ATOM 10993 C CA . ALA D 4 379 ? 226.879 205.356 284.365 1.00 251.24 379 ALA D CA 1
ATOM 10994 C C . ALA D 4 379 ? 228.078 206.114 284.913 1.00 251.24 379 ALA D C 1
ATOM 10995 O O . ALA D 4 379 ? 229.132 206.162 284.271 1.00 251.24 379 ALA D O 1
ATOM 10997 N N . MET D 4 380 ? 227.935 206.710 286.093 1.00 245.87 380 MET D N 1
ATOM 10998 C CA . MET D 4 380 ? 229.061 207.394 286.710 1.00 245.87 380 MET D CA 1
ATOM 10999 C C . MET D 4 380 ? 230.154 206.422 287.099 1.00 245.87 380 MET D C 1
ATOM 11000 O O . MET D 4 380 ? 231.337 206.750 287.026 1.00 245.87 380 MET D O 1
ATOM 11005 N N . TYR D 4 381 ? 229.778 205.225 287.508 1.00 228.46 381 TYR D N 1
ATOM 11006 C CA . TYR D 4 381 ? 230.784 204.213 287.776 1.00 228.46 381 TYR D CA 1
ATOM 11007 C C . TYR D 4 381 ? 231.398 203.739 286.476 1.00 228.46 381 TYR D C 1
ATOM 11008 O O . TYR D 4 381 ? 232.432 203.064 286.472 1.00 228.46 381 TYR D O 1
ATOM 11017 N N . GLU D 4 382 ? 230.767 204.095 285.358 1.00 307.53 382 GLU D N 1
ATOM 11018 C CA . GLU D 4 382 ? 231.077 203.441 284.097 1.00 307.53 382 GLU D CA 1
ATOM 11019 C C . GLU D 4 382 ? 232.053 204.288 283.278 1.00 307.53 382 GLU D C 1
ATOM 11020 O O . GLU D 4 382 ? 233.051 203.774 282.761 1.00 307.53 382 GLU D O 1
ATOM 11026 N N . THR D 4 383 ? 231.786 205.593 283.156 1.00 304.64 383 THR D N 1
ATOM 11027 C CA . THR D 4 383 ? 232.619 206.522 282.389 1.00 304.64 383 THR D CA 1
ATOM 11028 C C . THR D 4 383 ? 233.373 207.544 283.227 1.00 304.64 383 THR D C 1
ATOM 11029 O O . THR D 4 383 ? 234.592 207.665 283.089 1.00 304.64 383 THR D O 1
ATOM 11033 N N . VAL D 4 384 ? 232.676 208.309 284.067 1.00 286.48 384 VAL D N 1
ATOM 11034 C CA . VAL D 4 384 ? 233.281 209.412 284.798 1.00 286.48 384 VAL D CA 1
ATOM 11035 C C . VAL D 4 384 ? 233.777 209.001 286.182 1.00 286.48 384 VAL D C 1
ATOM 11036 O O . VAL D 4 384 ? 234.928 209.291 286.530 1.00 286.48 384 VAL D O 1
ATOM 11040 N N . LEU D 4 385 ? 232.954 208.323 286.972 1.00 240.23 385 LEU D N 1
ATOM 11041 C CA . LEU D 4 385 ? 233.303 207.908 288.319 1.00 240.23 385 LEU D CA 1
ATOM 11042 C C . LEU D 4 385 ? 233.791 206.471 288.366 1.00 240.23 385 LEU D C 1
ATOM 11043 O O . LEU D 4 385 ? 233.497 205.753 289.326 1.00 240.23 385 LEU D O 1
ATOM 11048 N N . ASP D 4 386 ? 234.499 206.024 287.337 1.00 238.31 386 ASP D N 1
ATOM 11049 C CA . ASP D 4 386 ? 235.160 204.732 287.406 1.00 238.31 386 ASP D CA 1
ATOM 11050 C C . ASP D 4 386 ? 236.526 204.901 288.042 1.00 238.31 386 ASP D C 1
ATOM 11051 O O . ASP D 4 386 ? 237.258 205.845 287.726 1.00 238.31 386 ASP D O 1
ATOM 11056 N N . ILE D 4 387 ? 236.876 203.966 288.925 1.00 260.66 387 ILE D N 1
ATOM 11057 C CA . ILE D 4 387 ? 238.218 203.931 289.492 1.00 260.66 387 ILE D CA 1
ATOM 11058 C C . ILE D 4 387 ? 239.189 203.137 288.637 1.00 260.66 387 ILE D C 1
ATOM 11059 O O . ILE D 4 387 ? 240.388 203.442 288.646 1.00 260.66 387 ILE D O 1
ATOM 11064 N N . SER D 4 388 ? 238.703 202.134 287.892 1.00 225.90 388 SER D N 1
ATOM 11065 C CA . SER D 4 388 ? 239.593 201.231 287.164 1.00 225.90 388 SER D CA 1
ATOM 11066 C C . SER D 4 388 ? 240.585 201.989 286.298 1.00 225.90 388 SER D C 1
ATOM 11067 O O . SER D 4 388 ? 241.641 201.453 285.949 1.00 225.90 388 SER D O 1
ATOM 11070 N N . LYS D 4 389 ? 240.266 203.226 285.947 1.00 254.35 389 LYS D N 1
ATOM 11071 C CA . LYS D 4 389 ? 241.238 204.147 285.396 1.00 254.35 389 LYS D CA 1
ATOM 11072 C C . LYS D 4 389 ? 240.877 205.553 285.844 1.00 254.35 389 LYS D C 1
ATOM 11073 O O . LYS D 4 389 ? 239.863 205.778 286.509 1.00 254.35 389 LYS D O 1
ATOM 11079 N N . ASP D 4 390 ? 241.733 206.498 285.476 1.00 327.49 390 ASP D N 1
ATOM 11080 C CA . ASP D 4 390 ? 241.455 207.905 285.723 1.00 327.49 390 ASP D CA 1
ATOM 11081 C C . ASP D 4 390 ? 240.480 208.450 284.685 1.00 327.49 390 ASP D C 1
ATOM 11082 O O . ASP D 4 390 ? 240.400 207.949 283.560 1.00 327.49 390 ASP D O 1
ATOM 11087 N N . ASP D 4 391 ? 239.737 209.484 285.07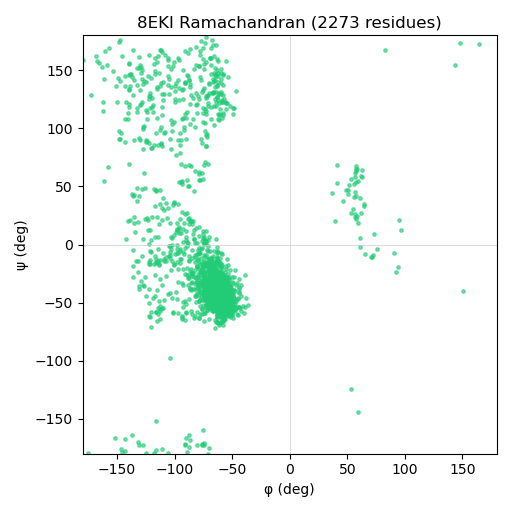0 1.00 326.24 391 ASP D N 1
ATOM 11088 C CA . ASP D 4 391 ? 238.832 210.159 284.150 1.00 326.24 391 ASP D CA 1
ATOM 11089 C C . ASP D 4 391 ? 239.619 211.190 283.353 1.00 326.24 391 ASP D C 1
ATOM 11090 O O . ASP D 4 391 ? 240.288 212.053 283.931 1.00 326.24 391 ASP D O 1
ATOM 11095 N N . LYS D 4 392 ? 239.527 211.110 282.028 1.00 326.40 392 LYS D N 1
ATOM 11096 C CA . LYS D 4 392 ? 240.233 212.042 281.162 1.00 326.40 392 LYS D CA 1
ATOM 11097 C C . LYS D 4 392 ? 239.464 213.333 280.940 1.00 326.40 392 LYS D C 1
ATOM 11098 O O . LYS D 4 392 ? 240.031 214.287 280.398 1.00 326.40 392 LYS D O 1
ATOM 11104 N N . ILE D 4 393 ? 238.194 213.383 281.330 1.00 308.32 393 ILE D N 1
ATOM 11105 C CA . ILE D 4 393 ? 237.427 214.616 281.249 1.00 308.32 393 ILE D CA 1
ATOM 11106 C C . ILE D 4 393 ? 237.741 215.461 282.473 1.00 308.32 393 ILE D C 1
ATOM 11107 O O . ILE D 4 393 ? 238.261 216.577 282.360 1.00 308.32 393 ILE D O 1
ATOM 11112 N N . PHE D 4 394 ? 237.426 214.933 283.652 1.00 273.98 394 PHE D N 1
ATOM 11113 C CA . PHE D 4 394 ? 237.566 215.690 284.891 1.00 273.98 394 PHE D CA 1
ATOM 11114 C C . PHE D 4 394 ? 238.931 215.389 285.505 1.00 273.98 394 PHE D C 1
ATOM 11115 O O . PHE D 4 394 ? 239.069 214.998 286.667 1.00 273.98 394 PHE D O 1
ATOM 11123 N N . THR D 4 395 ? 239.967 215.596 284.693 1.00 267.36 395 THR D N 1
ATOM 11124 C CA . THR D 4 395 ? 241.350 215.399 285.107 1.00 267.36 395 THR D CA 1
ATOM 11125 C C . THR D 4 395 ? 241.756 216.341 286.231 1.00 267.36 395 THR D C 1
ATOM 11126 O O . THR D 4 395 ? 242.821 216.171 286.829 1.00 267.36 395 THR D O 1
ATOM 11130 N N . ARG D 4 396 ? 240.938 217.343 286.522 1.00 231.68 396 ARG D N 1
ATOM 11131 C CA . ARG D 4 396 ? 241.247 218.283 287.573 1.00 231.68 396 ARG D CA 1
ATOM 11132 C C . ARG D 4 396 ? 240.662 217.898 288.917 1.00 231.68 396 ARG D C 1
ATOM 11133 O O . ARG D 4 396 ? 240.949 218.579 289.908 1.00 231.68 396 ARG D O 1
ATOM 11141 N N . ILE D 4 397 ? 239.841 216.850 288.989 1.00 223.42 397 ILE D N 1
ATOM 11142 C CA . ILE D 4 397 ? 239.155 216.494 290.221 1.00 223.42 397 ILE D CA 1
ATOM 11143 C C . ILE D 4 397 ? 239.181 214.988 290.428 1.00 223.42 397 ILE D C 1
ATOM 11144 O O . ILE D 4 397 ? 239.147 214.200 289.481 1.00 223.42 397 ILE D O 1
ATOM 11149 N N . SER D 4 398 ? 239.249 214.604 291.697 1.00 212.17 398 SER D N 1
ATOM 11150 C CA . SER D 4 398 ? 239.294 213.214 292.113 1.00 212.17 398 SER D CA 1
ATOM 11151 C C . SER D 4 398 ? 237.886 212.673 292.286 1.00 212.17 398 SER D C 1
ATOM 11152 O O . SER D 4 398 ? 236.908 213.420 292.355 1.00 212.17 398 SER D O 1
ATOM 11155 N N . MET D 4 399 ? 237.805 211.347 292.355 1.00 226.36 399 MET D N 1
ATOM 11156 C CA . MET D 4 399 ? 236.539 210.696 292.651 1.00 226.36 399 MET D CA 1
ATOM 11157 C C . MET D 4 399 ? 235.875 211.311 293.874 1.00 226.36 399 MET D C 1
ATOM 11158 O O . MET D 4 399 ? 234.691 211.654 293.826 1.00 226.36 399 MET D O 1
ATOM 11163 N N . ASP D 4 400 ? 236.635 211.495 294.954 1.00 199.66 400 ASP D N 1
ATOM 11164 C CA . ASP D 4 400 ? 236.064 211.922 296.227 1.00 199.66 400 ASP D CA 1
ATOM 11165 C C . ASP D 4 400 ? 235.246 213.196 296.086 1.00 199.66 400 ASP D C 1
ATOM 11166 O O . ASP D 4 400 ? 234.144 213.293 296.631 1.00 199.66 400 ASP D O 1
ATOM 11171 N N . GLU D 4 401 ? 235.787 214.202 295.396 1.00 218.02 401 GLU D N 1
ATOM 11172 C CA . GLU D 4 401 ? 235.025 215.426 295.176 1.00 218.02 401 GLU D CA 1
ATOM 11173 C C . GLU D 4 401 ? 233.697 215.119 294.515 1.00 218.02 401 GLU D C 1
ATOM 11174 O O . GLU D 4 401 ? 232.645 215.596 294.951 1.00 218.02 401 GLU D O 1
ATOM 11180 N N . LYS D 4 402 ? 233.742 214.347 293.434 1.00 208.31 402 LYS D N 1
ATOM 11181 C CA . LYS D 4 402 ? 232.542 214.040 292.674 1.00 208.31 402 LYS D CA 1
ATOM 11182 C C . LYS D 4 402 ? 231.519 213.324 293.540 1.00 208.31 402 LYS D C 1
ATOM 11183 O O . LYS D 4 402 ? 230.325 213.638 293.510 1.00 208.31 402 LYS D O 1
ATOM 11189 N N . LEU D 4 403 ? 231.980 212.349 294.316 1.00 192.45 403 LEU D N 1
ATOM 11190 C CA . LEU D 4 403 ? 231.092 211.629 295.213 1.00 192.45 403 LEU D CA 1
ATOM 11191 C C . LEU D 4 403 ? 230.484 212.566 296.238 1.00 192.45 403 LEU D C 1
ATOM 11192 O O . LEU D 4 403 ? 229.275 212.537 296.471 1.00 192.45 403 LEU D O 1
ATOM 11197 N N . TYR D 4 404 ? 231.317 213.381 296.877 1.00 200.43 404 TYR D N 1
ATOM 11198 C CA . TYR D 4 404 ? 230.839 214.390 297.811 1.00 200.43 404 TYR D CA 1
ATOM 11199 C C . TYR D 4 404 ? 229.728 215.219 297.189 1.00 200.43 404 TYR D C 1
ATOM 11200 O O . TYR D 4 404 ? 228.672 215.441 297.796 1.00 200.43 404 TYR D O 1
ATOM 11209 N N . SER D 4 405 ? 229.974 215.711 295.982 1.00 185.98 405 SER D N 1
ATOM 11210 C CA . SER D 4 405 ? 229.002 216.549 295.301 1.00 185.98 405 SER D CA 1
ATOM 11211 C C . SER D 4 405 ? 227.688 215.813 295.103 1.00 185.98 405 SER D C 1
ATOM 11212 O O . SER D 4 405 ? 226.635 216.269 295.563 1.00 185.98 405 SER D O 1
ATOM 11215 N N . ILE D 4 406 ? 227.728 214.681 294.401 1.00 182.32 406 ILE D N 1
ATOM 11216 C CA . ILE D 4 406 ? 226.487 213.974 294.112 1.00 182.32 406 ILE D CA 1
ATOM 11217 C C . ILE D 4 406 ? 225.805 213.569 295.400 1.00 182.32 406 ILE D C 1
ATOM 11218 O O . ILE D 4 406 ? 224.583 213.441 295.453 1.00 182.32 406 ILE D O 1
ATOM 11223 N N . LEU D 4 407 ? 226.582 213.354 296.458 1.00 198.68 407 LEU D N 1
ATOM 11224 C CA . LEU D 4 407 ? 225.987 213.171 297.771 1.00 198.68 407 LEU D CA 1
ATOM 11225 C C . LEU D 4 407 ? 225.155 214.370 298.172 1.00 198.68 407 LEU D C 1
ATOM 11226 O O . LEU D 4 407 ? 223.973 214.222 298.483 1.00 198.68 407 LEU D O 1
ATOM 11231 N N . GLU D 4 408 ? 225.767 215.554 298.244 1.00 200.76 408 GLU D N 1
ATOM 11232 C CA . GLU D 4 408 ? 224.975 216.722 298.623 1.00 200.76 408 GLU D CA 1
ATOM 11233 C C . GLU D 4 408 ? 223.732 216.827 297.761 1.00 200.76 408 GLU D C 1
ATOM 11234 O O . GLU D 4 408 ? 222.647 217.149 298.256 1.00 200.76 408 GLU D O 1
ATOM 11240 N N . ILE D 4 409 ? 223.877 216.557 296.468 1.00 185.46 409 ILE D N 1
ATOM 11241 C CA . ILE D 4 409 ? 222.728 216.602 295.574 1.00 185.46 409 ILE D CA 1
ATOM 11242 C C . ILE D 4 409 ? 221.664 215.625 296.046 1.00 185.46 409 ILE D C 1
ATOM 11243 O O . ILE D 4 409 ? 220.536 216.011 296.365 1.00 185.46 409 ILE D O 1
ATOM 11248 N N . LEU D 4 410 ? 222.028 214.347 296.109 1.00 194.32 410 LEU D N 1
ATOM 11249 C CA . LEU D 4 410 ? 221.212 213.292 296.690 1.00 194.32 410 LEU D CA 1
ATOM 11250 C C . LEU D 4 410 ? 220.468 213.758 297.926 1.00 194.32 410 LEU D C 1
ATOM 11251 O O . LEU D 4 410 ? 219.280 213.467 298.091 1.00 194.32 410 LEU D O 1
ATOM 11256 N N . LEU D 4 411 ? 221.167 214.455 298.811 1.00 181.72 411 LEU D N 1
ATOM 11257 C CA . LEU D 4 411 ? 220.524 215.019 299.984 1.00 181.72 411 LEU D CA 1
ATOM 11258 C C . LEU D 4 411 ? 219.466 216.024 299.580 1.00 181.72 411 LEU D C 1
ATOM 11259 O O . LEU D 4 411 ? 218.318 215.938 300.023 1.00 181.72 411 LEU D O 1
ATOM 11264 N N . GLN D 4 412 ? 219.831 216.982 298.731 1.00 201.54 412 GLN D N 1
ATOM 11265 C CA . GLN D 4 412 ? 218.826 217.846 298.131 1.00 201.54 412 GLN D CA 1
ATOM 11266 C C . GLN D 4 412 ? 217.795 217.050 297.350 1.00 201.54 412 GLN D C 1
ATOM 11267 O O . GLN D 4 412 ? 216.693 217.550 297.106 1.00 201.54 412 GLN D O 1
ATOM 11273 N N . MET D 4 413 ? 218.127 215.826 296.961 1.00 207.60 413 MET D N 1
ATOM 11274 C CA . MET D 4 413 ? 217.176 214.894 296.389 1.00 207.60 413 MET D CA 1
ATOM 11275 C C . MET D 4 413 ? 216.496 214.062 297.456 1.00 207.60 413 MET D C 1
ATOM 11276 O O . MET D 4 413 ? 215.627 213.248 297.131 1.00 207.60 413 MET D O 1
ATOM 11281 N N . ASN D 4 414 ? 216.864 214.260 298.720 1.00 198.68 414 ASN D N 1
ATOM 11282 C CA . ASN D 4 414 ? 216.354 213.478 299.839 1.00 198.68 414 ASN D CA 1
ATOM 11283 C C . ASN D 4 414 ? 216.383 211.989 299.518 1.00 198.68 414 ASN D C 1
ATOM 11284 O O . ASN D 4 414 ? 215.494 211.221 299.881 1.00 198.68 414 ASN D O 1
ATOM 11289 N N . GLU D 4 415 ? 217.427 211.592 298.809 1.00 202.60 415 GLU D N 1
ATOM 11290 C CA . GLU D 4 415 ? 217.592 210.210 298.401 1.00 202.60 415 GLU D CA 1
ATOM 11291 C C . GLU D 4 415 ? 218.559 209.568 299.373 1.00 202.60 415 GLU D C 1
ATOM 11292 O O . GLU D 4 415 ? 219.669 210.071 299.568 1.00 202.60 415 GLU D O 1
ATOM 11298 N N . PHE D 4 416 ? 218.139 208.475 299.988 1.00 201.30 416 PHE D N 1
ATOM 11299 C CA . PHE D 4 416 ? 218.892 207.907 301.091 1.00 201.30 416 PHE D CA 1
ATOM 11300 C C . PHE D 4 416 ? 219.500 206.555 300.780 1.00 201.30 416 PHE D C 1
ATOM 11301 O O . PHE D 4 416 ? 220.701 206.371 300.980 1.00 201.30 416 PHE D O 1
ATOM 11309 N N . ALA D 4 417 ? 218.696 205.600 300.314 1.00 183.87 417 ALA D N 1
ATOM 11310 C CA . ALA D 4 417 ? 219.235 204.289 299.974 1.00 183.87 417 ALA D CA 1
ATOM 11311 C C . ALA D 4 417 ? 220.468 204.422 299.098 1.00 183.87 417 ALA D C 1
ATOM 11312 O O . ALA D 4 417 ? 221.467 203.721 299.300 1.00 183.87 417 ALA D O 1
ATOM 11314 N N . TYR D 4 418 ? 220.421 205.339 298.138 1.00 180.47 418 TYR D N 1
ATOM 11315 C CA . TYR D 4 418 ? 221.581 205.594 297.304 1.00 180.47 418 TYR D CA 1
ATOM 11316 C C . TYR D 4 418 ? 222.775 206.041 298.122 1.00 180.47 418 TYR D C 1
ATOM 11317 O O . TYR D 4 418 ? 223.898 205.656 297.811 1.00 180.47 418 TYR D O 1
ATOM 11326 N N . ILE D 4 419 ? 222.563 206.867 299.146 1.00 166.57 419 ILE D N 1
ATOM 11327 C CA . ILE D 4 419 ? 223.682 207.328 299.964 1.00 166.57 419 ILE D CA 1
ATOM 11328 C C . ILE D 4 419 ? 224.530 206.151 300.398 1.00 166.57 419 ILE D C 1
ATOM 11329 O O . ILE D 4 419 ? 225.732 206.083 300.129 1.00 166.57 419 ILE D O 1
ATOM 11334 N N . GLU D 4 420 ? 223.901 205.201 301.077 1.00 198.39 420 GLU D N 1
ATOM 11335 C CA . GLU D 4 420 ? 224.663 204.133 301.701 1.00 198.39 420 GLU D CA 1
ATOM 11336 C C . GLU D 4 420 ? 225.061 203.075 300.685 1.00 198.39 420 GLU D C 1
ATOM 11337 O O . GLU D 4 420 ? 226.164 202.508 300.765 1.00 198.39 420 GLU D O 1
ATOM 11343 N N . ALA D 4 421 ? 224.197 202.825 299.702 1.00 184.28 421 ALA D N 1
ATOM 11344 C CA . ALA D 4 421 ? 224.619 202.095 298.516 1.00 184.28 421 ALA D CA 1
ATOM 11345 C C . ALA D 4 421 ? 225.972 202.598 298.037 1.00 184.28 421 ALA D C 1
ATOM 11346 O O . ALA D 4 421 ? 226.928 201.829 297.900 1.00 184.28 421 ALA D O 1
ATOM 11348 N N . ILE D 4 422 ? 226.073 203.906 297.823 1.00 173.55 422 ILE D N 1
ATOM 11349 C CA . ILE D 4 422 ? 227.330 204.517 297.420 1.00 173.55 422 ILE D CA 1
ATOM 11350 C C . ILE D 4 422 ? 228.410 204.242 298.449 1.00 173.55 422 ILE D C 1
ATOM 11351 O O . ILE D 4 422 ? 229.424 203.601 298.153 1.00 173.55 422 ILE D O 1
ATOM 11356 N N . ILE D 4 423 ? 228.188 204.703 299.683 1.00 203.43 423 ILE D N 1
ATOM 11357 C CA . ILE D 4 423 ? 229.267 204.786 300.663 1.00 203.43 423 ILE D CA 1
ATOM 11358 C C . ILE D 4 423 ? 229.936 203.441 300.829 1.00 203.43 423 ILE D C 1
ATOM 11359 O O . ILE D 4 423 ? 231.138 203.366 301.106 1.00 203.43 423 ILE D O 1
ATOM 11364 N N . GLU D 4 424 ? 229.187 202.355 300.662 1.00 231.13 424 GLU D N 1
ATOM 11365 C CA . GLU D 4 424 ? 229.875 201.082 300.774 1.00 231.13 424 GLU D CA 1
ATOM 11366 C C . GLU D 4 424 ? 230.120 200.437 299.415 1.00 231.13 424 GLU D C 1
ATOM 11367 O O . GLU D 4 424 ? 230.743 199.374 299.348 1.00 231.13 424 GLU D O 1
ATOM 11373 N N . ARG D 4 425 ? 229.667 201.063 298.325 1.00 192.86 425 ARG D N 1
ATOM 11374 C CA . ARG D 4 425 ? 230.239 200.734 297.025 1.00 192.86 425 ARG D CA 1
ATOM 11375 C C . ARG D 4 425 ? 231.654 201.276 296.912 1.00 192.86 425 ARG D C 1
ATOM 11376 O O . ARG D 4 425 ? 232.469 200.768 296.133 1.00 192.86 425 ARG D O 1
ATOM 11384 N N . PHE D 4 426 ? 231.963 202.298 297.696 1.00 195.07 426 PHE D N 1
ATOM 11385 C CA . PHE D 4 426 ? 233.251 202.964 297.649 1.00 195.07 426 PHE D CA 1
ATOM 11386 C C . PHE D 4 426 ? 233.898 203.062 299.012 1.00 195.07 426 PHE D C 1
ATOM 11387 O O . PHE D 4 426 ? 234.949 203.698 299.142 1.00 195.07 426 PHE D O 1
ATOM 11395 N N . ASP D 4 427 ? 233.284 202.464 300.026 1.00 205.06 427 ASP D N 1
ATOM 11396 C CA . ASP D 4 427 ? 233.929 202.220 301.304 1.00 205.06 427 ASP D CA 1
ATOM 11397 C C . ASP D 4 427 ? 234.408 203.523 301.934 1.00 205.06 427 ASP D C 1
ATOM 11398 O O . ASP D 4 427 ? 235.602 203.771 302.099 1.00 205.06 427 ASP D O 1
ATOM 11403 N N . TYR D 4 428 ? 233.447 204.372 302.265 1.00 198.66 428 TYR D N 1
ATOM 11404 C CA . TYR D 4 428 ? 233.737 205.597 302.988 1.00 198.66 428 TYR D CA 1
ATOM 11405 C C . TYR D 4 428 ? 233.232 205.528 304.421 1.00 198.66 428 TYR D C 1
ATOM 11406 O O . TYR D 4 428 ? 232.873 206.548 305.010 1.00 198.66 428 TYR D O 1
ATOM 11415 N N . SER D 4 429 ? 233.186 204.324 304.986 1.00 197.19 429 SER D N 1
ATOM 11416 C CA . SER D 4 429 ? 232.847 204.191 306.393 1.00 197.19 429 SER D CA 1
ATOM 11417 C C . SER D 4 429 ? 233.831 204.986 307.230 1.00 197.19 429 SER D C 1
ATOM 11418 O O . SER D 4 429 ? 235.049 204.860 307.067 1.00 197.19 429 SER D O 1
ATOM 11421 N N . ASN D 4 430 ? 233.294 205.822 308.112 1.00 198.57 430 ASN D N 1
ATOM 11422 C CA . ASN D 4 430 ? 234.098 206.653 308.998 1.00 198.57 430 ASN D CA 1
ATOM 11423 C C . ASN D 4 430 ? 235.017 207.589 308.218 1.00 198.57 430 ASN D C 1
ATOM 11424 O O . ASN D 4 430 ? 235.997 208.107 308.758 1.00 198.57 430 ASN D O 1
ATOM 11429 N N . ASN D 4 431 ? 234.715 207.811 306.941 1.00 169.54 431 ASN D N 1
ATOM 11430 C CA . ASN D 4 431 ? 235.428 208.823 306.179 1.00 169.54 431 ASN D CA 1
ATOM 11431 C C . ASN D 4 431 ? 235.076 210.210 306.691 1.00 169.54 431 ASN D C 1
ATOM 11432 O O . ASN D 4 431 ? 233.953 210.473 307.128 1.00 169.54 431 ASN D O 1
ATOM 11437 N N . THR D 4 432 ? 236.060 211.103 306.627 1.00 159.01 432 THR D N 1
ATOM 11438 C CA . THR D 4 432 ? 235.865 212.449 307.143 1.00 159.01 432 THR D CA 1
ATOM 11439 C C . THR D 4 432 ? 234.742 213.168 306.412 1.00 159.01 432 THR D C 1
ATOM 11440 O O . THR D 4 432 ? 233.678 213.405 306.984 1.00 159.01 432 THR D O 1
ATOM 11444 N N . GLN D 4 433 ? 234.933 213.454 305.124 1.00 177.69 433 GLN D N 1
ATOM 11445 C CA . GLN D 4 433 ? 234.064 214.410 304.443 1.00 177.69 433 GLN D CA 1
ATOM 11446 C C . GLN D 4 433 ? 232.618 213.942 304.433 1.00 177.69 433 GLN D C 1
ATOM 11447 O O . GLN D 4 433 ? 231.689 214.746 304.598 1.00 177.69 433 GLN D O 1
ATOM 11453 N N . ILE D 4 434 ? 232.406 212.649 304.229 1.00 159.80 434 ILE D N 1
ATOM 11454 C CA . ILE D 4 434 ? 231.047 212.136 304.232 1.00 159.80 434 ILE D CA 1
ATOM 11455 C C . ILE D 4 434 ? 230.422 212.340 305.603 1.00 159.80 434 ILE D C 1
ATOM 11456 O O . ILE D 4 434 ? 229.321 212.882 305.720 1.00 159.80 434 ILE D O 1
ATOM 11461 N N . TYR D 4 435 ? 231.131 211.930 306.657 1.00 161.31 435 TYR D N 1
ATOM 11462 C CA . TYR D 4 435 ? 230.685 212.194 308.018 1.00 161.31 435 TYR D CA 1
ATOM 11463 C C . TYR D 4 435 ? 230.341 213.653 308.210 1.00 161.31 435 TYR D C 1
ATOM 11464 O O . TYR D 4 435 ? 229.301 213.983 308.786 1.00 161.31 435 TYR D O 1
ATOM 11473 N N . GLU D 4 436 ? 231.225 214.538 307.764 1.00 180.51 436 GLU D N 1
ATOM 11474 C CA . GLU D 4 436 ? 231.002 215.958 307.955 1.00 180.51 436 GLU D CA 1
ATOM 11475 C C . GLU D 4 436 ? 229.692 216.378 307.322 1.00 180.51 436 GLU D C 1
ATOM 11476 O O . GLU D 4 436 ? 228.819 216.913 308.002 1.00 180.51 436 GLU D O 1
ATOM 11482 N N . LEU D 4 437 ? 229.533 216.136 306.021 1.00 160.27 437 LEU D N 1
ATOM 11483 C CA . LEU D 4 437 ? 228.310 216.574 305.359 1.00 160.27 437 LEU D CA 1
ATOM 11484 C C . LEU D 4 437 ? 227.093 215.919 305.983 1.00 160.27 437 LEU D C 1
ATOM 11485 O O . LEU D 4 437 ? 225.997 216.490 305.983 1.00 160.27 437 LEU D O 1
ATOM 11490 N N . LEU D 4 438 ? 227.262 214.705 306.497 1.00 172.30 438 LEU D N 1
ATOM 11491 C CA . LEU D 4 438 ? 226.189 214.098 307.260 1.00 172.30 438 LEU D CA 1
ATOM 11492 C C . LEU D 4 438 ? 225.807 214.983 308.425 1.00 172.30 438 LEU D C 1
ATOM 11493 O O . LEU D 4 438 ? 224.653 215.390 308.546 1.00 172.30 438 LEU D O 1
ATOM 11498 N N . VAL D 4 439 ? 226.764 215.260 309.306 1.00 183.86 439 VAL D N 1
ATOM 11499 C CA . VAL D 4 439 ? 226.528 216.176 310.419 1.00 183.86 439 VAL D CA 1
ATOM 11500 C C . VAL D 4 439 ? 225.909 217.470 309.920 1.00 183.86 439 VAL D C 1
ATOM 11501 O O . VAL D 4 439 ? 225.044 218.061 310.575 1.00 183.86 439 VAL D O 1
ATOM 11505 N N . LYS D 4 440 ? 226.364 217.939 308.764 1.00 183.20 440 LYS D N 1
ATOM 11506 C CA . LYS D 4 440 ? 225.901 219.210 308.232 1.00 183.20 440 LYS D CA 1
ATOM 11507 C C . LYS D 4 440 ? 224.413 219.157 307.953 1.00 183.20 440 LYS D C 1
ATOM 11508 O O . LYS D 4 440 ? 223.635 219.921 308.528 1.00 183.20 440 LYS D O 1
ATOM 11514 N N . PHE D 4 441 ? 223.999 218.249 307.084 1.00 178.19 441 PHE D N 1
ATOM 11515 C CA . PHE D 4 441 ? 222.582 218.117 306.796 1.00 178.19 441 PHE D CA 1
ATOM 11516 C C . PHE D 4 441 ? 221.800 217.701 308.027 1.00 178.19 441 PHE D C 1
ATOM 11517 O O . PHE D 4 441 ? 220.616 218.021 308.142 1.00 178.19 441 PHE D O 1
ATOM 11525 N N . PHE D 4 442 ? 222.442 216.995 308.953 1.00 185.41 442 PHE D N 1
ATOM 11526 C CA . PHE D 4 442 ? 221.815 216.693 310.229 1.00 185.41 442 PHE D CA 1
ATOM 11527 C C . PHE D 4 442 ? 221.408 217.961 310.943 1.00 185.41 442 PHE D C 1
ATOM 11528 O O . PHE D 4 442 ? 220.226 218.180 311.217 1.00 185.41 442 PHE D O 1
ATOM 11536 N N . TRP D 4 443 ? 222.391 218.783 311.288 1.00 196.07 443 TRP D N 1
ATOM 11537 C CA . TRP D 4 443 ? 222.114 220.048 311.940 1.00 196.07 443 TRP D CA 1
ATOM 11538 C C . TRP D 4 443 ? 221.178 220.889 311.100 1.00 196.07 443 TRP D C 1
ATOM 11539 O O . TRP D 4 443 ? 220.374 221.648 311.639 1.00 196.07 443 TRP D O 1
ATOM 11550 N N . HIS D 4 444 ? 221.250 220.740 309.781 1.00 200.54 444 HIS D N 1
ATOM 11551 C CA . HIS D 4 444 ? 220.338 221.444 308.896 1.00 200.54 444 HIS D CA 1
ATOM 11552 C C . HIS D 4 444 ? 218.899 221.065 309.188 1.00 200.54 444 HIS D C 1
ATOM 11553 O O . HIS D 4 444 ? 218.078 221.913 309.550 1.00 200.54 444 HIS D O 1
ATOM 11560 N N . PHE D 4 445 ? 218.584 219.787 309.041 1.00 194.99 445 PHE D N 1
ATOM 11561 C CA . PHE D 4 445 ? 217.243 219.298 309.320 1.00 194.99 445 PHE D CA 1
ATOM 11562 C C . PHE D 4 445 ? 216.832 219.643 310.739 1.00 194.99 445 PHE D C 1
ATOM 11563 O O . PHE D 4 445 ? 215.689 220.038 310.993 1.00 194.99 445 PHE D O 1
ATOM 11571 N N . PHE D 4 446 ? 217.764 219.491 311.676 1.00 208.63 446 PHE D N 1
ATOM 11572 C CA . PHE D 4 446 ? 217.511 219.808 313.071 1.00 208.63 446 PHE D CA 1
ATOM 11573 C C . PHE D 4 446 ? 217.070 221.254 313.227 1.00 208.63 446 PHE D C 1
ATOM 11574 O O . PHE D 4 446 ? 216.071 221.548 313.891 1.00 208.63 446 PHE D O 1
ATOM 11582 N N . ASN D 4 447 ? 217.803 222.170 312.602 1.00 217.97 447 ASN D N 1
ATOM 11583 C CA . ASN D 4 447 ? 217.454 223.577 312.572 1.00 217.97 447 ASN D CA 1
ATOM 11584 C C . ASN D 4 447 ? 216.263 223.851 311.676 1.00 217.97 447 ASN D C 1
ATOM 11585 O O . ASN D 4 447 ? 215.804 224.994 311.609 1.00 217.97 447 ASN D O 1
ATOM 11590 N N . ASN D 4 448 ? 215.760 222.836 310.985 1.00 194.44 448 ASN D N 1
ATOM 11591 C CA . ASN D 4 448 ? 214.513 222.979 310.258 1.00 194.44 448 ASN D CA 1
ATOM 11592 C C . ASN D 4 448 ? 213.323 222.490 311.065 1.00 194.44 448 ASN D C 1
ATOM 11593 O O . ASN D 4 448 ? 212.182 222.649 310.620 1.00 194.44 448 ASN D O 1
ATOM 11598 N N . ALA D 4 449 ? 213.564 221.909 312.235 1.00 202.93 449 ALA D N 1
ATOM 11599 C CA . ALA D 4 449 ? 212.508 221.273 313.007 1.00 202.93 449 ALA D CA 1
ATOM 11600 C C . ALA D 4 449 ? 211.715 222.303 313.801 1.00 202.93 449 ALA D C 1
ATOM 11601 O O . ALA D 4 449 ? 212.270 223.014 314.644 1.00 202.93 449 ALA D O 1
ATOM 11603 N N . SER D 4 450 ? 210.413 222.377 313.530 1.00 204.47 450 SER D N 1
ATOM 11604 C CA . SER D 4 450 ? 209.512 223.214 314.309 1.00 204.47 450 SER D CA 1
ATOM 11605 C C . SER D 4 450 ? 208.921 222.484 315.505 1.00 204.47 450 SER D C 1
ATOM 11606 O O . SER D 4 450 ? 208.570 223.129 316.500 1.00 204.47 450 SER D O 1
ATOM 11609 N N . ASN D 4 451 ? 208.824 221.164 315.435 1.00 210.37 451 ASN D N 1
ATOM 11610 C CA . ASN D 4 451 ? 208.183 220.358 316.466 1.00 210.37 451 ASN D CA 1
ATOM 11611 C C . ASN D 4 451 ? 209.069 219.140 316.695 1.00 210.37 451 ASN D C 1
ATOM 11612 O O . ASN D 4 451 ? 210.250 219.134 316.332 1.00 210.37 451 ASN D O 1
ATOM 11617 N N . GLY D 4 452 ? 208.525 218.119 317.350 1.00 214.82 452 GLY D N 1
ATOM 11618 C CA . GLY D 4 452 ? 209.305 216.932 317.638 1.00 214.82 452 GLY D CA 1
ATOM 11619 C C . GLY D 4 452 ? 208.646 215.602 317.327 1.00 214.82 452 GLY D C 1
ATOM 11620 O O . GLY D 4 452 ? 208.820 214.649 318.086 1.00 214.82 452 GLY D O 1
ATOM 11621 N N . LEU D 4 453 ? 207.883 215.503 316.248 1.00 210.26 453 LEU D N 1
ATOM 11622 C CA . LEU D 4 453 ? 207.113 214.301 315.970 1.00 210.26 453 LEU D CA 1
ATOM 11623 C C . LEU D 4 453 ? 207.897 213.319 315.111 1.00 210.26 453 LEU D C 1
ATOM 11624 O O . LEU D 4 453 ? 208.594 213.707 314.170 1.00 210.26 453 LEU D O 1
ATOM 11629 N N . ARG D 4 454 ? 207.776 212.032 315.457 1.00 208.02 454 ARG D N 1
ATOM 11630 C CA . ARG D 4 454 ? 208.420 210.982 314.674 1.00 208.02 454 ARG D CA 1
ATOM 11631 C C . ARG D 4 454 ? 207.965 211.018 313.225 1.00 208.02 454 ARG D C 1
ATOM 11632 O O . ARG D 4 454 ? 208.770 210.818 312.308 1.00 208.02 454 ARG D O 1
ATOM 11640 N N . LYS D 4 455 ? 206.679 211.278 312.999 1.00 205.57 455 LYS D N 1
ATOM 11641 C CA . LYS D 4 455 ? 206.127 211.233 311.655 1.00 205.57 455 LYS D CA 1
ATOM 11642 C C . LYS D 4 455 ? 206.534 212.425 310.804 1.00 205.57 455 LYS D C 1
ATOM 11643 O O . LYS D 4 455 ? 206.104 212.510 309.649 1.00 205.57 455 LYS D O 1
ATOM 11649 N N . GLU D 4 456 ? 207.333 213.340 311.332 1.00 185.74 456 GLU D N 1
ATOM 11650 C CA . GLU D 4 456 ? 207.682 214.527 310.571 1.00 185.74 456 GLU D CA 1
ATOM 11651 C C . GLU D 4 456 ? 208.628 214.160 309.436 1.00 185.74 456 GLU D C 1
ATOM 11652 O O . GLU D 4 456 ? 209.640 213.484 309.672 1.00 185.74 456 GLU D O 1
ATOM 11658 N N . PRO D 4 457 ? 208.332 214.568 308.202 1.00 186.24 457 PRO D N 1
ATOM 11659 C CA . PRO D 4 457 ? 209.254 214.278 307.095 1.00 186.24 457 PRO D CA 1
ATOM 11660 C C . PRO D 4 457 ? 210.672 214.712 307.374 1.00 186.24 457 PRO D C 1
ATOM 11661 O O . PRO D 4 457 ? 211.611 213.954 307.117 1.00 186.24 457 PRO D O 1
ATOM 11665 N N . GLU D 4 458 ? 210.853 215.930 307.874 1.00 200.94 458 GLU D N 1
ATOM 11666 C CA . GLU D 4 458 ? 212.194 216.410 308.168 1.00 200.94 458 GLU D CA 1
ATOM 11667 C C . GLU D 4 458 ? 212.876 215.508 309.183 1.00 200.94 458 GLU D C 1
ATOM 11668 O O . GLU D 4 458 ? 214.018 215.078 308.987 1.00 200.94 458 GLU D O 1
ATOM 11674 N N . MET D 4 459 ? 212.186 215.207 310.279 1.00 209.41 459 MET D N 1
ATOM 11675 C CA . MET D 4 459 ? 212.763 214.305 311.261 1.00 209.41 459 MET D CA 1
ATOM 11676 C C . MET D 4 459 ? 212.858 212.889 310.726 1.00 209.41 459 MET D C 1
ATOM 11677 O O . MET D 4 459 ? 213.702 212.118 311.181 1.00 209.41 459 MET D O 1
ATOM 11682 N N . LYS D 4 460 ? 212.024 212.529 309.755 1.00 184.70 460 LYS D N 1
ATOM 11683 C CA . LYS D 4 460 ? 212.224 211.254 309.079 1.00 184.70 460 LYS D CA 1
ATOM 11684 C C . LYS D 4 460 ? 213.571 211.231 308.370 1.00 184.70 460 LYS D C 1
ATOM 11685 O O . LYS D 4 460 ? 214.351 210.282 308.511 1.00 184.70 460 LYS D O 1
ATOM 11691 N N . LYS D 4 461 ? 213.852 212.275 307.594 1.00 170.70 461 LYS D N 1
ATOM 11692 C CA . LYS D 4 461 ? 215.159 212.413 306.971 1.00 170.70 461 LYS D CA 1
ATOM 11693 C C . LYS D 4 461 ? 216.262 212.334 308.005 1.00 170.70 461 LYS D C 1
ATOM 11694 O O . LYS D 4 461 ? 217.250 211.621 307.814 1.00 170.70 461 LYS D O 1
ATOM 11700 N N . ALA D 4 462 ? 216.121 213.090 309.090 1.00 180.27 462 ALA D N 1
ATOM 11701 C CA . ALA D 4 462 ? 217.140 213.096 310.131 1.00 180.27 462 ALA D CA 1
ATOM 11702 C C . ALA D 4 462 ? 217.341 211.704 310.706 1.00 180.27 462 ALA D C 1
ATOM 11703 O O . ALA D 4 462 ? 218.474 211.274 310.931 1.00 180.27 462 ALA D O 1
ATOM 11705 N N . SER D 4 463 ? 216.249 210.993 310.966 1.00 190.24 463 SER D N 1
ATOM 11706 C CA . SER D 4 463 ? 216.357 209.629 311.451 1.00 190.24 463 SER D CA 1
ATOM 11707 C C . SER D 4 463 ? 217.123 208.774 310.464 1.00 190.24 463 SER D C 1
ATOM 11708 O O . SER D 4 463 ? 217.950 207.949 310.854 1.00 190.24 463 SER D O 1
ATOM 11711 N N . GLN D 4 464 ? 216.870 208.966 309.175 1.00 187.66 464 GLN D N 1
ATOM 11712 C CA . GLN D 4 464 ? 217.541 208.128 308.195 1.00 187.66 464 GLN D CA 1
ATOM 11713 C C . GLN D 4 464 ? 219.017 208.481 308.091 1.00 187.66 464 GLN D C 1
ATOM 11714 O O . GLN D 4 464 ? 219.863 207.598 307.937 1.00 187.66 464 GLN D O 1
ATOM 11720 N N . THR D 4 465 ? 219.349 209.765 308.186 1.00 166.50 465 THR D N 1
ATOM 11721 C CA . THR D 4 465 ? 220.756 210.144 308.225 1.00 166.50 465 THR D CA 1
ATOM 11722 C C . THR D 4 465 ? 221.440 209.545 309.438 1.00 166.50 465 THR D C 1
ATOM 11723 O O . THR D 4 465 ? 222.571 209.058 309.349 1.00 166.50 465 THR D O 1
ATOM 11727 N N . LEU D 4 466 ? 220.778 209.602 310.590 1.00 190.84 466 LEU D N 1
ATOM 11728 C CA . LEU D 4 466 ? 221.337 208.997 311.789 1.00 190.84 466 LEU D CA 1
ATOM 11729 C C . LEU D 4 466 ? 221.493 207.498 311.613 1.00 190.84 466 LEU D C 1
ATOM 11730 O O . LEU D 4 466 ? 222.429 206.898 312.143 1.00 190.84 466 LEU D O 1
ATOM 11735 N N . GLN D 4 467 ? 220.575 206.873 310.879 1.00 191.00 467 GLN D N 1
ATOM 11736 C CA . GLN D 4 467 ? 220.739 205.467 310.545 1.00 191.00 467 GLN D CA 1
ATOM 11737 C C . GLN D 4 467 ? 221.981 205.268 309.695 1.00 191.00 467 GLN D C 1
ATOM 11738 O O . GLN D 4 467 ? 222.708 204.288 309.864 1.00 191.00 467 GLN D O 1
ATOM 11744 N N . ILE D 4 468 ? 222.209 206.176 308.750 1.00 162.77 468 ILE D N 1
ATOM 11745 C CA . ILE D 4 468 ? 223.444 206.159 307.980 1.00 162.77 468 ILE D CA 1
ATOM 11746 C C . ILE D 4 468 ? 224.632 206.139 308.919 1.00 162.77 468 ILE D C 1
ATOM 11747 O O . ILE D 4 468 ? 225.489 205.253 308.856 1.00 162.77 468 ILE D O 1
ATOM 11752 N N . ILE D 4 469 ? 224.695 207.131 309.800 1.00 180.80 469 ILE D N 1
ATOM 11753 C CA . ILE D 4 469 ? 225.727 207.163 310.830 1.00 180.80 469 ILE D CA 1
ATOM 11754 C C . ILE D 4 469 ? 225.841 205.800 311.495 1.00 180.80 469 ILE D C 1
ATOM 11755 O O . ILE D 4 469 ? 226.912 205.184 311.528 1.00 180.80 469 ILE D O 1
ATOM 11760 N N . GLN D 4 470 ? 224.715 205.303 312.001 1.00 201.27 470 GLN D N 1
ATOM 11761 C CA . GLN D 4 470 ? 224.696 204.088 312.802 1.00 201.27 470 GLN D CA 1
ATOM 11762 C C . GLN D 4 470 ? 225.268 202.913 312.031 1.00 201.27 470 GLN D C 1
ATOM 11763 O O . GLN D 4 470 ? 225.993 202.082 312.588 1.00 201.27 470 GLN D O 1
ATOM 11769 N N . LYS D 4 471 ? 224.964 202.839 310.742 1.00 206.99 471 LYS D N 1
ATOM 11770 C CA . LYS D 4 471 ? 225.391 201.692 309.958 1.00 206.99 471 LYS D CA 1
ATOM 11771 C C . LYS D 4 471 ? 226.834 201.837 309.515 1.00 206.99 471 LYS D C 1
ATOM 11772 O O . LYS D 4 471 ? 227.528 200.836 309.307 1.00 206.99 471 LYS D O 1
ATOM 11778 N N . HIS D 4 472 ? 227.308 203.069 309.365 1.00 206.58 472 HIS D N 1
ATOM 11779 C CA . HIS D 4 472 ? 228.538 203.303 308.632 1.00 206.58 472 HIS D CA 1
ATOM 11780 C C . HIS D 4 472 ? 229.566 204.159 309.358 1.00 206.58 472 HIS D C 1
ATOM 11781 O O . HIS D 4 472 ? 230.768 203.962 309.147 1.00 206.58 472 HIS D O 1
ATOM 11788 N N . MET D 4 473 ? 229.145 205.100 310.197 1.00 227.08 473 MET D N 1
ATOM 11789 C CA . MET D 4 473 ? 230.092 205.945 310.916 1.00 227.08 473 MET D CA 1
ATOM 11790 C C . MET D 4 473 ? 230.189 205.568 312.385 1.00 227.08 473 MET D C 1
ATOM 11791 O O . MET D 4 473 ? 230.429 206.429 313.237 1.00 227.08 473 MET D O 1
ATOM 11796 N N . SER D 4 474 ? 230.003 204.285 312.693 1.00 219.74 474 SER D N 1
ATOM 11797 C CA . SER D 4 474 ? 230.162 203.817 314.064 1.00 219.74 474 SER D CA 1
ATOM 11798 C C . SER D 4 474 ? 231.512 204.223 314.639 1.00 219.74 474 SER D C 1
ATOM 11799 O O . SER D 4 474 ? 231.586 204.771 315.745 1.00 219.74 474 SER D O 1
ATOM 11802 N N . GLN D 4 475 ? 232.592 203.976 313.899 1.00 215.92 475 GLN D N 1
ATOM 11803 C CA . GLN D 4 475 ? 233.902 204.417 314.358 1.00 215.92 475 GLN D CA 1
ATOM 11804 C C . GLN D 4 475 ? 234.060 205.928 314.298 1.00 215.92 475 GLN D C 1
ATOM 11805 O O . GLN D 4 475 ? 235.018 206.457 314.867 1.00 215.92 475 GLN D O 1
ATOM 11811 N N . ARG D 4 476 ? 233.144 206.633 313.636 1.00 207.74 476 ARG D N 1
ATOM 11812 C CA . ARG D 4 476 ? 233.245 208.077 313.477 1.00 207.74 476 ARG D CA 1
ATOM 11813 C C . ARG D 4 476 ? 232.093 208.816 314.143 1.00 207.74 476 ARG D C 1
ATOM 11814 O O . ARG D 4 476 ? 231.664 209.859 313.651 1.00 207.74 476 ARG D O 1
ATOM 11822 N N . ALA D 4 477 ? 231.585 208.302 315.251 1.00 202.18 477 ALA D N 1
ATOM 11823 C CA . ALA D 4 477 ? 230.533 208.975 315.990 1.00 202.18 477 ALA D CA 1
ATOM 11824 C C . ALA D 4 477 ? 230.808 209.073 317.477 1.00 202.18 477 ALA D C 1
ATOM 11825 O O . ALA D 4 477 ? 230.152 209.864 318.156 1.00 202.18 477 ALA D O 1
ATOM 11827 N N . GLY D 4 478 ? 231.773 208.318 317.994 1.00 208.18 478 GLY D N 1
ATOM 11828 C CA . GLY D 4 478 ? 231.972 208.236 319.425 1.00 208.18 478 GLY D CA 1
ATOM 11829 C C . GLY D 4 478 ? 230.678 207.866 320.111 1.00 208.18 478 GLY D C 1
ATOM 11830 O O . GLY D 4 478 ? 230.059 206.848 319.790 1.00 208.18 478 GLY D O 1
ATOM 11831 N N . THR D 4 479 ? 230.252 208.696 321.052 1.00 207.66 479 THR D N 1
ATOM 11832 C CA . THR D 4 479 ? 228.948 208.548 321.668 1.00 207.66 479 THR D CA 1
ATOM 11833 C C . THR D 4 479 ? 227.926 209.465 321.023 1.00 207.66 479 THR D C 1
ATOM 11834 O O . THR D 4 479 ? 226.727 209.345 321.310 1.00 207.66 479 THR D O 1
ATOM 11838 N N . ASN D 4 480 ? 228.379 210.350 320.130 1.00 187.25 480 ASN D N 1
ATOM 11839 C CA . ASN D 4 480 ? 227.551 211.453 319.662 1.00 187.25 480 ASN D CA 1
ATOM 11840 C C . ASN D 4 480 ? 226.247 210.959 319.069 1.00 187.25 480 ASN D C 1
ATOM 11841 O O . ASN D 4 480 ? 225.186 211.507 319.369 1.00 187.25 480 ASN D O 1
ATOM 11846 N N . LEU D 4 481 ? 226.308 209.937 318.216 1.00 181.78 481 LEU D N 1
ATOM 11847 C CA . LEU D 4 481 ? 225.089 209.324 317.701 1.00 181.78 481 LEU D CA 1
ATOM 11848 C C . LEU D 4 481 ? 224.115 209.029 318.829 1.00 181.78 481 LEU D C 1
ATOM 11849 O O . LEU D 4 481 ? 222.900 209.195 318.676 1.00 181.78 481 LEU D O 1
ATOM 11854 N N . THR D 4 482 ? 224.637 208.575 319.966 1.00 185.94 482 THR D N 1
ATOM 11855 C CA . THR D 4 482 ? 223.799 208.369 321.132 1.00 185.94 482 THR D CA 1
ATOM 11856 C C . THR D 4 482 ? 223.106 209.659 321.512 1.00 185.94 482 THR D C 1
ATOM 11857 O O . THR D 4 482 ? 221.896 209.677 321.757 1.00 185.94 482 THR D O 1
ATOM 11861 N N . LYS D 4 483 ? 223.870 210.749 321.570 1.00 192.98 483 LYS D N 1
ATOM 11862 C CA . LYS D 4 483 ? 223.298 212.043 321.903 1.00 192.98 483 LYS D CA 1
ATOM 11863 C C . LYS D 4 483 ? 222.232 212.436 320.900 1.00 192.98 483 LYS D C 1
ATOM 11864 O O . LYS D 4 483 ? 221.187 212.970 321.272 1.00 192.98 483 LYS D O 1
ATOM 11870 N N . LEU D 4 484 ? 222.468 212.158 319.624 1.00 174.09 484 LEU D N 1
ATOM 11871 C CA . LEU D 4 484 ? 221.492 212.506 318.605 1.00 174.09 484 LEU D CA 1
ATOM 11872 C C . LEU D 4 484 ? 220.212 211.714 318.782 1.00 174.09 484 LEU D C 1
ATOM 11873 O O . LEU D 4 484 ? 219.113 212.259 318.656 1.00 174.09 484 LEU D O 1
ATOM 11878 N N . GLU D 4 485 ? 220.330 210.423 319.066 1.00 199.64 485 GLU D N 1
ATOM 11879 C CA . GLU D 4 485 ? 219.125 209.611 319.097 1.00 199.64 485 GLU D CA 1
ATOM 11880 C C . GLU D 4 485 ? 218.352 209.864 320.380 1.00 199.64 485 GLU D C 1
ATOM 11881 O O . GLU D 4 485 ? 217.118 209.876 320.373 1.00 199.64 485 GLU D O 1
ATOM 11887 N N . VAL D 4 486 ? 219.050 210.141 321.484 1.00 198.59 486 VAL D N 1
ATOM 11888 C CA . VAL D 4 486 ? 218.325 210.588 322.667 1.00 198.59 486 VAL D CA 1
ATOM 11889 C C . VAL D 4 486 ? 217.751 211.972 322.429 1.00 198.59 486 VAL D C 1
ATOM 11890 O O . VAL D 4 486 ? 216.723 212.329 323.001 1.00 198.59 486 VAL D O 1
ATOM 11894 N N . LEU D 4 487 ? 218.409 212.781 321.599 1.00 167.05 487 LEU D N 1
ATOM 11895 C CA . LEU D 4 487 ? 217.845 214.067 321.220 1.00 167.05 487 LEU D CA 1
ATOM 11896 C C . LEU D 4 487 ? 216.507 213.879 320.536 1.00 167.05 487 LEU D C 1
ATOM 11897 O O . LEU D 4 487 ? 215.516 214.522 320.883 1.00 167.05 487 LEU D O 1
ATOM 11902 N N . LEU D 4 488 ? 216.477 213.026 319.526 1.00 176.65 488 LEU D N 1
ATOM 11903 C CA . LEU D 4 488 ? 215.207 212.711 318.896 1.00 176.65 488 LEU D CA 1
ATOM 11904 C C . LEU D 4 488 ? 214.231 212.138 319.910 1.00 176.65 488 LEU D C 1
ATOM 11905 O O . LEU D 4 488 ? 213.039 212.450 319.881 1.00 176.65 488 LEU D O 1
ATOM 11910 N N . GLU D 4 489 ? 214.720 211.317 320.832 1.00 182.73 489 GLU D N 1
ATOM 11911 C CA . GLU D 4 489 ? 213.829 210.727 321.817 1.00 182.73 489 GLU D CA 1
ATOM 11912 C C . GLU D 4 489 ? 213.177 211.796 322.677 1.00 182.73 489 GLU D C 1
ATOM 11913 O O . GLU D 4 489 ? 211.952 211.842 322.796 1.00 182.73 489 GLU D O 1
ATOM 11919 N N . ILE D 4 490 ? 213.987 212.654 323.292 1.00 175.62 490 ILE D N 1
ATOM 11920 C CA . ILE D 4 490 ? 213.478 213.731 324.129 1.00 175.62 490 ILE D CA 1
ATOM 11921 C C . ILE D 4 490 ? 212.610 214.669 323.314 1.00 175.62 490 ILE D C 1
ATOM 11922 O O . ILE D 4 490 ? 211.628 215.212 323.825 1.00 175.62 490 ILE D O 1
ATOM 11927 N N . SER D 4 491 ? 212.948 214.884 322.044 1.00 172.13 491 SER D N 1
ATOM 11928 C CA . SER D 4 491 ? 212.114 215.727 321.203 1.00 172.13 491 SER D CA 1
ATOM 11929 C C . SER D 4 491 ? 210.729 215.125 321.055 1.00 172.13 491 SER D C 1
ATOM 11930 O O . SER D 4 491 ? 209.722 215.802 321.272 1.00 172.13 491 SER D O 1
ATOM 11933 N N . ASP D 4 492 ? 210.660 213.842 320.705 1.00 213.45 492 ASP D N 1
ATOM 11934 C CA . ASP D 4 492 ? 209.366 213.174 320.650 1.00 213.45 492 ASP D CA 1
ATOM 11935 C C . ASP D 4 492 ? 208.666 213.233 321.999 1.00 213.45 492 ASP D C 1
ATOM 11936 O O . ASP D 4 492 ? 207.441 213.385 322.072 1.00 213.45 492 ASP D O 1
ATOM 11941 N N . LYS D 4 493 ? 209.432 213.113 323.079 1.00 188.13 493 LYS D N 1
ATOM 11942 C CA . LYS D 4 493 ? 208.841 213.116 324.408 1.00 188.13 493 LYS D CA 1
ATOM 11943 C C . LYS D 4 493 ? 208.157 214.442 324.686 1.00 188.13 493 LYS D C 1
ATOM 11944 O O . LYS D 4 493 ? 206.934 214.500 324.853 1.00 188.13 493 LYS D O 1
ATOM 11950 N N . LEU D 4 494 ? 208.933 215.523 324.703 1.00 191.07 494 LEU D N 1
ATOM 11951 C CA . LEU D 4 494 ? 208.368 216.857 324.821 1.00 191.07 494 LEU D CA 1
ATOM 11952 C C . LEU D 4 494 ? 207.254 217.101 323.816 1.00 191.07 494 LEU D C 1
ATOM 11953 O O . LEU D 4 494 ? 206.339 217.878 324.103 1.00 191.07 494 LEU D O 1
ATOM 11958 N N . SER D 4 495 ? 207.290 216.435 322.662 1.00 198.87 495 SER D N 1
ATOM 11959 C CA . SER D 4 495 ? 206.235 216.575 321.668 1.00 198.87 495 SER D CA 1
ATOM 11960 C C . SER D 4 495 ? 204.931 216.104 322.154 1.00 198.87 495 SER D C 1
ATOM 11961 O O . SER D 4 495 ? 203.920 216.237 321.460 1.00 198.87 495 SER D O 1
ATOM 11964 N N . HIS D 4 496 ? 204.933 215.527 323.351 1.00 201.29 496 HIS D N 1
ATOM 11965 C CA . HIS D 4 496 ? 203.708 215.142 324.030 1.00 201.29 496 HIS D CA 1
ATOM 11966 C C . HIS D 4 496 ? 203.399 216.079 325.188 1.00 201.29 496 HIS D C 1
ATOM 11967 O O . HIS D 4 496 ? 202.686 215.695 326.118 1.00 201.29 496 HIS D O 1
ATOM 11974 N N . TYR D 4 497 ? 203.929 217.299 325.159 1.00 200.97 497 TYR D N 1
ATOM 11975 C CA . TYR D 4 497 ? 203.708 218.262 326.226 1.00 200.97 497 TYR D CA 1
ATOM 11976 C C . TYR D 4 497 ? 203.649 219.658 325.628 1.00 200.97 497 TYR D C 1
ATOM 11977 O O . TYR D 4 497 ? 203.756 219.845 324.413 1.00 200.97 497 TYR D O 1
ATOM 11986 N N . SER D 4 498 ? 203.476 220.647 326.497 1.00 232.97 498 SER D N 1
ATOM 11987 C CA . SER D 4 498 ? 203.346 222.040 326.095 1.00 232.97 498 SER D CA 1
ATOM 11988 C C . SER D 4 498 ? 204.468 222.842 326.735 1.00 232.97 498 SER D C 1
ATOM 11989 O O . SER D 4 498 ? 204.652 222.789 327.956 1.00 232.97 498 SER D O 1
ATOM 11992 N N . ILE D 4 499 ? 205.217 223.577 325.913 1.00 239.59 499 ILE D N 1
ATOM 11993 C CA . ILE D 4 499 ? 206.359 224.363 326.366 1.00 239.59 499 ILE D CA 1
ATOM 11994 C C . ILE D 4 499 ? 206.379 225.700 325.641 1.00 239.59 499 ILE D C 1
ATOM 11995 O O . ILE D 4 499 ? 206.245 225.753 324.414 1.00 239.59 499 ILE D O 1
ATOM 12000 N N . ASN D 4 500 ? 206.571 226.778 326.399 1.00 242.41 500 ASN D N 1
ATOM 12001 C CA . ASN D 4 500 ? 206.733 228.119 325.841 1.00 242.41 500 ASN D CA 1
ATOM 12002 C C . ASN D 4 500 ? 207.992 228.772 326.398 1.00 242.41 500 ASN D C 1
ATOM 12003 O O . ASN D 4 500 ? 207.983 229.920 326.844 1.00 242.41 500 ASN D O 1
ATOM 12008 N N . LEU D 4 501 ? 209.100 228.032 326.381 1.00 250.44 501 LEU D N 1
ATOM 12009 C CA . LEU D 4 501 ? 210.397 228.571 326.788 1.00 250.44 501 LEU D CA 1
ATOM 12010 C C . LEU D 4 501 ? 210.968 229.441 325.675 1.00 250.44 501 LEU D C 1
ATOM 12011 O O . LEU D 4 501 ? 211.702 228.988 324.794 1.00 250.44 501 LEU D O 1
ATOM 12016 N N . ASN D 4 502 ? 210.643 230.726 325.746 1.00 261.99 502 ASN D N 1
ATOM 12017 C CA . ASN D 4 502 ? 211.150 231.703 324.785 1.00 261.99 502 ASN D CA 1
ATOM 12018 C C . ASN D 4 502 ? 211.301 233.032 325.515 1.00 261.99 502 ASN D C 1
ATOM 12019 O O . ASN D 4 502 ? 210.328 233.775 325.675 1.00 261.99 502 ASN D O 1
ATOM 12024 N N . LYS D 4 503 ? 212.523 233.327 325.948 1.00 222.84 503 LYS D N 1
ATOM 12025 C CA . LYS D 4 503 ? 212.790 234.523 326.739 1.00 222.84 503 LYS D CA 1
ATOM 12026 C C . LYS D 4 503 ? 212.704 235.732 325.823 1.00 222.84 503 LYS D C 1
ATOM 12027 O O . LYS D 4 503 ? 213.712 236.205 325.296 1.00 222.84 503 LYS D O 1
ATOM 12033 N N . SER D 4 504 ? 211.488 236.225 325.624 1.00 274.10 504 SER D N 1
ATOM 12034 C CA . SER D 4 504 ? 211.236 237.404 324.809 1.00 274.10 504 SER D CA 1
ATOM 12035 C C . SER D 4 504 ? 211.000 238.577 325.751 1.00 274.10 504 SER D C 1
ATOM 12036 O O . SER D 4 504 ? 209.927 238.692 326.351 1.00 274.10 504 SER D O 1
ATOM 12039 N N . HIS D 4 505 ? 212.003 239.446 325.884 1.00 277.62 505 HIS D N 1
ATOM 12040 C CA . HIS D 4 505 ? 211.873 240.566 326.810 1.00 277.62 505 HIS D CA 1
ATOM 12041 C C . HIS D 4 505 ? 210.931 241.644 326.287 1.00 277.62 505 HIS D C 1
ATOM 12042 O O . HIS D 4 505 ? 210.744 242.673 326.945 1.00 277.62 505 HIS D O 1
ATOM 12049 N N . ASN D 4 506 ? 210.326 241.432 325.124 1.00 280.93 506 ASN D N 1
ATOM 12050 C CA . ASN D 4 506 ? 209.157 242.206 324.733 1.00 280.93 506 ASN D CA 1
ATOM 12051 C C . ASN D 4 506 ? 207.847 241.474 325.005 1.00 280.93 506 ASN D C 1
ATOM 12052 O O . ASN D 4 506 ? 206.779 242.019 324.710 1.00 280.93 506 ASN D O 1
ATOM 12057 N N . GLY D 4 507 ? 207.902 240.257 325.546 1.00 284.10 507 GLY D N 1
ATOM 12058 C CA . GLY D 4 507 ? 206.714 239.598 326.056 1.00 284.10 507 GLY D CA 1
ATOM 12059 C C . GLY D 4 507 ? 206.017 238.647 325.112 1.00 284.10 507 GLY D C 1
ATOM 12060 O O . GLY D 4 507 ? 204.833 238.355 325.311 1.00 284.10 507 GLY D O 1
ATOM 12061 N N . ALA D 4 508 ? 206.711 238.139 324.100 1.00 286.55 508 ALA D N 1
ATOM 12062 C CA . ALA D 4 508 ? 206.103 237.249 323.113 1.00 286.55 508 ALA D CA 1
ATOM 12063 C C . ALA D 4 508 ? 205.876 235.880 323.732 1.00 286.55 508 ALA D C 1
ATOM 12064 O O . ALA D 4 508 ? 206.824 235.184 324.098 1.00 286.55 508 ALA D O 1
ATOM 12066 N N . ARG D 4 509 ? 204.615 235.473 323.829 1.00 314.87 509 ARG D N 1
ATOM 12067 C CA . ARG D 4 509 ? 204.270 234.161 324.353 1.00 314.87 509 ARG D CA 1
ATOM 12068 C C . ARG D 4 509 ? 203.575 233.280 323.321 1.00 314.87 509 ARG D C 1
ATOM 12069 O O . ARG D 4 509 ? 203.138 232.177 323.664 1.00 314.87 509 ARG D O 1
ATOM 12077 N N . ASP D 4 510 ? 203.476 233.732 322.070 1.00 341.18 510 ASP D N 1
ATOM 12078 C CA . ASP D 4 510 ? 202.802 232.978 321.020 1.00 341.18 510 ASP D CA 1
ATOM 12079 C C . ASP D 4 510 ? 203.779 232.035 320.339 1.00 341.18 510 ASP D C 1
ATOM 12080 O O . ASP D 4 510 ? 203.856 232.011 319.107 1.00 341.18 510 ASP D O 1
ATOM 12085 N N . THR D 4 511 ? 204.520 231.248 321.103 1.00 311.98 511 THR D N 1
ATOM 12086 C CA . THR D 4 511 ? 205.689 230.570 320.568 1.00 311.98 511 THR D CA 1
ATOM 12087 C C . THR D 4 511 ? 205.564 229.067 320.745 1.00 311.98 511 THR D C 1
ATOM 12088 O O . THR D 4 511 ? 205.348 228.583 321.861 1.00 311.98 511 THR D O 1
ATOM 12092 N N . ALA D 4 512 ? 205.701 228.335 319.643 1.00 286.98 512 ALA D N 1
ATOM 12093 C CA . ALA D 4 512 ? 205.901 226.899 319.710 1.00 286.98 512 ALA D CA 1
ATOM 12094 C C . ALA D 4 512 ? 207.345 226.616 320.106 1.00 286.98 512 ALA D C 1
ATOM 12095 O O . ALA D 4 512 ? 208.174 227.523 320.221 1.00 286.98 512 ALA D O 1
ATOM 12097 N N . PHE D 4 513 ? 207.668 225.348 320.314 1.00 251.56 513 PHE D N 1
ATOM 12098 C CA . PHE D 4 513 ? 208.995 224.978 320.778 1.00 251.56 513 PHE D CA 1
ATOM 12099 C C . PHE D 4 513 ? 209.748 224.243 319.682 1.00 251.56 513 PHE D C 1
ATOM 12100 O O . PHE D 4 513 ? 209.328 223.169 319.241 1.00 251.56 513 PHE D O 1
ATOM 12108 N N . LYS D 4 514 ? 210.856 224.826 319.256 1.00 203.91 514 LYS D N 1
ATOM 12109 C CA . LYS D 4 514 ? 211.847 224.284 318.346 1.00 203.91 514 LYS D CA 1
ATOM 12110 C C . LYS D 4 514 ? 212.935 223.569 319.134 1.00 203.91 514 LYS D C 1
ATOM 12111 O O . LYS D 4 514 ? 213.348 224.045 320.193 1.00 203.91 514 LYS D O 1
ATOM 12117 N N . PRO D 4 515 ? 213.394 222.425 318.633 1.00 172.98 515 PRO D N 1
ATOM 12118 C CA . PRO D 4 515 ? 214.435 221.676 319.347 1.00 172.98 515 PRO D CA 1
ATOM 12119 C C . PRO D 4 515 ? 215.673 222.489 319.660 1.00 172.98 515 PRO D C 1
ATOM 12120 O O . PRO D 4 515 ? 216.099 222.510 320.821 1.00 172.98 515 PRO D O 1
ATOM 12124 N N . SER D 4 516 ? 216.252 223.177 318.676 1.00 178.23 516 SER D N 1
ATOM 12125 C CA . SER D 4 516 ? 217.519 223.874 318.869 1.00 178.23 516 SER D CA 1
ATOM 12126 C C . SER D 4 516 ? 217.500 224.820 320.052 1.00 178.23 516 SER D C 1
ATOM 12127 O O . SER D 4 516 ? 218.569 225.240 320.505 1.00 178.23 516 SER D O 1
ATOM 12130 N N . ASN D 4 517 ? 216.316 225.180 320.537 1.00 200.27 517 ASN D N 1
ATOM 12131 C CA . ASN D 4 517 ? 216.236 226.044 321.700 1.00 200.27 517 ASN D CA 1
ATOM 12132 C C . ASN D 4 517 ? 217.061 225.490 322.845 1.00 200.27 517 ASN D C 1
ATOM 12133 O O . ASN D 4 517 ? 217.746 226.251 323.534 1.00 200.27 517 ASN D O 1
ATOM 12138 N N . ILE D 4 518 ? 217.028 224.170 323.040 1.00 205.33 518 ILE D N 1
ATOM 12139 C CA . ILE D 4 518 ? 217.789 223.566 324.126 1.00 205.33 518 ILE D CA 1
ATOM 12140 C C . ILE D 4 518 ? 219.258 223.948 324.030 1.00 205.33 518 ILE D C 1
ATOM 12141 O O . ILE D 4 518 ? 219.896 224.251 325.046 1.00 205.33 518 ILE D O 1
ATOM 12146 N N . LEU D 4 519 ? 219.810 223.971 322.814 1.00 206.49 519 LEU D N 1
ATOM 12147 C CA . LEU D 4 519 ? 221.186 224.416 322.638 1.00 206.49 519 LEU D CA 1
ATOM 12148 C C . LEU D 4 519 ? 221.378 225.793 323.242 1.00 206.49 519 LEU D C 1
ATOM 12149 O O . LEU D 4 519 ? 222.292 226.017 324.045 1.00 206.49 519 LEU D O 1
ATOM 12154 N N . GLU D 4 520 ? 220.505 226.721 322.865 1.00 205.48 520 GLU D N 1
ATOM 12155 C CA . GLU D 4 520 ? 220.412 228.013 323.525 1.00 205.48 520 GLU D CA 1
ATOM 12156 C C . GLU D 4 520 ? 220.369 227.857 325.037 1.00 205.48 520 GLU D C 1
ATOM 12157 O O . GLU D 4 520 ? 221.217 228.401 325.752 1.00 205.48 520 GLU D O 1
ATOM 12163 N N . TYR D 4 521 ? 219.407 227.087 325.538 1.00 215.88 521 TYR D N 1
ATOM 12164 C CA . TYR D 4 521 ? 219.224 226.882 326.965 1.00 215.88 521 TYR D CA 1
ATOM 12165 C C . TYR D 4 521 ? 220.301 225.996 327.559 1.00 215.88 521 TYR D C 1
ATOM 12166 O O . TYR D 4 521 ? 220.152 225.535 328.696 1.00 215.88 521 TYR D O 1
ATOM 12175 N N . ARG D 4 522 ? 221.367 225.734 326.795 1.00 209.47 522 ARG D N 1
ATOM 12176 C CA . ARG D 4 522 ? 222.421 224.828 327.228 1.00 209.47 522 ARG D CA 1
ATOM 12177 C C . ARG D 4 522 ? 222.830 225.050 328.673 1.00 209.47 522 ARG D C 1
ATOM 12178 O O . ARG D 4 522 ? 223.090 224.086 329.398 1.00 209.47 522 ARG D O 1
ATOM 12186 N N . ASP D 4 523 ? 222.876 226.298 329.119 1.00 222.21 523 ASP D N 1
ATOM 12187 C CA . ASP D 4 523 ? 223.381 226.594 330.448 1.00 222.21 523 ASP D CA 1
ATOM 12188 C C . ASP D 4 523 ? 222.274 226.766 331.479 1.00 222.21 523 ASP D C 1
ATOM 12189 O O . ASP D 4 523 ? 222.567 226.879 332.673 1.00 222.21 523 ASP D O 1
ATOM 12194 N N . CYS D 4 524 ? 221.012 226.776 331.054 1.00 229.83 524 CYS D N 1
ATOM 12195 C CA . CYS D 4 524 ? 219.877 226.928 331.967 1.00 229.83 524 CYS D CA 1
ATOM 12196 C C . CYS D 4 524 ? 218.896 225.784 331.751 1.00 229.83 524 CYS D C 1
ATOM 12197 O O . CYS D 4 524 ? 217.729 225.986 331.404 1.00 229.83 524 CYS D O 1
ATOM 12200 N N . PRO D 4 525 ? 219.347 224.554 331.975 1.00 187.05 525 PRO D N 1
ATOM 12201 C CA . PRO D 4 525 ? 218.509 223.403 331.623 1.00 187.05 525 PRO D CA 1
ATOM 12202 C C . PRO D 4 525 ? 217.238 223.341 332.433 1.00 187.05 525 PRO D C 1
ATOM 12203 O O . PRO D 4 525 ? 216.137 223.319 331.877 1.00 187.05 525 PRO D O 1
ATOM 12207 N N . LEU D 4 526 ? 217.368 223.342 333.754 1.00 200.58 526 LEU D N 1
ATOM 12208 C CA . LEU D 4 526 ? 216.213 223.089 334.599 1.00 200.58 526 LEU D CA 1
ATOM 12209 C C . LEU D 4 526 ? 215.149 224.162 334.437 1.00 200.58 526 LEU D C 1
ATOM 12210 O O . LEU D 4 526 ? 213.996 223.954 334.818 1.00 200.58 526 LEU D O 1
ATOM 12215 N N . ASP D 4 527 ? 215.499 225.307 333.853 1.00 194.51 527 ASP D N 1
ATOM 12216 C CA . ASP D 4 527 ? 214.452 226.233 333.443 1.00 194.51 527 ASP D CA 1
ATOM 12217 C C . ASP D 4 527 ? 213.489 225.564 332.476 1.00 194.51 527 ASP D C 1
ATOM 12218 O O . ASP D 4 527 ? 212.285 225.846 332.490 1.00 194.51 527 ASP D O 1
ATOM 12223 N N . ILE D 4 528 ? 213.998 224.650 331.656 1.00 186.35 528 ILE D N 1
ATOM 12224 C CA . ILE D 4 528 ? 213.154 223.953 330.697 1.00 186.35 528 ILE D CA 1
ATOM 12225 C C . ILE D 4 528 ? 212.109 223.119 331.418 1.00 186.35 528 ILE D C 1
ATOM 12226 O O . ILE D 4 528 ? 210.899 223.326 331.263 1.00 186.35 528 ILE D O 1
ATOM 12231 N N . ILE D 4 529 ? 212.568 222.152 332.207 1.00 212.64 529 ILE D N 1
ATOM 12232 C CA . ILE D 4 529 ? 211.658 221.319 332.978 1.00 212.64 529 ILE D CA 1
ATOM 12233 C C . ILE D 4 529 ? 210.797 222.169 333.895 1.00 212.64 529 ILE D C 1
ATOM 12234 O O . ILE D 4 529 ? 209.666 221.797 334.221 1.00 212.64 529 ILE D O 1
ATOM 12239 N N . SER D 4 530 ? 211.299 223.330 334.304 1.00 209.58 530 SER D N 1
ATOM 12240 C CA . SER D 4 530 ? 210.513 224.212 335.147 1.00 209.58 530 SER D CA 1
ATOM 12241 C C . SER D 4 530 ? 209.302 224.715 334.393 1.00 209.58 530 SER D C 1
ATOM 12242 O O . SER D 4 530 ? 208.180 224.649 334.891 1.00 209.58 530 SER D O 1
ATOM 12245 N N . ASN D 4 531 ? 209.516 225.238 333.188 1.00 223.02 531 ASN D N 1
ATOM 12246 C CA . ASN D 4 531 ? 208.383 225.643 332.368 1.00 223.02 531 ASN D CA 1
ATOM 12247 C C . ASN D 4 531 ? 207.483 224.455 332.077 1.00 223.02 531 ASN D C 1
ATOM 12248 O O . ASN D 4 531 ? 206.266 224.603 331.948 1.00 223.02 531 ASN D O 1
ATOM 12253 N N . LEU D 4 532 ? 208.070 223.271 331.939 1.00 220.23 532 LEU D N 1
ATOM 12254 C CA . LEU D 4 532 ? 207.255 222.076 331.762 1.00 220.23 532 LEU D CA 1
ATOM 12255 C C . LEU D 4 532 ? 206.282 221.904 332.922 1.00 220.23 532 LEU D C 1
ATOM 12256 O O . LEU D 4 532 ? 205.063 221.850 332.725 1.00 220.23 532 LEU D O 1
ATOM 12261 N N . LEU D 4 533 ? 206.808 221.839 334.143 1.00 227.39 533 LEU D N 1
ATOM 12262 C CA . LEU D 4 533 ? 205.956 221.779 335.327 1.00 227.39 533 LEU D CA 1
ATOM 12263 C C . LEU D 4 533 ? 205.022 222.979 335.402 1.00 227.39 533 LEU D C 1
ATOM 12264 O O . LEU D 4 533 ? 203.903 222.874 335.913 1.00 227.39 533 LEU D O 1
ATOM 12269 N N . GLU D 4 534 ? 205.468 224.119 334.890 1.00 236.11 534 GLU D N 1
ATOM 12270 C CA . GLU D 4 534 ? 204.673 225.333 334.818 1.00 236.11 534 GLU D CA 1
ATOM 12271 C C . GLU D 4 534 ? 203.467 225.140 333.916 1.00 236.11 534 GLU D C 1
ATOM 12272 O O . GLU D 4 534 ? 202.403 225.723 334.151 1.00 236.11 534 GLU D O 1
ATOM 12278 N N . LEU D 4 535 ? 203.619 224.304 332.897 1.00 230.62 535 LEU D N 1
ATOM 12279 C CA . LEU D 4 535 ? 202.669 224.192 331.808 1.00 230.62 535 LEU D CA 1
ATOM 12280 C C . LEU D 4 535 ? 202.093 222.790 331.680 1.00 230.62 535 LEU D C 1
ATOM 12281 O O . LEU D 4 535 ? 201.183 222.578 330.873 1.00 230.62 535 LEU D O 1
ATOM 12286 N N . ASN D 4 536 ? 202.597 221.838 332.456 1.00 221.13 536 ASN D N 1
ATOM 12287 C CA . ASN D 4 536 ? 202.060 220.479 332.489 1.00 221.13 536 ASN D CA 1
ATOM 12288 C C . ASN D 4 536 ? 201.778 220.130 333.942 1.00 221.13 536 ASN D C 1
ATOM 12289 O O . ASN D 4 536 ? 202.699 219.751 334.688 1.00 221.13 536 ASN D O 1
ATOM 12294 N N . PRO D 4 537 ? 200.522 220.231 334.384 1.00 230.43 537 PRO D N 1
ATOM 12295 C CA . PRO D 4 537 ? 200.250 220.316 335.826 1.00 230.43 537 PRO D CA 1
ATOM 12296 C C . PRO D 4 537 ? 200.490 219.032 336.582 1.00 230.43 537 PRO D C 1
ATOM 12297 O O . PRO D 4 537 ? 200.593 219.078 337.811 1.00 230.43 537 PRO D O 1
ATOM 12301 N N . ARG D 4 538 ? 200.557 217.891 335.910 1.00 223.92 538 ARG D N 1
ATOM 12302 C CA . ARG D 4 538 ? 200.711 216.628 336.608 1.00 223.92 538 ARG D CA 1
ATOM 12303 C C . ARG D 4 538 ? 202.115 216.056 336.534 1.00 223.92 538 ARG D C 1
ATOM 12304 O O . ARG D 4 538 ? 202.420 215.120 337.281 1.00 223.92 538 ARG D O 1
ATOM 12312 N N . LEU D 4 539 ? 202.981 216.598 335.678 1.00 221.92 539 LEU D N 1
ATOM 12313 C CA . LEU D 4 539 ? 204.317 216.037 335.520 1.00 221.92 539 LEU D CA 1
ATOM 12314 C C . LEU D 4 539 ? 205.132 216.107 336.804 1.00 221.92 539 LEU D C 1
ATOM 12315 O O . LEU D 4 539 ? 206.156 215.424 336.912 1.00 221.92 539 LEU D O 1
ATOM 12320 N N . TYR D 4 540 ? 204.702 216.914 337.775 1.00 224.53 540 TYR D N 1
ATOM 12321 C CA . TYR D 4 540 ? 205.382 216.953 339.063 1.00 224.53 540 TYR D CA 1
ATOM 12322 C C . TYR D 4 540 ? 205.382 215.591 339.736 1.00 224.53 540 TYR D C 1
ATOM 12323 O O . TYR D 4 540 ? 206.321 215.255 340.463 1.00 224.53 540 TYR D O 1
ATOM 12332 N N . LYS D 4 541 ? 204.336 214.802 339.519 1.00 211.82 541 LYS D N 1
ATOM 12333 C CA . LYS D 4 541 ? 204.302 213.453 340.057 1.00 211.82 541 LYS D CA 1
ATOM 12334 C C . LYS D 4 541 ? 205.268 212.514 339.356 1.00 211.82 541 LYS D C 1
ATOM 12335 O O . LYS D 4 541 ? 205.355 211.346 339.748 1.00 211.82 541 LYS D O 1
ATOM 12341 N N . ASP D 4 542 ? 205.999 212.981 338.351 1.00 216.10 542 ASP D N 1
ATOM 12342 C CA . ASP D 4 542 ? 206.746 212.106 337.459 1.00 216.10 542 ASP D CA 1
ATOM 12343 C C . ASP D 4 542 ? 208.240 212.377 337.541 1.00 216.10 542 ASP D C 1
ATOM 12344 O O . ASP D 4 542 ? 208.924 212.534 336.527 1.00 216.10 542 ASP D O 1
ATOM 12349 N N . LEU D 4 543 ? 208.747 212.451 338.772 1.00 186.58 543 LEU D N 1
ATOM 12350 C CA . LEU D 4 543 ? 210.183 212.566 339.037 1.00 186.58 543 LEU D CA 1
ATOM 12351 C C . LEU D 4 543 ? 211.069 211.728 338.124 1.00 186.58 543 LEU D C 1
ATOM 12352 O O . LEU D 4 543 ? 211.988 212.295 337.524 1.00 186.58 543 LEU D O 1
ATOM 12357 N N . PRO D 4 544 ? 210.880 210.413 337.979 1.00 164.69 544 PRO D N 1
ATOM 12358 C CA . PRO D 4 544 ? 211.874 209.638 337.220 1.00 164.69 544 PRO D CA 1
ATOM 12359 C C . PRO D 4 544 ? 211.927 210.018 335.756 1.00 164.69 544 PRO D C 1
ATOM 12360 O O . PRO D 4 544 ? 213.015 210.106 335.179 1.00 164.69 544 PRO D O 1
ATOM 12364 N N . THR D 4 545 ? 210.773 210.238 335.133 1.00 193.04 545 THR D N 1
ATOM 12365 C CA . THR D 4 545 ? 210.764 210.628 333.730 1.00 193.04 545 THR D CA 1
ATOM 12366 C C . THR D 4 545 ? 211.462 211.960 333.531 1.00 193.04 545 THR D C 1
ATOM 12367 O O . THR D 4 545 ? 212.415 212.057 332.760 1.00 193.04 545 THR D O 1
ATOM 12371 N N . THR D 4 546 ? 210.953 213.007 334.177 1.00 192.03 546 THR D N 1
ATOM 12372 C CA . THR D 4 546 ? 211.594 214.316 334.133 1.00 192.03 546 THR D CA 1
ATOM 12373 C C . THR D 4 546 ? 213.086 214.207 334.406 1.00 192.03 546 THR D C 1
ATOM 12374 O O . THR D 4 546 ? 213.900 214.906 333.790 1.00 192.03 546 THR D O 1
ATOM 12378 N N . LYS D 4 547 ? 213.452 213.349 335.352 1.00 187.17 547 LYS D N 1
ATOM 12379 C CA . LYS D 4 547 ? 214.849 213.121 335.683 1.00 187.17 547 LYS D CA 1
ATOM 12380 C C . LYS D 4 547 ? 215.612 212.611 334.475 1.00 187.17 547 LYS D C 1
ATOM 12381 O O . LYS D 4 547 ? 216.654 213.160 334.102 1.00 187.17 547 LYS D O 1
ATOM 12387 N N . SER D 4 548 ? 215.112 211.538 333.869 1.00 184.52 548 SER D N 1
ATOM 12388 C CA . SER D 4 548 ? 215.721 211.013 332.657 1.00 184.52 548 SER D CA 1
ATOM 12389 C C . SER D 4 548 ? 215.756 212.069 331.567 1.00 184.52 548 SER D C 1
ATOM 12390 O O . SER D 4 548 ? 216.670 212.088 330.743 1.00 184.52 548 SER D O 1
ATOM 12393 N N . LEU D 4 549 ? 214.767 212.956 331.549 1.00 181.56 549 LEU D N 1
ATOM 12394 C CA . LEU D 4 549 ? 214.748 214.005 330.542 1.00 181.56 549 LEU D CA 1
ATOM 12395 C C . LEU D 4 549 ? 215.908 214.960 330.738 1.00 181.56 549 LEU D C 1
ATOM 12396 O O . LEU D 4 549 ? 216.645 215.251 329.793 1.00 181.56 549 LEU D O 1
ATOM 12401 N N . LEU D 4 550 ? 216.063 215.482 331.952 1.00 200.89 550 LEU D N 1
ATOM 12402 C CA . LEU D 4 550 ? 217.247 216.278 332.250 1.00 200.89 550 LEU D CA 1
ATOM 12403 C C . LEU D 4 550 ? 218.513 215.530 331.898 1.00 200.89 550 LEU D C 1
ATOM 12404 O O . LEU D 4 550 ? 219.427 216.099 331.298 1.00 200.89 550 LEU D O 1
ATOM 12409 N N . PHE D 4 551 ? 218.601 214.264 332.298 1.00 198.87 551 PHE D N 1
ATOM 12410 C CA . PHE D 4 551 ? 219.811 213.499 332.039 1.00 198.87 551 PHE D CA 1
ATOM 12411 C C . PHE D 4 551 ? 220.089 213.415 330.548 1.00 198.87 551 PHE D C 1
ATOM 12412 O O . PHE D 4 551 ? 221.234 213.563 330.112 1.00 198.87 551 PHE D O 1
ATOM 12420 N N . GLY D 4 552 ? 219.051 213.180 329.752 1.00 181.38 552 GLY D N 1
ATOM 12421 C CA . GLY D 4 552 ? 219.243 213.058 328.323 1.00 181.38 552 GLY D CA 1
ATOM 12422 C C . GLY D 4 552 ? 219.592 214.379 327.677 1.00 181.38 552 GLY D C 1
ATOM 12423 O O . GLY D 4 552 ? 220.407 214.433 326.758 1.00 181.38 552 GLY D O 1
ATOM 12424 N N . ILE D 4 553 ? 218.979 215.461 328.144 1.00 180.20 553 ILE D N 1
ATOM 12425 C CA . ILE D 4 553 ? 219.329 216.768 327.610 1.00 180.20 553 ILE D CA 1
ATOM 12426 C C . ILE D 4 553 ? 220.767 217.106 327.964 1.00 180.20 553 ILE D C 1
ATOM 12427 O O . ILE D 4 553 ? 221.520 217.635 327.138 1.00 180.20 553 ILE D O 1
ATOM 12432 N N . TYR D 4 554 ? 221.174 216.786 329.191 1.00 224.98 554 TYR D N 1
ATOM 12433 C CA . TYR D 4 554 ? 222.561 216.964 329.601 1.00 224.98 554 TYR D CA 1
ATOM 12434 C C . TYR D 4 554 ? 223.496 216.188 328.691 1.00 224.98 554 TYR D C 1
ATOM 12435 O O . TYR D 4 554 ? 224.357 216.765 328.016 1.00 224.98 554 TYR D O 1
ATOM 12444 N N . ASP D 4 555 ? 223.331 214.865 328.663 1.00 228.80 555 ASP D N 1
ATOM 12445 C CA . ASP D 4 555 ? 224.193 213.984 327.893 1.00 228.80 555 ASP D CA 1
ATOM 12446 C C . ASP D 4 555 ? 224.193 214.337 326.416 1.00 228.80 555 ASP D C 1
ATOM 12447 O O . ASP D 4 555 ? 225.212 214.152 325.744 1.00 228.80 555 ASP D O 1
ATOM 12452 N N . SER D 4 556 ? 223.074 214.845 325.905 1.00 197.16 556 SER D N 1
ATOM 12453 C CA . SER D 4 556 ? 222.991 215.222 324.503 1.00 197.16 556 SER D CA 1
ATOM 12454 C C . SER D 4 556 ? 223.959 216.347 324.185 1.00 197.16 556 SER D C 1
ATOM 12455 O O . SER D 4 556 ? 224.768 216.240 323.258 1.00 197.16 556 SER D O 1
ATOM 12458 N N . LEU D 4 557 ? 223.898 217.429 324.950 1.00 196.94 557 LEU D N 1
ATOM 12459 C CA . LEU D 4 557 ? 224.733 218.588 324.705 1.00 196.94 557 LEU D CA 1
ATOM 12460 C C . LEU D 4 557 ? 226.095 218.465 325.347 1.00 196.94 557 LEU D C 1
ATOM 12461 O O . LEU D 4 557 ? 226.784 219.475 325.508 1.00 196.94 557 LEU D O 1
ATOM 12466 N N . SER D 4 558 ? 226.508 217.256 325.710 1.00 229.36 558 SER D N 1
ATOM 12467 C CA . SER D 4 558 ? 227.784 217.039 326.384 1.00 229.36 558 SER D CA 1
ATOM 12468 C C . SER D 4 558 ? 227.920 217.974 327.584 1.00 229.36 558 SER D C 1
ATOM 12469 O O . SER D 4 558 ? 228.959 218.596 327.814 1.00 229.36 558 SER D O 1
ATOM 12472 N N . ILE D 4 559 ? 226.838 218.083 328.343 1.00 225.31 559 ILE D N 1
ATOM 12473 C CA . ILE D 4 559 ? 226.813 218.949 329.513 1.00 225.31 559 ILE D CA 1
ATOM 12474 C C . ILE D 4 559 ? 227.589 218.280 330.633 1.00 225.31 559 ILE D C 1
ATOM 12475 O O . ILE D 4 559 ? 227.215 217.198 331.102 1.00 225.31 559 ILE D O 1
ATOM 12480 N N . ASN D 4 560 ? 228.672 218.919 331.061 1.00 235.30 560 ASN D N 1
ATOM 12481 C CA . ASN D 4 560 ? 229.538 218.320 332.064 1.00 235.30 560 ASN D CA 1
ATOM 12482 C C . ASN D 4 560 ? 228.763 218.051 333.344 1.00 235.30 560 ASN D C 1
ATOM 12483 O O . ASN D 4 560 ? 227.944 218.869 333.774 1.00 235.30 560 ASN D O 1
ATOM 12488 N N . ARG D 4 561 ? 229.019 216.894 333.944 1.00 238.43 561 ARG D N 1
ATOM 12489 C CA . ARG D 4 561 ? 228.414 216.486 335.207 1.00 238.43 561 ARG D CA 1
ATOM 12490 C C . ARG D 4 561 ? 229.537 215.905 336.059 1.00 238.43 561 ARG D C 1
ATOM 12491 O O . ARG D 4 561 ? 229.816 214.704 336.016 1.00 238.43 561 ARG D O 1
ATOM 12499 N N . GLU D 4 562 ? 230.180 216.774 336.835 1.00 266.81 562 GLU D N 1
ATOM 12500 C CA . GLU D 4 562 ? 231.347 216.403 337.625 1.00 266.81 562 GLU D CA 1
ATOM 12501 C C . GLU D 4 562 ? 230.922 215.902 338.999 1.00 266.81 562 GLU D C 1
ATOM 12502 O O . GLU D 4 562 ? 231.381 216.409 340.027 1.00 266.81 562 GLU D O 1
ATOM 12508 N N . GLY D 4 563 ? 230.058 214.891 339.027 1.00 239.59 563 GLY D N 1
ATOM 12509 C CA . GLY D 4 563 ? 229.466 214.478 340.281 1.00 239.59 563 GLY D CA 1
ATOM 12510 C C . GLY D 4 563 ? 228.379 215.396 340.782 1.00 239.59 563 GLY D C 1
ATOM 12511 O O . GLY D 4 563 ? 227.758 215.102 341.807 1.00 239.59 563 GLY D O 1
ATOM 12512 N N . GLN D 4 564 ? 228.136 216.506 340.090 1.00 257.11 564 GLN D N 1
ATOM 12513 C CA . GLN D 4 564 ? 227.039 217.408 340.400 1.00 257.11 564 GLN D CA 1
ATOM 12514 C C . GLN D 4 564 ? 225.687 216.836 340.018 1.00 257.11 564 GLN D C 1
ATOM 12515 O O . GLN D 4 564 ? 224.678 217.538 340.134 1.00 257.11 564 GLN D O 1
ATOM 12521 N N . THR D 4 565 ? 225.649 215.596 339.526 1.00 248.37 565 THR D N 1
ATOM 12522 C CA . THR D 4 565 ? 224.372 214.927 339.327 1.00 248.37 565 THR D CA 1
ATOM 12523 C C . THR D 4 565 ? 223.508 215.032 340.573 1.00 248.37 565 THR D C 1
ATOM 12524 O O . THR D 4 565 ? 222.294 215.230 340.473 1.00 248.37 565 THR D O 1
ATOM 12528 N N . GLY D 4 566 ? 224.120 214.908 341.752 1.00 226.33 566 GLY D N 1
ATOM 12529 C CA . GLY D 4 566 ? 223.393 215.159 342.982 1.00 226.33 566 GLY D CA 1
ATOM 12530 C C . GLY D 4 566 ? 222.839 216.567 343.052 1.00 226.33 566 GLY D C 1
ATOM 12531 O O . GLY D 4 566 ? 221.681 216.767 343.422 1.00 226.33 566 GLY D O 1
ATOM 12532 N N . LYS D 4 567 ? 223.666 217.565 342.720 1.00 233.84 567 LYS D N 1
ATOM 12533 C CA . LYS D 4 567 ? 223.179 218.939 342.642 1.00 233.84 567 LYS D CA 1
ATOM 12534 C C . LYS D 4 567 ? 221.916 219.034 341.816 1.00 233.84 567 LYS D C 1
ATOM 12535 O O . LYS D 4 567 ? 220.857 219.397 342.331 1.00 233.84 567 LYS D O 1
ATOM 12541 N N . VAL D 4 568 ? 222.012 218.703 340.532 1.00 220.93 568 VAL D N 1
ATOM 12542 C CA . VAL D 4 568 ? 220.887 218.908 339.633 1.00 220.93 568 VAL D CA 1
ATOM 12543 C C . VAL D 4 568 ? 219.717 218.034 340.034 1.00 220.93 568 VAL D C 1
ATOM 12544 O O . VAL D 4 568 ? 218.561 218.366 339.771 1.00 220.93 568 VAL D O 1
ATOM 12548 N N . GLU D 4 569 ? 219.992 216.903 340.673 1.00 218.02 569 GLU D N 1
ATOM 12549 C CA . GLU D 4 569 ? 218.894 216.060 341.115 1.00 218.02 569 GLU D CA 1
ATOM 12550 C C . GLU D 4 569 ? 218.133 216.731 342.242 1.00 218.02 569 GLU D C 1
ATOM 12551 O O . GLU D 4 569 ? 216.901 216.816 342.205 1.00 218.02 569 GLU D O 1
ATOM 12557 N N . VAL D 4 570 ? 218.850 217.229 343.247 1.00 210.32 570 VAL D N 1
ATOM 12558 C CA . VAL D 4 570 ? 218.207 218.029 344.282 1.00 210.32 570 VAL D CA 1
ATOM 12559 C C . VAL D 4 570 ? 217.515 219.232 343.665 1.00 210.32 570 VAL D C 1
ATOM 12560 O O . VAL D 4 570 ? 216.468 219.675 344.142 1.00 210.32 570 VAL D O 1
ATOM 12564 N N . ASP D 4 571 ? 218.075 219.764 342.582 1.00 225.74 571 ASP D N 1
ATOM 12565 C CA . ASP D 4 571 ? 217.496 220.942 341.949 1.00 225.74 571 ASP D CA 1
ATOM 12566 C C . ASP D 4 571 ? 216.163 220.603 341.305 1.00 225.74 571 ASP D C 1
ATOM 12567 O O . ASP D 4 571 ? 215.172 221.321 341.465 1.00 225.74 571 ASP D O 1
ATOM 12572 N N . LEU D 4 572 ? 216.133 219.514 340.549 1.00 208.87 572 LEU D N 1
ATOM 12573 C CA . LEU D 4 572 ? 214.889 219.027 339.981 1.00 208.87 572 LEU D CA 1
ATOM 12574 C C . LEU D 4 572 ? 213.875 218.746 341.076 1.00 208.87 572 LEU D C 1
ATOM 12575 O O . LEU D 4 572 ? 212.696 219.080 340.947 1.00 208.87 572 LEU D O 1
ATOM 12580 N N . MET D 4 573 ? 214.320 218.123 342.167 1.00 219.74 573 MET D N 1
ATOM 12581 C CA . MET D 4 573 ? 213.381 217.766 343.220 1.00 219.74 573 MET D CA 1
ATOM 12582 C C . MET D 4 573 ? 212.833 218.996 343.919 1.00 219.74 573 MET D C 1
ATOM 12583 O O . MET D 4 573 ? 211.651 219.032 344.260 1.00 219.74 573 MET D O 1
ATOM 12588 N N . VAL D 4 574 ? 213.664 220.008 344.152 1.00 186.82 574 VAL D N 1
ATOM 12589 C CA . VAL D 4 574 ? 213.147 221.216 344.773 1.00 186.82 574 VAL D CA 1
ATOM 12590 C C . VAL D 4 574 ? 212.252 221.963 343.803 1.00 186.82 574 VAL D C 1
ATOM 12591 O O . VAL D 4 574 ? 211.267 222.569 344.216 1.00 186.82 574 VAL D O 1
ATOM 12595 N N . LEU D 4 575 ? 212.574 221.948 342.509 1.00 191.41 575 LEU D N 1
ATOM 12596 C CA . LEU D 4 575 ? 211.612 222.408 341.516 1.00 191.41 575 LEU D CA 1
ATOM 12597 C C . LEU D 4 575 ? 210.285 221.698 341.675 1.00 191.41 575 LEU D C 1
ATOM 12598 O O . LEU D 4 575 ? 209.222 222.327 341.636 1.00 191.41 575 LEU D O 1
ATOM 12603 N N . HIS D 4 576 ? 210.333 220.375 341.790 1.00 229.39 576 HIS D N 1
ATOM 12604 C CA . HIS D 4 576 ? 209.115 219.600 341.953 1.00 229.39 576 HIS D CA 1
ATOM 12605 C C . HIS D 4 576 ? 208.381 220.023 343.211 1.00 229.39 576 HIS D C 1
ATOM 12606 O O . HIS D 4 576 ? 207.156 220.152 343.209 1.00 229.39 576 HIS D O 1
ATOM 12613 N N . ILE D 4 577 ? 209.121 220.261 344.290 1.00 209.24 577 ILE D N 1
ATOM 12614 C CA . ILE D 4 577 ? 208.515 220.712 345.535 1.00 209.24 577 ILE D CA 1
ATOM 12615 C C . ILE D 4 577 ? 207.867 222.071 345.340 1.00 209.24 577 ILE D C 1
ATOM 12616 O O . ILE D 4 577 ? 206.769 222.337 345.840 1.00 209.24 577 ILE D O 1
ATOM 12621 N N . ASP D 4 578 ? 208.531 222.941 344.590 1.00 213.45 578 ASP D N 1
ATOM 12622 C CA . ASP D 4 578 ? 207.987 224.258 344.308 1.00 213.45 578 ASP D CA 1
ATOM 12623 C C . ASP D 4 578 ? 206.666 224.140 343.573 1.00 213.45 578 ASP D C 1
ATOM 12624 O O . ASP D 4 578 ? 205.632 224.622 344.042 1.00 213.45 578 ASP D O 1
ATOM 12629 N N . TYR D 4 579 ? 206.686 223.483 342.419 1.00 210.20 579 TYR D N 1
ATOM 12630 C CA . TYR D 4 579 ? 205.480 223.342 341.620 1.00 210.20 579 TYR D CA 1
ATOM 12631 C C . TYR D 4 579 ? 204.409 222.528 342.325 1.00 210.20 579 TYR D C 1
ATOM 12632 O O . TYR D 4 579 ? 203.227 222.667 342.001 1.00 210.20 579 TYR D O 1
ATOM 12641 N N . ALA D 4 580 ? 204.792 221.681 343.275 1.00 229.13 580 ALA D N 1
ATOM 12642 C CA . ALA D 4 580 ? 203.805 220.957 344.057 1.00 229.13 580 ALA D CA 1
ATOM 12643 C C . ALA D 4 580 ? 203.164 221.871 345.084 1.00 229.13 580 ALA D C 1
ATOM 12644 O O . ALA D 4 580 ? 201.982 221.724 345.399 1.00 229.13 580 ALA D O 1
ATOM 12646 N N . LEU D 4 581 ? 203.939 222.804 345.633 1.00 222.61 581 LEU D N 1
ATOM 12647 C CA . LEU D 4 581 ? 203.330 223.875 346.404 1.00 222.61 581 LEU D CA 1
ATOM 12648 C C . LEU D 4 581 ? 202.388 224.679 345.526 1.00 222.61 581 LEU D C 1
ATOM 12649 O O . LEU D 4 581 ? 201.286 225.042 345.951 1.00 222.61 581 LEU D O 1
ATOM 12654 N N . VAL D 4 582 ? 202.806 224.957 344.291 1.00 222.21 582 VAL D N 1
ATOM 12655 C CA . VAL D 4 582 ? 201.897 225.517 343.298 1.00 222.21 582 VAL D CA 1
ATOM 12656 C C . VAL D 4 582 ? 200.674 224.629 343.152 1.00 222.21 582 VAL D C 1
ATOM 12657 O O . VAL D 4 582 ? 199.560 225.105 342.906 1.00 222.21 582 VAL D O 1
ATOM 12661 N N . ASN D 4 583 ? 200.860 223.327 343.319 1.00 234.27 583 ASN D N 1
ATOM 12662 C CA . ASN D 4 583 ? 199.770 222.372 343.252 1.00 234.27 583 ASN D CA 1
ATOM 12663 C C . ASN D 4 583 ? 199.201 222.037 344.620 1.00 234.27 583 ASN D C 1
ATOM 12664 O O . ASN D 4 583 ? 198.223 221.288 344.700 1.00 234.27 583 ASN D O 1
ATOM 12669 N N . LEU D 4 584 ? 199.790 222.570 345.691 1.00 233.44 584 LEU D N 1
ATOM 12670 C CA . LEU D 4 584 ? 199.378 222.272 347.060 1.00 233.44 584 LEU D CA 1
ATOM 12671 C C . LEU D 4 584 ? 199.434 220.767 347.328 1.00 233.44 584 LEU D C 1
ATOM 12672 O O . LEU D 4 584 ? 198.432 220.116 347.626 1.00 233.44 584 LEU D O 1
ATOM 12677 N N . ASP D 4 585 ? 200.642 220.224 347.207 1.00 235.77 585 ASP D N 1
ATOM 12678 C CA . ASP D 4 585 ? 200.878 218.811 347.472 1.00 235.77 585 ASP D CA 1
ATOM 12679 C C . ASP D 4 585 ? 201.811 218.673 348.665 1.00 235.77 585 ASP D C 1
ATOM 12680 O O . ASP D 4 585 ? 202.789 217.918 348.616 1.00 235.77 585 ASP D O 1
ATOM 12685 N N . PHE D 4 586 ? 201.510 219.426 349.727 1.00 230.28 586 PHE D N 1
ATOM 12686 C CA . PHE D 4 586 ? 202.374 219.482 350.902 1.00 230.28 586 PHE D CA 1
ATOM 12687 C C . PHE D 4 586 ? 202.825 218.100 351.342 1.00 230.28 586 PHE D C 1
ATOM 12688 O O . PHE D 4 586 ? 203.932 217.937 351.858 1.00 230.28 586 PHE D O 1
ATOM 12696 N N . GLY D 4 587 ? 201.973 217.092 351.162 1.00 217.65 587 GLY D N 1
ATOM 12697 C CA . GLY D 4 587 ? 202.404 215.732 351.426 1.00 217.65 587 GLY D CA 1
ATOM 12698 C C . GLY D 4 587 ? 203.600 215.337 350.584 1.00 217.65 587 GLY D C 1
ATOM 12699 O O . GLY D 4 587 ? 204.695 215.118 351.106 1.00 217.65 587 GLY D O 1
ATOM 12700 N N . THR D 4 588 ? 203.402 215.241 349.267 1.00 206.66 588 THR D N 1
ATOM 12701 C CA . THR D 4 588 ? 204.497 214.878 348.375 1.00 206.66 588 THR D CA 1
ATOM 12702 C C . THR D 4 588 ? 205.656 215.844 348.522 1.00 206.66 588 THR D C 1
ATOM 12703 O O . THR D 4 588 ? 206.820 215.443 348.455 1.00 206.66 588 THR D O 1
ATOM 12707 N N . ALA D 4 589 ? 205.353 217.128 348.692 1.00 206.70 589 ALA D N 1
ATOM 12708 C CA . ALA D 4 589 ? 206.407 218.103 348.923 1.00 206.70 589 ALA D CA 1
ATOM 12709 C C . ALA D 4 589 ? 207.272 217.696 350.103 1.00 206.70 589 ALA D C 1
ATOM 12710 O O . ALA D 4 589 ? 208.492 217.579 349.974 1.00 206.70 589 ALA D O 1
ATOM 12712 N N . TYR D 4 590 ? 206.654 217.475 351.260 1.00 209.25 590 TYR D N 1
ATOM 12713 C CA . TYR D 4 590 ? 207.405 217.105 352.450 1.00 209.25 590 TYR D CA 1
ATOM 12714 C C . TYR D 4 590 ? 208.120 215.779 352.255 1.00 209.25 590 TYR D C 1
ATOM 12715 O O . TYR D 4 590 ? 209.184 215.549 352.836 1.00 209.25 590 TYR D O 1
ATOM 12724 N N . GLU D 4 591 ? 207.541 214.884 351.460 1.00 223.06 591 GLU D N 1
ATOM 12725 C CA . GLU D 4 591 ? 208.213 213.621 351.182 1.00 223.06 591 GLU D CA 1
ATOM 12726 C C . GLU D 4 591 ? 209.498 213.855 350.411 1.00 223.06 591 GLU D C 1
ATOM 12727 O O . GLU D 4 591 ? 210.562 213.351 350.785 1.00 223.06 591 GLU D O 1
ATOM 12733 N N . LEU D 4 592 ? 209.418 214.620 349.329 1.00 220.80 592 LEU D N 1
ATOM 12734 C CA . LEU D 4 592 ? 210.628 214.979 348.607 1.00 220.80 592 LEU D CA 1
ATOM 12735 C C . LEU D 4 592 ? 211.580 215.762 349.493 1.00 220.80 592 LEU D C 1
ATOM 12736 O O . LEU D 4 592 ? 212.793 215.708 349.294 1.00 220.80 592 LEU D O 1
ATOM 12741 N N . GLY D 4 593 ? 211.051 216.488 350.476 1.00 225.03 593 GLY D N 1
ATOM 12742 C CA . GLY D 4 593 ? 211.918 217.229 351.375 1.00 225.03 593 GLY D CA 1
ATOM 12743 C C . GLY D 4 593 ? 212.711 216.310 352.281 1.00 225.03 593 GLY D C 1
ATOM 12744 O O . GLY D 4 593 ? 213.925 216.454 352.420 1.00 225.03 593 GLY D O 1
ATOM 12745 N N . LYS D 4 594 ? 212.016 215.394 352.954 1.00 215.65 594 LYS D N 1
ATOM 12746 C CA . LYS D 4 594 ? 212.665 214.243 353.570 1.00 215.65 594 LYS D CA 1
ATOM 12747 C C . LYS D 4 594 ? 213.735 213.672 352.659 1.00 215.65 594 LYS D C 1
ATOM 12748 O O . LYS D 4 594 ? 214.892 213.500 353.065 1.00 215.65 594 LYS D O 1
ATOM 12754 N N . GLN D 4 595 ? 213.355 213.373 351.420 1.00 207.73 595 GLN D N 1
ATOM 12755 C CA . GLN D 4 595 ? 214.252 212.709 350.491 1.00 207.73 595 GLN D CA 1
ATOM 12756 C C . GLN D 4 595 ? 215.518 213.519 350.288 1.00 207.73 595 GLN D C 1
ATOM 12757 O O . GLN D 4 595 ? 216.624 213.021 350.499 1.00 207.73 595 GLN D O 1
ATOM 12763 N N . VAL D 4 596 ? 215.370 214.787 349.914 1.00 216.16 596 VAL D N 1
ATOM 12764 C CA . VAL D 4 596 ? 216.523 215.607 349.583 1.00 216.16 596 VAL D CA 1
ATOM 12765 C C . VAL D 4 596 ? 217.342 215.917 350.821 1.00 216.16 596 VAL D C 1
ATOM 12766 O O . VAL D 4 596 ? 218.572 215.968 350.752 1.00 216.16 596 VAL D O 1
ATOM 12770 N N . PHE D 4 597 ? 216.693 216.138 351.965 1.00 238.00 597 PHE D N 1
ATOM 12771 C CA . PHE D 4 597 ? 217.431 216.371 353.197 1.00 238.00 597 PHE D CA 1
ATOM 12772 C C . PHE D 4 597 ? 218.313 215.187 353.525 1.00 238.00 597 PHE D C 1
ATOM 12773 O O . PHE D 4 597 ? 219.498 215.343 353.816 1.00 238.00 597 PHE D O 1
ATOM 12781 N N . GLU D 4 598 ? 217.739 213.993 353.515 1.00 255.10 598 GLU D N 1
ATOM 12782 C CA . GLU D 4 598 ? 218.526 212.811 353.821 1.00 255.10 598 GLU D CA 1
ATOM 12783 C C . GLU D 4 598 ? 219.587 212.576 352.748 1.00 255.10 598 GLU D C 1
ATOM 12784 O O . GLU D 4 598 ? 220.733 212.220 353.062 1.00 255.10 598 GLU D O 1
ATOM 12790 N N . ILE D 4 599 ? 219.252 212.874 351.490 1.00 228.37 599 ILE D N 1
ATOM 12791 C CA . ILE D 4 599 ? 220.215 212.788 350.396 1.00 228.37 599 ILE D CA 1
ATOM 12792 C C . ILE D 4 599 ? 221.430 213.651 350.686 1.00 228.37 599 ILE D C 1
ATOM 12793 O O . ILE D 4 599 ? 222.574 213.199 350.584 1.00 228.37 599 ILE D O 1
ATOM 12798 N N . CYS D 4 600 ? 221.202 214.911 351.046 1.00 260.01 600 CYS D N 1
ATOM 12799 C CA . CYS D 4 600 ? 222.328 215.810 351.249 1.00 260.01 600 CYS D CA 1
ATOM 12800 C C . CYS D 4 600 ? 223.044 215.492 352.550 1.00 260.01 600 CYS D C 1
ATOM 12801 O O . CYS D 4 600 ? 224.273 215.603 352.630 1.00 260.01 600 CYS D O 1
ATOM 12804 N N . GLN D 4 601 ? 222.294 215.092 353.579 1.00 260.80 601 GLN D N 1
ATOM 12805 C CA . GLN D 4 601 ? 222.906 214.740 354.851 1.00 260.80 601 GLN D CA 1
ATOM 12806 C C . GLN D 4 601 ? 223.899 213.606 354.691 1.00 260.80 601 GLN D C 1
ATOM 12807 O O . GLN D 4 601 ? 224.945 213.604 355.348 1.00 260.80 601 GLN D O 1
ATOM 12813 N N . GLU D 4 602 ? 223.608 212.642 353.822 1.00 280.00 602 GLU D N 1
ATOM 12814 C CA . GLU D 4 602 ? 224.670 211.697 353.488 1.00 280.00 602 GLU D CA 1
ATOM 12815 C C . GLU D 4 602 ? 225.395 212.076 352.201 1.00 280.00 602 GLU D C 1
ATOM 12816 O O . GLU D 4 602 ? 226.160 211.267 351.666 1.00 280.00 602 GLU D O 1
ATOM 12822 N N . ALA D 4 603 ? 225.186 213.297 351.701 1.00 274.87 603 ALA D N 1
ATOM 12823 C CA . ALA D 4 603 ? 225.998 213.786 350.590 1.00 274.87 603 ALA D CA 1
ATOM 12824 C C . ALA D 4 603 ? 227.214 214.559 351.092 1.00 274.87 603 ALA D C 1
ATOM 12825 O O . ALA D 4 603 ? 228.351 214.253 350.716 1.00 274.87 603 ALA D O 1
ATOM 12827 N N . GLY D 4 604 ? 227.001 215.567 351.938 1.00 270.03 604 GLY D N 1
ATOM 12828 C CA . GLY D 4 604 ? 228.128 216.289 352.504 1.00 270.03 604 GLY D CA 1
ATOM 12829 C C . GLY D 4 604 ? 227.913 217.763 352.789 1.00 270.03 604 GLY D C 1
ATOM 12830 O O . GLY D 4 604 ? 226.886 218.339 352.422 1.00 270.03 604 GLY D O 1
ATOM 12831 N N . GLN D 4 605 ? 228.906 218.382 353.433 1.00 249.56 605 GLN D N 1
ATOM 12832 C CA . GLN D 4 605 ? 228.760 219.755 353.907 1.00 249.56 605 GLN D CA 1
ATOM 12833 C C . GLN D 4 605 ? 228.629 220.741 352.755 1.00 249.56 605 GLN D C 1
ATOM 12834 O O . GLN D 4 605 ? 227.783 221.647 352.798 1.00 249.56 605 GLN D O 1
ATOM 12840 N N . HIS D 4 606 ? 229.481 220.600 351.736 1.00 260.57 606 HIS D N 1
ATOM 12841 C CA . HIS D 4 606 ? 229.373 221.454 350.560 1.00 260.57 606 HIS D CA 1
ATOM 12842 C C . HIS D 4 606 ? 227.959 221.440 350.013 1.00 260.57 606 HIS D C 1
ATOM 12843 O O . HIS D 4 606 ? 227.433 222.478 349.598 1.00 260.57 606 HIS D O 1
ATOM 12850 N N . MET D 4 607 ? 227.336 220.267 349.991 1.00 251.25 607 MET D N 1
ATOM 12851 C CA . MET D 4 607 ? 225.971 220.174 349.501 1.00 251.25 607 MET D CA 1
ATOM 12852 C C . MET D 4 607 ? 225.015 220.949 350.398 1.00 251.25 607 MET D C 1
ATOM 12853 O O . MET D 4 607 ? 224.103 221.617 349.902 1.00 251.25 607 MET D O 1
ATOM 12858 N N . MET D 4 608 ? 225.204 220.865 351.720 1.00 251.09 608 MET D N 1
ATOM 12859 C CA . MET D 4 608 ? 224.399 221.672 352.631 1.00 251.09 608 MET D CA 1
ATOM 12860 C C . MET D 4 608 ? 224.476 223.138 352.251 1.00 251.09 608 MET D C 1
ATOM 12861 O O . MET D 4 608 ? 223.451 223.796 352.044 1.00 251.09 608 MET D O 1
ATOM 12866 N N . LYS D 4 609 ? 225.697 223.668 352.173 1.00 249.81 609 LYS D N 1
ATOM 12867 C CA . LYS D 4 609 ? 225.870 225.080 351.852 1.00 249.81 609 LYS D CA 1
ATOM 12868 C C . LYS D 4 609 ? 225.249 225.419 350.505 1.00 249.81 609 LYS D C 1
ATOM 12869 O O . LYS D 4 609 ? 224.591 226.455 350.359 1.00 249.81 609 LYS D O 1
ATOM 12875 N N . ALA D 4 610 ? 225.457 224.558 349.509 1.00 234.78 610 ALA D N 1
ATOM 12876 C CA . ALA D 4 610 ? 224.963 224.835 348.167 1.00 234.78 610 ALA D CA 1
ATOM 12877 C C . ALA D 4 610 ? 223.446 224.901 348.153 1.00 234.78 610 ALA D C 1
ATOM 12878 O O . ALA D 4 610 ? 222.859 225.896 347.712 1.00 234.78 610 ALA D O 1
ATOM 12880 N N . LEU D 4 611 ? 222.793 223.838 348.621 1.00 221.80 611 LEU D N 1
ATOM 12881 C CA . LEU D 4 611 ? 221.340 223.846 348.684 1.00 221.80 611 LEU D CA 1
ATOM 12882 C C . LEU D 4 611 ? 220.841 225.029 349.494 1.00 221.80 611 LEU D C 1
ATOM 12883 O O . LEU D 4 611 ? 219.830 225.642 349.143 1.00 221.80 611 LEU D O 1
ATOM 12888 N N . GLY D 4 612 ? 221.541 225.375 350.572 1.00 231.34 612 GLY D N 1
ATOM 12889 C CA . GLY D 4 612 ? 221.118 226.484 351.393 1.00 231.34 612 GLY D CA 1
ATOM 12890 C C . GLY D 4 612 ? 221.104 227.758 350.588 1.00 231.34 612 GLY D C 1
ATOM 12891 O O . GLY D 4 612 ? 220.038 228.297 350.287 1.00 231.34 612 GLY D O 1
ATOM 12892 N N . ASP D 4 613 ? 222.288 228.210 350.182 1.00 252.40 613 ASP D N 1
ATOM 12893 C CA . ASP D 4 613 ? 222.388 229.461 349.445 1.00 252.40 613 ASP D CA 1
ATOM 12894 C C . ASP D 4 613 ? 221.575 229.447 348.159 1.00 252.40 613 ASP D C 1
ATOM 12895 O O . ASP D 4 613 ? 221.295 230.516 347.609 1.00 252.40 613 ASP D O 1
ATOM 12900 N N . GLU D 4 614 ? 221.188 228.274 347.664 1.00 229.87 614 GLU D N 1
ATOM 12901 C CA . GLU D 4 614 ? 220.453 228.226 346.411 1.00 229.87 614 GLU D CA 1
ATOM 12902 C C . GLU D 4 614 ? 218.945 228.235 346.593 1.00 229.87 614 GLU D C 1
ATOM 12903 O O . GLU D 4 614 ? 218.235 228.803 345.757 1.00 229.87 614 GLU D O 1
ATOM 12909 N N . HIS D 4 615 ? 218.430 227.609 347.649 1.00 224.68 615 HIS D N 1
ATOM 12910 C CA . HIS D 4 615 ? 216.993 227.391 347.739 1.00 224.68 615 HIS D CA 1
ATOM 12911 C C . HIS D 4 615 ? 216.448 227.582 349.148 1.00 224.68 615 HIS D C 1
ATOM 12912 O O . HIS D 4 615 ? 215.366 227.064 349.458 1.00 224.68 615 HIS D O 1
ATOM 12919 N N . TRP D 4 616 ? 217.170 228.289 350.018 1.00 229.36 616 TRP D N 1
ATOM 12920 C CA . TRP D 4 616 ? 216.590 228.644 351.302 1.00 229.36 616 TRP D CA 1
ATOM 12921 C C . TRP D 4 616 ? 215.324 229.454 351.112 1.00 229.36 616 TRP D C 1
ATOM 12922 O O . TRP D 4 616 ? 214.398 229.353 351.917 1.00 229.36 616 TRP D O 1
ATOM 12933 N N . LEU D 4 617 ? 215.273 230.270 350.061 1.00 224.11 617 LEU D N 1
ATOM 12934 C CA . LEU D 4 617 ? 214.058 231.019 349.778 1.00 224.11 617 LEU D CA 1
ATOM 12935 C C . LEU D 4 617 ? 212.909 230.074 349.477 1.00 224.11 617 LEU D C 1
ATOM 12936 O O . LEU D 4 617 ? 211.788 230.276 349.952 1.00 224.11 617 LEU D O 1
ATOM 12941 N N . THR D 4 618 ? 213.174 229.032 348.692 1.00 226.68 618 THR D N 1
ATOM 12942 C CA . THR D 4 618 ? 212.166 228.013 348.448 1.00 226.68 618 THR D CA 1
ATOM 12943 C C . THR D 4 618 ? 211.698 227.406 349.757 1.00 226.68 618 THR D C 1
ATOM 12944 O O . THR D 4 618 ? 210.496 227.376 350.052 1.00 226.68 618 THR D O 1
ATOM 12948 N N . PHE D 4 619 ? 212.650 226.912 350.550 1.00 233.49 619 PHE D N 1
ATOM 12949 C CA . PHE D 4 619 ? 212.320 226.272 351.815 1.00 233.49 619 PHE D CA 1
ATOM 12950 C C . PHE D 4 619 ? 211.528 227.198 352.721 1.00 233.49 619 PHE D C 1
ATOM 12951 O O . PHE D 4 619 ? 210.632 226.749 353.435 1.00 233.49 619 PHE D O 1
ATOM 12959 N N . TYR D 4 620 ? 211.823 228.494 352.677 1.00 239.89 620 TYR D N 1
ATOM 12960 C CA . TYR D 4 620 ? 211.105 229.462 353.493 1.00 239.89 620 TYR D CA 1
ATOM 12961 C C . TYR D 4 620 ? 209.681 229.646 352.997 1.00 239.89 620 TYR D C 1
ATOM 12962 O O . TYR D 4 620 ? 208.724 229.584 353.779 1.00 239.89 620 TYR D O 1
ATOM 12971 N N . GLN D 4 621 ? 209.534 229.903 351.697 1.00 240.29 621 GLN D N 1
ATOM 12972 C CA . GLN D 4 621 ? 208.226 229.943 351.062 1.00 240.29 621 GLN D CA 1
ATOM 12973 C C . GLN D 4 621 ? 207.358 228.780 351.500 1.00 240.29 621 GLN D C 1
ATOM 12974 O O . GLN D 4 621 ? 206.189 228.969 351.852 1.00 240.29 621 GLN D O 1
ATOM 12980 N N . MET D 4 622 ? 207.916 227.573 351.496 1.00 269.28 622 MET D N 1
ATOM 12981 C CA . MET D 4 622 ? 207.077 226.402 351.708 1.00 269.28 622 MET D CA 1
ATOM 12982 C C . MET D 4 622 ? 206.917 226.079 353.190 1.00 269.28 622 MET D C 1
ATOM 12983 O O . MET D 4 622 ? 205.904 225.493 353.585 1.00 269.28 622 MET D O 1
ATOM 12988 N N . GLY D 4 623 ? 207.880 226.460 354.024 1.00 259.87 623 GLY D N 1
ATOM 12989 C CA . GLY D 4 623 ? 207.652 226.473 355.448 1.00 259.87 623 GLY D CA 1
ATOM 12990 C C . GLY D 4 623 ? 206.675 227.525 355.900 1.00 259.87 623 GLY D C 1
ATOM 12991 O O . GLY D 4 623 ? 206.235 227.512 357.052 1.00 259.87 623 GLY D O 1
ATOM 12992 N N . LYS D 4 624 ? 206.324 228.450 355.016 1.00 264.23 624 LYS D N 1
ATOM 12993 C CA . LYS D 4 624 ? 205.269 229.416 355.276 1.00 264.23 624 LYS D CA 1
ATOM 12994 C C . LYS D 4 624 ? 204.083 229.166 354.357 1.00 264.23 624 LYS D C 1
ATOM 12995 O O . LYS D 4 624 ? 203.398 230.093 353.923 1.00 264.23 624 LYS D O 1
ATOM 13001 N N . PHE D 4 625 ? 203.826 227.900 354.049 1.00 274.49 625 PHE D N 1
ATOM 13002 C CA . PHE D 4 625 ? 202.665 227.545 353.250 1.00 274.49 625 PHE D CA 1
ATOM 13003 C C . PHE D 4 625 ? 201.414 227.603 354.113 1.00 274.49 625 PHE D C 1
ATOM 13004 O O . PHE D 4 625 ? 201.438 227.216 355.285 1.00 274.49 625 PHE D O 1
ATOM 13012 N N . VAL D 4 626 ? 200.321 228.082 353.531 1.00 286.27 626 VAL D N 1
ATOM 13013 C CA . VAL D 4 626 ? 199.022 228.092 354.184 1.00 286.27 626 VAL D CA 1
ATOM 13014 C C . VAL D 4 626 ? 198.001 227.623 353.155 1.00 286.27 626 VAL D C 1
ATOM 13015 O O . VAL D 4 626 ? 197.981 228.115 352.020 1.00 286.27 626 VAL D O 1
ATOM 13019 N N . ASP D 4 627 ? 197.199 226.638 353.524 1.00 300.44 627 ASP D N 1
ATOM 13020 C CA . ASP D 4 627 ? 196.191 226.125 352.611 1.00 300.44 627 ASP D CA 1
ATOM 13021 C C . ASP D 4 627 ? 194.922 226.954 352.740 1.00 300.44 627 ASP D C 1
ATOM 13022 O O . ASP D 4 627 ? 194.358 227.034 353.837 1.00 300.44 627 ASP D O 1
ATOM 13027 N N . PRO D 4 628 ? 194.443 227.580 351.666 1.00 297.74 628 PRO D N 1
ATOM 13028 C CA . PRO D 4 628 ? 193.159 228.291 351.748 1.00 297.74 628 PRO D CA 1
ATOM 13029 C C . PRO D 4 628 ? 192.000 227.379 352.081 1.00 297.74 628 PRO D C 1
ATOM 13030 O O . PRO D 4 628 ? 191.008 227.842 352.658 1.00 297.74 628 PRO D O 1
ATOM 13034 N N . ASN D 4 629 ? 192.097 226.096 351.748 1.00 305.69 629 ASN D N 1
ATOM 13035 C CA . ASN D 4 629 ? 191.021 225.147 351.986 1.00 305.69 629 ASN D CA 1
ATOM 13036 C C . ASN D 4 629 ? 191.004 224.611 353.409 1.00 305.69 629 ASN D C 1
ATOM 13037 O O . ASN D 4 629 ? 190.155 223.770 353.722 1.00 305.69 629 ASN D O 1
ATOM 13042 N N . TRP D 4 630 ? 191.917 225.060 354.267 1.00 302.77 630 TRP D N 1
ATOM 13043 C CA . TRP D 4 630 ? 191.943 224.574 355.638 1.00 302.77 630 TRP D CA 1
ATOM 13044 C C . TRP D 4 630 ? 190.651 224.937 356.354 1.00 302.77 630 TRP D C 1
ATOM 13045 O O . TRP D 4 630 ? 190.057 225.990 356.106 1.00 302.77 630 TRP D O 1
ATOM 13056 N N . VAL D 4 631 ? 190.213 224.043 357.243 1.00 322.87 631 VAL D N 1
ATOM 13057 C CA . VAL D 4 631 ? 189.013 224.298 358.025 1.00 322.87 631 VAL D CA 1
ATOM 13058 C C . VAL D 4 631 ? 189.196 225.578 358.821 1.00 322.87 631 VAL D C 1
ATOM 13059 O O . VAL D 4 631 ? 190.170 225.733 359.568 1.00 322.87 631 VAL D O 1
ATOM 13063 N N . ASP D 4 632 ? 188.263 226.515 358.641 1.00 344.17 632 ASP D N 1
ATOM 13064 C CA . ASP D 4 632 ? 188.319 227.832 359.272 1.00 344.17 632 ASP D CA 1
ATOM 13065 C C . ASP D 4 632 ? 189.616 228.559 358.933 1.00 344.17 632 ASP D C 1
ATOM 13066 O O . ASP D 4 632 ? 190.049 229.450 359.668 1.00 344.17 632 ASP D O 1
ATOM 13071 N N . ASN D 4 633 ? 190.237 228.181 357.812 1.00 330.99 633 ASN D N 1
ATOM 13072 C CA . ASN D 4 633 ? 191.554 228.687 357.425 1.00 330.99 633 ASN D CA 1
ATOM 13073 C C . ASN D 4 633 ? 192.581 228.466 358.531 1.00 330.99 633 ASN D C 1
ATOM 13074 O O . ASN D 4 633 ? 193.520 229.248 358.692 1.00 330.99 633 ASN D O 1
ATOM 13079 N N . GLU D 4 634 ? 192.405 227.403 359.307 1.00 335.09 634 GLU D N 1
ATOM 13080 C CA . GLU D 4 634 ? 193.288 227.105 360.423 1.00 335.09 634 GLU D CA 1
ATOM 13081 C C . GLU D 4 634 ? 194.198 225.939 360.075 1.00 335.09 634 GLU D C 1
ATOM 13082 O O . GLU D 4 634 ? 193.758 224.941 359.500 1.00 335.09 634 GLU D O 1
ATOM 13088 N N . ILE D 4 635 ? 195.469 226.072 360.434 1.00 312.74 635 ILE D N 1
ATOM 13089 C CA . ILE D 4 635 ? 196.477 225.085 360.065 1.00 312.74 635 ILE D CA 1
ATOM 13090 C C . ILE D 4 635 ? 196.327 223.848 360.942 1.00 312.74 635 ILE D C 1
ATOM 13091 O O . ILE D 4 635 ? 196.219 223.958 362.170 1.00 312.74 635 ILE D O 1
ATOM 13096 N N . PRO D 4 636 ? 196.306 222.657 360.355 1.00 292.02 636 PRO D N 1
ATOM 13097 C CA . PRO D 4 636 ? 196.179 221.439 361.159 1.00 292.02 636 PRO D CA 1
ATOM 13098 C C . PRO D 4 636 ? 197.389 221.231 362.054 1.00 292.02 636 PRO D C 1
ATOM 13099 O O . PRO D 4 636 ? 198.534 221.395 361.631 1.00 292.02 636 PRO D O 1
ATOM 13103 N N . THR D 4 637 ? 197.113 220.871 363.311 1.00 308.16 637 THR D N 1
ATOM 13104 C CA . THR D 4 637 ? 198.184 220.637 364.277 1.00 308.16 637 THR D CA 1
ATOM 13105 C C . THR D 4 637 ? 199.221 219.664 363.740 1.00 308.16 637 THR D C 1
ATOM 13106 O O . THR D 4 637 ? 200.418 219.814 364.008 1.00 308.16 637 THR D O 1
ATOM 13110 N N . GLU D 4 638 ? 198.786 218.655 362.985 1.00 292.42 638 GLU D N 1
ATOM 13111 C CA . GLU D 4 638 ? 199.755 217.817 362.293 1.00 292.42 638 GLU D CA 1
ATOM 13112 C C . GLU D 4 638 ? 200.611 218.656 361.360 1.00 292.42 638 GLU D C 1
ATOM 13113 O O . GLU D 4 638 ? 201.842 218.573 361.393 1.00 292.42 638 GLU D O 1
ATOM 13119 N N . ILE D 4 639 ? 199.976 219.488 360.535 1.00 273.08 639 ILE D N 1
ATOM 13120 C CA . ILE D 4 639 ? 200.733 220.362 359.654 1.00 273.08 639 ILE D CA 1
ATOM 13121 C C . ILE D 4 639 ? 201.510 221.381 360.468 1.00 273.08 639 ILE D C 1
ATOM 13122 O O . ILE D 4 639 ? 202.604 221.799 360.070 1.00 273.08 639 ILE D O 1
ATOM 13127 N N . ILE D 4 640 ? 200.977 221.791 361.620 1.00 290.61 640 ILE D N 1
ATOM 13128 C CA . ILE D 4 640 ? 201.728 222.685 362.496 1.00 290.61 640 ILE D CA 1
ATOM 13129 C C . ILE D 4 640 ? 203.065 222.066 362.867 1.00 290.61 640 ILE D C 1
ATOM 13130 O O . ILE D 4 640 ? 204.122 222.652 362.623 1.00 290.61 640 ILE D O 1
ATOM 13135 N N . VAL D 4 641 ? 203.041 220.875 363.461 1.00 257.74 641 VAL D N 1
ATOM 13136 C CA . VAL D 4 641 ? 204.291 220.262 363.892 1.00 257.74 641 VAL D CA 1
ATOM 13137 C C . VAL D 4 641 ? 205.140 219.889 362.688 1.00 257.74 641 VAL D C 1
ATOM 13138 O O . VAL D 4 641 ? 206.373 219.866 362.762 1.00 257.74 641 VAL D O 1
ATOM 13142 N N . LEU D 4 642 ? 204.499 219.619 361.552 1.00 246.45 642 LEU D N 1
ATOM 13143 C CA . LEU D 4 642 ? 205.242 219.307 360.342 1.00 246.45 642 LEU D CA 1
ATOM 13144 C C . LEU D 4 642 ? 206.090 220.494 359.922 1.00 246.45 642 LEU D C 1
ATOM 13145 O O . LEU D 4 642 ? 207.315 220.396 359.822 1.00 246.45 642 LEU D O 1
ATOM 13150 N N . GLN D 4 643 ? 205.443 221.633 359.681 1.00 269.11 643 GLN D N 1
ATOM 13151 C CA . GLN D 4 643 ? 206.171 222.851 359.354 1.00 269.11 643 GLN D CA 1
ATOM 13152 C C . GLN D 4 643 ? 207.120 223.249 360.472 1.00 269.11 643 GLN D C 1
ATOM 13153 O O . GLN D 4 643 ? 208.165 223.847 360.211 1.00 269.11 643 GLN D O 1
ATOM 13159 N N . MET D 4 644 ? 206.778 222.928 361.718 1.00 266.95 644 MET D N 1
ATOM 13160 C CA . MET D 4 644 ? 207.652 223.252 362.836 1.00 266.95 644 MET D CA 1
ATOM 13161 C C . MET D 4 644 ? 208.973 222.516 362.711 1.00 266.95 644 MET D C 1
ATOM 13162 O O . MET D 4 644 ? 210.047 223.123 362.757 1.00 266.95 644 MET D O 1
ATOM 13167 N N . SER D 4 645 ? 208.903 221.194 362.576 1.00 255.65 645 SER D N 1
ATOM 13168 C CA . SER D 4 645 ? 210.088 220.394 362.306 1.00 255.65 645 SER D CA 1
ATOM 13169 C C . SER D 4 645 ? 210.804 220.873 361.052 1.00 255.65 645 SER D C 1
ATOM 13170 O O . SER D 4 645 ? 212.040 220.892 360.999 1.00 255.65 645 SER D O 1
ATOM 13173 N N . ILE D 4 646 ? 210.041 221.242 360.025 1.00 253.03 646 ILE D N 1
ATOM 13174 C CA . ILE D 4 646 ? 210.640 221.726 358.788 1.00 253.03 646 ILE D CA 1
ATOM 13175 C C . ILE D 4 646 ? 211.521 222.927 359.075 1.00 253.03 646 ILE D C 1
ATOM 13176 O O . ILE D 4 646 ? 212.711 222.941 358.747 1.00 253.03 646 ILE D O 1
ATOM 13181 N N . LEU D 4 647 ? 210.943 223.946 359.704 1.00 270.73 647 LEU D N 1
ATOM 13182 C CA . LEU D 4 647 ? 211.690 225.145 360.048 1.00 270.73 647 LEU D CA 1
ATOM 13183 C C . LEU D 4 647 ? 212.850 224.822 360.971 1.00 270.73 647 LEU D C 1
ATOM 13184 O O . LEU D 4 647 ? 213.918 225.428 360.868 1.00 270.73 647 LEU D O 1
ATOM 13189 N N . GLY D 4 648 ? 212.653 223.883 361.894 1.00 267.44 648 GLY D N 1
ATOM 13190 C CA . GLY D 4 648 ? 213.734 223.510 362.787 1.00 267.44 648 GLY D CA 1
ATOM 13191 C C . GLY D 4 648 ? 214.936 222.978 362.037 1.00 267.44 648 GLY D C 1
ATOM 13192 O O . GLY D 4 648 ? 216.071 223.392 362.287 1.00 267.44 648 GLY D O 1
ATOM 13193 N N . ARG D 4 649 ? 214.703 222.058 361.103 1.00 257.76 649 ARG D N 1
ATOM 13194 C CA . ARG D 4 649 ? 215.806 221.521 360.316 1.00 257.76 649 ARG D CA 1
ATOM 13195 C C . ARG D 4 649 ? 216.395 222.585 359.402 1.00 257.76 649 ARG D C 1
ATOM 13196 O O . ARG D 4 649 ? 217.616 222.657 359.230 1.00 257.76 649 ARG D O 1
ATOM 13204 N N . LEU D 4 650 ? 215.539 223.423 358.815 1.00 256.56 650 LEU D N 1
ATOM 13205 C CA . LEU D 4 650 ? 216.010 224.486 357.936 1.00 256.56 650 LEU D CA 1
ATOM 13206 C C . LEU D 4 650 ? 216.945 225.431 358.669 1.00 256.56 650 LEU D C 1
ATOM 13207 O O . LEU D 4 650 ? 218.081 225.656 358.235 1.00 256.56 650 LEU D O 1
ATOM 13212 N N . LEU D 4 651 ? 216.483 225.969 359.797 1.00 271.75 651 LEU D N 1
ATOM 13213 C CA . LEU D 4 651 ? 217.248 226.892 360.620 1.00 271.75 651 LEU D CA 1
ATOM 13214 C C . LEU D 4 651 ? 218.684 226.450 360.805 1.00 271.75 651 LEU D C 1
ATOM 13215 O O . LEU D 4 651 ? 219.573 227.292 360.963 1.00 271.75 651 LEU D O 1
ATOM 13220 N N . GLU D 4 652 ? 218.930 225.146 360.780 1.00 270.78 652 GLU D N 1
ATOM 13221 C CA . GLU D 4 652 ? 220.271 224.647 361.020 1.00 270.78 652 GLU D CA 1
ATOM 13222 C C . GLU D 4 652 ? 221.235 225.032 359.905 1.00 270.78 652 GLU D C 1
ATOM 13223 O O . GLU D 4 652 ? 222.428 225.214 360.166 1.00 270.78 652 GLU D O 1
ATOM 13229 N N . VAL D 4 653 ? 220.760 225.155 358.666 1.00 271.20 653 VAL D N 1
ATOM 13230 C CA . VAL D 4 653 ? 221.701 225.354 357.569 1.00 271.20 653 VAL D CA 1
ATOM 13231 C C . VAL D 4 653 ? 221.230 226.471 356.641 1.00 271.20 653 VAL D C 1
ATOM 13232 O O . VAL D 4 653 ? 221.794 226.681 355.563 1.00 271.20 653 VAL D O 1
ATOM 13236 N N . CYS D 4 654 ? 220.218 227.207 357.051 1.00 284.12 654 CYS D N 1
ATOM 13237 C CA . CYS D 4 654 ? 219.823 228.332 356.218 1.00 284.12 654 CYS D CA 1
ATOM 13238 C C . CYS D 4 654 ? 220.749 229.523 356.425 1.00 284.12 654 CYS D C 1
ATOM 13239 O O . CYS D 4 654 ? 221.357 229.676 357.487 1.00 284.12 654 CYS D O 1
ATOM 13242 N N . PRO D 4 655 ? 220.871 230.393 355.419 1.00 249.53 655 PRO D N 1
ATOM 13243 C CA . PRO D 4 655 ? 221.771 231.546 355.537 1.00 249.53 655 PRO D CA 1
ATOM 13244 C C . PRO D 4 655 ? 221.408 232.456 356.701 1.00 249.53 655 PRO D C 1
ATOM 13245 O O . PRO D 4 655 ? 220.238 232.620 357.054 1.00 249.53 655 PRO D O 1
ATOM 13249 N N . LEU D 4 656 ? 222.447 233.063 357.283 1.00 242.99 656 LEU D N 1
ATOM 13250 C CA . LEU D 4 656 ? 222.304 233.805 358.533 1.00 242.99 656 LEU D CA 1
ATOM 13251 C C . LEU D 4 656 ? 221.243 234.888 358.446 1.00 242.99 656 LEU D C 1
ATOM 13252 O O . LEU D 4 656 ? 220.404 235.002 359.343 1.00 242.99 656 LEU D O 1
ATOM 13257 N N . GLU D 4 657 ? 221.255 235.678 357.377 1.00 249.56 657 GLU D N 1
ATOM 13258 C CA . GLU D 4 657 ? 220.415 236.865 357.305 1.00 249.56 657 GLU D CA 1
ATOM 13259 C C . GLU D 4 657 ? 218.928 236.559 357.431 1.00 249.56 657 GLU D C 1
ATOM 13260 O O . GLU D 4 657 ? 218.126 237.495 357.520 1.00 249.56 657 GLU D O 1
ATOM 13266 N N . GLU D 4 658 ? 218.537 235.288 357.446 1.00 243.74 658 GLU D N 1
ATOM 13267 C CA . GLU D 4 658 ? 217.134 234.912 357.473 1.00 243.74 658 GLU D CA 1
ATOM 13268 C C . GLU D 4 658 ? 216.715 234.355 358.825 1.00 243.74 658 GLU D C 1
ATOM 13269 O O . GLU D 4 658 ? 215.512 234.250 359.100 1.00 243.74 658 GLU D O 1
ATOM 13275 N N . VAL D 4 659 ? 217.687 234.012 359.676 1.00 260.58 659 VAL D N 1
ATOM 13276 C CA . VAL D 4 659 ? 217.419 233.331 360.939 1.00 260.58 659 VAL D CA 1
ATOM 13277 C C . VAL D 4 659 ? 216.274 233.980 361.694 1.00 260.58 659 VAL D C 1
ATOM 13278 O O . VAL D 4 659 ? 215.486 233.294 362.356 1.00 260.58 659 VAL D O 1
ATOM 13282 N N . GLU D 4 660 ? 216.150 235.300 361.602 1.00 277.98 660 GLU D N 1
ATOM 13283 C CA . GLU D 4 660 ? 215.089 235.986 362.320 1.00 277.98 660 GLU D CA 1
ATOM 13284 C C . GLU D 4 660 ? 213.720 235.525 361.843 1.00 277.98 660 GLU D C 1
ATOM 13285 O O . GLU D 4 660 ? 212.947 234.943 362.613 1.00 277.98 660 GLU D O 1
ATOM 13291 N N . ILE D 4 661 ? 213.419 235.749 360.561 1.00 248.85 661 ILE D N 1
ATOM 13292 C CA . ILE D 4 661 ? 212.044 235.602 360.087 1.00 248.85 661 ILE D CA 1
ATOM 13293 C C . ILE D 4 661 ? 211.546 234.184 360.323 1.00 248.85 661 ILE D C 1
ATOM 13294 O O . ILE D 4 661 ? 210.484 233.971 360.921 1.00 248.85 661 ILE D O 1
ATOM 13299 N N . VAL D 4 662 ? 212.310 233.193 359.863 1.00 248.91 662 VAL D N 1
ATOM 13300 C CA . VAL D 4 662 ? 211.946 231.803 360.112 1.00 248.91 662 VAL D CA 1
ATOM 13301 C C . VAL D 4 662 ? 211.657 231.594 361.591 1.00 248.91 662 VAL D C 1
ATOM 13302 O O . VAL D 4 662 ? 210.601 231.072 361.969 1.00 248.91 662 VAL D O 1
ATOM 13306 N N . THR D 4 663 ? 212.575 232.047 362.450 1.00 273.78 663 THR D N 1
ATOM 13307 C CA . THR D 4 663 ? 212.369 231.925 363.886 1.00 273.78 663 THR D CA 1
ATOM 13308 C C . THR D 4 663 ? 211.047 232.552 364.293 1.00 273.78 663 THR D C 1
ATOM 13309 O O . THR D 4 663 ? 210.254 231.935 365.014 1.00 273.78 663 THR D O 1
ATOM 13313 N N . SER D 4 664 ? 210.790 233.775 363.826 1.00 272.26 664 SER D N 1
ATOM 13314 C CA . SER D 4 664 ? 209.486 234.385 364.046 1.00 272.26 664 SER D CA 1
ATOM 13315 C C . SER D 4 664 ? 208.387 233.441 363.598 1.00 272.26 664 SER D C 1
ATOM 13316 O O . SER D 4 664 ? 207.501 233.080 364.381 1.00 272.26 664 SER D O 1
ATOM 13319 N N . GLN D 4 665 ? 208.449 233.014 362.336 1.00 255.46 665 GLN D N 1
ATOM 13320 C CA . GLN D 4 665 ? 207.507 232.022 361.845 1.00 255.46 665 GLN D CA 1
ATOM 13321 C C . GLN D 4 665 ? 207.436 230.840 362.793 1.00 255.46 665 GLN D C 1
ATOM 13322 O O . GLN D 4 665 ? 206.344 230.398 363.168 1.00 255.46 665 GLN D O 1
ATOM 13328 N N . TRP D 4 666 ? 208.597 230.347 363.225 1.00 274.08 666 TRP D N 1
ATOM 13329 C CA . TRP D 4 666 ? 208.643 229.303 364.240 1.00 274.08 666 TRP D CA 1
ATOM 13330 C C . TRP D 4 666 ? 207.786 229.684 365.437 1.00 274.08 666 TRP D C 1
ATOM 13331 O O . TRP D 4 666 ? 206.808 229.002 365.765 1.00 274.08 666 TRP D O 1
ATOM 13342 N N . SER D 4 667 ? 208.128 230.797 366.085 1.00 266.59 667 SER D N 1
ATOM 13343 C CA . SER D 4 667 ? 207.295 231.289 367.173 1.00 266.59 667 SER D CA 1
ATOM 13344 C C . SER D 4 667 ? 205.870 231.514 366.698 1.00 266.59 667 SER D C 1
ATOM 13345 O O . SER D 4 667 ? 204.914 231.195 367.414 1.00 266.59 667 SER D O 1
ATOM 13348 N N . THR D 4 668 ? 205.714 232.056 365.487 1.00 282.10 668 THR D N 1
ATOM 13349 C CA . THR D 4 668 ? 204.385 232.211 364.905 1.00 282.10 668 THR D CA 1
ATOM 13350 C C . THR D 4 668 ? 203.601 230.916 365.003 1.00 282.10 668 THR D C 1
ATOM 13351 O O . THR D 4 668 ? 202.435 230.910 365.415 1.00 282.10 668 THR D O 1
ATOM 13355 N N . LEU D 4 669 ? 204.232 229.807 364.639 1.00 289.94 669 LEU D N 1
ATOM 13356 C CA . LEU D 4 669 ? 203.602 228.511 364.825 1.00 289.94 669 LEU D CA 1
ATOM 13357 C C . LEU D 4 669 ? 203.481 228.178 366.304 1.00 289.94 669 LEU D C 1
ATOM 13358 O O . LEU D 4 669 ? 202.393 227.832 366.781 1.00 289.94 669 LEU D O 1
ATOM 13363 N N . GLU D 4 670 ? 204.582 228.330 367.045 1.00 305.66 670 GLU D N 1
ATOM 13364 C CA . GLU D 4 670 ? 204.630 227.879 368.432 1.00 305.66 670 GLU D CA 1
ATOM 13365 C C . GLU D 4 670 ? 203.511 228.500 369.255 1.00 305.66 670 GLU D C 1
ATOM 13366 O O . GLU D 4 670 ? 202.756 227.791 369.931 1.00 305.66 670 GLU D O 1
ATOM 13372 N N . LEU D 4 671 ? 203.399 229.829 369.220 1.00 307.32 671 LEU D N 1
ATOM 13373 C CA . LEU D 4 671 ? 202.305 230.493 369.915 1.00 307.32 671 LEU D CA 1
ATOM 13374 C C . LEU D 4 671 ? 200.968 229.917 369.479 1.00 307.32 671 LEU D C 1
ATOM 13375 O O . LEU D 4 671 ? 200.140 229.532 370.313 1.00 307.32 671 LEU D O 1
ATOM 13380 N N . GLU D 4 672 ? 200.750 229.835 368.165 1.00 325.09 672 GLU D N 1
ATOM 13381 C CA . GLU D 4 672 ? 199.548 229.183 367.662 1.00 325.09 672 GLU D CA 1
ATOM 13382 C C . GLU D 4 672 ? 199.460 227.755 368.174 1.00 325.09 672 GLU D C 1
ATOM 13383 O O . GLU D 4 672 ? 198.393 227.303 368.608 1.00 325.09 672 GLU D O 1
ATOM 13389 N N . LEU D 4 673 ? 200.585 227.037 368.146 1.00 329.16 673 LEU D N 1
ATOM 13390 C CA . LEU D 4 673 ? 200.628 225.695 368.708 1.00 329.16 673 LEU D CA 1
ATOM 13391 C C . LEU D 4 673 ? 200.183 225.687 370.163 1.00 329.16 673 LEU D C 1
ATOM 13392 O O . LEU D 4 673 ? 199.493 224.757 370.596 1.00 329.16 673 LEU D O 1
ATOM 13397 N N . SER D 4 674 ? 200.557 226.710 370.927 1.00 313.34 674 SER D N 1
ATOM 13398 C CA . SER D 4 674 ? 200.183 226.799 372.329 1.00 313.34 674 SER D CA 1
ATOM 13399 C C . SER D 4 674 ? 198.814 227.436 372.526 1.00 313.34 674 SER D C 1
ATOM 13400 O O . SER D 4 674 ? 198.519 227.919 373.625 1.00 313.34 674 SER D O 1
ATOM 13403 N N . ALA D 4 675 ? 197.971 227.445 371.492 1.00 324.63 675 ALA D N 1
ATOM 13404 C CA . ALA D 4 675 ? 196.683 228.115 371.566 1.00 324.63 675 ALA D CA 1
ATOM 13405 C C . ALA D 4 675 ? 195.514 227.269 371.081 1.00 324.63 675 ALA D C 1
ATOM 13406 O O . ALA D 4 675 ? 194.460 227.832 370.768 1.00 324.63 675 ALA D O 1
ATOM 13408 N N . ARG D 4 676 ? 195.657 225.951 371.014 1.00 324.08 676 ARG D N 1
ATOM 13409 C CA . ARG D 4 676 ? 194.608 225.085 370.501 1.00 324.08 676 ARG D CA 1
ATOM 13410 C C . ARG D 4 676 ? 194.115 224.133 371.581 1.00 324.08 676 ARG D C 1
ATOM 13411 O O . ARG D 4 676 ? 194.783 223.916 372.595 1.00 324.08 676 ARG D O 1
ATOM 13419 N N . ASP D 4 677 ? 192.918 223.593 371.365 1.00 369.30 677 ASP D N 1
ATOM 13420 C CA . ASP D 4 677 ? 192.395 222.526 372.207 1.00 369.30 677 ASP D CA 1
ATOM 13421 C C . ASP D 4 677 ? 192.835 221.190 371.624 1.00 369.30 677 ASP D C 1
ATOM 13422 O O . ASP D 4 677 ? 192.403 220.808 370.531 1.00 369.30 677 ASP D O 1
ATOM 13427 N N . LEU D 4 678 ? 193.684 220.475 372.357 1.00 383.68 678 LEU D N 1
ATOM 13428 C CA . LEU D 4 678 ? 194.374 219.319 371.804 1.00 383.68 678 LEU D CA 1
ATOM 13429 C C . LEU D 4 678 ? 193.568 218.035 371.929 1.00 383.68 678 LEU D C 1
ATOM 13430 O O . LEU D 4 678 ? 193.586 217.210 371.008 1.00 383.68 678 LEU D O 1
ATOM 13435 N N . VAL D 4 679 ? 192.853 217.851 373.041 1.00 388.94 679 VAL D N 1
ATOM 13436 C CA . VAL D 4 679 ? 192.087 216.624 373.231 1.00 388.94 679 VAL D CA 1
ATOM 13437 C C . VAL D 4 679 ? 190.948 216.544 372.223 1.00 388.94 679 VAL D C 1
ATOM 13438 O O . VAL D 4 679 ? 190.696 215.486 371.634 1.00 388.94 679 VAL D O 1
ATOM 13442 N N . LYS D 4 680 ? 190.251 217.654 371.999 1.00 383.66 680 LYS D N 1
ATOM 13443 C CA . LYS D 4 680 ? 189.215 217.758 370.974 1.00 383.66 680 LYS D CA 1
ATOM 13444 C C . LYS D 4 680 ? 189.722 218.760 369.947 1.00 383.66 680 LYS D C 1
ATOM 13445 O O . LYS D 4 680 ? 189.417 219.952 370.013 1.00 383.66 680 LYS D O 1
ATOM 13451 N N . ASP D 4 681 ? 190.502 218.265 368.993 1.00 377.01 681 ASP D N 1
ATOM 13452 C CA . ASP D 4 681 ? 191.158 219.114 368.011 1.00 377.01 681 ASP D CA 1
ATOM 13453 C C . ASP D 4 681 ? 190.262 219.274 366.789 1.00 377.01 681 ASP D C 1
ATOM 13454 O O . ASP D 4 681 ? 190.030 218.310 366.052 1.00 377.01 681 ASP D O 1
ATOM 13459 N N . LYS D 4 682 ? 189.757 220.492 366.583 1.00 365.09 682 LYS D N 1
ATOM 13460 C CA . LYS D 4 682 ? 189.002 220.797 365.374 1.00 365.09 682 LYS D CA 1
ATOM 13461 C C . LYS D 4 682 ? 189.833 220.594 364.115 1.00 365.09 682 LYS D C 1
ATOM 13462 O O . LYS D 4 682 ? 189.267 220.370 363.039 1.00 365.09 682 LYS D O 1
ATOM 13468 N N . TYR D 4 683 ? 191.156 220.655 364.229 1.00 355.13 683 TYR D N 1
ATOM 13469 C CA . TYR D 4 683 ? 192.069 220.536 363.096 1.00 355.13 683 TYR D CA 1
ATOM 13470 C C . TYR D 4 683 ? 193.031 219.389 363.397 1.00 355.13 683 TYR D C 1
ATOM 13471 O O . TYR D 4 683 ? 194.102 219.599 363.975 1.00 355.13 683 TYR D O 1
ATOM 13480 N N . ALA D 4 684 ? 192.640 218.177 363.009 1.00 347.13 684 ALA D N 1
ATOM 13481 C CA . ALA D 4 684 ? 193.417 216.980 363.314 1.00 347.13 684 ALA D CA 1
ATOM 13482 C C . ALA D 4 684 ? 193.478 216.026 362.126 1.00 347.13 684 ALA D C 1
ATOM 13483 O O . ALA D 4 684 ? 192.601 216.029 361.265 1.00 347.13 684 ALA D O 1
ATOM 13485 N N . MET E 5 30 ? 201.505 259.170 214.991 1.00 471.15 1 MET E N 1
ATOM 13486 C CA . MET E 5 30 ? 202.584 260.140 215.130 1.00 471.15 1 MET E CA 1
ATOM 13487 C C . MET E 5 30 ? 203.567 259.716 216.216 1.00 471.15 1 MET E C 1
ATOM 13488 O O . MET E 5 30 ? 204.407 258.842 216.001 1.00 471.15 1 MET E O 1
ATOM 13493 N N . GLU E 5 31 ? 203.457 260.343 217.385 1.00 517.01 2 GLU E N 1
ATOM 13494 C CA . GLU E 5 31 ? 204.355 260.027 218.488 1.00 517.01 2 GLU E CA 1
ATOM 13495 C C . GLU E 5 31 ? 203.649 259.901 219.829 1.00 517.01 2 GLU E C 1
ATOM 13496 O O . GLU E 5 31 ? 204.300 259.533 220.809 1.00 517.01 2 GLU E O 1
ATOM 13502 N N . SER E 5 32 ? 202.350 260.167 219.910 1.00 556.01 3 SER E N 1
ATOM 13503 C CA . SER E 5 32 ? 201.621 260.158 221.172 1.00 556.01 3 SER E CA 1
ATOM 13504 C C . SER E 5 32 ? 200.656 258.975 221.169 1.00 556.01 3 SER E C 1
ATOM 13505 O O . SER E 5 32 ? 199.477 259.101 220.833 1.00 556.01 3 SER E O 1
ATOM 13508 N N . LEU E 5 33 ? 201.176 257.815 221.557 1.00 570.51 4 LEU E N 1
ATOM 13509 C CA . LEU E 5 33 ? 200.389 256.609 221.780 1.00 570.51 4 LEU E CA 1
ATOM 13510 C C . LEU E 5 33 ? 201.241 255.679 222.631 1.00 570.51 4 LEU E C 1
ATOM 13511 O O . LEU E 5 33 ? 202.460 255.596 222.460 1.00 570.51 4 LEU E O 1
ATOM 13516 N N . PHE E 5 34 ? 200.584 254.975 223.549 1.00 606.28 5 PHE E N 1
ATOM 13517 C CA . PHE E 5 34 ? 201.319 254.287 224.603 1.00 606.28 5 PHE E CA 1
ATOM 13518 C C . PHE E 5 34 ? 200.760 252.907 224.910 1.00 606.28 5 PHE E C 1
ATOM 13519 O O . PHE E 5 34 ? 199.577 252.638 224.663 1.00 606.28 5 PHE E O 1
ATOM 13527 N N . PRO E 5 35 ? 201.583 252.005 225.451 1.00 631.49 6 PRO E N 1
ATOM 13528 C CA . PRO E 5 35 ? 201.104 250.648 225.716 1.00 631.49 6 PRO E CA 1
ATOM 13529 C C . PRO E 5 35 ? 200.181 250.572 226.917 1.00 631.49 6 PRO E C 1
ATOM 13530 O O . PRO E 5 35 ? 199.749 251.582 227.482 1.00 631.49 6 PRO E O 1
ATOM 13534 N N . ASN E 5 36 ? 199.882 249.344 227.299 1.00 664.54 7 ASN E N 1
ATOM 13535 C CA . ASN E 5 36 ? 198.931 249.015 228.343 1.00 664.54 7 ASN E CA 1
ATOM 13536 C C . ASN E 5 36 ? 199.506 249.265 229.733 1.00 664.54 7 ASN E C 1
ATOM 13537 O O . ASN E 5 36 ? 200.579 249.847 229.909 1.00 664.54 7 ASN E O 1
ATOM 13542 N N . LYS E 5 37 ? 198.742 248.825 230.733 1.00 673.65 8 LYS E N 1
ATOM 13543 C CA . LYS E 5 37 ? 199.204 248.875 232.114 1.00 673.65 8 LYS E CA 1
ATOM 13544 C C . LYS E 5 37 ? 200.223 247.775 232.386 1.00 673.65 8 LYS E C 1
ATOM 13545 O O . LYS E 5 37 ? 201.190 247.978 233.127 1.00 673.65 8 LYS E O 1
ATOM 13551 N N . GLY E 5 38 ? 200.034 246.606 231.769 1.00 687.28 9 GLY E N 1
ATOM 13552 C CA . GLY E 5 38 ? 200.896 245.472 232.070 1.00 687.28 9 GLY E CA 1
ATOM 13553 C C . GLY E 5 38 ? 202.340 245.696 231.661 1.00 687.28 9 GLY E C 1
ATOM 13554 O O . GLY E 5 38 ? 203.261 245.493 232.457 1.00 687.28 9 GLY E O 1
ATOM 13555 N N . GLU E 5 39 ? 202.560 246.115 230.412 1.00 691.99 10 GLU E N 1
ATOM 13556 C CA . GLU E 5 39 ? 203.926 246.305 229.935 1.00 691.99 10 GLU E CA 1
ATOM 13557 C C . GLU E 5 39 ? 204.617 247.460 230.644 1.00 691.99 10 GLU E C 1
ATOM 13558 O O . GLU E 5 39 ? 205.813 247.369 230.948 1.00 691.99 10 GLU E O 1
ATOM 13564 N N . ILE E 5 40 ? 203.893 248.548 230.914 1.00 696.71 11 ILE E N 1
ATOM 13565 C CA . ILE E 5 40 ? 204.500 249.650 231.649 1.00 696.71 11 ILE E CA 1
ATOM 13566 C C . ILE E 5 40 ? 204.846 249.213 233.065 1.00 696.71 11 ILE E C 1
ATOM 13567 O O . ILE E 5 40 ? 205.904 249.570 233.587 1.00 696.71 11 ILE E O 1
ATOM 13572 N N . ILE E 5 41 ? 203.977 248.423 233.705 1.00 701.32 12 ILE E N 1
ATOM 13573 C CA . ILE E 5 41 ? 204.301 247.907 235.033 1.00 701.32 12 ILE E CA 1
ATOM 13574 C C . ILE E 5 41 ? 205.535 247.022 234.976 1.00 701.32 12 ILE E C 1
ATOM 13575 O O . ILE E 5 41 ? 206.385 247.075 235.865 1.00 701.32 12 ILE E O 1
ATOM 13580 N N . ARG E 5 42 ? 205.663 246.204 233.930 1.00 700.75 13 ARG E N 1
ATOM 13581 C CA . ARG E 5 42 ? 206.839 245.342 233.817 1.00 700.75 13 ARG E CA 1
ATOM 13582 C C . ARG E 5 42 ? 208.115 246.164 233.645 1.00 700.75 13 ARG E C 1
ATOM 13583 O O . ARG E 5 42 ? 209.146 245.874 234.273 1.00 700.75 13 ARG E O 1
ATOM 13591 N N . GLU E 5 43 ? 208.064 247.190 232.792 1.00 705.51 14 GLU E N 1
ATOM 13592 C CA . GLU E 5 43 ? 209.206 248.087 232.635 1.00 705.51 14 GLU E CA 1
ATOM 13593 C C . GLU E 5 43 ? 209.543 248.766 233.954 1.00 705.51 14 GLU E C 1
ATOM 13594 O O . GLU E 5 43 ? 210.717 248.896 234.320 1.00 705.51 14 GLU E O 1
ATOM 13600 N N . LEU E 5 44 ? 208.517 249.213 234.679 1.00 708.95 15 LEU E N 1
ATOM 13601 C CA . LEU E 5 44 ? 208.728 249.762 236.010 1.00 708.95 15 LEU E CA 1
ATOM 13602 C C . LEU E 5 44 ? 209.370 248.726 236.921 1.00 708.95 15 LEU E C 1
ATOM 13603 O O . LEU E 5 44 ? 210.203 249.063 237.764 1.00 708.95 15 LEU E O 1
ATOM 13608 N N . LEU E 5 45 ? 209.009 247.453 236.744 1.00 712.26 16 LEU E N 1
ATOM 13609 C CA . LEU E 5 45 ? 209.537 246.394 237.596 1.00 712.26 16 LEU E CA 1
ATOM 13610 C C . LEU E 5 45 ? 211.020 246.156 237.359 1.00 712.26 16 LEU E C 1
ATOM 13611 O O . LEU E 5 45 ? 211.757 245.924 238.325 1.00 712.26 16 LEU E O 1
ATOM 13616 N N . LYS E 5 46 ? 211.490 246.181 236.105 1.00 707.29 17 LYS E N 1
ATOM 13617 C CA . LYS E 5 46 ? 212.950 246.151 236.040 1.00 707.29 17 LYS E CA 1
ATOM 13618 C C . LYS E 5 46 ? 213.530 247.442 236.587 1.00 707.29 17 LYS E C 1
ATOM 13619 O O . LYS E 5 46 ? 214.551 247.418 237.283 1.00 707.29 17 LYS E O 1
ATOM 13625 N N . ASP E 5 47 ? 212.919 248.568 236.223 1.00 714.83 18 ASP E N 1
ATOM 13626 C CA . ASP E 5 47 ? 213.323 249.874 236.707 1.00 714.83 18 ASP E CA 1
ATOM 13627 C C . ASP E 5 47 ? 213.469 249.828 238.224 1.00 714.83 18 ASP E C 1
ATOM 13628 O O . ASP E 5 47 ? 212.468 249.647 238.932 1.00 714.83 18 ASP E O 1
ATOM 13633 N N . PRO E 5 48 ? 214.686 249.964 238.757 1.00 715.09 19 PRO E N 1
ATOM 13634 C CA . PRO E 5 48 ? 214.881 249.843 240.209 1.00 715.09 19 PRO E CA 1
ATOM 13635 C C . PRO E 5 48 ? 214.075 250.838 241.028 1.00 715.09 19 PRO E C 1
ATOM 13636 O O . PRO E 5 48 ? 214.040 250.716 242.257 1.00 715.09 19 PRO E O 1
ATOM 13640 N N . LEU E 5 49 ? 213.420 251.811 240.389 1.00 699.16 20 LEU E N 1
ATOM 13641 C CA . LEU E 5 49 ? 212.563 252.739 241.115 1.00 699.16 20 LEU E CA 1
ATOM 13642 C C . LEU E 5 49 ? 211.244 252.089 241.516 1.00 699.16 20 LEU E C 1
ATOM 13643 O O . LEU E 5 49 ? 210.622 252.500 242.502 1.00 699.16 20 LEU E O 1
ATOM 13648 N N . ILE E 5 50 ? 210.801 251.081 240.770 1.00 703.82 21 ILE E N 1
ATOM 13649 C CA . ILE E 5 50 ? 209.522 250.422 241.009 1.00 703.82 21 ILE E CA 1
ATOM 13650 C C . ILE E 5 50 ? 209.811 248.935 241.166 1.00 703.82 21 ILE E C 1
ATOM 13651 O O . ILE E 5 50 ? 210.265 248.277 240.228 1.00 703.82 21 ILE E O 1
ATOM 13656 N N . LEU E 5 51 ? 209.552 248.385 242.344 1.00 688.87 22 LEU E N 1
ATOM 13657 C CA . LEU E 5 51 ? 209.671 246.947 242.539 1.00 688.87 22 LEU E CA 1
ATOM 13658 C C . LEU E 5 51 ? 208.328 246.403 243.009 1.00 688.87 22 LEU E C 1
ATOM 13659 O O . LEU E 5 51 ? 207.727 246.927 243.954 1.00 688.87 22 LEU E O 1
ATOM 13664 N N . LYS E 5 52 ? 207.845 245.379 242.321 1.00 698.71 23 LYS E N 1
ATOM 13665 C CA . LYS E 5 52 ? 206.757 244.554 242.804 1.00 698.71 23 LYS E CA 1
ATOM 13666 C C . LYS E 5 52 ? 207.357 243.455 243.670 1.00 698.71 23 LYS E C 1
ATOM 13667 O O . LYS E 5 52 ? 208.537 243.492 244.032 1.00 698.71 23 LYS E O 1
ATOM 13673 N N . ASN E 5 53 ? 206.549 242.459 244.008 1.00 722.96 24 ASN E N 1
ATOM 13674 C CA . ASN E 5 53 ? 207.022 241.311 244.772 1.00 722.96 24 ASN E CA 1
ATOM 13675 C C . ASN E 5 53 ? 206.726 240.064 243.945 1.00 722.96 24 ASN E C 1
ATOM 13676 O O . ASN E 5 53 ? 205.669 239.444 244.085 1.00 722.96 24 ASN E O 1
ATOM 13681 N N . ASP E 5 54 ? 207.663 239.718 243.064 1.00 726.28 25 ASP E N 1
ATOM 13682 C CA . ASP E 5 54 ? 207.634 238.460 242.333 1.00 726.28 25 ASP E CA 1
ATOM 13683 C C . ASP E 5 54 ? 208.343 237.344 243.085 1.00 726.28 25 ASP E C 1
ATOM 13684 O O . ASP E 5 54 ? 208.439 236.227 242.567 1.00 726.28 25 ASP E O 1
ATOM 13689 N N . SER E 5 55 ? 208.839 237.626 244.292 1.00 731.19 26 SER E N 1
ATOM 13690 C CA . SER E 5 55 ? 209.625 236.654 245.039 1.00 731.19 26 SER E CA 1
ATOM 13691 C C . SER E 5 55 ? 208.810 235.445 245.474 1.00 731.19 26 SER E C 1
ATOM 13692 O O . SER E 5 55 ? 209.367 234.347 245.580 1.00 731.19 26 SER E O 1
ATOM 13695 N N . LYS E 5 56 ? 207.516 235.611 245.733 1.00 730.21 27 LYS E N 1
ATOM 13696 C CA . LYS E 5 56 ? 206.676 234.508 246.189 1.00 730.21 27 LYS E CA 1
ATOM 13697 C C . LYS E 5 56 ? 205.378 234.465 245.387 1.00 730.21 27 LYS E C 1
ATOM 13698 O O . LYS E 5 56 ? 204.279 234.377 245.936 1.00 730.21 27 LYS E O 1
ATOM 13704 N N . ARG E 5 57 ? 205.498 234.540 244.063 1.00 734.62 28 ARG E N 1
ATOM 13705 C CA . ARG E 5 57 ? 204.346 234.354 243.191 1.00 734.62 28 ARG E CA 1
ATOM 13706 C C . ARG E 5 57 ? 204.083 232.889 242.871 1.00 734.62 28 ARG E C 1
ATOM 13707 O O . ARG E 5 57 ? 202.963 232.539 242.482 1.00 734.62 28 ARG E O 1
ATOM 13715 N N . SER E 5 58 ? 205.086 232.026 243.024 1.00 736.58 29 SER E N 1
ATOM 13716 C CA . SER E 5 58 ? 204.952 230.608 242.714 1.00 736.58 29 SER E CA 1
ATOM 13717 C C . SER E 5 58 ? 204.727 229.746 243.949 1.00 736.58 29 SER E C 1
ATOM 13718 O O . SER E 5 58 ? 204.749 228.516 243.836 1.00 736.58 29 SER E O 1
ATOM 13721 N N . ASN E 5 59 ? 204.511 230.351 245.116 1.00 738.54 30 ASN E N 1
ATOM 13722 C CA . ASN E 5 59 ? 204.449 229.623 246.377 1.00 738.54 30 ASN E CA 1
ATOM 13723 C C . ASN E 5 59 ? 203.015 229.402 246.849 1.00 738.54 30 ASN E C 1
ATOM 13724 O O . ASN E 5 59 ? 202.760 229.379 248.058 1.00 738.54 30 ASN E O 1
ATOM 13729 N N . GLY E 5 60 ? 202.080 229.209 245.914 1.00 742.78 31 GLY E N 1
ATOM 13730 C CA . GLY E 5 60 ? 200.669 229.164 246.273 1.00 742.78 31 GLY E CA 1
ATOM 13731 C C . GLY E 5 60 ? 200.334 228.106 247.306 1.00 742.78 31 GLY E C 1
ATOM 13732 O O . GLY E 5 60 ? 199.482 228.319 248.172 1.00 742.78 31 GLY E O 1
ATOM 13733 N N . SER E 5 61 ? 200.998 226.953 247.236 1.00 740.03 32 SER E N 1
ATOM 13734 C CA . SER E 5 61 ? 200.788 225.864 248.185 1.00 740.03 32 SER E CA 1
ATOM 13735 C C . SER E 5 61 ? 201.813 225.895 249.313 1.00 740.03 32 SER E C 1
ATOM 13736 O O . SER E 5 61 ? 201.981 224.920 250.049 1.00 740.03 32 SER E O 1
ATOM 13739 N N . GLU E 5 62 ? 202.513 227.016 249.459 1.00 731.73 33 GLU E N 1
ATOM 13740 C CA . GLU E 5 62 ? 203.455 227.169 250.559 1.00 731.73 33 GLU E CA 1
ATOM 13741 C C . GLU E 5 62 ? 203.234 228.504 251.253 1.00 731.73 33 GLU E C 1
ATOM 13742 O O . GLU E 5 62 ? 203.576 228.658 252.429 1.00 731.73 33 GLU E O 1
ATOM 13748 N N . LEU E 5 63 ? 202.647 229.468 250.536 1.00 720.86 34 LEU E N 1
ATOM 13749 C CA . LEU E 5 63 ? 202.401 230.784 251.119 1.00 720.86 34 LEU E CA 1
ATOM 13750 C C . LEU E 5 63 ? 201.498 230.689 252.339 1.00 720.86 34 LEU E C 1
ATOM 13751 O O . LEU E 5 63 ? 201.742 231.355 253.352 1.00 720.86 34 LEU E O 1
ATOM 13756 N N . GLU E 5 64 ? 200.443 229.874 252.259 1.00 698.89 35 GLU E N 1
ATOM 13757 C CA . GLU E 5 64 ? 199.554 229.724 253.405 1.00 698.89 35 GLU E CA 1
ATOM 13758 C C . GLU E 5 64 ? 200.301 229.193 254.615 1.00 698.89 35 GLU E C 1
ATOM 13759 O O . GLU E 5 64 ? 200.240 229.788 255.692 1.00 698.89 35 GLU E O 1
ATOM 13765 N N . LEU E 5 65 ? 200.995 228.065 254.473 1.00 692.73 36 LEU E N 1
ATOM 13766 C CA . LEU E 5 65 ? 201.609 227.466 255.650 1.00 692.73 36 LEU E CA 1
ATOM 13767 C C . LEU E 5 65 ? 202.926 228.155 255.997 1.00 692.73 36 LEU E C 1
ATOM 13768 O O . LEU E 5 65 ? 203.385 228.075 257.140 1.00 692.73 36 LEU E O 1
ATOM 13773 N N . ASP E 5 66 ? 203.522 228.883 255.047 1.00 690.30 37 ASP E N 1
ATOM 13774 C CA . ASP E 5 66 ? 204.584 229.811 255.426 1.00 690.30 37 ASP E CA 1
ATOM 13775 C C . ASP E 5 66 ? 204.043 230.900 256.341 1.00 690.30 37 ASP E C 1
ATOM 13776 O O . ASP E 5 66 ? 204.629 231.185 257.386 1.00 690.30 37 ASP E O 1
ATOM 13781 N N . SER E 5 67 ? 202.920 231.516 255.972 1.00 681.17 38 SER E N 1
ATOM 13782 C CA . SER E 5 67 ? 202.314 232.498 256.863 1.00 681.17 38 SER E CA 1
ATOM 13783 C C . SER E 5 67 ? 201.869 231.852 258.164 1.00 681.17 38 SER E C 1
ATOM 13784 O O . SER E 5 67 ? 201.966 232.463 259.229 1.00 681.17 38 SER E O 1
ATOM 13787 N N . SER E 5 68 ? 201.423 230.598 258.102 1.00 666.22 39 SER E N 1
ATOM 13788 C CA . SER E 5 68 ? 200.962 229.904 259.298 1.00 666.22 39 SER E CA 1
ATOM 13789 C C . SER E 5 68 ? 202.107 229.671 260.273 1.00 666.22 39 SER E C 1
ATOM 13790 O O . SER E 5 68 ? 201.996 229.989 261.460 1.00 666.22 39 SER E O 1
ATOM 13793 N N . ASP E 5 69 ? 203.227 229.123 259.793 1.00 657.17 40 ASP E N 1
ATOM 13794 C CA . ASP E 5 69 ? 204.337 228.868 260.701 1.00 657.17 40 ASP E CA 1
ATOM 13795 C C . ASP E 5 69 ? 205.051 230.158 261.084 1.00 657.17 40 ASP E C 1
ATOM 13796 O O . ASP E 5 69 ? 205.599 230.248 262.184 1.00 657.17 40 ASP E O 1
ATOM 13801 N N . LEU E 5 70 ? 205.010 231.185 260.227 1.00 639.20 41 LEU E N 1
ATOM 13802 C CA . LEU E 5 70 ? 205.584 232.469 260.609 1.00 639.20 41 LEU E CA 1
ATOM 13803 C C . LEU E 5 70 ? 204.741 233.154 261.676 1.00 639.20 41 LEU E C 1
ATOM 13804 O O . LEU E 5 70 ? 205.286 233.726 262.620 1.00 639.20 41 LEU E O 1
ATOM 13809 N N . LEU E 5 71 ? 203.411 233.079 261.574 1.00 621.02 42 LEU E N 1
ATOM 13810 C CA . LEU E 5 71 ? 202.570 233.651 262.619 1.00 621.02 42 LEU E CA 1
ATOM 13811 C C . LEU E 5 71 ? 202.597 232.796 263.876 1.00 621.02 42 LEU E C 1
ATOM 13812 O O . LEU E 5 71 ? 202.421 233.316 264.980 1.00 621.02 42 LEU E O 1
ATOM 13817 N N . GLN E 5 72 ? 202.816 231.488 263.735 1.00 586.75 43 GLN E N 1
ATOM 13818 C CA . GLN E 5 72 ? 202.956 230.634 264.907 1.00 586.75 43 GLN E CA 1
ATOM 13819 C C . GLN E 5 72 ? 204.248 230.946 265.644 1.00 586.75 43 GLN E C 1
ATOM 13820 O O . GLN E 5 72 ? 204.257 231.091 266.870 1.00 586.75 43 GLN E O 1
ATOM 13826 N N . ARG E 5 73 ? 205.355 231.060 264.908 1.00 567.56 44 ARG E N 1
ATOM 13827 C CA . ARG E 5 73 ? 206.601 231.515 265.506 1.00 567.56 44 ARG E CA 1
ATOM 13828 C C . ARG E 5 73 ? 206.473 232.954 265.988 1.00 567.56 44 ARG E C 1
ATOM 13829 O O . ARG E 5 73 ? 207.172 233.365 266.914 1.00 567.56 44 ARG E O 1
ATOM 13837 N N . GLU E 5 74 ? 205.550 233.720 265.404 1.00 573.22 45 GLU E N 1
ATOM 13838 C CA . GLU E 5 74 ? 205.335 235.094 265.841 1.00 573.22 45 GLU E CA 1
ATOM 13839 C C . GLU E 5 74 ? 204.629 235.132 267.185 1.00 573.22 45 GLU E C 1
ATOM 13840 O O . GLU E 5 74 ? 205.002 235.903 268.068 1.00 573.22 45 GLU E O 1
ATOM 13846 N N . ALA E 5 75 ? 203.606 234.299 267.358 1.00 540.08 46 ALA E N 1
ATOM 13847 C CA . ALA E 5 75 ? 202.960 234.179 268.660 1.00 540.08 46 ALA E CA 1
ATOM 13848 C C . ALA E 5 75 ? 203.902 233.550 269.678 1.00 540.08 46 ALA E C 1
ATOM 13849 O O . ALA E 5 75 ? 203.893 233.925 270.856 1.00 540.08 46 ALA E O 1
ATOM 13851 N N . ILE E 5 76 ? 204.730 232.600 269.238 1.00 522.95 47 ILE E N 1
ATOM 13852 C CA . ILE E 5 76 ? 205.714 231.990 270.127 1.00 522.95 47 ILE E CA 1
ATOM 13853 C C . ILE E 5 76 ? 206.712 233.036 270.598 1.00 522.95 47 ILE E C 1
ATOM 13854 O O . ILE E 5 76 ? 206.978 233.164 271.793 1.00 522.95 47 ILE E O 1
ATOM 13859 N N . LEU E 5 77 ? 207.264 233.812 269.663 1.00 514.88 48 LEU E N 1
ATOM 13860 C CA . LEU E 5 77 ? 208.191 234.880 270.010 1.00 514.88 48 LEU E CA 1
ATOM 13861 C C . LEU E 5 77 ? 207.495 235.997 270.769 1.00 514.88 48 LEU E C 1
ATOM 13862 O O . LEU E 5 77 ? 208.124 236.676 271.581 1.00 514.88 48 LEU E O 1
ATOM 13867 N N . ALA E 5 78 ? 206.197 236.187 270.538 1.00 500.75 49 ALA E N 1
ATOM 13868 C CA . ALA E 5 78 ? 205.450 237.220 271.243 1.00 500.75 49 ALA E CA 1
ATOM 13869 C C . ALA E 5 78 ? 205.289 236.860 272.708 1.00 500.75 49 ALA E C 1
ATOM 13870 O O . ALA E 5 78 ? 205.647 237.642 273.592 1.00 500.75 49 ALA E O 1
ATOM 13872 N N . ASN E 5 79 ? 204.758 235.671 272.985 1.00 463.93 50 ASN E N 1
ATOM 13873 C CA . ASN E 5 79 ? 204.697 235.207 274.361 1.00 463.93 50 ASN E CA 1
ATOM 13874 C C . ASN E 5 79 ? 206.083 234.978 274.945 1.00 463.93 50 ASN E C 1
ATOM 13875 O O . ASN E 5 79 ? 206.249 235.077 276.160 1.00 463.93 50 ASN E O 1
ATOM 13880 N N . GLU E 5 80 ? 207.085 234.710 274.108 1.00 473.57 51 GLU E N 1
ATOM 13881 C CA . GLU E 5 80 ? 208.443 234.551 274.608 1.00 473.57 51 GLU E CA 1
ATOM 13882 C C . GLU E 5 80 ? 208.991 235.878 275.100 1.00 473.57 51 GLU E C 1
ATOM 13883 O O . GLU E 5 80 ? 209.489 235.971 276.220 1.00 473.57 51 GLU E O 1
ATOM 13889 N N . LEU E 5 81 ? 208.909 236.919 274.270 1.00 447.05 52 LEU E N 1
ATOM 13890 C CA . LEU E 5 81 ? 209.257 238.266 274.701 1.00 447.05 52 LEU E CA 1
ATOM 13891 C C . LEU E 5 81 ? 208.402 238.714 275.878 1.00 447.05 52 LEU E C 1
ATOM 13892 O O . LEU E 5 81 ? 208.883 239.449 276.744 1.00 447.05 52 LEU E O 1
ATOM 13897 N N . ASN E 5 82 ? 207.142 238.280 275.923 1.00 420.29 53 ASN E N 1
ATOM 13898 C CA . ASN E 5 82 ? 206.273 238.552 277.061 1.00 420.29 53 ASN E CA 1
ATOM 13899 C C . ASN E 5 82 ? 206.862 237.974 278.340 1.00 420.29 53 ASN E C 1
ATOM 13900 O O . ASN E 5 82 ? 207.019 238.670 279.346 1.00 420.29 53 ASN E O 1
ATOM 13905 N N . ILE E 5 83 ? 207.178 236.681 278.316 1.00 398.99 54 ILE E N 1
ATOM 13906 C CA . ILE E 5 83 ? 207.843 236.045 279.445 1.00 398.99 54 ILE E CA 1
ATOM 13907 C C . ILE E 5 83 ? 209.172 236.725 279.736 1.00 398.99 54 ILE E C 1
ATOM 13908 O O . ILE E 5 83 ? 209.552 236.891 280.898 1.00 398.99 54 ILE E O 1
ATOM 13913 N N . LEU E 5 84 ? 209.879 237.167 278.698 1.00 415.22 55 LEU E N 1
ATOM 13914 C CA . LEU E 5 84 ? 211.222 237.695 278.898 1.00 415.22 55 LEU E CA 1
ATOM 13915 C C . LEU E 5 84 ? 211.206 239.061 279.558 1.00 415.22 55 LEU E C 1
ATOM 13916 O O . LEU E 5 84 ? 212.095 239.364 280.349 1.00 415.22 55 LEU E O 1
ATOM 13921 N N . ASP E 5 85 ? 210.220 239.911 279.264 1.00 396.62 56 ASP E N 1
ATOM 13922 C CA . ASP E 5 85 ? 210.178 241.163 280.017 1.00 396.62 56 ASP E CA 1
ATOM 13923 C C . ASP E 5 85 ? 209.435 240.987 281.339 1.00 396.62 56 ASP E C 1
ATOM 13924 O O . ASP E 5 85 ? 209.736 241.681 282.321 1.00 396.62 56 ASP E O 1
ATOM 13929 N N . ASN E 5 86 ? 208.539 239.999 281.423 1.00 346.88 57 ASN E N 1
ATOM 13930 C CA . ASN E 5 86 ? 208.005 239.623 282.727 1.00 346.88 57 ASN E CA 1
ATOM 13931 C C . ASN E 5 86 ? 209.102 239.097 283.644 1.00 346.88 57 ASN E C 1
ATOM 13932 O O . ASN E 5 86 ? 208.944 239.100 284.868 1.00 346.88 57 ASN E O 1
ATOM 13937 N N . LEU E 5 87 ? 210.209 238.628 283.071 1.00 321.13 58 LEU E N 1
ATOM 13938 C CA . LEU E 5 87 ? 211.362 238.247 283.878 1.00 321.13 58 LEU E CA 1
ATOM 13939 C C . LEU E 5 87 ? 212.438 239.324 283.875 1.00 321.13 58 LEU E C 1
ATOM 13940 O O . LEU E 5 87 ? 213.332 239.317 284.730 1.00 321.13 58 LEU E O 1
ATOM 13945 N N . LYS E 5 88 ? 212.388 240.241 282.914 1.00 325.69 59 LYS E N 1
ATOM 13946 C CA . LYS E 5 88 ? 213.164 241.459 283.052 1.00 325.69 59 LYS E CA 1
ATOM 13947 C C . LYS E 5 88 ? 212.746 242.192 284.300 1.00 325.69 59 LYS E C 1
ATOM 13948 O O . LYS E 5 88 ? 213.547 242.905 284.886 1.00 325.69 59 LYS E O 1
ATOM 13954 N N . THR E 5 89 ? 211.484 242.051 284.700 1.00 287.98 60 THR E N 1
ATOM 13955 C CA . THR E 5 89 ? 211.111 242.489 286.040 1.00 287.98 60 THR E CA 1
ATOM 13956 C C . THR E 5 89 ? 212.059 241.903 287.075 1.00 287.98 60 THR E C 1
ATOM 13957 O O . THR E 5 89 ? 212.515 242.607 287.979 1.00 287.98 60 THR E O 1
ATOM 13961 N N . PHE E 5 90 ? 212.371 240.613 286.955 1.00 270.37 61 PHE E N 1
ATOM 13962 C CA . PHE E 5 90 ? 213.253 239.974 287.925 1.00 270.37 61 PHE E CA 1
ATOM 13963 C C . PHE E 5 90 ? 214.652 240.554 287.841 1.00 270.37 61 PHE E C 1
ATOM 13964 O O . PHE E 5 90 ? 215.255 240.907 288.858 1.00 270.37 61 PHE E O 1
ATOM 13972 N N . LEU E 5 91 ? 215.189 240.630 286.627 1.00 275.59 62 LEU E N 1
ATOM 13973 C CA . LEU E 5 91 ? 216.498 241.252 286.441 1.00 275.59 62 LEU E CA 1
ATOM 13974 C C . LEU E 5 91 ? 216.510 242.673 286.986 1.00 275.59 62 LEU E C 1
ATOM 13975 O O . LEU E 5 91 ? 217.490 243.105 287.602 1.00 275.59 62 LEU E O 1
ATOM 13980 N N . ASN E 5 92 ? 215.430 243.413 286.756 1.00 265.72 63 ASN E N 1
ATOM 13981 C CA . ASN E 5 92 ? 215.333 244.787 287.216 1.00 265.72 63 ASN E CA 1
ATOM 13982 C C . ASN E 5 92 ? 215.371 244.840 288.724 1.00 265.72 63 ASN E C 1
ATOM 13983 O O . ASN E 5 92 ? 216.114 245.624 289.310 1.00 265.72 63 ASN E O 1
ATOM 13988 N N . LEU E 5 93 ? 214.550 244.024 289.368 1.00 227.19 64 LEU E N 1
ATOM 13989 C CA . LEU E 5 93 ? 214.524 244.016 290.817 1.00 227.19 64 LEU E CA 1
ATOM 13990 C C . LEU E 5 93 ? 215.843 243.534 291.384 1.00 227.19 64 LEU E C 1
ATOM 13991 O O . LEU E 5 93 ? 216.233 243.952 292.472 1.00 227.19 64 LEU E O 1
ATOM 13996 N N . ILE E 5 94 ? 216.558 242.683 290.657 1.00 219.28 65 ILE E N 1
ATOM 13997 C CA . ILE E 5 94 ? 217.858 242.241 291.140 1.00 219.28 65 ILE E CA 1
ATOM 13998 C C . ILE E 5 94 ? 218.871 243.366 291.037 1.00 219.28 65 ILE E C 1
ATOM 13999 O O . ILE E 5 94 ? 219.600 243.650 291.988 1.00 219.28 65 ILE E O 1
ATOM 14004 N N . LYS E 5 95 ? 218.962 243.997 289.872 1.00 215.22 66 LYS E N 1
ATOM 14005 C CA . LYS E 5 95 ? 219.799 245.183 289.763 1.00 215.22 66 LYS E CA 1
ATOM 14006 C C . LYS E 5 95 ? 219.393 246.211 290.803 1.00 215.22 66 LYS E C 1
ATOM 14007 O O . LYS E 5 95 ? 220.241 246.900 291.370 1.00 215.22 66 LYS E O 1
ATOM 14013 N N . GLU E 5 96 ? 218.099 246.287 291.096 1.00 230.99 67 GLU E N 1
ATOM 14014 C CA . GLU E 5 96 ? 217.593 247.237 292.072 1.00 230.99 67 GLU E CA 1
ATOM 14015 C C . GLU E 5 96 ? 218.117 246.914 293.458 1.00 230.99 67 GLU E C 1
ATOM 14016 O O . GLU E 5 96 ? 218.678 247.775 294.138 1.00 230.99 67 GLU E O 1
ATOM 14022 N N . VAL E 5 97 ? 217.933 245.673 293.894 1.00 222.61 68 VAL E N 1
ATOM 14023 C CA . VAL E 5 97 ? 218.374 245.296 295.227 1.00 222.61 68 VAL E CA 1
ATOM 14024 C C . VAL E 5 97 ? 219.882 245.398 295.316 1.00 222.61 68 VAL E C 1
ATOM 14025 O O . VAL E 5 97 ? 220.425 245.804 296.343 1.00 222.61 68 VAL E O 1
ATOM 14029 N N . LYS E 5 98 ? 220.581 245.050 294.239 1.00 216.82 69 LYS E N 1
ATOM 14030 C CA . LYS E 5 98 ? 222.031 245.129 294.241 1.00 216.82 69 LYS E CA 1
ATOM 14031 C C . LYS E 5 98 ? 222.488 246.569 294.378 1.00 216.82 69 LYS E C 1
ATOM 14032 O O . LYS E 5 98 ? 223.339 246.887 295.210 1.00 216.82 69 LYS E O 1
ATOM 14038 N N . THR E 5 99 ? 221.941 247.457 293.554 1.00 223.04 70 THR E N 1
ATOM 14039 C CA . THR E 5 99 ? 222.183 248.875 293.750 1.00 223.04 70 THR E CA 1
ATOM 14040 C C . THR E 5 99 ? 221.870 249.290 295.175 1.00 223.04 70 THR E C 1
ATOM 14041 O O . THR E 5 99 ? 222.603 250.081 295.761 1.00 223.04 70 THR E O 1
ATOM 14045 N N . ASN E 5 100 ? 220.771 248.794 295.738 1.00 212.22 71 ASN E N 1
ATOM 14046 C CA . ASN E 5 100 ? 220.416 249.165 297.102 1.00 212.22 71 ASN E CA 1
ATOM 14047 C C . ASN E 5 100 ? 221.499 248.753 298.082 1.00 212.22 71 ASN E C 1
ATOM 14048 O O . ASN E 5 100 ? 221.851 249.511 298.992 1.00 212.22 71 ASN E O 1
ATOM 14053 N N . LEU E 5 101 ? 222.016 247.539 297.925 1.00 216.11 72 LEU E N 1
ATOM 14054 C CA . LEU E 5 101 ? 223.226 247.160 298.637 1.00 216.11 72 LEU E CA 1
ATOM 14055 C C . LEU E 5 101 ? 224.310 248.194 298.410 1.00 216.11 72 LEU E C 1
ATOM 14056 O O . LEU E 5 101 ? 224.947 248.666 299.355 1.00 216.11 72 LEU E O 1
ATOM 14061 N N . ASN E 5 102 ? 224.516 248.565 297.154 1.00 223.84 73 ASN E N 1
ATOM 14062 C CA . ASN E 5 102 ? 225.559 249.509 296.805 1.00 223.84 73 ASN E CA 1
ATOM 14063 C C . ASN E 5 102 ? 225.320 250.867 297.440 1.00 223.84 73 ASN E C 1
ATOM 14064 O O . ASN E 5 102 ? 226.272 251.630 297.629 1.00 223.84 73 ASN E O 1
ATOM 14069 N N . ILE E 5 103 ? 224.066 251.175 297.776 1.00 222.17 74 ILE E N 1
ATOM 14070 C CA . ILE E 5 103 ? 223.718 252.394 298.486 1.00 222.17 74 ILE E CA 1
ATOM 14071 C C . ILE E 5 103 ? 223.393 252.097 299.931 1.00 222.17 74 ILE E C 1
ATOM 14072 O O . ILE E 5 103 ? 223.081 253.021 300.694 1.00 222.17 74 ILE E O 1
ATOM 14077 N N . LEU E 5 104 ? 223.443 250.824 300.325 1.00 234.11 75 LEU E N 1
ATOM 14078 C CA . LEU E 5 104 ? 223.258 250.395 301.706 1.00 234.11 75 LEU E CA 1
ATOM 14079 C C . LEU E 5 104 ? 221.927 250.904 302.258 1.00 234.11 75 LEU E C 1
ATOM 14080 O O . LEU E 5 104 ? 221.852 251.531 303.315 1.00 234.11 75 LEU E O 1
ATOM 14085 N N . GLU E 5 105 ? 220.868 250.629 301.502 1.00 222.01 76 GLU E N 1
ATOM 14086 C CA . GLU E 5 105 ? 219.516 250.961 301.935 1.00 222.01 76 GLU E CA 1
ATOM 14087 C C . GLU E 5 105 ? 219.109 250.110 303.135 1.00 222.01 76 GLU E C 1
ATOM 14088 O O . GLU E 5 105 ? 218.669 250.637 304.161 1.00 222.01 76 GLU E O 1
ATOM 14094 N N . LEU E 5 106 ? 219.209 248.789 302.992 1.00 219.29 77 LEU E N 1
ATOM 14095 C CA . LEU E 5 106 ? 219.108 247.831 304.088 1.00 219.29 77 LEU E CA 1
ATOM 14096 C C . LEU E 5 106 ? 217.697 247.711 304.642 1.00 219.29 77 LEU E C 1
ATOM 14097 O O . LEU E 5 106 ? 217.410 246.782 305.400 1.00 219.29 77 LEU E O 1
ATOM 14102 N N . GLU E 5 107 ? 216.794 248.603 304.248 1.00 206.48 78 GLU E N 1
ATOM 14103 C CA . GLU E 5 107 ? 215.411 248.509 304.687 1.00 206.48 78 GLU E CA 1
ATOM 14104 C C . GLU E 5 107 ? 214.476 248.260 303.514 1.00 206.48 78 GLU E C 1
ATOM 14105 O O . GLU E 5 107 ? 213.774 247.247 303.482 1.00 206.48 78 GLU E O 1
ATOM 14111 N N . ASN E 5 108 ? 214.474 249.150 302.523 1.00 206.54 79 ASN E N 1
ATOM 14112 C CA . ASN E 5 108 ? 213.848 248.800 301.260 1.00 206.54 79 ASN E CA 1
ATOM 14113 C C . ASN E 5 108 ? 214.566 247.634 300.612 1.00 206.54 79 ASN E C 1
ATOM 14114 O O . ASN E 5 108 ? 213.996 246.978 299.739 1.00 206.54 79 ASN E O 1
ATOM 14119 N N . CYS E 5 109 ? 215.805 247.363 301.022 1.00 206.97 80 CYS E N 1
ATOM 14120 C CA . CYS E 5 109 ? 216.425 246.089 300.690 1.00 206.97 80 CYS E CA 1
ATOM 14121 C C . CYS E 5 109 ? 215.577 244.938 301.207 1.00 206.97 80 CYS E C 1
ATOM 14122 O O . CYS E 5 109 ? 215.295 243.980 300.481 1.00 206.97 80 CYS E O 1
ATOM 14125 N N . TYR E 5 110 ? 215.156 245.020 302.468 1.00 211.43 81 TYR E N 1
ATOM 14126 C CA . TYR E 5 110 ? 214.313 243.974 303.032 1.00 211.43 81 TYR E CA 1
ATOM 14127 C C . TYR E 5 110 ? 212.995 243.877 302.285 1.00 211.43 81 TYR E C 1
ATOM 14128 O O . TYR E 5 110 ? 212.598 242.793 301.853 1.00 211.43 81 TYR E O 1
ATOM 14137 N N . TYR E 5 111 ? 212.292 245.002 302.140 1.00 214.65 82 TYR E N 1
ATOM 14138 C CA . TYR E 5 111 ? 211.028 244.992 301.412 1.00 214.65 82 TYR E CA 1
ATOM 14139 C C . TYR E 5 111 ? 211.209 244.443 300.010 1.00 214.65 82 TYR E C 1
ATOM 14140 O O . TYR E 5 111 ? 210.317 243.788 299.471 1.00 214.65 82 TYR E O 1
ATOM 14149 N N . SER E 5 112 ? 212.373 244.676 299.417 1.00 207.68 83 SER E N 1
ATOM 14150 C CA . SER E 5 112 ? 212.555 244.368 298.009 1.00 207.68 83 SER E CA 1
ATOM 14151 C C . SER E 5 112 ? 212.885 242.904 297.813 1.00 207.68 83 SER E C 1
ATOM 14152 O O . SER E 5 112 ? 212.360 242.264 296.903 1.00 207.68 83 SER E O 1
ATOM 14155 N N . LEU E 5 113 ? 213.778 242.362 298.631 1.00 215.84 84 LEU E N 1
ATOM 14156 C CA . LEU E 5 113 ? 213.950 240.918 298.622 1.00 215.84 84 LEU E CA 1
ATOM 14157 C C . LEU E 5 113 ? 212.659 240.227 299.023 1.00 215.84 84 LEU E C 1
ATOM 14158 O O . LEU E 5 113 ? 212.343 239.149 298.517 1.00 215.84 84 LEU E O 1
ATOM 14163 N N . GLN E 5 114 ? 211.904 240.831 299.938 1.00 216.83 85 GLN E N 1
ATOM 14164 C CA . GLN E 5 114 ? 210.600 240.299 300.304 1.00 216.83 85 GLN E CA 1
ATOM 14165 C C . GLN E 5 114 ? 209.699 240.212 299.086 1.00 216.83 85 GLN E C 1
ATOM 14166 O O . GLN E 5 114 ? 209.115 239.162 298.799 1.00 216.83 85 GLN E O 1
ATOM 14172 N N . SER E 5 115 ? 209.580 241.319 298.361 1.00 218.48 86 SER E N 1
ATOM 14173 C CA . SER E 5 115 ? 208.802 241.342 297.134 1.00 218.48 86 SER E CA 1
ATOM 14174 C C . SER E 5 115 ? 209.340 240.337 296.134 1.00 218.48 86 SER E C 1
ATOM 14175 O O . SER E 5 115 ? 208.572 239.635 295.475 1.00 218.48 86 SER E O 1
ATOM 14178 N N . LEU E 5 116 ? 210.659 240.257 296.008 1.00 214.47 87 LEU E N 1
ATOM 14179 C CA . LEU E 5 116 ? 211.258 239.351 295.046 1.00 214.47 87 LEU E CA 1
ATOM 14180 C C . LEU E 5 116 ? 210.894 237.912 295.355 1.00 214.47 87 LEU E C 1
ATOM 14181 O O . LEU E 5 116 ? 210.487 237.165 294.463 1.00 214.47 87 LEU E O 1
ATOM 14186 N N . ARG E 5 117 ? 211.066 237.506 296.608 1.00 225.84 88 ARG E N 1
ATOM 14187 C CA . ARG E 5 117 ? 210.661 236.176 297.036 1.00 225.84 88 ARG E CA 1
ATOM 14188 C C . ARG E 5 117 ? 209.182 235.949 296.780 1.00 225.84 88 ARG E C 1
ATOM 14189 O O . ARG E 5 117 ? 208.790 234.903 296.252 1.00 225.84 88 ARG E O 1
ATOM 14197 N N . LYS E 5 118 ? 208.344 236.902 297.190 1.00 230.80 89 LYS E N 1
ATOM 14198 C CA . LYS E 5 118 ? 206.909 236.769 296.986 1.00 230.80 89 LYS E CA 1
ATOM 14199 C C . LYS E 5 118 ? 206.590 236.559 295.519 1.00 230.80 89 LYS E C 1
ATOM 14200 O O . LYS E 5 118 ? 205.709 235.770 295.173 1.00 230.80 89 LYS E O 1
ATOM 14206 N N . LYS E 5 119 ? 207.307 237.250 294.640 1.00 235.40 90 LYS E N 1
ATOM 14207 C CA . LYS E 5 119 ? 207.048 237.116 293.216 1.00 235.40 90 LYS E CA 1
ATOM 14208 C C . LYS E 5 119 ? 207.525 235.764 292.719 1.00 235.40 90 LYS E C 1
ATOM 14209 O O . LYS E 5 119 ? 206.750 234.998 292.142 1.00 235.40 90 LYS E O 1
ATOM 14215 N N . MET E 5 120 ? 208.792 235.439 292.975 1.00 233.22 91 MET E N 1
ATOM 14216 C CA . MET E 5 120 ? 209.303 234.107 292.677 1.00 233.22 91 MET E CA 1
ATOM 14217 C C . MET E 5 120 ? 208.302 233.029 293.066 1.00 233.22 91 MET E C 1
ATOM 14218 O O . MET E 5 120 ? 208.045 232.100 292.295 1.00 233.22 91 MET E O 1
ATOM 14223 N N . ARG E 5 121 ? 207.704 233.151 294.249 1.00 252.60 92 ARG E N 1
ATOM 14224 C CA . ARG E 5 121 ? 206.714 232.169 294.673 1.00 252.60 92 ARG E CA 1
ATOM 14225 C C . ARG E 5 121 ? 205.423 232.304 293.875 1.00 252.60 92 ARG E C 1
ATOM 14226 O O . ARG E 5 121 ? 204.800 231.299 293.516 1.00 252.60 92 ARG E O 1
ATOM 14234 N N . ASN E 5 122 ? 205.014 233.535 293.580 1.00 274.95 93 ASN E N 1
ATOM 14235 C CA . ASN E 5 122 ? 203.704 233.812 293.010 1.00 274.95 93 ASN E CA 1
ATOM 14236 C C . ASN E 5 122 ? 203.733 234.209 291.545 1.00 274.95 93 ASN E C 1
ATOM 14237 O O . ASN E 5 122 ? 202.740 233.992 290.848 1.00 274.95 93 ASN E O 1
ATOM 14242 N N . ASN E 5 123 ? 204.826 234.795 291.063 1.00 291.62 94 ASN E N 1
ATOM 14243 C CA . ASN E 5 123 ? 204.909 235.190 289.661 1.00 291.62 94 ASN E CA 1
ATOM 14244 C C . ASN E 5 123 ? 204.792 233.946 288.793 1.00 291.62 94 ASN E C 1
ATOM 14245 O O . ASN E 5 123 ? 205.677 233.084 288.809 1.00 291.62 94 ASN E O 1
ATOM 14250 N N . ALA E 5 124 ? 203.686 233.844 288.053 1.00 278.74 95 ALA E N 1
ATOM 14251 C CA . ALA E 5 124 ? 203.472 232.689 287.188 1.00 278.74 95 ALA E CA 1
ATOM 14252 C C . ALA E 5 124 ? 204.616 232.524 286.200 1.00 278.74 95 ALA E C 1
ATOM 14253 O O . ALA E 5 124 ? 204.969 231.398 285.828 1.00 278.74 95 ALA E O 1
ATOM 14255 N N . ALA E 5 125 ? 205.201 233.641 285.758 1.00 295.29 96 ALA E N 1
ATOM 14256 C CA . ALA E 5 125 ? 206.377 233.573 284.902 1.00 295.29 96 ALA E CA 1
ATOM 14257 C C . ALA E 5 125 ? 207.464 232.722 285.534 1.00 295.29 96 ALA E C 1
ATOM 14258 O O . ALA E 5 125 ? 207.988 231.810 284.888 1.00 295.29 96 ALA E O 1
ATOM 14260 N N . TYR E 5 126 ? 207.811 233.003 286.792 1.00 275.33 97 TYR E N 1
ATOM 14261 C CA . TYR E 5 126 ? 208.699 232.113 287.531 1.00 275.33 97 TYR E CA 1
ATOM 14262 C C . TYR E 5 126 ? 208.194 230.678 287.486 1.00 275.33 97 TYR E C 1
ATOM 14263 O O . TYR E 5 126 ? 208.964 229.752 287.212 1.00 275.33 97 TYR E O 1
ATOM 14272 N N . LEU E 5 127 ? 206.897 230.479 287.733 1.00 268.23 98 LEU E N 1
ATOM 14273 C CA . LEU E 5 127 ? 206.337 229.134 287.783 1.00 268.23 98 LEU E CA 1
ATOM 14274 C C . LEU E 5 127 ? 206.405 228.421 286.442 1.00 268.23 98 LEU E C 1
ATOM 14275 O O . LEU E 5 127 ? 206.259 227.197 286.400 1.00 268.23 98 LEU E O 1
ATOM 14280 N N . LYS E 5 128 ? 206.617 229.146 285.353 1.00 260.93 99 LYS E N 1
ATOM 14281 C CA . LYS E 5 128 ? 206.773 228.516 284.053 1.00 260.93 99 LYS E CA 1
ATOM 14282 C C . LYS E 5 128 ? 208.219 228.436 283.600 1.00 260.93 99 LYS E C 1
ATOM 14283 O O . LYS E 5 128 ? 208.479 227.927 282.506 1.00 260.93 99 LYS E O 1
ATOM 14289 N N . GLN E 5 129 ? 209.161 228.927 284.397 1.00 288.87 100 GLN E N 1
ATOM 14290 C CA . GLN E 5 1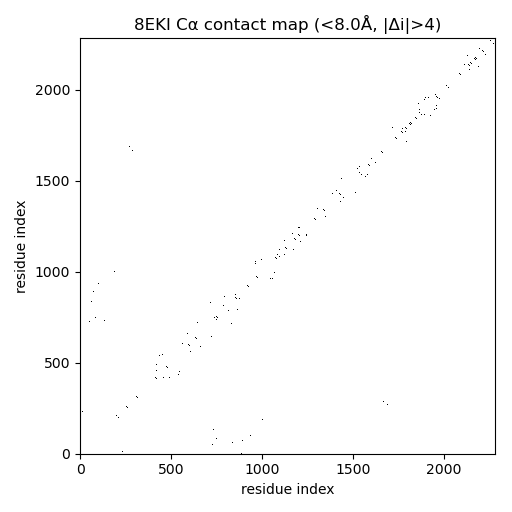29 ? 210.559 228.847 284.017 1.00 288.87 100 GLN E CA 1
ATOM 14291 C C . GLN E 5 129 ? 211.091 227.440 284.262 1.00 288.87 100 GLN E C 1
ATOM 14292 O O . GLN E 5 129 ? 210.503 226.636 284.990 1.00 288.87 100 GLN E O 1
ATOM 14298 N N . SER E 5 130 ? 212.223 227.142 283.636 1.00 281.43 101 SER E N 1
ATOM 14299 C CA . SER E 5 130 ? 212.877 225.864 283.831 1.00 281.43 101 SER E CA 1
ATOM 14300 C C . SER E 5 130 ? 213.339 225.716 285.275 1.00 281.43 101 SER E C 1
ATOM 14301 O O . SER E 5 130 ? 213.299 226.650 286.080 1.00 281.43 101 SER E O 1
ATOM 14304 N N . PHE E 5 131 ? 213.794 224.512 285.593 1.00 251.41 102 PHE E N 1
ATOM 14305 C CA . PHE E 5 131 ? 214.242 224.235 286.947 1.00 251.41 102 PHE E CA 1
ATOM 14306 C C . PHE E 5 131 ? 215.560 224.938 287.249 1.00 251.41 102 PHE E C 1
ATOM 14307 O O . PHE E 5 131 ? 215.721 225.531 288.320 1.00 251.41 102 PHE E O 1
ATOM 14315 N N . ASN E 5 132 ? 216.501 224.911 286.302 1.00 270.72 103 ASN E N 1
ATOM 14316 C CA . ASN E 5 132 ? 217.837 225.447 286.549 1.00 270.72 103 ASN E CA 1
ATOM 14317 C C . ASN E 5 132 ? 217.844 226.963 286.681 1.00 270.72 103 ASN E C 1
ATOM 14318 O O . ASN E 5 132 ? 218.644 227.513 287.444 1.00 270.72 103 ASN E O 1
ATOM 14323 N N . PHE E 5 133 ? 217.011 227.658 285.910 1.00 293.83 104 PHE E N 1
ATOM 14324 C CA . PHE E 5 133 ? 216.967 229.109 286.018 1.00 293.83 104 PHE E CA 1
ATOM 14325 C C . PHE E 5 133 ? 216.498 229.521 287.400 1.00 293.83 104 PHE E C 1
ATOM 14326 O O . PHE E 5 133 ? 217.085 230.402 288.033 1.00 293.83 104 PHE E O 1
ATOM 14334 N N . GLN E 5 134 ? 215.418 228.903 287.872 1.00 246.77 105 GLN E N 1
ATOM 14335 C CA . GLN E 5 134 ? 214.980 229.123 289.240 1.00 246.77 105 GLN E CA 1
ATOM 14336 C C . GLN E 5 134 ? 216.062 228.729 290.231 1.00 246.77 105 GLN E C 1
ATOM 14337 O O . GLN E 5 134 ? 216.215 229.366 291.274 1.00 246.77 105 GLN E O 1
ATOM 14343 N N . GLN E 5 135 ? 216.807 227.662 289.936 1.00 241.89 106 GLN E N 1
ATOM 14344 C CA . GLN E 5 135 ? 217.928 227.283 290.789 1.00 241.89 106 GLN E CA 1
ATOM 14345 C C . GLN E 5 135 ? 218.908 228.433 290.929 1.00 241.89 106 GLN E C 1
ATOM 14346 O O . GLN E 5 135 ? 219.279 228.826 292.038 1.00 241.89 106 GLN E O 1
ATOM 14352 N N . SER E 5 136 ? 219.356 228.959 289.798 1.00 235.21 107 SER E N 1
ATOM 14353 C CA . SER E 5 136 ? 220.306 230.058 289.794 1.00 235.21 107 SER E CA 1
ATOM 14354 C C . SER E 5 136 ? 219.731 231.286 290.478 1.00 235.21 107 SER E C 1
ATOM 14355 O O . SER E 5 136 ? 220.436 231.986 291.209 1.00 235.21 107 SER E O 1
ATOM 14358 N N . ILE E 5 137 ? 218.461 231.584 290.217 1.00 246.52 108 ILE E N 1
ATOM 14359 C CA . ILE E 5 137 ? 217.802 232.708 290.868 1.00 246.52 108 ILE E CA 1
ATOM 14360 C C . ILE E 5 137 ? 217.810 232.533 292.371 1.00 246.52 108 ILE E C 1
ATOM 14361 O O . ILE E 5 137 ? 218.158 233.453 293.114 1.00 246.52 108 ILE E O 1
ATOM 14366 N N . SER E 5 138 ? 217.367 231.374 292.840 1.00 230.57 109 SER E N 1
ATOM 14367 C CA . SER E 5 138 ? 217.429 231.058 294.254 1.00 230.57 109 SER E CA 1
ATOM 14368 C C . SER E 5 138 ? 218.837 231.242 294.789 1.00 230.57 109 SER E C 1
ATOM 14369 O O . SER E 5 138 ? 219.034 231.845 295.846 1.00 230.57 109 SER E O 1
ATOM 14372 N N . THR E 5 139 ? 219.829 230.731 294.069 1.00 211.30 110 THR E N 1
ATOM 14373 C CA . THR E 5 139 ? 221.205 230.832 294.529 1.00 211.30 110 THR E CA 1
ATOM 14374 C C . THR E 5 139 ? 221.618 232.285 294.660 1.00 211.30 110 THR E C 1
ATOM 14375 O O . THR E 5 139 ? 222.190 232.694 295.672 1.00 211.30 110 THR E O 1
ATOM 14379 N N . TYR E 5 140 ? 221.322 233.081 293.642 1.00 210.44 111 TYR E N 1
ATOM 14380 C CA . TYR E 5 140 ? 221.699 234.482 293.668 1.00 210.44 111 TYR E CA 1
ATOM 14381 C C . TYR E 5 140 ? 220.980 235.218 294.781 1.00 210.44 111 TYR E C 1
ATOM 14382 O O . TYR E 5 140 ? 221.593 235.991 295.517 1.00 210.44 111 TYR E O 1
ATOM 14391 N N . VAL E 5 141 ? 219.678 234.997 294.925 1.00 205.79 112 VAL E N 1
ATOM 14392 C CA . VAL E 5 141 ? 218.939 235.742 295.934 1.00 205.79 112 VAL E CA 1
ATOM 14393 C C . VAL E 5 141 ? 219.388 235.311 297.318 1.00 205.79 112 VAL E C 1
ATOM 14394 O O . VAL E 5 141 ? 219.442 236.117 298.246 1.00 205.79 112 VAL E O 1
ATOM 14398 N N . ASP E 5 142 ? 219.757 234.041 297.467 1.00 209.97 113 ASP E N 1
ATOM 14399 C CA . ASP E 5 142 ? 220.292 233.572 298.733 1.00 209.97 113 ASP E CA 1
ATOM 14400 C C . ASP E 5 142 ? 221.643 234.206 299.009 1.00 209.97 113 ASP E C 1
ATOM 14401 O O . ASP E 5 142 ? 221.947 234.567 300.150 1.00 209.97 113 ASP E O 1
ATOM 14406 N N . THR E 5 143 ? 222.479 234.319 297.981 1.00 185.41 114 THR E N 1
ATOM 14407 C CA . THR E 5 143 ? 223.765 234.966 298.174 1.00 185.41 114 THR E CA 1
ATOM 14408 C C . THR E 5 143 ? 223.578 236.426 298.535 1.00 185.41 114 THR E C 1
ATOM 14409 O O . THR E 5 143 ? 224.338 236.969 299.332 1.00 185.41 114 THR E O 1
ATOM 14413 N N . LEU E 5 144 ? 222.548 237.070 297.991 1.00 195.55 115 LEU E N 1
ATOM 14414 C CA . LEU E 5 144 ? 222.269 238.445 298.391 1.00 195.55 115 LEU E CA 1
ATOM 14415 C C . LEU E 5 144 ? 221.719 238.502 299.807 1.00 195.55 115 LEU E C 1
ATOM 14416 O O . LEU E 5 144 ? 222.016 239.437 300.557 1.00 195.55 115 LEU E O 1
ATOM 14421 N N . HIS E 5 145 ? 220.885 237.533 300.173 1.00 200.34 116 HIS E N 1
ATOM 14422 C CA . HIS E 5 145 ? 220.454 237.411 301.556 1.00 200.34 116 HIS E CA 1
ATOM 14423 C C . HIS E 5 145 ? 221.656 237.381 302.480 1.00 200.34 116 HIS E C 1
ATOM 14424 O O . HIS E 5 145 ? 221.806 238.246 303.350 1.00 200.34 116 HIS E O 1
ATOM 14431 N N . LEU E 5 146 ? 222.518 236.377 302.297 1.00 200.26 117 LEU E N 1
ATOM 14432 C CA . LEU E 5 146 ? 223.765 236.292 303.046 1.00 200.26 117 LEU E CA 1
ATOM 14433 C C . LEU E 5 146 ? 224.523 237.599 302.987 1.00 200.26 117 LEU E C 1
ATOM 14434 O O . LEU E 5 146 ? 225.037 238.076 303.999 1.00 200.26 117 LEU E O 1
ATOM 14439 N N . GLU E 5 147 ? 224.627 238.173 301.799 1.00 190.83 118 GLU E N 1
ATOM 14440 C CA . GLU E 5 147 ? 225.419 239.370 301.617 1.00 190.83 118 GLU E CA 1
ATOM 14441 C C . GLU E 5 147 ? 224.928 240.472 302.534 1.00 190.83 118 GLU E C 1
ATOM 14442 O O . GLU E 5 147 ? 225.690 241.001 303.342 1.00 190.83 118 GLU E O 1
ATOM 14448 N N . LEU E 5 148 ? 223.639 240.785 302.476 1.00 177.86 119 LEU E N 1
ATOM 14449 C CA . LEU E 5 148 ? 223.153 241.913 303.256 1.00 177.86 119 LEU E CA 1
ATOM 14450 C C . LEU E 5 148 ? 223.117 241.568 304.735 1.00 177.86 119 LEU E C 1
ATOM 14451 O O . LEU E 5 148 ? 223.296 242.440 305.587 1.00 177.86 119 LEU E O 1
ATOM 14456 N N . VAL E 5 149 ? 222.863 240.307 305.075 1.00 190.38 120 VAL E N 1
ATOM 14457 C CA . VAL E 5 149 ? 222.777 240.004 306.495 1.00 190.38 120 VAL E CA 1
ATOM 14458 C C . VAL E 5 149 ? 224.162 240.034 307.106 1.00 190.38 120 VAL E C 1
ATOM 14459 O O . VAL E 5 149 ? 224.362 240.594 308.182 1.00 190.38 120 VAL E O 1
ATOM 14463 N N . SER E 5 150 ? 225.134 239.419 306.441 1.00 185.77 121 SER E N 1
ATOM 14464 C CA . SER E 5 150 ? 226.529 239.612 306.788 1.00 185.77 121 SER E CA 1
ATOM 14465 C C . SER E 5 150 ? 226.871 241.086 306.836 1.00 185.77 121 SER E C 1
ATOM 14466 O O . SER E 5 150 ? 227.691 241.510 307.650 1.00 185.77 121 SER E O 1
ATOM 14469 N N . THR E 5 151 ? 226.274 241.875 305.947 1.00 196.21 122 THR E N 1
ATOM 14470 C CA . THR E 5 151 ? 226.534 243.304 305.945 1.00 196.21 122 THR E CA 1
ATOM 14471 C C . THR E 5 151 ? 226.095 243.917 307.258 1.00 196.21 122 THR E C 1
ATOM 14472 O O . THR E 5 151 ? 226.872 244.597 307.928 1.00 196.21 122 THR E O 1
ATOM 14476 N N . LEU E 5 152 ? 224.840 243.688 307.630 1.00 195.41 123 LEU E N 1
ATOM 14477 C CA . LEU E 5 152 ? 224.367 244.112 308.938 1.00 195.41 123 LEU E CA 1
ATOM 14478 C C . LEU E 5 152 ? 225.247 243.547 310.037 1.00 195.41 123 LEU E C 1
ATOM 14479 O O . LEU E 5 152 ? 225.530 244.221 311.027 1.00 195.41 123 LEU E O 1
ATOM 14484 N N . TYR E 5 153 ? 225.701 242.312 309.864 1.00 206.31 124 TYR E N 1
ATOM 14485 C CA . TYR E 5 153 ? 226.511 241.656 310.876 1.00 206.31 124 TYR E CA 1
ATOM 14486 C C . TYR E 5 153 ? 227.793 242.428 311.126 1.00 206.31 124 TYR E C 1
ATOM 14487 O O . TYR E 5 153 ? 228.114 242.765 312.270 1.00 206.31 124 TYR E O 1
ATOM 14496 N N . LYS E 5 154 ? 228.526 242.737 310.062 1.00 220.29 125 LYS E N 1
ATOM 14497 C CA . LYS E 5 154 ? 229.776 243.463 310.228 1.00 220.29 125 LYS E CA 1
ATOM 14498 C C . LYS E 5 154 ? 229.520 244.926 310.553 1.00 220.29 125 LYS E C 1
ATOM 14499 O O . LYS E 5 154 ? 230.351 245.576 311.190 1.00 220.29 125 LYS E O 1
ATOM 14505 N N . ILE E 5 155 ? 228.368 245.455 310.147 1.00 213.47 126 ILE E N 1
ATOM 14506 C CA . ILE E 5 155 ? 227.980 246.794 310.570 1.00 213.47 126 ILE E CA 1
ATOM 14507 C C . ILE E 5 155 ? 227.858 246.840 312.079 1.00 213.47 126 ILE E C 1
ATOM 14508 O O . ILE E 5 155 ? 228.319 247.776 312.735 1.00 213.47 126 ILE E O 1
ATOM 14513 N N . LEU E 5 156 ? 227.221 245.830 312.649 1.00 229.39 127 LEU E N 1
ATOM 14514 C CA . LEU E 5 156 ? 227.050 245.797 314.090 1.00 229.39 127 LEU E CA 1
ATOM 14515 C C . LEU E 5 156 ? 228.378 245.544 314.782 1.00 229.39 127 LEU E C 1
ATOM 14516 O O . LEU E 5 156 ? 228.758 246.284 315.696 1.00 229.39 127 LEU E O 1
ATOM 14521 N N . THR E 5 157 ? 229.116 244.529 314.334 1.00 253.56 128 THR E N 1
ATOM 14522 C CA . THR E 5 157 ? 230.285 244.083 315.082 1.00 253.56 128 THR E CA 1
ATOM 14523 C C . THR E 5 157 ? 231.464 245.028 314.887 1.00 253.56 128 THR E C 1
ATOM 14524 O O . THR E 5 157 ? 232.361 245.094 315.734 1.00 253.56 128 THR E O 1
ATOM 14528 N N . ASN E 5 158 ? 231.481 245.767 313.784 1.00 243.91 129 ASN E N 1
ATOM 14529 C CA . ASN E 5 158 ? 232.565 246.686 313.486 1.00 243.91 129 ASN E CA 1
ATOM 14530 C C . ASN E 5 158 ? 232.119 248.137 313.489 1.00 243.91 129 ASN E C 1
ATOM 14531 O O . ASN E 5 158 ? 232.968 249.032 313.509 1.00 243.91 129 ASN E O 1
ATOM 14536 N N . GLY E 5 159 ? 230.816 248.392 313.468 1.00 238.45 130 GLY E N 1
ATOM 14537 C CA . GLY E 5 159 ? 230.337 249.756 313.427 1.00 238.45 130 GLY E CA 1
ATOM 14538 C C . GLY E 5 159 ? 229.820 250.220 314.766 1.00 238.45 130 GLY E C 1
ATOM 14539 O O . GLY E 5 159 ? 230.598 250.645 315.624 1.00 238.45 130 GLY E O 1
ATOM 14540 N N . PHE E 5 160 ? 228.500 250.154 314.947 1.00 260.04 131 PHE E N 1
ATOM 14541 C CA . PHE E 5 160 ? 227.893 250.663 316.170 1.00 260.04 131 PHE E CA 1
ATOM 14542 C C . PHE E 5 160 ? 228.539 250.064 317.406 1.00 260.04 131 PHE E C 1
ATOM 14543 O O . PHE E 5 160 ? 228.649 250.728 318.441 1.00 260.04 131 PHE E O 1
ATOM 14551 N N . TRP E 5 161 ? 228.979 248.817 317.319 1.00 248.33 132 TRP E N 1
ATOM 14552 C CA . TRP E 5 161 ? 229.602 248.131 318.438 1.00 248.33 132 TRP E CA 1
ATOM 14553 C C . TRP E 5 161 ? 231.018 247.708 318.073 1.00 248.33 132 TRP E C 1
ATOM 14554 O O . TRP E 5 161 ? 231.287 247.338 316.926 1.00 248.33 132 TRP E O 1
ATOM 14565 N N . LYS E 5 162 ? 231.924 247.783 319.050 1.00 248.96 133 LYS E N 1
ATOM 14566 C CA . LYS E 5 162 ? 233.116 246.931 319.072 1.00 248.96 133 LYS E CA 1
ATOM 14567 C C . LYS E 5 162 ? 233.215 246.371 320.483 1.00 248.96 133 LYS E C 1
ATOM 14568 O O . LYS E 5 162 ? 233.382 247.123 321.445 1.00 248.96 133 LYS E O 1
ATOM 14574 N N . ILE E 5 163 ? 233.119 245.058 320.606 1.00 218.97 134 ILE E N 1
ATOM 14575 C CA . ILE E 5 163 ? 233.164 244.401 321.899 1.00 218.97 134 ILE E CA 1
ATOM 14576 C C . ILE E 5 163 ? 234.369 243.477 321.918 1.00 218.97 134 ILE E C 1
ATOM 14577 O O . ILE E 5 163 ? 234.422 242.499 321.165 1.00 218.97 134 ILE E O 1
ATOM 14582 N N . THR E 5 164 ? 235.337 243.795 322.764 1.00 233.41 135 THR E N 1
ATOM 14583 C CA . THR E 5 164 ? 236.497 242.949 323.002 1.00 233.41 135 THR E CA 1
ATOM 14584 C C . THR E 5 164 ? 236.339 242.288 324.363 1.00 233.41 135 THR E C 1
ATOM 14585 O O . THR E 5 164 ? 235.333 242.480 325.043 1.00 233.41 135 THR E O 1
ATOM 14589 N N . GLU E 5 165 ? 237.326 241.483 324.758 1.00 243.27 136 GLU E N 1
ATOM 14590 C CA . GLU E 5 165 ? 237.119 240.696 325.967 1.00 243.27 136 GLU E CA 1
ATOM 14591 C C . GLU E 5 165 ? 237.343 241.532 327.219 1.00 243.27 136 GLU E C 1
ATOM 14592 O O . GLU E 5 165 ? 237.043 241.076 328.328 1.00 243.27 136 GLU E O 1
ATOM 14598 N N . ASN E 5 166 ? 237.848 242.760 327.071 1.00 248.46 137 ASN E N 1
ATOM 14599 C CA . ASN E 5 166 ? 237.929 243.661 328.216 1.00 248.46 137 ASN E CA 1
ATOM 14600 C C . ASN E 5 166 ? 237.466 245.075 327.901 1.00 248.46 137 ASN E C 1
ATOM 14601 O O . ASN E 5 166 ? 237.871 246.012 328.597 1.00 248.46 137 ASN E O 1
ATOM 14606 N N . SER E 5 167 ? 236.625 245.257 326.887 1.00 235.95 138 SER E N 1
ATOM 14607 C CA . SER E 5 167 ? 236.065 246.573 326.632 1.00 235.95 138 SER E CA 1
ATOM 14608 C C . SER E 5 167 ? 234.923 246.467 325.637 1.00 235.95 138 SER E C 1
ATOM 14609 O O . SER E 5 167 ? 234.832 245.503 324.873 1.00 235.95 138 SER E O 1
ATOM 14612 N N . ILE E 5 168 ? 234.052 247.470 325.670 1.00 237.15 139 ILE E N 1
ATOM 14613 C CA . ILE E 5 168 ? 232.902 247.576 324.785 1.00 237.15 139 ILE E CA 1
ATOM 14614 C C . ILE E 5 168 ? 232.739 249.041 324.425 1.00 237.15 139 ILE E C 1
ATOM 14615 O O . ILE E 5 168 ? 232.567 249.883 325.309 1.00 237.15 139 ILE E O 1
ATOM 14620 N N . GLN E 5 169 ? 232.771 249.350 323.140 1.00 243.39 140 GLN E N 1
ATOM 14621 C CA . GLN E 5 169 ? 232.456 250.693 322.688 1.00 243.39 140 GLN E CA 1
ATOM 14622 C C . GLN E 5 169 ? 231.201 250.637 321.843 1.00 243.39 140 GLN E C 1
ATOM 14623 O O . GLN E 5 169 ? 231.056 249.750 320.997 1.00 243.39 140 GLN E O 1
ATOM 14629 N N . PHE E 5 170 ? 230.299 251.577 322.077 1.00 263.48 141 PHE E N 1
ATOM 14630 C CA . PHE E 5 170 ? 229.131 251.739 321.237 1.00 263.48 141 PHE E CA 1
ATOM 14631 C C . PHE E 5 170 ? 229.181 253.104 320.573 1.00 263.48 141 PHE E C 1
ATOM 14632 O O . PHE E 5 170 ? 229.727 254.061 321.127 1.00 263.48 141 PHE E O 1
ATOM 14640 N N . THR E 5 171 ? 228.617 253.185 319.371 1.00 262.26 142 THR E N 1
ATOM 14641 C CA . THR E 5 171 ? 228.402 254.465 318.745 1.00 262.26 142 THR E CA 1
ATOM 14642 C C . THR E 5 171 ? 227.031 254.395 318.084 1.00 262.26 142 THR E C 1
ATOM 14643 O O . THR E 5 171 ? 226.704 253.385 317.436 1.00 262.26 142 THR E O 1
ATOM 14647 N N . PRO E 5 172 ? 226.193 255.417 318.262 1.00 247.43 143 PRO E N 1
ATOM 14648 C CA . PRO E 5 172 ? 224.869 255.401 317.632 1.00 247.43 143 PRO E CA 1
ATOM 14649 C C . PRO E 5 172 ? 224.896 255.778 316.166 1.00 247.43 143 PRO E C 1
ATOM 14650 O O . PRO E 5 172 ? 223.861 255.666 315.494 1.00 247.43 143 PRO E O 1
ATOM 14654 N N . THR E 5 173 ? 226.041 256.208 315.652 1.00 257.45 144 THR E N 1
ATOM 14655 C CA . THR E 5 173 ? 226.155 256.714 314.295 1.00 257.45 144 THR E CA 1
ATOM 14656 C C . THR E 5 173 ? 227.360 256.077 313.628 1.00 257.45 144 THR E C 1
ATOM 14657 O O . THR E 5 173 ? 228.426 255.962 314.239 1.00 257.45 144 THR E O 1
ATOM 14661 N N . VAL E 5 174 ? 227.192 255.672 312.372 1.00 258.14 145 VAL E N 1
ATOM 14662 C CA . VAL E 5 174 ? 228.254 254.983 311.646 1.00 258.14 145 VAL E CA 1
ATOM 14663 C C . VAL E 5 174 ? 228.246 255.431 310.191 1.00 258.14 145 VAL E C 1
ATOM 14664 O O . VAL E 5 174 ? 227.188 255.549 309.567 1.00 258.14 145 VAL E O 1
ATOM 14668 N N . GLU E 5 175 ? 229.433 255.682 309.654 1.00 243.84 146 GLU E N 1
ATOM 14669 C CA . GLU E 5 175 ? 229.620 255.956 308.234 1.00 243.84 146 GLU E CA 1
ATOM 14670 C C . GLU E 5 175 ? 230.172 254.674 307.624 1.00 243.84 146 GLU E C 1
ATOM 14671 O O . GLU E 5 175 ? 231.369 254.394 307.697 1.00 243.84 146 GLU E O 1
ATOM 14677 N N . TRP E 5 176 ? 229.284 253.891 307.032 1.00 245.22 147 TRP E N 1
ATOM 14678 C CA . TRP E 5 176 ? 229.638 252.573 306.536 1.00 245.22 147 TRP E CA 1
ATOM 14679 C C . TRP E 5 176 ? 229.833 252.593 305.028 1.00 245.22 147 TRP E C 1
ATOM 14680 O O . TRP E 5 176 ? 229.268 253.429 304.319 1.00 245.22 147 TRP E O 1
ATOM 14691 N N . GLY E 5 177 ? 230.645 251.657 304.545 1.00 252.38 148 GLY E N 1
ATOM 14692 C CA . GLY E 5 177 ? 230.864 251.482 303.127 1.00 252.38 148 GLY E CA 1
ATOM 14693 C C . GLY E 5 177 ? 231.902 252.436 302.565 1.00 252.38 148 GLY E C 1
ATOM 14694 O O . GLY E 5 177 ? 232.327 253.403 303.201 1.00 252.38 148 GLY E O 1
ATOM 14695 N N . LYS E 5 178 ? 232.319 252.143 301.331 1.00 239.82 149 LYS E N 1
ATOM 14696 C CA . LYS E 5 178 ? 233.305 252.979 300.658 1.00 239.82 149 LYS E CA 1
ATOM 14697 C C . LYS E 5 178 ? 232.811 254.403 300.461 1.00 239.82 149 LYS E C 1
ATOM 14698 O O . LYS E 5 178 ? 233.629 255.326 300.397 1.00 239.82 149 LYS E O 1
ATOM 14704 N N . ASP E 5 179 ? 231.499 254.602 300.370 1.00 229.18 150 ASP E N 1
ATOM 14705 C CA . ASP E 5 179 ? 230.930 255.938 300.293 1.00 229.18 150 ASP E CA 1
ATOM 14706 C C . ASP E 5 179 ? 230.581 256.514 301.657 1.00 229.18 150 ASP E C 1
ATOM 14707 O O . ASP E 5 179 ? 230.136 257.664 301.725 1.00 229.18 150 ASP E O 1
ATOM 14712 N N . LYS E 5 180 ? 230.768 255.748 302.733 1.00 238.15 151 LYS E N 1
ATOM 14713 C CA . LYS E 5 180 ? 230.594 256.232 304.103 1.00 238.15 151 LYS E CA 1
ATOM 14714 C C . LYS E 5 180 ? 229.183 256.775 304.333 1.00 238.15 151 LYS E C 1
ATOM 14715 O O . LYS E 5 180 ? 228.985 257.814 304.966 1.00 238.15 151 LYS E O 1
ATOM 14721 N N . VAL E 5 181 ? 228.198 256.060 303.790 1.00 218.82 152 VAL E N 1
ATOM 14722 C CA . VAL E 5 181 ? 226.814 256.444 304.015 1.00 218.82 152 VAL E CA 1
ATOM 14723 C C . VAL E 5 181 ? 226.545 256.464 305.511 1.00 218.82 152 VAL E C 1
ATOM 14724 O O . VAL E 5 181 ? 227.117 255.678 306.280 1.00 218.82 152 VAL E O 1
ATOM 14728 N N . HIS E 5 182 ? 225.699 257.389 305.935 1.00 229.82 153 HIS E N 1
ATOM 14729 C CA . HIS E 5 182 ? 225.419 257.541 307.347 1.00 229.82 153 HIS E CA 1
ATOM 14730 C C . HIS E 5 182 ? 224.291 256.617 307.765 1.00 229.82 153 HIS E C 1
ATOM 14731 O O . HIS E 5 182 ? 223.321 256.421 307.028 1.00 229.82 153 HIS E O 1
ATOM 14738 N N . ILE E 5 183 ? 224.428 256.045 308.954 1.00 236.63 154 ILE E N 1
ATOM 14739 C CA . ILE E 5 183 ? 223.402 255.193 309.533 1.00 236.63 154 ILE E CA 1
ATOM 14740 C C . ILE E 5 183 ? 223.299 255.521 311.011 1.00 236.63 154 ILE E C 1
ATOM 14741 O O . ILE E 5 183 ? 224.315 255.673 311.700 1.00 236.63 154 ILE E O 1
ATOM 14746 N N . GLU E 5 184 ? 222.067 255.632 311.491 1.00 238.28 155 GLU E N 1
ATOM 14747 C CA . GLU E 5 184 ? 221.777 255.829 312.900 1.00 238.28 155 GLU E CA 1
ATOM 14748 C C . GLU E 5 184 ? 221.396 254.494 313.509 1.00 238.28 155 GLU E C 1
ATOM 14749 O O . GLU E 5 184 ? 220.457 253.843 313.043 1.00 238.28 155 GLU E O 1
ATOM 14755 N N . TYR E 5 185 ? 222.134 254.093 314.544 1.00 260.53 156 TYR E N 1
ATOM 14756 C CA . TYR E 5 185 ? 221.898 252.805 315.183 1.00 260.53 156 TYR E CA 1
ATOM 14757 C C . TYR E 5 185 ? 220.431 252.608 315.521 1.00 260.53 156 TYR E C 1
ATOM 14758 O O . TYR E 5 185 ? 219.888 251.512 315.342 1.00 260.53 156 TYR E O 1
ATOM 14767 N N . ASP E 5 186 ? 219.777 253.659 316.015 1.00 232.26 157 ASP E N 1
ATOM 14768 C CA . ASP E 5 186 ? 218.487 253.481 316.664 1.00 232.26 157 ASP E CA 1
ATOM 14769 C C . ASP E 5 186 ? 217.465 252.909 315.699 1.00 232.26 157 ASP E C 1
ATOM 14770 O O . ASP E 5 186 ? 217.105 251.731 315.789 1.00 232.26 157 ASP E O 1
ATOM 14775 N N . THR E 5 187 ? 217.059 253.705 314.711 1.00 231.32 158 THR E N 1
ATOM 14776 C CA . THR E 5 187 ? 216.068 253.233 313.754 1.00 231.32 158 THR E CA 1
ATOM 14777 C C . THR E 5 187 ? 216.613 252.088 312.922 1.00 231.32 158 THR E C 1
ATOM 14778 O O . THR E 5 187 ? 215.849 251.238 312.451 1.00 231.32 158 THR E O 1
ATOM 14782 N N . PHE E 5 188 ? 217.932 252.044 312.734 1.00 238.80 159 PHE E N 1
ATOM 14783 C CA . PHE E 5 188 ? 218.517 250.951 311.975 1.00 238.80 159 PHE E CA 1
ATOM 14784 C C . PHE E 5 188 ? 218.155 249.617 312.600 1.00 238.80 159 PHE E C 1
ATOM 14785 O O . PHE E 5 188 ? 217.491 248.773 311.985 1.00 238.80 159 PHE E O 1
ATOM 14793 N N . MET E 5 189 ? 218.585 249.409 313.839 1.00 235.40 160 MET E N 1
ATOM 14794 C CA . MET E 5 189 ? 218.345 248.108 314.423 1.00 235.40 160 MET E CA 1
ATOM 14795 C C . MET E 5 189 ? 216.883 247.980 314.814 1.00 235.40 160 MET E C 1
ATOM 14796 O O . MET E 5 189 ? 216.366 246.868 314.933 1.00 235.40 160 MET E O 1
ATOM 14801 N N . ASP E 5 190 ? 216.185 249.109 314.970 1.00 227.33 161 ASP E N 1
ATOM 14802 C CA . ASP E 5 190 ? 214.731 249.069 315.056 1.00 227.33 161 ASP E CA 1
ATOM 14803 C C . ASP E 5 190 ? 214.148 248.288 313.893 1.00 227.33 161 ASP E C 1
ATOM 14804 O O . ASP E 5 190 ? 213.437 247.292 314.081 1.00 227.33 161 ASP E O 1
ATOM 14809 N N . PHE E 5 191 ? 214.440 248.735 312.674 1.00 220.94 162 PHE E N 1
ATOM 14810 C CA . PHE E 5 191 ? 213.818 248.103 311.525 1.00 220.94 162 PHE E CA 1
ATOM 14811 C C . PHE E 5 191 ? 214.386 246.715 311.286 1.00 220.94 162 PHE E C 1
ATOM 14812 O O . PHE E 5 191 ? 213.655 245.832 310.835 1.00 220.94 162 PHE E O 1
ATOM 14820 N N . VAL E 5 192 ? 215.664 246.480 311.586 1.00 212.34 163 VAL E N 1
ATOM 14821 C CA . VAL E 5 192 ? 216.172 245.122 311.401 1.00 212.34 163 VAL E CA 1
ATOM 14822 C C . VAL E 5 192 ? 215.488 244.170 312.377 1.00 212.34 163 VAL E C 1
ATOM 14823 O O . VAL E 5 192 ? 215.179 243.023 312.038 1.00 212.34 163 VAL E O 1
ATOM 14827 N N . ALA E 5 193 ? 215.207 244.644 313.594 1.00 231.53 164 ALA E N 1
ATOM 14828 C CA . ALA E 5 193 ? 214.491 243.823 314.557 1.00 231.53 164 ALA E CA 1
ATOM 14829 C C . ALA E 5 193 ? 213.078 243.543 314.087 1.00 231.53 164 ALA E C 1
ATOM 14830 O O . ALA E 5 193 ? 212.644 242.386 314.073 1.00 231.53 164 ALA E O 1
ATOM 14832 N N . GLN E 5 194 ? 212.348 244.589 313.704 1.00 230.23 165 GLN E N 1
ATOM 14833 C CA . GLN E 5 194 ? 210.996 244.400 313.191 1.00 230.23 165 GLN E CA 1
ATOM 14834 C C . GLN E 5 194 ? 210.989 243.409 312.035 1.00 230.23 165 GLN E C 1
ATOM 14835 O O . GLN E 5 194 ? 210.131 242.523 311.960 1.00 230.23 165 GLN E O 1
ATOM 14841 N N . GLN E 5 195 ? 211.952 243.543 311.126 1.00 212.06 166 GLN E N 1
ATOM 14842 C CA . GLN E 5 195 ? 211.975 242.710 309.933 1.00 212.06 166 GLN E CA 1
ATOM 14843 C C . GLN E 5 195 ? 212.334 241.273 310.263 1.00 212.06 166 GLN E C 1
ATOM 14844 O O . GLN E 5 195 ? 211.657 240.340 309.819 1.00 212.06 166 GLN E O 1
ATOM 14850 N N . TYR E 5 196 ? 213.393 241.076 311.038 1.00 200.38 167 TYR E N 1
ATOM 14851 C CA . TYR E 5 196 ? 213.968 239.757 311.220 1.00 200.38 167 TYR E CA 1
ATOM 14852 C C . TYR E 5 196 ? 213.632 239.125 312.553 1.00 200.38 167 TYR E C 1
ATOM 14853 O O . TYR E 5 196 ? 213.924 237.942 312.749 1.00 200.38 167 TYR E O 1
ATOM 14862 N N . PHE E 5 197 ? 213.035 239.865 313.470 1.00 235.02 168 PHE E N 1
ATOM 14863 C CA . PHE E 5 197 ? 212.720 239.345 314.795 1.00 235.02 168 PHE E CA 1
ATOM 14864 C C . PHE E 5 197 ? 211.351 239.857 315.192 1.00 235.02 168 PHE E C 1
ATOM 14865 O O . PHE E 5 197 ? 211.216 240.712 316.075 1.00 235.02 168 PHE E O 1
ATOM 14873 N N . PRO E 5 198 ? 210.301 239.373 314.532 1.00 242.73 169 PRO E N 1
ATOM 14874 C CA . PRO E 5 198 ? 208.943 239.678 314.987 1.00 242.73 169 PRO E CA 1
ATOM 14875 C C . PRO E 5 198 ? 208.740 239.123 316.384 1.00 242.73 169 PRO E C 1
ATOM 14876 O O . PRO E 5 198 ? 209.059 237.963 316.659 1.00 242.73 169 PRO E O 1
ATOM 14880 N N . LYS E 5 199 ? 208.233 239.974 317.272 1.00 276.03 170 LYS E N 1
ATOM 14881 C CA . LYS E 5 199 ? 208.034 239.618 318.671 1.00 276.03 170 LYS E CA 1
ATOM 14882 C C . LYS E 5 199 ? 209.354 239.270 319.353 1.00 276.03 170 LYS E C 1
ATOM 14883 O O . LYS E 5 199 ? 209.387 238.506 320.320 1.00 276.03 170 LYS E O 1
ATOM 14889 N N . GLY E 5 200 ? 210.452 239.834 318.851 1.00 281.43 171 GLY E N 1
ATOM 14890 C CA . GLY E 5 200 ? 211.745 239.736 319.500 1.00 281.43 171 GLY E CA 1
ATOM 14891 C C . GLY E 5 200 ? 212.411 238.377 319.432 1.00 281.43 171 GLY E C 1
ATOM 14892 O O . GLY E 5 200 ? 213.578 238.240 319.808 1.00 281.43 171 GLY E O 1
ATOM 14893 N N . SER E 5 201 ? 211.691 237.366 318.960 1.00 250.57 172 SER E N 1
ATOM 14894 C CA . SER E 5 201 ? 212.241 236.022 318.895 1.00 250.57 172 SER E CA 1
ATOM 14895 C C . SER E 5 201 ? 212.695 235.690 317.478 1.00 250.57 172 SER E C 1
ATOM 14896 O O . SER E 5 201 ? 212.239 236.278 316.494 1.00 250.57 172 SER E O 1
ATOM 14899 N N . LEU E 5 202 ? 213.618 234.736 317.393 1.00 218.95 173 LEU E N 1
ATOM 14900 C CA . LEU E 5 202 ? 214.036 234.211 316.103 1.00 218.95 173 LEU E CA 1
ATOM 14901 C C . LEU E 5 202 ? 212.852 233.576 315.391 1.00 218.95 173 LEU E C 1
ATOM 14902 O O . LEU E 5 202 ? 212.177 232.693 315.928 1.00 218.95 173 LEU E O 1
ATOM 14907 N N . ASP E 5 203 ? 212.564 234.079 314.205 1.00 229.90 174 ASP E N 1
ATOM 14908 C CA . ASP E 5 203 ? 211.432 233.631 313.406 1.00 229.90 174 ASP E CA 1
ATOM 14909 C C . ASP E 5 203 ? 211.948 232.639 312.372 1.00 229.90 174 ASP E C 1
ATOM 14910 O O . ASP E 5 203 ? 212.098 232.963 311.197 1.00 229.90 174 ASP E O 1
ATOM 14915 N N . ASN E 5 204 ? 212.218 231.414 312.806 1.00 204.32 175 ASN E N 1
ATOM 14916 C CA . ASN E 5 204 ? 212.788 230.471 311.859 1.00 204.32 175 ASN E CA 1
ATOM 14917 C C . ASN E 5 204 ? 211.767 229.921 310.877 1.00 204.32 175 ASN E C 1
ATOM 14918 O O . ASN E 5 204 ? 212.146 229.166 309.977 1.00 204.32 175 ASN E O 1
ATOM 14923 N N . GLN E 5 205 ? 210.497 230.285 311.011 1.00 207.36 176 GLN E N 1
ATOM 14924 C CA . GLN E 5 205 ? 209.483 229.908 310.042 1.00 207.36 176 GLN E CA 1
ATOM 14925 C C . GLN E 5 205 ? 209.104 231.056 309.125 1.00 207.36 176 GLN E C 1
ATOM 14926 O O . GLN E 5 205 ? 208.177 230.918 308.322 1.00 207.36 176 GLN E O 1
ATOM 14932 N N . ALA E 5 206 ? 209.806 232.179 309.217 1.00 224.38 177 ALA E N 1
ATOM 14933 C CA . ALA E 5 206 ? 209.428 233.367 308.474 1.00 224.38 177 ALA E CA 1
ATOM 14934 C C . ALA E 5 206 ? 209.747 233.207 306.992 1.00 224.38 177 ALA E C 1
ATOM 14935 O O . ALA E 5 206 ? 210.275 232.189 306.544 1.00 224.38 177 ALA E O 1
ATOM 14937 N N . TRP E 5 207 ? 209.404 234.242 306.225 1.00 213.63 178 TRP E N 1
ATOM 14938 C CA . TRP E 5 207 ? 209.735 234.245 304.807 1.00 213.63 178 TRP E CA 1
ATOM 14939 C C . TRP E 5 207 ? 211.241 234.363 304.599 1.00 213.63 178 TRP E C 1
ATOM 14940 O O . TRP E 5 207 ? 211.824 233.621 303.804 1.00 213.63 178 TRP E O 1
ATOM 14951 N N . PHE E 5 208 ? 211.894 235.273 305.327 1.00 218.35 179 PHE E N 1
ATOM 14952 C CA . PHE E 5 208 ? 213.317 235.523 305.125 1.00 218.35 179 PHE E CA 1
ATOM 14953 C C . PHE E 5 208 ? 214.160 234.285 305.384 1.00 218.35 179 PHE E C 1
ATOM 14954 O O . PHE E 5 208 ? 215.332 234.254 305.000 1.00 218.35 179 PHE E O 1
ATOM 14962 N N . ILE E 5 209 ? 213.595 233.275 306.035 1.00 204.99 180 ILE E N 1
ATOM 14963 C CA . ILE E 5 209 ? 214.260 232.001 306.244 1.00 204.99 180 ILE E CA 1
ATOM 14964 C C . ILE E 5 209 ? 213.509 230.866 305.564 1.00 204.99 180 ILE E C 1
ATOM 14965 O O . ILE E 5 209 ? 214.115 230.013 304.912 1.00 204.99 180 ILE E O 1
ATOM 14970 N N . LEU E 5 210 ? 212.189 230.852 305.705 1.00 200.04 181 LEU E N 1
ATOM 14971 C CA . LEU E 5 210 ? 211.387 229.764 305.175 1.00 200.04 181 LEU E CA 1
ATOM 14972 C C . LEU E 5 210 ? 211.435 229.743 303.656 1.00 200.04 181 LEU E C 1
ATOM 14973 O O . LEU E 5 210 ? 211.389 228.671 303.043 1.00 200.04 181 LEU E O 1
ATOM 14978 N N . ASP E 5 211 ? 211.539 230.914 303.028 1.00 220.21 182 ASP E N 1
ATOM 14979 C CA . ASP E 5 211 ? 211.625 230.939 301.575 1.00 220.21 182 ASP E CA 1
ATOM 14980 C C . ASP E 5 211 ? 212.989 230.511 301.064 1.00 220.21 182 ASP E C 1
ATOM 14981 O O . ASP E 5 211 ? 213.105 230.162 299.885 1.00 220.21 182 ASP E O 1
ATOM 14986 N N . MET E 5 212 ? 214.016 230.540 301.904 1.00 201.81 183 MET E N 1
ATOM 14987 C CA . MET E 5 212 ? 215.352 230.216 301.434 1.00 201.81 183 MET E CA 1
ATOM 14988 C C . MET E 5 212 ? 215.419 228.757 301.019 1.00 201.81 183 MET E C 1
ATOM 14989 O O . MET E 5 212 ? 214.724 227.903 301.574 1.00 201.81 183 MET E O 1
ATOM 14994 N N . THR E 5 213 ? 216.253 228.479 300.021 1.00 194.19 184 THR E N 1
ATOM 14995 C CA . THR E 5 213 ? 216.272 227.175 299.373 1.00 194.19 184 THR E CA 1
ATOM 14996 C C . THR E 5 213 ? 217.578 226.424 299.607 1.00 194.19 184 THR E C 1
ATOM 14997 O O . THR E 5 213 ? 217.563 225.280 300.068 1.00 194.19 184 THR E O 1
ATOM 15001 N N . SER E 5 214 ? 218.709 227.045 299.289 1.00 195.47 185 SER E N 1
ATOM 15002 C CA . SER E 5 214 ? 219.986 226.363 299.435 1.00 195.47 185 SER E CA 1
ATOM 15003 C C . SER E 5 214 ? 220.273 226.079 300.898 1.00 195.47 185 SER E C 1
ATOM 15004 O O . SER E 5 214 ? 220.395 226.997 301.711 1.00 195.47 185 SER E O 1
ATOM 15007 N N . ALA E 5 215 ? 220.404 224.794 301.219 1.00 196.94 186 ALA E N 1
ATOM 15008 C CA . ALA E 5 215 ? 220.498 224.359 302.606 1.00 196.94 186 ALA E CA 1
ATOM 15009 C C . ALA E 5 215 ? 221.688 224.985 303.321 1.00 196.94 186 ALA E C 1
ATOM 15010 O O . ALA E 5 215 ? 221.546 225.547 304.414 1.00 196.94 186 ALA E O 1
ATOM 15012 N N . ASP E 5 216 ? 222.869 224.885 302.715 1.00 205.05 187 ASP E N 1
ATOM 15013 C CA . ASP E 5 216 ? 224.081 225.369 303.361 1.00 205.05 187 ASP E CA 1
ATOM 15014 C C . ASP E 5 216 ? 223.971 226.850 303.689 1.00 205.05 187 ASP E C 1
ATOM 15015 O O . ASP E 5 216 ? 224.072 227.254 304.854 1.00 205.05 187 ASP E O 1
ATOM 15020 N N . SER E 5 217 ? 223.777 227.672 302.661 1.00 197.17 188 SER E N 1
ATOM 15021 C CA . SER E 5 217 ? 223.582 229.101 302.860 1.00 197.17 188 SER E CA 1
ATOM 15022 C C . SER E 5 217 ? 222.441 229.375 303.824 1.00 197.17 188 SER E C 1
ATOM 15023 O O . SER E 5 217 ? 222.489 230.336 304.601 1.00 197.17 188 SER E O 1
ATOM 15026 N N . GLN E 5 218 ? 221.385 228.566 303.751 1.00 212.24 189 GLN E N 1
ATOM 15027 C CA . GLN E 5 218 ? 220.245 228.765 304.633 1.00 212.24 189 GLN E CA 1
ATOM 15028 C C . GLN E 5 218 ? 220.680 228.692 306.086 1.00 212.24 189 GLN E C 1
ATOM 15029 O O . GLN E 5 218 ? 220.323 229.549 306.899 1.00 212.24 189 GLN E O 1
ATOM 15035 N N . GLU E 5 219 ? 221.487 227.696 306.433 1.00 202.06 190 GLU E N 1
ATOM 15036 C CA . GLU E 5 219 ? 221.858 227.611 307.835 1.00 202.06 190 GLU E CA 1
ATOM 15037 C C . GLU E 5 219 ? 222.944 228.630 308.149 1.00 202.06 190 GLU E C 1
ATOM 15038 O O . GLU E 5 219 ? 223.078 229.066 309.294 1.00 202.06 190 GLU E O 1
ATOM 15044 N N . GLN E 5 220 ? 223.735 229.016 307.145 1.00 182.59 191 GLN E N 1
ATOM 15045 C CA . GLN E 5 220 ? 224.657 230.132 307.326 1.00 182.59 191 GLN E CA 1
ATOM 15046 C C . GLN E 5 220 ? 223.918 231.356 307.827 1.00 182.59 191 GLN E C 1
ATOM 15047 O O . GLN E 5 220 ? 224.217 231.897 308.897 1.00 182.59 191 GLN E O 1
ATOM 15053 N N . VAL E 5 221 ? 222.956 231.816 307.036 1.00 187.40 192 VAL E N 1
ATOM 15054 C CA . VAL E 5 221 ? 222.191 232.996 307.397 1.00 187.40 192 VAL E CA 1
ATOM 15055 C C . VAL E 5 221 ? 221.402 232.751 308.672 1.00 187.40 192 VAL E C 1
ATOM 15056 O O . VAL E 5 221 ? 221.184 233.676 309.460 1.00 187.40 192 VAL E O 1
ATOM 15060 N N . ARG E 5 222 ? 220.981 231.509 308.914 1.00 203.63 193 ARG E N 1
ATOM 15061 C CA . ARG E 5 222 ? 220.311 231.199 310.169 1.00 203.63 193 ARG E CA 1
ATOM 15062 C C . ARG E 5 222 ? 221.224 231.489 311.347 1.00 203.63 193 ARG E C 1
ATOM 15063 O O . ARG E 5 222 ? 220.846 232.196 312.287 1.00 203.63 193 ARG E O 1
ATOM 15071 N N . ALA E 5 223 ? 222.426 230.919 311.319 1.00 208.30 194 ALA E N 1
ATOM 15072 C CA . ALA E 5 223 ? 223.391 231.152 312.379 1.00 208.30 194 ALA E CA 1
ATOM 15073 C C . ALA E 5 223 ? 223.708 232.630 312.508 1.00 208.30 194 ALA E C 1
ATOM 15074 O O . ALA E 5 223 ? 223.887 233.134 313.618 1.00 208.30 194 ALA E O 1
ATOM 15076 N N . LYS E 5 224 ? 223.784 233.345 311.387 1.00 207.64 195 LYS E N 1
ATOM 15077 C CA . LYS E 5 224 ? 224.030 234.779 311.483 1.00 207.64 195 LYS E CA 1
ATOM 15078 C C . LYS E 5 224 ? 222.906 235.498 312.197 1.00 207.64 195 LYS E C 1
ATOM 15079 O O . LYS E 5 224 ? 223.155 236.321 313.075 1.00 207.64 195 LYS E O 1
ATOM 15085 N N . LEU E 5 225 ? 221.668 235.248 311.806 1.00 198.79 196 LEU E N 1
ATOM 15086 C CA . LEU E 5 225 ? 220.582 235.928 312.491 1.00 198.79 196 LEU E CA 1
ATOM 15087 C C . LEU E 5 225 ? 220.530 235.523 313.952 1.00 198.79 196 LEU E C 1
ATOM 15088 O O . LEU E 5 225 ? 220.210 236.342 314.817 1.00 198.79 196 LEU E O 1
ATOM 15093 N N . ASN E 5 226 ? 220.879 234.276 314.249 1.00 208.78 197 ASN E N 1
ATOM 15094 C CA . ASN E 5 226 ? 220.983 233.859 315.638 1.00 208.78 197 ASN E CA 1
ATOM 15095 C C . ASN E 5 226 ? 222.055 234.651 316.362 1.00 208.78 197 ASN E C 1
ATOM 15096 O O . ASN E 5 226 ? 221.870 235.054 317.511 1.00 208.78 197 ASN E O 1
ATOM 15101 N N . THR E 5 227 ? 223.188 234.876 315.705 1.00 218.66 198 THR E N 1
ATOM 15102 C CA . THR E 5 227 ? 224.270 235.614 316.336 1.00 218.66 198 THR E CA 1
ATOM 15103 C C . THR E 5 227 ? 223.894 237.074 316.515 1.00 218.66 198 THR E C 1
ATOM 15104 O O . THR E 5 227 ? 224.265 237.701 317.511 1.00 218.66 198 THR E O 1
ATOM 15108 N N . ILE E 5 228 ? 223.165 237.635 315.554 1.00 216.99 199 ILE E N 1
ATOM 15109 C CA . ILE E 5 228 ? 222.631 238.982 315.718 1.00 216.99 199 ILE E CA 1
ATOM 15110 C C . ILE E 5 228 ? 221.723 239.031 316.929 1.00 216.99 199 ILE E C 1
ATOM 15111 O O . ILE E 5 228 ? 221.849 239.902 317.795 1.00 216.99 199 ILE E O 1
ATOM 15116 N N . MET E 5 229 ? 220.786 238.093 316.996 1.00 226.05 200 MET E N 1
ATOM 15117 C CA . MET E 5 229 ? 219.892 238.010 318.137 1.00 226.05 200 MET E CA 1
ATOM 15118 C C . MET E 5 229 ? 220.678 237.968 319.439 1.00 226.05 200 MET E C 1
ATOM 15119 O O . MET E 5 229 ? 220.518 238.832 320.306 1.00 226.05 200 MET E O 1
ATOM 15124 N N . LYS E 5 230 ? 221.560 236.981 319.574 1.00 217.45 201 LYS E N 1
ATOM 15125 C CA . LYS E 5 230 ? 222.325 236.807 320.801 1.00 217.45 201 LYS E CA 1
ATOM 15126 C C . LYS E 5 230 ? 223.136 238.051 321.129 1.00 217.45 201 LYS E C 1
ATOM 15127 O O . LYS E 5 230 ? 222.920 238.702 322.156 1.00 217.45 201 LYS E O 1
ATOM 15133 N N . GLU E 5 231 ? 224.075 238.399 320.257 1.00 238.04 202 GLU E N 1
ATOM 15134 C CA . GLU E 5 231 ? 224.987 239.496 320.523 1.00 238.04 202 GLU E CA 1
ATOM 15135 C C . GLU E 5 231 ? 224.311 240.858 320.482 1.00 238.04 202 GLU E C 1
ATOM 15136 O O . GLU E 5 231 ? 224.800 241.790 321.126 1.00 238.04 202 GLU E O 1
ATOM 15142 N N . TYR E 5 232 ? 223.231 241.017 319.724 1.00 240.64 203 TYR E N 1
ATOM 15143 C CA . TYR E 5 232 ? 222.639 242.339 319.570 1.00 240.64 203 TYR E CA 1
ATOM 15144 C C . TYR E 5 232 ? 221.186 242.402 319.996 1.00 240.64 203 TYR E C 1
ATOM 15145 O O . TYR E 5 232 ? 220.805 243.316 320.727 1.00 240.64 203 TYR E O 1
ATOM 15154 N N . MET E 5 233 ? 220.345 241.489 319.523 1.00 220.27 204 MET E N 1
ATOM 15155 C CA . MET E 5 233 ? 218.979 241.487 320.019 1.00 220.27 204 MET E CA 1
ATOM 15156 C C . MET E 5 233 ? 218.928 241.054 321.475 1.00 220.27 204 MET E C 1
ATOM 15157 O O . MET E 5 233 ? 217.925 241.298 322.152 1.00 220.27 204 MET E O 1
ATOM 15162 N N . ASN E 5 234 ? 219.996 240.433 321.972 1.00 219.02 205 ASN E N 1
ATOM 15163 C CA . ASN E 5 234 ? 220.071 239.997 323.357 1.00 219.02 205 ASN E CA 1
ATOM 15164 C C . ASN E 5 234 ? 221.293 240.519 324.089 1.00 219.02 205 ASN E C 1
ATOM 15165 O O . ASN E 5 234 ? 221.250 240.668 325.311 1.00 219.02 205 ASN E O 1
ATOM 15170 N N . LEU E 5 235 ? 222.377 240.787 323.364 1.00 215.04 206 LEU E N 1
ATOM 15171 C CA . LEU E 5 235 ? 223.610 241.343 323.921 1.00 215.04 206 LEU E CA 1
ATOM 15172 C C . LEU E 5 235 ? 224.182 240.418 324.989 1.00 215.04 206 LEU E C 1
ATOM 15173 O O . LEU E 5 235 ? 224.444 240.818 326.123 1.00 215.04 206 LEU E O 1
ATOM 15178 N N . SER E 5 236 ? 224.390 239.163 324.604 1.00 208.61 207 SER E N 1
ATOM 15179 C CA . SER E 5 236 ? 224.767 238.148 325.577 1.00 208.61 207 SER E CA 1
ATOM 15180 C C . SER E 5 236 ? 226.192 238.350 326.075 1.00 208.61 207 SER E C 1
ATOM 15181 O O . SER E 5 236 ? 226.442 238.301 327.285 1.00 208.61 207 SER E O 1
ATOM 15184 N N . ARG E 5 237 ? 227.142 238.535 325.158 1.00 211.88 208 ARG E N 1
ATOM 15185 C CA . ARG E 5 237 ? 228.542 238.651 325.551 1.00 211.88 208 ARG E CA 1
ATOM 15186 C C . ARG E 5 237 ? 228.735 239.773 326.558 1.00 211.88 208 ARG E C 1
ATOM 15187 O O . ARG E 5 237 ? 229.411 239.600 327.576 1.00 211.88 208 ARG E O 1
ATOM 15195 N N . ILE E 5 238 ? 228.147 240.936 326.291 1.00 207.69 209 ILE E N 1
ATOM 15196 C CA . ILE E 5 238 ? 228.315 242.056 327.206 1.00 207.69 209 ILE E CA 1
ATOM 15197 C C . ILE E 5 238 ? 227.579 241.795 328.507 1.00 207.69 209 ILE E C 1
ATOM 15198 O O . ILE E 5 238 ? 228.040 242.191 329.576 1.00 207.69 209 ILE E O 1
ATOM 15203 N N . VAL E 5 239 ? 226.410 241.161 328.438 1.00 202.73 210 VAL E N 1
ATOM 15204 C CA . VAL E 5 239 ? 225.693 240.802 329.656 1.00 202.73 210 VAL E CA 1
ATOM 15205 C C . VAL E 5 239 ? 226.574 239.960 330.562 1.00 202.73 210 VAL E C 1
ATOM 15206 O O . VAL E 5 239 ? 226.726 240.247 331.757 1.00 202.73 210 VAL E O 1
ATOM 15210 N N . SER E 5 240 ? 227.147 238.892 330.011 1.00 207.61 211 SER E N 1
ATOM 15211 C CA . SER E 5 240 ? 228.077 238.076 330.773 1.00 207.61 211 SER E CA 1
ATOM 15212 C C . SER E 5 240 ? 229.215 238.927 331.301 1.00 207.61 211 SER E C 1
ATOM 15213 O O . SER E 5 240 ? 229.395 239.058 332.516 1.00 207.61 211 SER E O 1
ATOM 15216 N N . MET E 5 241 ? 229.954 239.558 330.392 1.00 222.16 212 MET E N 1
ATOM 15217 C CA . MET E 5 241 ? 231.008 240.493 330.753 1.00 222.16 212 MET E CA 1
ATOM 15218 C C . MET E 5 241 ? 230.639 241.307 331.984 1.00 222.16 212 MET E C 1
ATOM 15219 O O . MET E 5 241 ? 231.385 241.339 332.969 1.00 222.16 212 MET E O 1
ATOM 15224 N N . ILE E 5 242 ? 229.463 241.927 331.955 1.00 207.37 213 ILE E N 1
ATOM 15225 C CA . ILE E 5 242 ? 228.964 242.678 333.097 1.00 207.37 213 ILE E CA 1
ATOM 15226 C C . ILE E 5 242 ? 228.908 241.796 334.331 1.00 207.37 213 ILE E C 1
ATOM 15227 O O . ILE E 5 242 ? 229.579 242.059 335.335 1.00 207.37 213 ILE E O 1
ATOM 15232 N N . LYS E 5 243 ? 228.125 240.721 334.263 1.00 223.81 214 LYS E N 1
ATOM 15233 C CA . LYS E 5 243 ? 227.828 239.960 335.471 1.00 223.81 214 LYS E CA 1
ATOM 15234 C C . LYS E 5 243 ? 229.093 239.393 336.105 1.00 223.81 214 LYS E C 1
ATOM 15235 O O . LYS E 5 243 ? 229.348 239.626 337.292 1.00 223.81 214 LYS E O 1
ATOM 15241 N N . ASN E 5 244 ? 229.910 238.683 335.335 1.00 233.10 215 ASN E N 1
ATOM 15242 C CA . ASN E 5 244 ? 231.169 238.184 335.869 1.00 233.10 215 ASN E CA 1
ATOM 15243 C C . ASN E 5 244 ? 232.207 239.282 336.043 1.00 233.10 215 ASN E C 1
ATOM 15244 O O . ASN E 5 244 ? 233.335 238.987 336.450 1.00 233.10 215 ASN E O 1
ATOM 15249 N N . SER E 5 245 ? 231.862 240.531 335.744 1.00 225.61 216 SER E N 1
ATOM 15250 C CA . SER E 5 245 ? 232.723 241.654 336.076 1.00 225.61 216 SER E CA 1
ATOM 15251 C C . SER E 5 245 ? 232.236 242.440 337.283 1.00 225.61 216 SER E C 1
ATOM 15252 O O . SER E 5 245 ? 233.043 242.824 338.134 1.00 225.61 216 SER E O 1
ATOM 15255 N N . ILE E 5 246 ? 230.931 242.677 337.389 1.00 220.53 217 ILE E N 1
ATOM 15256 C CA . ILE E 5 246 ? 230.424 243.598 338.397 1.00 220.53 217 ILE E CA 1
ATOM 15257 C C . ILE E 5 246 ? 230.583 243.004 339.788 1.00 220.53 217 ILE E C 1
ATOM 15258 O O . ILE E 5 246 ? 230.212 241.852 340.039 1.00 220.53 217 ILE E O 1
ATOM 15263 N N . PHE E 5 247 ? 231.147 243.799 340.695 1.00 225.86 218 PHE E N 1
ATOM 15264 C CA . PHE E 5 247 ? 231.277 243.439 342.105 1.00 225.86 218 PHE E CA 1
ATOM 15265 C C . PHE E 5 247 ? 232.186 242.233 342.295 1.00 225.86 218 PHE E C 1
ATOM 15266 O O . PHE E 5 247 ? 231.965 241.399 343.173 1.00 225.86 218 PHE E O 1
ATOM 15274 N N . ILE E 5 248 ? 233.215 242.134 341.465 1.00 245.24 219 ILE E N 1
ATOM 15275 C CA . ILE E 5 248 ? 234.289 241.172 341.663 1.00 245.24 219 ILE E CA 1
ATOM 15276 C C . ILE E 5 248 ? 235.547 241.933 342.042 1.00 245.24 219 ILE E C 1
ATOM 15277 O O . ILE E 5 248 ? 235.980 242.833 341.313 1.00 245.24 219 ILE E O 1
ATOM 15282 N N . SER E 5 249 ? 236.128 241.575 343.182 1.00 251.50 220 SER E N 1
ATOM 15283 C CA . SER E 5 249 ? 237.377 242.188 343.603 1.00 251.50 220 SER E CA 1
ATOM 15284 C C . SER E 5 249 ? 238.478 241.887 342.596 1.00 251.50 220 SER E C 1
ATOM 15285 O O . SER E 5 249 ? 238.582 240.773 342.077 1.00 251.50 220 SER E O 1
ATOM 15288 N N . GLY E 5 250 ? 239.307 242.893 342.323 1.00 284.59 221 GLY E N 1
ATOM 15289 C CA . GLY E 5 250 ? 240.366 242.769 341.349 1.00 284.59 221 GLY E CA 1
ATOM 15290 C C . GLY E 5 250 ? 239.985 243.165 339.941 1.00 284.59 221 GLY E C 1
ATOM 15291 O O . GLY E 5 250 ? 240.864 243.220 339.071 1.00 284.59 221 GLY E O 1
ATOM 15292 N N . LYS E 5 251 ? 238.712 243.446 339.688 1.00 276.83 222 LYS E N 1
ATOM 15293 C CA . LYS E 5 251 ? 238.237 243.841 338.370 1.00 276.83 222 LYS E CA 1
ATOM 15294 C C . LYS E 5 251 ? 237.651 245.242 338.458 1.00 276.83 222 LYS E C 1
ATOM 15295 O O . LYS E 5 251 ? 236.698 245.477 339.208 1.00 276.83 222 LYS E O 1
ATOM 15301 N N . GLU E 5 252 ? 238.224 246.162 337.697 1.00 275.71 223 GLU E N 1
ATOM 15302 C CA . GLU E 5 252 ? 237.799 247.549 337.658 1.00 275.71 223 GLU E CA 1
ATOM 15303 C C . GLU E 5 252 ? 237.267 247.862 336.269 1.00 275.71 223 GLU E C 1
ATOM 15304 O O . GLU E 5 252 ? 237.569 247.165 335.298 1.00 275.71 223 GLU E O 1
ATOM 15310 N N . ILE E 5 253 ? 236.424 248.882 336.185 1.00 271.36 224 ILE E N 1
ATOM 15311 C CA . ILE E 5 253 ? 235.760 249.226 334.939 1.00 271.36 224 ILE E CA 1
ATOM 15312 C C . ILE E 5 253 ? 235.750 250.737 334.810 1.00 271.36 224 ILE E C 1
ATOM 15313 O O . ILE E 5 253 ? 235.170 251.434 335.651 1.00 271.36 224 ILE E O 1
ATOM 15318 N N . SER E 5 254 ? 236.394 251.239 333.766 1.00 270.88 225 SER E N 1
ATOM 15319 C CA . SER E 5 254 ? 236.364 252.649 333.425 1.00 270.88 225 SER E CA 1
ATOM 15320 C C . SER E 5 254 ? 235.316 252.885 332.349 1.00 270.88 225 SER E C 1
ATOM 15321 O O . SER E 5 254 ? 234.913 251.962 331.640 1.00 270.88 225 SER E O 1
ATOM 15324 N N . TYR E 5 255 ? 234.884 254.134 332.225 1.00 283.39 226 TYR E N 1
ATOM 15325 C CA . TYR E 5 255 ? 233.892 254.512 331.230 1.00 283.39 226 TYR E CA 1
ATOM 15326 C C . TYR E 5 255 ? 234.280 255.859 330.656 1.00 283.39 226 TYR E C 1
ATOM 15327 O O . TYR E 5 255 ? 234.255 256.870 331.365 1.00 283.39 226 TYR E O 1
ATOM 15336 N N . GLU E 5 256 ? 234.647 255.870 329.387 1.00 287.18 227 GLU E N 1
ATOM 15337 C CA . GLU E 5 256 ? 234.857 257.103 328.647 1.00 287.18 227 GLU E CA 1
ATOM 15338 C C . GLU E 5 256 ? 233.522 257.417 327.987 1.00 287.18 227 GLU E C 1
ATOM 15339 O O . GLU E 5 256 ? 233.152 256.801 326.989 1.00 287.18 227 GLU E O 1
ATOM 15345 N N . ASN E 5 257 ? 232.779 258.352 328.579 1.00 304.78 228 ASN E N 1
ATOM 15346 C CA . ASN E 5 257 ? 231.514 258.762 327.981 1.00 304.78 228 ASN E CA 1
ATOM 15347 C C . ASN E 5 257 ? 231.748 259.478 326.659 1.00 304.78 228 ASN E C 1
ATOM 15348 O O . ASN E 5 257 ? 230.941 259.364 325.730 1.00 304.78 228 ASN E O 1
ATOM 15353 N N . GLU E 5 258 ? 232.851 260.221 326.556 1.00 308.31 229 GLU E N 1
ATOM 15354 C CA . GLU E 5 258 ? 233.194 260.863 325.293 1.00 308.31 229 GLU E CA 1
ATOM 15355 C C . GLU E 5 258 ? 233.546 259.826 324.239 1.00 308.31 229 GLU E C 1
ATOM 15356 O O . GLU E 5 258 ? 233.134 259.935 323.078 1.00 308.31 229 GLU E O 1
ATOM 15362 N N . LYS E 5 259 ? 234.310 258.808 324.628 1.00 296.44 230 LYS E N 1
ATOM 15363 C CA . LYS E 5 259 ? 234.615 257.703 323.734 1.00 296.44 230 LYS E CA 1
ATOM 15364 C C . LYS E 5 259 ? 233.506 256.661 323.688 1.00 296.44 230 LYS E C 1
ATOM 15365 O O . LYS E 5 259 ? 233.527 255.796 322.806 1.00 296.44 230 LYS E O 1
ATOM 15371 N N . ASN E 5 260 ? 232.533 256.746 324.594 1.00 282.56 231 ASN E N 1
ATOM 15372 C CA . ASN E 5 260 ? 231.473 255.751 324.731 1.00 282.56 231 ASN E CA 1
ATOM 15373 C C . ASN E 5 260 ? 232.058 254.345 324.833 1.00 282.56 231 ASN E C 1
ATOM 15374 O O . ASN E 5 260 ? 231.675 253.428 324.105 1.00 282.56 231 ASN E O 1
ATOM 15379 N N . ILE E 5 261 ? 233.011 254.181 325.748 1.00 260.01 232 ILE E N 1
ATOM 15380 C CA . ILE E 5 261 ? 233.710 252.916 325.920 1.00 260.01 232 ILE E CA 1
ATOM 15381 C C . ILE E 5 261 ? 233.688 252.525 327.389 1.00 260.01 232 ILE E C 1
ATOM 15382 O O . ILE E 5 261 ? 234.185 253.267 328.242 1.00 260.01 232 ILE E O 1
ATOM 15387 N N . LEU E 5 262 ? 233.119 251.360 327.673 1.00 269.79 233 LEU E N 1
ATOM 15388 C CA . LEU E 5 262 ? 233.225 250.712 328.972 1.00 269.79 233 LEU E CA 1
ATOM 15389 C C . LEU E 5 262 ? 234.396 249.743 328.897 1.00 269.79 233 LEU E C 1
ATOM 15390 O O . LEU E 5 262 ? 234.310 248.704 328.237 1.00 269.79 233 LEU E O 1
ATOM 15395 N N . VAL E 5 263 ? 235.479 250.082 329.568 1.00 248.47 234 VAL E N 1
ATOM 15396 C CA . VAL E 5 263 ? 236.702 249.296 329.546 1.00 248.47 234 VAL E CA 1
ATOM 15397 C C . VAL E 5 263 ? 236.789 248.512 330.838 1.00 248.47 234 VAL E C 1
ATOM 15398 O O . VAL E 5 263 ? 236.531 249.045 331.921 1.00 248.47 234 VAL E O 1
ATOM 15402 N N . PHE E 5 264 ? 237.143 247.244 330.733 1.00 243.49 235 PHE E N 1
ATOM 15403 C CA . PHE E 5 264 ? 237.364 246.436 331.914 1.00 243.49 235 PHE E CA 1
ATOM 15404 C C . PHE E 5 264 ? 238.861 246.240 332.082 1.00 243.49 235 PHE E C 1
ATOM 15405 O O . PHE E 5 264 ? 239.622 246.286 331.112 1.00 243.49 235 PHE E O 1
ATOM 15413 N N . SER E 5 265 ? 239.278 246.015 333.321 1.00 261.09 236 SER E N 1
ATOM 15414 C CA . SER E 5 265 ? 240.691 246.006 333.652 1.00 261.09 236 SER E CA 1
ATOM 15415 C C . SER E 5 265 ? 240.880 245.276 334.970 1.00 261.09 236 SER E C 1
ATOM 15416 O O . SER E 5 265 ? 239.925 245.018 335.704 1.00 261.09 236 SER E O 1
ATOM 15419 N N . LYS E 5 266 ? 242.130 244.941 335.260 1.00 272.97 237 LYS E N 1
ATOM 15420 C CA . LYS E 5 266 ? 242.491 244.287 336.506 1.00 272.97 237 LYS E CA 1
ATOM 15421 C C . LYS E 5 266 ? 242.987 245.317 337.507 1.00 272.97 237 LYS E C 1
ATOM 15422 O O . LYS E 5 266 ? 243.686 246.268 337.145 1.00 272.97 237 LYS E O 1
ATOM 15428 N N . SER E 5 267 ? 242.625 245.118 338.769 1.00 303.09 238 SER E N 1
ATOM 15429 C CA . SER E 5 267 ? 243.004 246.021 339.840 1.00 303.09 238 SER E CA 1
ATOM 15430 C C . SER E 5 267 ? 243.579 245.214 340.993 1.00 303.09 238 SER E C 1
ATOM 15431 O O . SER E 5 267 ? 243.378 244.001 341.091 1.00 303.09 238 SER E O 1
ATOM 15434 N N . SER E 5 268 ? 244.310 245.903 341.866 1.00 318.24 239 SER E N 1
ATOM 15435 C CA . SER E 5 268 ? 244.907 245.274 343.036 1.00 318.24 239 SER E CA 1
ATOM 15436 C C . SER E 5 268 ? 244.772 246.159 344.267 1.00 318.24 239 SER E C 1
ATOM 15437 O O . SER E 5 268 ? 245.530 246.014 345.227 1.00 318.24 239 SER E O 1
ATOM 15440 N N . SER E 5 269 ? 243.818 247.084 344.253 1.00 325.58 240 SER E N 1
ATOM 15441 C CA . SER E 5 269 ? 243.556 247.872 345.444 1.00 325.58 240 SER E CA 1
ATOM 15442 C C . SER E 5 269 ? 242.800 247.027 346.468 1.00 325.58 240 SER E C 1
ATOM 15443 O O . SER E 5 269 ? 242.191 246.004 346.142 1.00 325.58 240 SER E O 1
ATOM 15446 N N . HIS E 5 270 ? 242.859 247.457 347.726 1.00 327.39 241 HIS E N 1
ATOM 15447 C CA . HIS E 5 270 ? 242.436 246.623 348.840 1.00 327.39 241 HIS E CA 1
ATOM 15448 C C . HIS E 5 270 ? 241.468 247.361 349.751 1.00 327.39 241 HIS E C 1
ATOM 15449 O O . HIS E 5 270 ? 241.550 248.580 349.922 1.00 327.39 241 HIS E O 1
ATOM 15456 N N . GLY E 5 271 ? 240.551 246.591 350.336 1.00 328.55 242 GLY E N 1
ATOM 15457 C CA . GLY E 5 271 ? 239.663 247.100 351.367 1.00 328.55 242 GLY E CA 1
ATOM 15458 C C . GLY E 5 271 ? 238.812 248.250 350.876 1.00 328.55 242 GLY E C 1
ATOM 15459 O O . GLY E 5 271 ? 238.390 248.291 349.719 1.00 328.55 242 GLY E O 1
ATOM 15460 N N . GLN E 5 272 ? 238.570 249.205 351.776 1.00 334.19 243 GLN E N 1
ATOM 15461 C CA . GLN E 5 272 ? 237.838 250.425 351.444 1.00 334.19 243 GLN E CA 1
ATOM 15462 C C . GLN E 5 272 ? 238.243 251.026 350.102 1.00 334.19 243 GLN E C 1
ATOM 15463 O O . GLN E 5 272 ? 237.389 251.558 349.382 1.00 334.19 243 GLN E O 1
ATOM 15469 N N . HIS E 5 273 ? 239.517 250.923 349.725 1.00 324.20 244 HIS E N 1
ATOM 15470 C CA . HIS E 5 273 ? 239.924 251.438 348.423 1.00 324.20 244 HIS E CA 1
ATOM 15471 C C . HIS E 5 273 ? 239.303 250.631 347.291 1.00 324.20 244 HIS E C 1
ATOM 15472 O O . HIS E 5 273 ? 238.776 251.205 346.334 1.00 324.20 244 HIS E O 1
ATOM 15479 N N . CYS E 5 274 ? 239.342 249.299 347.378 1.00 309.66 245 CYS E N 1
ATOM 15480 C CA . CYS E 5 274 ? 238.727 248.506 346.319 1.00 309.66 245 CYS E CA 1
ATOM 15481 C C . CYS E 5 274 ? 237.212 248.601 346.380 1.00 309.66 245 CYS E C 1
ATOM 15482 O O . CYS E 5 274 ? 236.535 248.405 345.371 1.00 309.66 245 CYS E O 1
ATOM 15485 N N . VAL E 5 275 ? 236.662 248.916 347.551 1.00 286.44 246 VAL E N 1
ATOM 15486 C CA . VAL E 5 275 ? 235.228 249.165 347.648 1.00 286.44 246 VAL E CA 1
ATOM 15487 C C . VAL E 5 275 ? 234.863 250.416 346.866 1.00 286.44 246 VAL E C 1
ATOM 15488 O O . VAL E 5 275 ? 233.952 250.403 346.034 1.00 286.44 246 VAL E O 1
ATOM 15492 N N . SER E 5 276 ? 235.551 251.523 347.143 1.00 277.51 247 SER E N 1
ATOM 15493 C CA . SER E 5 276 ? 235.365 252.720 346.334 1.00 277.51 247 SER E CA 1
ATOM 15494 C C . SER E 5 276 ? 235.588 252.412 344.864 1.00 277.51 247 SER E C 1
ATOM 15495 O O . SER E 5 276 ? 234.866 252.911 343.998 1.00 277.51 247 SER E O 1
ATOM 15498 N N . THR E 5 277 ? 236.581 251.574 344.572 1.00 269.54 248 THR E N 1
ATOM 15499 C CA . THR E 5 277 ? 236.907 251.235 343.196 1.00 269.54 248 THR E CA 1
ATOM 15500 C C . THR E 5 277 ? 235.744 250.533 342.517 1.00 269.54 248 THR E C 1
ATOM 15501 O O . THR E 5 277 ? 235.338 250.903 341.413 1.00 269.54 248 THR E O 1
ATOM 15505 N N . VAL E 5 278 ? 235.196 249.511 343.167 1.00 260.71 249 VAL E N 1
ATOM 15506 C CA . VAL E 5 278 ? 234.124 248.737 342.561 1.00 260.71 249 VAL E CA 1
ATOM 15507 C C . VAL E 5 278 ? 232.843 249.555 342.508 1.00 260.71 249 VAL E C 1
ATOM 15508 O O . VAL E 5 278 ? 232.050 249.420 341.574 1.00 260.71 249 VAL E O 1
ATOM 15512 N N . LEU E 5 279 ? 232.616 250.419 343.496 1.00 265.66 250 LEU E N 1
ATOM 15513 C CA . LEU E 5 279 ? 231.461 251.303 343.417 1.00 265.66 250 LEU E CA 1
ATOM 15514 C C . LEU E 5 279 ? 231.593 252.257 342.245 1.00 265.66 250 LEU E C 1
ATOM 15515 O O . LEU E 5 279 ? 230.639 252.453 341.490 1.00 265.66 250 LEU E O 1
ATOM 15520 N N . THR E 5 280 ? 232.764 252.866 342.085 1.00 255.23 251 THR E N 1
ATOM 15521 C CA . THR E 5 280 ? 233.006 253.706 340.923 1.00 255.23 251 THR E CA 1
ATOM 15522 C C . THR E 5 280 ? 232.829 252.920 339.637 1.00 255.23 251 THR E C 1
ATOM 15523 O O . THR E 5 280 ? 232.267 253.427 338.665 1.00 255.23 251 THR E O 1
ATOM 15527 N N . SER E 5 281 ? 233.301 251.676 339.613 1.00 249.77 252 SER E N 1
ATOM 15528 C CA . SER E 5 281 ? 233.208 250.872 338.403 1.00 249.77 252 SER E CA 1
ATOM 15529 C C . SER E 5 281 ? 231.756 250.579 338.064 1.00 249.77 252 SER E C 1
ATOM 15530 O O . SER E 5 281 ? 231.320 250.775 336.928 1.00 249.77 252 SER E O 1
ATOM 15533 N N . PHE E 5 282 ? 231.000 250.084 339.041 1.00 253.88 253 PHE E N 1
ATOM 15534 C CA . PHE E 5 282 ? 229.578 249.844 338.845 1.00 253.88 253 PHE E CA 1
ATOM 15535 C C . PHE E 5 282 ? 228.867 251.117 338.431 1.00 253.88 253 PHE E C 1
ATOM 15536 O O . PHE E 5 282 ? 228.011 251.100 337.542 1.00 253.88 253 PHE E O 1
ATOM 15544 N N . GLU E 5 283 ? 229.194 252.229 339.084 1.00 253.99 254 GLU E N 1
ATOM 15545 C CA . GLU E 5 283 ? 228.615 253.507 338.711 1.00 253.99 254 GLU E CA 1
ATOM 15546 C C . GLU E 5 283 ? 228.947 253.845 337.271 1.00 253.99 254 GLU E C 1
ATOM 15547 O O . GLU E 5 283 ? 228.129 254.426 336.561 1.00 253.99 254 GLU E O 1
ATOM 15553 N N . ALA E 5 284 ? 230.150 253.496 336.826 1.00 246.27 255 ALA E N 1
ATOM 15554 C CA . ALA E 5 284 ? 230.512 253.707 335.432 1.00 246.27 255 ALA E CA 1
ATOM 15555 C C . ALA E 5 284 ? 229.696 252.807 334.520 1.00 246.27 255 ALA E C 1
ATOM 15556 O O . ALA E 5 284 ? 229.330 253.202 333.410 1.00 246.27 255 ALA E O 1
ATOM 15558 N N . VAL E 5 285 ? 229.420 251.587 334.966 1.00 232.82 256 VAL E N 1
ATOM 15559 C CA . VAL E 5 285 ? 228.536 250.708 334.210 1.00 232.82 256 VAL E CA 1
ATOM 15560 C C . VAL E 5 285 ? 227.170 251.354 334.062 1.00 232.82 256 VAL E C 1
ATOM 15561 O O . VAL E 5 285 ? 226.562 251.330 332.990 1.00 232.82 256 VAL E O 1
ATOM 15565 N N . CYS E 5 286 ? 226.673 251.949 335.142 1.00 255.26 257 CYS E N 1
ATOM 15566 C CA . CYS E 5 286 ? 225.386 252.633 335.083 1.00 255.26 257 CYS E CA 1
ATOM 15567 C C . CYS E 5 286 ? 225.473 253.885 334.222 1.00 255.26 257 CYS E C 1
ATOM 15568 O O . CYS E 5 286 ? 224.501 254.267 333.561 1.00 255.26 257 CYS E O 1
ATOM 15571 N N . ASP E 5 287 ? 226.625 254.550 334.238 1.00 265.14 258 ASP E N 1
ATOM 15572 C CA . ASP E 5 287 ? 226.848 255.679 333.348 1.00 265.14 258 ASP E CA 1
ATOM 15573 C C . ASP E 5 287 ? 226.733 255.229 331.905 1.00 265.14 258 ASP E C 1
ATOM 15574 O O . ASP E 5 287 ? 226.151 255.916 331.062 1.00 265.14 258 ASP E O 1
ATOM 15579 N N . PHE E 5 288 ? 227.302 254.066 331.610 1.00 263.82 259 PHE E N 1
ATOM 15580 C CA . PHE E 5 288 ? 227.263 253.531 330.260 1.00 263.82 259 PHE E CA 1
ATOM 15581 C C . PHE E 5 288 ? 225.864 253.059 329.912 1.00 263.82 259 PHE E C 1
ATOM 15582 O O . PHE E 5 288 ? 225.455 253.105 328.750 1.00 263.82 259 PHE E O 1
ATOM 15590 N N . MET E 5 289 ? 225.120 252.593 330.912 1.00 266.13 260 MET E N 1
ATOM 15591 C CA . MET E 5 289 ? 223.695 252.355 330.730 1.00 266.13 260 MET E CA 1
ATOM 15592 C C . MET E 5 289 ? 222.998 253.621 330.271 1.00 266.13 260 MET E C 1
ATOM 15593 O O . MET E 5 289 ? 222.461 253.692 329.159 1.00 266.13 260 MET E O 1
ATOM 15598 N N . LEU E 5 290 ? 223.009 254.638 331.128 1.00 258.98 261 LEU E N 1
ATOM 15599 C CA . LEU E 5 290 ? 222.221 255.839 330.894 1.00 258.98 261 LEU E CA 1
ATOM 15600 C C . LEU E 5 290 ? 222.703 256.581 329.660 1.00 258.98 261 LEU E C 1
ATOM 15601 O O . LEU E 5 290 ? 221.985 256.691 328.662 1.00 258.98 261 LEU E O 1
ATOM 15606 N N . ASP E 5 291 ? 223.926 257.093 329.713 1.00 286.47 262 ASP E N 1
ATOM 15607 C CA . ASP E 5 291 ? 224.459 257.983 328.698 1.00 286.47 262 ASP E CA 1
ATOM 15608 C C . ASP E 5 291 ? 225.221 257.250 327.606 1.00 286.47 262 ASP E C 1
ATOM 15609 O O . ASP E 5 291 ? 225.754 257.897 326.700 1.00 286.47 262 ASP E O 1
ATOM 15614 N N . GLY E 5 292 ? 225.289 255.923 327.664 1.00 287.44 263 GLY E N 1
ATOM 15615 C CA . GLY E 5 292 ? 226.076 255.200 326.688 1.00 287.44 263 GLY E CA 1
ATOM 15616 C C . GLY E 5 292 ? 225.279 254.252 325.817 1.00 287.44 263 GLY E C 1
ATOM 15617 O O . GLY E 5 292 ? 225.765 253.828 324.765 1.00 287.44 263 GLY E O 1
ATOM 15618 N N . LEU E 5 293 ? 224.061 253.915 326.225 1.00 272.05 264 LEU E N 1
ATOM 15619 C CA . LEU E 5 293 ? 223.238 252.995 325.454 1.00 272.05 264 LEU E CA 1
ATOM 15620 C C . LEU E 5 293 ? 222.076 253.698 324.773 1.00 272.05 264 LEU E C 1
ATOM 15621 O O . LEU E 5 293 ? 221.694 254.816 325.119 1.00 272.05 264 LEU E O 1
ATOM 15626 N N . ALA E 5 294 ? 221.515 253.006 323.789 1.00 241.36 265 ALA E N 1
ATOM 15627 C CA . ALA E 5 294 ? 220.270 253.421 323.182 1.00 241.36 265 ALA E CA 1
ATOM 15628 C C . ALA E 5 294 ? 219.109 253.046 324.093 1.00 241.36 265 ALA E C 1
ATOM 15629 O O . ALA E 5 294 ? 219.254 252.273 325.044 1.00 241.36 265 ALA E O 1
ATOM 15631 N N . PHE E 5 295 ? 217.943 253.618 323.797 1.00 231.46 266 PHE E N 1
ATOM 15632 C CA . PHE E 5 295 ? 216.767 253.343 324.611 1.00 231.46 266 PHE E CA 1
ATOM 15633 C C . PHE E 5 295 ? 216.445 251.857 324.634 1.00 231.46 266 PHE E C 1
ATOM 15634 O O . PHE E 5 295 ? 216.228 251.283 325.703 1.00 231.46 266 PHE E O 1
ATOM 15642 N N . ARG E 5 296 ? 216.395 251.219 323.466 1.00 237.56 267 ARG E N 1
ATOM 15643 C CA . ARG E 5 296 ? 216.114 249.789 323.435 1.00 237.56 267 ARG E CA 1
ATOM 15644 C C . ARG E 5 296 ? 217.266 248.994 324.030 1.00 237.56 267 ARG E C 1
ATOM 15645 O O . ARG E 5 296 ? 217.049 247.999 324.728 1.00 237.56 267 ARG E O 1
ATOM 15653 N N . ASP E 5 297 ? 218.501 249.401 323.737 1.00 247.63 268 ASP E N 1
ATOM 15654 C CA . ASP E 5 297 ? 219.653 248.742 324.341 1.00 247.63 268 ASP E CA 1
ATOM 15655 C C . ASP E 5 297 ? 219.571 248.785 325.856 1.00 247.63 268 ASP E C 1
ATOM 15656 O O . ASP E 5 297 ? 219.581 247.739 326.517 1.00 247.63 268 ASP E O 1
ATOM 15661 N N . ARG E 5 298 ? 219.541 249.996 326.410 1.00 239.35 269 ARG E N 1
ATOM 15662 C CA . ARG E 5 298 ? 219.375 250.179 327.844 1.00 239.35 269 ARG E CA 1
ATOM 15663 C C . ARG E 5 298 ? 218.201 249.366 328.361 1.00 239.35 269 ARG E C 1
ATOM 15664 O O . ARG E 5 298 ? 218.292 248.714 329.403 1.00 239.35 269 ARG E O 1
ATOM 15672 N N . LYS E 5 299 ? 217.089 249.392 327.632 1.00 231.00 270 LYS E N 1
ATOM 15673 C CA . LYS E 5 299 ? 215.888 248.701 328.072 1.00 231.00 270 LYS E CA 1
ATOM 15674 C C . LYS E 5 299 ? 216.134 247.209 328.208 1.00 231.00 270 LYS E C 1
ATOM 15675 O O . LYS E 5 299 ? 215.856 246.618 329.255 1.00 231.00 270 LYS E O 1
ATOM 15681 N N . THR E 5 300 ? 216.647 246.584 327.154 1.00 224.38 271 THR E N 1
ATOM 15682 C CA . THR E 5 300 ? 216.955 245.162 327.200 1.00 224.38 271 THR E CA 1
ATOM 15683 C C . THR E 5 300 ? 217.924 244.854 328.325 1.00 224.38 271 THR E C 1
ATOM 15684 O O . THR E 5 300 ? 217.728 243.909 329.099 1.00 224.38 271 THR E O 1
ATOM 15688 N N . LEU E 5 301 ? 218.983 245.645 328.424 1.00 215.03 272 LEU E N 1
ATOM 15689 C CA . LEU E 5 301 ? 220.078 245.270 329.297 1.00 215.03 272 LEU E CA 1
ATOM 15690 C C . LEU E 5 301 ? 219.657 245.436 330.748 1.00 215.03 272 LEU E C 1
ATOM 15691 O O . LEU E 5 301 ? 219.997 244.617 331.611 1.00 215.03 272 LEU E O 1
ATOM 15696 N N . SER E 5 302 ? 218.893 246.489 331.024 1.00 219.96 273 SER E N 1
ATOM 15697 C CA . SER E 5 302 ? 218.222 246.630 332.304 1.00 219.96 273 SER E CA 1
ATOM 15698 C C . SER E 5 302 ? 217.310 245.445 332.577 1.00 219.96 273 SER E C 1
ATOM 15699 O O . SER E 5 302 ? 217.463 244.766 333.592 1.00 219.96 273 SER E O 1
ATOM 15702 N N . TYR E 5 303 ? 216.355 245.182 331.680 1.00 236.94 274 TYR E N 1
ATOM 15703 C CA . TYR E 5 303 ? 215.458 244.041 331.844 1.00 236.94 274 TYR E CA 1
ATOM 15704 C C . TYR E 5 303 ? 216.220 242.803 332.278 1.00 236.94 274 TYR E C 1
ATOM 15705 O O . TYR E 5 303 ? 215.771 242.054 333.151 1.00 236.94 274 TYR E O 1
ATOM 15714 N N . GLU E 5 304 ? 217.381 242.581 331.681 1.00 248.67 275 GLU E N 1
ATOM 15715 C CA . GLU E 5 304 ? 218.148 241.385 331.971 1.00 248.67 275 GLU E CA 1
ATOM 15716 C C . GLU E 5 304 ? 218.891 241.437 333.297 1.00 248.67 275 GLU E C 1
ATOM 15717 O O . GLU E 5 304 ? 218.869 240.444 334.028 1.00 248.67 275 GLU E O 1
ATOM 15723 N N . LEU E 5 305 ? 219.547 242.547 333.636 1.00 241.52 276 LEU E N 1
ATOM 15724 C CA . LEU E 5 305 ? 220.452 242.534 334.779 1.00 241.52 276 LEU E CA 1
ATOM 15725 C C . LEU E 5 305 ? 220.016 243.372 335.970 1.00 241.52 276 LEU E C 1
ATOM 15726 O O . LEU E 5 305 ? 220.602 243.229 337.049 1.00 241.52 276 LEU E O 1
ATOM 15731 N N . GLY E 5 306 ? 219.033 244.240 335.816 1.00 237.49 277 GLY E N 1
ATOM 15732 C CA . GLY E 5 306 ? 218.516 245.014 336.908 1.00 237.49 277 GLY E CA 1
ATOM 15733 C C . GLY E 5 306 ? 218.062 244.213 338.108 1.00 237.49 277 GLY E C 1
ATOM 15734 O O . GLY E 5 306 ? 218.162 244.686 339.235 1.00 237.49 277 GLY E O 1
ATOM 15735 N N . PRO E 5 307 ? 217.518 243.008 337.910 1.00 242.06 278 PRO E N 1
ATOM 15736 C CA . PRO E 5 307 ? 217.366 242.122 339.074 1.00 242.06 278 PRO E CA 1
ATOM 15737 C C . PRO E 5 307 ? 218.694 241.808 339.726 1.00 242.06 278 PRO E C 1
ATOM 15738 O O . PRO E 5 307 ? 218.857 241.998 340.939 1.00 242.06 278 PRO E O 1
ATOM 15742 N N . LEU E 5 308 ? 219.645 241.304 338.940 1.00 235.30 279 LEU E N 1
ATOM 15743 C CA . LEU E 5 308 ? 220.982 241.061 339.461 1.00 235.30 279 LEU E CA 1
ATOM 15744 C C . LEU E 5 308 ? 221.611 242.350 339.956 1.00 235.30 279 LEU E C 1
ATOM 15745 O O . LEU E 5 308 ? 222.247 242.368 341.010 1.00 235.30 279 LEU E O 1
ATOM 15750 N N . PHE E 5 309 ? 221.445 243.440 339.210 1.00 233.43 280 PHE E N 1
ATOM 15751 C CA . PHE E 5 309 ? 221.936 244.729 339.679 1.00 233.43 280 PHE E CA 1
ATOM 15752 C C . PHE E 5 309 ? 221.415 245.031 341.072 1.00 233.43 280 PHE E C 1
ATOM 15753 O O . PHE E 5 309 ? 222.189 245.255 342.008 1.00 233.43 280 PHE E O 1
ATOM 15761 N N . ASN E 5 310 ? 220.091 245.039 341.216 1.00 242.50 281 ASN E N 1
ATOM 15762 C CA . ASN E 5 310 ? 219.453 245.282 342.499 1.00 242.50 281 ASN E CA 1
ATOM 15763 C C . ASN E 5 310 ? 220.052 244.399 343.578 1.00 242.50 281 ASN E C 1
ATOM 15764 O O . ASN E 5 310 ? 220.613 244.891 344.558 1.00 242.50 281 ASN E O 1
ATOM 15769 N N . THR E 5 311 ? 219.963 243.084 343.397 1.00 252.28 282 THR E N 1
ATOM 15770 C CA . THR E 5 311 ? 220.331 242.184 344.481 1.00 252.28 282 THR E CA 1
ATOM 15771 C C . THR E 5 311 ? 221.810 242.294 344.819 1.00 252.28 282 THR E C 1
ATOM 15772 O O . THR E 5 311 ? 222.177 242.342 345.996 1.00 252.28 282 THR E O 1
ATOM 15776 N N . GLU E 5 312 ? 222.673 242.364 343.809 1.00 263.26 283 GLU E N 1
ATOM 15777 C CA . GLU E 5 312 ? 224.103 242.350 344.062 1.00 263.26 283 GLU E CA 1
ATOM 15778 C C . GLU E 5 312 ? 224.558 243.664 344.672 1.00 263.26 283 GLU E C 1
ATOM 15779 O O . GLU E 5 312 ? 225.297 243.675 345.660 1.00 263.26 283 GLU E O 1
ATOM 15785 N N . PHE E 5 313 ? 224.151 244.786 344.081 1.00 248.66 284 PHE E N 1
ATOM 15786 C CA . PHE E 5 313 ? 224.475 246.074 344.673 1.00 248.66 284 PHE E CA 1
ATOM 15787 C C . PHE E 5 313 ? 223.923 246.174 346.086 1.00 248.66 284 PHE E C 1
ATOM 15788 O O . PHE E 5 313 ? 224.598 246.677 346.991 1.00 248.66 284 PHE E O 1
ATOM 15796 N N . THR E 5 314 ? 222.697 245.693 346.294 1.00 248.60 285 THR E N 1
ATOM 15797 C CA . THR E 5 314 ? 222.103 245.706 347.620 1.00 248.60 285 THR E CA 1
ATOM 15798 C C . THR E 5 314 ? 222.966 244.938 348.602 1.00 248.60 285 THR E C 1
ATOM 15799 O O . THR E 5 314 ? 223.429 245.497 349.599 1.00 248.60 285 THR E O 1
ATOM 15803 N N . LYS E 5 315 ? 223.198 243.653 348.326 1.00 250.56 286 LYS E N 1
ATOM 15804 C CA . LYS E 5 315 ? 223.973 242.817 349.232 1.00 250.56 286 LYS E CA 1
ATOM 15805 C C . LYS E 5 315 ? 225.376 243.364 349.437 1.00 250.56 286 LYS E C 1
ATOM 15806 O O . LYS E 5 315 ? 225.932 243.233 350.528 1.00 250.56 286 LYS E O 1
ATOM 15812 N N . PHE E 5 316 ? 225.958 243.990 348.417 1.00 249.07 287 PHE E N 1
ATOM 15813 C CA . PHE E 5 316 ? 227.271 244.589 348.586 1.00 249.07 287 PHE E CA 1
ATOM 15814 C C . PHE E 5 316 ? 227.210 245.731 349.585 1.00 249.07 287 PHE E C 1
ATOM 15815 O O . PHE E 5 316 ? 227.946 245.743 350.578 1.00 249.07 287 PHE E O 1
ATOM 15823 N N . VAL E 5 317 ? 226.333 246.701 349.330 1.00 239.13 288 VAL E N 1
ATOM 15824 C CA . VAL E 5 317 ? 226.115 247.791 350.273 1.00 239.13 288 VAL E CA 1
ATOM 15825 C C . VAL E 5 317 ? 225.919 247.248 351.681 1.00 239.13 288 VAL E C 1
ATOM 15826 O O . VAL E 5 317 ? 226.521 247.738 352.644 1.00 239.13 288 VAL E O 1
ATOM 15830 N N . LYS E 5 318 ? 225.086 246.217 351.816 1.00 264.82 289 LYS E N 1
ATOM 15831 C CA . LYS E 5 318 ? 224.819 245.622 353.121 1.00 264.82 289 LYS E CA 1
ATOM 15832 C C . LYS E 5 318 ? 226.102 245.111 353.762 1.00 264.82 289 LYS E C 1
ATOM 15833 O O . LYS E 5 318 ? 226.474 245.542 354.858 1.00 264.82 289 LYS E O 1
ATOM 15839 N N . ASN E 5 319 ? 226.786 244.182 353.092 1.00 248.74 290 ASN E N 1
ATOM 15840 C CA . ASN E 5 319 ? 228.016 243.620 353.639 1.00 248.74 290 ASN E CA 1
ATOM 15841 C C . ASN E 5 319 ? 229.033 244.704 353.945 1.00 248.74 290 ASN E C 1
ATOM 15842 O O . ASN E 5 319 ? 229.769 244.609 354.933 1.00 248.74 290 ASN E O 1
ATOM 15847 N N . ASN E 5 320 ? 229.084 245.743 353.120 1.00 249.85 291 ASN E N 1
ATOM 15848 C CA . ASN E 5 320 ? 230.003 246.848 353.329 1.00 249.85 291 ASN E CA 1
ATOM 15849 C C . ASN E 5 320 ? 229.352 248.002 354.075 1.00 249.85 291 ASN E C 1
ATOM 15850 O O . ASN E 5 320 ? 229.822 249.139 353.981 1.00 249.85 291 ASN E O 1
ATOM 15855 N N . ALA E 5 321 ? 228.273 247.731 354.815 1.00 280.31 292 ALA E N 1
ATOM 15856 C CA . ALA E 5 321 ? 227.590 248.793 355.549 1.00 280.31 292 ALA E CA 1
ATOM 15857 C C . ALA E 5 321 ? 228.522 249.505 356.523 1.00 280.31 292 ALA E C 1
ATOM 15858 O O . ALA E 5 321 ? 228.389 250.719 356.737 1.00 280.31 292 ALA E O 1
ATOM 15860 N N . SER E 5 322 ? 229.477 248.773 357.101 1.00 297.13 293 SER E N 1
ATOM 15861 C CA . SER E 5 322 ? 230.360 249.343 358.114 1.00 297.13 293 SER E CA 1
ATOM 15862 C C . SER E 5 322 ? 231.142 250.532 357.570 1.00 297.13 293 SER E C 1
ATOM 15863 O O . SER E 5 322 ? 231.040 251.650 358.091 1.00 297.13 293 SER E O 1
ATOM 15866 N N . ILE E 5 323 ? 231.931 250.309 356.521 1.00 300.14 294 ILE E N 1
ATOM 15867 C CA . ILE E 5 323 ? 232.813 251.357 356.026 1.00 300.14 294 ILE E CA 1
ATOM 15868 C C . ILE E 5 323 ? 232.029 252.502 355.391 1.00 300.14 294 ILE E C 1
ATOM 15869 O O . ILE E 5 323 ? 232.472 253.656 355.431 1.00 300.14 294 ILE E O 1
ATOM 15874 N N . ILE E 5 324 ? 230.858 252.223 354.815 1.00 319.04 295 ILE E N 1
ATOM 15875 C CA . ILE E 5 324 ? 230.097 253.284 354.163 1.00 319.04 295 ILE E CA 1
ATOM 15876 C C . ILE E 5 324 ? 229.443 254.194 355.194 1.00 319.04 295 ILE E C 1
ATOM 15877 O O . ILE E 5 324 ? 229.520 255.423 355.084 1.00 319.04 295 ILE E O 1
ATOM 15882 N N . LEU E 5 325 ? 228.798 253.626 356.212 1.00 319.80 296 LEU E N 1
ATOM 15883 C CA . LEU E 5 325 ? 228.218 254.439 357.269 1.00 319.80 296 LEU E CA 1
ATOM 15884 C C . LEU E 5 325 ? 229.237 254.802 358.336 1.00 319.80 296 LEU E C 1
ATOM 15885 O O . LEU E 5 325 ? 228.859 255.337 359.383 1.00 319.80 296 LEU E O 1
ATOM 15890 N N . GLU E 5 326 ? 230.517 254.507 358.100 1.00 311.21 297 GLU E N 1
ATOM 15891 C CA . GLU E 5 326 ? 231.562 254.951 359.014 1.00 311.21 297 GLU E CA 1
ATOM 15892 C C . GLU E 5 326 ? 231.586 256.471 359.130 1.00 311.21 297 GLU E C 1
ATOM 15893 O O . GLU E 5 326 ? 231.848 257.016 360.209 1.00 311.21 297 GLU E O 1
ATOM 15899 N N . SER E 5 327 ? 231.299 257.169 358.035 1.00 335.52 298 SER E N 1
ATOM 15900 C CA . SER E 5 327 ? 231.321 258.623 357.988 1.00 335.52 298 SER E CA 1
ATOM 15901 C C . SER E 5 327 ? 229.930 259.158 357.673 1.00 335.52 298 SER E C 1
ATOM 15902 O O . SER E 5 327 ? 229.098 258.472 357.072 1.00 335.52 298 SER E O 1
ATOM 15905 N N . LEU E 5 328 ? 229.684 260.404 358.087 1.00 329.57 299 LEU E N 1
ATOM 15906 C CA . LEU E 5 328 ? 228.413 261.052 357.775 1.00 329.57 299 LEU E CA 1
ATOM 15907 C C . LEU E 5 328 ? 228.382 261.510 356.323 1.00 329.57 299 LEU E C 1
ATOM 15908 O O . LEU E 5 328 ? 227.474 261.156 355.563 1.00 329.57 299 LEU E O 1
ATOM 15913 N N . ASP E 5 329 ? 229.370 262.305 355.921 1.00 327.22 300 ASP E N 1
ATOM 15914 C CA . ASP E 5 329 ? 229.481 262.797 354.556 1.00 327.22 300 ASP E CA 1
ATOM 15915 C C . ASP E 5 329 ? 230.799 262.309 353.977 1.00 327.22 300 ASP E C 1
ATOM 15916 O O . ASP E 5 329 ? 231.872 262.649 354.487 1.00 327.22 300 ASP E O 1
ATOM 15921 N N . SER E 5 330 ? 230.712 261.509 352.920 1.00 291.50 301 SER E N 1
ATOM 15922 C CA . SER E 5 330 ? 231.866 260.866 352.319 1.00 291.50 301 SER E CA 1
ATOM 15923 C C . SER E 5 330 ? 231.601 260.700 350.837 1.00 291.50 301 SER E C 1
ATOM 15924 O O . SER E 5 330 ? 230.464 260.420 350.441 1.00 291.50 301 SER E O 1
ATOM 15927 N N . PRO E 5 331 ? 232.622 260.860 349.994 1.00 288.35 302 PRO E N 1
ATOM 15928 C CA . PRO E 5 331 ? 232.434 260.581 348.564 1.00 288.35 302 PRO E CA 1
ATOM 15929 C C . PRO E 5 331 ? 231.942 259.177 348.305 1.00 288.35 302 PRO E C 1
ATOM 15930 O O . PRO E 5 331 ? 231.338 258.934 347.258 1.00 288.35 302 PRO E O 1
ATOM 15934 N N . LEU E 5 332 ? 232.181 258.244 349.226 1.00 283.03 303 LEU E N 1
ATOM 15935 C CA . LEU E 5 332 ? 231.564 256.929 349.124 1.00 283.03 303 LEU E CA 1
ATOM 15936 C C . LEU E 5 332 ? 230.052 257.019 349.252 1.00 283.03 303 LEU E C 1
ATOM 15937 O O . LEU E 5 332 ? 229.320 256.490 348.412 1.00 283.03 303 LEU E O 1
ATOM 15942 N N . LYS E 5 333 ? 229.562 257.660 350.315 1.00 277.58 304 LYS E N 1
ATOM 15943 C CA . LYS E 5 333 ? 228.118 257.774 350.485 1.00 277.58 304 LYS E CA 1
ATOM 15944 C C . LYS E 5 333 ? 227.509 258.637 349.394 1.00 277.58 304 LYS E C 1
ATOM 15945 O O . LYS E 5 333 ? 226.438 258.319 348.864 1.00 277.58 304 LYS E O 1
ATOM 15951 N N . ASN E 5 334 ? 228.174 259.738 349.052 1.00 273.31 305 ASN E N 1
ATOM 15952 C CA . ASN E 5 334 ? 227.723 260.545 347.928 1.00 273.31 305 ASN E CA 1
ATOM 15953 C C . ASN E 5 334 ? 227.610 259.695 346.675 1.00 273.31 305 ASN E C 1
ATOM 15954 O O . ASN E 5 334 ? 226.565 259.670 346.022 1.00 273.31 305 ASN E O 1
ATOM 15959 N N . LEU E 5 335 ? 228.674 258.966 346.348 1.00 253.88 306 LEU E N 1
ATOM 15960 C CA . LEU E 5 335 ? 228.697 258.158 345.139 1.00 253.88 306 LEU E CA 1
ATOM 15961 C C . LEU E 5 335 ? 227.627 257.081 345.170 1.00 253.88 306 LEU E C 1
ATOM 15962 O O . LEU E 5 335 ? 226.994 256.804 344.152 1.00 253.88 306 LEU E O 1
ATOM 15967 N N . VAL E 5 336 ? 227.411 256.455 346.324 1.00 257.68 307 VAL E N 1
ATOM 15968 C CA . VAL E 5 336 ? 226.447 255.364 346.382 1.00 257.68 307 VAL E CA 1
ATOM 15969 C C . VAL E 5 336 ? 225.030 255.907 346.273 1.00 257.68 307 VAL E C 1
ATOM 15970 O O . VAL E 5 336 ? 224.156 255.276 345.670 1.00 257.68 307 VAL E O 1
ATOM 15974 N N . SER E 5 337 ? 224.781 257.094 346.827 1.00 251.57 308 SER E N 1
ATOM 15975 C CA . SER E 5 337 ? 223.494 257.740 346.610 1.00 251.57 308 SER E CA 1
ATOM 15976 C C . SER E 5 337 ? 223.328 258.120 345.149 1.00 251.57 308 SER E C 1
ATOM 15977 O O . SER E 5 337 ? 222.228 258.021 344.594 1.00 251.57 308 SER E O 1
ATOM 15980 N N . VAL E 5 338 ? 224.407 258.586 344.522 1.00 235.10 309 VAL E N 1
ATOM 15981 C CA . VAL E 5 338 ? 224.405 258.774 343.078 1.00 235.10 309 VAL E CA 1
ATOM 15982 C C . VAL E 5 338 ? 223.986 257.496 342.384 1.00 235.10 309 VAL E C 1
ATOM 15983 O O . VAL E 5 338 ? 223.105 257.507 341.528 1.00 235.10 309 VAL E O 1
ATOM 15987 N N . ILE E 5 339 ? 224.620 256.381 342.733 1.00 251.02 310 ILE E N 1
ATOM 15988 C CA . ILE E 5 339 ? 224.322 255.121 342.065 1.00 251.02 310 ILE E CA 1
ATOM 15989 C C . ILE E 5 339 ? 222.872 254.738 342.285 1.00 251.02 310 ILE E C 1
ATOM 15990 O O . ILE E 5 339 ? 222.212 254.222 341.384 1.00 251.02 310 ILE E O 1
ATOM 15995 N N . ASN E 5 340 ? 222.350 254.990 343.481 1.00 262.86 311 ASN E N 1
ATOM 15996 C CA . ASN E 5 340 ? 220.962 254.641 343.747 1.00 262.86 311 ASN E CA 1
ATOM 15997 C C . ASN E 5 340 ? 220.021 255.489 342.908 1.00 262.86 311 ASN E C 1
ATOM 15998 O O . ASN E 5 340 ? 219.110 254.968 342.256 1.00 262.86 311 ASN E O 1
ATOM 16003 N N . ASN E 5 341 ? 220.207 256.808 342.947 1.00 242.44 312 ASN E N 1
ATOM 16004 C CA . ASN E 5 341 ? 219.411 257.695 342.111 1.00 242.44 312 ASN E CA 1
ATOM 16005 C C . ASN E 5 341 ? 219.531 257.309 340.647 1.00 242.44 312 ASN E C 1
ATOM 16006 O O . ASN E 5 341 ? 218.544 257.311 339.908 1.00 242.44 312 ASN E O 1
ATOM 16011 N N . LYS E 5 342 ? 220.734 256.953 340.221 1.00 249.83 313 LYS E N 1
ATOM 16012 C CA . LYS E 5 342 ? 220.981 256.628 338.828 1.00 249.83 313 LYS E CA 1
ATOM 16013 C C . LYS E 5 342 ? 220.292 255.330 338.451 1.00 249.83 313 LYS E C 1
ATOM 16014 O O . LYS E 5 342 ? 219.749 255.205 337.354 1.00 249.83 313 LYS E O 1
ATOM 16020 N N . LEU E 5 343 ? 220.292 254.360 339.359 1.00 256.60 314 LEU E N 1
ATOM 16021 C CA . LEU E 5 343 ? 219.605 253.102 339.113 1.00 256.60 314 LEU E CA 1
ATOM 16022 C C . LEU E 5 343 ? 218.102 253.315 339.080 1.00 256.60 314 LEU E C 1
ATOM 16023 O O . LEU E 5 343 ? 217.393 252.680 338.297 1.00 256.60 314 LEU E O 1
ATOM 16028 N N . THR E 5 344 ? 217.598 254.200 339.937 1.00 251.89 315 THR E N 1
ATOM 16029 C CA . THR E 5 344 ? 216.186 254.553 339.892 1.00 251.89 315 THR E CA 1
ATOM 16030 C C . THR E 5 344 ? 215.837 255.191 338.557 1.00 251.89 315 THR E C 1
ATOM 16031 O O . THR E 5 344 ? 214.840 254.834 337.920 1.00 251.89 315 THR E O 1
ATOM 16035 N N . ARG E 5 345 ? 216.655 256.145 338.121 1.00 243.25 316 ARG E N 1
ATOM 16036 C CA . ARG E 5 345 ? 216.478 256.741 336.805 1.00 243.25 316 ARG E CA 1
ATOM 16037 C C . ARG E 5 345 ? 216.629 255.705 335.708 1.00 243.25 316 ARG E C 1
ATOM 16038 O O . ARG E 5 345 ? 216.055 255.856 334.630 1.00 243.25 316 ARG E O 1
ATOM 16046 N N . LEU E 5 346 ? 217.402 254.655 335.960 1.00 256.00 317 LEU E N 1
ATOM 16047 C CA . LEU E 5 346 ? 217.511 253.563 335.005 1.00 256.00 317 LEU E CA 1
ATOM 16048 C C . LEU E 5 346 ? 216.202 252.803 334.907 1.00 256.00 317 LEU E C 1
ATOM 16049 O O . LEU E 5 346 ? 215.705 252.544 333.809 1.00 256.00 317 LEU E O 1
ATOM 16054 N N . VAL E 5 347 ? 215.634 252.429 336.052 1.00 259.45 318 VAL E N 1
ATOM 16055 C CA . VAL E 5 347 ? 214.314 251.806 336.059 1.00 259.45 318 VAL E CA 1
ATOM 16056 C C . VAL E 5 347 ? 213.318 252.693 335.332 1.00 259.45 318 VAL E C 1
ATOM 16057 O O . VAL E 5 347 ? 212.467 252.215 334.572 1.00 259.45 318 VAL E O 1
ATOM 16061 N N . ALA E 5 348 ? 213.420 254.003 335.547 1.00 267.74 319 ALA E N 1
ATOM 16062 C CA . ALA E 5 348 ? 212.462 254.929 334.958 1.00 267.74 319 ALA E CA 1
ATOM 16063 C C . ALA E 5 348 ? 212.641 255.022 333.448 1.00 267.74 319 ALA E C 1
ATOM 16064 O O . ALA E 5 348 ? 211.756 254.633 332.681 1.00 267.74 319 ALA E O 1
ATOM 16066 N N . LYS E 5 349 ? 213.798 255.517 333.006 1.00 276.43 320 LYS E N 1
ATOM 16067 C CA . LYS E 5 349 ? 214.074 255.682 331.584 1.00 276.43 320 LYS E CA 1
ATOM 16068 C C . LYS E 5 349 ? 213.899 254.373 330.831 1.00 276.43 320 LYS E C 1
ATOM 16069 O O . LYS E 5 349 ? 213.252 254.333 329.779 1.00 276.43 320 LYS E O 1
ATOM 16075 N N . SER E 5 350 ? 214.472 253.293 331.359 1.00 273.31 321 SER E N 1
ATOM 16076 C CA . SER E 5 350 ? 214.281 251.967 330.795 1.00 273.31 321 SER E CA 1
ATOM 16077 C C . SER E 5 350 ? 212.828 251.530 330.847 1.00 273.31 321 SER E C 1
ATOM 16078 O O . SER E 5 350 ? 212.418 250.697 330.032 1.00 273.31 321 SER E O 1
ATOM 16081 N N . GLU E 5 351 ? 212.053 252.063 331.791 1.00 268.72 322 GLU E N 1
ATOM 16082 C CA . GLU E 5 351 ? 210.623 251.787 331.874 1.00 268.72 322 GLU E CA 1
ATOM 16083 C C . GLU E 5 351 ? 210.366 250.302 332.091 1.00 268.72 322 GLU E C 1
ATOM 16084 O O . GLU E 5 351 ? 209.441 249.722 331.520 1.00 268.72 322 GLU E O 1
ATOM 16090 N N . VAL E 5 352 ? 211.192 249.676 332.922 1.00 267.13 323 VAL E N 1
ATOM 16091 C CA . VAL E 5 352 ? 211.131 248.235 333.121 1.00 267.13 323 VAL E CA 1
ATOM 16092 C C . VAL E 5 352 ? 210.160 247.917 334.244 1.00 267.13 323 VAL E C 1
ATOM 16093 O O . VAL E 5 352 ? 210.026 248.660 335.224 1.00 267.13 323 VAL E O 1
ATOM 16097 N N . THR E 5 353 ? 209.477 246.789 334.085 1.00 276.88 324 THR E N 1
ATOM 16098 C CA . THR E 5 353 ? 208.571 246.264 335.089 1.00 276.88 324 THR E CA 1
ATOM 16099 C C . THR E 5 353 ? 209.032 244.940 335.671 1.00 276.88 324 THR E C 1
ATOM 16100 O O . THR E 5 353 ? 208.890 244.738 336.882 1.00 276.88 324 THR E O 1
ATOM 16104 N N . ASN E 5 354 ? 209.580 244.042 334.847 1.00 270.87 325 ASN E N 1
ATOM 16105 C CA . ASN E 5 354 ? 210.083 242.757 335.318 1.00 270.87 325 ASN E CA 1
ATOM 16106 C C . ASN E 5 354 ? 210.972 242.894 336.541 1.00 270.87 325 ASN E C 1
ATOM 16107 O O . ASN E 5 354 ? 211.042 241.959 337.344 1.00 270.87 325 ASN E O 1
ATOM 16112 N N . TRP E 5 355 ? 211.647 244.026 336.700 1.00 249.38 326 TRP E N 1
ATOM 16113 C CA . TRP E 5 355 ? 212.380 244.299 337.921 1.00 249.38 326 TRP E CA 1
ATOM 16114 C C . TRP E 5 355 ? 212.172 245.756 338.282 1.00 249.38 326 TRP E C 1
ATOM 16115 O O . TRP E 5 355 ? 212.033 246.611 337.404 1.00 249.38 326 TRP E O 1
ATOM 16126 N N . THR E 5 356 ? 212.128 246.025 339.577 1.00 232.58 327 THR E N 1
ATOM 16127 C CA . THR E 5 356 ? 211.941 247.368 340.086 1.00 232.58 327 THR E CA 1
ATOM 16128 C C . THR E 5 356 ? 212.996 247.657 341.137 1.00 232.58 327 THR E C 1
ATOM 16129 O O . THR E 5 356 ? 213.532 246.748 341.776 1.00 232.58 327 THR E O 1
ATOM 16133 N N . HIS E 5 357 ? 213.288 248.939 341.306 1.00 255.48 328 HIS E N 1
ATOM 16134 C CA . HIS E 5 357 ? 214.259 249.370 342.301 1.00 255.48 328 HIS E CA 1
ATOM 16135 C C . HIS E 5 357 ? 213.778 250.723 342.809 1.00 255.48 328 HIS E C 1
ATOM 16136 O O . HIS E 5 357 ? 214.022 251.752 342.172 1.00 255.48 328 HIS E O 1
ATOM 16143 N N . SER E 5 358 ? 213.068 250.708 343.934 1.00 268.23 329 SER E N 1
ATOM 16144 C CA . SER E 5 358 ? 212.624 251.957 344.533 1.00 268.23 329 SER E CA 1
ATOM 16145 C C . SER E 5 358 ? 213.788 252.779 345.058 1.00 268.23 329 SER E C 1
ATOM 16146 O O . SER E 5 358 ? 213.665 254.001 345.186 1.00 268.23 329 SER E O 1
ATOM 16149 N N . GLY E 5 359 ? 214.906 252.135 345.377 1.00 278.27 330 GLY E N 1
ATOM 16150 C CA . GLY E 5 359 ? 216.026 252.828 345.972 1.00 278.27 330 GLY E CA 1
ATOM 16151 C C . GLY E 5 359 ? 215.757 253.241 347.399 1.00 278.27 330 GLY E C 1
ATOM 16152 O O . GLY E 5 359 ? 216.669 253.663 348.115 1.00 278.27 330 GLY E O 1
ATOM 16153 N N . LYS E 5 360 ? 214.492 253.125 347.813 1.00 299.29 331 LYS E N 1
ATOM 16154 C CA . LYS E 5 360 ? 214.106 253.489 349.169 1.00 299.29 331 LYS E CA 1
ATOM 16155 C C . LYS E 5 360 ? 214.975 252.782 350.196 1.00 299.29 331 LYS E C 1
ATOM 16156 O O . LYS E 5 360 ? 215.356 253.376 351.206 1.00 299.29 331 LYS E O 1
ATOM 16162 N N . GLU E 5 361 ? 215.310 251.516 349.948 1.00 296.83 332 GLU E N 1
ATOM 16163 C CA . GLU E 5 361 ? 216.160 250.785 350.881 1.00 296.83 332 GLU E CA 1
ATOM 16164 C C . GLU E 5 361 ? 217.539 251.427 350.989 1.00 296.83 332 GLU E C 1
ATOM 16165 O O . GLU E 5 361 ? 218.075 251.579 352.093 1.00 296.83 332 GLU E O 1
ATOM 16171 N N . ILE E 5 362 ? 218.126 251.814 349.855 1.00 284.47 333 ILE E N 1
ATOM 16172 C CA . ILE E 5 362 ? 219.427 252.468 349.897 1.00 284.47 333 ILE E CA 1
ATOM 16173 C C . ILE E 5 362 ? 219.314 253.819 350.580 1.00 284.47 333 ILE E C 1
ATOM 16174 O O . ILE E 5 362 ? 220.162 254.189 351.398 1.00 284.47 333 ILE E O 1
ATOM 16179 N N . GLN E 5 363 ? 218.273 254.580 350.244 1.00 296.54 334 GLN E N 1
ATOM 16180 C CA . GLN E 5 363 ? 218.037 255.849 350.918 1.00 296.54 334 GLN E CA 1
ATOM 16181 C C . GLN E 5 363 ? 217.976 255.664 352.428 1.00 296.54 334 GLN E C 1
ATOM 16182 O O . GLN E 5 363 ? 218.582 256.433 353.182 1.00 296.54 334 GLN E O 1
ATOM 16188 N N . ASP E 5 364 ? 217.274 254.630 352.885 1.00 296.72 335 ASP E N 1
ATOM 16189 C CA . ASP E 5 364 ? 217.109 254.411 354.314 1.00 296.72 335 ASP E CA 1
ATOM 16190 C C . ASP E 5 364 ? 218.415 253.994 354.971 1.00 296.72 335 ASP E C 1
ATOM 16191 O O . ASP E 5 364 ? 218.775 254.521 356.028 1.00 296.72 335 ASP E O 1
ATOM 16196 N N . LEU E 5 365 ? 219.133 253.048 354.367 1.00 297.55 336 LEU E N 1
ATOM 16197 C CA . LEU E 5 365 ? 220.398 252.626 354.952 1.00 297.55 336 LEU E CA 1
ATOM 16198 C C . LEU E 5 365 ? 221.391 253.779 354.994 1.00 297.55 336 LEU E C 1
ATOM 16199 O O . LEU E 5 365 ? 222.143 253.921 355.964 1.00 297.55 336 LEU E O 1
ATOM 16204 N N . LEU E 5 366 ? 221.406 254.614 353.957 1.00 290.69 337 LEU E N 1
ATOM 16205 C CA . LEU E 5 366 ? 222.213 255.822 354.005 1.00 290.69 337 LEU E CA 1
ATOM 16206 C C . LEU E 5 366 ? 221.768 256.741 355.127 1.00 290.69 337 LEU E C 1
ATOM 16207 O O . LEU E 5 366 ? 222.615 257.326 355.810 1.00 290.69 337 LEU E O 1
ATOM 16212 N N . MET E 5 367 ? 220.461 256.871 355.333 1.00 318.89 338 MET E N 1
ATOM 16213 C CA . MET E 5 367 ? 219.934 257.611 356.465 1.00 318.89 338 MET E CA 1
ATOM 16214 C C . MET E 5 367 ? 220.009 256.821 357.761 1.00 318.89 338 MET E C 1
ATOM 16215 O O . MET E 5 367 ? 219.738 257.381 358.829 1.00 318.89 338 MET E O 1
ATOM 16220 N N . ASN E 5 368 ? 220.391 255.546 357.700 1.00 316.68 339 ASN E N 1
ATOM 16221 C CA . ASN E 5 368 ? 220.502 254.748 358.913 1.00 316.68 339 ASN E CA 1
ATOM 16222 C C . ASN E 5 368 ? 221.795 255.089 359.636 1.00 316.68 339 ASN E C 1
ATOM 16223 O O . ASN E 5 368 ? 222.617 254.212 359.919 1.00 316.68 339 ASN E O 1
ATOM 16228 N N . LYS E 5 369 ? 221.970 256.371 359.940 1.00 320.92 340 LYS E N 1
ATOM 16229 C CA . LYS E 5 369 ? 223.136 256.869 360.646 1.00 320.92 340 LYS E CA 1
ATOM 16230 C C . LYS E 5 369 ? 222.933 256.927 362.152 1.00 320.92 340 LYS E C 1
ATOM 16231 O O . LYS E 5 369 ? 223.920 256.922 362.896 1.00 320.92 340 LYS E O 1
ATOM 16237 N N . GLN E 5 370 ? 221.688 256.960 362.617 1.00 313.28 341 GLN E N 1
ATOM 16238 C CA . GLN E 5 370 ? 221.398 257.144 364.030 1.00 313.28 341 GLN E CA 1
ATOM 16239 C C . GLN E 5 370 ? 221.601 255.884 364.854 1.00 313.28 341 GLN E C 1
ATOM 16240 O O . GLN E 5 370 ? 221.690 255.977 366.084 1.00 313.28 341 GLN E O 1
ATOM 16246 N N . LEU E 5 371 ? 221.675 254.713 364.224 1.00 304.93 342 LEU E N 1
ATOM 16247 C CA . LEU E 5 371 ? 221.899 253.496 364.996 1.00 304.93 342 LEU E CA 1
ATOM 16248 C C . LEU E 5 371 ? 223.386 253.186 365.120 1.00 304.93 342 LEU E C 1
ATOM 16249 O O . LEU E 5 371 ? 223.938 253.203 366.224 1.00 304.93 342 LEU E O 1
ATOM 16254 N N . TYR E 5 372 ? 224.038 252.888 363.994 1.00 305.91 343 TYR E N 1
ATOM 16255 C CA . TYR E 5 372 ? 225.485 252.701 363.914 1.00 305.91 343 TYR E CA 1
ATOM 16256 C C . TYR E 5 372 ? 225.959 251.551 364.797 1.00 305.91 343 TYR E C 1
ATOM 16257 O O . TYR E 5 372 ? 227.144 251.204 364.801 1.00 305.91 343 TYR E O 1
ATOM 16266 N N . TYR E 5 373 ? 225.036 250.933 365.527 1.00 321.65 344 TYR E N 1
ATOM 16267 C CA . TYR E 5 373 ? 225.380 249.891 366.481 1.00 321.65 344 TYR E CA 1
ATOM 16268 C C . TYR E 5 373 ? 224.467 248.699 366.255 1.00 321.65 344 TYR E C 1
ATOM 16269 O O . TYR E 5 373 ? 224.883 247.546 366.409 1.00 321.65 344 TYR E O 1
ATOM 16278 N N . ASN E 5 374 ? 223.211 248.983 365.899 1.00 326.84 345 ASN E N 1
ATOM 16279 C CA . ASN E 5 374 ? 222.299 247.920 365.499 1.00 326.84 345 ASN E CA 1
ATOM 16280 C C . ASN E 5 374 ? 222.892 247.086 364.378 1.00 326.84 345 ASN E C 1
ATOM 16281 O O . ASN E 5 374 ? 222.741 245.864 364.372 1.00 326.84 345 ASN E O 1
ATOM 16286 N N . LEU E 5 375 ? 223.577 247.723 363.428 1.00 313.97 346 LEU E N 1
ATOM 16287 C CA . LEU E 5 375 ? 224.296 246.967 362.410 1.00 313.97 346 LEU E CA 1
ATOM 16288 C C . LEU E 5 375 ? 225.396 246.119 363.033 1.00 313.97 346 LEU E C 1
ATOM 16289 O O . LEU E 5 375 ? 225.527 244.931 362.720 1.00 313.97 346 LEU E O 1
ATOM 16294 N N . LEU E 5 376 ? 226.204 246.717 363.911 1.00 311.51 347 LEU E N 1
ATOM 16295 C CA . LEU E 5 376 ? 227.248 245.958 364.588 1.00 311.51 347 LEU E CA 1
ATOM 16296 C C . LEU E 5 376 ? 226.654 244.861 365.456 1.00 311.51 347 LEU E C 1
ATOM 16297 O O . LEU E 5 376 ? 227.173 243.741 365.496 1.00 311.51 347 LEU E O 1
ATOM 16302 N N . LEU E 5 377 ? 225.571 245.168 366.171 1.00 319.70 348 LEU E N 1
ATOM 16303 C CA . LEU E 5 377 ? 224.930 244.147 366.988 1.00 319.70 348 LEU E CA 1
ATOM 16304 C C . LEU E 5 377 ? 224.402 243.013 366.124 1.00 319.70 348 LEU E C 1
ATOM 16305 O O . LEU E 5 377 ? 224.440 241.849 366.525 1.00 319.70 348 LEU E O 1
ATOM 16310 N N . ASP E 5 378 ? 223.911 243.337 364.930 1.00 331.01 349 ASP E N 1
ATOM 16311 C CA . ASP E 5 378 ? 223.415 242.309 364.024 1.00 331.01 349 ASP E CA 1
ATOM 16312 C C . ASP E 5 378 ? 224.554 241.470 363.470 1.00 331.01 349 ASP E C 1
ATOM 16313 O O . ASP E 5 378 ? 224.403 240.262 363.275 1.00 331.01 349 ASP E O 1
ATOM 16318 N N . LYS E 5 379 ? 225.702 242.091 363.208 1.00 309.34 350 LYS E N 1
ATOM 16319 C CA . LYS E 5 379 ? 226.870 241.313 362.817 1.00 309.34 350 LYS E CA 1
ATOM 16320 C C . LYS E 5 379 ? 227.313 240.402 363.951 1.00 309.34 350 LYS E C 1
ATOM 16321 O O . LYS E 5 379 ? 227.737 239.265 363.720 1.00 309.34 350 LYS E O 1
ATOM 16327 N N . VAL E 5 380 ? 227.219 240.887 365.187 1.00 308.58 351 VAL E N 1
ATOM 16328 C CA . VAL E 5 380 ? 227.535 240.055 366.341 1.00 308.58 351 VAL E CA 1
ATOM 16329 C C . VAL E 5 380 ? 226.553 238.896 366.438 1.00 308.58 351 VAL E C 1
ATOM 16330 O O . VAL E 5 380 ? 226.934 237.756 366.728 1.00 308.58 351 VAL E O 1
ATOM 16334 N N . LEU E 5 381 ? 225.272 239.179 366.211 1.00 315.86 352 LEU E N 1
ATOM 16335 C CA . LEU E 5 381 ? 224.259 238.135 366.137 1.00 315.86 352 LEU E CA 1
ATOM 16336 C C . LEU E 5 381 ? 224.607 237.104 365.078 1.00 315.86 352 LEU E C 1
ATOM 16337 O O . LEU E 5 381 ? 224.468 235.901 365.307 1.00 315.86 352 LEU E O 1
ATOM 16342 N N . GLU E 5 382 ? 225.029 237.563 363.901 1.00 313.46 353 GLU E N 1
ATOM 16343 C CA . GLU E 5 382 ? 225.395 236.644 362.830 1.00 313.46 353 GLU E CA 1
ATOM 16344 C C . GLU E 5 382 ? 226.573 235.780 363.246 1.00 313.46 353 GLU E C 1
ATOM 16345 O O . GLU E 5 382 ? 226.587 234.569 363.006 1.00 313.46 353 GLU E O 1
ATOM 16351 N N . SER E 5 383 ? 227.579 236.395 363.864 1.00 314.96 354 SER E N 1
ATOM 16352 C CA . SER E 5 383 ? 228.712 235.632 364.366 1.00 314.96 354 SER E CA 1
ATOM 16353 C C . SER E 5 383 ? 228.254 234.574 365.355 1.00 314.96 354 SER E C 1
ATOM 16354 O O . SER E 5 383 ? 228.677 233.419 365.277 1.00 314.96 354 SER E O 1
ATOM 16357 N N . HIS E 5 384 ? 227.371 234.945 366.279 1.00 310.95 355 HIS E N 1
ATOM 16358 C CA . HIS E 5 384 ? 226.969 234.017 367.328 1.00 310.95 355 HIS E CA 1
ATOM 16359 C C . HIS E 5 384 ? 226.089 232.903 366.781 1.00 310.95 355 HIS E C 1
ATOM 16360 O O . HIS E 5 384 ? 226.192 231.753 367.218 1.00 310.95 355 HIS E O 1
ATOM 16367 N N . ILE E 5 385 ? 225.231 233.215 365.810 1.00 316.99 356 ILE E N 1
ATOM 16368 C CA . ILE E 5 385 ? 224.378 232.178 365.249 1.00 316.99 356 ILE E CA 1
ATOM 16369 C C . ILE E 5 385 ? 225.193 231.256 364.358 1.00 316.99 356 ILE E C 1
ATOM 16370 O O . ILE E 5 385 ? 224.969 230.044 364.341 1.00 316.99 356 ILE E O 1
ATOM 16375 N N . SER E 5 386 ? 226.142 231.803 363.599 1.00 309.56 357 SER E N 1
ATOM 16376 C CA . SER E 5 386 ? 227.064 230.959 362.855 1.00 309.56 357 SER E CA 1
ATOM 16377 C C . SER E 5 386 ? 227.875 230.088 363.801 1.00 309.56 357 SER E C 1
ATOM 16378 O O . SER E 5 386 ? 228.136 228.916 363.511 1.00 309.56 357 SER E O 1
ATOM 16381 N N . GLU E 5 387 ? 228.257 230.645 364.949 1.00 311.32 358 GLU E N 1
ATOM 16382 C CA . GLU E 5 387 ? 228.975 229.884 365.960 1.00 311.32 358 GLU E CA 1
ATOM 16383 C C . GLU E 5 387 ? 228.137 228.720 366.461 1.00 311.32 358 GLU E C 1
ATOM 16384 O O . GLU E 5 387 ? 228.612 227.585 366.535 1.00 311.32 358 GLU E O 1
ATOM 16390 N N . ILE E 5 388 ? 226.878 228.986 366.807 1.00 322.66 359 ILE E N 1
ATOM 16391 C CA . ILE E 5 388 ? 226.029 227.942 367.370 1.00 322.66 359 ILE E CA 1
ATOM 16392 C C . ILE E 5 388 ? 225.711 226.899 366.299 1.00 322.66 359 ILE E C 1
ATOM 16393 O O . ILE E 5 388 ? 225.620 225.692 366.578 1.00 322.66 359 ILE E O 1
ATOM 16398 N N . ARG E 5 389 ? 225.586 227.345 365.046 1.00 304.27 360 ARG E N 1
ATOM 16399 C CA . ARG E 5 389 ? 225.375 226.425 363.937 1.00 304.27 360 ARG E CA 1
ATOM 16400 C C . ARG E 5 389 ? 226.562 225.490 363.784 1.00 304.27 360 ARG E C 1
ATOM 16401 O O . ARG E 5 389 ? 226.405 224.265 363.766 1.00 304.27 360 ARG E O 1
ATOM 16409 N N . SER E 5 390 ? 227.763 226.059 363.669 1.00 319.29 361 SER E N 1
ATOM 16410 C CA . SER E 5 390 ? 228.975 225.252 363.648 1.00 319.29 361 SER E CA 1
ATOM 16411 C C . SER E 5 390 ? 229.050 224.334 364.855 1.00 319.29 361 SER E C 1
ATOM 16412 O O . SER E 5 390 ? 229.544 223.206 364.750 1.00 319.29 361 SER E O 1
ATOM 16415 N N . ILE E 5 391 ? 228.577 224.808 366.008 1.00 322.10 362 ILE E N 1
ATOM 16416 C CA . ILE E 5 391 ? 228.520 223.973 367.202 1.00 322.10 362 ILE E CA 1
ATOM 16417 C C . ILE E 5 391 ? 227.728 222.710 366.914 1.00 322.10 362 ILE E C 1
ATOM 16418 O O . ILE E 5 391 ? 228.142 221.599 367.266 1.00 322.10 362 ILE E O 1
ATOM 16423 N N . PHE E 5 392 ? 226.583 222.855 366.249 1.00 356.78 363 PHE E N 1
ATOM 16424 C CA . PHE E 5 392 ? 225.846 221.655 365.870 1.00 356.78 363 PHE E CA 1
ATOM 16425 C C . PHE E 5 392 ? 226.494 220.938 364.693 1.00 356.78 363 PHE E C 1
ATOM 16426 O O . PHE E 5 392 ? 226.237 219.748 364.477 1.00 356.78 363 PHE E O 1
ATOM 16434 N N . GLU E 5 393 ? 227.342 221.630 363.933 1.00 342.82 364 GLU E N 1
ATOM 16435 C CA . GLU E 5 393 ? 227.978 221.027 362.766 1.00 342.82 364 GLU E CA 1
ATOM 16436 C C . GLU E 5 393 ? 229.154 220.127 363.118 1.00 342.82 364 GLU E C 1
ATOM 16437 O O . GLU E 5 393 ? 229.855 219.680 362.205 1.00 342.82 364 GLU E O 1
ATOM 16443 N N . ASP E 5 394 ? 229.389 219.854 364.393 1.00 374.88 365 ASP E N 1
ATOM 16444 C CA . ASP E 5 394 ? 230.521 219.034 364.802 1.00 374.88 365 ASP E CA 1
ATOM 16445 C C . ASP E 5 394 ? 230.324 217.589 364.351 1.00 374.88 365 ASP E C 1
ATOM 16446 O O . ASP E 5 394 ? 229.360 216.939 364.784 1.00 374.88 365 ASP E O 1
ATOM 16451 N N . PRO E 5 395 ? 231.199 217.049 363.495 1.00 369.38 366 PRO E N 1
ATOM 16452 C CA . PRO E 5 395 ? 231.032 215.650 363.072 1.00 369.38 366 PRO E CA 1
ATOM 16453 C C . PRO E 5 395 ? 231.336 214.653 364.172 1.00 369.38 366 PRO E C 1
ATOM 16454 O O . PRO E 5 395 ? 230.760 213.559 364.178 1.00 369.38 366 PRO E O 1
ATOM 16458 N N . LYS E 5 396 ? 232.228 214.994 365.101 1.00 362.84 367 LYS E N 1
ATOM 16459 C CA . LYS E 5 396 ? 232.584 214.076 366.172 1.00 362.84 367 LYS E CA 1
ATOM 16460 C C . LYS E 5 396 ? 231.492 213.948 367.224 1.00 362.84 367 LYS E C 1
ATOM 16461 O O . LYS E 5 396 ? 231.523 212.998 368.013 1.00 362.84 367 LYS E O 1
ATOM 16467 N N . LYS E 5 397 ? 230.538 214.880 367.254 1.00 367.53 368 LYS E N 1
ATOM 16468 C CA . LYS E 5 397 ? 229.413 214.857 368.186 1.00 367.53 368 LYS E CA 1
ATOM 16469 C C . LYS E 5 397 ? 229.859 214.818 369.640 1.00 367.53 368 LYS E C 1
ATOM 16470 O O . LYS E 5 397 ? 229.133 214.309 370.499 1.00 367.53 368 LYS E O 1
ATOM 16476 N N . SER E 5 398 ? 231.054 215.334 369.933 1.00 367.77 369 SER E N 1
ATOM 16477 C CA . SER E 5 398 ? 231.527 215.356 371.312 1.00 367.77 369 SER E CA 1
ATOM 16478 C C . SER E 5 398 ? 230.596 216.160 372.209 1.00 367.77 369 SER E C 1
ATOM 16479 O O . SER E 5 398 ? 230.531 215.913 373.418 1.00 367.77 369 SER E O 1
ATOM 16482 N N . TRP E 5 399 ? 229.874 217.124 371.639 1.00 366.45 370 TRP E N 1
ATOM 16483 C CA . TRP E 5 399 ? 228.858 217.835 372.402 1.00 366.45 370 TRP E CA 1
ATOM 16484 C C . TRP E 5 399 ? 227.729 216.914 372.834 1.00 366.45 370 TRP E C 1
ATOM 16485 O O . TRP E 5 399 ? 227.134 217.137 373.893 1.00 366.45 370 TRP E O 1
ATOM 16496 N N . GLN E 5 400 ? 227.425 215.884 372.043 1.00 365.37 371 GLN E N 1
ATOM 16497 C CA . GLN E 5 400 ? 226.415 214.910 372.434 1.00 365.37 371 GLN E CA 1
ATOM 16498 C C . GLN E 5 400 ? 226.840 214.075 373.630 1.00 365.37 371 GLN E C 1
ATOM 16499 O O . GLN E 5 400 ? 225.990 213.416 374.239 1.00 365.37 371 GLN E O 1
ATOM 16505 N N . ASN E 5 401 ? 228.128 214.073 373.969 1.00 370.15 372 ASN E N 1
ATOM 16506 C CA . ASN E 5 401 ? 228.573 213.370 375.163 1.00 370.15 372 ASN E CA 1
ATOM 16507 C C . ASN E 5 401 ? 227.902 213.968 376.388 1.00 370.15 372 ASN E C 1
ATOM 16508 O O . ASN E 5 401 ? 228.172 215.110 376.771 1.00 370.15 372 ASN E O 1
ATOM 16513 N N . LEU E 5 402 ? 227.015 213.191 376.990 1.00 367.88 373 LEU E N 1
ATOM 16514 C CA . LEU E 5 402 ? 226.222 213.654 378.113 1.00 367.88 373 LEU E CA 1
ATOM 16515 C C . LEU E 5 402 ? 226.897 213.292 379.428 1.00 367.88 373 LEU E C 1
ATOM 16516 O O . LEU E 5 402 ? 227.365 212.166 379.620 1.00 367.88 373 LEU E O 1
ATOM 16521 N N . GLU E 5 403 ? 226.960 214.275 380.321 1.00 379.01 374 GLU E N 1
ATOM 16522 C CA . GLU E 5 403 ? 227.673 214.183 381.586 1.00 379.01 374 GLU E CA 1
ATOM 16523 C C . GLU E 5 403 ? 226.666 214.284 382.717 1.00 379.01 374 GLU E C 1
ATOM 16524 O O . GLU E 5 403 ? 225.777 215.139 382.682 1.00 379.01 374 GLU E O 1
ATOM 16530 N N . VAL E 5 404 ? 226.787 213.404 383.702 1.00 370.44 375 VAL E N 1
ATOM 16531 C CA . VAL E 5 404 ? 225.856 213.399 384.823 1.00 370.44 375 VAL E CA 1
ATOM 16532 C C . VAL E 5 404 ? 226.267 214.483 385.812 1.00 370.44 375 VAL E C 1
ATOM 16533 O O . VAL E 5 404 ? 227.333 214.406 386.432 1.00 370.44 375 VAL E O 1
ATOM 16537 N N . VAL E 5 405 ? 225.424 215.505 385.948 1.00 366.61 376 VAL E N 1
ATOM 16538 C CA . VAL E 5 405 ? 225.588 216.564 386.931 1.00 366.61 376 VAL E CA 1
ATOM 16539 C C . VAL E 5 405 ? 224.328 216.612 387.784 1.00 366.61 376 VAL E C 1
ATOM 16540 O O . VAL E 5 405 ? 223.217 216.374 387.307 1.00 366.61 376 VAL E O 1
ATOM 16544 N N . GLU E 5 406 ? 224.509 216.918 389.062 1.00 356.59 377 GLU E N 1
ATOM 16545 C CA . GLU E 5 406 ? 223.380 216.928 389.984 1.00 356.59 377 GLU E CA 1
ATOM 16546 C C . GLU E 5 406 ? 222.475 218.131 389.740 1.00 356.59 377 GLU E C 1
ATOM 16547 O O . GLU E 5 406 ? 222.839 219.267 390.042 1.00 356.59 377 GLU E O 1
ATOM 16553 N N . HIS E 5 518 ? 220.392 213.409 389.724 1.00 369.27 489 HIS E N 1
ATOM 16554 C CA . HIS E 5 518 ? 221.505 213.255 388.795 1.00 369.27 489 HIS E CA 1
ATOM 16555 C C . HIS E 5 518 ? 221.039 213.245 387.348 1.00 369.27 489 HIS E C 1
ATOM 16556 O O . HIS E 5 518 ? 220.470 212.270 386.862 1.00 369.27 489 HIS E O 1
ATOM 16563 N N . ILE E 5 519 ? 221.318 214.343 386.659 1.00 389.46 490 ILE E N 1
ATOM 16564 C CA . ILE E 5 519 ? 220.815 214.598 385.320 1.00 389.46 490 ILE E CA 1
ATOM 16565 C C . ILE E 5 519 ? 221.962 214.493 384.330 1.00 389.46 490 ILE E C 1
ATOM 16566 O O . ILE E 5 519 ? 223.006 215.125 384.510 1.00 389.46 490 ILE E O 1
ATOM 16571 N N . GLU E 5 520 ? 221.766 213.712 383.275 1.00 394.76 491 GLU E N 1
ATOM 16572 C CA . GLU E 5 520 ? 222.717 213.671 382.172 1.00 394.76 491 GLU E CA 1
ATOM 16573 C C . GLU E 5 520 ? 222.451 214.874 381.275 1.00 394.76 491 GLU E C 1
ATOM 16574 O O . GLU E 5 520 ? 221.343 215.041 380.757 1.00 394.76 491 GLU E O 1
ATOM 16580 N N . VAL E 5 521 ? 223.465 215.720 381.107 1.00 397.17 492 VAL E N 1
ATOM 16581 C CA . VAL E 5 521 ? 223.369 216.962 380.353 1.00 397.17 492 VAL E CA 1
ATOM 16582 C C . VAL E 5 521 ? 224.520 217.025 379.361 1.00 397.17 492 VAL E C 1
ATOM 16583 O O . VAL E 5 521 ? 225.676 216.782 379.721 1.00 397.17 492 VAL E O 1
ATOM 16587 N N . THR E 5 522 ? 224.204 217.368 378.116 1.00 379.35 493 THR E N 1
ATOM 16588 C CA . THR E 5 522 ? 225.218 217.464 377.080 1.00 379.35 493 THR E CA 1
ATOM 16589 C C . THR E 5 522 ? 226.114 218.677 377.318 1.00 379.35 493 THR E C 1
ATOM 16590 O O . THR E 5 522 ? 225.954 219.434 378.280 1.00 379.35 493 THR E O 1
ATOM 16594 N N . GLN E 5 523 ? 227.079 218.856 376.419 1.00 381.76 494 GLN E N 1
ATOM 16595 C CA . GLN E 5 523 ? 227.991 219.988 376.484 1.00 381.76 494 GLN E CA 1
ATOM 16596 C C . GLN E 5 523 ? 227.404 221.260 375.886 1.00 381.76 494 GLN E C 1
ATOM 16597 O O . GLN E 5 523 ? 228.006 222.329 376.037 1.00 381.76 494 GLN E O 1
ATOM 16603 N N . LEU E 5 524 ? 226.253 221.168 375.221 1.00 371.69 495 LEU E N 1
ATOM 16604 C CA . LEU E 5 524 ? 225.635 222.350 374.625 1.00 371.69 495 LEU E CA 1
ATOM 16605 C C . LEU E 5 524 ? 225.312 223.451 375.630 1.00 371.69 495 LEU E C 1
ATOM 16606 O O . LEU E 5 524 ? 225.448 224.633 375.265 1.00 371.69 495 LEU E O 1
ATOM 16611 N N . PRO E 5 525 ? 224.848 223.164 376.853 1.00 365.01 496 PRO E N 1
ATOM 16612 C CA . PRO E 5 525 ? 224.667 224.251 377.828 1.00 365.01 496 PRO E CA 1
ATOM 16613 C C . PRO E 5 525 ? 225.891 225.129 378.000 1.00 365.01 496 PRO E C 1
ATOM 16614 O O . PRO E 5 525 ? 225.768 226.359 378.055 1.00 365.01 496 PRO E O 1
ATOM 16618 N N . LYS E 5 526 ? 227.075 224.526 378.081 1.00 352.29 497 LYS E N 1
ATOM 16619 C CA . LYS E 5 526 ? 228.292 225.303 378.285 1.00 352.29 497 LYS E CA 1
ATOM 16620 C C . LYS E 5 526 ? 228.569 226.214 377.097 1.00 352.29 497 LYS E C 1
ATOM 16621 O O . LYS E 5 526 ? 228.919 227.388 377.272 1.00 352.29 497 LYS E O 1
ATOM 16627 N N . LEU E 5 527 ? 228.399 225.697 375.879 1.00 349.07 498 LEU E N 1
ATOM 16628 C CA . LEU E 5 527 ? 228.653 226.504 374.691 1.00 349.07 498 LEU E CA 1
ATOM 16629 C C . LEU E 5 527 ? 227.639 227.633 374.562 1.00 349.07 498 LEU E C 1
ATOM 16630 O O . LEU E 5 527 ? 227.994 228.750 374.170 1.00 349.07 498 LEU E O 1
ATOM 16635 N N . PHE E 5 528 ? 226.373 227.365 374.883 1.00 342.57 499 PHE E N 1
ATOM 16636 C CA . PHE E 5 528 ? 225.376 228.428 374.847 1.00 342.57 499 PHE E CA 1
ATOM 16637 C C . PHE E 5 528 ? 225.675 229.489 375.892 1.00 342.57 499 PHE E C 1
ATOM 16638 O O . PHE E 5 528 ? 225.530 230.689 375.631 1.00 342.57 499 PHE E O 1
ATOM 16646 N N . LEU E 5 529 ? 226.066 229.063 377.093 1.00 335.87 500 LEU E N 1
ATOM 16647 C CA . LEU E 5 529 ? 226.499 230.014 378.105 1.00 335.87 500 LEU E CA 1
ATOM 16648 C C . LEU E 5 529 ? 227.634 230.877 377.586 1.00 335.87 500 LEU E C 1
ATOM 16649 O O . LEU E 5 529 ? 227.617 232.096 377.757 1.00 335.87 500 LEU E O 1
ATOM 16654 N N . ALA E 5 530 ? 228.624 230.258 376.941 1.00 342.60 501 ALA E N 1
ATOM 16655 C CA . ALA E 5 530 ? 229.765 231.011 376.433 1.00 342.60 501 ALA E CA 1
ATOM 16656 C C . ALA E 5 530 ? 229.345 231.983 375.340 1.00 342.60 501 ALA E C 1
ATOM 16657 O O . ALA E 5 530 ? 229.872 233.098 375.250 1.00 342.60 501 ALA E O 1
ATOM 16659 N N . ILE E 5 531 ? 228.400 231.579 374.494 1.00 331.90 502 ILE E N 1
ATOM 16660 C CA . ILE E 5 531 ? 227.933 232.470 373.440 1.00 331.90 502 ILE E CA 1
ATOM 16661 C C . ILE E 5 531 ? 227.170 233.642 374.042 1.00 331.90 502 ILE E C 1
ATOM 16662 O O . ILE E 5 531 ? 227.285 234.782 373.577 1.00 331.90 502 ILE E O 1
ATOM 16667 N N . SER E 5 532 ? 226.405 233.388 375.104 1.00 333.53 503 SER E N 1
ATOM 16668 C CA . SER E 5 532 ? 225.741 234.472 375.818 1.00 333.53 503 SER E CA 1
ATOM 16669 C C . SER E 5 532 ? 226.754 235.401 376.473 1.00 333.53 503 SER E C 1
ATOM 16670 O O . SER E 5 532 ? 226.569 236.624 376.484 1.00 333.53 503 SER E O 1
ATOM 16673 N N . GLN E 5 533 ? 227.816 234.831 377.050 1.00 346.77 504 GLN E N 1
ATOM 16674 C CA . GLN E 5 533 ? 228.933 235.630 377.542 1.00 346.77 504 GLN E CA 1
ATOM 16675 C C . GLN E 5 533 ? 229.451 236.556 376.455 1.00 346.77 504 GLN E C 1
ATOM 16676 O O . GLN E 5 533 ? 229.570 237.768 376.661 1.00 346.77 504 GLN E O 1
ATOM 16682 N N . ASN E 5 534 ? 229.777 235.986 375.294 1.00 353.09 505 ASN E N 1
ATOM 16683 C CA . ASN E 5 534 ? 230.337 236.767 374.196 1.00 353.09 505 ASN E CA 1
ATOM 16684 C C . ASN E 5 534 ? 229.369 237.847 373.736 1.00 353.09 505 ASN E C 1
ATOM 16685 O O . ASN E 5 534 ? 229.789 238.947 373.361 1.00 353.09 505 ASN E O 1
ATOM 16690 N N . PHE E 5 535 ? 228.069 237.558 373.763 1.00 344.53 506 PHE E N 1
ATOM 16691 C CA . PHE E 5 535 ? 227.098 238.527 373.268 1.00 344.53 506 PHE E CA 1
ATOM 16692 C C . PHE E 5 535 ? 226.911 239.676 374.248 1.00 344.53 506 PHE E C 1
ATOM 16693 O O . PHE E 5 535 ? 226.911 240.847 373.853 1.00 344.53 506 PHE E O 1
ATOM 16701 N N . LYS E 5 536 ? 226.720 239.360 375.530 1.00 330.80 507 LYS E N 1
ATOM 16702 C CA . LYS E 5 536 ? 226.670 240.411 376.538 1.00 330.80 507 LYS E CA 1
ATOM 16703 C C . LYS E 5 536 ? 227.956 241.222 376.551 1.00 330.80 507 LYS E C 1
ATOM 16704 O O . LYS E 5 536 ? 227.927 242.430 376.810 1.00 330.80 507 LYS E O 1
ATOM 16710 N N . SER E 5 537 ? 229.090 240.578 376.270 1.00 362.63 508 SER E N 1
ATOM 16711 C CA . SER E 5 537 ? 230.356 241.290 376.158 1.00 362.63 508 SER E CA 1
ATOM 16712 C C . SER E 5 537 ? 230.358 242.220 374.955 1.00 362.63 508 SER E C 1
ATOM 16713 O O . SER E 5 537 ? 230.908 243.325 375.018 1.00 362.63 508 SER E O 1
ATOM 16716 N N . SER E 5 538 ? 229.758 241.783 373.848 1.00 357.39 509 SER E N 1
ATOM 16717 C CA . SER E 5 538 ? 229.683 242.630 372.666 1.00 357.39 509 SER E CA 1
ATOM 16718 C C . SER E 5 538 ? 228.792 243.837 372.909 1.00 357.39 509 SER E C 1
ATOM 16719 O O . SER E 5 538 ? 229.047 244.917 372.363 1.00 357.39 509 SER E O 1
ATOM 16722 N N . PHE E 5 539 ? 227.751 243.677 373.723 1.00 346.71 510 PHE E N 1
ATOM 16723 C CA . PHE E 5 539 ? 226.886 244.791 374.075 1.00 346.71 510 PHE E CA 1
ATOM 16724 C C . PHE E 5 539 ? 227.544 245.767 375.044 1.00 346.71 510 PHE E C 1
ATOM 16725 O O . PHE E 5 539 ? 226.996 246.852 375.269 1.00 346.71 510 PHE E O 1
ATOM 16733 N N . ALA E 5 540 ? 228.713 245.421 375.596 1.00 355.48 511 ALA E N 1
ATOM 16734 C CA . ALA E 5 540 ? 229.327 246.239 376.639 1.00 355.48 511 ALA E CA 1
ATOM 16735 C C . ALA E 5 540 ? 229.576 247.672 376.184 1.00 355.48 511 ALA E C 1
ATOM 16736 O O . ALA E 5 540 ? 229.062 248.608 376.804 1.00 355.48 511 ALA E O 1
ATOM 16738 N N . ASP E 5 541 ? 230.353 247.875 375.121 1.00 363.50 512 ASP E N 1
ATOM 16739 C CA . ASP E 5 541 ? 230.583 249.216 374.591 1.00 363.50 512 ASP E CA 1
ATOM 16740 C C . ASP E 5 541 ? 229.850 249.428 373.270 1.00 363.50 512 ASP E C 1
ATOM 16741 O O . ASP E 5 541 ? 230.334 250.115 372.369 1.00 363.50 512 ASP E O 1
ATOM 16746 N N . SER E 5 542 ? 228.669 248.837 373.149 1.00 334.77 513 SER E N 1
ATOM 16747 C CA . SER E 5 542 ? 227.752 249.152 372.070 1.00 334.77 513 SER E CA 1
ATOM 16748 C C . SER E 5 542 ? 226.700 250.112 372.597 1.00 334.77 513 SER E C 1
ATOM 16749 O O . SER E 5 542 ? 226.172 249.937 373.699 1.00 334.77 513 SER E O 1
ATOM 16752 N N . HIS E 5 543 ? 226.394 251.130 371.799 1.00 331.39 514 HIS E N 1
ATOM 16753 C CA . HIS E 5 543 ? 225.364 252.097 372.146 1.00 331.39 514 HIS E CA 1
ATOM 16754 C C . HIS E 5 543 ? 223.993 251.660 371.654 1.00 331.39 514 HIS E C 1
ATOM 16755 O O . HIS E 5 543 ? 223.130 252.499 371.381 1.00 331.39 514 HIS E O 1
ATOM 16762 N N . VAL E 5 544 ? 223.787 250.350 371.525 1.00 350.48 515 VAL E N 1
ATOM 16763 C CA . VAL E 5 544 ? 222.478 249.828 371.169 1.00 350.48 515 VAL E CA 1
ATOM 16764 C C . VAL E 5 544 ? 221.505 250.101 372.305 1.00 350.48 515 VAL E C 1
ATOM 16765 O O . VAL E 5 544 ? 221.865 250.032 373.489 1.00 350.48 515 VAL E O 1
ATOM 16769 N N . ASP E 5 545 ? 220.265 250.421 371.949 1.00 364.69 516 ASP E N 1
ATOM 16770 C CA . ASP E 5 545 ? 219.218 250.559 372.947 1.00 364.69 516 ASP E CA 1
ATOM 16771 C C . ASP E 5 545 ? 219.000 249.234 373.669 1.00 364.69 516 ASP E C 1
ATOM 16772 O O . ASP E 5 545 ? 219.156 248.153 373.095 1.00 364.69 516 ASP E O 1
ATOM 16777 N N . GLU E 5 546 ? 218.639 249.327 374.946 1.00 354.02 517 GLU E N 1
ATOM 16778 C CA . GLU E 5 546 ? 218.364 248.149 375.756 1.00 354.02 517 GLU E CA 1
ATOM 16779 C C . GLU E 5 546 ? 217.016 247.522 375.445 1.00 354.02 517 GLU E C 1
ATOM 16780 O O . GLU E 5 546 ? 216.630 246.550 376.104 1.00 354.02 517 GLU E O 1
ATOM 16786 N N . GLN E 5 547 ? 216.290 248.059 374.465 1.00 352.03 518 GLN E N 1
ATOM 16787 C CA . GLN E 5 547 ? 215.042 247.468 374.013 1.00 352.03 518 GLN E CA 1
ATOM 16788 C C . GLN E 5 547 ? 215.206 246.593 372.783 1.00 352.03 518 GLN E C 1
ATOM 16789 O O . GLN E 5 547 ? 214.352 245.737 372.535 1.00 352.03 518 GLN E O 1
ATOM 16795 N N . TYR E 5 548 ? 216.275 246.784 372.013 1.00 323.39 519 TYR E N 1
ATOM 16796 C CA . TYR E 5 548 ? 216.602 245.899 370.908 1.00 323.39 519 TYR E CA 1
ATOM 16797 C C . TYR E 5 548 ? 217.474 244.730 371.335 1.00 323.39 519 TYR E C 1
ATOM 16798 O O . TYR E 5 548 ? 217.393 243.660 370.721 1.00 323.39 519 TYR E O 1
ATOM 16807 N N . PHE E 5 549 ? 218.298 244.908 372.370 1.00 350.57 520 PHE E N 1
ATOM 16808 C CA . PHE E 5 549 ? 219.114 243.809 372.871 1.00 350.57 520 PHE E CA 1
ATOM 16809 C C . PHE E 5 549 ? 218.253 242.682 373.417 1.00 350.57 520 PHE E C 1
ATOM 16810 O O . PHE E 5 549 ? 218.568 241.509 373.210 1.00 350.57 520 PHE E O 1
ATOM 16818 N N . ALA E 5 550 ? 217.183 243.014 374.140 1.00 342.78 521 ALA E N 1
ATOM 16819 C CA . ALA E 5 550 ? 216.333 241.973 374.707 1.00 342.78 521 ALA E CA 1
ATOM 16820 C C . ALA E 5 550 ? 215.636 241.181 373.612 1.00 342.78 521 ALA E C 1
ATOM 16821 O O . ALA E 5 550 ? 215.559 239.949 373.678 1.00 342.78 521 ALA E O 1
ATOM 16823 N N . TYR E 5 551 ? 215.123 241.874 372.596 1.00 324.47 522 TYR E N 1
ATOM 16824 C CA . TYR E 5 551 ? 214.471 241.186 371.491 1.00 324.47 522 TYR E CA 1
ATOM 16825 C C . TYR E 5 551 ? 215.446 240.264 370.774 1.00 324.47 522 TYR E C 1
ATOM 16826 O O . TYR E 5 551 ? 215.133 239.103 370.499 1.00 324.47 522 TYR E O 1
ATOM 16835 N N . LYS E 5 552 ? 216.643 240.765 370.470 1.00 311.23 523 LYS E N 1
ATOM 16836 C CA . LYS E 5 552 ? 217.618 239.953 369.752 1.00 311.23 523 LYS E CA 1
ATOM 16837 C C . LYS E 5 552 ? 218.138 238.813 370.615 1.00 311.23 523 LYS E C 1
ATOM 16838 O O . LYS E 5 552 ? 218.461 237.736 370.106 1.00 311.23 523 LYS E O 1
ATOM 16844 N N . TYR E 5 553 ? 218.214 239.027 371.926 1.00 328.27 524 TYR E N 1
ATOM 16845 C CA . TYR E 5 553 ? 218.669 237.978 372.828 1.00 328.27 524 TYR E CA 1
ATOM 16846 C C . TYR E 5 553 ? 217.636 236.868 372.934 1.00 328.27 524 TYR E C 1
ATOM 16847 O O . TYR E 5 553 ? 217.983 235.682 372.906 1.00 328.27 524 TYR E O 1
ATOM 16856 N N . ASN E 5 554 ? 216.360 237.233 373.062 1.00 333.82 525 ASN E N 1
ATOM 16857 C CA . ASN E 5 554 ? 215.304 236.230 373.026 1.00 333.82 525 ASN E CA 1
ATOM 16858 C C . ASN E 5 554 ? 215.239 235.559 371.663 1.00 333.82 525 ASN E C 1
ATOM 16859 O O . ASN E 5 554 ? 214.859 234.391 371.559 1.00 333.82 525 ASN E O 1
ATOM 16864 N N . LEU E 5 555 ? 215.605 236.283 370.605 1.00 315.38 526 LEU E N 1
ATOM 16865 C CA . LEU E 5 555 ? 215.664 235.671 369.284 1.00 315.38 526 LEU E CA 1
ATOM 16866 C C . LEU E 5 555 ? 216.769 234.630 369.221 1.00 315.38 526 LEU E C 1
ATOM 16867 O O . LEU E 5 555 ? 216.577 233.548 368.662 1.00 315.38 526 LEU E O 1
ATOM 16872 N N . LEU E 5 556 ? 217.943 234.952 369.767 1.00 332.55 527 LEU E N 1
ATOM 16873 C CA . LEU E 5 556 ? 218.991 233.949 369.928 1.00 332.55 527 LEU E CA 1
ATOM 16874 C C . LEU E 5 556 ? 218.490 232.753 370.713 1.00 332.55 527 LEU E C 1
ATOM 16875 O O . LEU E 5 556 ? 218.701 231.607 370.315 1.00 332.55 527 LEU E O 1
ATOM 16880 N N . GLN E 5 557 ? 217.875 233.004 371.867 1.00 330.68 528 GLN E N 1
ATOM 16881 C CA . GLN E 5 557 ? 217.364 231.909 372.681 1.00 330.68 528 GLN E CA 1
ATOM 16882 C C . GLN E 5 557 ? 216.409 231.036 371.877 1.00 330.68 528 GLN E C 1
ATOM 16883 O O . GLN E 5 557 ? 216.558 229.811 371.833 1.00 330.68 528 GLN E O 1
ATOM 16889 N N . THR E 5 558 ? 215.436 231.661 371.213 1.00 332.65 529 THR E N 1
ATOM 16890 C CA . THR E 5 558 ? 214.438 230.920 370.453 1.00 332.65 529 THR E CA 1
ATOM 16891 C C . THR E 5 558 ? 215.078 230.139 369.317 1.00 332.65 529 THR E C 1
ATOM 16892 O O . THR E 5 558 ? 214.816 228.942 369.152 1.00 332.65 529 THR E O 1
ATOM 16896 N N . SER E 5 559 ? 215.907 230.805 368.514 1.00 320.93 530 SER E N 1
ATOM 16897 C CA . SER E 5 559 ? 216.588 230.140 367.413 1.00 320.93 530 SER E CA 1
ATOM 16898 C C . SER E 5 559 ? 217.418 228.971 367.914 1.00 320.93 530 SER E C 1
ATOM 16899 O O . SER E 5 559 ? 217.371 227.883 367.341 1.00 320.93 530 SER E O 1
ATOM 16902 N N . TYR E 5 560 ? 218.172 229.179 368.991 1.00 342.69 531 TYR E N 1
ATOM 16903 C CA . TYR E 5 560 ? 219.049 228.146 369.515 1.00 342.69 531 TYR E CA 1
ATOM 16904 C C . TYR E 5 560 ? 218.250 226.947 369.993 1.00 342.69 531 TYR E C 1
ATOM 16905 O O . TYR E 5 560 ? 218.581 225.802 369.676 1.00 342.69 531 TYR E O 1
ATOM 16914 N N . MET E 5 561 ? 217.197 227.192 370.772 1.00 348.05 532 MET E N 1
ATOM 16915 C CA . MET E 5 561 ? 216.361 226.095 371.239 1.00 348.05 532 MET E CA 1
ATOM 16916 C C . MET E 5 561 ? 215.703 225.372 370.075 1.00 348.05 532 MET E C 1
ATOM 16917 O O . MET E 5 561 ? 215.527 224.152 370.121 1.00 348.05 532 MET E O 1
ATOM 16922 N N . ALA E 5 562 ? 215.332 226.103 369.023 1.00 321.41 533 ALA E N 1
ATOM 16923 C CA . ALA E 5 562 ? 214.768 225.449 367.850 1.00 321.41 533 ALA E CA 1
ATOM 16924 C C . ALA E 5 562 ? 215.810 224.575 367.169 1.00 321.41 533 ALA E C 1
ATOM 16925 O O . ALA E 5 562 ? 215.516 223.446 366.759 1.00 321.41 533 ALA E O 1
ATOM 16927 N N . MET E 5 563 ? 217.030 225.093 367.032 1.00 325.71 534 MET E N 1
ATOM 16928 C CA . MET E 5 563 ? 218.150 224.294 366.549 1.00 325.71 534 MET E CA 1
ATOM 16929 C C . MET E 5 563 ? 218.264 222.999 367.337 1.00 325.71 534 MET E C 1
ATOM 16930 O O . MET E 5 563 ? 218.271 221.905 366.764 1.00 325.71 534 MET E O 1
ATOM 16935 N N . CYS E 5 564 ? 218.332 223.111 368.664 1.00 361.28 535 CYS E N 1
ATOM 16936 C CA . CYS E 5 564 ? 218.525 221.932 369.502 1.00 361.28 535 CYS E CA 1
ATOM 16937 C C . CYS E 5 564 ? 217.367 220.951 369.359 1.00 361.28 535 CYS E C 1
ATOM 16938 O O . CYS E 5 564 ? 217.585 219.743 369.219 1.00 361.28 535 CYS E O 1
ATOM 16941 N N . THR E 5 565 ? 216.130 221.448 369.410 1.00 343.35 536 THR E N 1
ATOM 16942 C CA . THR E 5 565 ? 214.976 220.574 369.237 1.00 343.35 536 THR E CA 1
ATOM 16943 C C . THR E 5 565 ? 215.039 219.845 367.904 1.00 343.35 536 THR E C 1
ATOM 16944 O O . THR E 5 565 ? 214.725 218.651 367.824 1.00 343.35 536 THR E O 1
ATOM 16948 N N . ALA E 5 566 ? 215.446 220.546 366.844 1.00 325.01 537 ALA E N 1
ATOM 16949 C CA . ALA E 5 566 ? 215.673 219.880 365.569 1.00 325.01 537 ALA E CA 1
ATOM 16950 C C . ALA E 5 566 ? 216.750 218.817 365.694 1.00 325.01 537 ALA E C 1
ATOM 16951 O O . ALA E 5 566 ? 216.666 217.764 365.053 1.00 325.01 537 ALA E O 1
ATOM 16953 N N . ASN E 5 567 ? 217.763 219.073 366.513 1.00 327.75 538 ASN E N 1
ATOM 16954 C CA . ASN E 5 567 ? 218.792 218.092 366.805 1.00 327.75 538 ASN E CA 1
ATOM 16955 C C . ASN E 5 567 ? 218.402 217.146 367.929 1.00 327.75 538 ASN E C 1
ATOM 16956 O O . ASN E 5 567 ? 219.157 216.215 368.222 1.00 327.75 538 ASN E O 1
ATOM 16961 N N . PHE E 5 568 ? 217.255 217.363 368.563 1.00 334.18 539 PHE E N 1
ATOM 16962 C CA . PHE E 5 568 ? 216.772 216.504 369.636 1.00 334.18 539 PHE E CA 1
ATOM 16963 C C . PHE E 5 568 ? 215.372 216.007 369.324 1.00 334.18 539 PHE E C 1
ATOM 16964 O O . PHE E 5 568 ? 214.464 216.074 370.157 1.00 334.18 539 PHE E O 1
ATOM 16972 N N . SER E 5 569 ? 215.184 215.502 368.103 1.00 311.16 540 SER E N 1
ATOM 16973 C CA . SER E 5 569 ? 213.865 215.049 367.671 1.00 311.16 540 SER E CA 1
ATOM 16974 C C . SER E 5 569 ? 213.377 213.874 368.507 1.00 311.16 540 SER E C 1
ATOM 16975 O O . SER E 5 569 ? 212.170 213.713 368.723 1.00 311.16 540 SER E O 1
ATOM 16978 N N . HIS E 5 570 ? 214.297 213.043 368.988 1.00 298.24 541 HIS E N 1
ATOM 16979 C CA . HIS E 5 570 ? 213.937 211.828 369.700 1.00 298.24 541 HIS E CA 1
ATOM 16980 C C . HIS E 5 570 ? 214.324 211.857 371.169 1.00 298.24 541 HIS E C 1
ATOM 16981 O O . HIS E 5 570 ? 213.643 211.227 371.984 1.00 298.24 541 HIS E O 1
ATOM 16988 N N . ASN E 5 571 ? 215.386 212.565 371.526 1.00 327.59 542 ASN E N 1
ATOM 16989 C CA . ASN E 5 571 ? 215.818 212.679 372.910 1.00 327.59 542 ASN E CA 1
ATOM 16990 C C . ASN E 5 571 ? 215.365 214.003 373.492 1.00 327.59 542 ASN E C 1
ATOM 16991 O O . ASN E 5 571 ? 216.077 214.640 374.273 1.00 327.59 542 ASN E O 1
ATOM 16996 N N . TRP E 5 572 ? 214.168 214.439 373.097 1.00 356.07 543 TRP E N 1
ATOM 16997 C CA . TRP E 5 572 ? 213.659 215.742 373.502 1.00 356.07 543 TRP E CA 1
ATOM 16998 C C . TRP E 5 572 ? 213.656 215.926 375.010 1.00 356.07 543 TRP E C 1
ATOM 16999 O O . TRP E 5 572 ? 213.833 217.052 375.482 1.00 356.07 543 TRP E O 1
ATOM 17010 N N . CYS E 5 573 ? 213.445 214.859 375.778 1.00 361.90 544 CYS E N 1
ATOM 17011 C CA . CYS E 5 573 ? 213.473 215.005 377.227 1.00 361.90 544 CYS E CA 1
ATOM 17012 C C . CYS E 5 573 ? 214.886 215.278 377.723 1.00 361.90 544 CYS E C 1
ATOM 17013 O O . CYS E 5 573 ? 215.072 215.996 378.711 1.00 361.90 544 CYS E O 1
ATOM 17016 N N . GLN E 5 574 ? 215.896 214.730 377.046 1.00 381.38 545 GLN E N 1
ATOM 17017 C CA . GLN E 5 574 ? 217.269 215.105 377.369 1.00 381.38 545 GLN E CA 1
ATOM 17018 C C . GLN E 5 574 ? 217.500 216.585 377.115 1.00 381.38 545 GLN E C 1
ATOM 17019 O O . GLN E 5 574 ? 218.145 217.268 377.916 1.00 381.38 545 GLN E O 1
ATOM 17025 N N . LEU E 5 575 ? 216.983 217.099 376.001 1.00 375.74 546 LEU E N 1
ATOM 17026 C CA . LEU E 5 575 ? 217.049 218.534 375.759 1.00 375.74 546 LEU E CA 1
ATOM 17027 C C . LEU E 5 575 ? 216.337 219.304 376.861 1.00 375.74 546 LEU E C 1
ATOM 17028 O O . LEU E 5 575 ? 216.823 220.344 377.321 1.00 375.74 546 LEU E O 1
ATOM 17033 N N . TYR E 5 576 ? 215.177 218.808 377.289 1.00 379.26 547 TYR E N 1
ATOM 17034 C CA . TYR E 5 576 ? 214.413 219.489 378.324 1.00 379.26 547 TYR E CA 1
ATOM 17035 C C . TYR E 5 576 ? 215.199 219.559 379.621 1.00 379.26 547 TYR E C 1
ATOM 17036 O O . TYR E 5 576 ? 215.218 220.593 380.293 1.00 379.26 547 TYR E O 1
ATOM 17045 N N . VAL E 5 577 ? 215.862 218.464 379.987 1.00 387.28 548 VAL E N 1
ATOM 17046 C CA . VAL E 5 577 ? 216.605 218.450 381.242 1.00 387.28 548 VAL E CA 1
ATOM 17047 C C . VAL E 5 577 ? 217.880 219.275 381.120 1.00 387.28 548 VAL E C 1
ATOM 17048 O O . VAL E 5 577 ? 218.302 219.927 382.081 1.00 387.28 548 VAL E O 1
ATOM 17052 N N . ASP E 5 578 ? 218.496 219.293 379.937 1.00 388.10 549 ASP E N 1
ATOM 17053 C CA . ASP E 5 578 ? 219.654 220.154 379.733 1.00 388.10 549 ASP E CA 1
ATOM 17054 C C . ASP E 5 578 ? 219.276 221.616 379.886 1.00 388.10 549 ASP E C 1
ATOM 17055 O O . ASP E 5 578 ? 219.991 222.392 380.530 1.00 388.10 549 ASP E O 1
ATOM 17060 N N . MET E 5 579 ? 218.141 222.012 379.315 1.00 393.07 550 MET E N 1
ATOM 17061 C CA . MET E 5 579 ? 217.730 223.403 379.440 1.00 393.07 550 MET E CA 1
ATOM 17062 C C . MET E 5 579 ? 217.191 223.714 380.827 1.00 393.07 550 MET E C 1
ATOM 17063 O O . MET E 5 579 ? 217.297 224.855 381.280 1.00 393.07 550 MET E O 1
ATOM 17068 N N . ARG E 5 580 ? 216.608 222.736 381.516 1.00 399.95 551 ARG E N 1
ATOM 17069 C CA . ARG E 5 580 ? 216.280 222.952 382.919 1.00 399.95 551 ARG E CA 1
ATOM 17070 C C . ARG E 5 580 ? 217.545 223.197 383.726 1.00 399.95 551 ARG E C 1
ATOM 17071 O O . ARG E 5 580 ? 217.578 224.070 384.600 1.00 399.95 551 ARG E O 1
ATOM 17079 N N . TYR E 5 581 ? 218.604 222.442 383.432 1.00 395.70 552 TYR E N 1
ATOM 17080 C CA . TYR E 5 581 ? 219.890 222.683 384.070 1.00 395.70 552 TYR E CA 1
ATOM 17081 C C . TYR E 5 581 ? 220.420 224.068 383.729 1.00 395.70 552 TYR E C 1
ATOM 17082 O O . TYR E 5 581 ? 221.029 224.731 384.571 1.00 395.70 552 TYR E O 1
ATOM 17091 N N . LEU E 5 582 ? 220.219 224.508 382.487 1.00 388.74 553 LEU E N 1
ATOM 17092 C CA . LEU E 5 582 ? 220.626 225.856 382.098 1.00 388.74 553 LEU E CA 1
ATOM 17093 C C . LEU E 5 582 ? 219.862 226.914 382.883 1.00 388.74 553 LEU E C 1
ATOM 17094 O O . LEU E 5 582 ? 220.448 227.884 383.377 1.00 388.74 553 LEU E O 1
ATOM 17099 N N . ILE E 5 583 ? 218.542 226.754 382.983 1.00 379.49 554 ILE E N 1
ATOM 17100 C CA . ILE E 5 583 ? 217.725 227.672 383.769 1.00 379.49 554 ILE E CA 1
ATOM 17101 C C . ILE E 5 583 ? 218.216 227.708 385.207 1.00 379.49 554 ILE E C 1
ATOM 17102 O O . ILE E 5 583 ? 218.325 228.778 385.818 1.00 379.49 554 ILE E O 1
ATOM 17107 N N . GLU E 5 584 ? 218.527 226.539 385.768 1.00 379.48 555 GLU E N 1
ATOM 17108 C CA . GLU E 5 584 ? 219.116 226.491 387.100 1.00 379.48 555 GLU E CA 1
ATOM 17109 C C . GLU E 5 584 ? 220.474 227.177 387.127 1.00 379.48 555 GLU E C 1
ATOM 17110 O O . GLU E 5 584 ? 220.882 227.710 388.165 1.00 379.48 555 GLU E O 1
ATOM 17116 N N . ARG E 5 585 ? 221.182 227.179 385.999 1.00 380.91 556 ARG E N 1
ATOM 17117 C CA . ARG E 5 585 ? 222.455 227.877 385.905 1.00 380.91 556 ARG E CA 1
ATOM 17118 C C . ARG E 5 585 ? 222.261 229.358 385.623 1.00 380.91 556 ARG E C 1
ATOM 17119 O O . ARG E 5 585 ? 223.051 230.183 386.093 1.00 380.91 556 ARG E O 1
ATOM 17127 N N . ASP E 5 586 ? 221.226 229.711 384.864 1.00 388.53 557 ASP E N 1
ATOM 17128 C CA . ASP E 5 586 ? 220.943 231.107 384.538 1.00 388.53 557 ASP E CA 1
ATOM 17129 C C . ASP E 5 586 ? 219.428 231.276 384.529 1.00 388.53 557 ASP E C 1
ATOM 17130 O O . ASP E 5 586 ? 218.750 230.791 383.618 1.00 388.53 557 ASP E O 1
ATOM 17135 N N . GLU E 5 587 ? 218.901 231.963 385.543 1.00 357.23 558 GLU E N 1
ATOM 17136 C CA . GLU E 5 587 ? 217.468 232.221 385.603 1.00 357.23 558 GLU E CA 1
ATOM 17137 C C . GLU E 5 587 ? 217.036 233.377 384.712 1.00 357.23 558 GLU E C 1
ATOM 17138 O O . GLU E 5 587 ? 215.833 233.551 384.491 1.00 357.23 558 GLU E O 1
ATOM 17144 N N . LYS E 5 588 ? 217.977 234.163 384.195 1.00 340.64 559 LYS E N 1
ATOM 17145 C CA . LYS E 5 588 ? 217.661 235.269 383.301 1.00 340.64 559 LYS E CA 1
ATOM 17146 C C . LYS E 5 588 ? 217.228 234.806 381.917 1.00 340.64 559 LYS E C 1
ATOM 17147 O O . LYS E 5 588 ? 216.969 235.648 381.051 1.00 340.64 559 LYS E O 1
ATOM 17153 N N . LEU E 5 589 ? 217.152 233.498 381.688 1.00 345.82 560 LEU E N 1
ATOM 17154 C CA . LEU E 5 589 ? 216.753 232.932 380.404 1.00 345.82 560 LEU E CA 1
ATOM 17155 C C . LEU E 5 589 ? 215.254 232.658 380.463 1.00 345.82 560 LEU E C 1
ATOM 17156 O O . LEU E 5 589 ? 214.807 231.511 380.484 1.00 345.82 560 LEU E O 1
ATOM 17161 N N . TYR E 5 590 ? 214.473 233.737 380.487 1.00 333.28 561 TYR E N 1
ATOM 17162 C CA . TYR E 5 590 ? 213.025 233.602 380.571 1.00 333.28 561 TYR E CA 1
ATOM 17163 C C . TYR E 5 590 ? 212.430 233.139 379.251 1.00 333.28 561 TYR E C 1
ATOM 17164 O O . TYR E 5 590 ? 211.481 232.351 379.243 1.00 333.28 561 TYR E O 1
ATOM 17173 N N . ARG E 5 591 ? 212.956 233.631 378.128 1.00 324.00 562 ARG E N 1
ATOM 17174 C CA . ARG E 5 591 ? 212.583 233.058 376.842 1.00 324.00 562 ARG E CA 1
ATOM 17175 C C . ARG E 5 591 ? 212.858 231.563 376.826 1.00 324.00 562 ARG E C 1
ATOM 17176 O O . ARG E 5 591 ? 212.019 230.772 376.382 1.00 324.00 562 ARG E O 1
ATOM 17184 N N . ILE E 5 592 ? 214.021 231.157 377.338 1.00 340.24 563 ILE E N 1
ATOM 17185 C CA . ILE E 5 592 ? 214.365 229.740 377.358 1.00 340.24 563 ILE E CA 1
ATOM 17186 C C . ILE E 5 592 ? 213.389 228.968 378.231 1.00 340.24 563 ILE E C 1
ATOM 17187 O O . ILE E 5 592 ? 212.889 227.912 377.836 1.00 340.24 563 ILE E O 1
ATOM 17192 N N . LYS E 5 593 ? 213.103 229.479 379.430 1.00 340.13 564 LYS E N 1
ATOM 17193 C CA . LYS E 5 593 ? 212.225 228.743 380.333 1.00 340.13 564 LYS E CA 1
ATOM 17194 C C . LYS E 5 593 ? 210.815 228.643 379.773 1.00 340.13 564 LYS E C 1
ATOM 17195 O O . LYS E 5 593 ? 210.201 227.570 379.809 1.00 340.13 564 LYS E O 1
ATOM 17201 N N . GLU E 5 594 ? 210.279 229.748 379.253 1.00 330.42 565 GLU E N 1
ATOM 17202 C CA . GLU E 5 594 ? 208.940 229.699 378.681 1.00 330.42 565 GLU E CA 1
ATOM 17203 C C . GLU E 5 594 ? 208.900 228.748 377.497 1.00 330.42 565 GLU E C 1
ATOM 17204 O O . GLU E 5 594 ? 207.966 227.956 377.362 1.00 330.42 565 GLU E O 1
ATOM 17210 N N . LEU E 5 595 ? 209.925 228.782 376.644 1.00 341.82 566 LEU E N 1
ATOM 17211 C CA . LEU E 5 595 ? 209.907 227.929 375.467 1.00 341.82 566 LEU E CA 1
ATOM 17212 C C . LEU E 5 595 ? 210.055 226.465 375.843 1.00 341.82 566 LEU E C 1
ATOM 17213 O O . LEU E 5 595 ? 209.406 225.605 375.248 1.00 341.82 566 LEU E O 1
ATOM 17218 N N . THR E 5 596 ? 210.895 226.153 376.830 1.00 364.32 567 THR E N 1
ATOM 17219 C CA . THR E 5 596 ? 211.077 224.754 377.194 1.00 364.32 567 THR E CA 1
ATOM 17220 C C . THR E 5 596 ? 209.848 224.223 377.916 1.00 364.32 567 THR E C 1
ATOM 17221 O O . THR E 5 596 ? 209.445 223.078 377.699 1.00 364.32 567 THR E O 1
ATOM 17225 N N . ARG E 5 597 ? 209.211 225.050 378.750 1.00 346.94 568 ARG E N 1
ATOM 17226 C CA . ARG E 5 597 ? 207.936 224.648 379.328 1.00 346.94 568 ARG E CA 1
ATOM 17227 C C . ARG E 5 597 ? 206.885 224.476 378.245 1.00 346.94 568 ARG E C 1
ATOM 17228 O O . ARG E 5 597 ? 206.059 223.564 378.313 1.00 346.94 568 ARG E O 1
ATOM 17236 N N . ASN E 5 598 ? 206.917 225.331 377.223 1.00 352.74 569 ASN E N 1
ATOM 17237 C CA . ASN E 5 598 ? 205.932 225.254 376.154 1.00 352.74 569 ASN E CA 1
ATOM 17238 C C . ASN E 5 598 ? 206.124 223.998 375.323 1.00 352.74 569 ASN E C 1
ATOM 17239 O O . ASN E 5 598 ? 205.157 223.324 374.973 1.00 352.74 569 ASN E O 1
ATOM 17244 N N . LEU E 5 599 ? 207.371 223.662 375.002 1.00 359.99 570 LEU E N 1
ATOM 17245 C CA . LEU E 5 599 ? 207.623 222.456 374.222 1.00 359.99 570 LEU E CA 1
ATOM 17246 C C . LEU E 5 599 ? 207.440 221.201 375.063 1.00 359.99 570 LEU E C 1
ATOM 17247 O O . LEU E 5 599 ? 207.064 220.150 374.537 1.00 359.99 570 LEU E O 1
ATOM 17252 N N . LEU E 5 600 ? 207.676 221.286 376.372 1.00 376.71 571 LEU E N 1
ATOM 17253 C CA . LEU E 5 600 ? 207.359 220.153 377.227 1.00 376.71 571 LEU E CA 1
ATOM 17254 C C . LEU E 5 600 ? 205.857 219.938 377.293 1.00 376.71 571 LEU E C 1
ATOM 17255 O O . LEU E 5 600 ? 205.380 218.808 377.151 1.00 376.71 571 LEU E O 1
ATOM 17260 N N . GLU E 5 601 ? 205.101 221.011 377.535 1.00 375.00 572 GLU E N 1
ATOM 17261 C CA . GLU E 5 601 ? 203.650 220.936 377.454 1.00 375.00 572 GLU E CA 1
ATOM 17262 C C . GLU E 5 601 ? 203.213 220.448 376.084 1.00 375.00 572 GLU E C 1
ATOM 17263 O O . GLU E 5 601 ? 202.247 219.697 375.967 1.00 375.00 572 GLU E O 1
ATOM 17269 N N . THR E 5 602 ? 203.948 220.829 375.043 1.00 369.95 573 THR E N 1
ATOM 17270 C CA . THR E 5 602 ? 203.635 220.392 373.691 1.00 369.95 573 THR E CA 1
ATOM 17271 C C . THR E 5 602 ? 203.785 218.887 373.555 1.00 369.95 573 THR E C 1
ATOM 17272 O O . THR E 5 602 ? 202.894 218.209 373.045 1.00 369.95 573 THR E O 1
ATOM 17276 N N . LYS E 5 603 ? 204.914 218.350 374.008 1.00 374.63 574 LYS E N 1
ATOM 17277 C CA . LYS E 5 603 ? 205.161 216.920 373.875 1.00 374.63 574 LYS E CA 1
ATOM 17278 C C . LYS E 5 603 ? 204.217 216.119 374.758 1.00 374.63 574 LYS E C 1
ATOM 17279 O O . LYS E 5 603 ? 203.687 215.082 374.339 1.00 374.63 574 LYS E O 1
ATOM 17285 N N . LEU E 5 604 ? 203.998 216.576 375.991 1.00 394.26 575 LEU E N 1
ATOM 17286 C CA . LEU E 5 604 ? 203.068 215.861 376.851 1.00 394.26 575 LEU E CA 1
ATOM 17287 C C . LEU E 5 604 ? 201.658 215.943 376.300 1.00 394.26 575 LEU E C 1
ATOM 17288 O O . LEU E 5 604 ? 200.944 214.949 376.306 1.00 394.26 575 LEU E O 1
ATOM 17293 N N . ASN E 5 605 ? 201.251 217.100 375.779 1.00 395.32 576 ASN E N 1
ATOM 17294 C CA . ASN E 5 605 ? 199.926 217.219 375.188 1.00 395.32 576 ASN E CA 1
ATOM 17295 C C . ASN E 5 605 ? 199.826 216.399 373.914 1.00 395.32 576 ASN E C 1
ATOM 17296 O O . ASN E 5 605 ? 198.750 215.915 373.569 1.00 395.32 576 ASN E O 1
ATOM 17301 N N . MET E 5 606 ? 200.939 216.228 373.205 1.00 376.82 577 MET E N 1
ATOM 17302 C CA . MET E 5 606 ? 200.940 215.394 372.011 1.00 376.82 577 MET E CA 1
ATOM 17303 C C . MET E 5 606 ? 200.715 213.937 372.375 1.00 376.82 577 MET E C 1
ATOM 17304 O O . MET E 5 606 ? 199.841 213.270 371.811 1.00 376.82 577 MET E O 1
ATOM 17309 N N . LYS E 5 607 ? 201.505 213.419 373.316 1.00 422.37 578 LYS E N 1
ATOM 17310 C CA . LYS E 5 607 ? 201.250 212.056 373.759 1.00 422.37 578 LYS E CA 1
ATOM 17311 C C . LYS E 5 607 ? 199.912 211.952 374.466 1.00 422.37 578 LYS E C 1
ATOM 17312 O O . LYS E 5 607 ? 199.302 210.886 374.462 1.00 422.37 578 LYS E O 1
ATOM 17318 N N . TYR E 5 608 ? 199.432 213.047 375.052 1.00 427.90 579 TYR E N 1
ATOM 17319 C CA . TYR E 5 608 ? 198.113 213.045 375.662 1.00 427.90 579 TYR E CA 1
ATOM 17320 C C . TYR E 5 608 ? 197.041 212.905 374.603 1.00 427.90 579 TYR E C 1
ATOM 17321 O O . TYR E 5 608 ? 196.072 212.169 374.787 1.00 427.90 579 TYR E O 1
ATOM 17330 N N . ARG E 5 609 ? 197.196 213.620 373.492 1.00 415.98 580 ARG E N 1
ATOM 17331 C CA . ARG E 5 609 ? 196.343 213.416 372.333 1.00 415.98 580 ARG E CA 1
ATOM 17332 C C . ARG E 5 609 ? 196.397 211.971 371.881 1.00 415.98 580 ARG E C 1
ATOM 17333 O O . ARG E 5 609 ? 195.363 211.340 371.661 1.00 415.98 580 ARG E O 1
ATOM 17341 N N . ILE E 5 610 ? 197.606 211.436 371.730 1.00 437.46 581 ILE E N 1
ATOM 17342 C CA . ILE E 5 610 ? 197.758 210.062 371.267 1.00 437.46 581 ILE E CA 1
ATOM 17343 C C . ILE E 5 610 ? 197.018 209.108 372.195 1.00 437.46 581 ILE E C 1
ATOM 17344 O O . ILE E 5 610 ? 196.239 208.260 371.750 1.00 437.46 581 ILE E O 1
ATOM 17349 N N . VAL E 5 611 ? 197.212 209.270 373.505 1.00 468.95 582 VAL E N 1
ATOM 17350 C CA . VAL E 5 611 ? 196.657 208.316 374.455 1.00 468.95 582 VAL E CA 1
ATOM 17351 C C . VAL E 5 611 ? 195.158 208.513 374.614 1.00 468.95 582 VAL E C 1
ATOM 17352 O O . VAL E 5 611 ? 194.424 207.539 374.765 1.00 468.95 582 VAL E O 1
ATOM 17356 N N . CYS E 5 612 ? 194.662 209.750 374.564 1.00 470.65 583 CYS E N 1
ATOM 17357 C CA . CYS E 5 612 ? 193.223 209.936 374.685 1.00 470.65 583 CYS E CA 1
ATOM 17358 C C . CYS E 5 612 ? 192.511 209.513 373.412 1.00 470.65 583 CYS E C 1
ATOM 17359 O O . CYS E 5 612 ? 191.403 208.985 373.481 1.00 470.65 583 CYS E O 1
ATOM 17362 N N . GLN E 5 613 ? 193.128 209.727 372.249 1.00 459.61 584 GLN E N 1
ATOM 17363 C CA . GLN E 5 613 ? 192.576 209.203 371.006 1.00 459.61 584 GLN E CA 1
ATOM 17364 C C . GLN E 5 613 ? 192.550 207.687 371.034 1.00 459.61 584 GLN E C 1
ATOM 17365 O O . GLN E 5 613 ? 191.568 207.061 370.629 1.00 459.61 584 GLN E O 1
ATOM 17371 N N . LEU E 5 614 ? 193.628 207.079 371.521 1.00 483.16 585 LEU E N 1
ATOM 17372 C CA . LEU E 5 614 ? 193.709 205.628 371.559 1.00 483.16 585 LEU E CA 1
ATOM 17373 C C . LEU E 5 614 ? 192.744 205.069 372.598 1.00 483.16 585 LEU E C 1
ATOM 17374 O O . LEU E 5 614 ? 192.143 204.008 372.399 1.00 483.16 585 LEU E O 1
ATOM 17379 N N . ILE E 5 615 ? 192.535 205.811 373.687 1.00 501.69 586 ILE E N 1
ATOM 17380 C CA . ILE E 5 615 ? 191.568 205.429 374.707 1.00 501.69 586 ILE E CA 1
ATOM 17381 C C . ILE E 5 615 ? 190.151 205.561 374.177 1.00 501.69 586 ILE E C 1
ATOM 17382 O O . ILE E 5 615 ? 189.307 204.698 374.418 1.00 501.69 586 ILE E O 1
ATOM 17387 N N . ARG E 5 616 ? 189.856 206.656 373.477 1.00 496.97 587 ARG E N 1
ATOM 17388 C CA . ARG E 5 616 ? 188.537 206.826 372.885 1.00 496.97 587 ARG E CA 1
ATOM 17389 C C . ARG E 5 616 ? 188.289 205.783 371.809 1.00 496.97 587 ARG E C 1
ATOM 17390 O O . ARG E 5 616 ? 187.156 205.336 371.624 1.00 496.97 587 ARG E O 1
ATOM 17398 N N . HIS E 5 617 ? 189.340 205.363 371.108 1.00 510.88 588 HIS E N 1
ATOM 17399 C CA . HIS E 5 617 ? 189.194 204.288 370.137 1.00 510.88 588 HIS E CA 1
ATOM 17400 C C . HIS E 5 617 ? 188.934 202.961 370.834 1.00 510.88 588 HIS E C 1
ATOM 17401 O O . HIS E 5 617 ? 188.119 202.156 370.371 1.00 510.88 588 HIS E O 1
ATOM 17408 N N . GLN E 5 618 ? 189.609 202.721 371.959 1.00 549.19 589 GLN E N 1
ATOM 17409 C CA . GLN E 5 618 ? 189.351 201.512 372.732 1.00 549.19 589 GLN E CA 1
ATOM 17410 C C . GLN E 5 618 ? 187.944 201.523 373.315 1.00 549.19 589 GLN E C 1
ATOM 17411 O O . GLN E 5 618 ? 187.271 200.490 373.351 1.00 549.19 589 GLN E O 1
ATOM 17417 N N . LEU E 5 619 ? 187.479 202.686 373.767 1.00 559.39 590 LEU E N 1
ATOM 17418 C CA . LEU E 5 619 ? 186.121 202.796 374.285 1.00 559.39 590 LEU E CA 1
ATOM 17419 C C . LEU E 5 619 ? 185.101 202.674 373.165 1.00 559.39 590 LEU E C 1
ATOM 17420 O O . LEU E 5 619 ? 183.995 202.172 373.379 1.00 559.39 590 LEU E O 1
ATOM 17425 N N . THR E 5 620 ? 185.453 203.137 371.967 1.00 552.90 591 THR E N 1
ATOM 17426 C CA . THR E 5 620 ? 184.615 202.909 370.800 1.00 552.90 591 THR E CA 1
ATOM 17427 C C . THR E 5 620 ? 184.514 201.421 370.501 1.00 552.90 591 THR E C 1
ATOM 17428 O O . THR E 5 620 ? 183.431 200.910 370.200 1.00 552.90 591 THR E O 1
ATOM 17432 N N . GLU E 5 621 ? 185.642 200.715 370.582 1.00 574.86 592 GLU E N 1
ATOM 17433 C CA . GLU E 5 621 ? 185.635 199.262 370.459 1.00 574.86 592 GLU E CA 1
ATOM 17434 C C . GLU E 5 621 ? 184.764 198.622 371.534 1.00 574.86 592 GLU E C 1
ATOM 17435 O O . GLU E 5 621 ? 184.038 197.658 371.266 1.00 574.86 592 GLU E O 1
ATOM 17441 N N . PHE E 5 622 ? 184.824 199.152 372.756 1.00 581.57 593 PHE E N 1
ATOM 17442 C CA . PHE E 5 622 ? 184.066 198.582 373.865 1.00 581.57 593 PHE E CA 1
ATOM 17443 C C . PHE E 5 622 ? 182.570 198.807 373.686 1.00 581.57 593 PHE E C 1
ATOM 17444 O O . PHE E 5 622 ? 181.760 197.921 373.981 1.00 581.57 593 PHE E O 1
ATOM 17452 N N . ARG E 5 623 ? 182.186 199.994 373.219 1.00 570.46 594 ARG E N 1
ATOM 17453 C CA . ARG E 5 623 ? 180.779 200.290 372.988 1.00 570.46 594 ARG E CA 1
ATOM 17454 C C . ARG E 5 623 ? 180.250 199.552 371.766 1.00 570.46 594 ARG E C 1
ATOM 17455 O O . ARG E 5 623 ? 179.073 199.180 371.729 1.00 570.46 594 ARG E O 1
ATOM 17463 N N . GLU E 5 624 ? 181.100 199.329 370.765 1.00 560.87 595 GLU E N 1
ATOM 17464 C CA . GLU E 5 624 ? 180.711 198.602 369.565 1.00 560.87 595 GLU E CA 1
ATOM 17465 C C . GLU E 5 624 ? 180.754 197.094 369.766 1.00 560.87 595 GLU E C 1
ATOM 17466 O O . GLU E 5 624 ? 179.790 196.397 369.434 1.00 560.87 595 GLU E O 1
ATOM 17472 N N . ASN E 5 625 ? 181.854 196.578 370.305 1.00 574.45 596 ASN E N 1
ATOM 17473 C CA . ASN E 5 625 ? 182.033 195.149 370.506 1.00 574.45 596 ASN E CA 1
ATOM 17474 C C . ASN E 5 625 ? 181.996 194.823 371.991 1.00 574.45 596 ASN E C 1
ATOM 17475 O O . ASN E 5 625 ? 182.547 195.561 372.814 1.00 574.45 596 ASN E O 1
ATOM 17480 N N . GLU E 5 626 ? 181.349 193.710 372.323 1.00 591.35 597 GLU E N 1
ATOM 17481 C CA . GLU E 5 626 ? 181.228 193.260 373.699 1.00 591.35 597 GLU E CA 1
ATOM 17482 C C . GLU E 5 626 ? 181.929 191.933 373.950 1.00 591.35 597 GLU E C 1
ATOM 17483 O O . GLU E 5 626 ? 182.111 191.554 375.112 1.00 591.35 597 GLU E O 1
ATOM 17489 N N . ARG E 5 627 ? 182.335 191.222 372.898 1.00 563.75 598 ARG E N 1
ATOM 17490 C CA . ARG E 5 627 ? 182.949 189.906 373.034 1.00 563.75 598 ARG E CA 1
ATOM 17491 C C . ARG E 5 627 ? 184.466 189.992 373.162 1.00 563.75 598 ARG E C 1
ATOM 17492 O O . ARG E 5 627 ? 185.036 189.526 374.153 1.00 563.75 598 ARG E O 1
ATOM 17500 N N . ASN E 5 628 ? 185.132 190.578 372.167 1.00 563.08 599 ASN E N 1
ATOM 17501 C CA . ASN E 5 628 ? 186.586 190.725 372.151 1.00 563.08 599 ASN E CA 1
ATOM 17502 C C . ASN E 5 628 ? 186.939 192.189 372.367 1.00 563.08 599 ASN E C 1
ATOM 17503 O O . ASN E 5 628 ? 186.924 192.992 371.421 1.00 563.08 599 ASN E O 1
ATOM 17508 N N . PRO E 5 629 ? 187.254 192.583 373.604 1.00 561.64 600 PRO E N 1
ATOM 17509 C CA . PRO E 5 629 ? 187.659 193.973 373.864 1.00 561.64 600 PRO E CA 1
ATOM 17510 C C . PRO E 5 629 ? 188.950 194.381 373.170 1.00 561.64 600 PRO E C 1
ATOM 17511 O O . PRO E 5 629 ? 189.239 195.584 373.113 1.00 561.64 600 PRO E O 1
ATOM 17515 N N . SER E 5 630 ? 189.729 193.428 372.652 1.00 551.18 601 SER E N 1
ATOM 17516 C CA . SER E 5 630 ? 190.935 193.702 371.870 1.00 551.18 601 SER E CA 1
ATOM 17517 C C . SER E 5 630 ? 191.928 194.549 372.673 1.00 551.18 601 SER E C 1
ATOM 17518 O O . SER E 5 630 ? 192.198 195.713 372.371 1.00 551.18 601 SER E O 1
ATOM 17521 N N . TRP E 5 631 ? 192.466 193.919 373.717 1.00 559.45 602 TRP E N 1
ATOM 17522 C CA . TRP E 5 631 ? 193.444 194.561 374.587 1.00 559.45 602 TRP E CA 1
ATOM 17523 C C . TRP E 5 631 ? 194.728 194.920 373.850 1.00 559.45 602 TRP E C 1
ATOM 17524 O O . TRP E 5 631 ? 195.645 195.497 374.443 1.00 559.45 602 TRP E O 1
ATOM 17535 N N . ASP E 5 632 ? 194.804 194.567 372.563 1.00 542.26 603 ASP E N 1
ATOM 17536 C CA . ASP E 5 632 ? 195.997 194.844 371.770 1.00 542.26 603 ASP E CA 1
ATOM 17537 C C . ASP E 5 632 ? 196.390 196.314 371.849 1.00 542.26 603 ASP E C 1
ATOM 17538 O O . ASP E 5 632 ? 197.571 196.640 372.017 1.00 542.26 603 ASP E O 1
ATOM 17543 N N . ALA E 5 633 ? 195.414 197.216 371.732 1.00 528.89 604 ALA E N 1
ATOM 17544 C CA . ALA E 5 633 ? 195.713 198.638 371.850 1.00 528.89 604 ALA E CA 1
ATOM 17545 C C . ALA E 5 633 ? 196.226 198.991 373.240 1.00 528.89 604 ALA E C 1
ATOM 17546 O O . ALA E 5 633 ? 197.003 199.939 373.389 1.00 528.89 604 ALA E O 1
ATOM 17548 N N . THR E 5 634 ? 195.809 198.246 374.263 1.00 528.28 605 THR E N 1
ATOM 17549 C CA . THR E 5 634 ? 196.259 198.532 375.621 1.00 528.28 605 THR E CA 1
ATOM 17550 C C . THR E 5 634 ? 197.591 197.857 375.919 1.00 528.28 605 THR E C 1
ATOM 17551 O O . THR E 5 634 ? 198.573 198.523 376.263 1.00 528.28 605 THR E O 1
ATOM 17555 N N . ILE E 5 635 ? 197.642 196.530 375.779 1.00 523.81 606 ILE E N 1
ATOM 17556 C CA . ILE E 5 635 ? 198.797 195.773 376.251 1.00 523.81 606 ILE E CA 1
ATOM 17557 C C . ILE E 5 635 ? 200.057 196.160 375.492 1.00 523.81 606 ILE E C 1
ATOM 17558 O O . ILE E 5 635 ? 201.081 196.487 376.102 1.00 523.81 606 ILE E O 1
ATOM 17563 N N . GLU E 5 636 ? 200.023 196.107 374.160 1.00 515.80 607 GLU E N 1
ATOM 17564 C CA . GLU E 5 636 ? 201.260 196.299 373.411 1.00 515.80 607 GLU E CA 1
ATOM 17565 C C . GLU E 5 636 ? 201.409 197.701 372.838 1.00 515.80 607 GLU E C 1
ATOM 17566 O O . GLU E 5 636 ? 202.518 198.078 372.444 1.00 515.80 607 GLU E O 1
ATOM 17572 N N . LYS E 5 637 ? 200.335 198.481 372.765 1.00 501.59 608 LYS E N 1
ATOM 17573 C CA . LYS E 5 637 ? 200.443 199.865 372.326 1.00 501.59 608 LYS E CA 1
ATOM 17574 C C . LYS E 5 637 ? 200.409 200.861 373.473 1.00 501.59 608 LYS E C 1
ATOM 17575 O O . LYS E 5 637 ? 201.367 201.613 373.659 1.00 501.59 608 LYS E O 1
ATOM 17581 N N . LEU E 5 638 ? 199.338 200.872 374.266 1.00 511.11 609 LEU E N 1
ATOM 17582 C CA . LEU E 5 638 ? 199.143 201.960 375.218 1.00 511.11 609 LEU E CA 1
ATOM 17583 C C . LEU E 5 638 ? 200.100 201.850 376.396 1.00 511.11 609 LEU E C 1
ATOM 17584 O O . LEU E 5 638 ? 200.806 202.808 376.726 1.00 511.11 609 LEU E O 1
ATOM 17589 N N . LEU E 5 639 ? 200.118 200.698 377.061 1.00 505.48 610 LEU E N 1
ATOM 17590 C CA . LEU E 5 639 ? 201.005 200.534 378.209 1.00 505.48 610 LEU E CA 1
ATOM 17591 C C . LEU E 5 639 ? 202.481 200.707 377.864 1.00 505.48 610 LEU E C 1
ATOM 17592 O O . LEU E 5 639 ? 203.175 201.423 378.607 1.00 505.48 610 LEU E O 1
ATOM 17597 N N . PRO E 5 640 ? 203.023 200.108 376.796 1.00 484.51 611 PRO E N 1
ATOM 17598 C CA . PRO E 5 640 ? 204.445 200.341 376.501 1.00 484.51 611 PRO E CA 1
ATOM 17599 C C . PRO E 5 640 ? 204.727 201.764 376.069 1.00 484.51 611 PRO E C 1
ATOM 17600 O O . PRO E 5 640 ? 205.762 202.326 376.445 1.00 484.51 611 PRO E O 1
ATOM 17604 N N . TYR E 5 641 ? 203.840 202.360 375.271 1.00 450.47 612 TYR E N 1
ATOM 17605 C CA . TYR E 5 641 ? 203.999 203.764 374.911 1.00 450.47 612 TYR E CA 1
ATOM 17606 C C . TYR E 5 641 ? 204.044 204.636 376.156 1.00 450.47 612 TYR E C 1
ATOM 17607 O O . TYR E 5 641 ? 204.862 205.555 376.257 1.00 450.47 612 TYR E O 1
ATOM 17616 N N . ILE E 5 642 ? 203.183 204.343 377.128 1.00 459.88 613 ILE E N 1
ATOM 17617 C CA . ILE E 5 642 ? 203.150 205.120 378.360 1.00 459.88 613 ILE E CA 1
ATOM 17618 C C . ILE E 5 642 ? 204.436 204.929 379.147 1.00 459.88 613 ILE E C 1
ATOM 17619 O O . ILE E 5 642 ? 205.061 205.898 379.590 1.00 459.88 613 ILE E O 1
ATOM 17624 N N . LEU E 5 643 ? 204.855 203.681 379.329 1.00 457.89 614 LEU E N 1
ATOM 17625 C CA . LEU E 5 643 ? 206.043 203.418 380.132 1.00 457.89 614 LEU E CA 1
ATOM 17626 C C . LEU E 5 643 ? 207.281 204.040 379.505 1.00 457.89 614 LEU E C 1
ATOM 17627 O O . LEU E 5 643 ? 208.017 204.785 380.160 1.00 457.89 614 LEU E O 1
ATOM 17632 N N . LYS E 5 644 ? 207.505 203.766 378.225 1.00 450.04 615 LYS E N 1
ATOM 17633 C CA . LYS E 5 644 ? 208.800 204.000 377.604 1.00 450.04 615 LYS E CA 1
ATOM 17634 C C . LYS E 5 644 ? 208.824 205.308 376.815 1.00 450.04 615 LYS E C 1
ATOM 17635 O O . LYS E 5 644 ? 209.891 205.756 376.380 1.00 450.04 615 LYS E O 1
ATOM 17641 N N . GLU E 5 645 ? 207.669 205.956 376.658 1.00 442.71 616 GLU E N 1
ATOM 17642 C CA . GLU E 5 645 ? 207.591 207.302 376.107 1.00 442.71 616 GLU E CA 1
ATOM 17643 C C . GLU E 5 645 ? 207.125 208.348 377.109 1.00 442.71 616 GLU E C 1
ATOM 17644 O O . GLU E 5 645 ? 207.304 209.543 376.854 1.00 442.71 616 GLU E O 1
ATOM 17650 N N . ILE E 5 646 ? 206.528 207.940 378.227 1.00 437.22 617 ILE E N 1
ATOM 17651 C CA . ILE E 5 646 ? 206.047 208.900 379.213 1.00 437.22 617 ILE E CA 1
ATOM 17652 C C . ILE E 5 646 ? 206.702 208.630 380.559 1.00 437.22 617 ILE E C 1
ATOM 17653 O O . ILE E 5 646 ? 207.425 209.479 381.088 1.00 437.22 617 ILE E O 1
ATOM 17658 N N . VAL E 5 647 ? 206.459 207.441 381.114 1.00 442.08 618 VAL E N 1
ATOM 17659 C CA . VAL E 5 647 ? 206.956 207.127 382.451 1.00 442.08 618 VAL E CA 1
ATOM 17660 C C . VAL E 5 647 ? 208.474 207.223 382.496 1.00 442.08 618 VAL E C 1
ATOM 17661 O O . VAL E 5 647 ? 209.040 207.955 383.314 1.00 442.08 618 VAL E O 1
ATOM 17665 N N . ARG E 5 648 ? 209.156 206.477 381.631 1.00 433.47 619 ARG E N 1
ATOM 17666 C CA . ARG E 5 648 ? 210.615 206.506 381.641 1.00 433.47 619 ARG E CA 1
ATOM 17667 C C . ARG E 5 648 ? 211.191 207.881 381.328 1.00 433.47 619 ARG E C 1
ATOM 17668 O O . ARG E 5 648 ? 212.115 208.304 382.043 1.00 433.47 619 ARG E O 1
ATOM 17676 N N . PRO E 5 649 ? 210.727 208.618 380.314 1.00 429.86 620 PRO E N 1
ATOM 17677 C CA . PRO E 5 649 ? 211.267 209.975 380.125 1.00 429.86 620 PRO E CA 1
ATOM 17678 C C . PRO E 5 649 ? 210.964 210.900 381.288 1.00 429.86 620 PRO E C 1
ATOM 17679 O O . PRO E 5 649 ? 211.837 211.668 381.708 1.00 429.86 620 PRO E O 1
ATOM 17683 N N . LEU E 5 650 ? 209.741 210.853 381.820 1.00 440.37 621 LEU E N 1
ATOM 17684 C CA . LEU E 5 650 ? 209.396 211.733 382.931 1.00 440.37 621 LEU E CA 1
ATOM 17685 C C . LEU E 5 650 ? 210.208 211.405 384.176 1.00 440.37 621 LEU E C 1
ATOM 17686 O O . LEU E 5 650 ? 210.500 212.296 384.981 1.00 440.37 621 LEU E O 1
ATOM 17691 N N . GLN E 5 651 ? 210.580 210.137 384.354 1.00 437.23 622 GLN E N 1
ATOM 17692 C CA . GLN E 5 651 ? 211.499 209.785 385.428 1.00 437.23 622 GLN E CA 1
ATOM 17693 C C . GLN E 5 651 ? 212.904 210.272 385.112 1.00 437.23 622 GLN E C 1
ATOM 17694 O O . GLN E 5 651 ? 213.644 210.690 386.010 1.00 437.23 622 GLN E O 1
ATOM 17700 N N . LYS E 5 652 ? 213.290 210.213 383.836 1.00 412.30 623 LYS E N 1
ATOM 17701 C CA . LYS E 5 652 ? 214.584 210.738 383.420 1.00 412.30 623 LYS E CA 1
ATOM 17702 C C . LYS E 5 652 ? 214.684 212.234 383.686 1.00 412.30 623 LYS E C 1
ATOM 17703 O O . LYS E 5 652 ? 215.786 212.751 383.907 1.00 412.30 623 LYS E O 1
ATOM 17709 N N . ILE E 5 653 ? 213.552 212.944 383.658 1.00 418.98 624 ILE E N 1
ATOM 17710 C CA . ILE E 5 653 ? 213.545 214.345 384.075 1.00 418.98 624 ILE E CA 1
ATOM 17711 C C . ILE E 5 653 ? 214.129 214.475 385.472 1.00 418.98 624 ILE E C 1
ATOM 17712 O O . ILE E 5 653 ? 214.934 215.372 385.744 1.00 418.98 624 ILE E O 1
ATOM 17717 N N . ARG E 5 654 ? 213.720 213.587 386.380 1.00 398.02 625 ARG E N 1
ATOM 17718 C CA . ARG E 5 654 ? 214.403 213.373 387.653 1.00 398.02 625 ARG E CA 1
ATOM 17719 C C . ARG E 5 654 ? 214.481 214.668 388.470 1.00 398.02 625 ARG E C 1
ATOM 17720 O O . ARG E 5 654 ? 215.553 215.221 388.719 1.00 398.02 625 ARG E O 1
ATOM 17728 N N . GLY E 5 655 ? 213.310 215.151 388.869 1.00 415.38 626 GLY E N 1
ATOM 17729 C CA . GLY E 5 655 ? 213.221 216.358 389.672 1.00 415.38 626 GLY E CA 1
ATOM 17730 C C . GLY E 5 655 ? 211.784 216.599 390.075 1.00 415.38 626 GLY E C 1
ATOM 17731 O O . GLY E 5 655 ? 210.885 215.815 389.750 1.00 415.38 626 GLY E O 1
ATOM 17732 N N . GLU E 5 656 ? 211.573 217.700 390.808 1.00 419.61 627 GLU E N 1
ATOM 17733 C CA . GLU E 5 656 ? 210.205 218.088 391.143 1.00 419.61 627 GLU E CA 1
ATOM 17734 C C . GLU E 5 656 ? 209.368 218.279 389.893 1.00 419.61 627 GLU E C 1
ATOM 17735 O O . GLU E 5 656 ? 208.172 217.979 389.891 1.00 419.61 627 GLU E O 1
ATOM 17741 N N . GLU E 5 657 ? 209.966 218.813 388.831 1.00 420.85 628 GLU E N 1
ATOM 17742 C CA . GLU E 5 657 ? 209.229 218.941 387.583 1.00 420.85 628 GLU E CA 1
ATOM 17743 C C . GLU E 5 657 ? 208.914 217.571 387.005 1.00 420.85 628 GLU E C 1
ATOM 17744 O O . GLU E 5 657 ? 207.799 217.330 386.537 1.00 420.85 628 GLU E O 1
ATOM 17750 N N . GLY E 5 658 ? 209.876 216.649 387.058 1.00 438.73 629 GLY E N 1
ATOM 17751 C CA . GLY E 5 658 ? 209.617 215.301 386.579 1.00 438.73 629 GLY E CA 1
ATOM 17752 C C . GLY E 5 658 ? 208.506 214.617 387.348 1.00 438.73 629 GLY E C 1
ATOM 17753 O O . GLY E 5 658 ? 207.569 214.075 386.760 1.00 438.73 629 GLY E O 1
ATOM 17754 N N . SER E 5 659 ? 208.595 214.639 388.679 1.00 452.78 630 SER E N 1
ATOM 17755 C CA . SER E 5 659 ? 207.563 214.015 389.501 1.00 452.78 630 SER E CA 1
ATOM 17756 C C . SER E 5 659 ? 206.223 214.717 389.333 1.00 452.78 630 SER E C 1
ATOM 17757 O O . SER E 5 659 ? 205.174 214.069 389.290 1.00 452.78 630 SER E O 1
ATOM 17760 N N . ARG E 5 660 ? 206.242 216.045 389.221 1.00 435.67 631 ARG E N 1
ATOM 17761 C CA . ARG E 5 660 ? 205.008 216.807 389.084 1.00 435.67 631 ARG E CA 1
ATOM 17762 C C . ARG E 5 660 ? 204.330 216.519 387.756 1.00 435.67 631 ARG E C 1
ATOM 17763 O O . ARG E 5 660 ? 203.102 216.410 387.689 1.00 435.67 631 ARG E O 1
ATOM 17771 N N . TYR E 5 661 ? 205.112 216.391 386.686 1.00 442.54 632 TYR E N 1
ATOM 17772 C CA . TYR E 5 661 ? 204.527 216.078 385.394 1.00 442.54 632 TYR E CA 1
ATOM 17773 C C . TYR E 5 661 ? 204.106 214.622 385.315 1.00 442.54 632 TYR E C 1
ATOM 17774 O O . TYR E 5 661 ? 203.110 214.314 384.662 1.00 442.54 632 TYR E O 1
ATOM 17783 N N . LEU E 5 662 ? 204.827 213.719 385.984 1.00 471.42 633 LEU E N 1
ATOM 17784 C CA . LEU E 5 662 ? 204.313 212.366 386.179 1.00 471.42 633 LEU E CA 1
ATOM 17785 C C . LEU E 5 662 ? 202.957 212.390 386.864 1.00 471.42 633 LEU E C 1
ATOM 17786 O O . LEU E 5 662 ? 202.032 211.672 386.467 1.00 471.42 633 LEU E O 1
ATOM 17791 N N . LEU E 5 663 ? 202.825 213.215 387.900 1.00 480.23 634 LEU E N 1
ATOM 17792 C CA . LEU E 5 663 ? 201.616 213.214 388.708 1.00 480.23 634 LEU E CA 1
ATOM 17793 C C . LEU E 5 663 ? 200.456 213.816 387.926 1.00 480.23 634 LEU E C 1
ATOM 17794 O O . LEU E 5 663 ? 199.336 213.294 387.953 1.00 480.23 634 LEU E O 1
ATOM 17799 N N . SER E 5 664 ? 200.719 214.905 387.200 1.00 470.12 635 SER E N 1
ATOM 17800 C CA . SER E 5 664 ? 199.732 215.463 386.283 1.00 470.12 635 SER E CA 1
ATOM 17801 C C . SER E 5 664 ? 199.387 214.476 385.176 1.00 470.12 635 SER E C 1
ATOM 17802 O O . SER E 5 664 ? 198.231 214.391 384.747 1.00 470.12 635 SER E O 1
ATOM 17805 N N . PHE E 5 665 ? 200.377 213.717 384.704 1.00 485.52 636 PHE E N 1
ATOM 17806 C CA . PHE E 5 665 ? 200.136 212.747 383.647 1.00 485.52 636 PHE E CA 1
ATOM 17807 C C . PHE E 5 665 ? 199.198 211.655 384.115 1.00 485.52 636 PHE E C 1
ATOM 17808 O O . PHE E 5 665 ? 198.289 211.256 383.386 1.00 485.52 636 PHE E O 1
ATOM 17816 N N . LEU E 5 666 ? 199.411 211.146 385.322 1.00 519.69 637 LEU E N 1
ATOM 17817 C CA . LEU E 5 666 ? 198.536 210.087 385.803 1.00 519.69 637 LEU E CA 1
ATOM 17818 C C . LEU E 5 666 ? 197.208 210.640 386.314 1.00 519.69 637 LEU E C 1
ATOM 17819 O O . LEU E 5 666 ? 196.216 209.908 386.366 1.00 519.69 637 LEU E O 1
ATOM 17824 N N . ASN E 5 667 ? 197.149 211.930 386.663 1.00 514.91 638 ASN E N 1
ATOM 17825 C CA . ASN E 5 667 ? 195.844 212.586 386.727 1.00 514.91 638 ASN E CA 1
ATOM 17826 C C . ASN E 5 667 ? 195.122 212.480 385.397 1.00 514.91 638 ASN E C 1
ATOM 17827 O O . ASN E 5 667 ? 193.995 211.978 385.324 1.00 514.91 638 ASN E O 1
ATOM 17832 N N . PHE E 5 668 ? 195.765 212.959 384.336 1.00 508.35 639 PHE E N 1
ATOM 17833 C CA . PHE E 5 668 ? 195.149 212.973 383.018 1.00 508.35 639 PHE E CA 1
ATOM 17834 C C . PHE E 5 668 ? 194.808 211.564 382.555 1.00 508.35 639 PHE E C 1
ATOM 17835 O O . PHE E 5 668 ? 193.818 211.355 381.847 1.00 508.35 639 PHE E O 1
ATOM 17843 N N . LEU E 5 669 ? 195.608 210.584 382.961 1.00 544.18 640 LEU E N 1
ATOM 17844 C CA . LEU E 5 669 ? 195.410 209.219 382.500 1.00 544.18 640 LEU E CA 1
ATOM 17845 C C . LEU E 5 669 ? 194.302 208.536 383.291 1.00 544.18 640 LEU E C 1
ATOM 17846 O O . LEU E 5 669 ? 193.311 208.071 382.717 1.00 544.18 640 LEU E O 1
ATOM 17851 N N . TYR E 5 670 ? 194.454 208.464 384.614 1.00 590.57 641 TYR E N 1
ATOM 17852 C CA . TYR E 5 670 ? 193.416 207.875 385.451 1.00 590.57 641 TYR E CA 1
ATOM 17853 C C . TYR E 5 670 ? 192.108 208.645 385.330 1.00 590.57 641 TYR E C 1
ATOM 17854 O O . TYR E 5 670 ? 191.076 208.077 384.953 1.00 590.57 641 TYR E O 1
ATOM 17863 N N . ASN E 5 671 ? 192.132 209.944 385.630 1.00 574.81 642 ASN E N 1
ATOM 17864 C CA . ASN E 5 671 ? 190.908 210.736 385.637 1.00 574.81 642 ASN E CA 1
ATOM 17865 C C . ASN E 5 671 ? 190.433 211.090 384.234 1.00 574.81 642 ASN E C 1
ATOM 17866 O O . ASN E 5 671 ? 189.321 210.727 383.842 1.00 574.81 642 ASN E O 1
ATOM 17871 N N . ASP E 5 672 ? 191.261 211.792 383.466 1.00 561.84 643 ASP E N 1
ATOM 17872 C CA . ASP E 5 672 ? 190.777 212.367 382.217 1.00 561.84 643 ASP E CA 1
ATOM 17873 C C . ASP E 5 672 ? 190.645 211.306 381.128 1.00 561.84 643 ASP E C 1
ATOM 17874 O O . ASP E 5 672 ? 189.615 211.231 380.450 1.00 561.84 643 ASP E O 1
ATOM 17879 N N . CYS E 5 673 ? 191.674 210.470 380.948 1.00 558.79 644 CYS E N 1
ATOM 17880 C CA . CYS E 5 673 ? 191.624 209.458 379.896 1.00 558.79 644 CYS E CA 1
ATOM 17881 C C . CYS E 5 673 ? 190.585 208.384 380.173 1.00 558.79 644 CYS E C 1
ATOM 17882 O O . CYS E 5 673 ? 189.906 207.935 379.250 1.00 558.79 644 CYS E O 1
ATOM 17885 N N . VAL E 5 674 ? 190.463 207.928 381.413 1.00 595.92 645 VAL E N 1
ATOM 17886 C CA . VAL E 5 674 ? 189.603 206.795 381.734 1.00 595.92 645 VAL E CA 1
ATOM 17887 C C . VAL E 5 674 ? 188.412 207.222 382.580 1.00 595.92 645 VAL E C 1
ATOM 17888 O O . VAL E 5 674 ? 187.270 207.164 382.126 1.00 595.92 645 VAL E O 1
ATOM 17892 N N . THR E 5 675 ? 188.665 207.710 383.798 1.00 618.22 646 THR E N 1
ATOM 17893 C CA . THR E 5 675 ? 187.571 208.002 384.721 1.00 618.22 646 THR E CA 1
ATOM 17894 C C . THR E 5 675 ? 186.547 208.932 384.088 1.00 618.22 646 THR E C 1
ATOM 17895 O O . THR E 5 675 ? 185.352 208.622 384.050 1.00 618.22 646 THR E O 1
ATOM 17899 N N . LYS E 5 676 ? 187.003 210.066 383.557 1.00 605.76 647 LYS E N 1
ATOM 17900 C CA . LYS E 5 676 ? 186.083 210.977 382.886 1.00 605.76 647 LYS E CA 1
ATOM 17901 C C . LYS E 5 676 ? 185.481 210.333 381.645 1.00 605.76 647 LYS E C 1
ATOM 17902 O O . LYS E 5 676 ? 184.295 210.522 381.351 1.00 605.76 647 LYS E O 1
ATOM 17908 N N . GLU E 5 677 ? 186.278 209.556 380.912 1.00 604.96 648 GLU E N 1
ATOM 17909 C CA . GLU E 5 677 ? 185.773 208.946 379.688 1.00 604.96 648 GLU E CA 1
ATOM 17910 C C . GLU E 5 677 ? 184.779 207.830 379.988 1.00 604.96 648 GLU E C 1
ATOM 17911 O O . GLU E 5 677 ? 183.740 207.730 379.327 1.00 604.96 648 GLU E O 1
ATOM 17917 N N . ILE E 5 678 ? 185.076 206.979 380.976 1.00 635.72 649 ILE E N 1
ATOM 17918 C CA . ILE E 5 678 ? 184.114 205.942 381.339 1.00 635.72 649 ILE E CA 1
ATOM 17919 C C . ILE E 5 678 ? 182.849 206.561 381.911 1.00 635.72 649 ILE E C 1
ATOM 17920 O O . ILE E 5 678 ? 181.738 206.119 381.596 1.00 635.72 649 ILE E O 1
ATOM 17925 N N . LEU E 5 679 ? 182.985 207.578 382.763 1.00 655.66 650 LEU E N 1
ATOM 17926 C CA . LEU E 5 679 ? 181.811 208.253 383.300 1.00 655.66 650 LEU E CA 1
ATOM 17927 C C . LEU E 5 679 ? 180.935 208.835 382.202 1.00 655.66 650 LEU E C 1
ATOM 17928 O O . LEU E 5 679 ? 179.725 208.985 382.404 1.00 655.66 650 LEU E O 1
ATOM 17933 N N . LYS E 5 680 ? 181.512 209.155 381.045 1.00 621.74 651 LYS E N 1
ATOM 17934 C CA . LYS E 5 680 ? 180.744 209.642 379.907 1.00 621.74 651 LYS E CA 1
ATOM 17935 C C . LYS E 5 680 ? 179.943 208.547 379.215 1.00 621.74 651 LYS E C 1
ATOM 17936 O O . LYS E 5 680 ? 179.263 208.836 378.224 1.00 621.74 651 LYS E O 1
ATOM 17942 N N . TRP E 5 681 ? 180.004 207.310 379.698 1.00 623.70 652 TRP E N 1
ATOM 17943 C CA . TRP E 5 681 ? 179.234 206.241 379.085 1.00 623.70 652 TRP E CA 1
ATOM 17944 C C . TRP E 5 681 ? 177.759 206.374 379.445 1.00 623.70 652 TRP E C 1
ATOM 17945 O O . TRP E 5 681 ? 177.388 206.959 380.466 1.00 623.70 652 TRP E O 1
ATOM 17956 N N . GLN E 5 682 ? 176.911 205.820 378.582 1.00 632.07 653 GLN E N 1
ATOM 17957 C CA . GLN E 5 682 ? 175.470 205.854 378.798 1.00 632.07 653 GLN E CA 1
ATOM 17958 C C . GLN E 5 682 ? 174.990 204.643 379.589 1.00 632.07 653 GLN E C 1
ATOM 17959 O O . GLN E 5 682 ? 174.267 204.788 380.579 1.00 632.07 653 GLN E O 1
ATOM 17965 N N . ILE E 5 683 ? 175.372 203.445 379.155 1.00 643.93 654 ILE E N 1
ATOM 17966 C CA . ILE E 5 683 ? 175.037 202.219 379.866 1.00 643.93 654 ILE E CA 1
ATOM 17967 C C . ILE E 5 683 ? 176.226 201.276 379.760 1.00 643.93 654 ILE E C 1
ATOM 17968 O O . ILE E 5 683 ? 176.938 201.256 378.752 1.00 643.93 654 ILE E O 1
ATOM 17973 N N . ILE E 5 684 ? 176.452 200.506 380.820 1.00 671.61 655 ILE E N 1
ATOM 17974 C CA . ILE E 5 684 ? 177.526 199.522 380.863 1.00 671.61 655 ILE E CA 1
ATOM 17975 C C . ILE E 5 684 ? 176.907 198.156 381.122 1.00 671.61 655 ILE E C 1
ATOM 17976 O O . ILE E 5 684 ? 176.288 197.938 382.170 1.00 671.61 655 ILE E O 1
ATOM 17981 N N . SER E 5 685 ? 177.068 197.244 380.168 1.00 658.88 656 SER E N 1
ATOM 17982 C CA . SER E 5 685 ? 176.580 195.885 380.317 1.00 658.88 656 SER E CA 1
ATOM 17983 C C . SER E 5 685 ? 177.457 195.105 381.291 1.00 658.88 656 SER E C 1
ATOM 17984 O O . SER E 5 685 ? 178.502 195.573 381.748 1.00 658.88 656 SER E O 1
ATOM 17987 N N . GLU E 5 686 ? 177.015 193.887 381.605 1.00 650.29 657 GLU E N 1
ATOM 17988 C CA . GLU E 5 686 ? 177.780 193.038 382.511 1.00 650.29 657 GLU E CA 1
ATOM 17989 C C . GLU E 5 686 ? 179.103 192.623 381.881 1.00 650.29 657 GLU E C 1
ATOM 17990 O O . GLU E 5 686 ? 180.155 192.677 382.527 1.00 650.29 657 GLU E O 1
ATOM 17996 N N . VAL E 5 687 ? 179.072 192.225 380.608 1.00 645.25 658 VAL E N 1
ATOM 17997 C CA . VAL E 5 687 ? 180.310 191.878 379.917 1.00 645.25 658 VAL E CA 1
ATOM 17998 C C . VAL E 5 687 ? 181.165 193.120 379.710 1.00 645.25 658 VAL E C 1
ATOM 17999 O O . VAL E 5 687 ? 182.394 193.074 379.833 1.00 645.25 658 VAL E O 1
ATOM 18003 N N . ASN E 5 688 ? 180.531 194.250 379.391 1.00 653.52 659 ASN E N 1
ATOM 18004 C CA . ASN E 5 688 ? 181.281 195.495 379.274 1.00 653.52 659 ASN E CA 1
ATOM 18005 C C . ASN E 5 688 ? 181.843 195.924 380.623 1.00 653.52 659 ASN E C 1
ATOM 18006 O O . ASN E 5 688 ? 182.949 196.471 380.693 1.00 653.52 659 ASN E O 1
ATOM 18011 N N . SER E 5 689 ? 181.105 195.678 381.711 1.00 672.16 660 SER E N 1
ATOM 18012 C CA . SER E 5 689 ? 181.639 195.997 383.032 1.00 672.16 660 SER E CA 1
ATOM 18013 C C . SER E 5 689 ? 182.832 195.114 383.355 1.00 672.16 660 SER E C 1
ATOM 18014 O O . SER E 5 689 ? 183.808 195.575 383.951 1.00 672.16 660 SER E O 1
ATOM 18017 N N . GLU E 5 690 ? 182.772 193.839 382.968 1.00 646.43 661 GLU E N 1
ATOM 18018 C CA . GLU E 5 690 ? 183.915 192.957 383.172 1.00 646.43 661 GLU E CA 1
ATOM 18019 C C . GLU E 5 690 ? 185.107 193.410 382.343 1.00 646.43 661 GLU E C 1
ATOM 18020 O O . GLU E 5 690 ? 186.248 193.375 382.813 1.00 646.43 661 GLU E O 1
ATOM 18026 N N . ASN E 5 691 ? 184.863 193.845 381.106 1.00 626.86 662 ASN E N 1
ATOM 18027 C CA . ASN E 5 691 ? 185.955 194.313 380.260 1.00 626.86 662 ASN E CA 1
ATOM 18028 C C . ASN E 5 691 ? 186.586 195.581 380.823 1.00 626.86 662 ASN E C 1
ATOM 18029 O O . ASN E 5 691 ? 187.814 195.706 380.852 1.00 626.86 662 ASN E O 1
ATOM 18034 N N . LEU E 5 692 ? 185.768 196.536 381.271 1.00 649.94 663 LEU E N 1
ATOM 18035 C CA . LEU E 5 692 ? 186.327 197.715 381.927 1.00 649.94 663 LEU E CA 1
ATOM 18036 C C . LEU E 5 692 ? 187.051 197.347 383.211 1.00 649.94 663 LEU E C 1
ATOM 18037 O O . LEU E 5 692 ? 188.098 197.919 383.515 1.00 649.94 663 LEU E O 1
ATOM 18042 N N . GLY E 5 693 ? 186.503 196.416 383.989 1.00 643.08 664 GLY E N 1
ATOM 18043 C CA . GLY E 5 693 ? 187.193 195.980 385.187 1.00 643.08 664 GLY E CA 1
ATOM 18044 C C . GLY E 5 693 ? 188.558 195.405 384.876 1.00 643.08 664 GLY E C 1
ATOM 18045 O O . GLY E 5 693 ? 189.541 195.732 385.536 1.00 643.08 664 GLY E O 1
ATOM 18046 N N . GLU E 5 694 ? 188.638 194.565 383.842 1.00 618.18 665 GLU E N 1
ATOM 18047 C CA . GLU E 5 694 ? 189.919 193.999 383.434 1.00 618.18 665 GLU E CA 1
ATOM 18048 C C . GLU E 5 694 ? 190.865 195.080 382.932 1.00 618.18 665 GLU E C 1
ATOM 18049 O O . GLU E 5 694 ? 192.058 195.071 383.259 1.00 618.18 665 GLU E O 1
ATOM 18055 N N . LEU E 5 695 ? 190.356 196.008 382.120 1.00 617.14 666 LEU E N 1
ATOM 18056 C CA . LEU E 5 695 ? 191.180 197.107 381.632 1.00 617.14 666 LEU E CA 1
ATOM 18057 C C . LEU E 5 695 ? 191.755 197.908 382.787 1.00 617.14 666 LEU E C 1
ATOM 18058 O O . LEU E 5 695 ? 192.972 198.081 382.890 1.00 617.14 666 LEU E O 1
ATOM 18063 N N . VAL E 5 696 ? 190.884 198.407 383.663 1.00 630.24 667 VAL E N 1
ATOM 18064 C CA . VAL E 5 696 ? 191.312 199.149 384.844 1.00 630.24 667 VAL E CA 1
ATOM 18065 C C . VAL E 5 696 ? 192.284 198.330 385.680 1.00 630.24 667 VAL E C 1
ATOM 18066 O O . VAL E 5 696 ? 193.262 198.862 386.223 1.00 630.24 667 VAL E O 1
ATOM 18070 N N . SER E 5 697 ? 192.033 197.025 385.797 1.00 623.70 668 SER E N 1
ATOM 18071 C CA . SER E 5 697 ? 192.882 196.168 386.611 1.00 623.70 668 SER E CA 1
ATOM 18072 C C . SER E 5 697 ? 194.294 196.125 386.057 1.00 623.70 668 SER E C 1
ATOM 18073 O O . SER E 5 697 ? 195.260 196.368 386.781 1.00 623.70 668 SER E O 1
ATOM 18076 N N . LEU E 5 698 ? 194.437 195.820 384.770 1.00 605.76 669 LEU E N 1
ATOM 18077 C CA . LEU E 5 698 ? 195.782 195.726 384.216 1.00 605.76 669 LEU E CA 1
ATOM 18078 C C . LEU E 5 698 ? 196.370 197.104 383.930 1.00 605.76 669 LEU E C 1
ATOM 18079 O O . LEU E 5 698 ? 197.563 197.220 383.641 1.00 605.76 669 LEU E O 1
ATOM 18084 N N . LEU E 5 699 ? 195.574 198.168 384.066 1.00 608.28 670 LEU E N 1
ATOM 18085 C CA . LEU E 5 699 ? 196.169 199.502 384.059 1.00 608.28 670 LEU E CA 1
ATOM 18086 C C . LEU E 5 699 ? 196.817 199.818 385.401 1.00 608.28 670 LEU E C 1
ATOM 18087 O O . LEU E 5 699 ? 198.026 200.063 385.467 1.00 608.28 670 LEU E O 1
ATOM 18092 N N . VAL E 5 700 ? 196.033 199.811 386.486 1.00 610.17 671 VAL E N 1
ATOM 18093 C CA . VAL E 5 700 ? 196.634 199.987 387.810 1.00 610.17 671 VAL E CA 1
ATOM 18094 C C . VAL E 5 700 ? 197.747 198.975 388.022 1.00 610.17 671 VAL E C 1
ATOM 18095 O O . VAL E 5 700 ? 198.741 199.256 388.703 1.00 610.17 671 VAL E O 1
ATOM 18099 N N . ASN E 5 701 ? 197.597 197.787 387.443 1.00 609.01 672 ASN E N 1
ATOM 18100 C CA . ASN E 5 701 ? 198.552 196.710 387.609 1.00 609.01 672 ASN E CA 1
ATOM 18101 C C . ASN E 5 701 ? 199.721 196.872 386.653 1.00 609.01 672 ASN E C 1
ATOM 18102 O O . ASN E 5 701 ? 200.769 196.244 386.837 1.00 609.01 672 ASN E O 1
ATOM 18107 N N . ASN E 5 702 ? 199.567 197.731 385.649 1.00 583.47 673 ASN E N 1
ATOM 18108 C CA . ASN E 5 702 ? 200.554 197.898 384.601 1.00 583.47 673 ASN E CA 1
ATOM 18109 C C . ASN E 5 702 ? 201.136 199.304 384.586 1.00 583.47 673 ASN E C 1
ATOM 18110 O O . ASN E 5 702 ? 202.118 199.552 383.878 1.00 583.47 673 ASN E O 1
ATOM 18115 N N . THR E 5 703 ? 200.554 200.225 385.356 1.00 575.40 674 THR E N 1
ATOM 18116 C CA . THR E 5 703 ? 201.002 201.609 385.421 1.00 575.40 674 THR E CA 1
ATOM 18117 C C . THR E 5 703 ? 201.441 202.017 386.824 1.00 575.40 674 THR E C 1
ATOM 18118 O O . THR E 5 703 ? 201.423 203.204 387.156 1.00 575.40 674 THR E O 1
ATOM 18122 N N . ASP E 5 704 ? 201.830 201.064 387.666 1.00 565.49 675 ASP E N 1
ATOM 18123 C CA . ASP E 5 704 ? 202.284 201.433 389.001 1.00 565.49 675 ASP E CA 1
ATOM 18124 C C . ASP E 5 704 ? 203.653 202.084 388.872 1.00 565.49 675 ASP E C 1
ATOM 18125 O O . ASP E 5 704 ? 204.561 201.535 388.240 1.00 565.49 675 ASP E O 1
ATOM 18130 N N . ILE E 5 705 ? 203.794 203.270 389.445 1.00 529.96 676 ILE E N 1
ATOM 18131 C CA . ILE E 5 705 ? 205.051 203.999 389.442 1.00 529.96 676 ILE E CA 1
ATOM 18132 C C . ILE E 5 705 ? 205.538 204.049 390.880 1.00 529.96 676 ILE E C 1
ATOM 18133 O O . ILE E 5 705 ? 205.079 204.880 391.674 1.00 529.96 676 ILE E O 1
ATOM 18138 N N . GLN E 5 706 ? 206.454 203.142 391.220 1.00 541.77 677 GLN E N 1
ATOM 18139 C CA . GLN E 5 706 ? 207.012 203.104 392.566 1.00 541.77 677 GLN E CA 1
ATOM 18140 C C . GLN E 5 706 ? 207.719 204.400 392.936 1.00 541.77 677 GLN E C 1
ATOM 18141 O O . GLN E 5 706 ? 207.925 204.659 394.126 1.00 541.77 677 GLN E O 1
ATOM 18147 N N . LEU E 5 707 ? 208.095 205.214 391.948 1.00 538.17 678 LEU E N 1
ATOM 18148 C CA . LEU E 5 707 ? 208.697 206.507 392.250 1.00 538.17 678 LEU E CA 1
ATOM 18149 C C . LEU E 5 707 ? 207.711 207.418 392.968 1.00 538.17 678 LEU E C 1
ATOM 18150 O O . LEU E 5 707 ? 208.088 208.144 393.895 1.00 538.17 678 LEU E O 1
ATOM 18155 N N . LEU E 5 708 ? 206.444 207.389 392.563 1.00 547.90 679 LEU E N 1
ATOM 18156 C CA . LEU E 5 708 ? 205.413 208.213 393.177 1.00 547.90 679 LEU E CA 1
ATOM 18157 C C . LEU E 5 708 ? 204.623 207.470 394.244 1.00 547.90 679 LEU E C 1
ATOM 18158 O O . LEU E 5 708 ? 203.611 207.993 394.718 1.00 547.90 679 LEU E O 1
ATOM 18163 N N . ALA E 5 709 ? 205.063 206.271 394.635 1.00 554.81 680 ALA E N 1
ATOM 18164 C CA . ALA E 5 709 ? 204.331 205.502 395.637 1.00 554.81 680 ALA E CA 1
ATOM 18165 C C . ALA E 5 709 ? 204.177 206.273 396.941 1.00 554.81 680 ALA E C 1
ATOM 18166 O O . ALA E 5 709 ? 203.177 206.103 397.648 1.00 554.81 680 ALA E O 1
ATOM 18168 N N . LYS E 5 710 ? 205.145 207.125 397.275 1.00 538.17 681 LYS E N 1
ATOM 18169 C CA . LYS E 5 710 ? 205.041 207.955 398.467 1.00 538.17 681 LYS E CA 1
ATOM 18170 C C . LYS E 5 710 ? 204.078 209.121 398.294 1.00 538.17 681 LYS E C 1
ATOM 18171 O O . LYS E 5 710 ? 203.689 209.731 399.296 1.00 538.17 681 LYS E O 1
ATOM 18177 N N . GLU E 5 711 ? 203.690 209.445 397.066 1.00 541.86 682 GLU E N 1
ATOM 18178 C CA . GLU E 5 711 ? 202.787 210.565 396.834 1.00 541.86 682 GLU E CA 1
ATOM 18179 C C . GLU E 5 711 ? 201.390 210.213 397.326 1.00 541.86 682 GLU E C 1
ATOM 18180 O O . GLU E 5 711 ? 200.812 209.224 396.860 1.00 541.86 682 GLU E O 1
ATOM 18186 N N . PRO E 5 712 ? 200.819 210.977 398.260 1.00 547.38 683 PRO E N 1
ATOM 18187 C CA . PRO E 5 712 ? 199.439 210.698 398.682 1.00 547.38 683 PRO E CA 1
ATOM 18188 C C . PRO E 5 712 ? 198.450 210.812 397.545 1.00 547.38 683 PRO E C 1
ATOM 18189 O O . PRO E 5 712 ? 197.488 210.041 397.494 1.00 547.38 683 PRO E O 1
ATOM 18193 N N . SER E 5 713 ? 198.662 211.755 396.626 1.00 563.31 684 SER E N 1
ATOM 18194 C CA . SER E 5 713 ? 197.790 211.862 395.464 1.00 563.31 684 SER E CA 1
ATOM 18195 C C . SER E 5 713 ? 197.909 210.634 394.573 1.00 563.31 684 SER E C 1
ATOM 18196 O O . SER E 5 713 ? 196.901 210.129 394.069 1.00 563.31 684 SER E O 1
ATOM 18199 N N . TYR E 5 714 ? 199.133 210.146 394.360 1.00 572.18 685 TYR E N 1
ATOM 18200 C CA . TYR E 5 714 ? 199.329 208.937 393.565 1.00 572.18 685 TYR E CA 1
ATOM 18201 C C . TYR E 5 714 ? 198.603 207.754 394.189 1.00 572.18 685 TYR E C 1
ATOM 18202 O O . TYR E 5 714 ? 197.865 207.034 393.508 1.00 572.18 685 TYR E O 1
ATOM 18211 N N . LYS E 5 715 ? 198.810 207.536 395.489 1.00 579.41 686 LYS E N 1
ATOM 18212 C CA . LYS E 5 715 ? 198.146 206.435 396.178 1.00 579.41 686 LYS E CA 1
ATOM 18213 C C . LYS E 5 715 ? 196.634 206.586 396.116 1.00 579.41 686 LYS E C 1
ATOM 18214 O O . LYS E 5 715 ? 195.913 205.620 395.853 1.00 579.41 686 LYS E O 1
ATOM 18220 N N . LYS E 5 716 ? 196.137 207.799 396.352 1.00 596.39 687 LYS E N 1
ATOM 18221 C CA . LYS E 5 716 ? 194.700 208.035 396.355 1.00 596.39 687 LYS E CA 1
ATOM 18222 C C . LYS E 5 716 ? 194.098 207.762 394.985 1.00 596.39 687 LYS E C 1
ATOM 18223 O O . LYS E 5 716 ? 193.078 207.078 394.866 1.00 596.39 687 LYS E O 1
ATOM 18229 N N . MET E 5 717 ? 194.723 208.286 393.932 1.00 597.10 688 MET E N 1
ATOM 18230 C CA . MET E 5 717 ? 194.189 208.098 392.591 1.00 597.10 688 MET E CA 1
ATOM 18231 C C . MET E 5 717 ? 194.279 206.644 392.156 1.00 597.10 688 MET E C 1
ATOM 18232 O O . MET E 5 717 ? 193.343 206.113 391.551 1.00 597.10 688 MET E O 1
ATOM 18237 N N . ARG E 5 718 ? 195.393 205.978 392.462 1.00 609.86 689 ARG E N 1
ATOM 18238 C CA . ARG E 5 718 ? 195.535 204.582 392.073 1.00 609.86 689 ARG E CA 1
ATOM 18239 C C . ARG E 5 718 ? 194.574 203.694 392.847 1.00 609.86 689 ARG E C 1
ATOM 18240 O O . AR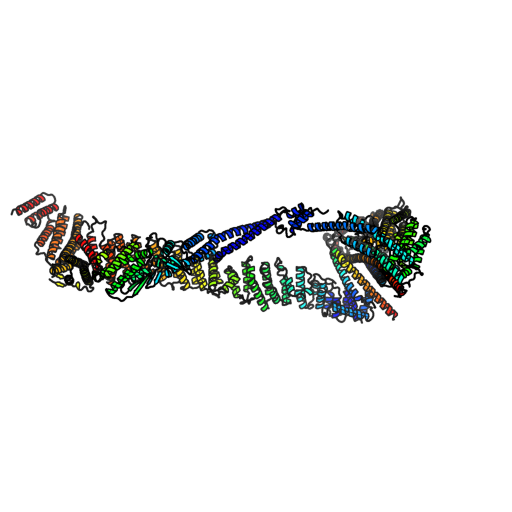G E 5 718 ? 194.032 202.735 392.292 1.00 609.86 689 ARG E O 1
ATOM 18248 N N . GLU E 5 719 ? 194.334 204.001 394.123 1.00 659.10 690 GLU E N 1
ATOM 18249 C CA . GLU E 5 719 ? 193.366 203.229 394.890 1.00 659.10 690 GLU E CA 1
ATOM 18250 C C . GLU E 5 719 ? 191.953 203.483 394.392 1.00 659.10 690 GLU E C 1
ATOM 18251 O O . GLU E 5 719 ? 191.156 202.550 394.274 1.00 659.10 690 GLU E O 1
ATOM 18257 N N . LYS E 5 720 ? 191.624 204.740 394.093 1.00 683.23 691 LYS E N 1
ATOM 18258 C CA . LYS E 5 720 ? 190.327 205.049 393.504 1.00 683.23 691 LYS E CA 1
ATOM 18259 C C . LYS E 5 720 ? 190.135 204.290 392.200 1.00 683.23 691 LYS E C 1
ATOM 18260 O O . LYS E 5 720 ? 189.072 203.719 391.951 1.00 683.23 691 LYS E O 1
ATOM 18266 N N . PHE E 5 721 ? 191.175 204.242 391.371 1.00 653.02 692 PHE E N 1
ATOM 18267 C CA . PHE E 5 721 ? 191.059 203.601 390.067 1.00 653.02 692 PHE E CA 1
ATOM 18268 C C . PHE E 5 721 ? 190.953 202.084 390.217 1.00 653.02 692 PHE E C 1
ATOM 18269 O O . PHE E 5 721 ? 190.138 201.438 389.549 1.00 653.02 692 PHE E O 1
ATOM 18277 N N . ALA E 5 722 ? 191.757 201.499 391.111 1.00 677.93 693 ALA E N 1
ATOM 18278 C CA . ALA E 5 722 ? 191.684 200.063 391.353 1.00 677.93 693 ALA E CA 1
ATOM 18279 C C . ALA E 5 722 ? 190.337 199.669 391.940 1.00 677.93 693 ALA E C 1
ATOM 18280 O O . ALA E 5 722 ? 189.774 198.635 391.575 1.00 677.93 693 ALA E O 1
ATOM 18282 N N . THR E 5 723 ? 189.805 200.477 392.858 1.00 706.17 694 THR E N 1
ATOM 18283 C CA . THR E 5 723 ? 188.487 200.201 393.412 1.00 706.17 694 THR E CA 1
ATOM 18284 C C . THR E 5 723 ? 187.391 200.437 392.385 1.00 706.17 694 THR E C 1
ATOM 18285 O O . THR E 5 723 ? 186.332 199.807 392.459 1.00 706.17 694 THR E O 1
ATOM 18289 N N . MET E 5 724 ? 187.623 201.336 391.428 1.00 715.28 695 MET E N 1
ATOM 18290 C CA . MET E 5 724 ? 186.768 201.402 390.250 1.00 715.28 695 MET E CA 1
ATOM 18291 C C . MET E 5 724 ? 186.730 200.054 389.554 1.00 715.28 695 MET E C 1
ATOM 18292 O O . MET E 5 724 ? 185.690 199.388 389.508 1.00 715.28 695 MET E O 1
ATOM 18297 N N . GLY E 5 725 ? 187.883 199.622 389.039 1.00 698.31 696 GLY E N 1
ATOM 18298 C CA . GLY E 5 725 ? 187.990 198.341 388.356 1.00 698.31 696 GLY E CA 1
ATOM 18299 C C . GLY E 5 725 ? 187.476 197.170 389.164 1.00 698.31 696 GLY E C 1
ATOM 18300 O O . GLY E 5 725 ? 187.031 196.172 388.586 1.00 698.31 696 GLY E O 1
ATOM 18301 N N . LYS E 5 726 ? 187.525 197.273 390.492 1.00 710.01 697 LYS E N 1
ATOM 18302 C CA . LYS E 5 726 ? 186.852 196.302 391.347 1.00 710.01 697 LYS E CA 1
ATOM 18303 C C . LYS E 5 726 ? 185.341 196.406 391.246 1.00 710.01 697 LYS E C 1
ATOM 18304 O O . LYS E 5 726 ? 184.677 195.422 390.913 1.00 710.01 697 LYS E O 1
ATOM 18310 N N . PHE E 5 727 ? 184.778 197.580 391.511 1.00 733.31 698 PHE E N 1
ATOM 18311 C CA . PHE E 5 727 ? 183.336 197.678 391.661 1.00 733.31 698 PHE E CA 1
ATOM 18312 C C . PHE E 5 727 ? 182.600 197.741 390.328 1.00 733.31 698 PHE E C 1
ATOM 18313 O O . PHE E 5 727 ? 181.366 197.666 390.320 1.00 733.31 698 PHE E O 1
ATOM 18321 N N . LEU E 5 728 ? 183.315 197.864 389.210 1.00 719.48 699 LEU E N 1
ATOM 18322 C CA . LEU E 5 728 ? 182.665 197.815 387.901 1.00 719.48 699 LEU E CA 1
ATOM 18323 C C . LEU E 5 728 ? 181.871 196.531 387.679 1.00 719.48 699 LEU E C 1
ATOM 18324 O O . LEU E 5 728 ? 180.671 196.625 387.383 1.00 719.48 699 LEU E O 1
ATOM 18329 N N . PRO E 5 729 ? 182.433 195.329 387.817 1.00 725.53 700 PRO E N 1
ATOM 18330 C CA . PRO E 5 729 ? 181.639 194.117 387.574 1.00 725.53 700 PRO E CA 1
ATOM 18331 C C . PRO E 5 729 ? 180.913 193.553 388.788 1.00 725.53 700 PRO E C 1
ATOM 18332 O O . PRO E 5 729 ? 180.283 192.499 388.659 1.00 725.53 700 PRO E O 1
ATOM 18336 N N . LEU E 5 730 ? 180.971 194.201 389.948 1.00 754.87 701 LEU E N 1
ATOM 18337 C CA . LEU E 5 730 ? 180.308 193.671 391.130 1.00 754.87 701 LEU E CA 1
ATOM 18338 C C . LEU E 5 730 ? 178.822 194.009 391.127 1.00 754.87 701 LEU E C 1
ATOM 18339 O O . LEU E 5 730 ? 178.333 194.811 390.328 1.00 754.87 701 LEU E O 1
ATOM 18344 N N . HIS E 5 731 ? 178.103 193.382 392.054 1.00 781.95 702 HIS E N 1
ATOM 18345 C CA . HIS E 5 731 ? 176.676 193.602 392.202 1.00 781.95 702 HIS E CA 1
ATOM 18346 C C . HIS E 5 731 ? 176.424 194.726 393.203 1.00 781.95 702 HIS E C 1
ATOM 18347 O O . HIS E 5 731 ? 177.310 195.133 393.957 1.00 781.95 702 HIS E O 1
ATOM 18354 N N . LEU E 5 732 ? 175.181 195.212 393.222 1.00 799.37 703 LEU E N 1
ATOM 18355 C CA . LEU E 5 732 ? 174.866 196.407 393.997 1.00 799.37 703 LEU E CA 1
ATOM 18356 C C . LEU E 5 732 ? 175.036 196.188 395.493 1.00 799.37 703 LEU E C 1
ATOM 18357 O O . LEU E 5 732 ? 175.443 197.110 396.207 1.00 799.37 703 LEU E O 1
ATOM 18362 N N . LYS E 5 733 ? 174.726 194.989 395.986 1.00 792.01 704 LYS E N 1
ATOM 18363 C CA . LYS E 5 733 ? 174.883 194.726 397.411 1.00 792.01 704 LYS E CA 1
ATOM 18364 C C . LYS E 5 733 ? 176.344 194.820 397.824 1.00 792.01 704 LYS E C 1
ATOM 18365 O O . LYS E 5 733 ? 176.667 195.427 398.854 1.00 792.01 704 LYS E O 1
ATOM 18371 N N . GLU E 5 734 ? 177.240 194.226 397.030 1.00 804.34 705 GLU E N 1
ATOM 18372 C CA . GLU E 5 734 ? 178.667 194.361 397.299 1.00 804.34 705 GLU E CA 1
ATOM 18373 C C . GLU E 5 734 ? 179.087 195.822 397.292 1.00 804.34 705 GLU E C 1
ATOM 18374 O O . GLU E 5 734 ? 179.835 196.255 398.173 1.00 804.34 705 GLU E O 1
ATOM 18380 N N . ILE E 5 735 ? 178.614 196.593 396.307 1.00 813.03 706 ILE E N 1
ATOM 18381 C CA . ILE E 5 735 ? 178.933 198.018 396.244 1.00 813.03 706 ILE E CA 1
ATOM 18382 C C . ILE E 5 735 ? 178.518 198.706 397.535 1.00 813.03 706 ILE E C 1
ATOM 18383 O O . ILE E 5 735 ? 179.296 199.447 398.145 1.00 813.03 706 ILE E O 1
ATOM 18388 N N . MET E 5 736 ? 177.284 198.454 397.977 1.00 828.25 707 MET E N 1
ATOM 18389 C CA . MET E 5 736 ? 176.763 199.118 399.167 1.00 828.25 707 MET E CA 1
ATOM 18390 C C . MET E 5 736 ? 177.555 198.742 400.409 1.00 828.25 707 MET E C 1
ATOM 18391 O O . MET E 5 736 ? 177.831 199.595 401.258 1.00 828.25 707 MET E O 1
ATOM 18396 N N . GLU E 5 737 ? 177.942 197.475 400.535 1.00 816.98 708 GLU E N 1
ATOM 18397 C CA . GLU E 5 737 ? 178.569 197.046 401.780 1.00 816.98 708 GLU E CA 1
ATOM 18398 C C . GLU E 5 737 ? 180.050 197.428 401.820 1.00 816.98 708 GLU E C 1
ATOM 18399 O O . GLU E 5 737 ? 180.580 197.790 402.879 1.00 816.98 708 GLU E O 1
ATOM 18405 N N . MET E 5 738 ? 180.720 197.449 400.661 1.00 816.31 709 MET E N 1
ATOM 18406 C CA . MET E 5 738 ? 182.080 197.987 400.641 1.00 816.31 709 MET E CA 1
ATOM 18407 C C . MET E 5 738 ? 182.086 199.512 400.693 1.00 816.31 709 MET E C 1
ATOM 18408 O O . MET E 5 738 ? 183.124 200.105 401.005 1.00 816.31 709 MET E O 1
ATOM 18413 N N . PHE E 5 739 ? 180.953 200.157 400.395 1.00 825.41 710 PHE E N 1
ATOM 18414 C CA . PHE E 5 739 ? 180.803 201.579 400.693 1.00 825.41 710 PHE E CA 1
ATOM 18415 C C . PHE E 5 739 ? 180.587 201.797 402.184 1.00 825.41 710 PHE E C 1
ATOM 18416 O O . PHE E 5 739 ? 181.074 202.780 402.755 1.00 825.41 710 PHE E O 1
ATOM 18424 N N . TYR E 5 740 ? 179.844 200.890 402.825 1.00 803.80 711 TYR E N 1
ATOM 18425 C CA . TYR E 5 740 ? 179.716 200.914 404.277 1.00 803.80 711 TYR E CA 1
ATOM 18426 C C . TYR E 5 740 ? 181.069 200.742 404.948 1.00 803.80 711 TYR E C 1
ATOM 18427 O O . TYR E 5 740 ? 181.303 201.297 406.027 1.00 803.80 711 TYR E O 1
ATOM 18436 N N . ASN E 5 741 ? 181.971 199.980 404.327 1.00 793.50 712 ASN E N 1
ATOM 18437 C CA . ASN E 5 741 ? 183.340 199.908 404.820 1.00 793.50 712 ASN E CA 1
ATOM 18438 C C . ASN E 5 741 ? 184.125 201.195 404.589 1.00 793.50 712 ASN E C 1
ATOM 18439 O O . ASN E 5 741 ? 185.146 201.403 405.252 1.00 793.50 712 ASN E O 1
ATOM 18444 N N . GLY E 5 742 ? 183.680 202.056 403.675 1.00 777.67 713 GLY E N 1
ATOM 18445 C CA . GLY E 5 742 ? 184.361 203.308 403.411 1.00 777.67 713 GLY E CA 1
ATOM 18446 C C . GLY E 5 742 ? 185.315 203.291 402.240 1.00 777.67 713 GLY E C 1
ATOM 18447 O O . GLY E 5 742 ? 186.102 204.233 402.087 1.00 777.67 713 GLY E O 1
ATOM 18448 N N . ASP E 5 743 ? 185.271 202.253 401.404 1.00 770.31 714 ASP E N 1
ATOM 18449 C CA . ASP E 5 743 ? 186.197 202.150 400.283 1.00 770.31 714 ASP E CA 1
ATOM 18450 C C . ASP E 5 743 ? 185.972 203.238 399.242 1.00 770.31 714 ASP E C 1
ATOM 18451 O O . ASP E 5 743 ? 186.889 203.542 398.472 1.00 770.31 714 ASP E O 1
ATOM 18456 N N . PHE E 5 744 ? 184.782 203.836 399.207 1.00 768.19 715 PHE E N 1
ATOM 18457 C CA . PHE E 5 744 ? 184.472 204.911 398.277 1.00 768.19 715 PHE E CA 1
ATOM 18458 C C . PHE E 5 744 ? 184.848 206.283 398.821 1.00 768.19 715 PHE E C 1
ATOM 18459 O O . PHE E 5 744 ? 184.290 207.291 398.373 1.00 768.19 715 PHE E O 1
ATOM 18467 N N . TYR E 5 745 ? 185.778 206.343 399.778 1.00 720.86 716 TYR E N 1
ATOM 18468 C CA . TYR E 5 745 ? 186.220 207.625 400.311 1.00 720.86 716 TYR E CA 1
ATOM 18469 C C . TYR E 5 745 ? 186.950 208.464 399.271 1.00 720.86 716 TYR E C 1
ATOM 18470 O O . TYR E 5 745 ? 187.121 209.671 399.474 1.00 720.86 716 TYR E O 1
ATOM 18479 N N . LEU E 5 746 ? 187.386 207.857 398.170 1.00 705.49 717 LEU E N 1
ATOM 18480 C CA . LEU E 5 746 ? 188.015 208.580 397.075 1.00 705.49 717 LEU E CA 1
ATOM 18481 C C . LEU E 5 746 ? 187.034 208.949 395.974 1.00 705.49 717 LEU E C 1
ATOM 18482 O O . LEU E 5 746 ? 187.375 209.754 395.102 1.00 705.49 717 LEU E O 1
ATOM 18487 N N . PHE E 5 747 ? 185.833 208.383 395.992 1.00 744.91 718 PHE E N 1
ATOM 18488 C CA . PHE E 5 747 ? 184.825 208.632 394.975 1.00 744.91 718 PHE E CA 1
ATOM 18489 C C . PHE E 5 747 ? 183.867 209.713 395.449 1.00 744.91 718 PHE E C 1
ATOM 18490 O O . PHE E 5 747 ? 183.410 209.693 396.596 1.00 744.91 718 PHE E O 1
ATOM 18498 N N . ALA E 5 748 ? 183.572 210.656 394.561 1.00 757.79 719 ALA E N 1
ATOM 18499 C CA . ALA E 5 748 ? 182.579 211.671 394.864 1.00 757.79 719 ALA E CA 1
ATOM 18500 C C . ALA E 5 748 ? 181.205 211.031 395.013 1.00 757.79 719 ALA E C 1
ATOM 18501 O O . ALA E 5 748 ? 180.915 209.984 394.428 1.00 757.79 719 ALA E O 1
ATOM 18503 N N . THR E 5 749 ? 180.360 211.669 395.823 1.00 772.95 720 THR E N 1
ATOM 18504 C CA . THR E 5 749 ? 179.005 211.167 396.017 1.00 772.95 720 THR E CA 1
ATOM 18505 C C . THR E 5 749 ? 178.248 211.129 394.696 1.00 772.95 720 THR E C 1
ATOM 18506 O O . THR E 5 749 ? 177.649 210.109 394.340 1.00 772.95 720 THR E O 1
ATOM 18510 N N . ASP E 5 750 ? 178.284 212.232 393.945 1.00 771.09 721 ASP E N 1
ATOM 18511 C CA . ASP E 5 750 ? 177.605 212.265 392.655 1.00 771.09 721 ASP E CA 1
ATOM 18512 C C . ASP E 5 750 ? 178.268 211.323 391.661 1.00 771.09 721 ASP E C 1
ATOM 18513 O O . ASP E 5 750 ? 177.587 210.683 390.853 1.00 771.09 721 ASP E O 1
ATOM 18518 N N . GLU E 5 751 ? 179.598 211.222 391.705 1.00 751.40 722 GLU E N 1
ATOM 18519 C CA . GLU E 5 751 ? 180.289 210.282 390.831 1.00 751.40 722 GLU E CA 1
ATOM 18520 C C . GLU E 5 751 ? 179.889 208.851 391.160 1.00 751.40 722 GLU E C 1
ATOM 18521 O O . GLU E 5 751 ? 179.647 208.040 390.261 1.00 751.40 722 GLU E O 1
ATOM 18527 N N . LEU E 5 752 ? 179.794 208.530 392.451 1.00 776.29 723 LEU E N 1
ATOM 18528 C CA . LEU E 5 752 ? 179.354 207.200 392.855 1.00 776.29 723 LEU E CA 1
ATOM 18529 C C . LEU E 5 752 ? 177.923 206.930 392.403 1.00 776.29 723 LEU E C 1
ATOM 18530 O O . LEU E 5 752 ? 177.615 205.839 391.909 1.00 776.29 723 LEU E O 1
ATOM 18535 N N . ILE E 5 753 ? 177.034 207.910 392.571 1.00 780.80 724 ILE E N 1
ATOM 18536 C CA . ILE E 5 753 ? 175.648 207.737 392.142 1.00 780.80 724 ILE E CA 1
ATOM 18537 C C . ILE E 5 753 ? 175.584 207.507 390.640 1.00 780.80 724 ILE E C 1
ATOM 18538 O O . ILE E 5 753 ? 174.852 206.633 390.160 1.00 780.80 724 ILE E O 1
ATOM 18543 N N . GLN E 5 754 ? 176.360 208.277 389.876 1.00 747.10 725 GLN E N 1
ATOM 18544 C CA . GLN E 5 754 ? 176.391 208.091 388.432 1.00 747.10 725 GLN E CA 1
ATOM 18545 C C . GLN E 5 754 ? 176.951 206.725 388.069 1.00 747.10 725 GLN E C 1
ATOM 18546 O O . GLN E 5 754 ? 176.476 206.086 387.127 1.00 747.10 725 GLN E O 1
ATOM 18552 N N . TRP E 5 755 ? 177.963 206.264 388.804 1.00 750.68 726 TRP E N 1
ATOM 18553 C CA . TRP E 5 755 ? 178.511 204.933 388.573 1.00 750.68 726 TRP E CA 1
ATOM 18554 C C . TRP E 5 755 ? 177.445 203.864 388.768 1.00 750.68 726 TRP E C 1
ATOM 18555 O O . TRP E 5 755 ? 177.299 202.952 387.946 1.00 750.68 726 TRP E O 1
ATOM 18566 N N . ILE E 5 756 ? 176.683 203.969 389.857 1.00 779.72 727 ILE E N 1
ATOM 18567 C CA . ILE E 5 756 ? 175.653 202.972 390.136 1.00 779.72 727 ILE E CA 1
ATOM 18568 C C . ILE E 5 756 ? 174.528 203.055 389.111 1.00 779.72 727 ILE E C 1
ATOM 18569 O O . ILE E 5 756 ? 173.952 202.033 388.717 1.00 779.72 727 ILE E O 1
ATOM 18574 N N . GLU E 5 757 ? 174.203 204.264 388.654 1.00 770.14 728 GLU E N 1
ATOM 18575 C CA . GLU E 5 757 ? 173.143 204.413 387.663 1.00 770.14 728 GLU E CA 1
ATOM 18576 C C . GLU E 5 757 ? 173.571 203.866 386.306 1.00 770.14 728 GLU E C 1
ATOM 18577 O O . GLU E 5 757 ? 172.769 203.243 385.601 1.00 770.14 728 GLU E O 1
ATOM 18583 N N . LEU E 5 758 ? 174.830 204.092 385.919 1.00 730.71 729 LEU E N 1
ATOM 18584 C CA . LEU E 5 758 ? 175.322 203.573 384.649 1.00 730.71 729 LEU E CA 1
ATOM 18585 C C . LEU E 5 758 ? 175.490 202.060 384.688 1.00 730.71 729 LEU E C 1
ATOM 18586 O O . LEU E 5 758 ? 175.233 201.385 383.685 1.00 730.71 729 LEU E O 1
ATOM 18591 N N . LEU E 5 759 ? 175.917 201.509 385.824 1.00 756.34 730 LEU E N 1
ATOM 18592 C CA . LEU E 5 759 ? 176.017 200.060 385.948 1.00 756.34 730 LEU E CA 1
ATOM 18593 C C . LEU E 5 759 ? 174.667 199.389 386.138 1.00 756.34 730 LEU E C 1
ATOM 18594 O O . LEU E 5 759 ? 174.309 198.492 385.368 1.00 756.34 730 LEU E O 1
ATOM 18599 N N . PHE E 5 760 ? 173.917 199.797 387.152 1.00 782.28 731 PHE E N 1
ATOM 18600 C CA . PHE E 5 760 ? 172.693 199.116 387.532 1.00 782.28 731 PHE E CA 1
ATOM 18601 C C . PHE E 5 760 ? 171.494 199.841 386.946 1.00 782.28 731 PHE E C 1
ATOM 18602 O O . PHE E 5 760 ? 171.445 201.075 386.925 1.00 782.28 731 PHE E O 1
ATOM 18610 N N . ALA E 5 761 ? 170.537 199.060 386.459 1.00 788.82 732 ALA E N 1
ATOM 18611 C CA . ALA E 5 761 ? 169.379 199.618 385.792 1.00 788.82 732 ALA E CA 1
ATOM 18612 C C . ALA E 5 761 ? 168.418 200.234 386.804 1.00 788.82 732 ALA E C 1
ATOM 18613 O O . ALA E 5 761 ? 168.701 200.349 388.000 1.00 788.82 732 ALA E O 1
ATOM 18615 N N . ASP E 5 762 ? 167.261 200.627 386.292 1.00 796.81 733 ASP E N 1
ATOM 18616 C CA . ASP E 5 762 ? 166.218 201.291 387.064 1.00 796.81 733 ASP E CA 1
ATOM 18617 C C . ASP E 5 762 ? 165.550 200.278 387.985 1.00 796.81 733 ASP E C 1
ATOM 18618 O O . ASP E 5 762 ? 164.611 199.588 387.586 1.00 796.81 733 ASP E O 1
ATOM 18623 N N . THR E 5 763 ? 166.019 200.182 389.226 1.00 808.32 734 THR E N 1
ATOM 18624 C CA . THR E 5 763 ? 165.450 199.234 390.174 1.00 808.32 734 THR E CA 1
ATOM 18625 C C . THR E 5 763 ? 165.325 199.877 391.547 1.00 808.32 734 THR E C 1
ATOM 18626 O O . THR E 5 763 ? 166.150 200.720 391.921 1.00 808.32 734 THR E O 1
ATOM 18630 N N . PRO E 5 764 ? 164.291 199.511 392.311 1.00 813.90 735 PRO E N 1
ATOM 18631 C CA . PRO E 5 764 ? 164.153 200.064 393.669 1.00 813.90 735 PRO E CA 1
ATOM 18632 C C . PRO E 5 764 ? 165.327 199.750 394.576 1.00 813.90 735 PRO E C 1
ATOM 18633 O O . PRO E 5 764 ? 165.593 200.516 395.509 1.00 813.90 735 PRO E O 1
ATOM 18637 N N . LEU E 5 765 ? 166.030 198.637 394.347 1.00 811.60 736 LEU E N 1
ATOM 18638 C CA . LEU E 5 765 ? 167.254 198.382 395.099 1.00 811.60 736 LEU E CA 1
ATOM 18639 C C . LEU E 5 765 ? 168.295 199.454 394.816 1.00 811.60 736 LEU E C 1
ATOM 18640 O O . LEU E 5 765 ? 169.000 199.905 395.726 1.00 811.60 736 LEU E O 1
ATOM 18645 N N . ARG E 5 766 ? 168.394 199.891 393.557 1.00 813.34 737 ARG E N 1
ATOM 18646 C CA . ARG E 5 766 ? 169.306 200.981 393.229 1.00 813.34 737 ARG E CA 1
ATOM 18647 C C . ARG E 5 766 ? 168.862 202.280 393.882 1.00 813.34 737 ARG E C 1
ATOM 18648 O O . ARG E 5 766 ? 169.697 203.091 394.290 1.00 813.34 737 ARG E O 1
ATOM 18656 N N . ARG E 5 767 ? 167.552 202.494 393.997 1.00 824.72 738 ARG E N 1
ATOM 18657 C CA . ARG E 5 767 ? 167.068 203.701 394.656 1.00 824.72 738 ARG E CA 1
ATOM 18658 C C . ARG E 5 767 ? 167.391 203.679 396.144 1.00 824.72 738 ARG E C 1
ATOM 18659 O O . ARG E 5 767 ? 167.837 204.688 396.700 1.00 824.72 738 ARG E O 1
ATOM 18667 N N . ASN E 5 768 ? 167.173 202.538 396.806 1.00 838.25 739 ASN E N 1
ATOM 18668 C CA . ASN E 5 768 ? 167.624 202.384 398.187 1.00 838.25 739 ASN E CA 1
ATOM 18669 C C . ASN E 5 768 ? 169.115 202.641 398.320 1.00 838.25 739 ASN E C 1
ATOM 18670 O O . ASN E 5 768 ? 169.545 203.354 399.230 1.00 838.25 739 ASN E O 1
ATOM 18675 N N . ALA E 5 769 ? 169.918 202.047 397.439 1.00 846.40 740 ALA E N 1
ATOM 18676 C CA . ALA E 5 769 ? 171.362 202.228 397.509 1.00 846.40 740 ALA E CA 1
ATOM 18677 C C . ALA E 5 769 ? 171.735 203.696 397.358 1.00 846.40 740 ALA E C 1
ATOM 18678 O O . ALA E 5 769 ? 172.567 204.222 398.107 1.00 846.40 740 ALA E O 1
ATOM 18680 N N . ILE E 5 770 ? 171.107 204.379 396.399 1.00 837.61 741 ILE E N 1
ATOM 18681 C CA . ILE E 5 770 ? 171.443 205.768 396.114 1.00 837.61 741 ILE E CA 1
ATOM 18682 C C . ILE E 5 770 ? 171.020 206.669 397.265 1.00 837.61 741 ILE E C 1
ATOM 18683 O O . ILE E 5 770 ? 171.759 207.574 397.660 1.00 837.61 741 ILE E O 1
ATOM 18688 N N . ASP E 5 771 ? 169.836 206.428 397.835 1.00 841.21 742 ASP E N 1
ATOM 18689 C CA . ASP E 5 771 ? 169.401 207.233 398.973 1.00 841.21 742 ASP E CA 1
ATOM 18690 C C . ASP E 5 771 ? 170.249 206.954 400.206 1.00 841.21 742 ASP E C 1
ATOM 18691 O O . ASP E 5 771 ? 170.557 207.873 400.973 1.00 841.21 742 ASP E O 1
ATOM 18696 N N . ASP E 5 772 ? 170.647 205.697 400.410 1.00 840.08 743 ASP E N 1
ATOM 18697 C CA . ASP E 5 772 ? 171.527 205.374 401.525 1.00 840.08 743 ASP E CA 1
ATOM 18698 C C . ASP E 5 772 ? 172.860 206.090 401.383 1.00 840.08 743 ASP E C 1
ATOM 18699 O O . ASP E 5 772 ? 173.350 206.698 402.337 1.00 840.08 743 ASP E O 1
ATOM 18704 N N . ILE E 5 773 ? 173.446 206.052 400.185 1.00 842.15 744 ILE E N 1
ATOM 18705 C CA . ILE E 5 773 ? 174.729 206.712 399.965 1.00 842.15 744 ILE E CA 1
ATOM 18706 C C . ILE E 5 773 ? 174.582 208.221 400.106 1.00 842.15 744 ILE E C 1
ATOM 18707 O O . ILE E 5 773 ? 175.417 208.885 400.732 1.00 842.15 744 ILE E O 1
ATOM 18712 N N . TYR E 5 774 ? 173.511 208.784 399.541 1.00 835.36 745 TYR E N 1
ATOM 18713 C CA . TYR E 5 774 ? 173.263 210.215 399.668 1.00 835.36 745 TYR E CA 1
ATOM 18714 C C . TYR E 5 774 ? 173.143 210.642 401.119 1.00 835.36 745 TYR E C 1
ATOM 18715 O O . TYR E 5 774 ? 173.782 211.611 401.539 1.00 835.36 745 TYR E O 1
ATOM 18724 N N . GLU E 5 775 ? 172.345 209.936 401.914 1.00 844.48 746 GLU E N 1
ATOM 18725 C CA . GLU E 5 775 ? 172.116 210.444 403.257 1.00 844.48 746 GLU E CA 1
ATOM 18726 C C . GLU E 5 775 ? 173.289 210.093 404.170 1.00 844.48 746 GLU E C 1
ATOM 18727 O O . GLU E 5 775 ? 173.539 210.794 405.153 1.00 844.48 746 GLU E O 1
ATOM 18733 N N . ILE E 5 776 ? 174.029 209.022 403.858 1.00 839.69 747 ILE E N 1
ATOM 18734 C CA . ILE E 5 776 ? 175.276 208.740 404.569 1.00 839.69 747 ILE E CA 1
ATOM 18735 C C . ILE E 5 776 ? 176.287 209.852 404.322 1.00 839.69 747 ILE E C 1
ATOM 18736 O O . ILE E 5 776 ? 176.953 210.329 405.250 1.00 839.69 747 ILE E O 1
ATOM 18741 N N . ARG E 5 777 ? 176.411 210.293 403.066 1.00 820.20 748 ARG E N 1
ATOM 18742 C CA . ARG E 5 777 ? 177.304 211.405 402.761 1.00 820.20 748 ARG E CA 1
ATOM 18743 C C . ARG E 5 777 ? 176.750 212.721 403.288 1.00 820.20 748 ARG E C 1
ATOM 18744 O O . ARG E 5 777 ? 177.498 213.695 403.431 1.00 820.20 748 ARG E O 1
ATOM 18752 N N . GLY E 5 778 ? 175.449 212.767 403.576 1.00 845.80 749 GLY E N 1
ATOM 18753 C CA . GLY E 5 778 ? 174.868 213.971 404.148 1.00 845.80 749 GLY E CA 1
ATOM 18754 C C . GLY E 5 778 ? 175.106 214.083 405.643 1.00 845.80 749 GLY E C 1
ATOM 18755 O O . GLY E 5 778 ? 175.401 215.166 406.155 1.00 845.80 749 GLY E O 1
ATOM 18756 N N . THR E 5 779 ? 174.969 212.969 406.369 1.00 853.38 750 THR E N 1
ATOM 18757 C CA . THR E 5 779 ? 175.319 212.987 407.786 1.00 853.38 750 THR E CA 1
ATOM 18758 C C . THR E 5 779 ? 176.825 213.026 407.996 1.00 853.38 750 THR E C 1
ATOM 18759 O O . THR E 5 779 ? 177.277 213.388 409.087 1.00 853.38 750 THR E O 1
ATOM 18763 N N . ALA E 5 780 ? 177.610 212.660 406.981 1.00 851.75 751 ALA E N 1
ATOM 18764 C CA . ALA E 5 780 ? 179.059 212.746 407.086 1.00 851.75 751 ALA E CA 1
ATOM 18765 C C . ALA E 5 780 ? 179.573 214.171 406.933 1.00 851.75 751 ALA E C 1
ATOM 18766 O O . ALA E 5 780 ? 180.750 214.423 407.212 1.00 851.75 751 ALA E O 1
ATOM 18768 N N . LEU E 5 781 ? 178.724 215.104 406.500 1.00 853.53 752 LEU E N 1
ATOM 18769 C CA . LEU E 5 781 ? 179.125 216.493 406.330 1.00 853.53 752 LEU E CA 1
ATOM 18770 C C . LEU E 5 781 ? 178.589 217.416 407.419 1.00 853.53 752 LEU E C 1
ATOM 18771 O O . LEU E 5 781 ? 179.015 218.574 407.485 1.00 853.53 752 LEU E O 1
ATOM 18776 N N . ASP E 5 782 ? 177.673 216.944 408.267 1.00 865.53 753 ASP E N 1
ATOM 18777 C CA . ASP E 5 782 ? 177.247 217.683 409.452 1.00 865.53 753 ASP E CA 1
ATOM 18778 C C . ASP E 5 782 ? 178.176 217.497 410.642 1.00 865.53 753 ASP E C 1
ATOM 18779 O O . ASP E 5 782 ? 177.869 217.995 411.731 1.00 865.53 753 ASP E O 1
ATOM 18784 N N . ASP E 5 783 ? 179.292 216.800 410.471 1.00 876.98 754 ASP E N 1
ATOM 18785 C CA . ASP E 5 783 ? 180.213 216.587 411.579 1.00 876.98 754 ASP E CA 1
ATOM 18786 C C . ASP E 5 783 ? 181.632 216.989 411.197 1.00 876.98 754 ASP E C 1
ATOM 18787 O O . ASP E 5 783 ? 182.463 217.268 412.061 1.00 876.98 754 ASP E O 1
#

Solvent-accessible surface area: 114806 Å² total; per-residue (Å²): 216,98,71,40,18,56,59,41,0,86,94,40,18,71,39,0,9,29,15,9,42,113,5,22,39,16,5,166,108,48,105,69,45,89,80,146,215,79,119,121,58,96,99,93,14,73,70,30,40,92,64,8,46,46,57,26,50,64,0,20,40,20,2,50,2,5,16,20,43,5,32,50,34,4,56,14,9,112,14,85,38,65,86,11,100,99,49,71,68,18,14,102,17,64,29,64,115,34,52,150,159,30,60,146,84,12,67,47,92,0,9,51,22,11,6,90,8,6,32,7,8,5,10,3,12,6,0,52,38,57,17,51,54,28,36,97,91,19,56,142,15,32,83,60,32,44,58,66,118,50,86,65,22,34,144,123,58,11,67,47,10,66,136,106,106,56,51,118,94,128,155,150,94,103,65,27,6,6,48,40,6,7,66,3,3,22,49,22,19,9,9,43,56,72,11,114,147,9,5,60,118,12,6,39,21,89,61,85,133,140,54,22,124,38,17,59,122,6,11,123,59,68,39,142,68,13,5,69,82,23,28,61,56,11,31,6,36,43,59,7,54,34,53,28,77,102,68,57,58,60,16,101,117,217,218,56,89,12,31,82,42,0,66,70,0,34,62,70,7,94,90,0,81,86,42,81,101,103,7,45,55,108,31,106,75,2,131,81,0,76,39,7,65,84,126,149,46,108,109,57,38,90,43,0,50,24,2,58,107,45,0,46,56,53,125,3,4,82,100,0,76,91,162,56,16,93,11,69,40,4,106,118,11,91,116,30,20,65,14,56,79,59,16,101,54,0,40,65,100,3,58,16,11,26,132,84,2,83,118,17,18,138,58,58,25,107,112,18,68,38,99,53,13,98,34,26,21,60,91,0,50,57,11,33,80,68,14,57,128,36,153,79,170,77,72,61,33,49,65,8,32,150,82,27,34,105,5,2,14,79,3,5,77,37,5,15,73,85,1,4,51,36,24,4,98,63,2,21,79,85,3,104,114,29,81,8,12,44,177,168,16,48,65,129,26,51,48,109,26,122,64,10,62,85,19,2,28,66,15,40,77,6,4,107,8,39,12,82,54,96,89,93,137,112,106,75,91,107,150,72,40,50,59,164,83,88,109,100,88,81,18,27,3,96,5,1,48,16,2,2,77,58,4,34,90,110,7,81,179,120,16,143,60,106,21,47,42,79,52,2,68,46,0,4,92,26,16,49,51,19,16,58,96,12,4,73,59,4,20,39,22,7,5,0,80,103,16,55,4,70,46,72,50,6,19,50,38,11,2,40,21,16,6,71,22,8,18,70,36,2,124,68,31,7,126,111,53,58,51,113,31,18,40,58,1,19,37,29,6,29,49,22,37,125,45,20,71,96,55,41,38,9,39,40,51,14,5,16,29,9,18,30,53,100,26,6,78,127,6,13,88,51,21,29,78,40,3,44,139,45,25,96,80,33,13,136,56,72,117,37,23,73,118,1,2,64,55,0,16,117,28,10,42,93,10,52,88,40,5,67,32,4,8,72,40,129,48,102,36,0,36,7,0,13,40,45,3,3,34,81,7,4,58,51,7,4,51,33,0,19,88,40,5,80,93,34,82,38,53,98,145,100,87,56,115,43,68,31,5,58,50,14,10,11,26,5,57,4,6,15,84,0,21,109,70,6,60,45,16,30,26,26,114,8,1,16,36,7,11,49,70,38,33,92,72,93,111,101,106,91,32,17,19,7,32,94,16,27,69,50,3,38,118,9,14,32,60,85,15,20,54,32,13,18,83,74,8,65,128,24,1,54,109,31,2,130,62,1,98,123,32,83,79,4,28,104,38,154,80,92,113,50,167,120,86,37,74,30,58,112,43,15,91,82,0,69,89,0,8,67,20,3,110,111,15,10,76,78,18,84,91,31,83,29,34,85,12,8,10,21,37,6,19,12,55,10,8,32,28,4,3,53,36,1,14,76,17,5,22,77,116,27,85,16,15,68,17,0,2,28,17,3,15,49,0,2,102,23,2,23,66,16,3,68,76,62,54,25,39,60,6,50,71,23,63,19,2,44,16,18,0,64,13,26,78,31,85,58,58,113,120,52,122,116,23,60,48,82,109,34,13,160,86,38,82,8,63,59,27,73,122,50,69,68,27,93,54,38,140,77,100,67,23,81,86,14,20,85,48,14,85,142,27,27,9,122,143,68,102,20,22,14,9,15,1,1,1,0,2,0,0,76,32,41,54,177,23,0,93,91,5,13,106,64,35,84,44,89,40,85,6,10,19,2,2,3,21,10,4,0,21,36,18,45,87,85,88,3,75,18,4,13,80,55,34,45,127,81,146,92,124,155,53,141,146,48,80,48,110,80,5,17,66,61,5,37,122,88,38,81,35,2,40,18,7,3,72,21,40,92,89,61,18,24,84,47,42,96,52,10,37,128,46,10,52,113,112,20,98,149,89,94,9,115,62,1,31,40,1,1,73,25,1,5,26,48,1,16,124,108,21,84,80,53,11,78,40,14,10,50,4,34,120,90,28,141,79,185,23,21,50,94,160,8,82,30,8,6,80,3,11,2,99,0,0,9,56,10,4,126,55,76,149,62,124,50,69,0,70,62,5,82,140,19,69,46,50,72,12,1,135,51,2,30,108,19,23,84,110,74,187,28,124,144,15,16,25,44,4,4,98,43,1,6,18,34,16,0,58,131,28,174,52,41,57,55,1,0,66,65,11,0,15,59,117,84,4,49,1,158,41,74,54,8,11,46,7,7,10,42,4,16,102,18,4,68,135,32,10,177,146,64,82,109,0,31,153,56,6,24,19,12,2,3,16,1,33,22,51,11,14,84,32,24,69,126,40,86,72,58,103,115,28,25,80,36,28,56,66,14,6,65,63,21,57,110,74,11,97,11,78,87,144,72,62,0,37,5,76,43,1,90,3,2,14,16,2,22,45,100,12,8,82,104,15,35,5,163,78,2,28,36,1,21,120,44,95,81,73,32,0,52,58,53,4,36,48,4,2,37,38,12,6,64,143,28,142,80,21,51,63,12,6,94,13,2,24,73,2,3,1,24,134,98,80,93,7,32,2,4,78,124,13,59,34,63,54,2,4,46,8,2,4,62,17,2,4,86,54,78,49,32,66,38,0,56,52,2,3,112,112,30,113,38,65,32,40,70,73,4,55,77,1,2,34,108,21,6,91,23,11,11,26,40,5,54,57,1,54,141,163,46,71,28,20,105,40,6,26,48,2,19,80,4,8,107,112,22,0,62,149,113,10,67,87,43,34,58,55,14,90,40,11,17,63,12,6,18,78,24,31,139,82,50,13,66,16,35,153,15,34,94,52,11,206,123,22,86,16,19,8,10,7,8,55,72,16,92,131,34,15,49,56,9,3,18,21,12,6,115,66,14,96,178,26,28,141,49,42,85,56,0,65,55,16,7,50,15,10,5,69,13,12,70,32,117,78,112,63,54,42,27,39,32,39,20,17,1,1,7,26,2,4,38,28,0,35,110,57,82,30,23,41,49,2,55,98,21,7,101,72,3,18,100,36,6,95,127,60,26,84,92,45,25,112,8,15,3,92,62,31,60,78,15,14,54,100,13,0,102,17,95,25,94,119,24,88,87,110,62,24,19,12,69,25,0,48,47,2,20,47,10,3,3,72,2,4,40,38,10,26,58,109,25,23,54,64,5,5,53,16,8,19,70,8,0,97,55,17,66,76,32,88,35,55,134,25,140,30,83,193,36,67,158,33,60,86,82,32,67,2,18,155,42,9,42,146,27,126,120,30,141,43,20,83,82,56,98,105,42,50,111,93,3,119,95,32,26,40,68,29,99,109,100,35,62,88,4,28,88,40,20,82,55,9,55,58,1,59,44,2,2,55,33,2,120,87,0,72,69,19,12,102,102,31,51,4,52,82,0,15,111,16,0,69,41,0,6,127,68,13,124,83,35,58,14,26,95,146,25,61,72,33,2,36,54,18,1,9,71,44,0,4,62,9,2,26,68,1,4,15,16,11,78,90,0,1,47,89,11,0,2,101,39,69,118,71,16,1,44,4,38,59,62,15,86,48,28,203,124,127,53,91,20,93,1,64,92,3,5,52,27,6,6,129,8,5,10,50,119,10,28,35,29,29,99,24,54,4,14,100,27,11,67,41,8,89,11,18,63,71,5,10,45,59,25,33,54,14,15,81,53,10,12,33,3,34,86,0,24,34,18,2,99,72,5,12,36,56,96,26,84,49,5,52,29,74,87,163,126,20,29,1,47,15,46,197,34,94,48,140,45,77,114,27,15,28,33,13,5,63,1,4,34,9,1,3,21,2,2,6,106,3,12,13,108,66,1,15,74,7,1,3,73,53,5,0,52,69,6,25,63,53,1,38,88,35,5,120,112,31,15,71,51,11,9,113,48,92,112,16,108,22,22,77,28,2,43,65,0,4,84,19,2,47,110,4,21,60,113,0,130,16,117,72,12,95,10,76,0,123,68,0,78,52,25,20,139,48,90,136,72,94,46,26,44,73,2,43,84,34,11,52,56,14,14,40,68,10,33,54,25,20,73,38,119,182,110,58,17,72,87,82,92,80,32,143,108,16,71,1,4,52,5,1,77,64,8,44,46,9,6,102,66,0,78,74,34,28,82,126,20,142,10,90,103,132,74,28,49,95,6,20,58,18,16,1,4,5,7,0,0,7,2,33,21,54,18,73,172,61,44,9,2,10,11,1,6,4,21,28,0,22,113,150,26,133,145,2,150,32,0,111,67,0,5,119,17,22,4,57,13,66,14,47,46,10,18,29,78,3,5,79,36,2,68,117,5,1,51,43,1,132,127,64,52,186,113,13,42,57,91,14,2,78,103,110,4,4,40,59,1,58,117,70,0,8,153,17,4,47,65,2,134,30,139,44,0,38,118,36,0,37,48,3,4,51,21,2,3,40,48,1,4,7,110,14,1,28,116,8,161,133,5,45,141,56,15,4,83,9,1,4,76,5,1,39,43,2,12,112,49,6,78,4,138,96,4,36,191,62,88,41,7,128,108,27,53,66,41,1,36,15,0,3,119,0,2,49,49,130,5,119,72,0,8,98,28,12,125,124,35,38,1,128,29,4,56,30,101,19,0,8,58,0,0,76,24,26,37,79,108,46,104,73,33,144,96,2,19,81,51,0,96,102,58,53,25,77,67,136,115,178